Protein 9L1W (pdb70)

Organism: Escherichia coli (strain K12) (NCBI:txid83333)

Radius of gyration: 36.39 Å; Cα contacts (8 Å, |Δi|>4): 3860; chains: 6; bounding box: 102×101×80 Å

Structure (mmCIF, N/CA/C/O backbone):
data_9L1W
#
_entry.id   9L1W
#
_cell.length_a   1.00
_cell.length_b   1.00
_cell.length_c   1.00
_cell.angle_alpha   90.00
_cell.angle_beta   90.00
_cell.angle_gamma   90.00
#
_symmetry.space_group_name_H-M   'P 1'
#
loop_
_entity.id
_entity.type
_entity.pdbx_description
1 polymer '3-phenylpropionate/cinnamic acid dioxygenase subunit alpha'
2 polymer '3-phenylpropionate/cinnamic acid dioxygenase subunit beta'
3 non-polymer 'FE (II) ION'
4 non-polymer 'FE2/S2 (INORGANIC) CLUSTER'
5 non-polymer 'HYDROCINNAMIC ACID'
#
loop_
_atom_site.group_PDB
_atom_site.id
_atom_site.type_symbol
_atom_site.label_atom_id
_atom_site.label_alt_id
_atom_site.label_comp_id
_atom_site.label_asym_id
_atom_site.label_entity_id
_atom_site.label_seq_id
_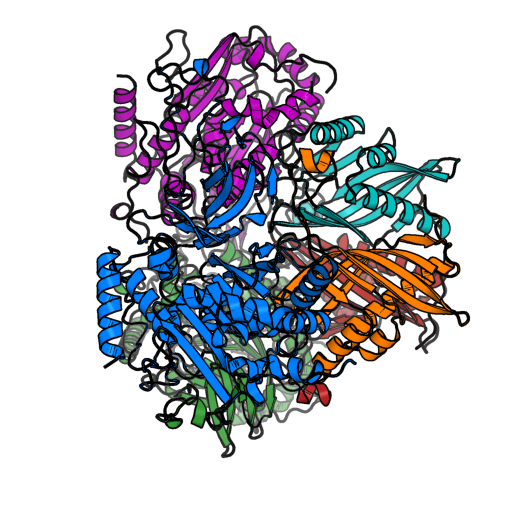atom_site.pdbx_PDB_ins_code
_atom_site.Cartn_x
_atom_site.Cartn_y
_atom_site.Cartn_z
_atom_site.occupancy
_atom_site.B_iso_or_equiv
_atom_site.auth_seq_id
_atom_site.auth_comp_id
_atom_site.auth_asym_id
_atom_site.auth_atom_id
_atom_site.pdbx_PDB_model_num
ATOM 1 N N . MET A 1 1 ? 109.309 111.450 91.624 1.00 130.91 1 MET A N 1
ATOM 2 C CA . MET A 1 1 ? 110.708 111.553 92.021 1.00 139.67 1 MET A CA 1
ATOM 3 C C . MET A 1 1 ? 111.385 110.187 91.941 1.00 138.43 1 MET A C 1
ATOM 4 O O . MET A 1 1 ? 112.612 110.088 91.903 1.00 134.31 1 MET A O 1
ATOM 9 N N . THR A 1 2 ? 110.573 109.134 91.910 1.00 139.23 2 THR A N 1
ATOM 10 C CA . THR A 1 2 ? 111.052 107.763 91.807 1.00 133.01 2 THR A CA 1
ATOM 11 C C . THR A 1 2 ? 110.644 107.197 90.455 1.00 139.48 2 THR A C 1
ATOM 12 O O . THR A 1 2 ? 109.465 107.245 90.088 1.00 138.88 2 THR A O 1
ATOM 16 N N . THR A 1 3 ? 111.616 106.667 89.716 1.00 140.18 3 THR A N 1
ATOM 17 C CA . THR A 1 3 ? 111.377 106.127 88.383 1.00 143.21 3 THR A CA 1
ATOM 18 C C . THR A 1 3 ? 111.963 104.726 88.280 1.00 140.94 3 THR A C 1
ATOM 19 O O . THR A 1 3 ? 113.161 104.541 88.557 1.00 137.91 3 THR A O 1
ATOM 23 N N . PRO A 1 4 ? 111.173 103.715 87.907 1.00 141.40 4 PRO A N 1
ATOM 24 C CA . PRO A 1 4 ? 111.754 102.377 87.689 1.00 136.14 4 PRO A CA 1
ATOM 25 C C . PRO A 1 4 ? 112.782 102.335 86.572 1.00 137.38 4 PRO A C 1
ATOM 26 O O . PRO A 1 4 ? 113.719 101.530 86.627 1.00 130.54 4 PRO A O 1
ATOM 30 N N . SER A 1 5 ? 112.625 103.179 85.549 1.00 142.18 5 SER A N 1
ATOM 31 C CA . SER A 1 5 ? 113.497 103.107 84.380 1.00 144.95 5 SER A CA 1
ATOM 32 C C . SER A 1 5 ? 114.919 103.550 84.705 1.00 141.23 5 SER A C 1
ATOM 33 O O . SER A 1 5 ? 115.888 102.905 84.287 1.00 137.39 5 SER A O 1
ATOM 36 N N . ASP A 1 6 ? 115.065 104.654 85.441 1.00 141.18 6 ASP A N 1
ATOM 37 C CA . ASP A 1 6 ? 116.399 105.162 85.748 1.00 143.81 6 ASP A CA 1
ATOM 38 C C . ASP A 1 6 ? 117.160 104.203 86.653 1.00 138.43 6 ASP A C 1
ATOM 39 O O . ASP A 1 6 ? 118.397 104.184 86.652 1.00 135.40 6 ASP A O 1
ATOM 44 N N . LEU A 1 7 ? 116.441 103.408 87.440 1.00 133.51 7 LEU A N 1
ATOM 45 C CA . LEU A 1 7 ? 117.087 102.439 88.313 1.00 121.73 7 LEU A CA 1
ATOM 46 C C . LEU A 1 7 ? 117.708 101.311 87.499 1.00 118.27 7 LEU A C 1
ATOM 47 O O . LEU A 1 7 ? 117.146 100.861 86.498 1.00 122.44 7 LEU A O 1
ATOM 52 N N . ASN A 1 8 ? 118.883 100.859 87.933 1.00 115.44 8 ASN A N 1
ATOM 53 C CA . ASN A 1 8 ? 119.596 99.739 87.318 1.00 115.33 8 ASN A CA 1
ATOM 54 C C . ASN A 1 8 ? 119.781 98.668 88.387 1.00 105.51 8 ASN A C 1
ATOM 55 O O . ASN A 1 8 ? 120.781 98.653 89.105 1.00 102.65 8 ASN A O 1
ATOM 60 N N . ILE A 1 9 ? 118.799 97.769 88.492 1.00 102.48 9 ILE A N 1
ATOM 61 C CA . ILE A 1 9 ? 118.839 96.742 89.530 1.00 93.67 9 ILE A CA 1
ATOM 62 C C . ILE A 1 9 ? 119.920 95.713 89.233 1.00 96.52 9 ILE A C 1
ATOM 63 O O . ILE A 1 9 ? 120.702 95.343 90.116 1.00 96.64 9 ILE A O 1
ATOM 68 N N . TYR A 1 10 ? 119.988 95.239 87.986 1.00 96.04 10 TYR A N 1
ATOM 69 C CA . TYR A 1 10 ? 120.943 94.187 87.650 1.00 93.26 10 TYR A CA 1
ATOM 70 C C . TYR A 1 10 ? 122.379 94.681 87.759 1.00 94.57 10 TYR A C 1
ATOM 71 O O . TYR A 1 10 ? 123.310 93.880 87.897 1.00 94.84 10 TYR A O 1
ATOM 80 N N . GLN A 1 11 ? 122.579 95.996 87.690 1.00 96.24 11 GLN A N 1
ATOM 81 C CA . GLN A 1 11 ? 123.927 96.542 87.789 1.00 98.14 11 GLN A CA 1
ATOM 82 C C . GLN A 1 11 ? 124.462 96.452 89.214 1.00 93.15 11 GLN A C 1
ATOM 83 O O . GLN A 1 11 ? 125.674 96.324 89.424 1.00 90.82 11 GLN A O 1
ATOM 89 N N . LEU A 1 12 ? 123.573 96.525 90.207 1.00 87.76 12 LEU A N 1
ATOM 90 C CA . LEU A 1 12 ? 124.021 96.652 91.590 1.00 79.84 12 LEU A CA 1
ATOM 91 C C . LEU A 1 12 ? 124.519 95.326 92.153 1.00 79.44 12 LEU A C 1
ATOM 92 O O . LEU A 1 12 ? 125.452 95.304 92.963 1.00 78.93 12 LEU A O 1
ATOM 97 N N . ILE A 1 13 ? 123.913 94.213 91.748 1.00 85.51 13 ILE A N 1
ATOM 98 C CA . ILE A 1 13 ? 124.250 92.894 92.272 1.00 85.59 13 ILE A CA 1
ATOM 99 C C . ILE A 1 13 ? 124.808 92.039 91.143 1.00 88.07 13 ILE A C 1
ATOM 100 O O . ILE A 1 13 ? 124.269 92.037 90.029 1.00 92.26 13 ILE A O 1
ATOM 105 N N . ASP A 1 14 ? 125.896 91.326 91.425 1.00 85.15 14 ASP A N 1
ATOM 106 C CA . ASP A 1 14 ? 126.521 90.409 90.473 1.00 90.90 14 ASP A CA 1
ATOM 107 C C . ASP A 1 14 ? 126.584 89.032 91.127 1.00 93.65 14 ASP A C 1
ATOM 108 O O . ASP A 1 14 ? 127.503 88.746 91.900 1.00 97.16 14 ASP A O 1
ATOM 113 N N . THR A 1 15 ? 125.611 88.178 90.807 1.00 92.95 15 THR A N 1
ATOM 114 C CA . THR A 1 15 ? 125.507 86.886 91.477 1.00 92.12 15 THR A CA 1
ATOM 115 C C . THR A 1 15 ? 126.618 85.934 91.050 1.00 99.19 15 THR A C 1
ATOM 116 O O . THR A 1 15 ? 127.173 85.210 91.883 1.00 105.75 15 THR A O 1
ATOM 120 N N . GLN A 1 16 ? 126.958 85.922 89.758 1.00 105.67 16 GLN A N 1
ATOM 121 C CA . GLN A 1 16 ? 127.884 84.916 89.241 1.00 108.82 16 GLN A CA 1
ATOM 122 C C . GLN A 1 16 ? 129.267 85.041 89.870 1.00 106.72 16 GLN A C 1
ATOM 123 O O . GLN A 1 16 ? 129.895 84.032 90.210 1.00 106.97 16 GLN A O 1
ATOM 129 N N . ASN A 1 17 ? 129.761 86.266 90.032 1.00 104.01 17 ASN A N 1
ATOM 130 C CA . ASN A 1 17 ? 131.057 86.499 90.652 1.00 101.96 17 ASN A CA 1
ATOM 131 C C . ASN A 1 17 ? 130.963 86.675 92.162 1.00 101.94 17 ASN A C 1
ATOM 132 O O . ASN A 1 17 ? 131.985 86.593 92.850 1.00 102.15 17 ASN A O 1
ATOM 137 N N . GLY A 1 18 ? 129.764 86.901 92.694 1.00 102.93 18 GLY A N 1
ATOM 138 C CA . GLY A 1 18 ? 129.586 87.091 94.120 1.00 92.53 18 GLY A CA 1
ATOM 139 C C . GLY A 1 18 ? 130.030 88.447 94.630 1.00 85.74 18 GLY A C 1
ATOM 140 O O . GLY A 1 18 ? 130.909 88.530 95.491 1.00 85.38 18 GLY A O 1
ATOM 141 N N . ARG A 1 19 ? 129.440 89.517 94.104 1.00 83.51 19 ARG A N 1
ATOM 142 C CA . ARG A 1 19 ? 129.707 90.875 94.560 1.00 79.89 19 ARG A CA 1
ATOM 143 C C . ARG A 1 19 ? 128.386 91.578 94.835 1.00 78.76 19 ARG A C 1
ATOM 144 O O . ARG A 1 19 ? 127.401 91.349 94.128 1.00 83.23 19 ARG A O 1
ATOM 152 N N . VAL A 1 20 ? 128.364 92.424 95.863 1.00 71.99 20 VAL A N 1
ATOM 153 C CA . VAL A 1 20 ? 127.177 93.197 96.221 1.00 66.45 20 VAL A CA 1
ATOM 154 C C . VAL A 1 20 ? 127.584 94.642 96.486 1.00 63.30 20 VAL A C 1
ATOM 155 O O . VAL A 1 20 ? 128.596 94.894 97.146 1.00 67.09 20 VAL A O 1
ATOM 159 N N . THR A 1 21 ? 126.802 95.587 95.961 1.00 63.98 21 THR A N 1
ATOM 160 C CA . THR A 1 21 ? 126.982 97.018 96.192 1.00 60.41 21 THR A CA 1
ATOM 161 C C . THR A 1 21 ? 126.056 97.497 97.308 1.00 57.62 21 THR A C 1
ATOM 162 O O . THR A 1 21 ? 124.842 97.299 97.231 1.00 59.22 21 THR A O 1
ATOM 166 N N . PRO A 1 22 ? 126.597 98.132 98.353 1.00 53.90 22 PRO A N 1
ATOM 167 C CA . PRO A 1 22 ? 125.777 98.458 99.531 1.00 48.53 22 PRO A CA 1
ATOM 168 C C . PRO A 1 22 ? 124.677 99.474 99.271 1.00 45.73 22 PRO A C 1
ATOM 169 O O . PRO A 1 22 ? 123.827 99.667 100.149 1.00 44.33 22 PRO A O 1
ATOM 173 N N . ARG A 1 23 ? 124.649 100.112 98.101 1.00 51.01 23 ARG A N 1
ATOM 174 C CA . ARG A 1 23 ? 123.633 101.121 97.822 1.00 51.77 23 ARG A CA 1
ATOM 175 C C . ARG A 1 23 ? 122.222 100.552 97.864 1.00 50.18 23 ARG A C 1
ATOM 176 O O . ARG A 1 23 ? 121.263 101.318 97.988 1.00 52.13 23 ARG A O 1
ATOM 184 N N . ILE A 1 24 ? 122.072 99.229 97.767 1.00 48.35 24 ILE A N 1
ATOM 185 C CA . ILE A 1 24 ? 120.743 98.626 97.791 1.00 48.99 24 ILE A CA 1
ATOM 186 C C . ILE A 1 24 ? 120.146 98.697 99.190 1.00 42.84 24 ILE A C 1
ATOM 187 O O . ILE A 1 24 ? 118.937 98.517 99.371 1.00 41.99 24 ILE A O 1
ATOM 192 N N . TYR A 1 25 ? 120.977 98.959 100.202 1.00 43.04 25 TYR A N 1
ATOM 193 C CA . TYR A 1 25 ? 120.484 98.937 101.577 1.00 41.84 25 TYR A CA 1
ATOM 194 C C . TYR A 1 25 ? 119.966 100.300 102.025 1.00 46.92 25 TYR A C 1
ATOM 195 O O . TYR A 1 25 ? 119.382 100.414 103.108 1.00 45.43 25 TYR A O 1
ATOM 204 N N . THR A 1 26 ? 120.176 101.348 101.228 1.00 50.00 26 THR A N 1
ATOM 205 C CA . THR A 1 26 ? 119.880 102.710 101.658 1.00 46.52 26 THR A CA 1
ATOM 206 C C . THR A 1 26 ? 119.154 103.551 100.613 1.00 55.65 26 THR A C 1
ATOM 207 O O . THR A 1 26 ? 119.066 104.772 100.780 1.00 68.79 26 THR A O 1
ATOM 211 N N . ASP A 1 27 ? 118.635 102.954 99.556 1.00 53.61 27 ASP A N 1
ATOM 212 C CA . ASP A 1 27 ? 118.099 103.837 98.521 1.00 61.67 27 ASP A CA 1
ATOM 213 C C . ASP A 1 27 ? 116.589 103.988 98.676 1.00 63.53 27 ASP A C 1
ATOM 214 O O . ASP A 1 27 ? 115.875 102.980 98.712 1.00 68.14 27 ASP A O 1
ATOM 219 N N . PRO A 1 28 ? 116.070 105.216 98.775 1.00 60.88 28 PRO A N 1
ATOM 220 C CA . PRO A 1 28 ? 114.616 105.384 98.963 1.00 64.62 28 PRO A CA 1
ATOM 221 C C . PRO A 1 28 ? 113.779 104.959 97.767 1.00 65.50 28 PRO A C 1
ATOM 222 O O . PRO A 1 28 ? 112.691 104.395 97.949 1.00 65.11 28 PRO A O 1
ATOM 226 N N . ASP A 1 29 ? 114.241 105.231 96.544 1.00 70.11 29 ASP A N 1
ATOM 227 C CA . ASP A 1 29 ? 113.502 104.802 95.360 1.00 68.76 29 ASP A CA 1
ATOM 228 C C . ASP A 1 29 ? 113.408 103.286 95.301 1.00 65.89 29 ASP A C 1
ATOM 229 O O . ASP A 1 29 ? 112.362 102.730 94.939 1.00 67.75 29 ASP A O 1
ATOM 234 N N . ILE A 1 30 ? 114.497 102.601 95.652 1.00 62.81 30 ILE A N 1
ATOM 235 C CA . ILE A 1 30 ? 114.459 101.149 95.770 1.00 59.55 30 ILE A CA 1
ATOM 236 C C . ILE A 1 30 ? 113.418 100.733 96.796 1.00 55.38 30 ILE A C 1
ATOM 237 O O . ILE A 1 30 ? 112.692 99.755 96.598 1.00 61.75 30 ILE A O 1
ATOM 242 N N . TYR A 1 31 ? 113.322 101.465 97.906 1.00 49.63 31 TYR A N 1
ATOM 243 C CA . TYR A 1 31 ? 112.358 101.100 98.938 1.00 44.26 31 TYR A CA 1
ATOM 244 C C . TYR A 1 31 ? 110.926 101.232 98.436 1.00 46.71 31 TYR A C 1
ATOM 245 O O . TYR A 1 31 ? 110.086 100.366 98.702 1.00 53.96 31 TYR A O 1
ATOM 254 N N . GLN A 1 32 ? 110.624 102.312 97.715 1.00 50.35 32 GLN A N 1
ATOM 255 C CA . GLN A 1 32 ? 109.271 102.476 97.191 1.00 51.14 32 GLN A CA 1
ATOM 256 C C . GLN A 1 32 ? 108.953 101.419 96.141 1.00 52.36 32 GLN A C 1
ATOM 257 O O . GLN A 1 32 ? 107.833 100.892 96.099 1.00 56.60 32 GLN A O 1
ATOM 263 N N . LEU A 1 33 ? 109.925 101.085 95.289 1.00 48.28 33 LEU A N 1
ATOM 264 C CA . LEU A 1 33 ? 109.705 100.020 94.317 1.00 47.32 33 LEU A CA 1
ATOM 265 C C . LEU A 1 33 ? 109.471 98.685 95.013 1.00 50.74 33 LEU A C 1
ATOM 266 O O . LEU A 1 33 ? 108.634 97.884 94.577 1.00 57.04 33 LEU A O 1
ATOM 271 N N . GLU A 1 34 ? 110.200 98.429 96.103 1.00 50.54 34 GLU A N 1
ATOM 272 C CA . GLU A 1 34 ? 109.973 97.222 96.891 1.00 47.33 34 GLU A CA 1
ATOM 273 C C . GLU A 1 34 ? 108.561 97.189 97.454 1.00 47.81 34 GLU A C 1
ATOM 274 O O . GLU A 1 34 ? 107.863 96.181 97.320 1.00 46.85 34 GLU A O 1
ATOM 280 N N . LEU A 1 35 ? 108.118 98.291 98.062 1.00 46.78 35 LEU A N 1
ATOM 281 C CA . LEU A 1 35 ? 106.765 98.345 98.608 1.00 44.12 35 LEU A CA 1
ATOM 282 C C . LEU A 1 35 ? 105.724 98.101 97.527 1.00 46.55 35 LEU A C 1
ATOM 283 O O . LEU A 1 35 ? 104.694 97.466 97.778 1.00 47.33 35 LEU A O 1
ATOM 288 N N . GLU A 1 36 ? 105.967 98.610 96.321 1.00 52.28 36 GLU A N 1
ATOM 289 C CA . GLU A 1 36 ? 105.004 98.413 95.244 1.00 54.15 36 GLU A CA 1
ATOM 290 C C . GLU A 1 36 ? 104.967 96.962 94.777 1.00 50.19 36 GLU A C 1
ATOM 291 O O . GLU A 1 36 ? 103.885 96.414 94.537 1.00 45.05 36 GLU A O 1
ATOM 297 N N . ARG A 1 37 ? 106.128 96.320 94.638 1.00 52.55 37 ARG A N 1
ATOM 298 C CA . ARG A 1 37 ? 106.186 95.033 93.952 1.00 52.71 37 ARG A CA 1
ATOM 299 C C . ARG A 1 37 ? 106.397 93.835 94.875 1.00 50.66 37 ARG A C 1
ATOM 300 O O . ARG A 1 37 ? 105.600 92.892 94.847 1.00 54.95 37 ARG A O 1
ATOM 308 N N . ILE A 1 38 ? 107.444 93.846 95.700 1.00 45.95 38 ILE A N 1
ATOM 309 C CA . ILE A 1 38 ? 107.792 92.651 96.463 1.00 43.20 38 ILE A CA 1
ATOM 310 C C . ILE A 1 38 ? 106.732 92.354 97.516 1.00 43.76 38 ILE A C 1
ATOM 311 O O . ILE A 1 38 ? 106.257 91.221 97.637 1.00 43.45 38 ILE A O 1
ATOM 316 N N . PHE A 1 39 ? 106.341 93.364 98.293 1.00 42.05 39 PHE A N 1
ATOM 317 C CA . PHE A 1 39 ? 105.320 93.141 99.310 1.00 37.61 39 PHE A CA 1
ATOM 318 C C . PHE A 1 39 ? 103.927 93.151 98.701 1.00 44.09 39 PHE A C 1
ATOM 319 O O . PHE A 1 39 ? 102.960 92.722 99.338 1.00 50.49 39 PHE A O 1
ATOM 327 N N . GLY A 1 40 ? 103.805 93.640 97.469 1.00 44.46 40 GLY A N 1
ATOM 328 C CA . GLY A 1 40 ? 102.515 93.627 96.806 1.00 40.42 40 GLY A CA 1
ATOM 329 C C . GLY A 1 40 ? 102.180 92.284 96.188 1.00 48.49 40 GLY A C 1
ATOM 330 O O . GLY A 1 40 ? 101.007 91.950 96.010 1.00 57.99 40 GLY A O 1
ATOM 331 N N . ARG A 1 41 ? 103.197 91.498 95.840 1.00 49.80 41 ARG A N 1
ATOM 332 C CA . ARG A 1 41 ? 102.972 90.271 95.088 1.00 50.10 41 ARG A CA 1
ATOM 333 C C . ARG A 1 41 ? 103.393 88.996 95.813 1.00 54.88 41 ARG A C 1
ATOM 334 O O . ARG A 1 41 ? 103.287 87.915 95.228 1.00 65.38 41 ARG A O 1
ATOM 342 N N . CYS A 1 42 ? 103.848 89.076 97.062 1.00 49.01 42 CYS A N 1
ATOM 343 C CA . CYS A 1 42 ? 104.385 87.919 97.768 1.00 46.51 42 CYS A CA 1
ATOM 344 C C . CYS A 1 42 ? 103.518 87.560 98.967 1.00 48.95 42 CYS A C 1
ATOM 345 O O . CYS A 1 42 ? 102.948 88.439 99.617 1.00 57.45 42 CYS A O 1
ATOM 348 N N . TRP A 1 43 ? 103.427 86.263 99.256 1.00 44.19 43 TRP A N 1
ATOM 349 C CA . TRP A 1 43 ? 102.652 85.796 100.398 1.00 39.47 43 TRP A CA 1
ATOM 350 C C . TRP A 1 43 ? 103.304 86.228 101.704 1.00 39.09 43 TRP A C 1
ATOM 351 O O . TRP A 1 43 ? 104.512 86.074 101.889 1.00 45.26 43 TRP A O 1
ATOM 362 N N . LEU A 1 44 ? 102.493 86.749 102.622 1.00 38.68 44 LEU A N 1
ATOM 363 C CA . LEU A 1 44 ? 102.975 87.303 103.877 1.00 35.16 44 LEU A CA 1
ATOM 364 C C . LEU A 1 44 ? 102.248 86.652 105.043 1.00 36.51 44 LEU A C 1
ATOM 365 O O . LEU A 1 44 ? 101.058 86.347 104.948 1.00 37.63 44 LEU A O 1
ATOM 370 N N . PHE A 1 45 ? 102.974 86.436 106.138 1.00 39.72 45 PHE A N 1
ATOM 371 C CA . PHE A 1 45 ? 102.406 85.785 107.312 1.00 36.86 45 PHE A CA 1
ATOM 372 C C . PHE A 1 45 ? 101.425 86.709 108.025 1.00 47.11 45 PHE A C 1
ATOM 373 O O . PHE A 1 45 ? 101.671 87.909 108.171 1.00 48.36 45 PHE A O 1
ATOM 381 N N . LEU A 1 46 ? 100.304 86.141 108.472 1.00 46.44 46 LEU A N 1
ATOM 382 C CA . LEU A 1 46 ? 99.274 86.916 109.157 1.00 42.08 46 LEU A CA 1
ATOM 383 C C . LEU A 1 46 ? 99.107 86.504 110.613 1.00 40.75 46 LEU A C 1
ATOM 384 O O . LEU A 1 46 ? 99.295 87.341 111.501 1.00 45.00 46 LEU A O 1
ATOM 389 N N . ALA A 1 47 ? 98.783 85.245 110.894 1.00 36.56 47 ALA A N 1
ATOM 390 C CA . ALA A 1 47 ? 98.530 84.819 112.265 1.00 35.31 47 ALA A CA 1
ATOM 391 C C . ALA A 1 47 ? 98.518 83.297 112.330 1.00 43.61 47 ALA A C 1
ATOM 392 O O . ALA A 1 47 ? 98.869 82.604 111.372 1.00 48.09 47 ALA A O 1
ATOM 394 N N . HIS A 1 48 ? 98.110 82.786 113.486 1.00 46.45 48 HIS A N 1
ATOM 395 C CA . HIS A 1 48 ? 97.972 81.364 113.747 1.00 50.33 48 HIS A CA 1
ATOM 396 C C . HIS A 1 48 ? 96.522 81.067 114.106 1.00 54.80 48 HIS A C 1
ATOM 397 O O . HIS A 1 48 ? 95.871 81.848 114.803 1.00 54.82 48 HIS A O 1
ATOM 404 N N . GLU A 1 49 ? 96.017 79.926 113.631 1.00 57.77 49 GLU A N 1
ATOM 405 C CA . GLU A 1 49 ? 94.604 79.611 113.825 1.00 60.57 49 GLU A CA 1
ATOM 406 C C . GLU A 1 49 ? 94.258 79.410 115.294 1.00 66.00 49 GLU A C 1
ATOM 407 O O . GLU A 1 49 ? 93.076 79.369 115.650 1.00 67.96 49 GLU A O 1
ATOM 413 N N . SER A 1 50 ? 95.265 79.262 116.155 1.00 67.02 50 SER A N 1
ATOM 414 C CA . SER A 1 50 ? 95.001 79.142 117.585 1.00 62.56 50 SER A CA 1
ATOM 415 C C . SER A 1 50 ? 94.638 80.485 118.200 1.00 62.29 50 SER A C 1
ATOM 416 O O . SER A 1 50 ? 94.058 80.539 119.290 1.00 65.39 50 SER A O 1
ATOM 419 N N . GLN A 1 51 ? 94.987 81.584 117.528 1.00 58.66 51 GLN A N 1
ATOM 420 C CA . GLN A 1 51 ? 94.737 82.904 118.096 1.00 56.60 51 GLN A CA 1
ATOM 421 C C . GLN A 1 51 ? 93.322 83.396 117.811 1.00 58.46 51 GLN A C 1
ATOM 422 O O . GLN A 1 51 ? 92.869 84.363 118.432 1.00 62.32 51 GLN A O 1
ATOM 428 N N . ILE A 1 52 ? 92.614 82.760 116.884 1.00 60.23 52 ILE A N 1
ATOM 429 C CA . ILE A 1 52 ? 91.246 83.155 116.557 1.00 57.51 52 ILE A CA 1
ATOM 430 C C . ILE A 1 52 ? 90.355 81.916 116.547 1.00 61.01 52 ILE A C 1
ATOM 431 O O . ILE A 1 52 ? 89.872 81.503 115.484 1.00 61.99 52 ILE A O 1
ATOM 436 N N . PRO A 1 53 ? 90.095 81.300 117.704 1.00 59.73 53 PRO A N 1
ATOM 437 C CA . PRO A 1 53 ? 89.408 79.998 117.689 1.00 63.86 53 PRO A CA 1
ATOM 438 C C . PRO A 1 53 ? 87.921 80.078 117.389 1.00 72.21 53 PRO A C 1
ATOM 439 O O . PRO A 1 53 ? 87.408 79.243 116.634 1.00 74.37 53 PRO A O 1
ATOM 443 N N . LYS A 1 54 ? 87.209 81.042 117.960 1.00 77.23 54 LYS A N 1
ATOM 444 C CA . LYS A 1 54 ? 85.758 81.098 117.895 1.00 73.76 54 LYS A CA 1
ATOM 445 C C . LYS A 1 54 ? 85.295 82.203 116.954 1.00 73.06 54 LYS A C 1
ATOM 446 O O . LYS A 1 54 ? 86.016 83.181 116.727 1.00 69.95 54 LYS A O 1
ATOM 452 N N . PRO A 1 55 ? 84.096 82.074 116.382 1.00 75.44 55 PRO A N 1
ATOM 453 C CA . PRO A 1 55 ? 83.615 83.089 115.436 1.00 73.90 55 PRO A CA 1
ATOM 454 C C . PRO A 1 55 ? 83.552 84.471 116.067 1.00 67.80 55 PRO A C 1
ATOM 455 O O . PRO A 1 55 ? 83.186 84.628 117.233 1.00 70.70 55 PRO A O 1
ATOM 459 N N . GLY A 1 56 ? 83.914 85.477 115.275 1.00 60.54 56 GLY A N 1
ATOM 460 C CA . GLY A 1 56 ? 83.969 86.844 115.735 1.00 60.27 56 GLY A CA 1
ATOM 461 C C . GLY A 1 56 ? 85.295 87.268 116.324 1.00 63.32 56 GLY A C 1
ATOM 462 O O . GLY A 1 56 ? 85.486 88.463 116.577 1.00 64.85 56 GLY A O 1
ATOM 463 N N . ASP A 1 57 ? 86.218 86.335 116.548 1.00 62.72 57 ASP A N 1
ATOM 464 C CA . ASP A 1 57 ? 87.524 86.687 117.085 1.00 58.00 57 ASP A CA 1
ATOM 465 C C . ASP A 1 57 ? 88.386 87.336 116.014 1.00 53.67 57 ASP A C 1
ATOM 466 O O . ASP A 1 57 ? 88.378 86.922 114.848 1.00 63.12 57 ASP A O 1
ATOM 471 N N . PHE A 1 58 ? 89.142 88.357 116.415 1.00 46.03 58 PHE A N 1
ATOM 472 C CA . PHE A 1 58 ? 89.954 89.102 115.465 1.00 47.36 58 PHE A CA 1
ATOM 473 C C . PHE A 1 58 ? 91.353 89.327 116.020 1.00 48.48 58 PHE A C 1
ATOM 474 O O . PHE A 1 58 ? 91.611 89.170 117.215 1.00 54.21 58 PHE A O 1
ATOM 482 N N . PHE A 1 59 ? 92.259 89.681 115.112 1.00 42.76 59 PHE A N 1
ATOM 483 C CA . PHE A 1 59 ? 93.659 89.931 115.418 1.00 36.10 59 PHE A CA 1
ATOM 484 C C . PHE A 1 59 ? 94.172 91.018 114.484 1.00 39.90 59 PHE A C 1
ATOM 485 O O . PHE A 1 59 ? 93.893 91.002 113.284 1.00 46.93 59 PHE A O 1
ATOM 493 N N . ASN A 1 60 ? 94.925 91.964 115.036 1.00 34.43 60 ASN A N 1
ATOM 494 C CA . ASN A 1 60 ? 95.453 93.094 114.281 1.00 31.56 60 ASN A CA 1
ATOM 495 C C . ASN A 1 60 ? 96.912 92.842 113.928 1.00 34.15 60 ASN A C 1
ATOM 496 O O . ASN A 1 60 ? 97.724 92.561 114.812 1.00 45.38 60 ASN A O 1
ATOM 501 N N . THR A 1 61 ? 97.246 92.963 112.642 1.00 31.87 61 THR A N 1
ATOM 502 C CA . THR A 1 61 ? 98.590 92.692 112.151 1.00 30.81 61 THR A CA 1
ATOM 503 C C . THR A 1 61 ? 98.908 93.663 111.020 1.00 32.42 61 THR A C 1
ATOM 504 O O . THR A 1 61 ? 98.182 94.634 110.788 1.00 37.01 61 THR A O 1
ATOM 508 N N . TYR A 1 62 ? 99.995 93.396 110.299 1.00 31.06 62 TYR A N 1
ATOM 509 C CA . TYR A 1 62 ? 100.451 94.261 109.219 1.00 28.94 62 TYR A CA 1
ATOM 510 C C . TYR A 1 62 ? 100.768 93.454 107.969 1.00 33.26 62 TYR A C 1
ATOM 511 O O . TYR A 1 62 ? 101.107 92.271 108.049 1.00 40.53 62 TYR A O 1
ATOM 520 N N . MET A 1 63 ? 100.636 94.103 106.816 1.00 34.93 63 MET A N 1
ATOM 521 C CA . MET A 1 63 ? 101.174 93.617 105.551 1.00 36.12 63 MET A CA 1
ATOM 522 C C . MET A 1 63 ? 101.932 94.766 104.904 1.00 41.48 63 MET A C 1
ATOM 523 O O . MET A 1 63 ? 101.325 95.759 104.493 1.00 45.25 63 MET A O 1
ATOM 528 N N . GLY A 1 64 ? 103.253 94.641 104.834 1.00 37.24 64 GLY A N 1
ATOM 529 C CA . GLY A 1 64 ? 104.052 95.763 104.372 1.00 32.34 64 GLY A CA 1
ATOM 530 C C . GLY A 1 64 ? 104.019 96.875 105.398 1.00 36.90 64 GLY A C 1
ATOM 531 O O . GLY A 1 64 ? 104.549 96.746 106.505 1.00 42.35 64 GLY A O 1
ATOM 532 N N . GLU A 1 65 ? 103.400 97.991 105.030 1.00 38.06 65 GLU A N 1
ATOM 533 C CA . GLU A 1 65 ? 103.115 99.068 105.966 1.00 42.43 65 GLU A CA 1
ATOM 534 C C . GLU A 1 65 ? 101.622 99.309 106.143 1.00 46.41 65 GLU A C 1
ATOM 535 O O . GLU A 1 65 ? 101.234 100.352 106.676 1.00 52.96 65 GLU A O 1
ATOM 541 N N . ASP A 1 66 ? 100.778 98.377 105.711 1.00 41.69 66 ASP A N 1
ATOM 542 C CA . ASP A 1 66 ? 99.332 98.537 105.774 1.00 34.84 66 ASP A CA 1
ATOM 543 C C . ASP A 1 66 ? 98.771 97.715 106.924 1.00 39.95 66 ASP A C 1
ATOM 544 O O . ASP A 1 66 ? 99.028 96.511 107.013 1.00 42.34 66 ASP A O 1
ATOM 549 N N . ALA A 1 67 ? 98.003 98.362 107.795 1.00 35.54 67 ALA A N 1
ATOM 550 C CA . ALA A 1 67 ? 97.347 97.650 108.880 1.00 31.26 67 ALA A CA 1
ATOM 551 C C . ALA A 1 67 ? 96.266 96.733 108.328 1.00 35.96 67 ALA A C 1
ATOM 552 O O . ALA A 1 67 ? 95.544 97.092 107.397 1.00 44.14 67 ALA A O 1
ATOM 554 N N . VAL A 1 68 ? 96.154 95.539 108.906 1.00 32.48 68 VAL A N 1
ATOM 555 C CA . VAL A 1 68 ? 95.218 94.521 108.448 1.00 29.74 68 VAL A CA 1
ATOM 556 C C . VAL A 1 68 ? 94.579 93.875 109.669 1.00 35.99 68 VAL A C 1
ATOM 557 O O . VAL A 1 68 ? 95.211 93.730 110.718 1.00 39.41 68 VAL A O 1
ATOM 561 N N . VAL A 1 69 ? 93.305 93.515 109.544 1.00 41.43 69 VAL A N 1
ATOM 562 C CA . VAL A 1 69 ? 92.576 92.838 110.609 1.00 42.49 69 VAL A CA 1
ATOM 563 C C . VAL A 1 69 ? 92.121 91.480 110.093 1.00 46.10 69 VAL A C 1
ATOM 564 O O . VAL A 1 69 ? 91.569 91.380 108.992 1.00 52.98 69 VAL A O 1
ATOM 568 N N . VAL A 1 70 ? 92.375 90.437 110.878 1.00 44.14 70 VAL A N 1
ATOM 569 C CA . VAL A 1 70 ? 92.027 89.063 110.532 1.00 44.63 70 VAL A CA 1
ATOM 570 C C . VAL A 1 70 ? 90.887 88.638 111.442 1.00 47.34 70 VAL A C 1
ATOM 571 O O . VAL A 1 70 ? 90.990 88.758 112.667 1.00 54.53 70 VAL A O 1
ATOM 575 N N . VAL A 1 71 ? 89.803 88.141 110.855 1.00 48.84 71 VAL A N 1
ATOM 576 C CA . VAL A 1 71 ? 88.594 87.820 111.602 1.00 52.29 71 VAL A CA 1
ATOM 577 C C . VAL A 1 71 ? 88.110 86.427 111.221 1.00 54.60 71 VAL A C 1
ATOM 578 O O . VAL A 1 71 ? 88.142 86.040 110.044 1.00 55.72 71 VAL A O 1
ATOM 582 N N . ARG A 1 72 ? 87.677 85.669 112.229 1.00 52.81 72 ARG A N 1
ATOM 583 C CA . ARG A 1 72 ? 87.097 84.348 112.010 1.00 53.70 72 ARG A CA 1
ATOM 584 C C . ARG A 1 72 ? 85.601 84.483 111.751 1.00 63.35 72 ARG A C 1
ATOM 585 O O . ARG A 1 72 ? 84.894 85.153 112.510 1.00 67.00 72 ARG A O 1
ATOM 593 N N . GLN A 1 73 ? 85.116 83.838 110.693 1.00 66.63 73 GLN A N 1
ATOM 594 C CA . GLN A 1 73 ? 83.734 84.000 110.268 1.00 66.12 73 GLN A CA 1
ATOM 595 C C . GLN A 1 73 ? 82.818 82.983 110.950 1.00 75.95 73 GLN A C 1
ATOM 596 O O . GLN A 1 73 ? 83.256 82.091 111.679 1.00 78.57 73 GLN A O 1
ATOM 602 N N . LYS A 1 74 ? 81.517 83.133 110.692 1.00 81.22 74 LYS A N 1
ATOM 603 C CA . LYS A 1 74 ? 80.515 82.303 111.354 1.00 82.91 74 LYS A CA 1
ATOM 604 C C . LYS A 1 74 ? 80.612 80.845 110.920 1.00 81.97 74 LYS A C 1
ATOM 605 O O . LYS A 1 74 ? 80.433 79.935 111.737 1.00 85.75 74 LYS A O 1
ATOM 611 N N . ASP A 1 75 ? 80.881 80.601 109.639 1.00 83.68 75 ASP A N 1
ATOM 612 C CA . ASP A 1 75 ? 80.902 79.243 109.110 1.00 85.33 75 ASP A CA 1
ATOM 613 C C . ASP A 1 75 ? 82.262 78.569 109.230 1.00 87.31 75 ASP A C 1
ATOM 614 O O . ASP A 1 75 ? 82.428 77.459 108.716 1.00 87.52 75 ASP A O 1
ATOM 619 N N . GLY A 1 76 ? 83.234 79.203 109.880 1.00 84.17 76 GLY A N 1
ATOM 620 C CA . GLY A 1 76 ? 84.540 78.611 110.073 1.00 76.26 76 GLY A CA 1
ATOM 621 C C . GLY A 1 76 ? 85.630 79.129 109.163 1.00 76.07 76 GLY A C 1
ATOM 622 O O . GLY A 1 76 ? 86.801 78.803 109.386 1.00 79.41 76 GLY A O 1
ATOM 623 N N . SER A 1 77 ? 85.291 79.921 108.152 1.00 73.60 77 SER A N 1
ATOM 624 C CA . SER A 1 77 ? 86.297 80.492 107.275 1.00 68.21 77 SER A CA 1
ATOM 625 C C . SER A 1 77 ? 87.026 81.634 107.973 1.00 64.61 77 SER A C 1
ATOM 626 O O . SER A 1 77 ? 86.695 82.027 109.093 1.00 67.98 77 SER A O 1
ATOM 629 N N . ILE A 1 78 ? 88.039 82.162 107.294 1.00 59.78 78 ILE A N 1
ATOM 630 C CA . ILE A 1 78 ? 88.880 83.234 107.812 1.00 57.19 78 ILE A CA 1
ATOM 631 C C . ILE A 1 78 ? 88.957 84.320 106.751 1.00 56.29 78 ILE A C 1
ATOM 632 O O . ILE A 1 78 ? 89.096 84.015 105.562 1.00 55.45 78 ILE A O 1
ATOM 637 N N . LYS A 1 79 ? 88.858 85.581 107.169 1.00 54.93 79 LYS A N 1
ATOM 638 C CA . LYS A 1 79 ? 88.966 86.685 106.226 1.00 49.83 79 LYS A CA 1
ATOM 639 C C . LYS A 1 79 ? 89.893 87.754 106.779 1.00 49.65 79 LYS A C 1
ATOM 640 O O . LYS A 1 79 ? 90.101 87.852 107.989 1.00 56.94 79 LYS A O 1
ATOM 646 N N . ALA A 1 80 ? 90.468 88.542 105.877 1.00 41.30 80 ALA A N 1
ATOM 647 C CA . ALA A 1 80 ? 91.352 89.634 106.250 1.00 44.13 80 ALA A CA 1
ATOM 648 C C . ALA A 1 80 ? 90.944 90.895 105.509 1.00 50.42 80 ALA A C 1
ATOM 649 O O . ALA A 1 80 ? 90.672 90.856 104.307 1.00 54.40 80 ALA A O 1
ATOM 651 N N . PHE A 1 81 ? 90.915 92.013 106.229 1.00 47.85 81 PHE A N 1
ATOM 652 C CA . PHE A 1 81 ? 90.471 93.286 105.682 1.00 44.60 81 PHE A CA 1
ATOM 653 C C . PHE A 1 81 ? 91.499 94.366 105.977 1.00 44.61 81 PHE A C 1
ATOM 654 O O . PHE A 1 81 ? 92.289 94.255 106.916 1.00 50.84 81 PHE A O 1
ATOM 662 N N . LEU A 1 82 ? 91.479 95.412 105.157 1.00 38.13 82 LEU A N 1
ATOM 663 C CA . LEU A 1 82 ? 92.303 96.584 105.406 1.00 37.16 82 LEU A CA 1
ATOM 664 C C . LEU A 1 82 ? 91.622 97.497 106.420 1.00 47.00 82 LEU A C 1
ATOM 665 O O . LEU A 1 82 ? 90.405 97.686 106.386 1.00 52.18 82 LEU A O 1
ATOM 670 N N . ASN A 1 83 ? 92.412 98.064 107.331 1.00 49.72 83 ASN A N 1
ATOM 671 C CA . ASN A 1 83 ? 91.889 98.979 108.351 1.00 51.14 83 ASN A CA 1
ATOM 672 C C . ASN A 1 83 ? 91.753 100.385 107.766 1.00 50.09 83 ASN A C 1
ATOM 673 O O . ASN A 1 83 ? 92.640 101.232 107.872 1.00 55.92 83 ASN A O 1
ATOM 678 N N . GLN A 1 84 ? 90.606 100.623 107.137 1.00 41.06 84 GLN A N 1
ATOM 679 C CA . GLN A 1 84 ? 90.314 101.927 106.563 1.00 41.54 84 GLN A CA 1
ATOM 680 C C . GLN A 1 84 ? 88.818 102.060 106.335 1.00 52.17 84 GLN A C 1
ATOM 681 O O . GLN A 1 84 ? 88.209 101.205 105.688 1.00 61.33 84 GLN A O 1
ATOM 687 N N . CYS A 1 85 ? 88.236 103.130 106.868 1.00 45.21 85 CYS A N 1
ATOM 688 C CA . CYS A 1 85 ? 86.842 103.453 106.612 1.00 44.33 85 CYS A CA 1
ATOM 689 C C . CYS A 1 85 ? 86.694 104.035 105.213 1.00 55.73 85 CYS A C 1
ATOM 690 O O . CYS A 1 85 ? 87.470 104.900 104.803 1.00 59.53 85 CYS A O 1
ATOM 693 N N . ARG A 1 86 ? 85.692 103.552 104.476 1.00 56.39 86 ARG A N 1
ATOM 694 C CA . ARG A 1 86 ? 85.543 103.955 103.079 1.00 52.00 86 ARG A CA 1
ATOM 695 C C . ARG A 1 86 ? 85.192 105.431 102.952 1.00 53.46 86 ARG A C 1
ATOM 696 O O . ARG A 1 86 ? 85.309 106.015 101.870 1.00 57.59 86 ARG A O 1
ATOM 704 N N . HIS A 1 87 ? 84.744 106.043 104.037 1.00 54.90 87 HIS A N 1
ATOM 705 C CA . HIS A 1 87 ? 84.422 107.460 104.081 1.00 55.81 87 HIS A CA 1
ATOM 706 C C . HIS A 1 87 ? 85.440 108.149 104.980 1.00 70.31 87 HIS A C 1
ATOM 707 O O . HIS A 1 87 ? 85.410 107.963 106.198 1.00 76.32 87 HIS A O 1
ATOM 714 N N . ARG A 1 88 ? 86.363 108.902 104.376 1.00 63.77 88 ARG A N 1
ATOM 715 C CA . ARG A 1 88 ? 87.420 109.708 105.021 1.00 59.07 88 ARG A CA 1
ATOM 716 C C . ARG A 1 88 ? 88.613 108.921 105.552 1.00 57.05 88 ARG A C 1
ATOM 717 O O . ARG A 1 88 ? 89.525 109.542 106.109 1.00 62.10 88 ARG A O 1
ATOM 725 N N . ALA A 1 89 ? 88.644 107.597 105.412 1.00 47.91 89 ALA A N 1
ATOM 726 C CA . ALA A 1 89 ? 89.847 106.805 105.689 1.00 49.36 89 ALA A CA 1
ATOM 727 C C . ALA A 1 89 ? 90.304 106.911 107.144 1.00 53.29 89 ALA A C 1
ATOM 728 O O . ALA A 1 89 ? 91.400 107.392 107.433 1.00 56.83 89 ALA A O 1
ATOM 730 N N . MET A 1 90 ? 89.468 106.447 108.065 1.00 51.15 90 MET A N 1
ATOM 731 C CA . MET A 1 90 ? 89.799 106.367 109.479 1.00 41.70 90 MET A CA 1
ATOM 732 C C . MET A 1 90 ? 89.719 104.913 109.932 1.00 44.57 90 MET A C 1
ATOM 733 O O . MET A 1 90 ? 88.890 104.145 109.443 1.00 52.19 90 MET A O 1
ATOM 738 N N . ARG A 1 91 ? 90.597 104.528 110.856 1.00 40.36 91 ARG A N 1
ATOM 739 C CA . ARG A 1 91 ? 90.661 103.131 111.269 1.00 44.09 91 ARG A CA 1
ATOM 740 C C . ARG A 1 91 ? 89.445 102.750 112.102 1.00 46.17 91 ARG A C 1
ATOM 741 O O . ARG A 1 91 ? 88.845 103.589 112.777 1.00 53.98 91 ARG A O 1
ATOM 749 N N . VAL A 1 92 ? 89.081 101.466 112.050 1.00 43.18 92 VAL A N 1
ATOM 750 C CA . VAL A 1 92 ? 87.886 100.991 112.742 1.00 46.13 92 VAL A CA 1
ATOM 751 C C . VAL A 1 92 ? 88.190 100.064 113.912 1.00 53.20 92 VAL A C 1
ATOM 752 O O . VAL A 1 92 ? 87.257 99.654 114.618 1.00 61.53 92 VAL A O 1
ATOM 756 N N . SER A 1 93 ? 89.456 99.720 114.148 1.00 49.39 93 SER A N 1
ATOM 757 C CA . SER A 1 93 ? 89.823 98.856 115.260 1.00 51.62 93 SER A CA 1
ATOM 758 C C . SER A 1 93 ? 91.196 99.245 115.788 1.00 54.47 93 SER A C 1
ATOM 759 O O . SER A 1 93 ? 92.059 99.679 115.022 1.00 56.45 93 SER A O 1
ATOM 762 N N . TYR A 1 94 ? 91.392 99.093 117.099 1.00 53.72 94 TYR A N 1
ATOM 763 C CA . TYR A 1 94 ? 92.662 99.427 117.732 1.00 50.05 94 TYR A CA 1
ATOM 764 C C . TYR A 1 94 ? 93.166 98.387 118.722 1.00 52.36 94 TYR A C 1
ATOM 765 O O . TYR A 1 94 ? 94.362 98.374 119.014 1.00 57.41 94 TYR A O 1
ATOM 774 N N . ALA A 1 95 ? 92.302 97.525 119.246 1.00 53.65 95 ALA A N 1
ATOM 775 C CA . ALA A 1 95 ? 92.728 96.552 120.240 1.00 50.76 95 ALA A CA 1
ATOM 776 C C . ALA A 1 95 ? 93.656 95.512 119.627 1.00 58.15 95 ALA A C 1
ATOM 777 O O . ALA A 1 95 ? 93.666 95.288 118.414 1.00 61.12 95 ALA A O 1
ATOM 779 N N . ASP A 1 96 ? 94.455 94.875 120.486 1.00 58.00 96 ASP A N 1
ATOM 780 C CA . ASP A 1 96 ? 95.368 93.839 120.015 1.00 54.43 96 ASP A CA 1
ATOM 781 C C . ASP A 1 96 ? 94.614 92.589 119.582 1.00 56.15 96 ASP A C 1
ATOM 782 O O . ASP A 1 96 ? 94.886 92.030 118.515 1.00 54.34 96 ASP A O 1
ATOM 787 N N . CYS A 1 97 ? 93.667 92.132 120.397 1.00 59.78 97 CYS A N 1
ATOM 788 C CA . CYS A 1 97 ? 92.852 90.976 120.057 1.00 55.69 97 CYS A CA 1
ATOM 789 C C . CYS A 1 97 ? 91.566 91.038 120.863 1.00 57.88 97 CYS A C 1
ATOM 790 O O . CYS A 1 97 ? 91.482 91.741 121.872 1.00 66.42 97 CYS A O 1
ATOM 793 N N . GLY A 1 98 ? 90.563 90.299 120.405 1.00 62.22 98 GLY A N 1
ATOM 794 C CA . GLY A 1 98 ? 89.298 90.266 121.108 1.00 66.58 98 GLY A CA 1
ATOM 795 C C . GLY A 1 98 ? 88.193 89.691 120.246 1.00 65.59 98 GLY A C 1
ATOM 796 O O . GLY A 1 98 ? 88.438 89.064 119.209 1.00 67.69 98 GLY A O 1
ATOM 797 N N . ASN A 1 99 ? 86.965 89.919 120.711 1.00 66.33 99 ASN A N 1
ATOM 798 C CA . ASN A 1 99 ? 85.750 89.405 120.094 1.00 69.36 99 ASN A CA 1
ATOM 799 C C . ASN A 1 99 ? 84.774 90.555 119.905 1.00 71.68 99 ASN A C 1
ATOM 800 O O . ASN A 1 99 ? 84.592 91.371 120.813 1.00 77.98 99 ASN A O 1
ATOM 805 N N . THR A 1 100 ? 84.142 90.617 118.734 1.00 71.30 100 THR A N 1
ATOM 806 C CA . THR A 1 100 ? 83.250 91.721 118.411 1.00 74.13 100 THR A CA 1
ATOM 807 C C . THR A 1 100 ? 82.195 91.250 117.421 1.00 74.65 100 THR A C 1
ATOM 808 O O . THR A 1 100 ? 82.316 90.185 116.812 1.00 74.79 100 THR A O 1
ATOM 812 N N . ARG A 1 101 ? 81.149 92.063 117.271 1.00 76.14 101 ARG A N 1
ATOM 813 C CA . ARG A 1 101 ? 80.088 91.781 116.314 1.00 70.28 101 ARG A CA 1
ATOM 814 C C . ARG A 1 101 ? 80.018 92.792 115.177 1.00 66.28 101 ARG A C 1
ATOM 815 O O . ARG A 1 101 ? 79.413 92.491 114.144 1.00 66.78 101 ARG A O 1
ATOM 823 N N . ALA A 1 102 ? 80.615 93.970 115.338 1.00 64.05 102 ALA A N 1
ATOM 824 C CA . ALA A 1 102 ? 80.672 94.959 114.271 1.00 57.13 102 ALA A CA 1
ATOM 825 C C . ALA A 1 102 ? 81.787 95.947 114.575 1.00 61.19 102 ALA A C 1
ATOM 826 O O . ALA A 1 102 ? 82.174 96.134 115.730 1.00 68.51 102 ALA A O 1
ATOM 828 N N . PHE A 1 103 ? 82.293 96.583 113.521 1.00 57.19 103 PHE A N 1
ATOM 829 C CA . PHE A 1 103 ? 83.325 97.605 113.633 1.00 52.41 103 PHE A CA 1
ATOM 830 C C . PHE A 1 103 ? 82.699 98.963 113.352 1.00 53.60 103 PHE A C 1
ATOM 831 O O . PHE A 1 103 ? 82.058 99.148 112.315 1.00 56.99 103 PHE A O 1
ATOM 839 N N . THR A 1 104 ? 82.893 99.912 114.264 1.00 52.66 104 THR A N 1
ATOM 840 C CA . THR A 1 104 ? 82.274 101.228 114.169 1.00 49.45 104 THR A CA 1
ATOM 841 C C . THR A 1 104 ? 83.344 102.302 114.033 1.00 52.89 104 THR A C 1
ATOM 842 O O . THR A 1 104 ? 84.265 102.371 114.851 1.00 61.84 104 THR A O 1
ATOM 846 N N . CYS A 1 105 ? 83.215 103.133 113.006 1.00 47.43 105 CYS A N 1
ATOM 847 C CA . CYS A 1 105 ? 84.124 104.258 112.830 1.00 44.48 105 CYS A CA 1
ATOM 848 C C . CYS A 1 105 ? 83.774 105.357 113.828 1.00 54.14 105 CYS A C 1
ATOM 849 O O . CYS A 1 105 ? 82.611 105.764 113.906 1.00 60.82 105 CYS A O 1
ATOM 852 N N . PRO A 1 106 ? 84.734 105.848 114.616 1.00 50.49 106 PRO A N 1
ATOM 853 C CA . PRO A 1 106 ? 84.382 106.860 115.625 1.00 46.28 106 PRO A CA 1
ATOM 854 C C . PRO A 1 106 ? 84.201 108.260 115.062 1.00 50.61 106 PRO A C 1
ATOM 855 O O . PRO A 1 106 ? 83.598 109.109 115.727 1.00 55.64 106 PRO A O 1
ATOM 859 N N . TYR A 1 107 ? 84.715 108.535 113.863 1.00 48.02 107 TYR A N 1
ATOM 860 C CA . TYR A 1 107 ? 84.689 109.897 113.336 1.00 39.33 107 TYR A CA 1
ATOM 861 C C . TYR A 1 107 ? 83.274 110.317 112.954 1.00 45.47 107 TYR A C 1
ATOM 862 O O . TYR A 1 107 ? 82.809 111.392 113.345 1.00 53.42 107 TYR A O 1
ATOM 871 N N . HIS A 1 108 ? 82.566 109.477 112.197 1.00 52.54 108 HIS A N 1
ATOM 872 C CA . HIS A 1 108 ? 81.212 109.799 111.765 1.00 48.93 108 HIS A CA 1
ATOM 873 C C . HIS A 1 108 ? 80.169 108.774 112.178 1.00 54.04 108 HIS A C 1
ATOM 874 O O . HIS A 1 108 ? 79.017 109.160 112.401 1.00 62.18 108 HIS A O 1
ATOM 881 N N . GLY A 1 109 ? 80.518 107.496 112.282 1.00 51.87 109 GLY A N 1
ATOM 882 C CA . GLY A 1 109 ? 79.593 106.503 112.781 1.00 50.43 109 GLY A CA 1
ATOM 883 C C . GLY A 1 109 ? 79.188 105.410 111.819 1.00 58.84 109 GLY A C 1
ATOM 884 O O . GLY A 1 109 ? 78.226 104.690 112.107 1.00 65.28 109 GLY A O 1
ATOM 885 N N . TRP A 1 110 ? 79.879 105.255 110.690 1.00 57.62 110 TRP A N 1
ATOM 886 C CA . TRP A 1 110 ? 79.584 104.143 109.795 1.00 53.65 110 TRP A CA 1
ATOM 887 C C . TRP A 1 110 ? 79.955 102.822 110.457 1.00 55.11 110 TRP A C 1
ATOM 888 O O . TRP A 1 110 ? 81.000 102.706 111.100 1.00 55.26 110 TRP A O 1
ATOM 899 N N . SER A 1 111 ? 79.097 101.818 110.289 1.00 57.62 111 SER A N 1
ATOM 900 C CA . SER A 1 111 ? 79.253 100.527 110.949 1.00 57.99 111 SER A CA 1
ATOM 901 C C . SER A 1 111 ? 79.350 99.417 109.912 1.00 60.50 111 SER A C 1
ATOM 902 O O . SER A 1 111 ? 78.571 99.389 108.954 1.00 63.43 111 SER A O 1
ATOM 905 N N . TYR A 1 112 ? 80.298 98.501 110.112 1.00 59.74 112 TYR A N 1
ATOM 906 C CA . TYR A 1 112 ? 80.560 97.398 109.198 1.00 52.39 112 TYR A CA 1
ATOM 907 C C . TYR A 1 112 ? 80.422 96.071 109.931 1.00 62.06 112 TYR A C 1
ATOM 908 O O . TYR A 1 112 ? 80.835 95.946 111.088 1.00 68.92 112 TYR A O 1
ATOM 917 N N . GLY A 1 113 ? 79.846 95.076 109.253 1.00 65.98 113 GLY A N 1
ATOM 918 C CA . GLY A 1 113 ? 79.755 93.745 109.815 1.00 64.68 113 GLY A CA 1
ATOM 919 C C . GLY A 1 113 ? 81.070 92.996 109.727 1.00 68.85 113 GLY A C 1
ATOM 920 O O . GLY A 1 113 ? 82.050 93.470 109.156 1.00 73.45 113 GLY A O 1
ATOM 921 N N . ILE A 1 114 ? 81.090 91.795 110.313 1.00 71.89 114 ILE A N 1
ATOM 922 C CA . ILE A 1 114 ? 82.314 90.997 110.296 1.00 69.55 114 ILE A CA 1
ATOM 923 C C . ILE A 1 114 ? 82.611 90.499 108.887 1.00 71.60 114 ILE A C 1
ATOM 924 O O . ILE A 1 114 ? 83.772 90.270 108.530 1.00 74.72 114 ILE A O 1
ATOM 929 N N . ASN A 1 115 ? 81.576 90.316 108.065 1.00 74.78 115 ASN A N 1
ATOM 930 C CA . ASN A 1 115 ? 81.810 89.931 106.678 1.00 72.59 115 ASN A CA 1
ATOM 931 C C . ASN A 1 115 ? 82.269 91.106 105.824 1.00 70.38 115 ASN A C 1
ATOM 932 O O . ASN A 1 115 ? 82.636 90.904 104.663 1.00 71.49 115 ASN A O 1
ATOM 937 N N . GLY A 1 116 ? 82.253 92.322 106.368 1.00 68.13 116 GLY A N 1
ATOM 938 C CA . GLY A 1 116 ? 82.787 93.485 105.695 1.00 65.50 116 GLY A CA 1
ATOM 939 C C . GLY A 1 116 ? 81.758 94.409 105.081 1.00 72.13 116 GLY A C 1
ATOM 940 O O . GLY A 1 116 ? 82.114 95.526 104.692 1.00 74.48 116 GLY A O 1
ATOM 941 N N . GLU A 1 117 ? 80.502 93.986 104.985 1.00 71.99 117 GLU A N 1
ATOM 942 C CA . GLU A 1 117 ? 79.482 94.816 104.363 1.00 74.10 117 GLU A CA 1
ATOM 943 C C . GLU A 1 117 ? 79.136 96.011 105.244 1.00 73.98 117 GLU A C 1
ATOM 944 O O . GLU A 1 117 ? 79.334 95.994 106.460 1.00 70.81 117 GLU A O 1
ATOM 950 N N . LEU A 1 118 ? 78.608 97.056 104.610 1.00 71.08 118 LEU A N 1
ATOM 951 C CA . LEU A 1 118 ? 78.238 98.295 105.295 1.00 64.73 118 LEU A CA 1
ATOM 952 C C . LEU A 1 118 ? 76.782 98.179 105.725 1.00 68.88 118 LEU A C 1
ATOM 953 O O . LEU A 1 118 ? 75.862 98.266 104.913 1.00 76.55 118 LEU A O 1
ATOM 958 N N . ILE A 1 119 ? 76.567 97.979 107.027 1.00 68.93 119 ILE A N 1
ATOM 959 C CA . ILE A 1 119 ? 75.221 97.691 107.514 1.00 73.53 119 ILE A CA 1
ATOM 960 C C . ILE A 1 119 ? 74.487 98.968 107.910 1.00 77.13 119 ILE A C 1
ATOM 961 O O . ILE A 1 119 ? 73.278 99.092 107.686 1.00 81.44 119 ILE A O 1
ATOM 966 N N . ASP A 1 120 ? 75.187 99.931 108.506 1.00 75.30 120 ASP A N 1
ATOM 967 C CA . ASP A 1 120 ? 74.541 101.109 109.070 1.00 74.44 120 ASP A CA 1
ATOM 968 C C . ASP A 1 120 ? 75.200 102.378 108.552 1.00 80.51 120 ASP A C 1
ATOM 969 O O . ASP A 1 120 ? 76.426 102.436 108.416 1.00 81.37 120 ASP A O 1
ATOM 974 N N . VAL A 1 121 ? 74.383 103.385 108.263 1.00 81.32 121 VAL A N 1
ATOM 975 C CA . VAL A 1 121 ? 74.828 104.712 107.859 1.00 75.89 121 VAL A CA 1
ATOM 976 C C . VAL A 1 121 ? 73.923 105.725 108.552 1.00 80.55 121 VAL A C 1
ATOM 977 O O . VAL A 1 121 ? 72.719 105.757 108.287 1.00 83.70 121 VAL A O 1
ATOM 981 N N . PRO A 1 122 ? 74.445 106.562 109.448 1.00 79.76 122 PRO A N 1
ATOM 982 C CA . PRO A 1 122 ? 73.571 107.451 110.223 1.00 76.68 122 PRO A CA 1
ATOM 983 C C . PRO A 1 122 ? 72.927 108.526 109.360 1.00 82.53 122 PRO A C 1
ATOM 984 O O . PRO A 1 122 ? 73.585 109.164 108.537 1.00 86.23 122 PRO A O 1
ATOM 988 N N . LEU A 1 123 ? 71.627 108.734 109.579 1.00 82.69 123 LEU A N 1
ATOM 989 C CA . LEU A 1 123 ? 70.848 109.755 108.874 1.00 83.59 123 LEU A CA 1
ATOM 990 C C . LEU A 1 123 ? 71.012 109.645 107.360 1.00 89.08 123 LEU A C 1
ATOM 991 O O . LEU A 1 123 ? 71.259 110.633 106.667 1.00 88.97 123 LEU A O 1
ATOM 996 N N . GLU A 1 124 ? 70.884 108.425 106.843 1.00 92.28 124 GLU A N 1
ATOM 997 C CA . GLU A 1 124 ? 71.020 108.223 105.404 1.00 92.50 124 GLU A CA 1
ATOM 998 C C . GLU A 1 124 ? 69.946 108.926 104.579 1.00 100.34 124 GLU A C 1
ATOM 999 O O . GLU A 1 124 ? 70.309 109.569 103.579 1.00 101.89 124 GLU A O 1
ATOM 1005 N N . PRO A 1 125 ? 68.647 108.842 104.901 1.00 103.28 125 PRO A N 1
ATOM 1006 C CA . PRO A 1 125 ? 67.658 109.527 104.047 1.00 104.11 125 PRO A CA 1
ATOM 1007 C C . PRO A 1 125 ? 67.882 111.025 103.930 1.00 105.15 125 PRO A C 1
ATOM 1008 O O . PRO A 1 125 ? 67.663 111.596 102.854 1.00 106.29 125 PRO A O 1
ATOM 1012 N N . ARG A 1 126 ? 68.310 111.684 105.007 1.00 102.57 126 ARG A N 1
ATOM 1013 C CA . ARG A 1 126 ? 68.539 113.124 104.936 1.00 104.58 126 ARG A CA 1
ATOM 1014 C C . ARG A 1 126 ? 69.848 113.446 104.226 1.00 105.31 126 ARG A C 1
ATOM 1015 O O . ARG A 1 126 ? 69.928 114.421 103.470 1.00 101.11 126 ARG A O 1
ATOM 1023 N N . ALA A 1 127 ? 70.888 112.643 104.462 1.00 105.99 127 ALA A N 1
ATOM 1024 C CA . ALA A 1 127 ? 72.197 112.941 103.892 1.00 101.01 127 ALA A CA 1
ATOM 1025 C C . ALA A 1 127 ? 72.272 112.563 102.418 1.00 102.61 127 ALA A C 1
ATOM 1026 O O . ALA A 1 127 ? 72.930 113.252 101.631 1.00 104.12 127 ALA A O 1
ATOM 1028 N N . TYR A 1 128 ? 71.603 111.481 102.020 1.00 100.62 128 TYR A N 1
ATOM 1029 C CA . TYR A 1 128 ? 71.709 110.937 100.665 1.00 100.14 128 TYR A CA 1
ATOM 1030 C C . TYR A 1 128 ? 70.321 110.818 100.051 1.00 103.57 128 TYR A C 1
ATOM 1031 O O . TYR A 1 128 ? 69.759 109.717 99.968 1.00 103.98 128 TYR A O 1
ATOM 1040 N N . PRO A 1 129 ? 69.735 111.935 99.610 1.00 107.36 129 PRO A N 1
ATOM 1041 C CA . PRO A 1 129 ? 68.410 111.855 98.973 1.00 108.17 129 PRO A CA 1
ATOM 1042 C C . PRO A 1 129 ? 68.395 111.043 97.689 1.00 110.82 129 PRO A C 1
ATOM 1043 O O . PRO A 1 129 ? 67.394 110.377 97.396 1.00 105.83 129 PRO A O 1
ATOM 1047 N N . GLN A 1 130 ? 69.477 111.078 96.906 1.00 113.59 130 GLN A N 1
ATOM 1048 C CA . GLN A 1 130 ? 69.491 110.348 95.642 1.00 108.63 130 GLN A CA 1
ATOM 1049 C C . GLN A 1 130 ? 69.657 108.850 95.869 1.00 105.91 130 GLN A C 1
ATOM 1050 O O . GLN A 1 130 ? 69.246 108.039 95.031 1.00 105.45 130 GLN A O 1
ATOM 1056 N N . GLY A 1 131 ? 70.254 108.467 96.982 1.00 103.31 131 GLY A N 1
ATOM 1057 C CA . GLY A 1 131 ? 70.441 107.067 97.298 1.00 99.68 131 GLY A CA 1
ATOM 1058 C C . GLY A 1 131 ? 71.907 106.675 97.270 1.00 98.83 131 GLY A C 1
ATOM 1059 O O . GLY A 1 131 ? 72.701 107.174 96.462 1.00 101.00 131 GLY A O 1
ATOM 1060 N N . LEU A 1 132 ? 72.273 105.763 98.166 1.00 100.79 132 LEU A N 1
ATOM 1061 C CA . LEU A 1 132 ? 73.641 105.282 98.292 1.00 102.18 132 LEU A CA 1
ATOM 1062 C C . LEU A 1 132 ? 73.674 103.773 98.100 1.00 102.39 132 LEU A C 1
ATOM 1063 O O . LEU A 1 132 ? 72.840 103.050 98.653 1.00 104.33 132 LEU A O 1
ATOM 1068 N N . CYS A 1 133 ? 74.641 103.305 97.316 1.00 99.13 133 CYS A N 1
ATOM 1069 C CA . CYS A 1 133 ? 74.799 101.882 97.035 1.00 102.14 133 CYS A CA 1
ATOM 1070 C C . CYS A 1 133 ? 75.743 101.287 98.073 1.00 100.40 133 CYS A C 1
ATOM 1071 O O . CYS A 1 133 ? 76.962 101.466 97.989 1.00 97.42 133 CYS A O 1
ATOM 1074 N N . LYS A 1 134 ? 75.180 100.577 99.052 1.00 99.53 134 LYS A N 1
ATOM 1075 C CA . LYS A 1 134 ? 75.993 100.035 100.136 1.00 96.68 134 LYS A CA 1
ATOM 1076 C C . LYS A 1 134 ? 76.855 98.871 99.663 1.00 95.41 134 LYS A C 1
ATOM 1077 O O . LYS A 1 134 ? 77.802 98.472 100.350 1.00 90.64 134 LYS A O 1
ATOM 1083 N N . SER A 1 135 ? 76.534 98.302 98.502 1.00 95.37 135 SER A N 1
ATOM 1084 C CA . SER A 1 135 ? 77.330 97.195 97.983 1.00 92.41 135 SER A CA 1
ATOM 1085 C C . SER A 1 135 ? 78.719 97.657 97.563 1.00 92.13 135 SER A C 1
ATOM 1086 O O . SER A 1 135 ? 79.705 96.939 97.762 1.00 95.56 135 SER A O 1
ATOM 1089 N N . HIS A 1 136 ? 78.818 98.851 96.977 1.00 93.71 136 HIS A N 1
ATOM 1090 C CA . HIS A 1 136 ? 80.097 99.307 96.441 1.00 93.81 136 HIS A CA 1
ATOM 1091 C C . HIS A 1 136 ? 81.062 99.736 97.539 1.00 89.32 136 HIS A C 1
ATOM 1092 O O . HIS A 1 136 ? 82.281 99.654 97.354 1.00 86.91 136 HIS A O 1
ATOM 1099 N N . TRP A 1 137 ? 80.548 100.198 98.678 1.00 87.64 137 TRP A N 1
ATOM 1100 C CA . TRP A 1 137 ? 81.374 100.817 99.707 1.00 80.94 137 TRP A CA 1
ATOM 1101 C C . TRP A 1 137 ? 81.689 99.879 100.868 1.00 80.61 137 TRP A C 1
ATOM 1102 O O . TRP A 1 137 ? 81.758 100.330 102.015 1.00 79.76 137 TRP A O 1
ATOM 1113 N N . GLY A 1 138 ? 81.883 98.595 100.602 1.00 79.46 138 GLY A N 1
ATOM 1114 C CA . GLY A 1 138 ? 82.295 97.683 101.646 1.00 71.72 138 GLY A CA 1
ATOM 1115 C C . GLY A 1 138 ? 83.768 97.830 101.975 1.00 66.22 138 GLY A C 1
ATOM 1116 O O . GLY A 1 138 ? 84.512 98.581 101.345 1.00 68.40 138 GLY A O 1
ATOM 1117 N N . LEU A 1 139 ? 84.196 97.093 102.996 1.00 59.28 139 LEU A N 1
ATOM 1118 C CA . LEU A 1 139 ? 85.595 97.126 103.400 1.00 57.85 139 LEU A CA 1
ATOM 1119 C C . LEU A 1 139 ? 86.481 96.510 102.325 1.00 58.21 139 LEU A C 1
ATOM 1120 O O . LEU A 1 139 ? 86.113 95.524 101.685 1.00 63.03 139 LEU A O 1
ATOM 1125 N N . ASN A 1 140 ? 87.655 97.107 102.123 1.00 55.78 140 ASN A N 1
ATOM 1126 C CA . ASN A 1 140 ? 88.644 96.509 101.238 1.00 51.97 140 ASN A CA 1
ATOM 1127 C C . ASN A 1 140 ? 89.066 95.152 101.782 1.00 53.95 140 ASN A C 1
ATOM 1128 O O . ASN A 1 140 ? 89.372 95.010 102.968 1.00 57.83 140 ASN A O 1
ATOM 1133 N N . GLU A 1 141 ? 89.091 94.152 100.911 1.00 48.30 141 GLU A N 1
ATOM 1134 C CA . GLU A 1 141 ? 89.320 92.778 101.324 1.00 51.16 141 GLU A CA 1
ATOM 1135 C C . GLU A 1 141 ? 90.563 92.225 100.647 1.00 53.07 141 GLU A C 1
ATOM 1136 O O . GLU A 1 141 ? 90.819 92.507 99.473 1.00 60.48 141 GLU A O 1
ATOM 1142 N N . VAL A 1 142 ? 91.338 91.449 101.393 1.00 50.64 142 VAL A N 1
ATOM 1143 C CA . VAL A 1 142 ? 92.461 90.725 100.790 1.00 48.55 142 VAL A CA 1
ATOM 1144 C C . VAL A 1 142 ? 91.908 89.573 99.958 1.00 52.38 142 VAL A C 1
ATOM 1145 O O . VAL A 1 142 ? 91.227 88.690 100.506 1.00 52.64 142 VAL A O 1
ATOM 1149 N N . PRO A 1 143 ? 92.150 89.545 98.646 1.00 52.25 143 PRO A N 1
ATOM 1150 C CA . PRO A 1 143 ? 91.520 88.507 97.815 1.00 52.55 143 PRO A CA 1
ATOM 1151 C C . PRO A 1 143 ? 91.976 87.092 98.129 1.00 60.47 143 PRO A C 1
ATOM 1152 O O . PRO A 1 143 ? 91.170 86.158 98.033 1.00 65.24 143 PRO A O 1
ATOM 1156 N N . CYS A 1 144 ? 93.238 86.897 98.503 1.00 58.30 144 CYS A N 1
ATOM 1157 C CA . CYS A 1 144 ? 93.794 85.565 98.707 1.00 54.56 144 CYS A CA 1
ATOM 1158 C C . CYS A 1 144 ? 94.260 85.414 100.148 1.00 54.87 144 CYS A C 1
ATOM 1159 O O . CYS A 1 144 ? 95.171 86.125 100.586 1.00 52.21 144 CYS A O 1
ATOM 1162 N N . VAL A 1 145 ? 93.639 84.488 100.875 1.00 53.65 145 VAL A N 1
ATOM 1163 C CA . VAL A 1 145 ? 94.023 84.128 102.235 1.00 53.88 145 VAL A CA 1
ATOM 1164 C C . VAL A 1 145 ? 93.977 82.612 102.344 1.00 57.76 145 VAL A C 1
ATOM 1165 O O . VAL A 1 145 ? 92.984 81.993 101.946 1.00 60.98 145 VAL A O 1
ATOM 1169 N N . GLU A 1 146 ? 95.042 82.010 102.875 1.00 58.32 146 GLU A N 1
ATOM 1170 C CA . GLU A 1 146 ? 95.098 80.556 102.945 1.00 56.53 146 GLU A CA 1
ATOM 1171 C C . GLU A 1 146 ? 95.999 80.124 104.092 1.00 50.99 146 GLU A C 1
ATOM 1172 O O . GLU A 1 146 ? 96.988 80.786 104.404 1.00 49.93 146 GLU A O 1
ATOM 1178 N N . SER A 1 147 ? 95.659 78.993 104.705 1.00 55.25 147 SER A N 1
ATOM 1179 C CA . SER A 1 147 ? 96.356 78.505 105.888 1.00 59.10 147 SER A CA 1
ATOM 1180 C C . SER A 1 147 ? 97.032 77.175 105.590 1.00 65.04 147 SER A C 1
ATOM 1181 O O . SER A 1 147 ? 96.411 76.269 105.026 1.00 70.60 147 SER A O 1
ATOM 1184 N N . TYR A 1 148 ? 98.300 77.067 105.976 1.00 59.15 148 TYR A N 1
ATOM 1185 C CA . TYR A 1 148 ? 99.086 75.844 105.853 1.00 58.74 148 TYR A CA 1
ATOM 1186 C C . TYR A 1 148 ? 99.291 75.269 107.249 1.00 60.66 148 TYR A C 1
ATOM 1187 O O . TYR A 1 148 ? 100.043 75.832 108.053 1.00 63.89 148 TYR A O 1
ATOM 1196 N N . LYS A 1 149 ? 98.591 74.171 107.538 1.00 61.88 149 LYS A N 1
ATOM 1197 C CA . LYS A 1 149 ? 98.729 73.423 108.792 1.00 63.49 149 LYS A CA 1
ATOM 1198 C C . LYS A 1 149 ? 98.611 74.323 110.019 1.00 62.80 149 LYS A C 1
ATOM 1199 O O . LYS A 1 149 ? 99.184 74.049 111.075 1.00 67.10 149 LYS A O 1
ATOM 1205 N N . GLY A 1 150 ? 97.847 75.402 109.888 1.00 59.88 150 GLY A N 1
ATOM 1206 C CA . GLY A 1 150 ? 97.603 76.291 111.000 1.00 56.16 150 GLY A CA 1
ATOM 1207 C C . GLY A 1 150 ? 98.320 77.622 110.961 1.00 55.53 150 GLY A C 1
ATOM 1208 O O . GLY A 1 150 ? 98.177 78.402 111.908 1.00 58.98 150 GLY A O 1
ATOM 1209 N N . LEU A 1 151 ? 99.080 77.918 109.910 1.00 50.70 151 LEU A N 1
ATOM 1210 C CA . LEU A 1 151 ? 99.702 79.226 109.744 1.00 46.43 151 LEU A CA 1
ATOM 1211 C C . LEU A 1 151 ? 99.023 79.951 108.592 1.00 49.37 151 LEU A C 1
ATOM 1212 O O . LEU A 1 151 ? 98.944 79.411 107.487 1.00 50.62 151 LEU A O 1
ATOM 1217 N N . ILE A 1 152 ? 98.546 81.170 108.837 1.00 47.14 152 ILE A N 1
ATOM 1218 C CA . ILE A 1 152 ? 97.726 81.894 107.873 1.00 47.01 152 ILE A CA 1
ATOM 1219 C C . ILE A 1 152 ? 98.601 82.866 107.093 1.00 44.53 152 ILE A C 1
ATOM 1220 O O . ILE A 1 152 ? 99.276 83.718 107.683 1.00 45.17 152 ILE A O 1
ATOM 1225 N N . PHE A 1 153 ? 98.583 82.744 105.766 1.00 40.15 153 PHE A N 1
ATOM 1226 C CA . PHE A 1 153 ? 99.276 83.645 104.863 1.00 38.31 153 PHE A CA 1
ATOM 1227 C C . PHE A 1 153 ? 98.247 84.372 104.006 1.00 44.27 153 PHE A C 1
ATOM 1228 O O . PHE A 1 153 ? 97.135 83.883 103.785 1.00 48.59 153 PHE A O 1
ATOM 1236 N N . GLY A 1 154 ? 98.634 85.543 103.520 1.00 39.49 154 GLY A N 1
ATOM 1237 C CA . GLY A 1 154 ? 97.762 86.341 102.680 1.00 37.95 154 GLY A CA 1
ATOM 1238 C C . GLY A 1 154 ? 98.539 87.001 101.563 1.00 44.35 154 GLY A C 1
ATOM 1239 O O . GLY A 1 154 ? 99.735 87.267 101.683 1.00 40.91 154 GLY A O 1
ATOM 1240 N N . ASN A 1 155 ? 97.837 87.270 100.464 1.00 56.24 155 ASN A N 1
ATOM 1241 C CA . ASN A 1 155 ? 98.439 87.830 99.260 1.00 55.09 155 ASN A CA 1
ATOM 1242 C C . ASN A 1 155 ? 97.516 88.885 98.671 1.00 58.41 155 ASN A C 1
ATOM 1243 O O . ASN A 1 155 ? 96.298 88.692 98.627 1.00 57.01 155 ASN A O 1
ATOM 1248 N N . TRP A 1 156 ? 98.100 89.995 98.208 1.00 56.49 156 TRP A N 1
ATOM 1249 C CA . TRP A 1 156 ? 97.315 91.064 97.598 1.00 54.77 156 TRP A CA 1
ATOM 1250 C C . TRP A 1 156 ? 96.952 90.782 96.147 1.00 58.93 156 TRP A C 1
ATOM 1251 O O . TRP A 1 156 ? 95.951 91.316 95.661 1.00 62.24 156 TRP A O 1
ATOM 1262 N N . ASP A 1 157 ? 97.736 89.971 95.444 1.00 60.95 157 ASP A N 1
ATOM 1263 C CA . ASP A 1 157 ? 97.643 89.837 93.995 1.00 63.84 157 ASP A CA 1
ATOM 1264 C C . ASP A 1 157 ? 97.039 88.489 93.629 1.00 65.46 157 ASP A C 1
ATOM 1265 O O . ASP A 1 157 ? 97.453 87.453 94.157 1.00 66.82 157 ASP A O 1
ATOM 1270 N N . THR A 1 158 ? 96.064 88.510 92.718 1.00 70.14 158 THR A N 1
ATOM 1271 C CA . THR A 1 158 ? 95.405 87.275 92.301 1.00 76.33 158 THR A CA 1
ATOM 1272 C C . THR A 1 158 ? 96.275 86.476 91.336 1.00 81.65 158 THR A C 1
ATOM 1273 O O . THR A 1 158 ? 96.198 85.243 91.293 1.00 84.54 158 THR A O 1
ATOM 1277 N N . SER A 1 159 ? 97.114 87.161 90.557 1.00 80.69 159 SER A N 1
ATOM 1278 C CA . SER A 1 159 ? 97.892 86.481 89.526 1.00 80.85 159 SER A CA 1
ATOM 1279 C C . SER A 1 159 ? 99.006 85.621 90.112 1.00 88.08 159 SER A C 1
ATOM 1280 O O . SER A 1 159 ? 99.538 84.745 89.421 1.00 89.54 159 SER A O 1
ATOM 1283 N N . ALA A 1 160 ? 99.380 85.855 91.368 1.00 87.45 160 ALA A N 1
ATOM 1284 C CA . ALA A 1 160 ? 100.477 85.117 91.971 1.00 81.72 160 ALA A CA 1
ATOM 1285 C C . ALA A 1 160 ? 100.089 83.653 92.184 1.00 84.17 160 ALA A C 1
ATOM 1286 O O . ALA A 1 160 ? 98.907 83.332 92.340 1.00 83.37 160 ALA A O 1
ATOM 1288 N N . PRO A 1 161 ? 101.062 82.744 92.191 1.00 79.67 161 PRO A N 1
ATOM 1289 C CA . PRO A 1 161 ? 100.747 81.322 92.362 1.00 74.89 161 PRO A CA 1
ATOM 1290 C C . PRO A 1 161 ? 100.219 81.015 93.756 1.00 77.60 161 PRO A C 1
ATOM 1291 O O . PRO A 1 161 ? 100.311 81.820 94.684 1.00 76.91 161 PRO A O 1
ATOM 1295 N N . GLY A 1 162 ? 99.661 79.812 93.889 1.00 78.34 162 GLY A N 1
ATOM 1296 C CA . GLY A 1 162 ? 99.078 79.402 95.148 1.00 72.75 162 GLY A CA 1
ATOM 1297 C C . GLY A 1 162 ? 100.118 79.209 96.234 1.00 74.01 162 GLY A C 1
ATOM 1298 O O . GLY A 1 162 ? 101.323 79.208 95.992 1.00 77.96 162 GLY A O 1
ATOM 1299 N N . LEU A 1 163 ? 99.628 79.046 97.466 1.00 73.51 163 LEU A N 1
ATOM 1300 C CA . LEU A 1 163 ? 100.528 78.946 98.612 1.00 71.68 163 LEU A CA 1
ATOM 1301 C C . LEU A 1 163 ? 101.423 77.718 98.514 1.00 70.25 163 LEU A C 1
ATOM 1302 O O . LEU A 1 163 ? 102.626 77.796 98.787 1.00 68.79 163 LEU A O 1
ATOM 1307 N N . ARG A 1 164 ? 100.855 76.573 98.128 1.00 72.75 164 ARG A N 1
ATOM 1308 C CA . ARG A 1 164 ? 101.651 75.355 98.028 1.00 77.50 164 ARG A CA 1
ATOM 1309 C C . ARG A 1 164 ? 102.746 75.496 96.978 1.00 80.16 164 ARG A C 1
ATOM 1310 O O . ARG A 1 164 ? 103.888 75.077 97.202 1.00 81.44 164 ARG A O 1
ATOM 1318 N N . ASP A 1 165 ? 102.417 76.082 95.825 1.00 76.35 165 ASP A N 1
ATOM 1319 C CA . ASP A 1 165 ? 103.410 76.249 94.769 1.00 73.13 165 ASP A CA 1
ATOM 1320 C C . ASP A 1 165 ? 104.427 77.324 95.128 1.00 69.42 165 ASP A C 1
ATOM 1321 O O . ASP A 1 165 ? 105.603 77.219 94.762 1.00 69.62 165 ASP A O 1
ATOM 1326 N N . TYR A 1 166 ? 103.992 78.372 95.829 1.00 66.61 166 TYR A N 1
ATOM 1327 C CA . TYR A 1 166 ? 104.926 79.395 96.284 1.00 63.17 166 TYR A CA 1
ATOM 1328 C C . TYR A 1 166 ? 105.931 78.820 97.273 1.00 68.78 166 TYR A C 1
ATOM 1329 O O . TYR A 1 166 ? 107.119 79.159 97.231 1.00 67.35 166 TYR A O 1
ATOM 1338 N N . LEU A 1 167 ? 105.473 77.947 98.174 1.00 71.08 167 LEU A N 1
ATOM 1339 C CA . LEU A 1 167 ? 106.387 77.319 99.12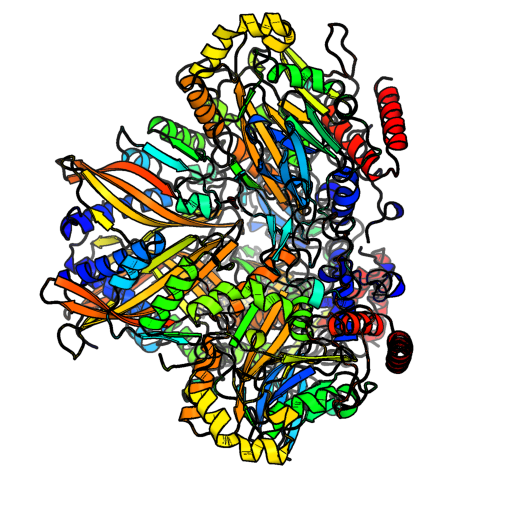3 1.00 69.60 167 LEU A CA 1
ATOM 1340 C C . LEU A 1 167 ? 107.296 76.312 98.428 1.00 76.18 167 LEU A C 1
ATOM 1341 O O . LEU A 1 167 ? 108.521 76.476 98.412 1.00 78.74 167 LEU A O 1
ATOM 1346 N N . GLY A 1 168 ? 106.719 75.269 97.840 1.00 72.71 168 GLY A N 1
ATOM 1347 C CA . GLY A 1 168 ? 107.534 74.310 97.113 1.00 73.59 168 GLY A CA 1
ATOM 1348 C C . GLY A 1 168 ? 108.284 73.374 98.042 1.00 78.98 168 GLY A C 1
ATOM 1349 O O . GLY A 1 168 ? 107.688 72.611 98.809 1.00 77.67 168 GLY A O 1
ATOM 1350 N N . ASP A 1 169 ? 109.617 73.421 97.965 1.00 83.22 169 ASP A N 1
ATOM 1351 C CA . ASP A 1 169 ? 110.443 72.488 98.726 1.00 83.80 169 ASP A CA 1
ATOM 1352 C C . ASP A 1 169 ? 110.526 72.863 100.199 1.00 78.99 169 ASP A C 1
ATOM 1353 O O . ASP A 1 169 ? 110.643 71.980 101.055 1.00 79.20 169 ASP A O 1
ATOM 1358 N N . ILE A 1 170 ? 110.470 74.160 100.517 1.00 71.93 170 ILE A N 1
ATOM 1359 C CA . ILE A 1 170 ? 110.581 74.602 101.903 1.00 69.60 170 ILE A CA 1
ATOM 1360 C C . ILE A 1 170 ? 109.425 74.082 102.746 1.00 76.39 170 ILE A C 1
ATOM 1361 O O . ILE A 1 170 ? 109.505 74.079 103.981 1.00 81.05 170 ILE A O 1
ATOM 1366 N N . ALA A 1 171 ? 108.345 73.631 102.106 1.00 73.41 171 ALA A N 1
ATOM 1367 C CA . ALA A 1 171 ? 107.276 72.969 102.844 1.00 72.46 171 ALA A CA 1
ATOM 1368 C C . ALA A 1 171 ? 107.778 71.689 103.498 1.00 75.59 171 ALA A C 1
ATOM 1369 O O . ALA A 1 171 ? 107.350 71.340 104.603 1.00 74.08 171 ALA A O 1
ATOM 1371 N N . TRP A 1 172 ? 108.695 70.983 102.833 1.00 77.93 172 TRP A N 1
ATOM 1372 C CA . TRP A 1 172 ? 109.240 69.747 103.387 1.00 80.08 172 TRP A CA 1
ATOM 1373 C C . TRP A 1 172 ? 110.022 70.008 104.669 1.00 82.91 172 TRP A C 1
ATOM 1374 O O . TRP A 1 172 ? 110.093 69.142 105.549 1.00 83.63 172 TRP A O 1
ATOM 1385 N N . TYR A 1 173 ? 110.630 71.191 104.788 1.00 81.94 173 TYR A N 1
ATOM 1386 C CA . TYR A 1 173 ? 111.363 71.524 106.005 1.00 82.87 173 TYR A CA 1
ATOM 1387 C C . TYR A 1 173 ? 110.440 72.099 107.074 1.00 88.45 173 TYR A C 1
ATOM 1388 O O . TYR A 1 173 ? 110.631 71.843 108.269 1.00 90.13 173 TYR A O 1
ATOM 1397 N N . LEU A 1 174 ? 109.441 72.888 106.669 1.00 84.65 174 LEU A N 1
ATOM 1398 C CA . LEU A 1 174 ? 108.480 73.417 107.634 1.00 77.15 174 LEU A CA 1
ATOM 1399 C C . LEU A 1 174 ? 107.656 72.298 108.260 1.00 77.60 174 LEU A C 1
ATOM 1400 O O . LEU A 1 174 ? 107.270 72.375 109.436 1.00 80.90 174 LEU A O 1
ATOM 1405 N N . ASP A 1 175 ? 107.382 71.245 107.488 1.00 78.11 175 ASP A N 1
ATOM 1406 C CA . ASP A 1 175 ? 106.637 70.105 108.004 1.00 80.40 175 ASP A CA 1
ATOM 1407 C C . ASP A 1 175 ? 107.392 69.405 109.123 1.00 84.24 175 ASP A C 1
ATOM 1408 O O . ASP A 1 175 ? 106.784 68.703 109.937 1.00 85.10 175 ASP A O 1
ATOM 1413 N N . GLY A 1 176 ? 108.713 69.576 109.172 1.00 81.84 176 GLY A N 1
ATOM 1414 C CA . GLY A 1 176 ? 109.486 68.989 110.254 1.00 77.93 176 GLY A CA 1
ATOM 1415 C C . GLY A 1 176 ? 109.096 69.545 111.608 1.00 85.15 176 GLY A C 1
ATOM 1416 O O . GLY A 1 176 ? 109.045 68.818 112.601 1.00 88.95 176 GLY A O 1
ATOM 1417 N N . MET A 1 177 ? 108.826 70.850 111.669 1.00 91.07 177 MET A N 1
ATOM 1418 C CA . MET A 1 177 ? 108.388 71.458 112.921 1.00 84.33 177 MET A CA 1
ATOM 1419 C C . MET A 1 177 ? 106.882 71.317 113.113 1.00 85.61 177 MET A C 1
ATOM 1420 O O . MET A 1 177 ? 106.417 70.977 114.207 1.00 88.30 177 MET A O 1
ATOM 1425 N N . LEU A 1 178 ? 106.101 71.568 112.059 1.00 84.07 178 LEU A N 1
ATOM 1426 C CA . LEU A 1 178 ? 104.659 71.716 112.247 1.00 79.96 178 LEU A CA 1
ATOM 1427 C C . LEU A 1 178 ? 103.965 70.383 112.517 1.00 87.09 178 LEU A C 1
ATOM 1428 O O . LEU A 1 178 ? 102.880 70.358 113.107 1.00 89.94 178 LEU A O 1
ATOM 1433 N N . ASP A 1 179 ? 104.557 69.267 112.094 1.00 88.00 179 ASP A N 1
ATOM 1434 C CA . ASP A 1 179 ? 103.878 67.978 112.146 1.00 91.55 179 ASP A CA 1
ATOM 1435 C C . ASP A 1 179 ? 104.616 66.944 112.994 1.00 92.84 179 ASP A C 1
ATOM 1436 O O . ASP A 1 179 ? 104.649 65.765 112.631 1.00 94.21 179 ASP A O 1
ATOM 1441 N N . ARG A 1 180 ? 105.214 67.358 114.113 1.00 89.61 180 ARG A N 1
ATOM 1442 C CA . ARG A 1 180 ? 105.904 66.396 114.967 1.00 94.34 180 ARG A CA 1
ATOM 1443 C C . ARG A 1 180 ? 104.923 65.455 115.655 1.00 105.47 180 ARG A C 1
ATOM 1444 O O . ARG A 1 180 ? 105.167 64.246 115.740 1.00 107.24 180 ARG A O 1
ATOM 1452 N N . ARG A 1 181 ? 103.813 65.987 116.159 1.00 107.15 181 ARG A N 1
ATOM 1453 C CA . ARG A 1 181 ? 102.843 65.197 116.900 1.00 105.51 181 ARG A CA 1
ATOM 1454 C C . ARG A 1 181 ? 101.447 65.421 116.339 1.00 107.90 181 ARG A C 1
ATOM 1455 O O . ARG A 1 181 ? 101.160 66.443 115.712 1.00 105.00 181 ARG A O 1
ATOM 1463 N N . GLU A 1 182 ? 100.579 64.441 116.573 1.00 109.65 182 GLU A N 1
ATOM 1464 C CA . GLU A 1 182 ? 99.187 64.558 116.170 1.00 111.25 182 GLU A CA 1
ATOM 1465 C C . GLU A 1 182 ? 98.482 65.633 116.989 1.00 112.85 182 GLU A C 1
ATOM 1466 O O . GLU A 1 182 ? 98.664 65.740 118.204 1.00 116.35 182 GLU A O 1
ATOM 1472 N N . GLY A 1 183 ? 97.663 66.431 116.309 1.00 108.93 183 GLY A N 1
ATOM 1473 C CA . GLY A 1 183 ? 96.959 67.522 116.945 1.00 105.89 183 GLY A CA 1
ATOM 1474 C C . GLY A 1 183 ? 97.447 68.907 116.584 1.00 103.16 183 GLY A C 1
ATOM 1475 O O . GLY A 1 183 ? 96.810 69.890 116.980 1.00 106.67 183 GLY A O 1
ATOM 1476 N N . GLY A 1 184 ? 98.544 69.023 115.847 1.00 96.39 184 GLY A N 1
ATOM 1477 C CA . GLY A 1 184 ? 99.025 70.325 115.439 1.00 90.69 184 GLY A CA 1
ATOM 1478 C C . GLY A 1 184 ? 99.772 71.047 116.547 1.00 91.26 184 GLY A C 1
ATOM 1479 O O . GLY A 1 184 ? 100.291 70.447 117.492 1.00 92.80 184 GLY A O 1
ATOM 1480 N N . THR A 1 185 ? 99.822 72.371 116.416 1.00 85.78 185 THR A N 1
ATOM 1481 C CA . THR A 1 185 ? 100.534 73.228 117.349 1.00 79.68 185 THR A CA 1
ATOM 1482 C C . THR A 1 185 ? 99.634 74.374 117.788 1.00 81.94 185 THR A C 1
ATOM 1483 O O . THR A 1 185 ? 98.519 74.543 117.291 1.00 79.04 185 THR A O 1
ATOM 1487 N N . GLU A 1 186 ? 100.133 75.156 118.745 1.00 81.10 186 GLU A N 1
ATOM 1488 C CA . GLU A 1 186 ? 99.441 76.344 119.219 1.00 71.31 186 GLU A CA 1
ATOM 1489 C C . GLU A 1 186 ? 100.447 77.325 119.804 1.00 67.07 186 GLU A C 1
ATOM 1490 O O . GLU A 1 186 ? 101.561 76.950 120.182 1.00 72.10 186 GLU A O 1
ATOM 1496 N N . ILE A 1 187 ? 100.032 78.591 119.875 1.00 60.09 187 ILE A N 1
ATOM 1497 C CA . ILE A 1 187 ? 100.882 79.645 120.413 1.00 58.08 187 ILE A CA 1
ATOM 1498 C C . ILE A 1 187 ? 100.713 79.709 121.923 1.00 58.88 187 ILE A C 1
ATOM 1499 O O . ILE A 1 187 ? 99.643 79.398 122.462 1.00 63.03 187 ILE A O 1
ATOM 1504 N N . VAL A 1 188 ? 101.774 80.108 122.620 1.00 61.58 188 VAL A N 1
ATOM 1505 C CA . VAL A 1 188 ? 101.775 80.198 124.073 1.00 61.21 188 VAL A CA 1
ATOM 1506 C C . VAL A 1 188 ? 102.192 81.602 124.489 1.00 61.32 188 VAL A C 1
ATOM 1507 O O . VAL A 1 188 ? 103.327 82.021 124.235 1.00 60.55 188 VAL A O 1
ATOM 1511 N N . GLY A 1 189 ? 101.271 82.326 125.119 1.00 59.33 189 GLY A N 1
ATOM 1512 C CA . GLY A 1 189 ? 101.609 83.520 125.867 1.00 59.72 189 GLY A CA 1
ATOM 1513 C C . GLY A 1 189 ? 102.131 84.734 125.124 1.00 52.18 189 GLY A C 1
ATOM 1514 O O . GLY A 1 189 ? 103.324 85.037 125.199 1.00 57.68 189 GLY A O 1
ATOM 1515 N N . GLY A 1 190 ? 101.271 85.422 124.385 1.00 43.96 190 GLY A N 1
ATOM 1516 C CA . GLY A 1 190 ? 101.542 86.785 123.984 1.00 45.97 190 GLY A CA 1
ATOM 1517 C C . GLY A 1 190 ? 102.602 86.922 122.908 1.00 43.14 190 GLY A C 1
ATOM 1518 O O . GLY A 1 190 ? 103.220 85.957 122.455 1.00 51.81 190 GLY A O 1
ATOM 1519 N N . VAL A 1 191 ? 102.818 88.173 122.508 1.00 33.99 191 VAL A N 1
ATOM 1520 C CA . VAL A 1 191 ? 103.703 88.540 121.410 1.00 31.23 191 VAL A CA 1
ATOM 1521 C C . VAL A 1 191 ? 104.663 89.611 121.905 1.00 39.82 191 VAL A C 1
ATOM 1522 O O . VAL A 1 191 ? 104.260 90.513 122.645 1.00 49.68 191 VAL A O 1
ATOM 1526 N N . GLN A 1 192 ? 105.928 89.521 121.498 1.00 40.65 192 GLN A N 1
ATOM 1527 C CA . GLN A 1 192 ? 106.921 90.531 121.853 1.00 35.21 192 GLN A CA 1
ATOM 1528 C C . GLN A 1 192 ? 107.199 91.429 120.656 1.00 37.56 192 GLN A C 1
ATOM 1529 O O . GLN A 1 192 ? 107.427 90.936 119.551 1.00 45.72 192 GLN A O 1
ATOM 1535 N N . LYS A 1 193 ? 107.186 92.741 120.872 1.00 32.47 193 LYS A N 1
ATOM 1536 C CA . LYS A 1 193 ? 107.346 93.712 119.797 1.00 35.22 193 LYS A CA 1
ATOM 1537 C C . LYS A 1 193 ? 108.465 94.685 120.135 1.00 33.90 193 LYS A C 1
ATOM 1538 O O . LYS A 1 193 ? 108.497 95.230 121.241 1.00 38.42 193 LYS A O 1
ATOM 1544 N N . TRP A 1 194 ? 109.374 94.914 119.186 1.00 30.06 194 TRP A N 1
ATOM 1545 C CA . TRP A 1 194 ? 110.359 95.976 119.386 1.00 26.82 194 TRP A CA 1
ATOM 1546 C C . TRP A 1 194 ? 110.881 96.467 118.042 1.00 36.79 194 TRP A C 1
ATOM 1547 O O . TRP A 1 194 ? 110.489 95.969 116.988 1.00 47.11 194 TRP A O 1
ATOM 1558 N N . VAL A 1 195 ? 111.746 97.481 118.087 1.00 33.14 195 VAL A N 1
ATOM 1559 C CA . VAL A 1 195 ? 112.154 98.242 116.906 1.00 29.34 195 VAL A CA 1
ATOM 1560 C C . VAL A 1 195 ? 113.673 98.214 116.785 1.00 35.45 195 VAL A C 1
ATOM 1561 O O . VAL A 1 195 ? 114.382 98.397 117.780 1.00 41.92 195 VAL A O 1
ATOM 1565 N N . ILE A 1 196 ? 114.172 97.997 115.566 1.00 33.51 196 ILE A N 1
ATOM 1566 C CA . ILE A 1 196 ? 115.602 98.002 115.273 1.00 33.45 196 ILE A CA 1
ATOM 1567 C C . ILE A 1 196 ? 115.854 98.942 114.102 1.00 35.26 196 ILE A C 1
ATOM 1568 O O . ILE A 1 196 ? 115.041 99.023 113.176 1.00 40.74 196 ILE A O 1
ATOM 1573 N N . ASN A 1 197 ? 116.980 99.656 114.142 1.00 32.91 197 ASN A N 1
ATOM 1574 C CA . ASN A 1 197 ? 117.312 100.643 113.111 1.00 32.24 197 ASN A CA 1
ATOM 1575 C C . ASN A 1 197 ? 118.244 100.032 112.062 1.00 33.92 197 ASN A C 1
ATOM 1576 O O . ASN A 1 197 ? 119.437 100.320 111.995 1.00 41.03 197 ASN A O 1
ATOM 1581 N N . CYS A 1 198 ? 117.664 99.185 111.215 1.00 33.41 198 CYS A N 1
ATOM 1582 C CA . CYS A 1 198 ? 118.410 98.571 110.126 1.00 31.77 198 CYS A CA 1
ATOM 1583 C C . CYS A 1 198 ? 117.447 98.175 109.017 1.00 39.17 198 CYS A C 1
ATOM 1584 O O . CYS A 1 198 ? 116.244 98.025 109.236 1.00 43.55 198 CYS A O 1
ATOM 1587 N N . ASN A 1 199 ? 117.994 98.002 107.819 1.00 38.51 199 ASN A N 1
ATOM 1588 C CA . ASN A 1 199 ? 117.197 97.597 106.670 1.00 34.45 199 ASN A CA 1
ATOM 1589 C C . ASN A 1 199 ? 116.637 96.195 106.884 1.00 39.39 199 ASN A C 1
ATOM 1590 O O . ASN A 1 199 ? 117.187 95.394 107.640 1.00 48.35 199 ASN A O 1
ATOM 1595 N N . TRP A 1 200 ? 115.520 95.900 106.217 1.00 32.03 200 TRP A N 1
ATOM 1596 C CA . TRP A 1 200 ? 114.866 94.615 106.446 1.00 31.41 200 TRP A CA 1
ATOM 1597 C C . TRP A 1 200 ? 115.631 93.463 105.811 1.00 34.64 200 TRP A C 1
ATOM 1598 O O . TRP A 1 200 ? 115.340 92.299 106.099 1.00 43.09 200 TRP A O 1
ATOM 1609 N N . LYS A 1 201 ? 116.604 93.756 104.946 1.00 31.25 201 LYS A N 1
ATOM 1610 C CA . LYS A 1 201 ? 117.314 92.685 104.255 1.00 28.05 201 LYS A CA 1
ATOM 1611 C C . LYS A 1 201 ? 118.357 92.025 105.149 1.00 36.86 201 LYS A C 1
ATOM 1612 O O . LYS A 1 201 ? 118.685 90.849 104.958 1.00 42.34 201 LYS A O 1
ATOM 1618 N N . PHE A 1 202 ? 118.887 92.755 106.131 1.00 35.95 202 PHE A N 1
ATOM 1619 C CA . PHE A 1 202 ? 119.905 92.176 107.008 1.00 32.42 202 PHE A CA 1
ATOM 1620 C C . PHE A 1 202 ? 119.398 90.962 107.780 1.00 40.24 202 PHE A C 1
ATOM 1621 O O . PHE A 1 202 ? 119.981 89.871 107.621 1.00 45.61 202 PHE A O 1
ATOM 1629 N N . PRO A 1 203 ? 118.366 91.061 108.631 1.00 37.77 203 PRO A N 1
ATOM 1630 C CA . PRO A 1 203 ? 117.933 89.859 109.357 1.00 33.36 203 PRO A CA 1
ATOM 1631 C C . PRO A 1 203 ? 117.418 88.767 108.445 1.00 37.33 203 PRO A C 1
ATOM 1632 O O . PRO A 1 203 ? 117.612 87.583 108.739 1.00 42.82 203 PRO A O 1
ATOM 1636 N N . ALA A 1 204 ? 116.769 89.131 107.338 1.00 34.80 204 ALA A N 1
ATOM 1637 C CA . ALA A 1 204 ? 116.271 88.122 106.413 1.00 38.32 204 ALA A CA 1
ATOM 1638 C C . ALA A 1 204 ? 117.411 87.302 105.830 1.00 47.37 204 ALA A C 1
ATOM 1639 O O . ALA A 1 204 ? 117.361 86.067 105.831 1.00 60.12 204 ALA A O 1
ATOM 1641 N N . GLU A 1 205 ? 118.465 87.966 105.355 1.00 50.59 205 GLU A N 1
ATOM 1642 C CA . GLU A 1 205 ? 119.602 87.237 104.805 1.00 53.70 205 GLU A CA 1
ATOM 1643 C C . GLU A 1 205 ? 120.292 86.400 105.873 1.00 53.11 205 GLU A C 1
ATOM 1644 O O . GLU A 1 205 ? 120.703 85.262 105.609 1.00 56.19 205 GLU A O 1
ATOM 1650 N N . GLN A 1 206 ? 120.440 86.945 107.085 1.00 54.36 206 GLN A N 1
ATOM 1651 C CA . GLN A 1 206 ? 121.102 86.177 108.134 1.00 53.42 206 GLN A CA 1
ATOM 1652 C C . GLN A 1 206 ? 120.319 84.918 108.480 1.00 53.70 206 GLN A C 1
ATOM 1653 O O . GLN A 1 206 ? 120.900 83.838 108.629 1.00 62.27 206 GLN A O 1
ATOM 1659 N N . PHE A 1 207 ? 118.999 85.029 108.608 1.00 45.78 207 PHE A N 1
ATOM 1660 C CA . PHE A 1 207 ? 118.212 83.851 108.952 1.00 48.07 207 PHE A CA 1
ATOM 1661 C C . PHE A 1 207 ? 118.007 82.955 107.740 1.00 55.34 207 PHE A C 1
ATOM 1662 O O . PHE A 1 207 ? 117.493 81.838 107.868 1.00 62.93 207 PHE A O 1
ATOM 1670 N N . ALA A 1 208 ? 118.392 83.426 106.553 1.00 57.00 208 ALA A N 1
ATOM 1671 C CA . ALA A 1 208 ? 118.362 82.551 105.387 1.00 57.87 208 ALA A CA 1
ATOM 1672 C C . ALA A 1 208 ? 119.624 81.703 105.286 1.00 61.51 208 ALA A C 1
ATOM 1673 O O . ALA A 1 208 ? 119.539 80.478 105.149 1.00 66.73 208 ALA A O 1
ATOM 1675 N N . SER A 1 209 ? 120.806 82.327 105.346 1.00 60.35 209 SER A N 1
ATOM 1676 C CA . SER A 1 209 ? 122.034 81.612 105.012 1.00 63.06 209 SER A CA 1
ATOM 1677 C C . SER A 1 209 ? 123.232 81.923 105.903 1.00 67.24 209 SER A C 1
ATOM 1678 O O . SER A 1 209 ? 124.359 81.937 105.397 1.00 74.85 209 SER A O 1
ATOM 1681 N N . ASP A 1 210 ? 123.046 82.177 107.196 1.00 67.25 210 ASP A N 1
ATOM 1682 C CA . ASP A 1 210 ? 124.161 82.572 108.051 1.00 70.01 210 ASP A CA 1
ATOM 1683 C C . ASP A 1 210 ? 124.249 81.674 109.276 1.00 69.95 210 ASP A C 1
ATOM 1684 O O . ASP A 1 210 ? 123.467 81.824 110.221 1.00 72.38 210 ASP A O 1
ATOM 1689 N N . GLN A 1 211 ? 125.206 80.747 109.256 1.00 68.26 211 GLN A N 1
ATOM 1690 C CA . GLN A 1 211 ? 125.666 80.039 110.440 1.00 68.89 211 GLN A CA 1
ATOM 1691 C C . GLN A 1 211 ? 127.108 80.389 110.774 1.00 72.47 211 GLN A C 1
ATOM 1692 O O . GLN A 1 211 ? 127.605 79.989 111.832 1.00 72.32 211 GLN A O 1
ATOM 1698 N N . TYR A 1 212 ? 127.776 81.149 109.906 1.00 71.51 212 TYR A N 1
ATOM 1699 C CA . TYR A 1 212 ? 129.190 81.462 110.074 1.00 68.58 212 TYR A CA 1
ATOM 1700 C C . TYR A 1 212 ? 129.430 82.348 111.291 1.00 65.70 212 TYR A C 1
ATOM 1701 O O . TYR A 1 212 ? 130.459 82.228 111.963 1.00 67.02 212 TYR A O 1
ATOM 1710 N N . HIS A 1 213 ? 128.489 83.244 111.591 1.00 64.44 213 HIS A N 1
ATOM 1711 C CA . HIS A 1 213 ? 128.728 84.249 112.621 1.00 63.39 213 HIS A CA 1
ATOM 1712 C C . HIS A 1 213 ? 128.649 83.667 114.025 1.00 65.61 213 HIS A C 1
ATOM 1713 O O . HIS A 1 213 ? 129.249 84.218 114.954 1.00 67.31 213 HIS A O 1
ATOM 1720 N N . ALA A 1 214 ? 127.917 82.565 114.207 1.00 64.40 214 ALA A N 1
ATOM 1721 C CA . ALA A 1 214 ? 127.693 82.038 115.551 1.00 62.06 214 ALA A CA 1
ATOM 1722 C C . ALA A 1 214 ? 128.997 81.608 116.209 1.00 70.45 214 ALA A C 1
ATOM 1723 O O . ALA A 1 214 ? 129.060 81.450 117.433 1.00 73.97 214 ALA A O 1
ATOM 1725 N N . LEU A 1 215 ? 130.046 81.401 115.413 1.00 75.42 215 LEU A N 1
ATOM 1726 C CA . LEU A 1 215 ? 131.336 81.018 115.974 1.00 72.35 215 LEU A CA 1
ATOM 1727 C C . LEU A 1 215 ? 131.977 82.172 116.733 1.00 66.37 215 LEU A C 1
ATOM 1728 O O . LEU A 1 215 ? 132.605 81.963 117.776 1.00 71.39 215 LEU A O 1
ATOM 1733 N N . PHE A 1 216 ? 131.838 83.396 116.224 1.00 63.49 216 PHE A N 1
ATOM 1734 C CA . PHE A 1 216 ? 132.524 84.549 116.796 1.00 65.07 216 PHE A CA 1
ATOM 1735 C C . PHE A 1 216 ? 131.588 85.497 117.536 1.00 71.50 216 PHE A C 1
ATOM 1736 O O . PHE A 1 216 ? 131.934 85.983 118.617 1.00 77.10 216 PHE A O 1
ATOM 1744 N N . SER A 1 217 ? 130.413 85.785 116.973 1.00 64.21 217 SER A N 1
ATOM 1745 C CA . SER A 1 217 ? 129.509 86.741 117.606 1.00 63.09 217 SER A CA 1
ATOM 1746 C C . SER A 1 217 ? 129.014 86.236 118.954 1.00 68.32 217 SER A C 1
ATOM 1747 O O . SER A 1 217 ? 128.976 86.991 119.931 1.00 71.89 217 SER A O 1
ATOM 1750 N N . HIS A 1 218 ? 128.637 84.960 119.032 1.00 66.71 218 HIS A N 1
ATOM 1751 C CA . HIS A 1 218 ? 128.083 84.379 120.246 1.00 57.58 218 HIS A CA 1
ATOM 1752 C C . HIS A 1 218 ? 129.107 83.565 121.023 1.00 64.03 218 HIS A C 1
ATOM 1753 O O . HIS A 1 218 ? 128.754 82.541 121.615 1.00 69.46 218 HIS A O 1
ATOM 1760 N N . ALA A 1 219 ? 130.372 83.990 121.026 1.00 69.73 219 ALA A N 1
ATOM 1761 C CA . ALA A 1 219 ? 131.392 83.265 121.777 1.00 73.35 219 ALA A CA 1
ATOM 1762 C C . ALA A 1 219 ? 131.189 83.414 123.280 1.00 78.65 219 ALA A C 1
ATOM 1763 O O . ALA A 1 219 ? 131.343 82.445 124.033 1.00 80.96 219 ALA A O 1
ATOM 1765 N N . SER A 1 220 ? 130.849 84.623 123.735 1.00 78.95 220 SER A N 1
ATOM 1766 C CA . SER A 1 220 ? 130.684 84.859 125.167 1.00 77.86 220 SER A CA 1
ATOM 1767 C C . SER A 1 220 ? 129.512 84.069 125.734 1.00 76.52 220 SER A C 1
ATOM 1768 O O . SER A 1 220 ? 129.606 83.507 126.831 1.00 79.41 220 SER A O 1
ATOM 1771 N N . ALA A 1 221 ? 128.394 84.023 125.005 1.00 75.18 221 ALA A N 1
ATOM 1772 C CA . ALA A 1 221 ? 127.234 83.278 125.481 1.00 76.19 221 ALA A CA 1
ATOM 1773 C C . ALA A 1 221 ? 127.541 81.791 125.586 1.00 81.73 221 ALA A C 1
ATOM 1774 O O . ALA A 1 221 ? 127.139 81.132 126.552 1.00 83.51 221 ALA A O 1
ATOM 1776 N N . VAL A 1 222 ? 128.253 81.245 124.598 1.00 82.40 222 VAL A N 1
ATOM 1777 C CA . VAL A 1 222 ? 128.646 79.840 124.648 1.00 86.52 222 VAL A CA 1
ATOM 1778 C C . VAL A 1 222 ? 129.581 79.589 125.822 1.00 88.63 222 VAL A C 1
ATOM 1779 O O . VAL A 1 222 ? 129.435 78.602 126.552 1.00 89.18 222 VAL A O 1
ATOM 1783 N N . GLN A 1 223 ? 130.552 80.480 126.025 1.00 89.31 223 GLN A N 1
ATOM 1784 C CA . GLN A 1 223 ? 131.520 80.298 127.101 1.00 87.49 223 GLN A CA 1
ATOM 1785 C C . GLN A 1 223 ? 130.843 80.336 128.466 1.00 88.43 223 GLN A C 1
ATOM 1786 O O . GLN A 1 223 ? 131.190 79.563 129.366 1.00 90.26 223 GLN A O 1
ATOM 1792 N N . VAL A 1 224 ? 129.872 81.233 128.639 1.00 90.19 224 VAL A N 1
ATOM 1793 C CA . VAL A 1 224 ? 129.228 81.384 129.941 1.00 89.77 224 VAL A CA 1
ATOM 1794 C C . VAL A 1 224 ? 128.231 80.257 130.189 1.00 93.84 224 VAL A C 1
ATOM 1795 O O . VAL A 1 224 ? 128.254 79.610 131.242 1.00 93.85 224 VAL A O 1
ATOM 1799 N N . LEU A 1 225 ? 127.338 80.007 129.229 1.00 96.66 225 LEU A N 1
ATOM 1800 C CA . LEU A 1 225 ? 126.293 79.011 129.445 1.00 99.10 225 LEU A CA 1
ATOM 1801 C C . LEU A 1 225 ? 126.849 77.595 129.377 1.00 97.71 225 LEU A C 1
ATOM 1802 O O . LEU A 1 225 ? 126.304 76.679 130.004 1.00 94.64 225 LEU A O 1
ATOM 1807 N N . GLY A 1 226 ? 127.923 77.394 128.622 1.00 99.66 226 GLY A N 1
ATOM 1808 C CA . GLY A 1 226 ? 128.532 76.083 128.498 1.00 100.86 226 GLY A CA 1
ATOM 1809 C C . GLY A 1 226 ? 129.258 75.638 129.752 1.00 96.16 226 GLY A C 1
ATOM 1810 O O . GLY A 1 226 ? 129.643 76.461 130.582 1.00 94.48 226 GLY A O 1
ATOM 1811 N N . GLY A 1 237 ? 122.967 72.454 136.545 1.00 170.15 237 GLY A N 1
ATOM 1812 C CA . GLY A 1 237 ? 123.772 71.449 137.213 1.00 170.27 237 GLY A CA 1
ATOM 1813 C C . GLY A 1 237 ? 123.594 70.056 136.642 1.00 175.93 237 GLY A C 1
ATOM 1814 O O . GLY A 1 237 ? 124.445 69.186 136.828 1.00 175.61 237 GLY A O 1
ATOM 1815 N N . ASP A 1 238 ? 122.478 69.846 135.947 1.00 179.13 238 ASP A N 1
ATOM 1816 C CA . ASP A 1 238 ? 122.210 68.550 135.338 1.00 177.60 238 ASP A CA 1
ATOM 1817 C C . ASP A 1 238 ? 123.205 68.270 134.219 1.00 174.18 238 ASP A C 1
ATOM 1818 O O . ASP A 1 238 ? 123.608 69.174 133.482 1.00 171.73 238 ASP A O 1
ATOM 1823 N N . GLY A 1 239 ? 123.602 67.005 134.098 1.00 171.78 239 GLY A N 1
ATOM 1824 C CA . GLY A 1 239 ? 124.549 66.607 133.076 1.00 173.86 239 GLY A CA 1
ATOM 1825 C C . GLY A 1 239 ? 124.071 66.897 131.669 1.00 175.95 239 GLY A C 1
ATOM 1826 O O . GLY A 1 239 ? 122.980 66.474 131.275 1.00 175.31 239 GLY A O 1
ATOM 1827 N N . GLN A 1 240 ? 124.885 67.616 130.901 1.00 176.15 240 GLN A N 1
ATOM 1828 C CA . GLN A 1 240 ? 124.543 67.975 129.532 1.00 172.69 240 GLN A CA 1
ATOM 1829 C C . GLN A 1 240 ? 125.829 68.242 128.766 1.00 169.84 240 GLN A C 1
ATOM 1830 O O . GLN A 1 240 ? 126.902 68.414 129.350 1.00 162.72 240 GLN A O 1
ATOM 1836 N N . THR A 1 241 ? 125.705 68.275 127.442 1.00 170.42 241 THR A N 1
ATOM 1837 C CA . THR A 1 241 ? 126.836 68.563 126.567 1.00 164.21 241 THR A CA 1
ATOM 1838 C C . THR A 1 241 ? 127.091 70.065 126.578 1.00 158.43 241 THR A C 1
ATOM 1839 O O . THR A 1 241 ? 126.304 70.840 126.026 1.00 157.26 241 THR A O 1
ATOM 1843 N N . ALA A 1 242 ? 128.187 70.478 127.218 1.00 155.71 242 ALA A N 1
ATOM 1844 C CA . ALA A 1 242 ? 128.536 71.894 127.245 1.00 149.84 242 ALA A CA 1
ATOM 1845 C C . ALA A 1 242 ? 128.898 72.402 125.855 1.00 150.44 242 ALA A C 1
ATOM 1846 O O . ALA A 1 242 ? 128.517 73.515 125.476 1.00 145.27 242 ALA A O 1
ATOM 1848 N N . ARG A 1 243 ? 129.631 71.605 125.087 1.00 153.38 243 ARG A N 1
ATOM 1849 C CA . ARG A 1 243 ? 130.049 72.026 123.760 1.00 148.58 243 ARG A CA 1
ATOM 1850 C C . ARG A 1 243 ? 128.837 72.153 122.839 1.00 147.49 243 ARG A C 1
ATOM 1851 O O . ARG A 1 243 ? 127.900 71.355 122.929 1.00 146.41 243 ARG A O 1
ATOM 1859 N N . PRO A 1 244 ? 128.822 73.143 121.951 1.00 145.69 244 PRO A N 1
ATOM 1860 C CA . PRO A 1 244 ? 127.700 73.281 121.018 1.00 143.30 244 PRO A CA 1
ATOM 1861 C C . PRO A 1 244 ? 127.666 72.136 120.018 1.00 151.01 244 PRO A C 1
ATOM 1862 O O . PRO A 1 244 ? 128.635 71.395 119.839 1.00 152.89 244 PRO A O 1
ATOM 1866 N N . VAL A 1 245 ? 126.513 72.001 119.358 1.00 150.21 245 VAL A N 1
ATOM 1867 C CA . VAL A 1 245 ? 126.296 70.879 118.448 1.00 148.77 245 VAL A CA 1
ATOM 1868 C C . VAL A 1 245 ? 127.231 70.944 117.249 1.00 146.78 245 VAL A C 1
ATOM 1869 O O . VAL A 1 245 ? 127.566 69.908 116.662 1.00 145.27 245 VAL A O 1
ATOM 1873 N N . TRP A 1 246 ? 127.665 72.144 116.857 1.00 142.60 246 TRP A N 1
ATOM 1874 C CA . TRP A 1 246 ? 128.428 72.267 115.619 1.00 140.49 246 TRP A CA 1
ATOM 1875 C C . TRP A 1 246 ? 129.828 71.683 115.759 1.00 145.92 246 TRP A C 1
ATOM 1876 O O . TRP A 1 246 ? 130.474 71.358 114.755 1.00 145.17 246 TRP A O 1
ATOM 1887 N N . GLU A 1 247 ? 130.319 71.542 116.992 1.00 144.29 247 GLU A N 1
ATOM 1888 C CA . GLU A 1 247 ? 131.674 71.034 117.190 1.00 146.48 247 GLU A CA 1
ATOM 1889 C C . GLU A 1 247 ? 131.793 69.572 116.780 1.00 151.09 247 GLU A C 1
ATOM 1890 O O . GLU A 1 247 ? 132.770 69.180 116.132 1.00 150.44 247 GLU A O 1
ATOM 1896 N N . THR A 1 248 ? 130.812 68.750 117.147 1.00 152.22 248 THR A N 1
ATOM 1897 C CA . THR A 1 248 ? 130.879 67.310 116.934 1.00 150.81 248 THR A CA 1
ATOM 1898 C C . THR A 1 248 ? 130.006 66.824 115.785 1.00 145.74 248 THR A C 1
ATOM 1899 O O . THR A 1 248 ? 129.845 65.611 115.622 1.00 143.03 248 THR A O 1
ATOM 1903 N N . ALA A 1 249 ? 129.436 67.729 114.994 1.00 144.43 249 ALA A N 1
ATOM 1904 C CA . ALA A 1 249 ? 128.551 67.324 113.910 1.00 141.06 249 ALA A CA 1
ATOM 1905 C C . ALA A 1 249 ? 129.342 66.660 112.789 1.00 137.56 249 ALA A C 1
ATOM 1906 O O . ALA A 1 249 ? 130.451 67.089 112.458 1.00 135.79 249 ALA A O 1
ATOM 1908 N N . LYS A 1 250 ? 128.766 65.607 112.204 1.00 133.88 250 LYS A N 1
ATOM 1909 C CA . LYS A 1 250 ? 129.453 64.905 111.125 1.00 133.29 250 LYS A CA 1
ATOM 1910 C C . LYS A 1 250 ? 129.153 65.534 109.768 1.00 130.07 250 LYS A C 1
ATOM 1911 O O . LYS A 1 250 ? 130.075 65.829 108.999 1.00 129.06 250 LYS A O 1
ATOM 1917 N N . ASP A 1 251 ? 127.877 65.754 109.458 1.00 125.26 251 ASP A N 1
ATOM 1918 C CA . ASP A 1 251 ? 127.475 66.290 108.167 1.00 119.12 251 ASP A CA 1
ATOM 1919 C C . ASP A 1 251 ? 126.590 67.506 108.387 1.00 112.58 251 ASP A C 1
ATOM 1920 O O . ASP A 1 251 ? 125.897 67.623 109.400 1.00 114.42 251 ASP A O 1
ATOM 1925 N N . ALA A 1 252 ? 126.618 68.414 107.416 1.00 109.47 252 ALA A N 1
ATOM 1926 C CA . ALA A 1 252 ? 125.850 69.646 107.485 1.00 102.68 252 ALA A CA 1
ATOM 1927 C C . ALA A 1 252 ? 125.201 69.910 106.136 1.00 98.60 252 ALA A C 1
ATOM 1928 O O . ALA A 1 252 ? 125.769 69.597 105.088 1.00 102.06 252 ALA A O 1
ATOM 1930 N N . LEU A 1 253 ? 124.004 70.494 106.168 1.00 96.87 253 LEU A N 1
ATOM 1931 C CA . LEU A 1 253 ? 123.224 70.720 104.960 1.00 92.71 253 LEU A CA 1
ATOM 1932 C C . LEU A 1 253 ? 122.678 72.139 104.943 1.00 92.53 253 LEU A C 1
ATOM 1933 O O . LEU A 1 253 ? 122.246 72.656 105.981 1.00 100.54 253 LEU A O 1
ATOM 1938 N N . GLN A 1 254 ? 122.703 72.762 103.764 1.00 85.36 254 GLN A N 1
ATOM 1939 C CA . GLN A 1 254 ? 122.079 74.055 103.525 1.00 80.74 254 GLN A CA 1
ATOM 1940 C C . GLN A 1 254 ? 121.278 74.004 102.232 1.00 84.12 254 GLN A C 1
ATOM 1941 O O . GLN A 1 254 ? 121.790 73.571 101.195 1.00 90.97 254 GLN A O 1
ATOM 1947 N N . PHE A 1 255 ? 120.034 74.465 102.297 1.00 81.72 255 PHE A N 1
ATOM 1948 C CA . PHE A 1 255 ? 119.120 74.508 101.165 1.00 78.86 255 PHE A CA 1
ATOM 1949 C C . PHE A 1 255 ? 118.850 75.965 100.812 1.00 83.02 255 PHE A C 1
ATOM 1950 O O . PHE A 1 255 ? 118.435 76.746 101.673 1.00 88.62 255 PHE A O 1
ATOM 1958 N N . GLY A 1 256 ? 119.106 76.330 99.556 1.00 80.29 256 GLY A N 1
ATOM 1959 C CA . GLY A 1 256 ? 119.132 77.724 99.147 1.00 83.16 256 GLY A CA 1
ATOM 1960 C C . GLY A 1 256 ? 118.289 78.136 97.953 1.00 87.50 256 GLY A C 1
ATOM 1961 O O . GLY A 1 256 ? 118.785 78.872 97.095 1.00 82.35 256 GLY A O 1
ATOM 1962 N N . GLN A 1 257 ? 117.038 77.689 97.858 1.00 86.14 257 GLN A N 1
ATOM 1963 C CA . GLN A 1 257 ? 116.331 77.732 96.579 1.00 83.36 257 GLN A CA 1
ATOM 1964 C C . GLN A 1 257 ? 115.160 78.704 96.618 1.00 83.40 257 GLN A C 1
ATOM 1965 O O . GLN A 1 257 ? 114.410 78.738 97.598 1.00 84.27 257 GLN A O 1
ATOM 1971 N N . ASP A 1 258 ? 115.007 79.483 95.539 1.00 83.14 258 ASP A N 1
ATOM 1972 C CA . ASP A 1 258 ? 113.885 80.410 95.346 1.00 80.71 258 ASP A CA 1
ATOM 1973 C C . ASP A 1 258 ? 113.854 81.508 96.404 1.00 73.23 258 ASP A C 1
ATOM 1974 O O . ASP A 1 258 ? 112.806 82.101 96.665 1.00 70.51 258 ASP A O 1
ATOM 1979 N N . GLY A 1 259 ? 114.997 81.797 97.014 1.00 74.23 259 GLY A N 1
ATOM 1980 C CA . GLY A 1 259 ? 115.040 82.724 98.120 1.00 68.87 259 GLY A CA 1
ATOM 1981 C C . GLY A 1 259 ? 114.672 82.120 99.453 1.00 68.99 259 GLY A C 1
ATOM 1982 O O . GLY A 1 259 ? 114.918 82.750 100.489 1.00 65.88 259 GLY A O 1
ATOM 1983 N N . HIS A 1 260 ? 114.102 80.919 99.462 1.00 68.32 260 HIS A N 1
ATOM 1984 C CA . HIS A 1 260 ? 113.822 80.181 100.684 1.00 62.86 260 HIS A CA 1
ATOM 1985 C C . HIS A 1 260 ? 115.098 79.485 101.131 1.00 67.33 260 HIS A C 1
ATOM 1986 O O . HIS A 1 260 ? 115.748 78.792 100.334 1.00 72.21 260 HIS A O 1
ATOM 1993 N N . GLY A 1 261 ? 115.450 79.665 102.398 1.00 65.26 261 GLY A N 1
ATOM 1994 C CA . GLY A 1 261 ? 116.701 79.151 102.914 1.00 62.40 261 GLY A CA 1
ATOM 1995 C C . GLY A 1 261 ? 116.493 78.309 104.153 1.00 65.76 261 GLY A C 1
ATOM 1996 O O . GLY A 1 261 ? 115.574 78.533 104.938 1.00 70.59 261 GLY A O 1
ATOM 1997 N N . SER A 1 262 ? 117.374 77.326 104.318 1.00 69.16 262 SER A N 1
ATOM 1998 C CA . SER A 1 262 ? 117.327 76.445 105.474 1.00 71.68 262 SER A CA 1
ATOM 1999 C C . SER A 1 262 ? 118.718 75.882 105.723 1.00 72.65 262 SER A C 1
ATOM 2000 O O . SER A 1 262 ? 119.532 75.788 104.805 1.00 74.21 262 SER A O 1
ATOM 2003 N N . GLY A 1 263 ? 118.980 75.501 106.971 1.00 71.49 263 GLY A N 1
ATOM 2004 C CA . GLY A 1 263 ? 120.274 74.931 107.302 1.00 69.29 263 GLY A CA 1
ATOM 2005 C C . GLY A 1 263 ? 120.327 74.191 108.622 1.00 77.00 263 GLY A C 1
ATOM 2006 O O . GLY A 1 263 ? 119.770 74.662 109.620 1.00 81.86 263 GLY A O 1
ATOM 2007 N N . PHE A 1 264 ? 121.008 73.042 108.646 1.00 84.92 264 PHE A N 1
ATOM 2008 C CA . PHE A 1 264 ? 121.107 72.262 109.876 1.00 88.41 264 PHE A CA 1
ATOM 2009 C C . PHE A 1 264 ? 122.303 71.319 109.827 1.00 93.67 264 PHE A C 1
ATOM 2010 O O . PHE A 1 264 ? 123.000 71.214 108.814 1.00 99.41 264 PHE A O 1
ATOM 2018 N N . PHE A 1 265 ? 122.540 70.650 110.956 1.00 98.94 265 PHE A N 1
ATOM 2019 C CA . PHE A 1 265 ? 123.635 69.701 111.130 1.00 102.77 265 PHE A CA 1
ATOM 2020 C C . PHE A 1 265 ? 123.075 68.296 111.301 1.00 106.76 265 PHE A C 1
ATOM 2021 O O . PHE A 1 265 ? 121.937 68.129 111.751 1.00 107.67 265 PHE A O 1
ATOM 2029 N N . PHE A 1 266 ? 123.875 67.291 110.950 1.00 110.89 266 PHE A N 1
ATOM 2030 C CA . PHE A 1 266 ? 123.490 65.904 111.189 1.00 111.54 266 PHE A CA 1
ATOM 2031 C C . PHE A 1 266 ? 124.034 65.430 112.532 1.00 118.06 266 PHE A C 1
ATOM 2032 O O . PHE A 1 266 ? 125.217 65.612 112.834 1.00 121.94 266 PHE A O 1
ATOM 2040 N N . THR A 1 267 ? 123.172 64.811 113.337 1.00 118.50 267 THR A N 1
ATOM 2041 C CA . THR A 1 267 ? 123.552 64.367 114.670 1.00 124.38 267 THR A CA 1
ATOM 2042 C C . THR A 1 267 ? 123.044 62.951 114.901 1.00 127.99 267 THR A C 1
ATOM 2043 O O . THR A 1 267 ? 121.974 62.572 114.418 1.00 127.10 267 THR A O 1
ATOM 2047 N N . GLU A 1 268 ? 123.832 62.168 115.643 1.00 130.68 268 GLU A N 1
ATOM 2048 C CA . GLU A 1 268 ? 123.461 60.783 115.921 1.00 131.68 268 GLU A CA 1
ATOM 2049 C C . GLU A 1 268 ? 122.207 60.700 116.782 1.00 133.78 268 GLU A C 1
ATOM 2050 O O . GLU A 1 268 ? 121.325 59.870 116.531 1.00 131.23 268 GLU A O 1
ATOM 2056 N N . LYS A 1 269 ? 122.111 61.546 117.799 1.00 137.41 269 LYS A N 1
ATOM 2057 C CA . LYS A 1 269 ? 121.052 61.505 118.793 1.00 134.87 269 LYS A CA 1
ATOM 2058 C C . LYS A 1 269 ? 120.194 62.759 118.707 1.00 132.53 269 LYS A C 1
ATOM 2059 O O . LYS A 1 269 ? 120.656 63.808 118.242 1.00 127.05 269 LYS A O 1
ATOM 2065 N N . PRO A 1 270 ? 118.935 62.691 119.147 1.00 135.11 270 PRO A N 1
ATOM 2066 C CA . PRO A 1 270 ? 118.113 63.906 119.187 1.00 132.28 270 PRO A CA 1
ATOM 2067 C C . PRO A 1 270 ? 118.522 64.815 120.333 1.00 132.93 270 PRO A C 1
ATOM 2068 O O . PRO A 1 270 ? 118.195 64.550 121.494 1.00 132.30 270 PRO A O 1
ATOM 2072 N N . ASP A 1 271 ? 119.233 65.894 120.016 1.00 127.65 271 ASP A N 1
ATOM 2073 C CA . ASP A 1 271 ? 119.758 66.810 121.019 1.00 125.27 271 ASP A CA 1
ATOM 2074 C C . ASP A 1 271 ? 119.472 68.240 120.598 1.00 121.75 271 ASP A C 1
ATOM 2075 O O . ASP A 1 271 ? 119.773 68.629 119.465 1.00 115.50 271 ASP A O 1
ATOM 2080 N N . ALA A 1 272 ? 118.898 69.019 121.508 1.00 122.05 272 ALA A N 1
ATOM 2081 C CA . ALA A 1 272 ? 118.734 70.442 121.278 1.00 115.40 272 ALA A CA 1
ATOM 2082 C C . ALA A 1 272 ? 120.030 71.174 121.614 1.00 114.83 272 ALA A C 1
ATOM 2083 O O . ALA A 1 272 ? 120.994 70.589 122.114 1.00 117.69 272 ALA A O 1
ATOM 2085 N N . ASN A 1 273 ? 120.052 72.472 121.332 1.00 107.17 273 ASN A N 1
ATOM 2086 C CA . ASN A 1 273 ? 121.261 73.243 121.560 1.00 106.07 273 ASN A CA 1
ATOM 2087 C C . ASN A 1 273 ? 121.449 73.520 123.052 1.00 109.37 273 ASN A C 1
ATOM 2088 O O . ASN A 1 273 ? 120.586 73.230 123.884 1.00 110.38 273 ASN A O 1
ATOM 2093 N N . VAL A 1 274 ? 122.612 74.084 123.387 1.00 109.18 274 VAL A N 1
ATOM 2094 C CA . VAL A 1 274 ? 122.979 74.276 124.789 1.00 108.70 274 VAL A CA 1
ATOM 2095 C C . VAL A 1 274 ? 122.161 75.385 125.436 1.00 108.00 274 VAL A C 1
ATOM 2096 O O . VAL A 1 274 ? 122.173 75.539 126.663 1.00 104.08 274 VAL A O 1
ATOM 2100 N N . TRP A 1 275 ? 121.454 76.182 124.635 1.00 107.22 275 TRP A N 1
ATOM 2101 C CA . TRP A 1 275 ? 120.742 77.334 125.176 1.00 99.44 275 TRP A CA 1
ATOM 2102 C C . TRP A 1 275 ? 119.380 76.956 125.746 1.00 101.93 275 TRP A C 1
ATOM 2103 O O . TRP A 1 275 ? 118.772 77.755 126.466 1.00 104.34 275 TRP A O 1
ATOM 2114 N N . VAL A 1 276 ? 118.883 75.757 125.440 1.00 100.63 276 VAL A N 1
ATOM 2115 C CA . VAL A 1 276 ? 117.572 75.351 125.930 1.00 98.41 276 VAL A CA 1
ATOM 2116 C C . VAL A 1 276 ? 117.681 74.829 127.359 1.00 102.82 276 VAL A C 1
ATOM 2117 O O . VAL A 1 276 ? 118.773 74.545 127.866 1.00 109.12 276 VAL A O 1
ATOM 2121 N N . ASP A 1 277 ? 116.531 74.708 128.017 1.00 100.64 277 ASP A N 1
ATOM 2122 C CA . ASP A 1 277 ? 116.471 74.161 129.362 1.00 100.25 277 ASP A CA 1
ATOM 2123 C C . ASP A 1 277 ? 116.467 72.634 129.318 1.00 103.08 277 ASP A C 1
ATOM 2124 O O . ASP A 1 277 ? 116.173 72.014 128.293 1.00 104.77 277 ASP A O 1
ATOM 2129 N N . GLY A 1 278 ? 116.806 72.026 130.456 1.00 102.41 278 GLY A N 1
ATOM 2130 C CA . GLY A 1 278 ? 116.882 70.575 130.518 1.00 100.07 278 GLY A CA 1
ATOM 2131 C C . GLY A 1 278 ? 115.539 69.897 130.316 1.00 100.06 278 GLY A C 1
ATOM 2132 O O . GLY A 1 278 ? 115.457 68.834 129.695 1.00 106.11 278 GLY A O 1
ATOM 2133 N N . ALA A 1 279 ? 114.470 70.497 130.844 1.00 95.53 279 ALA A N 1
ATOM 2134 C CA . ALA A 1 279 ? 113.146 69.893 130.715 1.00 95.17 279 ALA A CA 1
ATOM 2135 C C . ALA A 1 279 ? 112.698 69.842 129.259 1.00 97.10 279 ALA A C 1
ATOM 2136 O O . ALA A 1 279 ? 112.066 68.869 128.830 1.00 97.16 279 ALA A O 1
ATOM 2138 N N . VAL A 1 280 ? 113.014 70.882 128.485 1.00 95.37 280 VAL A N 1
ATOM 2139 C CA . VAL A 1 280 ? 112.650 70.901 127.070 1.00 91.80 280 VAL A CA 1
ATOM 2140 C C . VAL A 1 280 ? 113.360 69.781 126.317 1.00 98.56 280 VAL A C 1
ATOM 2141 O O . VAL A 1 280 ? 112.748 69.068 125.509 1.00 101.23 280 VAL A O 1
ATOM 2145 N N . SER A 1 281 ? 114.660 69.607 126.568 1.00 99.68 281 SER A N 1
ATOM 2146 C CA . SER A 1 281 ? 115.401 68.536 125.909 1.00 98.22 281 SER A CA 1
ATOM 2147 C C . SER A 1 281 ? 114.882 67.169 126.333 1.00 101.18 281 SER A C 1
ATOM 2148 O O . SER A 1 281 ? 114.805 66.244 125.516 1.00 106.64 281 SER A O 1
ATOM 2151 N N . SER A 1 282 ? 114.530 67.018 127.611 1.00 96.02 282 SER A N 1
ATOM 2152 C CA . SER A 1 282 ? 113.965 65.754 128.070 1.00 97.14 282 SER A CA 1
ATOM 2153 C C . SER A 1 282 ? 112.644 65.456 127.371 1.00 104.49 282 SER A C 1
ATOM 2154 O O . SER A 1 282 ? 112.394 64.318 126.959 1.00 109.99 282 SER A O 1
ATOM 2157 N N . TYR A 1 283 ? 111.788 66.470 127.223 1.00 101.03 283 TYR A N 1
ATOM 2158 C CA . TYR A 1 283 ? 110.535 66.282 126.499 1.00 98.76 283 TYR A CA 1
ATOM 2159 C C . TYR A 1 283 ? 110.793 65.883 125.053 1.00 102.68 283 TYR A C 1
ATOM 2160 O O . TYR A 1 283 ? 110.111 65.005 124.512 1.00 103.24 283 TYR A O 1
ATOM 2169 N N . TYR A 1 284 ? 111.776 66.517 124.410 1.00 102.34 284 TYR A N 1
ATOM 2170 C CA . TYR A 1 284 ? 112.119 66.151 123.039 1.00 98.18 284 TYR A CA 1
ATOM 2171 C C . TYR A 1 284 ? 112.583 64.702 122.949 1.00 107.11 284 TYR A C 1
ATOM 2172 O O . TYR A 1 284 ? 112.210 63.979 122.018 1.00 111.80 284 TYR A O 1
ATOM 2181 N N . ARG A 1 285 ? 113.405 64.263 123.904 1.00 108.91 285 ARG A N 1
ATOM 2182 C CA . ARG A 1 285 ? 113.922 62.897 123.866 1.00 109.02 285 ARG A CA 1
ATOM 2183 C C . ARG A 1 285 ? 112.826 61.871 124.129 1.00 109.82 285 ARG A C 1
ATOM 2184 O O . ARG A 1 285 ? 112.828 60.787 123.537 1.00 113.00 285 ARG A O 1
ATOM 2192 N N . GLU A 1 286 ? 111.888 62.188 125.024 1.00 106.20 286 GLU A N 1
ATOM 2193 C CA . GLU A 1 286 ? 110.887 61.200 125.416 1.00 111.54 286 GLU A CA 1
ATOM 2194 C C . GLU A 1 286 ? 109.910 60.900 124.284 1.00 115.10 286 GLU A C 1
ATOM 2195 O O . GLU A 1 286 ? 109.433 59.766 124.153 1.00 116.89 286 GLU A O 1
ATOM 2201 N N . THR A 1 287 ? 109.594 61.897 123.461 1.00 112.86 287 THR A N 1
ATOM 2202 C CA . THR A 1 287 ? 108.614 61.740 122.393 1.00 114.81 287 THR A CA 1
ATOM 2203 C C . THR A 1 287 ? 109.252 61.499 121.030 1.00 117.03 287 THR A C 1
ATOM 2204 O O . THR A 1 287 ? 108.725 61.978 120.021 1.00 118.57 287 THR A O 1
ATOM 2208 N N . TYR A 1 288 ? 110.366 60.768 120.976 1.00 115.59 288 TYR A N 1
ATOM 2209 C CA . TYR A 1 288 ? 111.083 60.604 119.716 1.00 116.66 288 TYR A CA 1
ATOM 2210 C C . TYR A 1 288 ? 110.386 59.616 118.790 1.00 118.00 288 TYR A C 1
ATOM 2211 O O . TYR A 1 288 ? 110.424 59.776 117.565 1.00 118.05 288 TYR A O 1
ATOM 2220 N N . ALA A 1 289 ? 109.759 58.578 119.352 1.00 115.04 289 ALA A N 1
ATOM 2221 C CA . ALA A 1 289 ? 109.185 57.524 118.519 1.00 113.96 289 ALA A CA 1
ATOM 2222 C C . ALA A 1 289 ? 108.060 58.051 117.637 1.00 117.05 289 ALA A C 1
ATOM 2223 O O . ALA A 1 289 ? 108.005 57.744 116.440 1.00 116.00 289 ALA A O 1
ATOM 2225 N N . GLU A 1 290 ? 107.154 58.845 118.210 1.00 119.08 290 GLU A N 1
ATOM 2226 C CA . GLU A 1 290 ? 106.039 59.379 117.434 1.00 117.49 290 GLU A CA 1
ATOM 2227 C C . GLU A 1 290 ? 106.530 60.300 116.323 1.00 115.51 290 GLU A C 1
ATOM 2228 O O . GLU A 1 290 ? 106.067 60.210 115.179 1.00 115.55 290 GLU A O 1
ATOM 2234 N N . ALA A 1 291 ? 107.474 61.187 116.642 1.00 116.92 291 ALA A N 1
ATOM 2235 C CA . ALA A 1 291 ? 108.002 62.100 115.635 1.00 115.47 291 ALA A CA 1
ATOM 2236 C C . ALA A 1 291 ? 108.713 61.343 114.522 1.00 114.88 291 ALA A C 1
ATOM 2237 O O . ALA A 1 291 ? 108.578 61.689 113.343 1.00 113.60 291 ALA A O 1
ATOM 2239 N N . GLU A 1 292 ? 109.481 60.312 114.878 1.00 115.31 292 GLU A N 1
ATOM 2240 C CA . GLU A 1 292 ? 110.162 59.516 113.863 1.00 113.23 292 GLU A CA 1
ATOM 2241 C C . GLU A 1 292 ? 109.163 58.787 112.975 1.00 112.62 292 GLU A C 1
ATOM 2242 O O . GLU A 1 292 ? 109.344 58.715 111.754 1.00 112.18 292 GLU A O 1
ATOM 2248 N N . GLN A 1 293 ? 108.103 58.237 113.570 1.00 111.32 293 GLN A N 1
ATOM 2249 C CA . GLN A 1 293 ? 107.103 57.523 112.784 1.00 110.48 293 GLN A CA 1
ATOM 2250 C C . GLN A 1 293 ? 106.377 58.456 111.825 1.00 111.25 293 GLN A C 1
ATOM 2251 O O . GLN A 1 293 ? 106.133 58.100 110.667 1.00 112.57 293 GLN A O 1
ATOM 2257 N N . ARG A 1 294 ? 106.016 59.654 112.290 1.00 111.13 294 ARG A N 1
ATOM 2258 C CA . ARG A 1 294 ? 105.197 60.538 111.467 1.00 103.63 294 ARG A CA 1
ATOM 2259 C C . ARG A 1 294 ? 105.982 61.109 110.291 1.00 103.22 294 ARG A C 1
ATOM 2260 O O . ARG A 1 294 ? 105.455 61.202 109.178 1.00 102.34 294 ARG A O 1
ATOM 2268 N N . LEU A 1 295 ? 107.236 61.499 110.513 1.00 108.14 295 LEU A N 1
ATOM 2269 C CA . LEU A 1 295 ? 108.022 62.175 109.486 1.00 107.25 295 LEU A CA 1
ATOM 2270 C C . LEU A 1 295 ? 109.106 61.293 108.878 1.00 106.37 295 LEU A C 1
ATOM 2271 O O . LEU A 1 295 ? 109.134 61.096 107.660 1.00 102.63 295 LEU A O 1
ATOM 2276 N N . GLY A 1 296 ? 109.993 60.761 109.698 1.00 109.45 296 GLY A N 1
ATOM 2277 C CA . GLY A 1 296 ? 111.158 60.033 109.232 1.00 107.40 296 GLY A CA 1
ATOM 2278 C C . GLY A 1 296 ? 112.355 60.369 110.099 1.00 111.93 296 GLY A C 1
ATOM 2279 O O . GLY A 1 296 ? 112.373 61.359 110.830 1.00 113.83 296 GLY A O 1
ATOM 2280 N N . GLU A 1 297 ? 113.384 59.525 110.009 1.00 112.70 297 GLU A N 1
ATOM 2281 C CA . GLU A 1 297 ? 114.528 59.660 110.907 1.00 112.21 297 GLU A CA 1
ATOM 2282 C C . GLU A 1 297 ? 115.287 60.958 110.664 1.00 108.25 297 GLU A C 1
ATOM 2283 O O . GLU A 1 297 ? 115.786 61.577 111.611 1.00 108.88 297 GLU A O 1
ATOM 2289 N N . VAL A 1 298 ? 115.392 61.385 109.404 1.00 104.00 298 VAL A N 1
ATOM 2290 C CA . VAL A 1 298 ? 116.218 62.546 109.078 1.00 104.17 298 VAL A CA 1
ATOM 2291 C C . VAL A 1 298 ? 115.680 63.799 109.757 1.00 105.47 298 VAL A C 1
ATOM 2292 O O . VAL A 1 298 ? 116.422 64.536 110.417 1.00 106.05 298 VAL A O 1
ATOM 2296 N N . ARG A 1 299 ? 114.380 64.058 109.607 1.00 106.07 299 ARG A N 1
ATOM 2297 C CA . ARG A 1 299 ? 113.803 65.278 110.162 1.00 103.81 299 ARG A CA 1
ATOM 2298 C C . ARG A 1 299 ? 113.585 65.163 111.665 1.00 105.64 299 ARG A C 1
ATOM 2299 O O . ARG A 1 299 ? 113.659 66.165 112.385 1.00 101.88 299 ARG A O 1
ATOM 2307 N N . ALA A 1 300 ? 113.311 63.952 112.157 1.00 107.90 300 ALA A N 1
ATOM 2308 C CA . ALA A 1 300 ? 113.050 63.770 113.582 1.00 104.24 300 ALA A CA 1
ATOM 2309 C C . ALA A 1 300 ? 114.280 64.092 114.421 1.00 107.26 300 ALA A C 1
ATOM 2310 O O . ALA A 1 300 ? 114.165 64.662 115.512 1.00 106.08 300 ALA A O 1
ATOM 2312 N N . LEU A 1 301 ? 115.467 63.729 113.934 1.00 106.71 301 LEU A N 1
ATOM 2313 C CA . LEU A 1 301 ? 116.698 63.990 114.669 1.00 105.52 301 LEU A CA 1
ATOM 2314 C C . LEU A 1 301 ? 117.147 65.443 114.587 1.00 103.35 301 LEU A C 1
ATOM 2315 O O . LEU A 1 301 ? 118.117 65.807 115.259 1.00 103.29 301 LEU A O 1
ATOM 2320 N N . ARG A 1 302 ? 116.487 66.272 113.782 1.00 102.15 302 ARG A N 1
ATOM 2321 C CA . ARG A 1 302 ? 116.866 67.676 113.633 1.00 96.32 302 ARG A CA 1
ATOM 2322 C C . ARG A 1 302 ? 116.151 68.497 114.697 1.00 97.17 302 ARG A C 1
ATOM 2323 O O . ARG A 1 302 ? 114.955 68.774 114.586 1.00 98.68 302 ARG A O 1
ATOM 2331 N N . LEU A 1 303 ? 116.886 68.895 115.732 1.00 94.56 303 LEU A N 1
ATOM 2332 C CA . LEU A 1 303 ? 116.374 69.799 116.751 1.00 88.17 303 LEU A CA 1
ATOM 2333 C C . LEU A 1 303 ? 117.172 71.093 116.825 1.00 88.15 303 LEU A C 1
ATOM 2334 O O . LEU A 1 303 ? 117.163 71.755 117.865 1.00 91.74 303 LEU A O 1
ATOM 2339 N N . ALA A 1 304 ? 117.872 71.458 115.755 1.00 83.74 304 ALA A N 1
ATOM 2340 C CA . ALA A 1 304 ? 118.628 72.700 115.697 1.00 75.26 304 ALA A CA 1
ATOM 2341 C C . ALA A 1 304 ? 118.837 73.082 114.242 1.00 79.23 304 ALA A C 1
ATOM 2342 O O . ALA A 1 304 ? 119.100 72.214 113.406 1.00 82.07 304 ALA A O 1
ATOM 2344 N N . GLY A 1 305 ? 118.708 74.370 113.941 1.00 79.31 305 GLY A N 1
ATOM 2345 C CA . GLY A 1 305 ? 118.884 74.847 112.583 1.00 77.66 305 GLY A CA 1
ATOM 2346 C C . GLY A 1 305 ? 118.345 76.249 112.440 1.00 65.49 305 GLY A C 1
ATOM 2347 O O . GLY A 1 305 ? 117.934 76.878 113.419 1.00 68.52 305 GLY A O 1
ATOM 2348 N N . HIS A 1 306 ? 118.359 76.742 111.206 1.00 62.59 306 HIS A N 1
ATOM 2349 C CA . HIS A 1 306 ? 117.759 78.029 110.878 1.00 62.40 306 HIS A CA 1
ATOM 2350 C C . HIS A 1 306 ? 116.919 77.882 109.620 1.00 60.75 306 HIS A C 1
ATOM 2351 O O . HIS A 1 306 ? 117.260 77.088 108.737 1.00 72.03 306 HIS A O 1
ATOM 2358 N N . ASN A 1 307 ? 115.817 78.631 109.539 1.00 54.54 307 ASN A N 1
ATOM 2359 C CA . ASN A 1 307 ? 114.969 78.584 108.359 1.00 58.04 307 ASN A CA 1
ATOM 2360 C C . ASN A 1 307 ? 114.359 79.953 108.105 1.00 56.71 307 ASN A C 1
ATOM 2361 O O . ASN A 1 307 ? 113.980 80.664 109.041 1.00 62.29 307 ASN A O 1
ATOM 2366 N N . ASN A 1 308 ? 114.244 80.300 106.822 1.00 52.14 308 ASN A N 1
ATOM 2367 C CA . ASN A 1 308 ? 113.660 81.566 106.411 1.00 45.30 308 ASN A CA 1
ATOM 2368 C C . ASN A 1 308 ? 112.849 81.371 105.139 1.00 44.26 308 ASN A C 1
ATOM 2369 O O . ASN A 1 308 ? 113.300 80.728 104.183 1.00 55.79 308 ASN A O 1
ATOM 2374 N N . ILE A 1 309 ? 111.653 81.957 105.142 1.00 44.01 309 ILE A N 1
ATOM 2375 C CA . ILE A 1 309 ? 110.736 81.963 104.009 1.00 45.57 309 ILE A CA 1
ATOM 2376 C C . ILE A 1 309 ? 110.616 83.392 103.497 1.00 49.65 309 ILE A C 1
ATOM 2377 O O . ILE A 1 309 ? 110.327 84.317 104.272 1.00 53.46 309 ILE A O 1
ATOM 2382 N N . PHE A 1 310 ? 110.834 83.556 102.194 1.00 48.97 310 PHE A N 1
ATOM 2383 C CA . PHE A 1 310 ? 110.851 84.864 101.561 1.00 45.89 310 PHE A CA 1
ATOM 2384 C C . PHE A 1 310 ? 109.469 85.509 101.644 1.00 52.29 310 PHE A C 1
ATOM 2385 O O . PHE A 1 310 ? 108.456 84.837 101.424 1.00 63.16 310 PHE A O 1
ATOM 2393 N N . PRO A 1 311 ? 109.388 86.807 101.944 1.00 49.10 311 PRO A N 1
ATOM 2394 C CA . PRO A 1 311 ? 110.497 87.713 102.255 1.00 45.83 311 PRO A CA 1
ATOM 2395 C C . PRO A 1 311 ? 110.879 87.744 103.728 1.00 50.86 311 PRO A C 1
ATOM 2396 O O . PRO A 1 311 ? 112.051 87.912 104.041 1.00 52.45 311 PRO A O 1
ATOM 2400 N N . THR A 1 312 ? 109.932 87.593 104.661 1.00 51.52 312 THR A N 1
ATOM 2401 C CA . THR A 1 312 ? 110.178 87.944 106.057 1.00 44.59 312 THR A CA 1
ATOM 2402 C C . THR A 1 312 ? 109.553 86.983 107.063 1.00 37.66 312 THR A C 1
ATOM 2403 O O . THR A 1 312 ? 108.913 87.442 108.009 1.00 42.68 312 THR A O 1
ATOM 2407 N N . LEU A 1 313 ? 109.704 85.673 106.906 1.00 36.08 313 LEU A N 1
ATOM 2408 C CA . LEU A 1 313 ? 109.319 84.753 107.974 1.00 32.89 313 LEU A CA 1
ATOM 2409 C C . LEU A 1 313 ? 110.547 83.972 108.421 1.00 42.54 313 LEU A C 1
ATOM 2410 O O . LEU A 1 313 ? 111.225 83.366 107.590 1.00 49.93 313 LEU A O 1
ATOM 2415 N N . SER A 1 314 ? 110.841 83.973 109.725 1.00 39.91 314 SER A N 1
ATOM 2416 C CA . SER A 1 314 ? 112.036 83.290 110.205 1.00 36.77 314 SER A CA 1
ATOM 2417 C C . SER A 1 314 ? 111.703 82.397 111.388 1.00 38.98 314 SER A C 1
ATOM 2418 O O . SER A 1 314 ? 110.850 82.742 112.210 1.00 42.64 314 SER A O 1
ATOM 2421 N N . TRP A 1 315 ? 112.378 81.248 111.480 1.00 44.29 315 TRP A N 1
ATOM 2422 C CA . TRP A 1 315 ? 112.207 80.401 112.654 1.00 45.38 315 TRP A CA 1
ATOM 2423 C C . TRP A 1 315 ? 113.396 79.469 112.854 1.00 53.85 315 TRP A C 1
ATOM 2424 O O . TRP A 1 315 ? 114.112 79.115 111.912 1.00 65.45 315 TRP A O 1
ATOM 2435 N N . LEU A 1 316 ? 113.581 79.065 114.110 1.00 52.32 316 LEU A N 1
ATOM 2436 C CA . LEU A 1 316 ? 114.648 78.166 114.530 1.00 49.78 316 LEU A CA 1
ATOM 2437 C C . LEU A 1 316 ? 114.027 76.931 115.166 1.00 56.41 316 LEU A C 1
ATOM 2438 O O . LEU A 1 316 ? 113.027 77.035 115.883 1.00 60.66 316 LEU A O 1
ATOM 2443 N N . ASN A 1 317 ? 114.621 75.765 114.907 1.00 58.19 317 ASN A N 1
ATOM 2444 C CA . ASN A 1 317 ? 113.981 74.508 115.286 1.00 68.27 317 ASN A CA 1
ATOM 2445 C C . ASN A 1 317 ? 114.101 74.232 116.781 1.00 73.69 317 ASN A C 1
ATOM 2446 O O . ASN A 1 317 ? 113.189 73.662 117.391 1.00 72.89 317 ASN A O 1
ATOM 2451 N N . GLY A 1 318 ? 115.225 74.611 117.387 1.00 72.81 318 GLY A N 1
ATOM 2452 C CA . GLY A 1 318 ? 115.469 74.220 118.767 1.00 74.01 318 GLY A CA 1
ATOM 2453 C C . GLY A 1 318 ? 114.585 74.937 119.770 1.00 74.30 318 GLY A C 1
ATOM 2454 O O . GLY A 1 318 ? 113.858 74.298 120.536 1.00 72.98 318 GLY A O 1
ATOM 2455 N N . THR A 1 319 ? 114.628 76.266 119.777 1.00 73.08 319 THR A N 1
ATOM 2456 C CA . THR A 1 319 ? 113.963 77.066 120.795 1.00 67.95 319 THR A CA 1
ATOM 2457 C C . THR A 1 319 ? 112.496 77.336 120.491 1.00 68.99 319 THR A C 1
ATOM 2458 O O . THR A 1 319 ? 111.802 77.903 121.341 1.00 71.32 319 THR A O 1
ATOM 2462 N N . ALA A 1 320 ? 112.010 76.944 119.313 1.00 69.50 320 ALA A N 1
ATOM 2463 C CA . ALA A 1 320 ? 110.605 77.111 118.942 1.00 64.83 320 ALA A CA 1
ATOM 2464 C C . ALA A 1 320 ? 110.182 78.579 119.003 1.00 62.66 320 ALA A C 1
ATOM 2465 O O . ALA A 1 320 ? 109.393 78.987 119.855 1.00 67.91 320 ALA A O 1
ATOM 2467 N N . THR A 1 321 ? 110.740 79.382 118.100 1.00 56.35 321 THR A N 1
ATOM 2468 C CA . THR A 1 321 ? 110.422 80.799 117.992 1.00 54.95 321 THR A CA 1
ATOM 2469 C C . THR A 1 321 ? 110.011 81.121 116.563 1.00 48.93 321 THR A C 1
ATOM 2470 O O . THR A 1 321 ? 110.599 80.596 115.614 1.00 55.05 321 THR A O 1
ATOM 2474 N N . LEU A 1 322 ? 109.007 81.980 116.412 1.00 39.30 322 LEU A N 1
ATOM 2475 C CA . LEU A 1 322 ? 108.611 82.526 115.120 1.00 35.62 322 LEU A CA 1
ATOM 2476 C C . LEU A 1 322 ? 108.878 84.022 115.130 1.00 33.10 322 LEU A C 1
ATOM 2477 O O . LEU A 1 322 ? 108.550 84.700 116.106 1.00 37.67 322 LEU A O 1
ATOM 2482 N N . ARG A 1 323 ? 109.470 84.539 114.058 1.00 33.60 323 ARG A N 1
ATOM 2483 C CA . ARG A 1 323 ? 109.815 85.950 113.990 1.00 32.60 323 ARG A CA 1
ATOM 2484 C C . ARG A 1 323 ? 109.331 86.538 112.675 1.00 33.33 323 ARG A C 1
ATOM 2485 O O . ARG A 1 323 ? 109.538 85.951 111.604 1.00 42.56 323 ARG A O 1
ATOM 2493 N N . VAL A 1 324 ? 108.683 87.699 112.768 1.00 29.83 324 VAL A N 1
ATOM 2494 C CA . VAL A 1 324 ? 108.174 88.423 111.609 1.00 31.58 324 VAL A CA 1
ATOM 2495 C C . VAL A 1 324 ? 108.737 89.836 111.636 1.00 34.31 324 VAL A C 1
ATOM 2496 O O . VAL A 1 324 ? 108.704 90.506 112.676 1.00 38.57 324 VAL A O 1
ATOM 2500 N N . TRP A 1 325 ? 109.245 90.285 110.492 1.00 33.46 325 TRP A N 1
ATOM 2501 C CA . TRP A 1 325 ? 109.847 91.601 110.342 1.00 32.83 325 TRP A CA 1
ATOM 2502 C C . TRP A 1 325 ? 108.944 92.473 109.481 1.00 39.41 325 TRP A C 1
ATOM 2503 O O . TRP A 1 325 ? 108.596 92.093 108.359 1.00 39.15 325 TRP A O 1
ATOM 2514 N N . HIS A 1 326 ? 108.568 93.639 110.006 1.00 41.64 326 HIS A N 1
ATOM 2515 C CA . HIS A 1 326 ? 107.757 94.610 109.287 1.00 29.39 326 HIS A CA 1
ATOM 2516 C C . HIS A 1 326 ? 108.623 95.802 108.923 1.00 35.76 326 HIS A C 1
ATOM 2517 O O . HIS A 1 326 ? 109.182 96.441 109.826 1.00 41.59 326 HIS A O 1
ATOM 2524 N N . PRO A 1 327 ? 108.786 96.130 107.642 1.00 33.21 327 PRO A N 1
ATOM 2525 C CA . PRO A 1 327 ? 109.651 97.257 107.275 1.00 31.92 327 PRO A CA 1
ATOM 2526 C C . PRO A 1 327 ? 109.002 98.588 107.620 1.00 35.29 327 PRO A C 1
ATOM 2527 O O . PRO A 1 327 ? 107.817 98.801 107.362 1.00 39.82 327 PRO A O 1
ATOM 2531 N N . ARG A 1 328 ? 109.791 99.490 108.206 1.00 35.03 328 ARG A N 1
ATOM 2532 C CA . ARG A 1 328 ? 109.350 100.844 108.529 1.00 34.96 328 ARG A CA 1
ATOM 2533 C C . ARG A 1 328 ? 110.377 101.826 107.968 1.00 34.73 328 ARG A C 1
ATOM 2534 O O . ARG A 1 328 ? 111.231 102.331 108.690 1.00 44.72 328 ARG A O 1
ATOM 2542 N N . GLY A 1 329 ? 110.272 102.131 106.683 1.00 33.05 329 GLY A N 1
ATOM 2543 C CA . GLY A 1 329 ? 111.223 103.009 106.045 1.00 35.28 329 GLY A CA 1
ATOM 2544 C C . GLY A 1 329 ? 112.457 102.270 105.573 1.00 41.11 329 GLY A C 1
ATOM 2545 O O . GLY A 1 329 ? 112.669 101.099 105.899 1.00 41.69 329 GLY A O 1
ATOM 2546 N N . PRO A 1 330 ? 113.300 102.943 104.787 1.00 43.88 330 PRO A N 1
ATOM 2547 C CA . PRO A 1 330 ? 114.483 102.259 104.241 1.00 41.72 330 PRO A CA 1
ATOM 2548 C C . PRO A 1 330 ? 115.487 101.834 105.294 1.00 43.82 330 PRO A C 1
ATOM 2549 O O . PRO A 1 330 ? 116.310 100.951 105.028 1.00 44.00 330 PRO A O 1
ATOM 2553 N N . ASP A 1 331 ? 115.452 102.433 106.484 1.00 47.85 331 ASP A N 1
ATOM 2554 C CA . ASP A 1 331 ? 116.437 102.150 107.520 1.00 41.63 331 ASP A CA 1
ATOM 2555 C C . ASP A 1 331 ? 115.811 101.900 108.888 1.00 39.90 331 ASP A C 1
ATOM 2556 O O . ASP A 1 331 ? 116.316 102.404 109.892 1.00 48.01 331 ASP A O 1
ATOM 2561 N N . GLN A 1 332 ? 114.719 101.141 108.947 1.00 35.62 332 GLN A N 1
ATOM 2562 C CA . GLN A 1 332 ? 114.169 100.661 110.206 1.00 31.79 332 GLN A CA 1
ATOM 2563 C C . GLN A 1 332 ? 113.373 99.391 109.954 1.00 33.62 332 GLN A C 1
ATOM 2564 O O . GLN A 1 332 ? 113.010 99.075 108.820 1.00 39.99 332 GLN A O 1
ATOM 2570 N N . VAL A 1 333 ? 113.108 98.661 111.035 1.00 28.92 333 VAL A N 1
ATOM 2571 C CA . VAL A 1 333 ? 112.318 97.439 110.984 1.00 29.32 333 VAL A CA 1
ATOM 2572 C C . VAL A 1 333 ? 111.724 97.209 112.366 1.00 33.07 333 VAL A C 1
ATOM 2573 O O . VAL A 1 333 ? 112.254 97.666 113.381 1.00 36.83 333 VAL A O 1
ATOM 2577 N N . GLU A 1 334 ? 110.585 96.523 112.397 1.00 31.55 334 GLU A N 1
ATOM 2578 C CA . GLU A 1 334 ? 109.917 96.181 113.644 1.00 30.74 334 GLU A CA 1
ATOM 2579 C C . GLU A 1 334 ? 109.741 94.674 113.723 1.00 34.12 334 GLU A C 1
ATOM 2580 O O . GLU A 1 334 ? 109.252 94.053 112.777 1.00 37.26 334 GLU A O 1
ATOM 2586 N N . VAL A 1 335 ? 110.128 94.093 114.852 1.00 29.46 335 VAL A N 1
ATOM 2587 C CA . VAL A 1 335 ? 110.149 92.650 115.037 1.00 29.59 335 VAL A CA 1
ATOM 2588 C C . VAL A 1 335 ? 109.004 92.256 115.953 1.00 31.09 335 VAL A C 1
ATOM 2589 O O . VAL A 1 335 ? 108.832 92.844 117.032 1.00 30.08 335 VAL A O 1
ATOM 2593 N N . TRP A 1 336 ? 108.221 91.268 115.512 1.00 31.95 336 TRP A N 1
ATOM 2594 C CA . TRP A 1 336 ? 107.230 90.590 116.337 1.00 29.60 336 TRP A CA 1
ATOM 2595 C C . TRP A 1 336 ? 107.667 89.146 116.531 1.00 30.01 336 TRP A C 1
ATOM 2596 O O . TRP A 1 336 ? 107.945 88.440 115.554 1.00 45.04 336 TRP A O 1
ATOM 2607 N N . ALA A 1 337 ? 107.716 88.709 117.785 1.00 22.00 337 ALA A N 1
ATOM 2608 C CA . ALA A 1 337 ? 108.211 87.392 118.152 1.00 23.62 337 ALA A CA 1
ATOM 2609 C C . ALA A 1 337 ? 107.119 86.605 118.858 1.00 29.24 337 ALA A C 1
ATOM 2610 O O . ALA A 1 337 ? 106.520 87.095 119.825 1.00 33.86 337 ALA A O 1
ATOM 2612 N N . PHE A 1 338 ? 106.878 85.386 118.371 1.00 30.09 338 PHE A N 1
ATOM 2613 C CA . PHE A 1 338 ? 105.902 84.451 118.906 1.00 36.28 338 PHE A CA 1
ATOM 2614 C C . PHE A 1 338 ? 106.616 83.197 119.393 1.00 41.90 338 PHE A C 1
ATOM 2615 O O . PHE A 1 338 ? 107.674 82.829 118.875 1.00 47.43 338 PHE A O 1
ATOM 2623 N N . CYS A 1 339 ? 106.016 82.525 120.371 1.00 47.97 339 CYS A N 1
ATOM 2624 C CA . CYS A 1 339 ? 106.477 81.224 120.837 1.00 50.91 339 CYS A CA 1
ATOM 2625 C C . CYS A 1 339 ? 105.401 80.190 120.540 1.00 56.55 339 CYS A C 1
ATOM 2626 O O . CYS A 1 339 ? 104.233 80.394 120.880 1.00 66.55 339 CYS A O 1
ATOM 2629 N N . ILE A 1 340 ? 105.793 79.083 119.914 1.00 54.16 340 ILE A N 1
ATOM 2630 C CA . ILE A 1 340 ? 104.860 78.095 119.387 1.00 61.15 340 ILE A CA 1
ATOM 2631 C C . ILE A 1 340 ? 105.290 76.716 119.868 1.00 65.15 340 ILE A C 1
ATOM 2632 O O . ILE A 1 340 ? 106.488 76.417 119.908 1.00 70.78 340 ILE A O 1
ATOM 2637 N N . THR A 1 341 ? 104.320 75.878 120.241 1.00 67.98 341 THR A N 1
ATOM 2638 C CA . THR A 1 341 ? 104.639 74.545 120.737 1.00 72.58 341 THR A CA 1
ATOM 2639 C C . THR A 1 341 ? 103.495 73.582 120.460 1.00 75.09 341 THR A C 1
ATOM 2640 O O . THR A 1 341 ? 102.380 73.984 120.124 1.00 76.35 341 THR A O 1
ATOM 2644 N N . ASP A 1 342 ? 103.788 72.293 120.632 1.00 76.83 342 ASP A N 1
ATOM 2645 C CA . ASP A 1 342 ? 102.805 71.250 120.371 1.00 83.01 342 ASP A CA 1
ATOM 2646 C C . ASP A 1 342 ? 101.614 71.369 121.312 1.00 87.44 342 ASP A C 1
ATOM 2647 O O . ASP A 1 342 ? 101.762 71.679 122.496 1.00 88.03 342 ASP A O 1
ATOM 2652 N N . LYS A 1 343 ? 100.422 71.107 120.773 1.00 88.77 343 LYS A N 1
ATOM 2653 C CA . LYS A 1 343 ? 99.197 71.273 121.548 1.00 88.51 343 LYS A CA 1
ATOM 2654 C C . LYS A 1 343 ? 99.078 70.220 122.642 1.00 94.41 343 LYS A C 1
ATOM 2655 O O . LYS A 1 343 ? 98.543 70.495 123.722 1.00 96.42 343 LYS A O 1
ATOM 2661 N N . ALA A 1 344 ? 99.567 69.006 122.382 1.00 94.35 344 ALA A N 1
ATOM 2662 C CA . ALA A 1 344 ? 99.376 67.914 123.332 1.00 90.26 344 ALA A CA 1
ATOM 2663 C C . ALA A 1 344 ? 100.263 68.059 124.563 1.00 97.89 344 ALA A C 1
ATOM 2664 O O . ALA A 1 344 ? 100.074 67.335 125.547 1.00 100.55 344 ALA A O 1
ATOM 2666 N N . ALA A 1 345 ? 101.232 68.971 124.532 1.00 98.31 345 ALA A N 1
ATOM 2667 C CA . ALA A 1 345 ? 102.117 69.157 125.674 1.00 95.29 345 ALA A CA 1
ATOM 2668 C C . ALA A 1 345 ? 101.345 69.687 126.878 1.00 97.46 345 ALA A C 1
ATOM 2669 O O . ALA A 1 345 ? 100.397 70.463 126.738 1.00 99.16 345 ALA A O 1
ATOM 2671 N N . SER A 1 346 ? 101.755 69.257 128.069 1.00 100.66 346 SER A N 1
ATOM 2672 C CA . SER A 1 346 ? 101.101 69.693 129.291 1.00 103.16 346 SER A CA 1
ATOM 2673 C C . SER A 1 346 ? 101.502 71.129 129.629 1.00 105.68 346 SER A C 1
ATOM 2674 O O . SER A 1 346 ? 102.370 71.730 128.991 1.00 103.92 346 SER A O 1
ATOM 2677 N N . ASP A 1 347 ? 100.851 71.679 130.657 1.00 103.68 347 ASP A N 1
ATOM 2678 C CA . ASP A 1 347 ? 101.062 73.081 131.009 1.00 101.07 347 ASP A CA 1
ATOM 2679 C C . ASP A 1 347 ? 102.488 73.339 131.482 1.00 98.83 347 ASP A C 1
ATOM 2680 O O . ASP A 1 347 ? 103.071 74.385 131.173 1.00 97.23 347 ASP A O 1
ATOM 2685 N N . GLU A 1 348 ? 103.060 72.408 132.250 1.00 100.31 348 GLU A N 1
ATOM 2686 C CA . GLU A 1 348 ? 104.413 72.600 132.761 1.00 101.13 348 GLU A CA 1
ATOM 2687 C C . GLU A 1 348 ? 105.427 72.679 131.627 1.00 97.48 348 GLU A C 1
ATOM 2688 O O . GLU A 1 348 ? 106.330 73.527 131.644 1.00 97.37 348 GLU A O 1
ATOM 2694 N N . VAL A 1 349 ? 105.291 71.807 130.628 1.00 96.16 349 VAL A N 1
ATOM 2695 C CA . VAL A 1 349 ? 106.218 71.820 129.502 1.00 94.16 349 VAL A CA 1
ATOM 2696 C C . VAL A 1 349 ? 106.080 73.118 128.719 1.00 87.15 349 VAL A C 1
ATOM 2697 O O . VAL A 1 349 ? 107.073 73.686 128.249 1.00 80.98 349 VAL A O 1
ATOM 2701 N N . LYS A 1 350 ? 104.851 73.616 128.576 1.00 87.69 350 LYS A N 1
ATOM 2702 C CA . LYS A 1 350 ? 104.641 74.872 127.863 1.00 84.62 350 LYS A CA 1
ATOM 2703 C C . LYS A 1 350 ? 105.242 76.051 128.621 1.00 81.57 350 LYS A C 1
ATOM 2704 O O . LYS A 1 350 ? 105.810 76.967 128.013 1.00 79.41 350 LYS A O 1
ATOM 2710 N N . ALA A 1 351 ? 105.130 76.045 129.951 1.00 79.97 351 ALA A N 1
ATOM 2711 C CA . ALA A 1 351 ? 105.782 77.080 130.746 1.00 74.05 351 ALA A CA 1
ATOM 2712 C C . ALA A 1 351 ? 107.295 77.021 130.583 1.00 76.72 351 ALA A C 1
ATOM 2713 O O . ALA A 1 351 ? 107.960 78.062 130.478 1.00 77.56 351 ALA A O 1
ATOM 2715 N N . ALA A 1 352 ? 107.856 75.810 130.562 1.00 78.01 352 ALA A N 1
ATOM 2716 C CA . ALA A 1 352 ? 109.291 75.664 130.334 1.00 76.39 352 ALA A CA 1
ATOM 2717 C C . ALA A 1 352 ? 109.690 76.213 128.970 1.00 77.62 352 ALA A C 1
ATOM 2718 O O . ALA A 1 352 ? 110.715 76.895 128.840 1.00 76.52 352 ALA A O 1
ATOM 2720 N N . PHE A 1 353 ? 108.890 75.921 127.940 1.00 76.18 353 PHE A N 1
ATOM 2721 C CA . PHE A 1 353 ? 109.154 76.456 126.607 1.00 70.40 353 PHE A CA 1
ATOM 2722 C C . PHE A 1 353 ? 109.144 77.978 126.611 1.00 69.60 353 PHE A C 1
ATOM 2723 O O . PHE A 1 353 ? 110.024 78.616 126.017 1.00 67.72 353 PHE A O 1
ATOM 2731 N N . GLU A 1 354 ? 108.145 78.577 127.263 1.00 68.59 354 GLU A N 1
ATOM 2732 C CA . GLU A 1 354 ? 108.052 80.033 127.286 1.00 63.84 354 GLU A CA 1
ATOM 2733 C C . GLU A 1 354 ? 109.255 80.650 127.988 1.00 60.93 354 GLU A C 1
ATOM 2734 O O . GLU A 1 354 ? 109.850 81.614 127.487 1.00 56.48 354 GLU A O 1
ATOM 2740 N N . ASN A 1 355 ? 109.641 80.093 129.140 1.00 64.21 355 ASN A N 1
ATOM 2741 C CA . ASN A 1 355 ? 110.799 80.619 129.855 1.00 60.45 355 ASN A CA 1
ATOM 2742 C C . ASN A 1 355 ? 112.067 80.497 129.021 1.00 60.20 355 ASN A C 1
ATOM 2743 O O . ASN A 1 355 ? 112.853 81.447 128.934 1.00 59.74 355 ASN A O 1
ATOM 2748 N N . SER A 1 356 ? 112.275 79.342 128.383 1.00 64.25 356 SER A N 1
ATOM 2749 C CA . SER A 1 356 ? 113.483 79.138 127.590 1.00 63.16 356 SER A CA 1
ATOM 2750 C C . SER A 1 356 ? 113.551 80.107 126.416 1.00 62.38 356 SER A C 1
ATOM 2751 O O . SER A 1 356 ? 114.587 80.743 126.176 1.00 57.42 356 SER A O 1
ATOM 2754 N N . ALA A 1 357 ? 112.451 80.231 125.668 1.00 62.71 357 ALA A N 1
ATOM 2755 C CA . ALA A 1 357 ? 112.452 81.105 124.501 1.00 56.48 357 ALA A CA 1
ATOM 2756 C C . ALA A 1 357 ? 112.640 82.562 124.898 1.00 60.61 357 ALA A C 1
ATOM 2757 O O . ALA A 1 357 ? 113.400 83.289 124.251 1.00 56.20 357 ALA A O 1
ATOM 2759 N N . THR A 1 358 ? 111.967 83.008 125.965 1.00 66.80 358 THR A N 1
ATOM 2760 C CA . THR A 1 358 ? 112.084 84.406 126.368 1.00 58.18 358 THR A CA 1
ATOM 2761 C C . THR A 1 358 ? 113.456 84.707 126.958 1.00 57.50 358 THR A C 1
ATOM 2762 O O . THR A 1 358 ? 113.938 85.841 126.869 1.00 56.77 358 THR A O 1
ATOM 2766 N N . ARG A 1 359 ? 114.098 83.715 127.579 1.00 58.39 359 ARG A N 1
ATOM 2767 C CA . ARG A 1 359 ? 115.446 83.934 128.089 1.00 58.77 359 ARG A CA 1
ATOM 2768 C C . ARG A 1 359 ? 116.451 84.033 126.952 1.00 59.05 359 ARG A C 1
ATOM 2769 O O . ARG A 1 359 ? 117.300 84.931 126.936 1.00 53.14 359 ARG A O 1
ATOM 2777 N N . ALA A 1 360 ? 116.379 83.107 125.991 1.00 63.51 360 ALA A N 1
ATOM 2778 C CA . ALA A 1 360 ? 117.395 83.068 124.943 1.00 57.43 360 ALA A CA 1
ATOM 2779 C C . ALA A 1 360 ? 117.203 84.186 123.924 1.00 58.19 360 ALA A C 1
ATOM 2780 O O . ALA A 1 360 ? 118.173 84.842 123.531 1.00 52.63 360 ALA A O 1
ATOM 2782 N N . PHE A 1 361 ? 115.966 84.424 123.487 1.00 59.19 361 PHE A N 1
ATOM 2783 C CA . PHE A 1 361 ? 115.684 85.367 122.412 1.00 54.53 361 PHE A CA 1
ATOM 2784 C C . PHE A 1 361 ? 114.680 86.405 122.883 1.00 51.56 361 PHE A C 1
ATOM 2785 O O . PHE A 1 361 ? 113.690 86.067 123.537 1.00 56.15 361 PHE A O 1
ATOM 2793 N N . GLY A 1 362 ? 114.936 87.662 122.540 1.00 45.81 362 GLY A N 1
ATOM 2794 C CA . GLY A 1 362 ? 114.092 88.761 122.937 1.00 41.71 362 GLY A CA 1
ATOM 2795 C C . GLY A 1 362 ? 114.894 90.042 122.997 1.00 41.09 362 GLY A C 1
ATOM 2796 O O . GLY A 1 362 ? 116.074 90.071 122.640 1.00 47.79 362 GLY A O 1
ATOM 2797 N N . PRO A 1 363 ? 114.269 91.135 123.437 1.00 43.42 363 PRO A N 1
ATOM 2798 C CA . PRO A 1 363 ? 115.042 92.373 123.624 1.00 35.58 363 PRO A CA 1
ATOM 2799 C C . PRO A 1 363 ? 116.169 92.216 124.631 1.00 40.41 363 PRO A C 1
ATOM 2800 O O . PRO A 1 363 ? 117.220 92.851 124.490 1.00 38.18 363 PRO A O 1
ATOM 2804 N N . ALA A 1 364 ? 115.975 91.374 125.644 1.00 43.51 364 ALA A N 1
ATOM 2805 C CA . ALA A 1 364 ? 116.950 91.159 126.700 1.00 35.56 364 ALA A CA 1
ATOM 2806 C C . ALA A 1 364 ? 117.595 89.782 126.639 1.00 47.29 364 ALA A C 1
ATOM 2807 O O . ALA A 1 364 ? 118.182 89.343 127.632 1.00 54.73 364 ALA A O 1
ATOM 2809 N N . GLY A 1 365 ? 117.495 89.088 125.508 1.00 44.44 365 GLY A N 1
ATOM 2810 C CA . GLY A 1 365 ? 118.074 87.764 125.408 1.00 47.93 365 GLY A CA 1
ATOM 2811 C C . GLY A 1 365 ? 119.588 87.804 125.340 1.00 52.53 365 GLY A C 1
ATOM 2812 O O . GLY A 1 365 ? 120.199 88.839 125.085 1.00 55.43 365 GLY A O 1
ATOM 2813 N N . PHE A 1 366 ? 120.203 86.645 125.581 1.00 60.49 366 PHE A N 1
ATOM 2814 C CA . PHE A 1 366 ? 121.659 86.547 125.524 1.00 61.93 366 PHE A CA 1
ATOM 2815 C C . PHE A 1 366 ? 122.171 86.699 124.097 1.00 68.73 366 PHE A C 1
ATOM 2816 O O . PHE A 1 366 ? 123.293 87.164 123.873 1.00 69.44 366 PHE A O 1
ATOM 2824 N N . LEU A 1 367 ? 121.359 86.305 123.115 1.00 65.92 367 LEU A N 1
ATOM 2825 C CA . LEU A 1 367 ? 121.869 86.161 121.756 1.00 58.77 367 LEU A CA 1
ATOM 2826 C C . LEU A 1 367 ? 121.482 87.342 120.871 1.00 62.95 367 LEU A C 1
ATOM 2827 O O . LEU A 1 367 ? 122.270 87.761 120.017 1.00 67.65 367 LEU A O 1
ATOM 2832 N N . GLU A 1 368 ? 120.281 87.893 121.058 1.00 57.93 368 GLU A N 1
ATOM 2833 C CA . GLU A 1 368 ? 119.769 88.899 120.128 1.00 56.98 368 GLU A CA 1
ATOM 2834 C C . GLU A 1 368 ? 120.542 90.213 120.207 1.00 56.98 368 GLU A C 1
ATOM 2835 O O . GLU A 1 368 ? 120.614 90.956 119.214 1.00 60.07 368 GLU A O 1
ATOM 2841 N N . GLN A 1 369 ? 121.126 90.513 121.369 1.00 51.14 369 GLN A N 1
ATOM 2842 C CA . GLN A 1 369 ? 121.746 91.815 121.585 1.00 52.38 369 GLN A CA 1
ATOM 2843 C C . GLN A 1 369 ? 122.862 92.083 120.583 1.00 56.93 369 GLN A C 1
ATOM 2844 O O . GLN A 1 369 ? 122.906 93.152 119.956 1.00 56.49 369 GLN A O 1
ATOM 2850 N N . ASP A 1 370 ? 123.768 91.119 120.410 1.00 55.91 370 ASP A N 1
ATOM 2851 C CA . ASP A 1 370 ? 124.912 91.324 119.530 1.00 54.95 370 ASP A CA 1
ATOM 2852 C C . ASP A 1 370 ? 124.481 91.454 118.076 1.00 51.48 370 ASP A C 1
ATOM 2853 O O . ASP A 1 370 ? 125.027 92.277 117.331 1.00 57.06 370 ASP A O 1
ATOM 2858 N N . ASP A 1 371 ? 123.500 90.653 117.655 1.00 49.20 371 ASP A N 1
ATOM 2859 C CA . ASP A 1 371 ? 123.012 90.735 116.283 1.00 47.76 371 ASP A CA 1
ATOM 2860 C C . ASP A 1 371 ? 122.426 92.107 115.984 1.00 47.10 371 ASP A C 1
ATOM 2861 O O . ASP A 1 371 ? 122.767 92.734 114.966 1.00 49.96 371 ASP A O 1
ATOM 2866 N N . SER A 1 372 ? 121.546 92.595 116.862 1.00 46.31 372 SER A N 1
ATOM 2867 C CA . SER A 1 372 ? 120.959 93.912 116.643 1.00 40.55 372 SER A CA 1
ATOM 2868 C C . SER A 1 372 ? 122.028 94.997 116.645 1.00 42.24 372 SER A C 1
ATOM 2869 O O . SER A 1 372 ? 121.969 95.941 115.842 1.00 42.79 372 SER A O 1
ATOM 2872 N N . GLU A 1 373 ? 123.022 94.875 117.530 1.00 45.02 373 GLU A N 1
ATOM 2873 C CA . GLU A 1 373 ? 124.104 95.854 117.562 1.00 46.65 373 GLU A CA 1
ATOM 2874 C C . GLU A 1 373 ? 124.862 95.892 116.242 1.00 45.33 373 GLU A C 1
ATOM 2875 O O . GLU A 1 373 ? 125.146 96.974 115.711 1.00 47.60 373 GLU A O 1
ATOM 2881 N N . ASN A 1 374 ? 125.197 94.722 115.696 1.00 42.94 374 ASN A N 1
ATOM 2882 C CA . ASN A 1 374 ? 125.937 94.685 114.438 1.00 40.72 374 ASN A CA 1
ATOM 2883 C C . ASN A 1 374 ? 125.136 95.314 113.306 1.00 41.24 374 ASN A C 1
ATOM 2884 O O . ASN A 1 374 ? 125.673 96.107 112.518 1.00 42.09 374 ASN A O 1
ATOM 2889 N N . TRP A 1 375 ? 123.845 94.978 113.211 1.00 38.32 375 TRP A N 1
ATOM 2890 C CA . TRP A 1 375 ? 123.032 95.539 112.134 1.00 30.01 375 TRP A CA 1
ATOM 2891 C C . TRP A 1 375 ? 122.944 97.058 112.241 1.00 34.31 375 TRP A C 1
ATOM 2892 O O . TRP A 1 375 ? 123.073 97.771 111.234 1.00 39.09 375 TRP A O 1
ATOM 2903 N N . CYS A 1 376 ? 122.738 97.575 113.456 1.00 33.56 376 CYS A N 1
ATOM 2904 C CA . CYS A 1 376 ? 122.636 99.021 113.624 1.00 31.92 376 CYS A CA 1
ATOM 2905 C C . CYS A 1 376 ? 123.949 99.720 113.288 1.00 36.13 376 CYS A C 1
ATOM 2906 O O . CYS A 1 376 ? 123.945 100.804 112.692 1.00 35.33 376 CYS A O 1
ATOM 2909 N N . GLU A 1 377 ? 125.084 99.122 113.662 1.00 39.93 377 GLU A N 1
ATOM 2910 C CA . GLU A 1 377 ? 126.372 99.727 113.327 1.00 40.46 377 GLU A CA 1
ATOM 2911 C C . GLU A 1 377 ? 126.590 99.788 111.819 1.00 39.15 377 GLU A C 1
ATOM 2912 O O . GLU A 1 377 ? 127.071 100.802 111.293 1.00 38.59 377 GLU A O 1
ATOM 2918 N N . ILE A 1 378 ? 126.253 98.710 111.106 1.00 38.07 378 ILE A N 1
ATOM 2919 C CA . ILE A 1 378 ? 126.396 98.721 109.651 1.00 33.37 378 ILE A CA 1
ATOM 2920 C C . ILE A 1 378 ? 125.524 99.810 109.037 1.00 37.60 378 ILE A C 1
ATOM 2921 O O . ILE A 1 378 ? 125.959 100.551 108.140 1.00 40.16 378 ILE A O 1
ATOM 2926 N N . GLN A 1 379 ? 124.277 99.926 109.504 1.00 34.62 379 GLN A N 1
ATOM 2927 C CA . GLN A 1 379 ? 123.394 100.943 108.943 1.00 29.77 379 GLN A CA 1
ATOM 2928 C C . GLN A 1 379 ? 123.912 102.348 109.227 1.00 38.23 379 GLN A C 1
ATOM 2929 O O . GLN A 1 379 ? 123.802 103.238 108.378 1.00 42.14 379 GLN A O 1
ATOM 2935 N N . LYS A 1 380 ? 124.476 102.571 110.418 1.00 41.83 380 LYS A N 1
ATOM 2936 C CA . LYS A 1 380 ? 125.063 103.876 110.715 1.00 39.63 380 LYS A CA 1
ATOM 2937 C C . LYS A 1 380 ? 126.223 104.182 109.781 1.00 41.99 380 LYS A C 1
ATOM 2938 O O . LYS A 1 380 ? 126.370 105.317 109.315 1.00 45.56 380 LYS A O 1
ATOM 2944 N N . LEU A 1 381 ? 127.069 103.185 109.510 1.00 39.44 381 LEU A N 1
ATOM 2945 C CA . LEU A 1 381 ? 128.201 103.409 108.614 1.00 37.73 381 LEU A CA 1
ATOM 2946 C C . LEU A 1 381 ? 127.738 103.769 107.211 1.00 40.17 381 LEU A C 1
ATOM 2947 O O . LEU A 1 381 ? 128.348 104.614 106.547 1.00 40.87 381 LEU A O 1
ATOM 2952 N N . LEU A 1 382 ? 126.659 103.144 106.740 1.00 45.86 382 LEU A N 1
ATOM 2953 C CA . LEU A 1 382 ? 126.232 103.376 105.361 1.00 42.31 382 LEU A CA 1
ATOM 2954 C C . LEU A 1 382 ? 125.596 104.749 105.175 1.00 43.23 382 LEU A C 1
ATOM 2955 O O . LEU A 1 382 ? 124.422 104.844 104.805 1.00 49.46 382 LEU A O 1
ATOM 2960 N N . LYS A 1 383 ? 126.360 105.817 105.407 1.00 43.22 383 LYS A N 1
ATOM 2961 C CA . LYS A 1 383 ? 125.871 107.181 105.225 1.00 45.94 383 LYS A CA 1
ATOM 2962 C C . LYS A 1 383 ? 126.797 108.033 104.369 1.00 49.18 383 LYS A C 1
ATOM 2963 O O . LYS A 1 383 ? 126.449 109.173 104.050 1.00 52.99 383 LYS A O 1
ATOM 2969 N N . GLY A 1 384 ? 127.960 107.518 103.988 1.00 46.09 384 GLY A N 1
ATOM 2970 C CA . GLY A 1 384 ? 128.923 108.279 103.219 1.00 44.36 384 GLY A CA 1
ATOM 2971 C C . GLY A 1 384 ? 128.884 107.884 101.757 1.00 49.16 384 GLY A C 1
ATOM 2972 O O . GLY A 1 384 ? 128.475 106.778 101.410 1.00 56.19 384 GLY A O 1
ATOM 2973 N N . HIS A 1 385 ? 129.309 108.810 100.897 1.00 48.97 385 HIS A N 1
ATOM 2974 C CA . HIS A 1 385 ? 129.321 108.535 99.464 1.00 51.58 385 HIS A CA 1
ATOM 2975 C C . HIS A 1 385 ? 130.279 107.401 99.123 1.00 56.36 385 HIS A C 1
ATOM 2976 O O . HIS A 1 385 ? 129.948 106.517 98.326 1.00 60.52 385 HIS A O 1
ATOM 2983 N N . ARG A 1 386 ? 131.473 107.412 99.711 1.00 54.37 386 ARG A N 1
ATOM 2984 C CA . ARG A 1 386 ? 132.457 106.382 99.399 1.00 49.62 386 ARG A CA 1
ATOM 2985 C C . ARG A 1 386 ? 132.085 105.051 100.037 1.00 58.35 386 ARG A C 1
ATOM 2986 O O . ARG A 1 386 ? 132.417 103.987 99.503 1.00 62.76 386 ARG A O 1
ATOM 2994 N N . ALA A 1 387 ? 131.404 105.091 101.184 1.00 55.77 387 ALA A N 1
ATOM 2995 C CA . ALA A 1 387 ? 131.078 103.862 101.899 1.00 45.71 387 ALA A CA 1
ATOM 2996 C C . ALA A 1 387 ? 130.130 102.981 101.099 1.00 53.48 387 ALA A C 1
ATOM 2997 O O . ALA A 1 387 ? 130.292 101.757 101.070 1.00 65.55 387 ALA A O 1
ATOM 2999 N N . ARG A 1 388 ? 129.135 103.575 100.448 1.00 49.63 388 ARG A N 1
ATOM 3000 C CA . ARG A 1 388 ? 128.149 102.798 99.709 1.00 49.19 388 ARG A CA 1
ATOM 3001 C C . ARG A 1 388 ? 128.454 102.688 98.220 1.00 55.41 388 ARG A C 1
ATOM 3002 O O . ARG A 1 388 ? 127.520 102.577 97.421 1.00 58.35 388 ARG A O 1
ATOM 3010 N N . ASN A 1 389 ? 129.727 102.713 97.829 1.00 59.87 389 ASN A N 1
ATOM 3011 C CA . ASN A 1 389 ? 130.138 102.453 96.454 1.00 61.70 389 ASN A CA 1
ATOM 3012 C C . ASN A 1 389 ? 131.285 101.454 96.372 1.00 64.77 389 ASN A C 1
ATOM 3013 O O . ASN A 1 389 ? 132.004 101.427 95.369 1.00 68.00 389 ASN A O 1
ATOM 3018 N N . SER A 1 390 ? 131.479 100.638 97.404 1.00 65.41 390 SER A N 1
ATOM 3019 C CA . SER A 1 390 ? 132.564 99.667 97.453 1.00 68.32 390 SER A CA 1
ATOM 3020 C C . SER A 1 390 ? 131.986 98.260 97.469 1.00 73.63 390 SER A C 1
ATOM 3021 O O . SER A 1 390 ? 131.067 97.973 98.240 1.00 79.24 390 SER A O 1
ATOM 3024 N N . LYS A 1 391 ? 132.535 97.387 96.629 1.00 71.02 391 LYS A N 1
ATOM 3025 C CA . LYS A 1 391 ? 131.998 96.042 96.474 1.00 71.07 391 LYS A CA 1
ATOM 3026 C C . LYS A 1 391 ? 132.208 95.211 97.735 1.00 69.58 391 LYS A C 1
ATOM 3027 O O . LYS A 1 391 ? 133.186 95.381 98.466 1.00 64.86 391 LYS A O 1
ATOM 3033 N N . LEU A 1 392 ? 131.274 94.292 97.978 1.00 68.17 392 LEU A N 1
ATOM 3034 C CA . LEU A 1 392 ? 131.329 93.357 99.088 1.00 64.19 392 LEU A CA 1
ATOM 3035 C C . LEU A 1 392 ? 131.325 91.933 98.550 1.00 69.94 392 LEU A C 1
ATOM 3036 O O . LEU A 1 392 ? 130.672 91.632 97.546 1.00 75.95 392 LEU A O 1
ATOM 3041 N N . CYS A 1 393 ? 132.032 91.056 99.264 1.00 75.19 393 CYS A N 1
ATOM 3042 C CA . CYS A 1 393 ? 132.317 89.697 98.815 1.00 80.33 393 CYS A CA 1
ATOM 3043 C C . CYS A 1 393 ? 131.210 88.739 99.239 1.00 79.88 393 CYS A C 1
ATOM 3044 O O . CYS A 1 393 ? 130.779 88.753 100.395 1.00 81.19 393 CYS A O 1
ATOM 3047 N N . LEU A 1 394 ? 130.765 87.902 98.303 1.00 80.13 394 LEU A N 1
ATOM 3048 C CA . LEU A 1 394 ? 129.780 86.848 98.536 1.00 81.18 394 LEU A CA 1
ATOM 3049 C C . LEU A 1 394 ? 130.214 85.549 97.869 1.00 88.07 394 LEU A C 1
ATOM 3050 O O . LEU A 1 394 ? 129.427 84.890 97.186 1.00 92.17 394 LEU A O 1
ATOM 3055 N N . GLU A 1 395 ? 131.471 85.154 98.058 1.00 89.94 395 GLU A N 1
ATOM 3056 C CA . GLU A 1 395 ? 132.064 84.067 97.290 1.00 94.11 395 GLU A CA 1
ATOM 3057 C C . GLU A 1 395 ? 132.187 82.756 98.061 1.00 94.43 395 GLU A C 1
ATOM 3058 O O . GLU A 1 395 ? 132.925 81.871 97.622 1.00 100.87 395 GLU A O 1
ATOM 3064 N N . MET A 1 396 ? 131.496 82.603 99.187 1.00 87.96 396 MET A N 1
ATOM 3065 C CA . MET A 1 396 ? 131.597 81.359 99.938 1.00 85.68 396 MET A CA 1
ATOM 3066 C C . MET A 1 396 ? 130.935 80.214 99.181 1.00 84.76 396 MET A C 1
ATOM 3067 O O . MET A 1 396 ? 129.810 80.338 98.692 1.00 83.19 396 MET A O 1
ATOM 3072 N N . GLY A 1 397 ? 131.645 79.093 99.091 1.00 89.58 397 GLY A N 1
ATOM 3073 C CA . GLY A 1 397 ? 131.102 77.892 98.473 1.00 90.10 397 GLY A CA 1
ATOM 3074 C C . GLY A 1 397 ? 130.657 78.073 97.039 1.00 95.19 397 GLY A C 1
ATOM 3075 O O . GLY A 1 397 ? 129.577 77.603 96.663 1.00 95.95 397 GLY A O 1
ATOM 3076 N N . LEU A 1 398 ? 131.470 78.739 96.224 1.00 97.68 398 LEU A N 1
ATOM 3077 C CA . LEU A 1 398 ? 131.078 79.071 94.861 1.00 99.30 398 LEU A CA 1
ATOM 3078 C C . LEU A 1 398 ? 131.462 77.936 93.921 1.00 102.93 398 LEU A C 1
ATOM 3079 O O . LEU A 1 398 ? 132.644 77.602 93.792 1.00 104.01 398 LEU A O 1
ATOM 3084 N N . GLY A 1 399 ? 130.465 77.351 93.258 1.00 103.62 399 GLY A N 1
ATOM 3085 C CA . GLY A 1 399 ? 130.693 76.300 92.290 1.00 105.84 399 GLY A CA 1
ATOM 3086 C C . GLY A 1 399 ? 130.541 74.884 92.803 1.00 105.14 399 GLY A C 1
ATOM 3087 O O . GLY A 1 399 ? 130.662 73.943 92.009 1.00 102.51 399 GLY A O 1
ATOM 3088 N N . GLN A 1 400 ? 130.277 74.697 94.094 1.00 104.98 400 GLN A N 1
ATOM 3089 C CA . GLN A 1 400 ? 130.117 73.372 94.676 1.00 104.72 400 GLN A CA 1
ATOM 3090 C C . GLN A 1 400 ? 128.661 72.948 94.812 1.00 106.72 400 GLN A C 1
ATOM 3091 O O . GLN A 1 400 ? 128.386 71.938 95.465 1.00 107.80 400 GLN A O 1
ATOM 3097 N N . GLU A 1 401 ? 127.726 73.693 94.227 1.00 108.88 401 GLU A N 1
ATOM 3098 C CA . GLU A 1 401 ? 126.320 73.330 94.322 1.00 107.31 401 GLU A CA 1
ATOM 3099 C C . GLU A 1 401 ? 126.059 72.009 93.610 1.00 108.89 401 GLU A C 1
ATOM 3100 O O . GLU A 1 401 ? 126.590 71.752 92.526 1.00 111.17 401 GLU A O 1
ATOM 3106 N N . LYS A 1 402 ? 125.237 71.166 94.230 1.00 109.57 402 LYS A N 1
ATOM 3107 C CA . LYS A 1 402 ? 124.861 69.891 93.638 1.00 113.16 402 LYS A CA 1
ATOM 3108 C C . LYS A 1 402 ? 123.547 69.430 94.250 1.00 116.78 402 LYS A C 1
ATOM 3109 O O . LYS A 1 402 ? 123.126 69.916 95.302 1.00 118.11 402 LYS A O 1
ATOM 3115 N N . ARG A 1 403 ? 122.904 68.480 93.578 1.00 115.03 403 ARG A N 1
ATOM 3116 C CA . ARG A 1 403 ? 121.647 67.904 94.039 1.00 113.41 403 ARG A CA 1
ATOM 3117 C C . ARG A 1 403 ? 121.927 66.572 94.723 1.00 116.22 403 ARG A C 1
ATOM 3118 O O . ARG A 1 403 ? 122.508 65.668 94.114 1.00 119.44 403 ARG A O 1
ATOM 3126 N N . ARG A 1 404 ? 121.513 66.455 95.982 1.00 119.05 404 ARG A N 1
ATOM 3127 C CA . ARG A 1 404 ? 121.717 65.222 96.727 1.00 125.45 404 ARG A CA 1
ATOM 3128 C C . ARG A 1 404 ? 120.854 64.098 96.166 1.00 128.82 404 ARG A C 1
ATOM 3129 O O . ARG A 1 404 ? 119.798 64.329 95.572 1.00 127.87 404 ARG A O 1
ATOM 3137 N N . ASP A 1 405 ? 121.323 62.867 96.359 1.00 132.81 405 ASP A N 1
ATOM 3138 C CA . ASP A 1 405 ? 120.605 61.674 95.936 1.00 138.62 405 ASP A CA 1
ATOM 3139 C C . ASP A 1 405 ? 120.129 60.827 97.109 1.00 139.51 405 ASP A C 1
ATOM 3140 O O . ASP A 1 405 ? 119.673 59.699 96.898 1.00 139.03 405 ASP A O 1
ATOM 3145 N N . ASP A 1 406 ? 120.229 61.335 98.335 1.00 137.63 406 ASP A N 1
ATOM 3146 C CA . ASP A 1 406 ? 119.848 60.578 99.519 1.00 137.35 406 ASP A CA 1
ATOM 3147 C C . ASP A 1 406 ? 118.406 60.827 99.944 1.00 130.67 406 ASP A C 1
ATOM 3148 O O . ASP A 1 406 ? 117.993 60.339 101.001 1.00 129.69 406 ASP A O 1
ATOM 3153 N N . GLY A 1 407 ? 117.635 61.567 99.152 1.00 127.67 407 GLY A N 1
ATOM 3154 C CA . GLY A 1 407 ? 116.234 61.788 99.446 1.00 125.25 407 GLY A CA 1
ATOM 3155 C C . GLY A 1 407 ? 115.885 63.142 100.019 1.00 120.85 407 GLY A C 1
ATOM 3156 O O . GLY A 1 407 ? 114.740 63.335 100.444 1.00 117.59 407 GLY A O 1
ATOM 3157 N N . ILE A 1 408 ? 116.819 64.080 100.048 1.00 118.53 408 ILE A N 1
ATOM 3158 C CA . ILE A 1 408 ? 116.578 65.427 100.559 1.00 114.50 408 ILE A CA 1
ATOM 3159 C C . ILE A 1 408 ? 116.348 66.356 99.373 1.00 116.42 408 ILE A C 1
ATOM 3160 O O . ILE A 1 408 ? 117.275 66.560 98.577 1.00 116.10 408 ILE A O 1
ATOM 3165 N N . PRO A 1 409 ? 115.154 66.922 99.214 1.00 112.82 409 PRO A N 1
ATOM 3166 C CA . PRO A 1 409 ? 114.855 67.697 98.005 1.00 108.13 409 PRO A CA 1
ATOM 3167 C C . PRO A 1 409 ? 115.573 69.036 97.970 1.00 105.93 409 PRO A C 1
ATOM 3168 O O . PRO A 1 409 ? 115.923 69.612 99.003 1.00 103.41 409 PRO A O 1
ATOM 3172 N N . GLY A 1 410 ? 115.776 69.534 96.750 1.00 104.79 410 GLY A N 1
ATOM 3173 C CA . GLY A 1 410 ? 116.276 70.878 96.540 1.00 99.40 410 GLY A CA 1
ATOM 3174 C C . GLY A 1 410 ? 117.761 70.951 96.256 1.00 101.89 410 GLY A C 1
ATOM 3175 O O . GLY A 1 410 ? 118.507 69.970 96.316 1.00 100.21 410 GLY A O 1
ATOM 3176 N N . ILE A 1 411 ? 118.191 72.170 95.921 1.00 104.59 411 ILE A N 1
ATOM 3177 C CA . ILE A 1 411 ? 119.608 72.458 95.749 1.00 105.37 411 ILE A CA 1
ATOM 3178 C C . ILE A 1 411 ? 120.291 72.456 97.109 1.00 104.23 411 ILE A C 1
ATOM 3179 O O . ILE A 1 411 ? 119.827 73.101 98.058 1.00 100.04 411 ILE A O 1
ATOM 3184 N N . THR A 1 412 ? 121.402 71.732 97.211 1.00 102.99 412 THR A N 1
ATOM 3185 C CA . THR A 1 412 ? 122.075 71.517 98.482 1.00 99.05 412 THR A CA 1
ATOM 3186 C C . THR A 1 412 ? 123.549 71.879 98.362 1.00 98.92 412 THR A C 1
ATOM 3187 O O . THR A 1 412 ? 124.191 71.610 97.345 1.00 105.64 412 THR A O 1
ATOM 3191 N N . ASN A 1 413 ? 124.075 72.503 99.414 1.00 94.61 413 ASN A N 1
ATOM 3192 C CA . ASN A 1 413 ? 125.490 72.827 99.504 1.00 91.61 413 ASN A CA 1
ATOM 3193 C C . ASN A 1 413 ? 125.906 72.714 100.964 1.00 91.05 413 ASN A C 1
ATOM 3194 O O . ASN A 1 413 ? 125.087 72.440 101.843 1.00 95.86 413 ASN A O 1
ATOM 3199 N N . TYR A 1 414 ? 127.194 72.918 101.217 1.00 87.53 414 TYR A N 1
ATOM 3200 C CA . TYR A 1 414 ? 127.702 72.866 102.578 1.00 85.70 414 TYR A CA 1
ATOM 3201 C C . TYR A 1 414 ? 127.142 74.027 103.399 1.00 87.22 414 TYR A C 1
ATOM 3202 O O . TYR A 1 414 ? 126.795 75.087 102.871 1.00 88.73 414 TYR A O 1
ATOM 3211 N N . ILE A 1 415 ? 127.053 73.812 104.714 1.00 86.80 415 ILE A N 1
ATOM 3212 C CA . ILE A 1 415 ? 126.388 74.779 105.584 1.00 86.40 415 ILE A CA 1
ATOM 3213 C C . ILE A 1 415 ? 127.182 76.078 105.662 1.00 84.86 415 ILE A C 1
ATOM 3214 O O . ILE A 1 415 ? 126.636 77.134 106.005 1.00 85.44 415 ILE A O 1
ATOM 3219 N N . PHE A 1 416 ? 128.479 76.025 105.363 1.00 82.55 416 PHE A N 1
ATOM 3220 C CA . PHE A 1 416 ? 129.310 77.228 105.338 1.00 83.41 416 PHE A CA 1
ATOM 3221 C C . PHE A 1 416 ? 129.438 77.718 103.896 1.00 82.33 416 PHE A C 1
ATOM 3222 O O . PHE A 1 416 ? 130.505 77.706 103.281 1.00 89.76 416 PHE A O 1
ATOM 3230 N N . SER A 1 417 ? 128.306 78.161 103.357 1.00 78.59 417 SER A N 1
ATOM 3231 C CA . SER A 1 417 ? 128.242 78.677 102.000 1.00 81.96 417 SER A CA 1
ATOM 3232 C C . SER A 1 417 ? 127.144 79.726 101.917 1.00 88.86 417 SER A C 1
ATOM 3233 O O . SER A 1 417 ? 126.294 79.838 102.803 1.00 89.78 417 SER A O 1
ATOM 3236 N N . GLU A 1 418 ? 127.174 80.500 100.835 1.00 86.26 418 GLU A N 1
ATOM 3237 C CA . GLU A 1 418 ? 126.215 81.573 100.612 1.00 80.91 418 GLU A CA 1
ATOM 3238 C C . GLU A 1 418 ? 125.336 81.313 99.394 1.00 82.33 418 GLU A C 1
ATOM 3239 O O . GLU A 1 418 ? 125.065 82.226 98.612 1.00 84.09 418 GLU A O 1
ATOM 3245 N N . THR A 1 419 ? 124.897 80.067 99.213 1.00 80.57 419 THR A N 1
ATOM 3246 C CA . THR A 1 419 ? 123.981 79.763 98.120 1.00 78.65 419 THR A CA 1
ATOM 3247 C C . THR A 1 419 ? 122.640 80.460 98.315 1.00 81.61 419 THR A C 1
ATOM 3248 O O . THR A 1 419 ? 122.100 81.062 97.379 1.00 79.54 419 THR A O 1
ATOM 3252 N N . ALA A 1 420 ? 122.096 80.398 99.534 1.00 82.87 420 ALA A N 1
ATOM 3253 C CA . ALA A 1 420 ? 120.769 80.946 99.786 1.00 72.76 420 ALA A CA 1
ATOM 3254 C C . ALA A 1 420 ? 120.767 82.464 99.700 1.00 70.22 420 ALA A C 1
ATOM 3255 O O . ALA A 1 420 ? 119.793 83.061 99.232 1.00 74.11 420 ALA A O 1
ATOM 3257 N N . ALA A 1 421 ? 121.842 83.111 100.154 1.00 67.14 421 ALA A N 1
ATOM 3258 C CA . ALA A 1 421 ? 121.919 84.564 100.049 1.00 64.16 421 ALA A CA 1
ATOM 3259 C C . ALA A 1 421 ? 121.920 85.015 98.593 1.00 69.00 421 ALA A C 1
ATOM 3260 O O . ALA A 1 421 ? 121.206 85.957 98.223 1.00 74.48 421 ALA A O 1
ATOM 3262 N N . ARG A 1 422 ? 122.710 84.347 97.750 1.00 67.86 422 ARG A N 1
ATOM 3263 C CA . ARG A 1 422 ? 122.741 84.695 96.334 1.00 69.32 422 ARG A CA 1
ATOM 3264 C C . ARG A 1 422 ? 121.400 84.415 95.669 1.00 70.89 422 ARG A C 1
ATOM 3265 O O . ARG A 1 422 ? 120.942 85.197 94.827 1.00 70.28 422 ARG A O 1
ATOM 3273 N N . GLY A 1 423 ? 120.752 83.307 96.035 1.00 75.25 423 GLY A N 1
ATOM 3274 C CA . GLY A 1 423 ? 119.426 83.035 95.502 1.00 75.55 423 GLY A CA 1
ATOM 3275 C C . GLY A 1 423 ? 118.407 84.085 95.900 1.00 70.24 423 GLY A C 1
ATOM 3276 O O . GLY A 1 423 ? 117.580 84.504 95.086 1.00 70.18 423 GLY A O 1
ATOM 3277 N N . MET A 1 424 ? 118.455 84.530 97.159 1.00 64.79 424 MET A N 1
ATOM 3278 C CA . MET A 1 424 ? 117.552 85.579 97.618 1.00 56.29 424 MET A CA 1
ATOM 3279 C C . MET A 1 424 ? 117.786 86.880 96.866 1.00 64.57 424 MET A C 1
ATOM 3280 O O . MET A 1 424 ? 116.831 87.557 96.473 1.00 72.42 424 MET A O 1
ATOM 3285 N N . TYR A 1 425 ? 119.050 87.253 96.658 1.00 62.76 425 TYR A N 1
ATOM 3286 C CA . TYR A 1 425 ? 119.328 88.491 95.936 1.00 56.88 425 TYR A CA 1
ATOM 3287 C C . TYR A 1 425 ? 118.907 88.389 94.475 1.00 63.82 425 TYR A C 1
ATOM 3288 O O . TYR A 1 425 ? 118.424 89.366 93.890 1.00 67.24 425 TYR A O 1
ATOM 3297 N N . GLN A 1 426 ? 119.067 87.211 93.867 1.00 66.53 426 GLN A N 1
ATOM 3298 C CA . GLN A 1 426 ? 118.595 87.027 92.498 1.00 66.62 426 GLN A CA 1
ATOM 3299 C C . GLN A 1 426 ? 117.077 87.137 92.416 1.00 65.71 426 GLN A C 1
ATOM 3300 O O . GLN A 1 426 ? 116.542 87.751 91.487 1.00 68.24 426 GLN A O 1
ATOM 3306 N N . ARG A 1 427 ? 116.367 86.542 93.378 1.00 65.86 427 ARG A N 1
ATOM 3307 C CA . ARG A 1 427 ? 114.910 86.654 93.407 1.00 65.30 427 ARG A CA 1
ATOM 3308 C C . ARG A 1 427 ? 114.473 88.100 93.605 1.00 61.75 427 ARG A C 1
ATOM 3309 O O . ARG A 1 427 ? 113.504 88.555 92.989 1.00 64.45 427 ARG A O 1
ATOM 3317 N N . TRP A 1 428 ? 115.172 88.829 94.474 1.00 57.30 428 TRP A N 1
ATOM 3318 C CA . TRP A 1 428 ? 114.901 90.247 94.678 1.00 51.01 428 TRP A CA 1
ATOM 3319 C C . TRP A 1 428 ? 115.066 91.032 93.380 1.00 57.36 428 TRP A C 1
ATOM 3320 O O . TRP A 1 428 ? 114.184 91.812 92.997 1.00 60.00 428 TRP A O 1
ATOM 3331 N N . ALA A 1 429 ? 116.178 90.812 92.674 1.00 62.24 429 ALA A N 1
ATOM 3332 C CA . ALA A 1 429 ? 116.427 91.535 91.431 1.00 63.35 429 ALA A CA 1
ATOM 3333 C C . ALA A 1 429 ? 115.419 91.162 90.350 1.00 71.90 429 ALA A C 1
ATOM 3334 O O . ALA A 1 429 ? 115.060 91.998 89.513 1.00 75.95 429 ALA A O 1
ATOM 3336 N N . ASP A 1 430 ? 114.968 89.906 90.335 1.00 72.33 430 ASP A N 1
ATOM 3337 C CA . ASP A 1 430 ? 113.983 89.490 89.340 1.00 72.94 430 ASP A CA 1
ATOM 3338 C C . ASP A 1 430 ? 112.608 90.082 89.625 1.00 70.50 430 ASP A C 1
ATOM 3339 O O . ASP A 1 430 ? 111.944 90.583 88.711 1.00 72.53 430 ASP A O 1
ATOM 3344 N N . LEU A 1 431 ? 112.157 90.026 90.880 1.00 67.11 431 LEU A N 1
ATOM 3345 C CA . LEU A 1 431 ? 110.846 90.574 91.217 1.00 64.76 431 LEU A CA 1
ATOM 3346 C C . LEU A 1 431 ? 110.813 92.081 91.025 1.00 64.07 431 LEU A C 1
ATOM 3347 O O . LEU A 1 431 ? 109.794 92.636 90.600 1.00 68.75 431 LEU A O 1
ATOM 3352 N N . LEU A 1 432 ? 111.913 92.765 91.343 1.00 67.45 432 LEU A N 1
ATOM 3353 C CA . LEU A 1 432 ? 111.916 94.220 91.250 1.00 67.25 432 LEU A CA 1
ATOM 3354 C C . LEU A 1 432 ? 111.911 94.695 89.802 1.00 68.20 432 LEU A C 1
ATOM 3355 O O . LEU A 1 432 ? 111.498 95.824 89.518 1.00 70.51 432 LEU A O 1
ATOM 3360 N N . SER A 1 433 ? 112.371 93.862 88.873 1.00 69.22 433 SER A N 1
ATOM 3361 C CA . SER A 1 433 ? 112.574 94.290 87.495 1.00 70.72 433 SER A CA 1
ATOM 3362 C C . SER A 1 433 ? 111.704 93.552 86.482 1.00 78.77 433 SER A C 1
ATOM 3363 O O . SER A 1 433 ? 112.098 93.446 85.317 1.00 81.94 433 SER A O 1
ATOM 3366 N N . SER A 1 434 ? 110.549 93.032 86.884 1.00 82.95 434 SER A N 1
ATOM 3367 C CA . SER A 1 434 ? 109.664 92.303 85.984 1.00 89.26 434 SER A CA 1
ATOM 3368 C C . SER A 1 434 ? 108.232 92.777 86.173 1.00 89.13 434 SER A C 1
ATOM 3369 O O . SER A 1 434 ? 107.849 93.179 87.276 1.00 86.30 434 SER A O 1
ATOM 3372 N N . GLU A 1 435 ? 107.444 92.728 85.097 1.00 93.39 435 GLU A N 1
ATOM 3373 C CA . GLU A 1 435 ? 106.065 93.199 85.170 1.00 97.39 435 GLU A CA 1
ATOM 3374 C C . GLU A 1 435 ? 105.106 92.080 85.558 1.00 97.39 435 GLU A C 1
ATOM 3375 O O . GLU A 1 435 ? 104.131 92.315 86.280 1.00 95.40 435 GLU A O 1
ATOM 3381 N N . SER A 1 436 ? 105.357 90.862 85.089 1.00 100.40 436 SER A N 1
ATOM 3382 C CA . SER A 1 436 ? 104.439 89.750 85.278 1.00 100.08 436 SER A CA 1
ATOM 3383 C C . SER A 1 436 ? 105.123 88.615 86.026 1.00 97.92 436 SER A C 1
ATOM 3384 O O . SER A 1 436 ? 106.348 88.480 85.999 1.00 100.05 436 SER A O 1
ATOM 3387 N N . TRP A 1 437 ? 104.310 87.796 86.699 1.00 94.53 437 TRP A N 1
ATOM 3388 C CA . TRP A 1 437 ? 104.850 86.663 87.443 1.00 95.42 437 TRP A CA 1
ATOM 3389 C C . TRP A 1 437 ? 105.461 85.625 86.512 1.00 100.38 437 TRP A C 1
ATOM 3390 O O . TRP A 1 437 ? 106.412 84.927 86.886 1.00 104.73 437 TRP A O 1
ATOM 3401 N N . GLN A 1 438 ? 104.920 85.494 85.299 1.00 101.12 438 GLN A N 1
ATOM 3402 C CA . GLN A 1 438 ? 105.435 84.494 84.370 1.00 103.61 438 GLN A CA 1
ATOM 3403 C C . GLN A 1 438 ? 106.871 84.803 83.969 1.00 102.79 438 GLN A C 1
ATOM 3404 O O . GLN A 1 438 ? 107.701 83.892 83.851 1.00 105.99 438 GLN A O 1
ATOM 3410 N N . GLU A 1 439 ? 107.186 86.082 83.758 1.00 96.77 439 GLU A N 1
ATOM 3411 C CA . GLU A 1 439 ? 108.560 86.463 83.451 1.00 98.74 439 GLU A CA 1
ATOM 3412 C C . GLU A 1 439 ? 109.490 86.142 84.614 1.00 102.02 439 GLU A C 1
ATOM 3413 O O . GLU A 1 439 ? 110.621 85.682 84.409 1.00 104.53 439 GLU A O 1
ATOM 3419 N N . VAL A 1 440 ? 109.027 86.372 85.845 1.00 101.59 440 VAL A N 1
ATOM 3420 C CA . VAL A 1 440 ? 109.824 86.037 87.022 1.00 96.21 440 VAL A CA 1
ATOM 3421 C C . VAL A 1 440 ? 110.100 84.541 87.070 1.00 97.80 440 VAL A C 1
ATOM 3422 O O . VAL A 1 440 ? 111.229 84.110 87.335 1.00 101.99 440 VAL A O 1
ATOM 3426 N N . LEU A 1 441 ? 109.073 83.725 86.821 1.00 97.52 441 LEU A N 1
ATOM 3427 C CA . LEU A 1 441 ? 109.259 82.279 86.859 1.00 98.30 441 LEU A CA 1
ATOM 3428 C C . LEU A 1 441 ? 110.217 81.814 85.768 1.00 99.23 441 LEU A C 1
ATOM 3429 O O . LEU A 1 441 ? 111.065 80.942 86.005 1.00 103.59 441 LEU A O 1
ATOM 3434 N N . ASP A 1 442 ? 110.103 82.387 84.567 1.00 98.18 442 ASP A N 1
ATOM 3435 C CA . ASP A 1 442 ? 111.018 82.026 83.487 1.00 97.85 442 ASP A CA 1
ATOM 3436 C C . ASP A 1 442 ? 112.457 82.390 83.833 1.00 99.07 442 ASP A C 1
ATOM 3437 O O . ASP A 1 442 ? 113.379 81.596 83.603 1.00 102.53 442 ASP A O 1
ATOM 3442 N N . LYS A 1 443 ? 112.670 83.585 84.392 1.00 99.10 443 LYS A N 1
ATOM 3443 C CA . LYS A 1 443 ? 114.022 83.989 84.768 1.00 99.57 443 LYS A CA 1
ATOM 3444 C C . LYS A 1 443 ? 114.581 83.096 85.868 1.00 100.49 443 LYS A C 1
ATOM 3445 O O . LYS A 1 443 ? 115.766 82.740 85.845 1.00 98.15 443 LYS A O 1
ATOM 3451 N N . THR A 1 444 ? 113.749 82.732 86.845 1.00 101.75 444 THR A N 1
ATOM 3452 C CA . THR A 1 444 ? 114.209 81.844 87.909 1.00 97.55 444 THR A CA 1
ATOM 3453 C C . THR A 1 444 ? 114.598 80.477 87.359 1.00 101.53 444 THR A C 1
ATOM 3454 O O . THR A 1 444 ? 115.627 79.911 87.751 1.00 104.92 444 THR A O 1
ATOM 3458 N N . ALA A 1 445 ? 113.791 79.934 86.443 1.00 103.78 445 ALA A N 1
ATOM 3459 C CA . ALA A 1 445 ? 114.127 78.650 85.835 1.00 100.43 445 ALA A CA 1
ATOM 3460 C C . ALA A 1 445 ? 115.433 78.734 85.054 1.00 105.20 445 ALA A C 1
ATOM 3461 O O . ALA A 1 445 ? 116.270 77.823 85.126 1.00 108.64 445 ALA A O 1
ATOM 3463 N N . ALA A 1 446 ? 115.626 79.823 84.304 1.00 104.26 446 ALA A N 1
ATOM 3464 C CA . ALA A 1 446 ? 116.872 79.996 83.564 1.00 105.62 446 ALA A CA 1
ATOM 3465 C C . ALA A 1 446 ? 118.069 80.070 84.505 1.00 107.79 446 ALA A C 1
ATOM 3466 O O . ALA A 1 446 ? 119.110 79.451 84.249 1.00 107.63 446 ALA A O 1
ATOM 3468 N N . TYR A 1 447 ? 117.936 80.817 85.604 1.00 107.89 447 TYR A N 1
ATOM 3469 C CA . TYR A 1 447 ? 119.033 80.928 86.561 1.00 104.03 447 TYR A CA 1
ATOM 3470 C C . TYR A 1 447 ? 119.363 79.579 87.186 1.00 104.99 447 TYR A C 1
ATOM 3471 O O . TYR A 1 447 ? 120.539 79.242 87.364 1.00 107.41 447 TYR A O 1
ATOM 3480 N N . GLN A 1 448 ? 118.338 78.805 87.551 1.00 104.77 448 GLN A N 1
ATOM 3481 C CA . GLN A 1 448 ? 118.590 77.493 88.138 1.00 104.09 448 GLN A CA 1
ATOM 3482 C C . GLN A 1 448 ? 119.281 76.567 87.146 1.00 112.15 448 GLN A C 1
ATOM 3483 O O . GLN A 1 448 ? 120.233 75.859 87.504 1.00 114.05 448 GLN A O 1
ATOM 3489 N N . GLN A 1 449 ? 118.825 76.565 85.889 1.00 115.89 449 GLN A N 1
ATOM 3490 C CA . GLN A 1 449 ? 119.465 75.729 84.877 1.00 116.19 449 GLN A CA 1
ATOM 3491 C C . GLN A 1 449 ? 120.913 76.144 84.655 1.00 115.36 449 GLN A C 1
ATOM 3492 O O . GLN A 1 449 ? 121.779 75.296 84.411 1.00 118.01 449 GLN A O 1
ATOM 3498 N N . GLU A 1 450 ? 121.194 77.447 84.723 1.00 115.92 450 GLU A N 1
ATOM 3499 C CA . GLU A 1 450 ? 122.571 77.914 84.583 1.00 118.36 450 GLU A CA 1
ATOM 3500 C C . GLU A 1 450 ? 123.435 77.458 85.753 1.00 115.64 450 GLU A C 1
ATOM 3501 O O . GLU A 1 450 ? 124.520 76.899 85.559 1.00 113.24 450 GLU A O 1
ATOM 3507 N N . VAL A 1 451 ? 122.968 77.690 86.981 1.00 117.17 451 VAL A N 1
ATOM 3508 C CA . VAL A 1 451 ? 123.808 77.436 88.149 1.00 116.31 451 VAL A CA 1
ATOM 3509 C C . VAL A 1 451 ? 124.038 75.941 88.337 1.00 117.11 451 VAL A C 1
ATOM 3510 O O . VAL A 1 451 ? 125.124 75.518 88.753 1.00 115.34 451 VAL A O 1
ATOM 3514 N N . MET A 1 452 ? 123.033 75.114 88.033 1.00 120.26 452 MET A N 1
ATOM 3515 C CA . MET A 1 452 ? 123.185 73.680 88.263 1.00 123.23 452 MET A CA 1
ATOM 3516 C C . MET A 1 452 ? 124.194 73.064 87.302 1.00 123.44 452 MET A C 1
ATOM 3517 O O . MET A 1 452 ? 124.840 72.063 87.631 1.00 121.10 452 MET A O 1
ATOM 3522 N N . LYS A 1 453 ? 124.350 73.646 86.118 1.00 125.52 453 LYS A N 1
ATOM 3523 C CA . LYS A 1 453 ? 125.326 73.153 85.152 1.00 122.45 453 LYS A CA 1
ATOM 3524 C C . LYS A 1 453 ? 126.522 74.093 85.045 1.00 120.72 453 LYS A C 1
ATOM 3525 O O . LYS A 1 453 ? 127.601 73.811 85.566 1.00 117.49 453 LYS A O 1
ATOM 3532 N N . MET B 2 1 ? 95.059 102.273 154.707 1.00 147.71 1 MET B N 1
ATOM 3533 C CA . MET B 2 1 ? 95.493 101.129 153.914 1.00 150.84 1 MET B CA 1
ATOM 3534 C C . MET B 2 1 ? 96.687 100.432 154.560 1.00 146.10 1 MET B C 1
ATOM 3535 O O . MET B 2 1 ? 96.526 99.628 155.478 1.00 148.15 1 MET B O 1
ATOM 3540 N N . SER B 2 2 ? 97.885 100.752 154.080 1.00 142.07 2 SER B N 1
ATOM 3541 C CA . SER B 2 2 ? 99.120 100.146 154.559 1.00 134.12 2 SER B CA 1
ATOM 3542 C C . SER B 2 2 ? 99.830 101.110 155.499 1.00 135.84 2 SER B C 1
ATOM 3543 O O . SER B 2 2 ? 100.021 102.284 155.162 1.00 133.63 2 SER B O 1
ATOM 3546 N N . ALA B 2 3 ? 100.216 100.612 156.672 1.00 131.47 3 ALA B N 1
ATOM 3547 C CA . ALA B 2 3 ? 100.844 101.458 157.678 1.00 118.19 3 ALA B CA 1
ATOM 3548 C C . ALA B 2 3 ? 102.196 101.964 157.193 1.00 105.50 3 ALA B C 1
ATOM 3549 O O . ALA B 2 3 ? 103.009 101.206 156.658 1.00 104.43 3 ALA B O 1
ATOM 3551 N N . GLN B 2 4 ? 102.438 103.254 157.394 1.00 101.20 4 GLN B N 1
ATOM 3552 C CA . GLN B 2 4 ? 103.664 103.901 156.956 1.00 98.32 4 GLN B CA 1
ATOM 3553 C C . GLN B 2 4 ? 104.713 103.838 158.057 1.00 96.62 4 GLN B C 1
ATOM 3554 O O . GLN B 2 4 ? 104.403 104.028 159.237 1.00 96.62 4 GLN B O 1
ATOM 3560 N N . VAL B 2 5 ? 105.961 103.575 157.663 1.00 87.92 5 VAL B N 1
ATOM 3561 C CA . VAL B 2 5 ? 107.046 103.527 158.634 1.00 80.99 5 VAL B CA 1
ATOM 3562 C C . VAL B 2 5 ? 107.348 104.930 159.154 1.00 78.36 5 VAL B C 1
ATOM 3563 O O . VAL B 2 5 ? 106.891 105.944 158.614 1.00 74.41 5 VAL B O 1
ATOM 3567 N N . SER B 2 6 ? 108.132 104.983 160.226 1.00 74.56 6 SER B N 1
ATOM 3568 C CA . SER B 2 6 ? 108.501 106.255 160.825 1.00 69.23 6 SER B CA 1
ATOM 3569 C C . SER B 2 6 ? 109.588 106.941 159.998 1.00 73.51 6 SER B C 1
ATOM 3570 O O . SER B 2 6 ? 109.898 106.547 158.870 1.00 76.04 6 SER B O 1
ATOM 3573 N N . LEU B 2 7 ? 110.161 108.000 160.573 1.00 67.62 7 LEU B N 1
ATOM 3574 C CA . LEU B 2 7 ? 111.150 108.794 159.850 1.00 63.12 7 LEU B CA 1
ATOM 3575 C C . LEU B 2 7 ? 112.475 108.056 159.702 1.00 68.24 7 LEU B C 1
ATOM 3576 O O . LEU B 2 7 ? 113.090 108.079 158.628 1.00 71.17 7 LEU B O 1
ATOM 3581 N N . GLU B 2 8 ? 112.937 107.405 160.771 1.00 67.74 8 GLU B N 1
ATOM 3582 C CA . GLU B 2 8 ? 114.258 106.783 160.748 1.00 72.50 8 GLU B CA 1
ATOM 3583 C C . GLU B 2 8 ? 114.325 105.658 159.722 1.00 71.80 8 GLU B C 1
ATOM 3584 O O . GLU B 2 8 ? 115.290 105.555 158.953 1.00 72.85 8 GLU B O 1
ATOM 3590 N N . LEU B 2 9 ? 113.305 104.799 159.701 1.00 63.34 9 LEU B N 1
ATOM 3591 C CA . LEU B 2 9 ? 113.293 103.690 158.755 1.00 60.81 9 LEU B CA 1
ATOM 3592 C C . LEU B 2 9 ? 113.207 104.191 157.322 1.00 55.89 9 LEU B C 1
ATOM 3593 O O . LEU B 2 9 ? 113.880 103.660 156.429 1.00 56.06 9 LEU B O 1
ATOM 3598 N N . HIS B 2 10 ? 112.379 105.209 157.084 1.00 52.02 10 HIS B N 1
ATOM 3599 C CA . HIS B 2 10 ? 112.286 105.794 155.753 1.00 55.57 10 HIS B CA 1
ATOM 3600 C C . HIS B 2 10 ? 113.640 106.316 155.298 1.00 54.08 10 HIS B C 1
ATOM 3601 O O . HIS B 2 10 ? 114.078 106.043 154.172 1.00 57.79 10 HIS B O 1
ATOM 3608 N N . HIS B 2 11 ? 114.335 107.034 156.182 1.00 50.48 11 HIS B N 1
ATOM 3609 C CA . HIS B 2 11 ? 115.650 107.571 155.851 1.00 52.84 11 HIS B CA 1
ATOM 3610 C C . HIS B 2 11 ? 116.633 106.458 155.506 1.00 53.26 11 HIS B C 1
ATOM 3611 O O . HIS B 2 11 ? 117.320 106.514 154.476 1.00 53.25 11 HIS B O 1
ATOM 3618 N N . ARG B 2 12 ? 116.704 105.427 156.350 1.00 52.65 12 ARG B N 1
ATOM 3619 C CA . ARG B 2 12 ? 117.688 104.369 156.134 1.00 53.94 12 ARG B CA 1
ATOM 3620 C C . ARG B 2 12 ? 117.412 103.589 154.853 1.00 53.68 12 ARG B C 1
ATOM 3621 O O . ARG B 2 12 ? 118.340 103.293 154.087 1.00 56.23 12 ARG B O 1
ATOM 3629 N N . ILE B 2 13 ? 116.148 103.249 154.593 1.00 47.89 13 ILE B N 1
ATOM 3630 C CA . ILE B 2 13 ? 115.834 102.478 153.395 1.00 42.77 13 ILE B CA 1
ATOM 3631 C C . ILE B 2 13 ? 116.081 103.308 152.140 1.00 45.42 13 ILE B C 1
ATOM 3632 O O . ILE B 2 13 ? 116.587 102.798 151.128 1.00 52.24 13 ILE B O 1
ATOM 3637 N N . SER B 2 14 ? 115.742 104.599 152.181 1.00 42.00 14 SER B N 1
ATOM 3638 C CA . SER B 2 14 ? 116.021 105.456 151.037 1.00 36.52 14 SER B CA 1
ATOM 3639 C C . SER B 2 14 ? 117.517 105.531 150.759 1.00 39.58 14 SER B C 1
ATOM 3640 O O . SER B 2 14 ? 117.947 105.461 149.599 1.00 42.83 14 SER B O 1
ATOM 3643 N N . GLN B 2 15 ? 118.329 105.664 151.811 1.00 41.58 15 GLN B N 1
ATOM 3644 C CA . GLN B 2 15 ? 119.775 105.710 151.616 1.00 41.85 15 GLN B CA 1
ATOM 3645 C C . GLN B 2 15 ? 120.296 104.401 151.033 1.00 42.72 15 GLN B C 1
ATOM 3646 O O . GLN B 2 15 ? 121.200 104.405 150.189 1.00 41.86 15 GLN B O 1
ATOM 3652 N N . PHE B 2 16 ? 119.741 103.270 151.475 1.00 45.81 16 PHE B N 1
ATOM 3653 C CA . PHE B 2 16 ? 120.149 101.981 150.919 1.00 41.73 16 PHE B CA 1
ATOM 3654 C C . PHE B 2 16 ? 119.865 101.904 149.422 1.00 38.06 16 PHE B C 1
ATOM 3655 O O . PHE B 2 16 ? 120.719 101.461 148.638 1.00 39.94 16 PHE B O 1
ATOM 3663 N N . LEU B 2 17 ? 118.673 102.337 149.004 1.00 33.13 17 LEU B N 1
ATOM 3664 C CA . LEU B 2 17 ? 118.346 102.308 147.579 1.00 33.01 17 LEU B CA 1
ATOM 3665 C C . LEU B 2 17 ? 119.264 103.227 146.778 1.00 37.39 17 LEU B C 1
ATOM 3666 O O . LEU B 2 17 ? 119.711 102.872 145.676 1.00 40.50 17 LEU B O 1
ATOM 3671 N N . PHE B 2 18 ? 119.555 104.416 147.313 1.00 39.14 18 PHE B N 1
ATOM 3672 C CA . PHE B 2 18 ? 120.464 105.324 146.619 1.00 33.75 18 PHE B CA 1
ATOM 3673 C C . PHE B 2 18 ? 121.847 104.706 146.465 1.00 37.64 18 PHE B C 1
ATOM 3674 O O . PHE B 2 18 ? 122.483 104.840 145.413 1.00 41.61 18 PHE B O 1
ATOM 3682 N N . HIS B 2 19 ? 122.333 104.033 147.511 1.00 42.02 19 HIS B N 1
ATOM 3683 C CA . HIS B 2 19 ? 123.646 103.398 147.445 1.00 38.36 19 HIS B CA 1
ATOM 3684 C C . HIS B 2 19 ? 123.682 102.310 146.381 1.00 36.68 19 HIS B C 1
ATOM 3685 O O . HIS B 2 19 ? 124.658 102.199 145.629 1.00 39.48 19 HIS B O 1
ATOM 3692 N N . GLU B 2 20 ? 122.628 101.494 146.303 1.00 38.44 20 GLU B N 1
ATOM 3693 C CA . GLU B 2 20 ? 122.578 100.463 145.268 1.00 35.09 20 GLU B CA 1
ATOM 3694 C C . GLU B 2 20 ? 122.606 101.076 143.869 1.00 34.64 20 GLU B C 1
ATOM 3695 O O . GLU B 2 20 ? 123.327 100.595 142.979 1.00 40.63 20 GLU B O 1
ATOM 3701 N N . ALA B 2 21 ? 121.836 102.145 143.654 1.00 33.57 21 ALA B N 1
ATOM 3702 C CA . ALA B 2 21 ? 121.849 102.790 142.344 1.00 32.16 21 ALA B CA 1
ATOM 3703 C C . ALA B 2 21 ? 123.230 103.345 142.012 1.00 35.15 21 ALA B C 1
ATOM 3704 O O . ALA B 2 21 ? 123.699 103.231 140.872 1.00 34.93 21 ALA B O 1
ATOM 3706 N N . SER B 2 22 ? 123.898 103.951 142.996 1.00 40.14 22 SER B N 1
ATOM 3707 C CA . SER B 2 22 ? 125.229 104.497 142.752 1.00 33.18 22 SER B CA 1
ATOM 3708 C C . SER B 2 22 ? 126.221 103.396 142.410 1.00 35.19 22 SER B C 1
ATOM 3709 O O . SER B 2 22 ? 127.109 103.591 141.574 1.00 41.27 22 SER B O 1
ATOM 3712 N N . LEU B 2 23 ? 126.097 102.236 143.057 1.00 40.67 23 LEU B N 1
ATOM 3713 C CA . LEU B 2 23 ? 126.944 101.102 142.692 1.00 35.70 23 LEU B CA 1
ATOM 3714 C C . LEU B 2 23 ? 126.712 100.689 141.248 1.00 35.81 23 LEU B C 1
ATOM 3715 O O . LEU B 2 23 ? 127.662 100.374 140.525 1.00 35.91 23 LEU B O 1
ATOM 3720 N N . LEU B 2 24 ? 125.452 100.675 140.809 1.00 36.94 24 LEU B N 1
ATOM 3721 C CA . LEU B 2 24 ? 125.180 100.322 139.416 1.00 35.77 24 LEU B CA 1
ATOM 3722 C C . LEU B 2 24 ? 125.771 101.344 138.449 1.00 40.65 24 LEU B C 1
ATOM 3723 O O . LEU B 2 24 ? 126.247 100.979 137.368 1.00 38.79 24 LEU B O 1
ATOM 3728 N N . ASP B 2 25 ? 125.742 102.631 138.812 1.00 46.59 25 ASP B N 1
ATOM 3729 C CA . ASP B 2 25 ? 126.177 103.674 137.881 1.00 38.92 25 ASP B CA 1
ATOM 3730 C C . ASP B 2 25 ? 127.691 103.694 137.699 1.00 36.01 25 ASP B C 1
ATOM 3731 O O . ASP B 2 25 ? 128.186 104.162 136.669 1.00 34.09 25 ASP B O 1
ATOM 3736 N N . ASP B 2 26 ? 128.441 103.216 138.686 1.00 39.05 26 ASP B N 1
ATOM 3737 C CA . ASP B 2 26 ? 129.896 103.301 138.668 1.00 38.64 26 ASP B CA 1
ATOM 3738 C C . ASP B 2 26 ? 130.568 102.042 138.136 1.00 45.06 26 ASP B C 1
ATOM 3739 O O . ASP B 2 26 ? 131.788 101.911 138.267 1.00 46.24 26 ASP B O 1
ATOM 3744 N N . TRP B 2 27 ? 129.805 101.117 137.553 1.00 44.56 27 TRP B N 1
ATOM 3745 C CA . TRP B 2 27 ? 130.341 99.882 136.977 1.00 42.21 27 TRP B CA 1
ATOM 3746 C C . TRP B 2 27 ? 131.030 99.024 138.037 1.00 42.67 27 TRP B C 1
ATOM 3747 O O . TRP B 2 27 ? 132.153 98.554 137.855 1.00 42.89 27 TRP B O 1
ATOM 3758 N N . LYS B 2 28 ? 130.339 98.812 139.155 1.00 42.91 28 LYS B N 1
ATOM 3759 C CA . LYS B 2 28 ? 130.791 97.923 140.227 1.00 49.15 28 LYS B CA 1
ATOM 3760 C C . LYS B 2 28 ? 129.737 96.836 140.388 1.00 49.04 28 LYS B C 1
ATOM 3761 O O . LYS B 2 28 ? 128.839 96.942 141.222 1.00 50.02 28 LYS B O 1
ATOM 3767 N N . PHE B 2 29 ? 129.859 95.773 139.593 1.00 46.22 29 PHE B N 1
ATOM 3768 C CA . PHE B 2 29 ? 128.789 94.785 139.539 1.00 45.87 29 PHE B CA 1
ATOM 3769 C C . PHE B 2 29 ? 128.951 93.715 140.611 1.00 52.99 29 PHE B C 1
ATOM 3770 O O . PHE B 2 29 ? 127.969 93.078 141.007 1.00 58.88 29 PHE B O 1
ATOM 3778 N N . ARG B 2 30 ? 130.170 93.505 141.106 1.00 51.68 30 ARG B N 1
ATOM 3779 C CA . ARG B 2 30 ? 130.361 92.509 142.156 1.00 53.76 30 ARG B CA 1
ATOM 3780 C C . ARG B 2 30 ? 129.776 92.978 143.484 1.00 61.03 30 ARG B C 1
ATOM 3781 O O . ARG B 2 30 ? 129.137 92.197 144.198 1.00 65.74 30 ARG B O 1
ATOM 3789 N N . ASP B 2 31 ? 129.968 94.252 143.830 1.00 61.80 31 ASP B N 1
ATOM 3790 C CA . ASP B 2 31 ? 129.347 94.779 145.043 1.00 55.61 31 ASP B CA 1
ATOM 3791 C C . ASP B 2 31 ? 127.828 94.793 144.923 1.00 55.70 31 ASP B C 1
ATOM 3792 O O . ASP B 2 31 ? 127.115 94.442 145.873 1.00 60.24 31 ASP B O 1
ATOM 3797 N N . TRP B 2 32 ? 127.313 95.185 143.756 1.00 47.72 32 TRP B N 1
ATOM 3798 C CA . TRP B 2 32 ? 125.872 95.158 143.543 1.00 45.75 32 TRP B CA 1
ATOM 3799 C C . TRP B 2 32 ? 125.328 93.745 143.687 1.00 49.19 32 TRP B C 1
ATOM 3800 O O . TRP B 2 32 ? 124.256 93.540 144.265 1.00 52.44 32 TRP B O 1
ATOM 3811 N N . LEU B 2 33 ? 126.058 92.756 143.173 1.00 50.70 33 LEU B N 1
ATOM 3812 C CA . LEU B 2 33 ? 125.652 91.368 143.351 1.00 53.32 33 LEU B CA 1
ATOM 3813 C C . LEU B 2 33 ? 125.708 90.965 144.819 1.00 53.42 33 LEU B C 1
ATOM 3814 O O . LEU B 2 33 ? 124.907 90.144 145.278 1.00 55.31 33 LEU B O 1
ATOM 3819 N N . ALA B 2 34 ? 126.664 91.520 145.566 1.00 53.37 34 ALA B N 1
ATOM 3820 C CA . ALA B 2 34 ? 126.731 91.251 146.998 1.00 51.31 34 ALA B CA 1
ATOM 3821 C C . ALA B 2 34 ? 125.537 91.850 147.730 1.00 58.55 34 ALA B C 1
ATOM 3822 O O . ALA B 2 34 ? 125.166 91.382 148.813 1.00 63.78 34 ALA B O 1
ATOM 3824 N N . GLN B 2 35 ? 124.934 92.897 147.164 1.00 61.39 35 GLN B N 1
ATOM 3825 C CA . GLN B 2 35 ? 123.792 93.536 147.816 1.00 58.40 35 GLN B CA 1
ATOM 3826 C C . GLN B 2 35 ? 122.562 92.631 147.833 1.00 58.49 35 GLN B C 1
ATOM 3827 O O . GLN B 2 35 ? 121.793 92.639 148.799 1.00 60.61 35 GLN B O 1
ATOM 3833 N N . LEU B 2 36 ? 122.351 91.856 146.771 1.00 55.42 36 LEU B N 1
ATOM 3834 C CA . LEU B 2 36 ? 121.103 91.118 146.621 1.00 50.46 36 LEU B CA 1
ATOM 3835 C C . LEU B 2 36 ? 121.018 89.959 147.607 1.00 57.41 36 LEU B C 1
ATOM 3836 O O . LEU B 2 36 ? 122.033 89.460 148.097 1.00 61.15 36 LEU B O 1
ATOM 3841 N N . ASP B 2 37 ? 119.791 89.537 147.899 1.00 54.30 37 ASP B N 1
ATOM 3842 C CA . ASP B 2 37 ? 119.552 88.384 148.751 1.00 54.21 37 ASP B CA 1
ATOM 3843 C C . ASP B 2 37 ? 119.448 87.117 147.907 1.00 63.30 37 ASP B C 1
ATOM 3844 O O . ASP B 2 37 ? 119.241 87.164 146.693 1.00 71.89 37 ASP B O 1
ATOM 3849 N N . GLU B 2 38 ? 119.580 85.968 148.576 1.00 66.80 38 GLU B N 1
ATOM 3850 C CA . GLU B 2 38 ? 119.639 84.693 147.866 1.00 65.95 38 GLU B CA 1
ATOM 3851 C C . GLU B 2 38 ? 118.351 84.392 147.110 1.00 66.54 38 GLU B C 1
ATOM 3852 O O . GLU B 2 38 ? 118.392 83.764 146.046 1.00 71.33 38 GLU B O 1
ATOM 3858 N N . GLU B 2 39 ? 117.204 84.820 147.634 1.00 64.75 39 GLU B N 1
ATOM 3859 C CA . GLU B 2 39 ? 115.917 84.548 147.010 1.00 62.73 39 GLU B CA 1
ATOM 3860 C C . GLU B 2 39 ? 115.429 85.705 146.150 1.00 58.76 39 GLU B C 1
ATOM 3861 O O . GLU B 2 39 ? 114.219 85.930 146.056 1.00 63.94 39 GLU B O 1
ATOM 3867 N N . ILE B 2 40 ? 116.346 86.444 145.522 1.00 49.44 40 ILE B N 1
ATOM 3868 C CA . ILE B 2 40 ? 115.951 87.572 144.691 1.00 44.80 40 ILE B CA 1
ATOM 3869 C C . ILE B 2 40 ? 115.109 87.086 143.519 1.00 52.29 40 ILE B C 1
ATOM 3870 O O . ILE B 2 40 ? 115.370 86.028 142.933 1.00 59.40 40 ILE B O 1
ATOM 3875 N N . ARG B 2 41 ? 114.065 87.845 143.195 1.00 48.83 41 ARG B N 1
ATOM 3876 C CA . ARG B 2 41 ? 113.234 87.610 142.023 1.00 42.94 41 ARG B CA 1
ATOM 3877 C C . ARG B 2 41 ? 113.144 88.897 141.221 1.00 38.90 41 ARG B C 1
ATOM 3878 O O . ARG B 2 41 ? 112.624 89.900 141.713 1.00 45.82 41 ARG B O 1
ATOM 3886 N N . TYR B 2 42 ? 113.613 88.853 139.981 1.00 34.45 42 TYR B N 1
ATOM 3887 C CA . TYR B 2 42 ? 113.770 90.026 139.134 1.00 34.54 42 TYR B CA 1
ATOM 3888 C C . TYR B 2 42 ? 112.850 89.884 137.928 1.00 37.62 42 TYR B C 1
ATOM 3889 O O . TYR B 2 42 ? 113.067 89.007 137.088 1.00 45.14 42 TYR B O 1
ATOM 3898 N N . THR B 2 43 ? 111.827 90.738 137.835 1.00 32.44 43 THR B N 1
ATOM 3899 C CA . THR B 2 43 ? 110.728 90.474 136.912 1.00 29.55 43 THR B CA 1
ATOM 3900 C C . THR B 2 43 ? 110.345 91.708 136.103 1.00 32.61 43 THR B C 1
ATOM 3901 O O . THR B 2 43 ? 110.379 92.829 136.615 1.00 38.85 43 THR B O 1
ATOM 3905 N N . MET B 2 44 ? 109.983 91.488 134.834 1.00 28.60 44 MET B N 1
ATOM 3906 C CA . MET B 2 44 ? 109.355 92.491 133.982 1.00 26.83 44 MET B CA 1
ATOM 3907 C C . MET B 2 44 ? 108.473 91.797 132.950 1.00 30.47 44 MET B C 1
ATOM 3908 O O . MET B 2 44 ? 108.814 90.726 132.447 1.00 37.80 44 MET B O 1
ATOM 3913 N N . ARG B 2 45 ? 107.343 92.425 132.619 1.00 34.53 45 ARG B N 1
ATOM 3914 C CA . ARG B 2 45 ? 106.377 91.870 131.678 1.00 35.14 45 ARG B CA 1
ATOM 3915 C C . ARG B 2 45 ? 106.088 92.871 130.566 1.00 43.82 45 ARG B C 1
ATOM 3916 O O . ARG B 2 45 ? 106.628 93.979 130.543 1.00 46.19 45 ARG B O 1
ATOM 3924 N N . THR B 2 46 ? 105.222 92.463 129.637 1.00 47.94 46 THR B N 1
ATOM 3925 C CA . THR B 2 46 ? 104.868 93.298 128.496 1.00 50.12 46 THR B CA 1
ATOM 3926 C C . THR B 2 46 ? 103.577 94.078 128.756 1.00 51.61 46 THR B C 1
ATOM 3927 O O . THR B 2 46 ? 102.851 93.832 129.722 1.00 56.00 46 THR B O 1
ATOM 3931 N N . THR B 2 47 ? 103.295 95.027 127.865 1.00 49.66 47 THR B N 1
ATOM 3932 C CA . THR B 2 47 ? 102.153 95.927 127.979 1.00 54.91 47 THR B CA 1
ATOM 3933 C C . THR B 2 47 ? 101.266 95.791 126.747 1.00 58.61 47 THR B C 1
ATOM 3934 O O . THR B 2 47 ? 101.771 95.669 125.628 1.00 64.09 47 THR B O 1
ATOM 3938 N N . VAL B 2 48 ? 99.946 95.817 126.954 1.00 53.42 48 VAL B N 1
ATOM 3939 C CA . VAL B 2 48 ? 98.974 95.579 125.894 1.00 51.26 48 VAL B CA 1
ATOM 3940 C C . VAL B 2 48 ? 97.861 96.618 125.965 1.00 58.14 48 VAL B C 1
ATOM 3941 O O . VAL B 2 48 ? 97.677 97.299 126.975 1.00 66.35 48 VAL B O 1
ATOM 3945 N N . ASN B 2 49 ? 97.115 96.729 124.866 1.00 61.25 49 ASN B N 1
ATOM 3946 C CA . ASN B 2 49 ? 95.926 97.569 124.775 1.00 59.02 49 ASN B CA 1
ATOM 3947 C C . ASN B 2 49 ? 94.693 96.690 124.610 1.00 61.45 49 ASN B C 1
ATOM 3948 O O . ASN B 2 49 ? 94.706 95.733 123.832 1.00 68.80 49 ASN B O 1
ATOM 3953 N N . ALA B 2 50 ? 93.624 97.022 125.331 1.00 62.85 50 ALA B N 1
ATOM 3954 C CA . ALA B 2 50 ? 92.423 96.201 125.364 1.00 70.05 50 ALA B CA 1
ATOM 3955 C C . ALA B 2 50 ? 91.194 97.012 124.971 1.00 80.83 50 ALA B C 1
ATOM 3956 O O . ALA B 2 50 ? 91.223 98.244 124.921 1.00 82.32 50 ALA B O 1
ATOM 3958 N N . GLN B 2 51 ? 90.108 96.297 124.687 1.00 84.80 51 GLN B N 1
ATOM 3959 C CA . GLN B 2 51 ? 88.842 96.933 124.347 1.00 84.40 51 GLN B CA 1
ATOM 3960 C C . GLN B 2 51 ? 88.197 97.558 125.579 1.00 91.02 51 GLN B C 1
ATOM 3961 O O . GLN B 2 51 ? 88.572 97.272 126.719 1.00 97.72 51 GLN B O 1
ATOM 3967 N N . THR B 2 52 ? 87.207 98.421 125.338 1.00 81.97 52 THR B N 1
ATOM 3968 C CA . THR B 2 52 ? 86.491 99.049 126.443 1.00 82.57 52 THR B CA 1
ATOM 3969 C C . THR B 2 52 ? 85.742 98.015 127.273 1.00 91.97 52 THR B C 1
ATOM 3970 O O . THR B 2 52 ? 85.751 98.070 128.509 1.00 96.06 52 THR B O 1
ATOM 3974 N N . ARG B 2 53 ? 85.084 97.064 126.608 1.00 96.36 53 ARG B N 1
ATOM 3975 C CA . ARG B 2 53 ? 84.356 96.021 127.321 1.00 97.21 53 ARG B CA 1
ATOM 3976 C C . ARG B 2 53 ? 85.298 95.151 128.142 1.00 97.27 53 ARG B C 1
ATOM 3977 O O . ARG B 2 53 ? 84.980 94.776 129.277 1.00 100.73 53 ARG B O 1
ATOM 3985 N N . ASP B 2 54 ? 86.462 94.814 127.581 1.00 93.88 54 ASP B N 1
ATOM 3986 C CA . ASP B 2 54 ? 87.442 94.031 128.326 1.00 92.32 54 ASP B CA 1
ATOM 3987 C C . ASP B 2 54 ? 87.928 94.783 129.558 1.00 92.43 54 ASP B C 1
ATOM 3988 O O . ASP B 2 54 ? 88.057 94.197 130.638 1.00 99.64 54 ASP B O 1
ATOM 3993 N N . ARG B 2 55 ? 88.203 96.082 129.417 1.00 89.12 55 ARG B N 1
ATOM 3994 C CA . ARG B 2 55 ? 88.637 96.867 130.569 1.00 94.44 55 ARG B CA 1
ATOM 3995 C C . ARG B 2 55 ? 87.549 96.937 131.630 1.00 99.96 55 ARG B C 1
ATOM 3996 O O . ARG B 2 55 ? 87.840 96.890 132.831 1.00 100.61 55 ARG B O 1
ATOM 4004 N N . ARG B 2 56 ? 86.289 97.059 131.209 1.00 100.94 56 ARG B N 1
ATOM 4005 C CA . ARG B 2 56 ? 85.194 97.031 132.172 1.00 102.55 56 ARG B CA 1
ATOM 4006 C C . ARG B 2 56 ? 85.133 95.692 132.898 1.00 103.68 56 ARG B C 1
ATOM 4007 O O . ARG B 2 56 ? 84.917 95.646 134.114 1.00 100.39 56 ARG B O 1
ATOM 4015 N N . LYS B 2 57 ? 85.319 94.589 132.168 1.00 106.04 57 LYS B N 1
ATOM 4016 C CA . LYS B 2 57 ? 85.320 93.277 132.807 1.00 104.00 57 LYS B CA 1
ATOM 4017 C C . LYS B 2 57 ? 86.594 93.048 133.611 1.00 105.21 57 LYS B C 1
ATOM 4018 O O . LYS B 2 57 ? 86.555 92.447 134.690 1.00 106.08 57 LYS B O 1
ATOM 4024 N N . GLY B 2 58 ? 87.731 93.519 133.103 1.00 104.66 58 GLY B N 1
ATOM 4025 C CA . GLY B 2 58 ? 89.024 93.238 133.695 1.00 99.10 58 GLY B CA 1
ATOM 4026 C C . GLY B 2 58 ? 89.897 92.303 132.886 1.00 101.80 58 GLY B C 1
ATOM 4027 O O . GLY B 2 58 ? 90.996 91.966 133.339 1.00 103.11 58 GLY B O 1
ATOM 4028 N N . VAL B 2 59 ? 89.445 91.871 131.708 1.00 104.30 59 VAL B N 1
ATOM 4029 C CA . VAL B 2 59 ? 90.225 90.955 130.887 1.00 101.51 59 VAL B CA 1
ATOM 4030 C C . VAL B 2 59 ? 91.225 91.739 130.044 1.00 94.32 59 VAL B C 1
ATOM 4031 O O . VAL B 2 59 ? 91.021 92.918 129.728 1.00 93.69 59 VAL B O 1
ATOM 4035 N N . GLN B 2 60 ? 92.321 91.085 129.686 1.00 89.08 60 GLN B N 1
ATOM 4036 C CA . GLN B 2 60 ? 93.379 91.687 128.893 1.00 85.54 60 GLN B CA 1
ATOM 4037 C C . GLN B 2 60 ? 93.910 90.667 127.901 1.00 85.08 60 GLN B C 1
ATOM 4038 O O . GLN B 2 60 ? 93.807 89.457 128.130 1.00 83.75 60 GLN B O 1
ATOM 4044 N N . PRO B 2 61 ? 94.474 91.123 126.785 1.00 77.76 61 PRO B N 1
ATOM 4045 C CA . PRO B 2 61 ? 95.204 90.210 125.917 1.00 73.25 61 PRO B CA 1
ATOM 4046 C C . PRO B 2 61 ? 96.379 89.608 126.654 1.00 72.34 61 PRO B C 1
ATOM 4047 O O . PRO B 2 61 ? 96.964 90.242 127.553 1.00 73.62 61 PRO B O 1
ATOM 4051 N N . PRO B 2 62 ? 96.762 88.375 126.319 1.00 64.57 62 PRO B N 1
ATOM 4052 C CA . PRO B 2 62 ? 97.828 87.702 127.070 1.00 61.81 62 PRO B CA 1
ATOM 4053 C C . PRO B 2 62 ? 99.170 88.409 126.930 1.00 61.22 62 PRO B C 1
ATOM 4054 O O . PRO B 2 62 ? 99.472 89.013 125.899 1.00 59.12 62 PRO B O 1
ATOM 4058 N N . THR B 2 63 ? 99.977 88.320 127.987 1.00 58.37 63 THR B N 1
ATOM 4059 C CA . THR B 2 63 ? 101.283 88.956 128.067 1.00 54.08 63 THR B CA 1
ATOM 4060 C C . THR B 2 63 ? 102.371 87.904 128.248 1.00 56.99 63 THR B C 1
ATOM 4061 O O . THR B 2 63 ? 102.092 86.715 128.410 1.00 60.82 63 THR B O 1
ATOM 4065 N N . THR B 2 64 ? 103.626 88.355 128.222 1.00 55.24 64 THR B N 1
ATOM 4066 C CA . THR B 2 64 ? 104.769 87.455 128.300 1.00 52.25 64 THR B CA 1
ATOM 4067 C C . THR B 2 64 ? 105.920 88.138 129.027 1.00 50.26 64 THR B C 1
ATOM 4068 O O . THR B 2 64 ? 105.932 89.357 129.207 1.00 49.55 64 THR B O 1
ATOM 4072 N N . TRP B 2 65 ? 106.896 87.330 129.440 1.00 44.96 65 TRP B N 1
ATOM 4073 C CA . TRP B 2 65 ? 108.031 87.833 130.203 1.00 34.19 65 TRP B CA 1
ATOM 4074 C C . TRP B 2 65 ? 108.959 88.673 129.338 1.00 33.34 65 TRP B C 1
ATOM 4075 O O . TRP B 2 65 ? 108.933 88.594 128.109 1.00 42.25 65 TRP B O 1
ATOM 4086 N N . ILE B 2 66 ? 109.778 89.489 129.994 1.00 32.51 66 ILE B N 1
ATOM 4087 C CA . ILE B 2 66 ? 110.975 90.056 129.388 1.00 32.06 66 ILE B CA 1
ATOM 4088 C C . ILE B 2 66 ? 112.211 89.748 130.223 1.00 37.07 66 ILE B C 1
ATOM 4089 O O . ILE B 2 66 ? 113.240 89.336 129.689 1.00 49.42 66 ILE B O 1
ATOM 4094 N N . PHE B 2 67 ? 112.118 89.935 131.537 1.00 33.45 67 PHE B N 1
ATOM 4095 C CA . PHE B 2 67 ? 113.116 89.473 132.491 1.00 33.43 67 PHE B CA 1
ATOM 4096 C C . PHE B 2 67 ? 112.453 88.472 133.421 1.00 36.52 67 PHE B C 1
ATOM 4097 O O . PHE B 2 67 ? 111.302 88.665 133.818 1.00 45.53 67 PHE B O 1
ATOM 4105 N N . ASN B 2 68 ? 113.167 87.406 133.760 1.00 35.90 68 ASN B N 1
ATOM 4106 C CA . ASN B 2 68 ? 112.745 86.487 134.809 1.00 40.79 68 ASN B CA 1
ATOM 4107 C C . ASN B 2 68 ? 113.982 85.778 135.330 1.00 50.90 68 ASN B C 1
ATOM 4108 O O . ASN B 2 68 ? 114.436 84.800 134.729 1.00 62.53 68 ASN B O 1
ATOM 4113 N N . ASP B 2 69 ? 114.515 86.253 136.452 1.00 42.52 69 ASP B N 1
ATOM 4114 C CA . ASP B 2 69 ? 115.841 85.850 136.886 1.00 41.39 69 ASP B CA 1
ATOM 4115 C C . ASP B 2 69 ? 115.834 85.477 138.358 1.00 44.39 69 ASP B C 1
ATOM 4116 O O . ASP B 2 69 ? 114.952 85.871 139.122 1.00 46.09 69 ASP B O 1
ATOM 4121 N N . THR B 2 70 ? 116.837 84.695 138.736 1.00 52.97 70 THR B N 1
ATOM 4122 C CA . THR B 2 70 ? 117.245 84.503 140.116 1.00 54.73 70 THR B CA 1
ATOM 4123 C C . THR B 2 70 ? 118.659 85.047 140.249 1.00 58.99 70 THR B C 1
ATOM 4124 O O . THR B 2 70 ? 119.169 85.719 139.351 1.00 61.08 70 THR B O 1
ATOM 4128 N N . LYS B 2 71 ? 119.301 84.770 141.382 1.00 60.17 71 LYS B N 1
ATOM 4129 C CA . LYS B 2 71 ? 120.638 85.314 141.594 1.00 60.09 71 LYS B CA 1
ATOM 4130 C C . LYS B 2 71 ? 121.654 84.684 140.647 1.00 67.54 71 LYS B C 1
ATOM 4131 O O . LYS B 2 71 ? 122.588 85.355 140.194 1.00 73.58 71 LYS B O 1
ATOM 4137 N N . ASP B 2 72 ? 121.486 83.397 140.330 1.00 64.18 72 ASP B N 1
ATOM 4138 C CA . ASP B 2 72 ? 122.458 82.706 139.486 1.00 59.43 72 ASP B CA 1
ATOM 4139 C C . ASP B 2 72 ? 122.448 83.240 138.057 1.00 62.14 72 ASP B C 1
ATOM 4140 O O . ASP B 2 72 ? 123.507 83.391 137.434 1.00 66.14 72 ASP B O 1
ATOM 4145 N N . GLN B 2 73 ? 121.264 83.524 137.514 1.00 62.60 73 GLN B N 1
ATOM 4146 C CA . GLN B 2 73 ? 121.196 84.075 136.165 1.00 61.57 73 GLN B CA 1
ATOM 4147 C C . GLN B 2 73 ? 121.792 85.475 136.115 1.00 57.99 73 GLN B C 1
ATOM 4148 O O . GLN B 2 73 ? 122.416 85.861 135.119 1.00 62.01 73 GLN B O 1
ATOM 4154 N N . LEU B 2 74 ? 121.619 86.250 137.184 1.00 53.01 74 LEU B N 1
ATOM 4155 C CA . LEU B 2 74 ? 122.282 87.545 137.262 1.00 52.37 74 LEU B CA 1
ATOM 4156 C C . LEU B 2 74 ? 123.797 87.381 137.327 1.00 59.33 74 LEU B C 1
ATOM 4157 O O . LEU B 2 74 ? 124.540 88.167 136.726 1.00 65.66 74 LEU B O 1
ATOM 4162 N N . GLU B 2 75 ? 124.275 86.352 138.035 1.00 57.22 75 GLU B N 1
ATOM 4163 C CA . GLU B 2 75 ? 125.708 86.062 138.030 1.00 55.85 75 GLU B CA 1
ATOM 4164 C C . GLU B 2 75 ? 126.201 85.759 136.623 1.00 60.44 75 GLU B C 1
ATOM 4165 O O . GLU B 2 75 ? 127.281 86.209 136.223 1.00 66.93 75 GLU B O 1
ATOM 4171 N N . ARG B 2 76 ? 125.431 84.976 135.866 1.00 58.65 76 ARG B N 1
ATOM 4172 C CA . ARG B 2 76 ? 125.812 84.676 134.488 1.00 55.22 76 ARG B CA 1
ATOM 4173 C C . ARG B 2 76 ? 125.845 85.939 133.635 1.00 57.44 76 ARG B C 1
ATOM 4174 O O . ARG B 2 76 ? 126.754 86.122 132.816 1.00 63.93 76 ARG B O 1
ATOM 4182 N N . ARG B 2 77 ? 124.855 86.819 133.809 1.00 52.89 77 ARG B N 1
ATOM 4183 C CA . ARG B 2 77 ? 124.833 88.065 133.048 1.00 47.16 77 ARG B CA 1
ATOM 4184 C C . ARG B 2 77 ? 126.036 88.939 133.381 1.00 53.34 77 ARG B C 1
ATOM 4185 O O . ARG B 2 77 ? 126.553 89.652 132.514 1.00 60.19 77 ARG B O 1
ATOM 4193 N N . ILE B 2 78 ? 126.485 88.913 134.638 1.00 52.95 78 ILE B N 1
ATOM 4194 C CA . ILE B 2 78 ? 127.678 89.672 135.012 1.00 54.16 78 ILE B CA 1
ATOM 4195 C C . ILE B 2 78 ? 128.930 89.055 134.394 1.00 63.02 78 ILE B C 1
ATOM 4196 O O . ILE B 2 78 ? 129.795 89.763 133.857 1.00 68.73 78 ILE B O 1
ATOM 4201 N N . ALA B 2 79 ? 129.051 87.728 134.467 1.00 62.51 79 ALA B N 1
ATOM 4202 C CA . ALA B 2 79 ? 130.243 87.065 133.947 1.00 63.49 79 ALA B CA 1
ATOM 4203 C C . ALA B 2 79 ? 130.369 87.257 132.442 1.00 66.41 79 ALA B C 1
ATOM 4204 O O . ALA B 2 79 ? 131.482 87.377 131.914 1.00 69.32 79 ALA B O 1
ATOM 4206 N N . ARG B 2 80 ? 129.236 87.287 131.735 1.00 62.34 80 ARG B N 1
ATOM 4207 C CA . ARG B 2 80 ? 129.270 87.508 130.293 1.00 58.79 80 ARG B CA 1
ATOM 4208 C C . ARG B 2 80 ? 129.932 88.838 129.955 1.00 68.08 80 ARG B C 1
ATOM 4209 O O . ARG B 2 80 ? 130.751 88.915 129.032 1.00 73.89 80 ARG B O 1
ATOM 4217 N N . LEU B 2 81 ? 129.594 89.896 130.694 1.00 71.47 81 LEU B N 1
ATOM 4218 C CA . LEU B 2 81 ? 130.273 91.174 130.506 1.00 68.99 81 LEU B CA 1
ATOM 4219 C C . LEU B 2 81 ? 131.740 91.078 130.896 1.00 71.85 81 LEU B C 1
ATOM 4220 O O . LEU B 2 81 ? 132.609 91.636 130.217 1.00 80.85 81 LEU B O 1
ATOM 4225 N N . GLU B 2 82 ? 132.036 90.380 131.993 1.00 71.86 82 GLU B N 1
ATOM 4226 C CA . GLU B 2 82 ? 133.415 90.313 132.471 1.00 77.42 82 GLU B CA 1
ATOM 4227 C C . GLU B 2 82 ? 134.340 89.546 131.532 1.00 80.92 82 GLU B C 1
ATOM 4228 O O . GLU B 2 82 ? 135.559 89.721 131.618 1.00 83.34 82 GLU B O 1
ATOM 4234 N N . THR B 2 83 ? 133.803 88.694 130.651 1.00 80.27 83 THR B N 1
ATOM 4235 C CA . THR B 2 83 ? 134.673 87.949 129.741 1.00 75.47 83 THR B CA 1
ATOM 4236 C C . THR B 2 83 ? 135.433 88.879 128.804 1.00 80.29 83 THR B C 1
ATOM 4237 O O . THR B 2 83 ? 136.618 88.663 128.530 1.00 83.83 83 THR B O 1
ATOM 4241 N N . GLY B 2 84 ? 134.772 89.916 128.301 1.00 83.28 84 GLY B N 1
ATOM 4242 C CA . GLY B 2 84 ? 135.372 90.807 127.333 1.00 80.46 84 GLY B CA 1
ATOM 4243 C C . GLY B 2 84 ? 134.947 90.573 125.901 1.00 79.19 84 GLY B C 1
ATOM 4244 O O . GLY B 2 84 ? 135.514 91.196 124.996 1.00 82.58 84 GLY B O 1
ATOM 4245 N N . MET B 2 85 ? 133.969 89.699 125.665 1.00 78.83 85 MET B N 1
ATOM 4246 C CA . MET B 2 85 ? 133.518 89.358 124.323 1.00 78.79 85 MET B CA 1
ATOM 4247 C C . MET B 2 85 ? 132.045 89.685 124.104 1.00 79.17 85 MET B C 1
ATOM 4248 O O . MET B 2 85 ? 131.407 89.090 123.231 1.00 76.59 85 MET B O 1
ATOM 4253 N N . ALA B 2 86 ? 131.486 90.605 124.886 1.00 78.74 86 ALA B N 1
ATOM 4254 C CA . ALA B 2 86 ? 130.097 91.029 124.720 1.00 70.04 86 ALA B CA 1
ATOM 4255 C C . ALA B 2 86 ? 130.091 92.304 123.889 1.00 70.68 86 ALA B C 1
ATOM 4256 O O . ALA B 2 86 ? 130.411 93.383 124.386 1.00 77.46 86 ALA B O 1
ATOM 4258 N N . TRP B 2 87 ? 129.721 92.183 122.613 1.00 74.58 87 TRP B N 1
ATOM 4259 C CA . TRP B 2 87 ? 129.821 93.326 121.711 1.00 74.84 87 TRP B CA 1
ATOM 4260 C C . TRP B 2 87 ? 128.682 94.316 121.917 1.00 73.49 87 TRP B C 1
ATOM 4261 O O . TRP B 2 87 ? 128.742 95.440 121.408 1.00 72.57 87 TRP B O 1
ATOM 4272 N N . ALA B 2 88 ? 127.633 93.919 122.639 1.00 75.21 88 ALA B N 1
ATOM 4273 C CA . ALA B 2 88 ? 126.594 94.875 123.006 1.00 71.55 88 ALA B CA 1
ATOM 4274 C C . ALA B 2 88 ? 127.119 95.896 124.005 1.00 68.56 88 ALA B C 1
ATOM 4275 O O . ALA B 2 88 ? 126.778 97.081 123.933 1.00 69.24 88 ALA B O 1
ATOM 4277 N N . GLU B 2 89 ? 127.950 95.452 124.946 1.00 66.71 89 GLU B N 1
ATOM 4278 C CA . GLU B 2 89 ? 128.528 96.306 125.972 1.00 61.89 89 GLU B CA 1
ATOM 4279 C C . GLU B 2 89 ? 130.005 96.583 125.744 1.00 63.59 89 GLU B C 1
ATOM 4280 O O . GLU B 2 89 ? 130.763 96.668 126.714 1.00 65.29 89 GLU B O 1
ATOM 4286 N N . GLU B 2 90 ? 130.435 96.693 124.491 1.00 66.12 90 GLU B N 1
ATOM 4287 C CA . GLU B 2 90 ? 131.786 97.119 124.149 1.00 68.86 90 GLU B CA 1
ATOM 4288 C C . GLU B 2 90 ? 131.698 98.197 123.079 1.00 76.04 90 GLU B C 1
ATOM 4289 O O . GLU B 2 90 ? 131.422 97.876 121.910 1.00 77.68 90 GLU B O 1
ATOM 4295 N N . PRO B 2 91 ? 131.916 99.479 123.409 1.00 74.02 91 PRO B N 1
ATOM 4296 C CA . PRO B 2 91 ? 132.281 100.032 124.721 1.00 62.76 91 PRO B CA 1
ATOM 4297 C C . PRO B 2 91 ? 131.087 100.062 125.670 1.00 66.27 91 PRO B C 1
ATOM 4298 O O . PRO B 2 91 ? 129.949 99.994 125.221 1.00 71.44 91 PRO B O 1
ATOM 4302 N N . PRO B 2 92 ? 131.310 100.158 126.979 1.00 62.47 92 PRO B N 1
ATOM 4303 C CA . PRO B 2 92 ? 130.195 100.068 127.925 1.00 57.37 92 PRO B CA 1
ATOM 4304 C C . PRO B 2 92 ? 129.249 101.252 127.816 1.00 60.09 92 PRO B C 1
ATOM 4305 O O . PRO B 2 92 ? 129.610 102.332 127.342 1.00 64.70 92 PRO B O 1
ATOM 4309 N N . SER B 2 93 ? 128.015 101.026 128.256 1.00 55.22 93 SER B N 1
ATOM 4310 C CA . SER B 2 93 ? 127.006 102.073 128.266 1.00 53.50 93 SER B CA 1
ATOM 4311 C C . SER B 2 93 ? 127.158 102.961 129.496 1.00 49.66 93 SER B C 1
ATOM 4312 O O . SER B 2 93 ? 127.679 102.544 130.533 1.00 52.10 93 SER B O 1
ATOM 4315 N N . ARG B 2 94 ? 126.697 104.203 129.372 1.00 39.48 94 ARG B N 1
ATOM 4316 C CA . ARG B 2 94 ? 126.715 105.167 130.466 1.00 39.18 94 ARG B CA 1
ATOM 4317 C C . ARG B 2 94 ? 125.283 105.438 130.910 1.00 35.46 94 ARG B C 1
ATOM 4318 O O . ARG B 2 94 ? 124.474 105.940 130.127 1.00 35.38 94 ARG B O 1
ATOM 4326 N N . THR B 2 95 ? 124.978 105.131 132.168 1.00 33.08 95 THR B N 1
ATOM 4327 C CA . THR B 2 95 ? 123.610 105.167 132.658 1.00 32.90 95 THR B CA 1
ATOM 4328 C C . THR B 2 95 ? 123.502 106.026 133.907 1.00 36.83 95 THR B C 1
ATOM 4329 O O . THR B 2 95 ? 124.467 106.194 134.653 1.00 40.09 95 THR B O 1
ATOM 4333 N N . ARG B 2 96 ? 122.306 106.573 134.117 1.00 36.68 96 ARG B N 1
ATOM 4334 C CA . ARG B 2 96 ? 121.945 107.259 135.351 1.00 28.85 96 ARG B CA 1
ATOM 4335 C C . ARG B 2 96 ? 120.567 106.791 135.791 1.00 29.08 96 ARG B C 1
ATOM 4336 O O . ARG B 2 96 ? 119.653 106.688 134.967 1.00 36.46 96 ARG B O 1
ATOM 4344 N N . HIS B 2 97 ? 120.424 106.509 137.083 1.00 23.20 97 HIS B N 1
ATOM 4345 C CA . HIS B 2 97 ? 119.153 106.133 137.686 1.00 25.15 97 HIS B CA 1
ATOM 4346 C C . HIS B 2 97 ? 118.641 107.287 138.535 1.00 29.39 97 HIS B C 1
ATOM 4347 O O . HIS B 2 97 ? 119.353 107.766 139.421 1.00 40.90 97 HIS B O 1
ATOM 4354 N N . LEU B 2 98 ? 117.406 107.718 138.285 1.00 23.61 98 LEU B N 1
ATOM 4355 C CA . LEU B 2 98 ? 116.756 108.741 139.091 1.00 24.16 98 LEU B CA 1
ATOM 4356 C C . LEU B 2 98 ? 115.520 108.140 139.741 1.00 32.48 98 LEU B C 1
ATOM 4357 O O . LEU B 2 98 ? 114.644 107.616 139.046 1.00 42.58 98 LEU B O 1
ATOM 4362 N N . ILE B 2 99 ? 115.444 108.236 141.066 1.00 29.57 99 ILE B N 1
ATOM 4363 C CA . ILE B 2 99 ? 114.410 107.589 141.865 1.00 28.87 99 ILE B CA 1
ATOM 4364 C C . ILE B 2 99 ? 113.618 108.661 142.600 1.00 31.42 99 ILE B C 1
ATOM 4365 O O . ILE B 2 99 ? 114.192 109.635 143.096 1.00 30.98 99 ILE B O 1
ATOM 4370 N N . SER B 2 100 ? 112.298 108.486 142.669 1.00 33.78 100 SER B N 1
ATOM 4371 C CA . SER B 2 100 ? 111.426 109.498 143.245 1.00 34.41 100 SER B CA 1
ATOM 4372 C C . SER B 2 100 ? 110.168 108.856 143.817 1.00 32.42 100 SER B C 1
ATOM 4373 O O . SER B 2 100 ? 109.885 107.677 143.591 1.00 39.88 100 SER B O 1
ATOM 4376 N N . ASN B 2 101 ? 109.413 109.659 144.570 1.00 26.81 101 ASN B N 1
ATOM 4377 C CA . ASN B 2 101 ? 108.094 109.278 145.085 1.00 30.28 101 ASN B CA 1
ATOM 4378 C C . ASN B 2 101 ? 108.154 108.016 145.939 1.00 32.38 101 ASN B C 1
ATOM 4379 O O . ASN B 2 101 ? 107.344 107.103 145.780 1.00 38.14 101 ASN B O 1
ATOM 4384 N N . CYS B 2 102 ? 109.101 107.968 146.869 1.00 29.23 102 CYS B N 1
ATOM 4385 C CA . CYS B 2 102 ? 109.333 106.754 147.643 1.00 31.18 102 CYS B CA 1
ATOM 4386 C C . CYS B 2 102 ? 108.255 106.581 148.707 1.00 33.22 102 CYS B C 1
ATOM 4387 O O . CYS B 2 102 ? 108.103 107.431 149.589 1.00 37.85 102 CYS B O 1
ATOM 4390 N N . GLN B 2 103 ? 107.514 105.477 148.632 1.00 30.28 103 GLN B N 1
ATOM 4391 C CA . GLN B 2 103 ? 106.524 105.112 149.639 1.00 29.79 103 GLN B CA 1
ATOM 4392 C C . GLN B 2 103 ? 106.942 103.792 150.267 1.00 33.74 103 GLN B C 1
ATOM 4393 O O . GLN B 2 103 ? 107.187 102.815 149.554 1.00 42.43 103 GLN B O 1
ATOM 4399 N N . ILE B 2 104 ? 107.004 103.755 151.594 1.00 33.35 104 ILE B N 1
ATOM 4400 C CA . ILE B 2 104 ? 107.456 102.583 152.333 1.00 40.89 104 ILE B CA 1
ATOM 4401 C C . ILE B 2 104 ? 106.352 102.157 153.287 1.00 53.34 104 ILE B C 1
ATOM 4402 O O . ILE B 2 104 ? 105.724 103.002 153.932 1.00 69.04 104 ILE B O 1
ATOM 4407 N N . SER B 2 105 ? 106.112 100.850 153.367 1.00 53.29 105 SER B N 1
ATOM 4408 C CA . SER B 2 105 ? 105.064 100.296 154.210 1.00 63.85 105 SER B CA 1
ATOM 4409 C C . SER B 2 105 ? 105.554 99.016 154.870 1.00 70.89 105 SER B C 1
ATOM 4410 O O . SER B 2 105 ? 106.505 98.379 154.411 1.00 72.34 105 SER B O 1
ATOM 4413 N N . GLU B 2 106 ? 104.887 98.644 155.958 1.00 79.25 106 GLU B N 1
ATOM 4414 C CA . GLU B 2 106 ? 105.216 97.409 156.653 1.00 84.83 106 GLU B CA 1
ATOM 4415 C C . GLU B 2 106 ? 104.573 96.211 155.960 1.00 88.81 106 GLU B C 1
ATOM 4416 O O . GLU B 2 106 ? 103.684 96.347 155.116 1.00 92.56 106 GLU B O 1
ATOM 4422 N N . THR B 2 107 ? 105.037 95.021 156.333 1.00 89.56 107 THR B N 1
ATOM 4423 C CA . THR B 2 107 ? 104.575 93.775 155.744 1.00 92.55 107 THR B CA 1
ATOM 4424 C C . THR B 2 107 ? 104.238 92.787 156.853 1.00 100.25 107 THR B C 1
ATOM 4425 O O . THR B 2 107 ? 104.644 92.952 158.006 1.00 102.09 107 THR B O 1
ATOM 4429 N N . ASP B 2 108 ? 103.472 91.757 156.490 1.00 101.39 108 ASP B N 1
ATOM 4430 C CA . ASP B 2 108 ? 103.063 90.752 157.466 1.00 102.62 108 ASP B CA 1
ATOM 4431 C C . ASP B 2 108 ? 104.260 89.985 158.015 1.00 99.98 108 ASP B C 1
ATOM 4432 O O . ASP B 2 108 ? 104.328 89.706 159.217 1.00 98.00 108 ASP B O 1
ATOM 4437 N N . ILE B 2 109 ? 105.205 89.628 157.153 1.00 103.72 109 ILE B N 1
ATOM 4438 C CA . ILE B 2 109 ? 106.412 88.927 157.609 1.00 100.37 109 ILE B CA 1
ATOM 4439 C C . ILE B 2 109 ? 107.266 89.885 158.430 1.00 101.87 109 ILE B C 1
ATOM 4440 O O . ILE B 2 109 ? 107.515 91.020 157.984 1.00 98.33 109 ILE B O 1
ATOM 4445 N N . PRO B 2 110 ? 107.723 89.495 159.618 1.00 100.93 110 PRO B N 1
ATOM 4446 C CA . PRO B 2 110 ? 108.563 90.399 160.413 1.00 98.83 110 PRO B CA 1
ATOM 4447 C C . PRO B 2 110 ? 109.873 90.717 159.708 1.00 97.22 110 PRO B C 1
ATOM 4448 O O . PRO B 2 110 ? 110.445 89.876 159.010 1.00 96.38 110 PRO B O 1
ATOM 4452 N N . ASN B 2 111 ? 110.339 91.952 159.897 1.00 92.56 111 ASN B N 1
ATOM 4453 C CA . ASN B 2 111 ? 111.601 92.453 159.359 1.00 87.26 111 ASN B CA 1
ATOM 4454 C C . ASN B 2 111 ? 111.627 92.498 157.836 1.00 80.84 111 ASN B C 1
ATOM 4455 O O . ASN B 2 111 ? 112.699 92.393 157.235 1.00 77.72 111 ASN B O 1
ATOM 4460 N N . VAL B 2 112 ? 110.474 92.649 157.189 1.00 78.37 112 VAL B N 1
ATOM 4461 C CA . VAL B 2 112 ? 110.387 92.818 155.743 1.00 76.04 112 VAL B CA 1
ATOM 4462 C C . VAL B 2 112 ? 109.509 94.029 155.463 1.00 71.49 112 VAL B C 1
ATOM 4463 O O . VAL B 2 112 ? 108.438 94.173 156.062 1.00 75.61 112 VAL B O 1
ATOM 4467 N N . PHE B 2 113 ? 109.961 94.896 154.558 1.00 63.25 113 PHE B N 1
ATOM 4468 C CA . PHE B 2 113 ? 109.271 96.144 154.260 1.00 59.10 113 PHE B CA 1
ATOM 4469 C C . PHE B 2 113 ? 109.054 96.282 152.761 1.00 56.18 113 PHE B C 1
ATOM 4470 O O . PHE B 2 113 ? 109.933 95.940 151.965 1.00 59.19 113 PHE B O 1
ATOM 4478 N N . ALA B 2 114 ? 107.885 96.798 152.384 1.00 49.46 114 ALA B N 1
ATOM 4479 C CA . ALA B 2 114 ? 107.506 96.966 150.987 1.00 40.38 114 ALA B CA 1
ATOM 4480 C C . ALA B 2 114 ? 107.753 98.405 150.560 1.00 41.03 114 ALA B C 1
ATOM 4481 O O . ALA B 2 114 ? 107.477 99.336 151.320 1.00 54.37 114 ALA B O 1
ATOM 4483 N N . VAL B 2 115 ? 108.276 98.587 149.349 1.00 31.34 115 VAL B N 1
ATOM 4484 C CA . VAL B 2 115 ? 108.666 99.896 148.840 1.00 28.19 115 VAL B CA 1
ATOM 4485 C C . VAL B 2 115 ? 108.084 100.066 147.444 1.00 32.62 115 VAL B C 1
ATOM 4486 O O . VAL B 2 115 ? 108.050 99.111 146.663 1.00 43.57 115 VAL B O 1
ATOM 4490 N N . ARG B 2 116 ? 107.618 101.274 147.136 1.00 25.62 116 ARG B N 1
ATOM 4491 C CA . ARG B 2 116 ? 107.178 101.633 145.794 1.00 24.43 116 ARG B CA 1
ATOM 4492 C C . ARG B 2 116 ? 107.803 102.962 145.403 1.00 26.69 116 ARG B C 1
ATOM 4493 O O . ARG B 2 116 ? 107.729 103.930 146.165 1.00 30.61 116 ARG B O 1
ATOM 4501 N N . VAL B 2 117 ? 108.421 103.010 144.219 1.00 30.02 117 VAL B N 1
ATOM 4502 C CA . VAL B 2 117 ? 109.063 104.224 143.728 1.00 25.77 117 VAL B CA 1
ATOM 4503 C C . VAL B 2 117 ? 108.762 104.400 142.247 1.00 28.59 117 VAL B C 1
ATOM 4504 O O . VAL B 2 117 ? 108.254 103.498 141.580 1.00 33.98 117 VAL B O 1
ATOM 4508 N N . ASN B 2 118 ? 109.073 105.591 141.741 1.00 26.79 118 ASN B N 1
ATOM 4509 C CA . ASN B 2 118 ? 109.059 105.883 140.315 1.00 25.96 118 ASN B CA 1
ATOM 4510 C C . ASN B 2 118 ? 110.487 106.128 139.853 1.00 29.00 118 ASN B C 1
ATOM 4511 O O . ASN B 2 118 ? 111.289 106.717 140.582 1.00 35.60 118 ASN B O 1
ATOM 4516 N N . TYR B 2 119 ? 110.807 105.675 138.644 1.00 25.82 119 TYR B N 1
ATOM 4517 C CA . TYR B 2 119 ? 112.178 105.726 138.165 1.00 24.84 119 TYR B CA 1
ATOM 4518 C C . TYR B 2 119 ? 112.233 106.301 136.759 1.00 26.54 119 TYR B C 1
ATOM 4519 O O . TYR B 2 119 ? 111.317 106.125 135.946 1.00 33.59 119 TYR B O 1
ATOM 4528 N N . LEU B 2 120 ? 113.340 106.996 136.496 1.00 22.91 120 LEU B N 1
ATOM 4529 C CA . LEU B 2 120 ? 113.773 107.359 135.154 1.00 21.06 120 LEU B CA 1
ATOM 4530 C C . LEU B 2 120 ? 115.203 106.873 134.964 1.00 26.31 120 LEU B C 1
ATOM 4531 O O . LEU B 2 120 ? 116.100 107.261 135.717 1.00 31.33 120 LEU B O 1
ATOM 4536 N N . LEU B 2 121 ? 115.410 106.021 133.967 1.00 24.77 121 LEU B N 1
ATOM 4537 C CA . LEU B 2 121 ? 116.722 105.490 133.632 1.00 25.69 121 LEU B CA 1
ATOM 4538 C C . LEU B 2 121 ? 117.167 106.125 132.327 1.00 31.27 121 LEU B C 1
ATOM 4539 O O . LEU B 2 121 ? 116.495 105.977 131.303 1.00 36.05 121 LEU B O 1
ATOM 4544 N N . TYR B 2 122 ? 118.291 106.829 132.365 1.00 24.68 122 TYR B N 1
ATOM 4545 C CA . TYR B 2 122 ? 118.845 107.485 131.191 1.00 21.62 122 TYR B CA 1
ATOM 4546 C C . TYR B 2 122 ? 120.071 106.713 130.735 1.00 27.70 122 TYR B C 1
ATOM 4547 O O . TYR B 2 122 ? 120.969 106.448 131.538 1.00 31.78 122 TYR B O 1
ATOM 4556 N N . ARG B 2 123 ? 120.102 106.350 129.456 1.00 28.58 123 ARG B N 1
ATOM 4557 C CA . ARG B 2 123 ? 121.174 105.544 128.889 1.00 28.02 123 ARG B CA 1
ATOM 4558 C C . ARG B 2 123 ? 121.744 106.235 127.661 1.00 29.68 123 ARG B C 1
ATOM 4559 O O . ARG B 2 123 ? 121.008 106.530 126.716 1.00 34.35 123 ARG B O 1
ATOM 4567 N N . ALA B 2 124 ? 123.051 106.484 127.675 1.00 30.25 124 ALA B N 1
ATOM 4568 C CA . ALA B 2 124 ? 123.768 107.056 126.545 1.00 32.48 124 ALA B CA 1
ATOM 4569 C C . ALA B 2 124 ? 124.967 106.177 126.235 1.00 42.68 124 ALA B C 1
ATOM 4570 O O . ALA B 2 124 ? 125.687 105.764 127.147 1.00 45.87 124 ALA B O 1
ATOM 4572 N N . GLN B 2 125 ? 125.181 105.894 124.953 1.00 46.55 125 GLN B N 1
ATOM 4573 C CA . GLN B 2 125 ? 126.205 104.951 124.533 1.00 43.77 125 GLN B CA 1
ATOM 4574 C C . GLN B 2 125 ? 126.836 105.427 123.235 1.00 48.49 125 GLN B C 1
ATOM 4575 O O . GLN B 2 125 ? 126.188 106.090 122.424 1.00 51.50 125 GLN B O 1
ATOM 4581 N N . LYS B 2 126 ? 128.105 105.073 123.045 1.00 50.03 126 LYS B N 1
ATOM 4582 C CA . LYS B 2 126 ? 128.866 105.403 121.831 1.00 52.52 126 LYS B CA 1
ATOM 4583 C C . LYS B 2 126 ? 128.813 106.919 121.655 1.00 52.50 126 LYS B C 1
ATOM 4584 O O . LYS B 2 126 ? 129.056 107.650 122.628 1.00 58.01 126 LYS B O 1
ATOM 4590 N N . GLU B 2 127 ? 128.508 107.433 120.469 1.00 53.59 127 GLU B N 1
ATOM 4591 C CA . GLU B 2 127 ? 128.364 108.862 120.240 1.00 50.65 127 GLU B CA 1
ATOM 4592 C C . GLU B 2 127 ? 126.979 109.139 119.675 1.00 60.06 127 GLU B C 1
ATOM 4593 O O . GLU B 2 127 ? 126.567 108.506 118.698 1.00 68.14 127 GLU B O 1
ATOM 4599 N N . ARG B 2 128 ? 126.259 110.066 120.310 1.00 55.56 128 ARG B N 1
ATOM 4600 C CA . ARG B 2 128 ? 124.942 110.519 119.860 1.00 52.68 128 ARG B CA 1
ATOM 4601 C C . ARG B 2 128 ? 123.868 109.442 119.998 1.00 53.92 128 ARG B C 1
ATOM 4602 O O . ARG B 2 128 ? 123.042 109.264 119.101 1.00 67.22 128 ARG B O 1
ATOM 4610 N N . ASP B 2 129 ? 123.853 108.720 121.115 1.00 48.69 129 ASP B N 1
ATOM 4611 C CA . ASP B 2 129 ? 122.775 107.793 121.440 1.00 51.92 129 ASP B CA 1
ATOM 4612 C C . ASP B 2 129 ? 122.211 108.144 122.807 1.00 50.54 129 ASP B C 1
ATOM 4613 O O . ASP B 2 129 ? 122.966 108.289 123.771 1.00 54.02 129 ASP B O 1
ATOM 4618 N N . GLU B 2 130 ? 120.889 108.286 122.889 1.00 42.69 130 GLU B N 1
ATOM 4619 C CA . GLU B 2 130 ? 120.219 108.656 124.130 1.00 35.33 130 GLU B CA 1
ATOM 4620 C C . GLU B 2 130 ? 118.895 107.917 124.225 1.00 38.70 130 GLU B C 1
ATOM 4621 O O . GLU B 2 130 ? 118.187 107.787 123.223 1.00 45.29 130 GLU B O 1
ATOM 4627 N N . THR B 2 131 ? 118.565 107.427 125.419 1.00 34.16 131 THR B N 1
ATOM 4628 C CA . THR B 2 131 ? 117.312 106.715 125.632 1.00 31.20 131 THR B CA 1
ATOM 4629 C C . THR B 2 131 ? 116.827 106.925 127.059 1.00 29.27 131 THR B C 1
ATOM 4630 O O . THR B 2 131 ? 117.609 106.830 128.008 1.00 35.80 131 THR B O 1
ATOM 4634 N N . PHE B 2 132 ? 115.533 107.205 127.202 1.00 21.22 132 PHE B N 1
ATOM 4635 C CA . PHE B 2 132 ? 114.884 107.370 128.496 1.00 21.42 132 PHE B CA 1
ATOM 4636 C C . PHE B 2 132 ? 113.911 106.222 128.716 1.00 30.27 132 PHE B C 1
ATOM 4637 O O . PHE B 2 132 ? 113.110 105.910 127.831 1.00 41.34 132 PHE B O 1
ATOM 4645 N N . TYR B 2 133 ? 113.970 105.604 129.893 1.00 23.90 133 TYR B N 1
ATOM 4646 C CA . TYR B 2 133 ? 112.985 104.613 130.312 1.00 21.59 133 TYR B CA 1
ATOM 4647 C C . TYR B 2 133 ? 112.330 105.109 131.591 1.00 27.61 133 TYR B C 1
ATOM 4648 O O . TYR B 2 133 ? 112.999 105.232 132.619 1.00 35.24 133 TYR B O 1
ATOM 4657 N N . VAL B 2 134 ? 111.028 105.370 131.540 1.00 21.97 134 VAL B N 1
ATOM 4658 C CA . VAL B 2 134 ? 110.303 105.900 132.688 1.00 19.58 134 VAL B CA 1
ATOM 4659 C C . VAL B 2 134 ? 109.263 104.882 133.129 1.00 24.94 134 VAL B C 1
ATOM 4660 O O . VAL B 2 134 ? 108.614 104.239 132.300 1.00 32.11 134 VAL B O 1
ATOM 4664 N N . GLY B 2 135 ? 109.115 104.719 134.440 1.00 21.97 135 GLY B N 1
ATOM 4665 C CA . GLY B 2 135 ? 108.145 103.761 134.933 1.00 18.40 135 GLY B CA 1
ATOM 4666 C C . GLY B 2 135 ? 108.076 103.749 136.447 1.00 23.81 135 GLY B C 1
ATOM 4667 O O . GLY B 2 135 ? 108.567 104.656 137.117 1.00 27.03 135 GLY B O 1
ATOM 4668 N N . THR B 2 136 ? 107.450 102.695 136.968 1.00 24.49 136 THR B N 1
ATOM 4669 C CA . THR B 2 136 ? 107.295 102.483 138.399 1.00 26.30 136 THR B CA 1
ATOM 4670 C C . THR B 2 136 ? 107.978 101.185 138.804 1.00 31.92 136 THR B C 1
ATOM 4671 O O . THR B 2 136 ? 108.361 100.375 137.959 1.00 35.81 136 THR B O 1
ATOM 4675 N N . ARG B 2 137 ? 108.135 100.989 140.112 1.00 34.33 137 ARG B N 1
ATOM 4676 C CA . ARG B 2 137 ? 108.912 99.865 140.612 1.00 31.79 137 ARG B CA 1
ATOM 4677 C C . ARG B 2 137 ? 108.474 99.491 142.021 1.00 32.58 137 ARG B C 1
ATOM 4678 O O . ARG B 2 137 ? 108.275 100.365 142.872 1.00 36.18 137 ARG B O 1
ATOM 4686 N N . PHE B 2 138 ? 108.344 98.185 142.258 1.00 29.62 138 PHE B N 1
ATOM 4687 C CA . PHE B 2 138 ? 107.970 97.620 143.550 1.00 31.34 138 PHE B CA 1
ATOM 4688 C C . PHE B 2 138 ? 109.125 96.784 144.081 1.00 37.29 138 PHE B C 1
ATOM 4689 O O . PHE B 2 138 ? 109.707 95.989 143.338 1.00 43.73 138 PHE B O 1
ATOM 4697 N N . ASP B 2 139 ? 109.442 96.943 145.366 1.00 36.41 139 ASP B N 1
ATOM 4698 C CA . ASP B 2 139 ? 110.557 96.249 145.997 1.00 33.95 139 ASP B CA 1
ATOM 4699 C C . ASP B 2 139 ? 110.143 95.704 147.356 1.00 37.09 139 ASP B C 1
ATOM 4700 O O . ASP B 2 139 ? 109.196 96.193 147.976 1.00 47.90 139 ASP B O 1
ATOM 4705 N N . LYS B 2 140 ? 110.872 94.694 147.820 1.00 34.82 140 LYS B N 1
ATOM 4706 C CA . LYS B 2 140 ? 110.787 94.220 149.195 1.00 35.91 140 LYS B CA 1
ATOM 4707 C C . LYS B 2 140 ? 112.193 94.157 149.769 1.00 50.38 140 LYS B C 1
ATOM 4708 O O . LYS B 2 140 ? 113.122 93.715 149.088 1.00 54.62 140 LYS B O 1
ATOM 4714 N N . VAL B 2 141 ? 112.353 94.605 151.010 1.00 51.17 141 VAL B N 1
ATOM 4715 C CA . VAL B 2 141 ? 113.664 94.741 151.632 1.00 47.60 141 VAL B CA 1
ATOM 4716 C C . VAL B 2 141 ? 113.641 94.066 152.996 1.00 50.86 141 VAL B C 1
ATOM 4717 O O . VAL B 2 141 ? 112.672 94.201 153.750 1.00 57.39 141 VAL B O 1
ATOM 4721 N N . ARG B 2 142 ? 114.709 93.334 153.308 1.00 54.94 142 ARG B N 1
ATOM 4722 C CA . ARG B 2 142 ? 114.849 92.622 154.573 1.00 63.40 142 ARG B CA 1
ATOM 4723 C C . ARG B 2 142 ? 115.994 93.218 155.378 1.00 69.43 142 ARG B C 1
ATOM 4724 O O . ARG B 2 142 ? 117.070 93.475 154.833 1.00 74.44 142 ARG B O 1
ATOM 4732 N N . ARG B 2 143 ? 115.767 93.419 156.672 1.00 74.11 143 ARG B N 1
ATOM 4733 C CA . ARG B 2 143 ? 116.774 93.962 157.574 1.00 78.10 143 ARG B CA 1
ATOM 4734 C C . ARG B 2 143 ? 117.348 92.851 158.442 1.00 87.21 143 ARG B C 1
ATOM 4735 O O . ARG B 2 143 ? 116.599 92.042 158.998 1.00 90.77 143 ARG B O 1
ATOM 4743 N N . LEU B 2 144 ? 118.673 92.813 158.551 1.00 90.55 144 LEU B N 1
ATOM 4744 C CA . LEU B 2 144 ? 119.346 91.850 159.404 1.00 101.69 144 LEU B CA 1
ATOM 4745 C C . LEU B 2 144 ? 119.553 92.433 160.798 1.00 107.96 144 LEU B C 1
ATOM 4746 O O . LEU B 2 144 ? 119.353 93.625 161.041 1.00 105.05 144 LEU B O 1
ATOM 4751 N N . GLU B 2 145 ? 119.966 91.566 161.724 1.00 117.48 145 GLU B N 1
ATOM 4752 C CA . GLU B 2 145 ? 120.187 92.000 163.097 1.00 124.83 145 GLU B CA 1
ATOM 4753 C C . GLU B 2 145 ? 121.366 92.957 163.221 1.00 124.56 145 GLU B C 1
ATOM 4754 O O . GLU B 2 145 ? 121.432 93.717 164.194 1.00 127.36 145 GLU B O 1
ATOM 4760 N N . ASP B 2 146 ? 122.293 92.941 162.267 1.00 122.31 146 ASP B N 1
ATOM 4761 C CA . ASP B 2 146 ? 123.433 93.846 162.275 1.00 122.26 146 ASP B CA 1
ATOM 4762 C C . ASP B 2 146 ? 123.158 95.148 161.533 1.00 120.71 146 ASP B C 1
ATOM 4763 O O . ASP B 2 146 ? 124.107 95.840 161.151 1.00 118.83 146 ASP B O 1
ATOM 4768 N N . ASP B 2 147 ? 121.884 95.489 161.325 1.00 120.24 147 ASP B N 1
ATOM 4769 C CA . ASP B 2 147 ? 121.479 96.739 160.678 1.00 116.49 147 ASP B CA 1
ATOM 4770 C C . ASP B 2 147 ? 122.028 96.844 159.256 1.00 108.34 147 ASP B C 1
ATOM 4771 O O . ASP B 2 147 ? 122.555 97.880 158.848 1.00 101.81 147 ASP B O 1
ATOM 4776 N N . ASN B 2 148 ? 121.904 95.760 158.497 1.00 106.97 148 ASN B N 1
ATOM 4777 C CA . ASN B 2 148 ? 122.229 95.737 157.080 1.00 100.32 148 ASN B CA 1
ATOM 4778 C C . ASN B 2 148 ? 121.000 95.296 156.301 1.00 94.63 148 ASN B C 1
ATOM 4779 O O . ASN B 2 148 ? 120.220 94.467 156.776 1.00 95.70 148 ASN B O 1
ATOM 4784 N N . TRP B 2 149 ? 120.826 95.840 155.105 1.00 83.50 149 TRP B N 1
ATOM 4785 C CA . TRP B 2 149 ? 119.621 95.602 154.330 1.00 73.02 149 TRP B CA 1
ATOM 4786 C C . TRP B 2 149 ? 119.931 94.800 153.073 1.00 72.86 149 TRP B C 1
ATOM 4787 O O . TRP B 2 149 ? 120.977 94.974 152.443 1.00 77.21 149 TRP B O 1
ATOM 4798 N N . ARG B 2 150 ? 119.004 93.912 152.720 1.00 68.91 150 ARG B N 1
ATOM 4799 C CA . ARG B 2 150 ? 119.094 93.091 151.524 1.00 56.39 150 ARG B CA 1
ATOM 4800 C C . ARG B 2 150 ? 117.822 93.256 150.708 1.00 48.47 150 ARG B C 1
ATOM 4801 O O . ARG B 2 150 ? 116.755 93.546 151.252 1.00 54.26 150 ARG B O 1
ATOM 4809 N N . LEU B 2 151 ? 117.943 93.057 149.400 1.00 46.93 151 LEU B N 1
ATOM 4810 C CA . LEU B 2 151 ? 116.829 93.186 148.468 1.00 48.32 151 LEU B CA 1
ATOM 4811 C C . LEU B 2 151 ? 116.277 91.794 148.176 1.00 50.52 151 LEU B C 1
ATOM 4812 O O . LEU B 2 151 ? 117.024 90.899 147.772 1.00 56.60 151 LEU B O 1
ATOM 4817 N N . LEU B 2 152 ? 114.970 91.608 148.378 1.00 43.78 152 LEU B N 1
ATOM 4818 C CA . LEU B 2 152 ? 114.381 90.281 148.233 1.00 45.29 152 LEU B CA 1
ATOM 4819 C C . LEU B 2 152 ? 113.664 90.118 146.899 1.00 47.87 152 LEU B C 1
ATOM 4820 O O . LEU B 2 152 ? 113.605 89.011 146.357 1.00 52.40 152 LEU B O 1
ATOM 4825 N N . GLU B 2 153 ? 113.094 91.194 146.363 1.00 44.41 153 GLU B N 1
ATOM 4826 C CA . GLU B 2 153 ? 112.279 91.084 145.164 1.00 41.12 153 GLU B CA 1
ATOM 4827 C C . GLU B 2 153 ? 112.294 92.406 144.413 1.00 39.29 153 GLU B C 1
ATOM 4828 O O . GLU B 2 153 ? 112.566 93.458 144.994 1.00 41.64 153 GLU B O 1
ATOM 4834 N N . ARG B 2 154 ? 112.009 92.344 143.115 1.00 38.28 154 ARG B N 1
ATOM 4835 C CA . ARG B 2 154 ? 111.901 93.534 142.286 1.00 34.07 154 ARG B CA 1
ATOM 4836 C C . ARG B 2 154 ? 111.039 93.230 141.071 1.00 39.24 154 ARG B C 1
ATOM 4837 O O . ARG B 2 154 ? 111.346 92.316 140.297 1.00 47.49 154 ARG B O 1
ATOM 4845 N N . ASP B 2 155 ? 109.967 94.003 140.913 1.00 36.72 155 ASP B N 1
ATOM 4846 C CA . ASP B 2 155 ? 109.037 93.884 139.799 1.00 31.78 155 ASP B CA 1
ATOM 4847 C C . ASP B 2 155 ? 108.964 95.231 139.101 1.00 34.27 155 ASP B C 1
ATOM 4848 O O . ASP B 2 155 ? 108.601 96.230 139.726 1.00 45.70 155 ASP B O 1
ATOM 4853 N N . ILE B 2 156 ? 109.293 95.265 137.814 1.00 27.49 156 ILE B N 1
ATOM 4854 C CA . ILE B 2 156 ? 109.463 96.514 137.084 1.00 27.87 156 ILE B CA 1
ATOM 4855 C C . ILE B 2 156 ? 108.347 96.653 136.060 1.00 35.69 156 ILE B C 1
ATOM 4856 O O . ILE B 2 156 ? 107.896 95.660 135.480 1.00 38.89 156 ILE B O 1
ATOM 4861 N N . VAL B 2 157 ? 107.894 97.888 135.850 1.00 35.34 157 VAL B N 1
ATOM 4862 C CA . VAL B 2 157 ? 106.846 98.208 134.890 1.00 32.72 157 VAL B CA 1
ATOM 4863 C C . VAL B 2 157 ? 107.402 99.208 133.886 1.00 35.30 157 VAL B C 1
ATOM 4864 O O . VAL B 2 157 ? 107.928 100.255 134.274 1.00 43.32 157 VAL B O 1
ATOM 4868 N N . LEU B 2 158 ? 107.285 98.887 132.603 1.00 33.30 158 LEU B N 1
ATOM 4869 C CA . LEU B 2 158 ? 107.688 99.778 131.525 1.00 33.56 158 LEU B CA 1
ATOM 4870 C C . LEU B 2 158 ? 106.459 100.166 130.714 1.00 44.17 158 LEU B C 1
ATOM 4871 O O . LEU B 2 158 ? 105.660 99.305 130.334 1.00 53.84 158 LEU B O 1
ATOM 4876 N N . ASP B 2 159 ? 106.311 101.460 130.445 1.00 41.53 159 ASP B N 1
ATOM 4877 C CA . ASP B 2 159 ? 105.087 102.003 129.869 1.00 40.64 159 ASP B CA 1
ATOM 4878 C C . ASP B 2 159 ? 105.070 101.989 128.347 1.00 45.40 159 ASP B C 1
ATOM 4879 O O . ASP B 2 159 ? 104.192 102.619 127.750 1.00 48.68 159 ASP B O 1
ATOM 4884 N N . GLN B 2 160 ? 106.005 101.298 127.706 1.00 42.99 160 GLN B N 1
ATOM 4885 C CA . GLN B 2 160 ? 106.082 101.252 126.252 1.00 38.49 160 GLN B CA 1
ATOM 4886 C C . GLN B 2 160 ? 105.460 99.954 125.754 1.00 40.73 160 GLN B C 1
ATOM 4887 O O . GLN B 2 160 ? 105.924 98.866 126.106 1.00 43.52 160 GLN B O 1
ATOM 4893 N N . ALA B 2 161 ? 104.409 100.073 124.939 1.00 43.17 161 ALA B N 1
ATOM 4894 C CA . ALA B 2 161 ? 103.811 98.893 124.323 1.00 40.14 161 ALA B CA 1
ATOM 4895 C C . ALA B 2 161 ? 104.710 98.323 123.235 1.00 40.75 161 ALA B C 1
ATOM 4896 O O . ALA B 2 161 ? 104.834 97.100 123.102 1.00 43.20 161 ALA B O 1
ATOM 4898 N N . VAL B 2 162 ? 105.333 99.188 122.443 1.00 39.40 162 VAL B N 1
ATOM 4899 C CA . VAL B 2 162 ? 106.334 98.801 121.457 1.00 37.07 162 VAL B CA 1
ATOM 4900 C C . VAL B 2 162 ? 107.648 99.437 121.887 1.00 38.25 162 VAL B C 1
ATOM 4901 O O . VAL B 2 162 ? 107.826 100.654 121.759 1.00 46.61 162 VAL B O 1
ATOM 4905 N N . ILE B 2 163 ? 108.569 98.622 122.402 1.00 28.65 163 ILE B N 1
ATOM 4906 C CA . ILE B 2 163 ? 109.836 99.139 122.905 1.00 30.05 163 ILE B CA 1
ATOM 4907 C C . ILE B 2 163 ? 110.641 99.729 121.756 1.00 41.46 163 ILE B C 1
ATOM 4908 O O . ILE B 2 163 ? 110.803 99.105 120.701 1.00 50.55 163 ILE B O 1
ATOM 4913 N N . THR B 2 164 ? 111.161 100.936 121.959 1.00 40.05 164 THR B N 1
ATOM 4914 C CA . THR B 2 164 ? 111.788 101.703 120.892 1.00 38.96 164 THR B CA 1
ATOM 4915 C C . THR B 2 164 ? 113.309 101.647 120.921 1.00 46.79 164 THR B C 1
ATOM 4916 O O . THR B 2 164 ? 113.957 102.507 120.319 1.00 56.31 164 THR B O 1
ATOM 4920 N N . SER B 2 165 ? 113.895 100.669 121.603 1.00 42.27 165 SER B N 1
ATOM 4921 C CA . SER B 2 165 ? 115.336 100.470 121.600 1.00 43.07 165 SER B CA 1
ATOM 4922 C C . SER B 2 165 ? 115.664 99.080 121.070 1.00 51.91 165 SER B C 1
ATOM 4923 O O . SER B 2 165 ? 114.892 98.134 121.244 1.00 51.57 165 SER B O 1
ATOM 4926 N N . HIS B 2 166 ? 116.826 98.963 120.421 1.00 54.30 166 HIS B N 1
ATOM 4927 C CA . HIS B 2 166 ? 117.161 97.720 119.731 1.00 45.03 166 HIS B CA 1
ATOM 4928 C C . HIS B 2 166 ? 117.491 96.598 120.711 1.00 42.39 166 HIS B C 1
ATOM 4929 O O . HIS B 2 166 ? 117.302 95.419 120.395 1.00 44.67 166 HIS B O 1
ATOM 4936 N N . ASN B 2 167 ? 117.983 96.936 121.901 1.00 39.21 167 ASN B N 1
ATOM 4937 C CA . ASN B 2 167 ? 118.231 95.936 122.930 1.00 42.47 167 ASN B CA 1
ATOM 4938 C C . ASN B 2 167 ? 118.263 96.602 124.297 1.00 48.04 167 ASN B C 1
ATOM 4939 O O . ASN B 2 167 ? 118.347 97.826 124.413 1.00 51.34 167 ASN B O 1
ATOM 4944 N N . LEU B 2 168 ? 118.189 95.769 125.342 1.00 45.40 168 LEU B N 1
ATOM 4945 C CA . LEU B 2 168 ? 118.229 96.214 126.738 1.00 38.15 168 LEU B CA 1
ATOM 4946 C C . LEU B 2 168 ? 119.402 95.508 127.412 1.00 42.09 168 LEU B C 1
ATOM 4947 O O . LEU B 2 168 ? 119.232 94.473 128.057 1.00 48.32 168 LEU B O 1
ATOM 4952 N N . SER B 2 169 ? 120.592 96.082 127.278 1.00 45.51 169 SER B N 1
ATOM 4953 C CA . SER B 2 169 ? 121.796 95.510 127.865 1.00 49.81 169 SER B CA 1
ATOM 4954 C C . SER B 2 169 ? 122.118 96.096 129.231 1.00 53.03 169 SER B C 1
ATOM 4955 O O . SER B 2 169 ? 123.221 95.875 129.740 1.00 50.04 169 SER B O 1
ATOM 4958 N N . VAL B 2 170 ? 121.192 96.840 129.825 1.00 58.99 170 VAL B N 1
ATOM 4959 C CA . VAL B 2 170 ? 121.396 97.499 131.108 1.00 55.94 170 VAL B CA 1
ATOM 4960 C C . VAL B 2 170 ? 120.511 96.828 132.147 1.00 55.06 170 VAL B C 1
ATOM 4961 O O . VAL B 2 170 ? 119.391 96.406 131.840 1.00 58.54 170 VAL B O 1
ATOM 4965 N N . LEU B 2 171 ? 121.020 96.708 133.369 1.00 54.15 171 LEU B N 1
ATOM 4966 C CA . LEU B 2 171 ? 120.218 96.175 134.460 1.00 59.34 171 LEU B CA 1
ATOM 4967 C C . LEU B 2 171 ? 119.374 97.285 135.076 1.00 61.66 171 LEU B C 1
ATOM 4968 O O . LEU B 2 171 ? 119.905 98.285 135.565 1.00 58.63 171 LEU B O 1
ATOM 4973 N N . PHE B 2 172 ? 118.057 97.108 135.052 1.00 62.44 172 PHE B N 1
ATOM 4974 C CA . PHE B 2 172 ? 117.139 98.108 135.591 1.00 65.34 172 PHE B CA 1
ATOM 4975 C C . PHE B 2 172 ? 117.204 98.165 137.114 1.00 69.54 172 PHE B C 1
ATOM 4976 O O . PHE B 2 172 ? 116.481 98.932 137.751 1.00 64.54 172 PHE B O 1
ATOM 4985 N N . MET C 1 1 ? 121.390 109.319 86.844 1.00 169.96 1 MET C N 1
ATOM 4986 C CA . MET C 1 1 ? 120.924 109.537 88.208 1.00 173.22 1 MET C CA 1
ATOM 4987 C C . MET C 1 1 ? 121.052 111.012 88.581 1.00 172.83 1 MET C C 1
ATOM 4988 O O . MET C 1 1 ? 120.176 111.816 88.264 1.00 168.99 1 MET C O 1
ATOM 4993 N N . THR C 1 2 ? 122.147 111.364 89.250 1.00 174.62 2 THR C N 1
ATOM 4994 C CA . THR C 1 2 ? 122.430 112.751 89.599 1.00 170.52 2 THR C CA 1
ATOM 4995 C C . THR C 1 2 ? 123.251 113.385 88.482 1.00 164.71 2 THR C C 1
ATOM 4996 O O . THR C 1 2 ? 124.443 113.091 88.338 1.00 161.67 2 THR C O 1
ATOM 5000 N N . THR C 1 3 ? 122.617 114.255 87.700 1.00 161.22 3 THR C N 1
ATOM 5001 C CA . THR C 1 3 ? 123.267 114.914 86.583 1.00 159.33 3 THR C CA 1
ATOM 5002 C C . THR C 1 3 ? 123.333 116.413 86.837 1.00 154.32 3 THR C C 1
ATOM 5003 O O . THR C 1 3 ? 122.318 117.020 87.210 1.00 149.39 3 THR C O 1
ATOM 5007 N N . PRO C 1 4 ? 124.495 117.044 86.656 1.00 155.41 4 PRO C N 1
ATOM 5008 C CA . PRO C 1 4 ? 124.578 118.495 86.891 1.00 152.33 4 PRO C CA 1
ATOM 5009 C C . PRO C 1 4 ? 123.742 119.309 85.921 1.00 152.26 4 PRO C C 1
ATOM 5010 O O . PRO C 1 4 ? 123.434 120.473 86.204 1.00 148.59 4 PRO C O 1
ATOM 5014 N N . SER C 1 5 ? 123.368 118.727 84.778 1.00 155.86 5 SER C N 1
ATOM 5015 C CA . SER C 1 5 ? 122.676 119.487 83.740 1.00 156.88 5 SER C CA 1
ATOM 5016 C C . SER C 1 5 ? 121.329 120.005 84.228 1.00 151.99 5 SER C C 1
ATOM 5017 O O . SER C 1 5 ? 120.944 121.140 83.922 1.00 144.81 5 SER C O 1
ATOM 5020 N N . ASP C 1 6 ? 120.591 119.183 84.976 1.00 150.63 6 ASP C N 1
ATOM 5021 C CA . ASP C 1 6 ? 119.301 119.622 85.499 1.00 147.59 6 ASP C CA 1
ATOM 5022 C C . ASP C 1 6 ? 119.468 120.792 86.461 1.00 144.40 6 ASP C C 1
ATOM 5023 O O . ASP C 1 6 ? 118.587 121.654 86.562 1.00 139.72 6 ASP C O 1
ATOM 5028 N N . LEU C 1 7 ? 120.584 120.833 87.181 1.00 142.51 7 LEU C N 1
ATOM 5029 C CA . LEU C 1 7 ? 120.860 121.939 88.082 1.00 130.93 7 LEU C CA 1
ATOM 5030 C C . LEU C 1 7 ? 121.463 123.116 87.319 1.00 125.20 7 LEU C C 1
ATOM 5031 O O . LEU C 1 7 ? 122.045 122.964 86.242 1.00 131.42 7 LEU C O 1
ATOM 5036 N N . ASN C 1 8 ? 121.311 124.313 87.896 1.00 117.68 8 ASN C N 1
ATOM 5037 C CA . ASN C 1 8 ? 121.873 125.551 87.345 1.00 116.78 8 ASN C CA 1
ATOM 5038 C C . ASN C 1 8 ? 122.722 126.198 88.436 1.00 105.18 8 ASN C C 1
ATOM 5039 O O . ASN C 1 8 ? 122.232 127.013 89.218 1.00 102.07 8 ASN C O 1
ATOM 5044 N N . ILE C 1 9 ? 124.003 125.824 88.486 1.00 102.82 9 ILE C N 1
ATOM 5045 C CA . ILE C 1 9 ? 124.890 126.353 89.518 1.00 94.30 9 ILE C CA 1
ATOM 5046 C C . ILE C 1 9 ? 125.252 127.803 89.229 1.00 96.83 9 ILE C C 1
ATOM 5047 O O . ILE C 1 9 ? 125.186 128.662 90.115 1.00 97.78 9 ILE C O 1
ATOM 5052 N N . TYR C 1 10 ? 125.636 128.102 87.985 1.00 96.33 10 TYR C N 1
ATOM 5053 C CA . TYR C 1 10 ? 126.086 129.451 87.656 1.00 93.24 10 TYR C CA 1
ATOM 5054 C C . TYR C 1 10 ? 124.952 130.461 87.769 1.00 95.05 10 TYR C C 1
ATOM 5055 O O . TYR C 1 10 ? 125.195 131.665 87.912 1.00 93.47 10 TYR C O 1
ATOM 5064 N N . GLN C 1 11 ? 123.707 129.993 87.696 1.00 95.64 11 GLN C N 1
ATOM 5065 C CA . GLN C 1 11 ? 122.572 130.903 87.794 1.00 93.60 11 GLN C CA 1
ATOM 5066 C C . GLN C 1 11 ? 122.392 131.417 89.217 1.00 90.51 11 GLN C C 1
ATOM 5067 O O . GLN C 1 11 ? 121.904 132.534 89.425 1.00 89.94 11 GLN C O 1
ATOM 5073 N N . LEU C 1 12 ? 122.774 130.613 90.211 1.00 86.13 12 LEU C N 1
ATOM 5074 C CA . LEU C 1 12 ? 122.444 130.941 91.594 1.00 80.29 12 LEU C CA 1
ATOM 5075 C C . LEU C 1 12 ? 123.348 132.034 92.154 1.00 78.40 12 LEU C C 1
ATOM 5076 O O . LEU C 1 12 ? 122.903 132.856 92.962 1.00 74.71 12 LEU C O 1
ATOM 5081 N N . ILE C 1 13 ? 124.613 132.062 91.746 1.00 83.84 13 ILE C N 1
ATOM 5082 C CA . ILE C 1 13 ? 125.590 133.013 92.268 1.00 84.23 13 ILE C CA 1
ATOM 5083 C C . ILE C 1 13 ? 126.048 133.925 91.137 1.00 88.59 13 ILE C C 1
ATOM 5084 O O . ILE C 1 13 ? 126.316 133.460 90.023 1.00 93.63 13 ILE C O 1
ATOM 5089 N N . ASP C 1 14 ? 126.122 135.223 91.420 1.00 83.23 14 ASP C N 1
ATOM 5090 C CA . ASP C 1 14 ? 126.602 136.224 90.470 1.00 88.34 14 ASP C CA 1
ATOM 5091 C C . ASP C 1 14 ? 127.760 136.969 91.127 1.00 90.99 14 ASP C C 1
ATOM 5092 O O . ASP C 1 14 ? 127.549 137.904 91.903 1.00 92.94 14 ASP C O 1
ATOM 5097 N N . THR C 1 15 ? 128.986 136.556 90.803 1.00 92.22 15 THR C N 1
ATOM 5098 C CA . THR C 1 15 ? 130.158 137.105 91.477 1.00 92.72 15 THR C CA 1
ATOM 5099 C C . THR C 1 15 ? 130.424 138.549 91.064 1.00 101.10 15 THR C C 1
ATOM 5100 O O . THR C 1 15 ? 130.765 139.385 91.908 1.00 108.08 15 THR C O 1
ATOM 5104 N N . GLN C 1 16 ? 130.269 138.862 89.775 1.00 104.09 16 GLN C N 1
ATOM 5105 C CA . GLN C 1 16 ? 130.674 140.175 89.274 1.00 104.17 16 GLN C CA 1
ATOM 5106 C C . GLN C 1 16 ? 129.865 141.299 89.911 1.00 103.07 16 GLN C C 1
ATOM 5107 O O . GLN C 1 16 ? 130.420 142.342 90.276 1.00 103.32 16 GLN C O 1
ATOM 5113 N N . ASN C 1 17 ? 128.555 141.112 90.051 1.00 103.06 17 ASN C N 1
ATOM 5114 C CA . ASN C 1 17 ? 127.695 142.110 90.670 1.00 101.99 17 ASN C CA 1
ATOM 5115 C C . ASN C 1 17 ? 127.584 141.936 92.179 1.00 102.07 17 ASN C C 1
ATOM 5116 O O . ASN C 1 17 ? 127.132 142.856 92.866 1.00 101.25 17 ASN C O 1
ATOM 5121 N N . GLY C 1 18 ? 127.998 140.788 92.710 1.00 103.63 18 GLY C N 1
ATOM 5122 C CA . GLY C 1 18 ? 127.920 140.536 94.135 1.00 91.95 18 GLY C CA 1
ATOM 5123 C C . GLY C 1 18 ? 126.525 140.235 94.641 1.00 84.35 18 GLY C C 1
ATOM 5124 O O . GLY C 1 18 ? 126.009 140.951 95.503 1.00 84.02 18 GLY C O 1
ATOM 5125 N N . ARG C 1 19 ? 125.898 139.188 94.111 1.00 82.11 19 ARG C N 1
ATOM 5126 C CA . ARG C 1 19 ? 124.589 138.734 94.562 1.00 79.18 19 ARG C CA 1
ATOM 5127 C C . ARG C 1 19 ? 124.645 137.239 94.835 1.00 76.88 19 ARG C C 1
ATOM 5128 O O . ARG C 1 19 ? 125.342 136.504 94.129 1.00 84.15 19 ARG C O 1
ATOM 5136 N N . VAL C 1 20 ? 123.922 136.793 95.859 1.00 65.82 20 VAL C N 1
ATOM 5137 C CA . VAL C 1 20 ? 123.853 135.378 96.218 1.00 60.87 20 VAL C CA 1
ATOM 5138 C C . VAL C 1 20 ? 122.399 134.995 96.467 1.00 59.73 20 VAL C C 1
ATOM 5139 O O . VAL C 1 20 ? 121.661 135.739 97.121 1.00 64.11 20 VAL C O 1
ATOM 5143 N N . THR C 1 21 ? 121.985 133.839 95.934 1.00 59.31 21 THR C N 1
ATOM 5144 C CA . THR C 1 21 ? 120.649 133.307 96.184 1.00 56.11 21 THR C CA 1
ATOM 5145 C C . THR C 1 21 ? 120.698 132.265 97.303 1.00 54.30 21 THR C C 1
ATOM 5146 O O . THR C 1 21 ? 121.473 131.311 97.227 1.00 58.20 21 THR C O 1
ATOM 5150 N N . PRO C 1 22 ? 119.877 132.420 98.347 1.00 51.19 22 PRO C N 1
ATOM 5151 C CA . PRO C 1 22 ? 119.999 131.544 99.524 1.00 46.80 22 PRO C CA 1
ATOM 5152 C C . PRO C 1 22 ? 119.658 130.086 99.264 1.00 44.20 22 PRO C C 1
ATOM 5153 O O . PRO C 1 22 ? 119.902 129.252 100.144 1.00 44.19 22 PRO C O 1
ATOM 5157 N N . ARG C 1 23 ? 119.123 129.747 98.091 1.00 48.47 23 ARG C N 1
ATOM 5158 C CA . ARG C 1 23 ? 118.743 128.364 97.819 1.00 49.28 23 ARG C CA 1
ATOM 5159 C C . ARG C 1 23 ? 119.941 127.425 97.869 1.00 48.27 23 ARG C C 1
ATOM 5160 O O . ARG C 1 23 ? 119.767 126.209 97.998 1.00 50.37 23 ARG C O 1
ATOM 5168 N N . ILE C 1 24 ? 121.158 127.962 97.772 1.00 46.45 24 ILE C N 1
ATOM 5169 C CA . ILE C 1 24 ? 122.349 127.118 97.794 1.00 49.01 24 ILE C CA 1
ATOM 5170 C C . ILE C 1 24 ? 122.592 126.564 99.192 1.00 43.04 24 ILE C C 1
ATOM 5171 O O . ILE C 1 24 ? 123.354 125.608 99.370 1.00 41.59 24 ILE C O 1
ATOM 5176 N N . TYR C 1 25 ? 121.952 127.151 100.207 1.00 43.03 25 TYR C N 1
ATOM 5177 C CA . TYR C 1 25 ? 122.220 126.730 101.579 1.00 40.23 25 TYR C CA 1
ATOM 5178 C C . TYR C 1 25 ? 121.294 125.604 102.028 1.00 46.97 25 TYR C C 1
ATOM 5179 O O . TYR C 1 25 ? 121.482 125.043 103.113 1.00 47.82 25 TYR C O 1
ATOM 5188 N N . THR C 1 26 ? 120.284 125.262 101.227 1.00 48.98 26 THR C N 1
ATOM 5189 C CA . THR C 1 26 ? 119.248 124.327 101.656 1.00 46.82 26 THR C CA 1
ATOM 5190 C C . THR C 1 26 ? 118.859 123.301 100.597 1.00 55.87 26 THR C C 1
ATOM 5191 O O . THR C 1 26 ? 117.795 122.687 100.718 1.00 67.93 26 THR C O 1
ATOM 5195 N N . ASP C 1 27 ? 119.672 123.090 99.577 1.00 51.49 27 ASP C N 1
ATOM 5196 C CA . ASP C 1 27 ? 119.165 122.194 98.539 1.00 59.54 27 ASP C CA 1
ATOM 5197 C C . ASP C 1 27 ? 119.795 120.811 98.674 1.00 61.17 27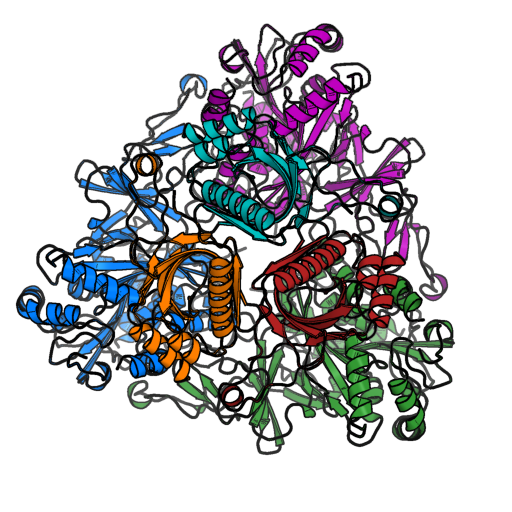 ASP C C 1
ATOM 5198 O O . ASP C 1 27 ? 121.025 120.700 98.690 1.00 67.59 27 ASP C O 1
ATOM 5203 N N . PRO C 1 28 ? 118.994 119.745 98.777 1.00 58.96 28 PRO C N 1
ATOM 5204 C CA . PRO C 1 28 ? 119.582 118.404 98.960 1.00 62.52 28 PRO C CA 1
ATOM 5205 C C . PRO C 1 28 ? 120.364 117.895 97.758 1.00 61.28 28 PRO C C 1
ATOM 5206 O O . PRO C 1 28 ? 121.392 117.228 97.934 1.00 61.70 28 PRO C O 1
ATOM 5210 N N . ASP C 1 29 ? 119.896 118.172 96.538 1.00 63.73 29 ASP C N 1
ATOM 5211 C CA . ASP C 1 29 ? 120.636 117.756 95.350 1.00 62.41 29 ASP C CA 1
ATOM 5212 C C . ASP C 1 29 ? 121.999 118.429 95.298 1.00 63.80 29 ASP C C 1
ATOM 5213 O O . ASP C 1 29 ? 123.003 117.799 94.938 1.00 66.27 29 ASP C O 1
ATOM 5218 N N . ILE C 1 30 ? 122.049 119.713 95.653 1.00 59.72 30 ILE C N 1
ATOM 5219 C CA . ILE C 1 30 ? 123.327 120.404 95.771 1.00 58.15 30 ILE C CA 1
ATOM 5220 C C . ILE C 1 30 ? 124.206 119.710 96.798 1.00 54.96 30 ILE C C 1
ATOM 5221 O O . ILE C 1 30 ? 125.416 119.573 96.603 1.00 61.81 30 ILE C O 1
ATOM 5226 N N . TYR C 1 31 ? 123.616 119.255 97.904 1.00 49.09 31 TYR C N 1
ATOM 5227 C CA . TYR C 1 31 ? 124.414 118.604 98.937 1.00 45.68 31 TYR C CA 1
ATOM 5228 C C . TYR C 1 31 ? 125.016 117.298 98.436 1.00 47.11 31 TYR C C 1
ATOM 5229 O O . TYR C 1 31 ? 126.188 117.005 98.702 1.00 54.15 31 TYR C O 1
ATOM 5238 N N . GLN C 1 32 ? 124.233 116.495 97.716 1.00 49.13 32 GLN C N 1
ATOM 5239 C CA . GLN C 1 32 ? 124.768 115.242 97.191 1.00 50.72 32 GLN C CA 1
ATOM 5240 C C . GLN C 1 32 ? 125.843 115.497 96.141 1.00 54.24 32 GLN C C 1
ATOM 5241 O O . GLN C 1 32 ? 126.859 114.791 96.099 1.00 57.36 32 GLN C O 1
ATOM 5247 N N . LEU C 1 33 ? 125.645 116.505 95.290 1.00 48.57 33 LEU C N 1
ATOM 5248 C CA . LEU C 1 33 ? 126.678 116.847 94.318 1.00 46.30 33 LEU C CA 1
ATOM 5249 C C . LEU C 1 33 ? 127.951 117.315 95.014 1.00 50.37 33 LEU C C 1
ATOM 5250 O O . LEU C 1 33 ? 129.063 116.991 94.577 1.00 55.61 33 LEU C O 1
ATOM 5255 N N . GLU C 1 34 ? 127.807 118.075 96.103 1.00 51.04 34 GLU C N 1
ATOM 5256 C CA . GLU C 1 34 ? 128.966 118.484 96.890 1.00 47.59 34 GLU C CA 1
ATOM 5257 C C . GLU C 1 34 ? 129.701 117.279 97.455 1.00 49.47 34 GLU C C 1
ATOM 5258 O O . GLU C 1 34 ? 130.924 117.181 97.323 1.00 48.71 34 GLU C O 1
ATOM 5264 N N . LEU C 1 35 ? 128.968 116.343 98.062 1.00 49.65 35 LEU C N 1
ATOM 5265 C CA . LEU C 1 35 ? 129.598 115.144 98.606 1.00 46.57 35 LEU C CA 1
ATOM 5266 C C . LEU C 1 35 ? 130.336 114.370 97.525 1.00 50.60 35 LEU C C 1
ATOM 5267 O O . LEU C 1 35 ? 131.409 113.809 97.773 1.00 53.09 35 LEU C O 1
ATOM 5272 N N . GLU C 1 36 ? 129.769 114.314 96.322 1.00 56.42 36 GLU C N 1
ATOM 5273 C CA . GLU C 1 36 ? 130.425 113.581 95.245 1.00 58.73 36 GLU C CA 1
ATOM 5274 C C . GLU C 1 36 ? 131.697 114.278 94.778 1.00 55.56 36 GLU C C 1
ATOM 5275 O O . GLU C 1 36 ? 132.715 113.618 94.539 1.00 49.79 36 GLU C O 1
ATOM 5281 N N . ARG C 1 37 ? 131.669 115.604 94.638 1.00 56.38 37 ARG C N 1
ATOM 5282 C CA . ARG C 1 37 ? 132.752 116.300 93.950 1.00 55.54 37 ARG C CA 1
ATOM 5283 C C . ARG C 1 37 ? 133.685 117.081 94.872 1.00 53.55 37 ARG C C 1
ATOM 5284 O O . ARG C 1 37 ? 134.901 116.862 94.842 1.00 58.53 37 ARG C O 1
ATOM 5292 N N . ILE C 1 38 ? 133.153 117.982 95.697 1.00 48.70 38 ILE C N 1
ATOM 5293 C CA . ILE C 1 38 ? 134.014 118.881 96.461 1.00 44.08 38 ILE C CA 1
ATOM 5294 C C . ILE C 1 38 ? 134.800 118.112 97.514 1.00 45.79 38 ILE C C 1
ATOM 5295 O O . ILE C 1 38 ? 136.019 118.267 97.637 1.00 45.34 38 ILE C O 1
ATOM 5300 N N . PHE C 1 39 ? 134.120 117.269 98.290 1.00 42.66 39 PHE C N 1
ATOM 5301 C CA . PHE C 1 39 ? 134.821 116.496 99.309 1.00 39.70 39 PHE C CA 1
ATOM 5302 C C . PHE C 1 39 ? 135.509 115.283 98.702 1.00 45.03 39 PHE C C 1
ATOM 5303 O O . PHE C 1 39 ? 136.363 114.660 99.341 1.00 50.75 39 PHE C O 1
ATOM 5311 N N . GLY C 1 40 ? 135.149 114.933 97.469 1.00 44.07 40 GLY C N 1
ATOM 5312 C CA . GLY C 1 40 ? 135.805 113.822 96.808 1.00 42.19 40 GLY C CA 1
ATOM 5313 C C . GLY C 1 40 ? 137.135 114.202 96.188 1.00 50.51 40 GLY C C 1
ATOM 5314 O O . GLY C 1 40 ? 138.010 113.353 96.010 1.00 61.08 40 GLY C O 1
ATOM 5315 N N . ARG C 1 41 ? 137.307 115.476 95.838 1.00 49.81 41 ARG C N 1
ATOM 5316 C CA . ARG C 1 41 ? 138.481 115.893 95.085 1.00 51.63 41 ARG C CA 1
ATOM 5317 C C . ARG C 1 41 ? 139.377 116.894 95.809 1.00 56.79 41 ARG C C 1
ATOM 5318 O O . ARG C 1 41 ? 140.365 117.343 95.221 1.00 66.61 41 ARG C O 1
ATOM 5326 N N . CYS C 1 42 ? 139.084 117.247 97.058 1.00 49.39 42 CYS C N 1
ATOM 5327 C CA . CYS C 1 42 ? 139.822 118.287 97.765 1.00 45.15 42 CYS C CA 1
ATOM 5328 C C . CYS C 1 42 ? 140.566 117.715 98.964 1.00 49.20 42 CYS C C 1
ATOM 5329 O O . CYS C 1 42 ? 140.101 116.767 99.600 1.00 59.50 42 CYS C O 1
ATOM 5332 N N . TRP C 1 43 ? 141.723 118.301 99.268 1.00 44.28 43 TRP C N 1
ATOM 5333 C CA . TRP C 1 43 ? 142.517 117.857 100.406 1.00 39.79 43 TRP C CA 1
ATOM 5334 C C . TRP C 1 43 ? 141.821 118.204 101.715 1.00 38.47 43 TRP C C 1
ATOM 5335 O O . TRP C 1 43 ? 141.359 119.330 101.907 1.00 44.85 43 TRP C O 1
ATOM 5346 N N . LEU C 1 44 ? 141.770 117.237 102.627 1.00 37.58 44 LEU C N 1
ATOM 5347 C CA . LEU C 1 44 ? 141.049 117.375 103.884 1.00 34.79 44 LEU C CA 1
ATOM 5348 C C . LEU C 1 44 ? 141.978 117.071 105.049 1.00 35.57 44 LEU C C 1
ATOM 5349 O O . LEU C 1 44 ? 142.834 116.190 104.955 1.00 35.74 44 LEU C O 1
ATOM 5354 N N . PHE C 1 45 ? 141.805 117.809 106.143 1.00 38.49 45 PHE C N 1
ATOM 5355 C CA . PHE C 1 45 ? 142.654 117.644 107.315 1.00 35.48 45 PHE C CA 1
ATOM 5356 C C . PHE C 1 45 ? 142.343 116.335 108.032 1.00 44.34 45 PHE C C 1
ATOM 5357 O O . PHE C 1 45 ? 141.180 115.952 108.185 1.00 47.69 45 PHE C O 1
ATOM 5365 N N . LEU C 1 46 ? 143.395 115.645 108.476 1.00 42.19 46 LEU C N 1
ATOM 5366 C CA . LEU C 1 46 ? 143.238 114.370 109.167 1.00 41.65 46 LEU C CA 1
ATOM 5367 C C . LEU C 1 46 ? 143.689 114.435 110.620 1.00 41.33 46 LEU C C 1
ATOM 5368 O O . LEU C 1 46 ? 142.878 114.181 111.515 1.00 44.90 46 LEU C O 1
ATOM 5373 N N . ALA C 1 47 ? 144.944 114.786 110.891 1.00 37.17 47 ALA C N 1
ATOM 5374 C CA . ALA C 1 47 ? 145.443 114.785 112.259 1.00 35.39 47 ALA C CA 1
ATOM 5375 C C . ALA C 1 47 ? 146.766 115.535 112.327 1.00 43.98 47 ALA C C 1
ATOM 5376 O O . ALA C 1 47 ? 147.193 116.186 111.370 1.00 48.90 47 ALA C O 1
ATOM 5378 N N . HIS C 1 48 ? 147.405 115.432 113.485 1.00 46.70 48 HIS C N 1
ATOM 5379 C CA . HIS C 1 48 ? 148.707 116.018 113.752 1.00 50.56 48 HIS C CA 1
ATOM 5380 C C . HIS C 1 48 ? 149.686 114.907 114.110 1.00 54.81 48 HIS C C 1
ATOM 5381 O O . HIS C 1 48 ? 149.331 113.951 114.802 1.00 59.09 48 HIS C O 1
ATOM 5388 N N . GLU C 1 49 ? 150.927 115.038 113.636 1.00 56.68 49 GLU C N 1
ATOM 5389 C CA . GLU C 1 49 ? 151.904 113.970 113.830 1.00 60.84 49 GLU C CA 1
ATOM 5390 C C . GLU C 1 49 ? 152.250 113.769 115.299 1.00 65.45 49 GLU C C 1
ATOM 5391 O O . GLU C 1 49 ? 152.875 112.765 115.655 1.00 66.46 49 GLU C O 1
ATOM 5397 N N . SER C 1 50 ? 151.877 114.715 116.161 1.00 66.97 50 SER C N 1
ATOM 5398 C CA . SER C 1 50 ? 152.111 114.545 117.591 1.00 63.39 50 SER C CA 1
ATOM 5399 C C . SER C 1 50 ? 151.128 113.558 118.203 1.00 62.78 50 SER C C 1
ATOM 5400 O O . SER C 1 50 ? 151.376 113.016 119.286 1.00 65.66 50 SER C O 1
ATOM 5403 N N . GLN C 1 51 ? 149.996 113.324 117.537 1.00 58.22 51 GLN C N 1
ATOM 5404 C CA . GLN C 1 51 ? 148.977 112.446 118.102 1.00 54.11 51 GLN C CA 1
ATOM 5405 C C . GLN C 1 51 ? 149.261 110.975 117.817 1.00 56.04 51 GLN C C 1
ATOM 5406 O O . GLN C 1 51 ? 148.652 110.098 118.438 1.00 60.43 51 GLN C O 1
ATOM 5412 N N . ILE C 1 52 ? 150.166 110.681 116.889 1.00 56.58 52 ILE C N 1
ATOM 5413 C CA . ILE C 1 52 ? 150.506 109.299 116.561 1.00 53.85 52 ILE C CA 1
ATOM 5414 C C . ILE C 1 52 ? 152.025 109.145 116.549 1.00 59.73 52 ILE C C 1
ATOM 5415 O O . ILE C 1 52 ? 152.621 108.922 115.486 1.00 61.92 52 ILE C O 1
ATOM 5420 N N . PRO C 1 53 ? 152.690 109.236 117.703 1.00 58.68 53 PRO C N 1
ATOM 5421 C CA . PRO C 1 53 ? 154.161 109.295 117.685 1.00 60.83 53 PRO C CA 1
ATOM 5422 C C . PRO C 1 53 ? 154.838 107.970 117.385 1.00 69.97 53 PRO C C 1
ATOM 5423 O O . PRO C 1 53 ? 155.823 107.947 116.638 1.00 72.95 53 PRO C O 1
ATOM 5427 N N . LYS C 1 54 ? 154.356 106.868 117.946 1.00 75.63 54 LYS C N 1
ATOM 5428 C CA . LYS C 1 54 ? 155.036 105.585 117.882 1.00 75.06 54 LYS C CA 1
ATOM 5429 C C . LYS C 1 54 ? 154.310 104.624 116.951 1.00 74.04 54 LYS C C 1
ATOM 5430 O O . LYS C 1 54 ? 153.100 104.755 116.730 1.00 70.81 54 LYS C O 1
ATOM 5436 N N . PRO C 1 55 ? 155.021 103.650 116.380 1.00 75.05 55 PRO C N 1
ATOM 5437 C CA . PRO C 1 55 ? 154.383 102.723 115.437 1.00 75.16 55 PRO C CA 1
ATOM 5438 C C . PRO C 1 55 ? 153.220 101.976 116.069 1.00 70.06 55 PRO C C 1
ATOM 5439 O O . PRO C 1 55 ? 153.267 101.583 117.236 1.00 71.10 55 PRO C O 1
ATOM 5443 N N . GLY C 1 56 ? 152.167 101.782 115.277 1.00 63.65 56 GLY C N 1
ATOM 5444 C CA . GLY C 1 56 ? 150.957 101.145 115.738 1.00 61.98 56 GLY C CA 1
ATOM 5445 C C . GLY C 1 56 ? 149.926 102.081 116.326 1.00 64.36 56 GLY C C 1
ATOM 5446 O O . GLY C 1 56 ? 148.797 101.647 116.580 1.00 63.83 56 GLY C O 1
ATOM 5447 N N . ASP C 1 57 ? 150.271 103.347 116.548 1.00 63.43 57 ASP C N 1
ATOM 5448 C CA . ASP C 1 57 ? 149.313 104.303 117.083 1.00 58.16 57 ASP C CA 1
ATOM 5449 C C . ASP C 1 57 ? 148.318 104.721 116.011 1.00 53.53 57 ASP C C 1
ATOM 5450 O O . ASP C 1 57 ? 148.678 104.912 114.842 1.00 63.82 57 ASP C O 1
ATOM 5455 N N . PHE C 1 58 ? 147.057 104.870 116.415 1.00 45.38 58 PHE C N 1
ATOM 5456 C CA . PHE C 1 58 ? 146.003 105.198 115.467 1.00 47.61 58 PHE C CA 1
ATOM 5457 C C . PHE C 1 58 ? 145.107 106.295 116.025 1.00 47.65 58 PHE C C 1
ATOM 5458 O O . PHE C 1 58 ? 145.104 106.585 117.223 1.00 53.08 58 PHE C O 1
ATOM 5466 N N . PHE C 1 59 ? 144.358 106.914 115.116 1.00 43.19 59 PHE C N 1
ATOM 5467 C CA . PHE C 1 59 ? 143.441 108.001 115.423 1.00 35.25 59 PHE C CA 1
ATOM 5468 C C . PHE C 1 59 ? 142.244 107.903 114.488 1.00 39.48 59 PHE C C 1
ATOM 5469 O O . PHE C 1 59 ? 142.398 107.666 113.289 1.00 46.13 59 PHE C O 1
ATOM 5477 N N . ASN C 1 60 ? 141.048 108.084 115.040 1.00 34.46 60 ASN C N 1
ATOM 5478 C CA . ASN C 1 60 ? 139.806 107.975 114.283 1.00 31.60 60 ASN C CA 1
ATOM 5479 C C . ASN C 1 60 ? 139.295 109.364 113.928 1.00 34.44 60 ASN C C 1
ATOM 5480 O O . ASN C 1 60 ? 139.128 110.208 114.812 1.00 44.28 60 ASN C O 1
ATOM 5485 N N . THR C 1 61 ? 139.025 109.592 112.642 1.00 32.28 61 THR C N 1
ATOM 5486 C CA . THR C 1 61 ? 138.587 110.891 112.150 1.00 30.77 61 THR C CA 1
ATOM 5487 C C . THR C 1 61 ? 137.589 110.678 111.018 1.00 31.40 61 THR C C 1
ATOM 5488 O O . THR C 1 61 ? 137.109 109.565 110.789 1.00 36.00 61 THR C O 1
ATOM 5492 N N . TYR C 1 62 ? 137.282 111.752 110.291 1.00 29.61 62 TYR C N 1
ATOM 5493 C CA . TYR C 1 62 ? 136.302 111.708 109.213 1.00 27.43 62 TYR C CA 1
ATOM 5494 C C . TYR C 1 62 ? 136.839 112.383 107.962 1.00 33.24 62 TYR C C 1
ATOM 5495 O O . TYR C 1 62 ? 137.710 113.253 108.036 1.00 42.37 62 TYR C O 1
ATOM 5504 N N . MET C 1 63 ? 136.320 111.960 106.812 1.00 35.39 63 MET C N 1
ATOM 5505 C CA . MET C 1 63 ? 136.471 112.670 105.548 1.00 36.98 63 MET C CA 1
ATOM 5506 C C . MET C 1 63 ? 135.096 112.752 104.904 1.00 42.97 63 MET C C 1
ATOM 5507 O O . MET C 1 63 ? 134.540 111.729 104.492 1.00 49.19 63 MET C O 1
ATOM 5512 N N . GLY C 1 64 ? 134.542 113.957 104.835 1.00 37.60 64 GLY C N 1
ATOM 5513 C CA . GLY C 1 64 ? 133.171 114.085 104.375 1.00 32.88 64 GLY C CA 1
ATOM 5514 C C . GLY C 1 64 ? 132.227 113.496 105.400 1.00 37.09 64 GLY C C 1
ATOM 5515 O O . GLY C 1 64 ? 132.074 114.015 106.509 1.00 41.08 64 GLY C O 1
ATOM 5516 N N . GLU C 1 65 ? 131.574 112.399 105.032 1.00 39.16 65 GLU C N 1
ATOM 5517 C CA . GLU C 1 65 ? 130.785 111.613 105.967 1.00 42.85 65 GLU C CA 1
ATOM 5518 C C . GLU C 1 65 ? 131.325 110.200 106.144 1.00 47.47 65 GLU C C 1
ATOM 5519 O O . GLU C 1 65 ? 130.615 109.340 106.673 1.00 56.54 65 GLU C O 1
ATOM 5525 N N . ASP C 1 66 ? 132.559 109.939 105.721 1.00 40.77 66 ASP C N 1
ATOM 5526 C CA . ASP C 1 66 ? 133.144 108.607 105.782 1.00 35.16 66 ASP C CA 1
ATOM 5527 C C . ASP C 1 66 ? 134.140 108.532 106.928 1.00 40.03 66 ASP C C 1
ATOM 5528 O O . ASP C 1 66 ? 135.055 109.356 107.014 1.00 44.26 66 ASP C O 1
ATOM 5533 N N . ALA C 1 67 ? 133.967 107.542 107.798 1.00 32.90 67 ALA C N 1
ATOM 5534 C CA . ALA C 1 67 ? 134.914 107.331 108.882 1.00 29.47 67 ALA C CA 1
ATOM 5535 C C . ALA C 1 67 ? 136.249 106.856 108.328 1.00 35.01 67 ALA C C 1
ATOM 5536 O O . ALA C 1 67 ? 136.299 106.053 107.395 1.00 43.71 67 ALA C O 1
ATOM 5538 N N . VAL C 1 68 ? 137.339 107.356 108.906 1.00 32.12 68 VAL C N 1
ATOM 5539 C CA . VAL C 1 68 ? 138.688 107.057 108.447 1.00 29.82 68 VAL C CA 1
ATOM 5540 C C . VAL C 1 68 ? 139.568 106.826 109.667 1.00 35.36 68 VAL C C 1
ATOM 5541 O O . VAL C 1 68 ? 139.377 107.446 110.717 1.00 39.30 68 VAL C O 1
ATOM 5545 N N . VAL C 1 69 ? 140.516 105.903 109.542 1.00 40.62 69 VAL C N 1
ATOM 5546 C CA . VAL C 1 69 ? 141.467 105.610 110.608 1.00 41.42 69 VAL C CA 1
ATOM 5547 C C . VAL C 1 69 ? 142.871 105.897 110.093 1.00 45.42 69 VAL C C 1
ATOM 5548 O O . VAL C 1 69 ? 143.238 105.461 108.997 1.00 52.21 69 VAL C O 1
ATOM 5552 N N . VAL C 1 70 ? 143.642 106.648 110.874 1.00 44.93 70 VAL C N 1
ATOM 5553 C CA . VAL C 1 70 ? 145.006 107.034 110.532 1.00 44.94 70 VAL C CA 1
ATOM 5554 C C . VAL C 1 70 ? 145.942 106.256 111.444 1.00 48.83 70 VAL C C 1
ATOM 5555 O O . VAL C 1 70 ? 145.778 106.280 112.668 1.00 55.54 70 VAL C O 1
ATOM 5559 N N . VAL C 1 71 ? 146.920 105.570 110.861 1.00 52.77 71 VAL C N 1
ATOM 5560 C CA . VAL C 1 71 ? 147.793 104.678 111.610 1.00 53.22 71 VAL C CA 1
ATOM 5561 C C . VAL C 1 71 ? 149.242 104.938 111.221 1.00 53.54 71 VAL C C 1
ATOM 5562 O O . VAL C 1 71 ? 149.557 105.152 110.042 1.00 56.72 71 VAL C O 1
ATOM 5566 N N . ARG C 1 72 ? 150.120 104.939 112.225 1.00 49.82 72 ARG C N 1
ATOM 5567 C CA . ARG C 1 72 ? 151.551 105.112 112.000 1.00 54.10 72 ARG C CA 1
ATOM 5568 C C . ARG C 1 72 ? 152.201 103.758 111.738 1.00 65.15 72 ARG C C 1
ATOM 5569 O O . ARG C 1 72 ? 152.050 102.828 112.536 1.00 69.21 72 ARG C O 1
ATOM 5577 N N . GLN C 1 73 ? 152.933 103.651 110.633 1.00 65.30 73 GLN C N 1
ATOM 5578 C CA . GLN C 1 73 ? 153.554 102.394 110.243 1.00 65.59 73 GLN C CA 1
ATOM 5579 C C . GLN C 1 73 ? 154.909 102.214 110.923 1.00 75.94 73 GLN C C 1
ATOM 5580 O O . GLN C 1 73 ? 155.459 103.131 111.535 1.00 80.27 73 GLN C O 1
ATOM 5586 N N . LYS C 1 74 ? 155.451 101.000 110.796 1.00 81.06 74 LYS C N 1
ATOM 5587 C CA . LYS C 1 74 ? 156.684 100.658 111.499 1.00 82.82 74 LYS C CA 1
ATOM 5588 C C . LYS C 1 74 ? 157.891 101.369 110.900 1.00 84.24 74 LYS C C 1
ATOM 5589 O O . LYS C 1 74 ? 158.817 101.748 111.625 1.00 87.97 74 LYS C O 1
ATOM 5595 N N . ASP C 1 75 ? 157.910 101.547 109.578 1.00 85.13 75 ASP C N 1
ATOM 5596 C CA . ASP C 1 75 ? 159.036 102.215 108.937 1.00 84.79 75 ASP C CA 1
ATOM 5597 C C . ASP C 1 75 ? 159.012 103.727 109.119 1.00 86.93 75 ASP C C 1
ATOM 5598 O O . ASP C 1 75 ? 159.970 104.394 108.717 1.00 91.54 75 ASP C O 1
ATOM 5603 N N . GLY C 1 76 ? 157.952 104.281 109.702 1.00 83.33 76 GLY C N 1
ATOM 5604 C CA . GLY C 1 76 ? 157.850 105.707 109.921 1.00 75.70 76 GLY C CA 1
ATOM 5605 C C . GLY C 1 76 ? 156.833 106.423 109.061 1.00 76.27 76 GLY C C 1
ATOM 5606 O O . GLY C 1 76 ? 156.567 107.605 109.307 1.00 80.93 76 GLY C O 1
ATOM 5607 N N . SER C 1 77 ? 156.258 105.753 108.068 1.00 73.57 77 SER C N 1
ATOM 5608 C CA . SER C 1 77 ? 155.250 106.370 107.223 1.00 69.44 77 SER C CA 1
ATOM 5609 C C . SER C 1 77 ? 153.909 106.426 107.945 1.00 65.75 77 SER C C 1
ATOM 5610 O O . SER C 1 77 ? 153.764 105.977 109.084 1.00 67.60 77 SER C O 1
ATOM 5613 N N . ILE C 1 78 ? 152.920 107.000 107.264 1.00 61.35 78 ILE C N 1
ATOM 5614 C CA . ILE C 1 78 ? 151.575 107.178 107.796 1.00 58.85 78 ILE C CA 1
ATOM 5615 C C . ILE C 1 78 ? 150.590 106.703 106.740 1.00 54.22 78 ILE C C 1
ATOM 5616 O O . ILE C 1 78 ? 150.771 106.991 105.552 1.00 55.69 78 ILE C O 1
ATOM 5621 N N . LYS C 1 79 ? 149.558 105.969 107.158 1.00 52.52 79 LYS C N 1
ATOM 5622 C CA . LYS C 1 79 ? 148.557 105.501 106.210 1.00 51.17 79 LYS C CA 1
ATOM 5623 C C . LYS C 1 79 ? 147.157 105.708 106.765 1.00 51.78 79 LYS C C 1
ATOM 5624 O O . LYS C 1 79 ? 146.923 105.591 107.968 1.00 57.54 79 LYS C O 1
ATOM 5630 N N . ALA C 1 80 ? 146.218 105.996 105.870 1.00 45.68 80 ALA C N 1
ATOM 5631 C CA . ALA C 1 80 ? 144.827 106.197 106.243 1.00 46.54 80 ALA C CA 1
ATOM 5632 C C . ALA C 1 80 ? 143.951 105.201 105.503 1.00 52.67 80 ALA C C 1
ATOM 5633 O O . ALA C 1 80 ? 144.106 105.004 104.296 1.00 55.27 80 ALA C O 1
ATOM 5635 N N . PHE C 1 81 ? 143.022 104.586 106.231 1.00 50.12 81 PHE C N 1
ATOM 5636 C CA . PHE C 1 81 ? 142.145 103.562 105.684 1.00 45.33 81 PHE C CA 1
ATOM 5637 C C . PHE C 1 81 ? 140.694 103.908 105.977 1.00 46.05 81 PHE C C 1
ATOM 5638 O O . PHE C 1 81 ? 140.393 104.650 106.915 1.00 52.74 81 PHE C O 1
ATOM 5646 N N . LEU C 1 82 ? 139.800 103.364 105.159 1.00 38.99 82 LEU C N 1
ATOM 5647 C CA . LEU C 1 82 ? 138.371 103.493 105.405 1.00 37.00 82 LEU C CA 1
ATOM 5648 C C . LEU C 1 82 ? 137.916 102.443 106.413 1.00 47.04 82 LEU C C 1
ATOM 5649 O O . LEU C 1 82 ? 138.357 101.293 106.374 1.00 52.42 82 LEU C O 1
ATOM 5654 N N . ASN C 1 83 ? 137.029 102.843 107.325 1.00 49.87 83 ASN C N 1
ATOM 5655 C CA . ASN C 1 83 ? 136.496 101.931 108.342 1.00 51.66 83 ASN C CA 1
ATOM 5656 C C . ASN C 1 83 ? 135.343 101.117 107.757 1.00 50.44 83 ASN C C 1
ATOM 5657 O O . ASN C 1 83 ? 134.169 101.473 107.853 1.00 54.99 83 ASN C O 1
ATOM 5662 N N . GLN C 1 84 ? 135.703 99.995 107.141 1.00 40.40 84 GLN C N 1
ATOM 5663 C CA . GLN C 1 84 ? 134.716 99.095 106.566 1.00 39.50 84 GLN C CA 1
ATOM 5664 C C . GLN C 1 84 ? 135.342 97.732 106.332 1.00 49.96 84 GLN C C 1
ATOM 5665 O O . GLN C 1 84 ? 136.363 97.625 105.647 1.00 58.33 84 GLN C O 1
ATOM 5671 N N . CYS C 1 85 ? 134.729 96.698 106.901 1.00 44.19 85 CYS C N 1
ATOM 5672 C CA . CYS C 1 85 ? 135.142 95.330 106.630 1.00 43.45 85 CYS C CA 1
ATOM 5673 C C . CYS C 1 85 ? 134.719 94.929 105.223 1.00 56.40 85 CYS C C 1
ATOM 5674 O O . CYS C 1 85 ? 133.596 95.200 104.796 1.00 60.79 85 CYS C O 1
ATOM 5677 N N . ARG C 1 86 ? 135.630 94.279 104.494 1.00 54.87 86 ARG C N 1
ATOM 5678 C CA . ARG C 1 86 ? 135.362 93.961 103.094 1.00 52.53 86 ARG C CA 1
ATOM 5679 C C . ARG C 1 86 ? 134.266 92.913 102.954 1.00 54.29 86 ARG C C 1
ATOM 5680 O O . ARG C 1 86 ? 133.732 92.704 101.860 1.00 59.22 86 ARG C O 1
ATOM 5688 N N . HIS C 1 87 ? 133.934 92.235 104.041 1.00 55.90 87 HIS C N 1
ATOM 5689 C CA . HIS C 1 87 ? 132.875 91.239 104.068 1.00 56.36 87 HIS C CA 1
ATOM 5690 C C . HIS C 1 87 ? 131.759 91.760 104.965 1.00 69.51 87 HIS C C 1
ATOM 5691 O O . HIS C 1 87 ? 131.924 91.813 106.185 1.00 74.61 87 HIS C O 1
ATOM 5698 N N . ARG C 1 88 ? 130.648 92.183 104.356 1.00 64.02 88 ARG C N 1
ATOM 5699 C CA . ARG C 1 88 ? 129.419 92.693 104.998 1.00 59.69 88 ARG C CA 1
ATOM 5700 C C . ARG C 1 88 ? 129.512 94.110 105.553 1.00 58.43 88 ARG C C 1
ATOM 5701 O O . ARG C 1 88 ? 128.523 94.582 106.125 1.00 64.22 88 ARG C O 1
ATOM 5709 N N . ALA C 1 89 ? 130.645 94.798 105.418 1.00 48.80 89 ALA C N 1
ATOM 5710 C CA . ALA C 1 89 ? 130.728 96.235 105.696 1.00 49.99 89 ALA C CA 1
ATOM 5711 C C . ALA C 1 89 ? 130.404 96.578 107.150 1.00 53.74 89 ALA C C 1
ATOM 5712 O O . ALA C 1 89 ? 129.437 97.281 107.442 1.00 54.28 89 ALA C O 1
ATOM 5714 N N . MET C 1 90 ? 131.229 96.090 108.068 1.00 52.50 90 MET C N 1
ATOM 5715 C CA . MET C 1 90 ? 131.137 96.418 109.483 1.00 42.93 90 MET C CA 1
ATOM 5716 C C . MET C 1 90 ? 132.433 97.084 109.930 1.00 45.40 90 MET C C 1
ATOM 5717 O O . MET C 1 90 ? 133.513 96.759 109.435 1.00 53.07 90 MET C O 1
ATOM 5722 N N . ARG C 1 91 ? 132.326 98.034 110.857 1.00 41.29 91 ARG C N 1
ATOM 5723 C CA . ARG C 1 91 ? 133.502 98.791 111.269 1.00 43.22 91 ARG C CA 1
ATOM 5724 C C . ARG C 1 91 ? 134.442 97.932 112.103 1.00 44.68 91 ARG C C 1
ATOM 5725 O O . ARG C 1 91 ? 134.018 96.992 112.777 1.00 52.21 91 ARG C O 1
ATOM 5733 N N . VAL C 1 92 ? 135.735 98.262 112.050 1.00 43.37 92 VAL C N 1
ATOM 5734 C CA . VAL C 1 92 ? 136.747 97.466 112.739 1.00 47.70 92 VAL C CA 1
ATOM 5735 C C . VAL C 1 92 ? 137.399 98.193 113.908 1.00 56.61 92 VAL C C 1
ATOM 5736 O O . VAL C 1 92 ? 138.226 97.591 114.610 1.00 64.01 92 VAL C O 1
ATOM 5740 N N . SER C 1 93 ? 137.063 99.460 114.146 1.00 52.83 93 SER C N 1
ATOM 5741 C CA . SER C 1 93 ? 137.629 100.209 115.259 1.00 53.59 93 SER C CA 1
ATOM 5742 C C . SER C 1 93 ? 136.607 101.204 115.787 1.00 52.57 93 SER C C 1
ATOM 5743 O O . SER C 1 93 ? 135.800 101.735 115.021 1.00 53.69 93 SER C O 1
ATOM 5746 N N . TYR C 1 94 ? 136.641 101.451 117.097 1.00 53.12 94 TYR C N 1
ATOM 5747 C CA . TYR C 1 94 ? 135.719 102.386 117.730 1.00 49.83 94 TYR C CA 1
ATOM 5748 C C . TYR C 1 94 ? 136.368 103.340 118.722 1.00 50.52 94 TYR C C 1
ATOM 5749 O O . TYR C 1 94 ? 135.785 104.385 119.011 1.00 54.34 94 TYR C O 1
ATOM 5758 N N . ALA C 1 95 ? 137.543 103.018 119.251 1.00 52.05 95 ALA C N 1
ATOM 5759 C CA . ALA C 1 95 ? 138.175 103.872 120.244 1.00 49.55 95 ALA C CA 1
ATOM 5760 C C . ALA C 1 95 ? 138.603 105.201 119.632 1.00 58.22 95 ALA C C 1
ATOM 5761 O O . ALA C 1 95 ? 138.791 105.322 118.420 1.00 62.58 95 ALA C O 1
ATOM 5763 N N . ASP C 1 96 ? 138.749 106.211 120.492 1.00 59.30 96 ASP C N 1
ATOM 5764 C CA . ASP C 1 96 ? 139.182 107.522 120.022 1.00 55.35 96 ASP C CA 1
ATOM 5765 C C . ASP C 1 96 ? 140.642 107.502 119.588 1.00 56.40 96 ASP C C 1
ATOM 5766 O O . ASP C 1 96 ? 140.986 108.020 118.521 1.00 54.05 96 ASP C O 1
ATOM 5771 N N . CYS C 1 97 ? 141.514 106.914 120.402 1.00 60.64 97 CYS C N 1
ATOM 5772 C CA . CYS C 1 97 ? 142.924 106.791 120.060 1.00 55.63 97 CYS C CA 1
ATOM 5773 C C . CYS C 1 97 ? 143.517 105.649 120.868 1.00 55.79 97 CYS C C 1
ATOM 5774 O O . CYS C 1 97 ? 142.952 105.225 121.878 1.00 64.27 97 CYS C O 1
ATOM 5777 N N . GLY C 1 98 ? 144.660 105.153 120.410 1.00 61.82 98 GLY C N 1
ATOM 5778 C CA . GLY C 1 98 ? 145.325 104.080 121.117 1.00 68.62 98 GLY C CA 1
ATOM 5779 C C . GLY C 1 98 ? 146.373 103.407 120.254 1.00 65.67 98 GLY C C 1
ATOM 5780 O O . GLY C 1 98 ? 146.790 103.928 119.214 1.00 67.40 98 GLY C O 1
ATOM 5781 N N . ASN C 1 99 ? 146.791 102.232 120.723 1.00 63.64 99 ASN C N 1
ATOM 5782 C CA . ASN C 1 99 ? 147.835 101.429 120.103 1.00 67.13 99 ASN C CA 1
ATOM 5783 C C . ASN C 1 99 ? 147.315 100.012 119.921 1.00 69.78 99 ASN C C 1
ATOM 5784 O O . ASN C 1 99 ? 146.677 99.465 120.825 1.00 77.18 99 ASN C O 1
ATOM 5789 N N . THR C 1 100 ? 147.592 99.417 118.762 1.00 66.94 100 THR C N 1
ATOM 5790 C CA . THR C 1 100 ? 147.077 98.096 118.434 1.00 68.80 100 THR C CA 1
ATOM 5791 C C . THR C 1 100 ? 148.011 97.409 117.450 1.00 69.32 100 THR C C 1
ATOM 5792 O O . THR C 1 100 ? 148.881 98.036 116.843 1.00 68.64 100 THR C O 1
ATOM 5796 N N . ARG C 1 101 ? 147.820 96.099 117.303 1.00 73.69 101 ARG C N 1
ATOM 5797 C CA . ARG C 1 101 ? 148.595 95.306 116.358 1.00 68.98 101 ARG C CA 1
ATOM 5798 C C . ARG C 1 101 ? 147.768 94.777 115.196 1.00 68.15 101 ARG C C 1
ATOM 5799 O O . ARG C 1 101 ? 148.329 94.484 114.137 1.00 68.30 101 ARG C O 1
ATOM 5807 N N . ALA C 1 102 ? 146.453 94.648 115.363 1.00 67.01 102 ALA C N 1
ATOM 5808 C CA . ALA C 1 102 ? 145.578 94.232 114.277 1.00 59.11 102 ALA C CA 1
ATOM 5809 C C . ALA C 1 102 ? 144.159 94.687 114.579 1.00 60.43 102 ALA C C 1
ATOM 5810 O O . ALA C 1 102 ? 143.787 94.891 115.737 1.00 67.39 102 ALA C O 1
ATOM 5812 N N . PHE C 1 103 ? 143.365 94.836 113.523 1.00 53.74 103 PHE C N 1
ATOM 5813 C CA . PHE C 1 103 ? 141.962 95.213 113.633 1.00 49.08 103 PHE C CA 1
ATOM 5814 C C . PHE C 1 103 ? 141.100 93.991 113.354 1.00 52.52 103 PHE C C 1
ATOM 5815 O O . PHE C 1 103 ? 141.258 93.343 112.316 1.00 58.11 103 PHE C O 1
ATOM 5823 N N . THR C 1 104 ? 140.182 93.684 114.267 1.00 50.22 104 THR C N 1
ATOM 5824 C CA . THR C 1 104 ? 139.350 92.492 114.172 1.00 44.71 104 THR C CA 1
ATOM 5825 C C . THR C 1 104 ? 137.887 92.884 114.035 1.00 49.53 104 THR C C 1
ATOM 5826 O O . THR C 1 104 ? 137.365 93.644 114.856 1.00 58.18 104 THR C O 1
ATOM 5830 N N . CYS C 1 105 ? 137.232 92.362 113.006 1.00 45.25 105 CYS C N 1
ATOM 5831 C CA . CYS C 1 105 ? 135.803 92.585 112.831 1.00 42.06 105 CYS C CA 1
ATOM 5832 C C . CYS C 1 105 ? 135.029 91.728 113.826 1.00 49.07 105 CYS C C 1
ATOM 5833 O O . CYS C 1 105 ? 135.266 90.519 113.907 1.00 55.22 105 CYS C O 1
ATOM 5836 N N . PRO C 1 106 ? 134.114 92.308 114.608 1.00 48.34 106 PRO C N 1
ATOM 5837 C CA . PRO C 1 106 ? 133.418 91.493 115.618 1.00 44.91 106 PRO C CA 1
ATOM 5838 C C . PRO C 1 106 ? 132.294 90.639 115.057 1.00 49.13 106 PRO C C 1
ATOM 5839 O O . PRO C 1 106 ? 131.862 89.690 115.720 1.00 54.39 106 PRO C O 1
ATOM 5843 N N . TYR C 1 107 ? 131.793 90.953 113.861 1.00 47.35 107 TYR C N 1
ATOM 5844 C CA . TYR C 1 107 ? 130.629 90.247 113.333 1.00 38.72 107 TYR C CA 1
ATOM 5845 C C . TYR C 1 107 ? 130.976 88.812 112.951 1.00 42.83 107 TYR C C 1
ATOM 5846 O O . TYR C 1 107 ? 130.278 87.870 113.343 1.00 49.81 107 TYR C O 1
ATOM 5855 N N . HIS C 1 108 ? 132.056 88.621 112.193 1.00 48.08 108 HIS C N 1
ATOM 5856 C CA . HIS C 1 108 ? 132.456 87.288 111.760 1.00 43.44 108 HIS C CA 1
ATOM 5857 C C . HIS C 1 108 ? 133.867 86.898 112.170 1.00 48.59 108 HIS C C 1
ATOM 5858 O O . HIS C 1 108 ? 134.116 85.704 112.366 1.00 55.84 108 HIS C O 1
ATOM 5865 N N . GLY C 1 109 ? 134.791 87.843 112.301 1.00 48.06 109 GLY C N 1
ATOM 5866 C CA . GLY C 1 109 ? 136.114 87.538 112.799 1.00 48.03 109 GLY C CA 1
ATOM 5867 C C . GLY C 1 109 ? 137.262 87.726 111.835 1.00 55.97 109 GLY C C 1
ATOM 5868 O O . GLY C 1 109 ? 138.366 87.252 112.125 1.00 60.41 109 GLY C O 1
ATOM 5869 N N . TRP C 1 110 ? 137.052 88.397 110.704 1.00 54.95 110 TRP C N 1
ATOM 5870 C CA . TRP C 1 110 ? 138.162 88.693 109.806 1.00 52.32 110 TRP C CA 1
ATOM 5871 C C . TRP C 1 110 ? 139.122 89.677 110.463 1.00 54.76 110 TRP C C 1
ATOM 5872 O O . TRP C 1 110 ? 138.700 90.645 111.100 1.00 55.77 110 TRP C O 1
ATOM 5883 N N . SER C 1 111 ? 140.420 89.435 110.297 1.00 56.67 111 SER C N 1
ATOM 5884 C CA . SER C 1 111 ? 141.460 90.218 110.955 1.00 57.41 111 SER C CA 1
ATOM 5885 C C . SER C 1 111 ? 142.374 90.853 109.917 1.00 60.74 111 SER C C 1
ATOM 5886 O O . SER C 1 111 ? 142.796 90.187 108.967 1.00 64.78 111 SER C O 1
ATOM 5889 N N . TYR C 1 112 ? 142.684 92.136 110.108 1.00 58.01 112 TYR C N 1
ATOM 5890 C CA . TYR C 1 112 ? 143.515 92.911 109.196 1.00 52.75 112 TYR C CA 1
ATOM 5891 C C . TYR C 1 112 ? 144.731 93.450 109.935 1.00 61.58 112 TYR C C 1
ATOM 5892 O O . TYR C 1 112 ? 144.635 93.840 111.102 1.00 67.81 112 TYR C O 1
ATOM 5901 N N . GLY C 1 113 ? 145.876 93.481 109.249 1.00 63.68 113 GLY C N 1
ATOM 5902 C CA . GLY C 1 113 ? 147.072 94.061 109.822 1.00 62.40 113 GLY C CA 1
ATOM 5903 C C . GLY C 1 113 ? 147.066 95.575 109.748 1.00 69.34 113 GLY C C 1
ATOM 5904 O O . GLY C 1 113 ? 146.155 96.195 109.204 1.00 74.96 113 GLY C O 1
ATOM 5905 N N . ILE C 1 114 ? 148.110 96.185 110.318 1.00 72.20 114 ILE C N 1
ATOM 5906 C CA . ILE C 1 114 ? 148.197 97.644 110.307 1.00 71.51 114 ILE C CA 1
ATOM 5907 C C . ILE C 1 114 ? 148.461 98.155 108.897 1.00 72.98 114 ILE C C 1
ATOM 5908 O O . ILE C 1 114 ? 148.058 99.269 108.543 1.00 74.96 114 ILE C O 1
ATOM 5913 N N . ASN C 1 115 ? 149.142 97.361 108.069 1.00 75.99 115 ASN C N 1
ATOM 5914 C CA . ASN C 1 115 ? 149.341 97.760 106.681 1.00 73.53 115 ASN C CA 1
ATOM 5915 C C . ASN C 1 115 ? 148.097 97.556 105.827 1.00 70.89 115 ASN C C 1
ATOM 5916 O O . ASN C 1 115 ? 148.095 97.965 104.662 1.00 71.18 115 ASN C O 1
ATOM 5921 N N . GLY C 1 116 ? 147.050 96.936 106.369 1.00 70.04 116 GLY C N 1
ATOM 5922 C CA . GLY C 1 116 ? 145.779 96.812 105.691 1.00 68.54 116 GLY C CA 1
ATOM 5923 C C . GLY C 1 116 ? 145.499 95.457 105.079 1.00 76.64 116 GLY C C 1
ATOM 5924 O O . GLY C 1 116 ? 144.355 95.203 104.688 1.00 78.49 116 GLY C O 1
ATOM 5925 N N . GLU C 1 117 ? 146.495 94.584 104.988 1.00 77.16 117 GLU C N 1
ATOM 5926 C CA . GLU C 1 117 ? 146.291 93.284 104.368 1.00 80.22 117 GLU C CA 1
ATOM 5927 C C . GLU C 1 117 ? 145.429 92.387 105.249 1.00 79.15 117 GLU C C 1
ATOM 5928 O O . GLU C 1 117 ? 145.344 92.567 106.465 1.00 73.25 117 GLU C O 1
ATOM 5934 N N . LEU C 1 118 ? 144.787 91.408 104.614 1.00 73.92 118 LEU C N 1
ATOM 5935 C CA . LEU C 1 118 ? 143.899 90.468 105.299 1.00 66.17 118 LEU C CA 1
ATOM 5936 C C . LEU C 1 118 ? 144.727 89.262 105.722 1.00 70.77 118 LEU C C 1
ATOM 5937 O O . LEU C 1 118 ? 145.102 88.421 104.906 1.00 77.78 118 LEU C O 1
ATOM 5942 N N . ILE C 1 119 ? 145.018 89.174 107.022 1.00 69.91 119 ILE C N 1
ATOM 5943 C CA . ILE C 1 119 ? 145.941 88.149 107.500 1.00 74.23 119 ILE C CA 1
ATOM 5944 C C . ILE C 1 119 ? 145.200 86.876 107.898 1.00 77.93 119 ILE C C 1
ATOM 5945 O O . ILE C 1 119 ? 145.693 85.765 107.670 1.00 82.25 119 ILE C O 1
ATOM 5950 N N . ASP C 1 120 ? 144.020 87.003 108.500 1.00 75.63 120 ASP C N 1
ATOM 5951 C CA . ASP C 1 120 ? 143.320 85.856 109.064 1.00 73.81 120 ASP C CA 1
ATOM 5952 C C . ASP C 1 120 ? 141.890 85.800 108.549 1.00 77.85 120 ASP C C 1
ATOM 5953 O O . ASP C 1 120 ? 141.225 86.833 108.434 1.00 76.93 120 ASP C O 1
ATOM 5958 N N . VAL C 1 121 ? 141.427 84.593 108.240 1.00 81.07 121 VAL C N 1
ATOM 5959 C CA . VAL C 1 121 ? 140.054 84.321 107.839 1.00 75.26 121 VAL C CA 1
ATOM 5960 C C . VAL C 1 121 ? 139.622 83.037 108.538 1.00 77.53 121 VAL C C 1
ATOM 5961 O O . VAL C 1 121 ? 140.173 81.969 108.258 1.00 81.06 121 VAL C O 1
ATOM 5965 N N . PRO C 1 122 ? 138.659 83.085 109.457 1.00 75.46 122 PRO C N 1
ATOM 5966 C CA . PRO C 1 122 ? 138.324 81.887 110.238 1.00 73.99 122 PRO C CA 1
ATOM 5967 C C . PRO C 1 122 ? 137.701 80.794 109.386 1.00 80.91 122 PRO C C 1
ATOM 5968 O O . PRO C 1 122 ? 136.812 81.048 108.570 1.00 85.27 122 PRO C O 1
ATOM 5972 N N . LEU C 1 123 ? 138.168 79.563 109.604 1.00 78.74 123 LEU C N 1
ATOM 5973 C CA . LEU C 1 123 ? 137.648 78.377 108.918 1.00 76.73 123 LEU C CA 1
ATOM 5974 C C . LEU C 1 123 ? 137.660 78.553 107.402 1.00 82.76 123 LEU C C 1
ATOM 5975 O O . LEU C 1 123 ? 136.689 78.242 106.711 1.00 85.44 123 LEU C O 1
ATOM 5980 N N . GLU C 1 124 ? 138.771 79.068 106.880 1.00 86.17 124 GLU C N 1
ATOM 5981 C CA . GLU C 1 124 ? 138.877 79.278 105.440 1.00 89.13 124 GLU C CA 1
ATOM 5982 C C . GLU C 1 124 ? 138.815 77.992 104.621 1.00 96.20 124 GLU C C 1
ATOM 5983 O O . GLU C 1 124 ? 138.074 77.972 103.624 1.00 97.04 124 GLU C O 1
ATOM 5989 N N . PRO C 1 125 ? 139.549 76.917 104.946 1.00 97.68 125 PRO C N 1
ATOM 5990 C CA . PRO C 1 125 ? 139.470 75.718 104.091 1.00 99.43 125 PRO C CA 1
ATOM 5991 C C . PRO C 1 125 ? 138.068 75.146 103.963 1.00 101.18 125 PRO C C 1
ATOM 5992 O O . PRO C 1 125 ? 137.696 74.670 102.884 1.00 102.50 125 PRO C O 1
ATOM 5996 N N . ARG C 1 126 ? 137.275 75.177 105.034 1.00 97.49 126 ARG C N 1
ATOM 5997 C CA . ARG C 1 126 ? 135.919 74.646 104.951 1.00 99.78 126 ARG C CA 1
ATOM 5998 C C . ARG C 1 126 ? 134.983 75.616 104.241 1.00 99.78 126 ARG C C 1
ATOM 5999 O O . ARG C 1 126 ? 134.102 75.195 103.482 1.00 94.80 126 ARG C O 1
ATOM 6007 N N . ALA C 1 127 ? 135.152 76.918 104.480 1.00 99.78 127 ALA C N 1
ATOM 6008 C CA . ALA C 1 127 ? 134.237 77.900 103.909 1.00 94.15 127 ALA C CA 1
ATOM 6009 C C . ALA C 1 127 ? 134.529 78.157 102.436 1.00 96.61 127 ALA C C 1
ATOM 6010 O O . ALA C 1 127 ? 133.604 78.382 101.648 1.00 98.51 127 ALA C O 1
ATOM 6012 N N . TYR C 1 128 ? 135.801 78.121 102.040 1.00 95.57 128 TYR C N 1
ATOM 6013 C CA . TYR C 1 128 ? 136.221 78.483 100.685 1.00 96.37 128 TYR C CA 1
ATOM 6014 C C . TYR C 1 128 ? 137.022 77.341 100.075 1.00 100.11 128 TYR C C 1
ATOM 6015 O O . TYR C 1 128 ? 138.255 77.410 99.987 1.00 101.72 128 TYR C O 1
ATOM 6024 N N . PRO C 1 129 ? 136.351 76.268 99.643 1.00 104.45 129 PRO C N 1
ATOM 6025 C CA . PRO C 1 129 ? 137.086 75.159 99.011 1.00 105.08 129 PRO C CA 1
ATOM 6026 C C . PRO C 1 129 ? 137.785 75.546 97.718 1.00 108.31 129 PRO C C 1
ATOM 6027 O O . PRO C 1 129 ? 138.856 75.008 97.415 1.00 103.67 129 PRO C O 1
ATOM 6031 N N . GLN C 1 130 ? 137.207 76.465 96.940 1.00 111.24 130 GLN C N 1
ATOM 6032 C CA . GLN C 1 130 ? 137.821 76.840 95.669 1.00 110.09 130 GLN C CA 1
ATOM 6033 C C . GLN C 1 130 ? 139.038 77.732 95.884 1.00 111.25 130 GLN C C 1
ATOM 6034 O O . GLN C 1 130 ? 139.939 77.780 95.039 1.00 114.26 130 GLN C O 1
ATOM 6040 N N . GLY C 1 131 ? 139.081 78.444 96.996 1.00 108.09 131 GLY C N 1
ATOM 6041 C CA . GLY C 1 131 ? 140.203 79.303 97.307 1.00 104.08 131 GLY C CA 1
ATOM 6042 C C . GLY C 1 131 ? 139.812 80.770 97.279 1.00 103.30 131 GLY C C 1
ATOM 6043 O O . GLY C 1 131 ? 138.969 81.205 96.483 1.00 105.27 131 GLY C O 1
ATOM 6044 N N . LEU C 1 132 ? 140.437 81.546 98.159 1.00 103.40 132 LEU C N 1
ATOM 6045 C CA . LEU C 1 132 ? 140.172 82.972 98.286 1.00 103.47 132 LEU C CA 1
ATOM 6046 C C . LEU C 1 132 ? 141.460 83.755 98.083 1.00 101.33 132 LEU C C 1
ATOM 6047 O O . LEU C 1 132 ? 142.508 83.393 98.625 1.00 102.91 132 LEU C O 1
ATOM 6052 N N . CYS C 1 133 ? 141.376 84.828 97.303 1.00 96.67 133 CYS C N 1
ATOM 6053 C CA . CYS C 1 133 ? 142.524 85.682 97.022 1.00 98.05 133 CYS C CA 1
ATOM 6054 C C . CYS C 1 133 ? 142.559 86.799 98.059 1.00 95.88 133 CYS C C 1
ATOM 6055 O O . CYS C 1 133 ? 141.787 87.759 97.975 1.00 93.64 133 CYS C O 1
ATOM 6058 N N . LYS C 1 134 ? 143.457 86.674 99.039 1.00 93.94 134 LYS C N 1
ATOM 6059 C CA . LYS C 1 134 ? 143.511 87.650 100.123 1.00 93.31 134 LYS C CA 1
ATOM 6060 C C . LYS C 1 134 ? 144.080 88.982 99.651 1.00 95.45 134 LYS C C 1
ATOM 6061 O O . LYS C 1 134 ? 143.935 90.003 100.333 1.00 94.68 134 LYS C O 1
ATOM 6067 N N . SER C 1 135 ? 144.747 88.990 98.497 1.00 94.83 135 SER C N 1
ATOM 6068 C CA . SER C 1 135 ? 145.306 90.235 97.982 1.00 90.14 135 SER C CA 1
ATOM 6069 C C . SER C 1 135 ? 144.210 91.206 97.562 1.00 88.92 135 SER C C 1
ATOM 6070 O O . SER C 1 135 ? 144.339 92.419 97.760 1.00 90.86 135 SER C O 1
ATOM 6073 N N . HIS C 1 136 ? 143.127 90.694 96.977 1.00 91.16 136 HIS C N 1
ATOM 6074 C CA . HIS C 1 136 ? 142.092 91.574 96.442 1.00 91.41 136 HIS C CA 1
ATOM 6075 C C . HIS C 1 136 ? 141.239 92.196 97.540 1.00 88.29 136 HIS C C 1
ATOM 6076 O O . HIS C 1 136 ? 140.700 93.292 97.355 1.00 89.75 136 HIS C O 1
ATOM 6083 N N . TRP C 1 137 ? 141.098 91.522 98.681 1.00 84.57 137 TRP C N 1
ATOM 6084 C CA . TRP C 1 137 ? 140.149 91.926 99.710 1.00 78.10 137 TRP C CA 1
ATOM 6085 C C . TRP C 1 137 ? 140.803 92.667 100.873 1.00 78.64 137 TRP C C 1
ATOM 6086 O O . TRP C 1 137 ? 140.381 92.495 102.020 1.00 79.98 137 TRP C O 1
ATOM 6097 N N . GLY C 1 138 ? 141.814 93.482 100.608 1.00 78.77 138 GLY C N 1
ATOM 6098 C CA . GLY C 1 138 ? 142.393 94.298 101.653 1.00 71.72 138 GLY C CA 1
ATOM 6099 C C . GLY C 1 138 ? 141.528 95.500 101.976 1.00 65.94 138 GLY C C 1
ATOM 6100 O O . GLY C 1 138 ? 140.508 95.768 101.341 1.00 69.09 138 GLY C O 1
ATOM 6101 N N . LEU C 1 139 ? 141.947 96.241 102.999 1.00 60.29 139 LEU C N 1
ATOM 6102 C CA . LEU C 1 139 ? 141.217 97.436 103.398 1.00 58.65 139 LEU C CA 1
ATOM 6103 C C . LEU C 1 139 ? 141.311 98.509 102.322 1.00 60.27 139 LEU C C 1
ATOM 6104 O O . LEU C 1 139 ? 142.350 98.679 101.681 1.00 64.26 139 LEU C O 1
ATOM 6109 N N . ASN C 1 140 ? 140.209 99.230 102.117 1.00 58.65 140 ASN C N 1
ATOM 6110 C CA . ASN C 1 140 ? 140.237 100.382 101.227 1.00 56.10 140 ASN C CA 1
ATOM 6111 C C . ASN C 1 140 ? 141.201 101.426 101.770 1.00 56.87 140 ASN C C 1
ATOM 6112 O O . ASN C 1 140 ? 141.150 101.786 102.948 1.00 59.74 140 ASN C O 1
ATOM 6117 N N . GLU C 1 141 ? 142.078 101.920 100.906 1.00 51.10 141 GLU C N 1
ATOM 6118 C CA . GLU C 1 141 ? 143.149 102.810 101.321 1.00 52.16 141 GLU C CA 1
ATOM 6119 C C . GLU C 1 141 ? 143.001 104.163 100.645 1.00 56.18 141 GLU C C 1
ATOM 6120 O O . GLU C 1 141 ? 142.622 104.243 99.473 1.00 66.29 141 GLU C O 1
ATOM 6126 N N . VAL C 1 142 ? 143.288 105.221 101.390 1.00 52.50 142 VAL C N 1
ATOM 6127 C CA . VAL C 1 142 ? 143.351 106.556 100.787 1.00 48.98 142 VAL C CA 1
ATOM 6128 C C . VAL C 1 142 ? 144.622 106.655 99.952 1.00 53.55 142 VAL C C 1
ATOM 6129 O O . VAL C 1 142 ? 145.729 106.509 100.499 1.00 54.56 142 VAL C O 1
ATOM 6133 N N . PRO C 1 143 ? 144.524 106.880 98.641 1.00 53.94 143 PRO C N 1
ATOM 6134 C CA . PRO C 1 143 ? 145.736 106.855 97.806 1.00 53.89 143 PRO C CA 1
ATOM 6135 C C . PRO C 1 143 ? 146.735 107.955 98.123 1.00 59.40 143 PRO C C 1
ATOM 6136 O O . PRO C 1 143 ? 147.946 107.721 98.028 1.00 62.84 143 PRO C O 1
ATOM 6140 N N . CYS C 1 144 ? 146.275 109.146 98.498 1.00 56.20 144 CYS C N 1
ATOM 6141 C CA . CYS C 1 144 ? 147.153 110.292 98.705 1.00 52.20 144 CYS C CA 1
ATOM 6142 C C . CYS C 1 144 ? 147.050 110.768 100.147 1.00 52.19 144 CYS C C 1
ATOM 6143 O O . CYS C 1 144 ? 145.979 111.199 100.585 1.00 49.63 144 CYS C O 1
ATOM 6146 N N . VAL C 1 145 ? 148.162 110.691 100.874 1.00 51.71 145 VAL C N 1
ATOM 6147 C CA . VAL C 1 145 ? 148.280 111.203 102.235 1.00 52.55 145 VAL C CA 1
ATOM 6148 C C . VAL C 1 145 ? 149.616 111.921 102.345 1.00 55.41 145 VAL C C 1
ATOM 6149 O O . VAL C 1 145 ? 150.649 111.372 101.948 1.00 58.40 145 VAL C O 1
ATOM 6153 N N . GLU C 1 146 ? 149.603 113.145 102.876 1.00 57.79 146 GLU C N 1
ATOM 6154 C CA . GLU C 1 146 ? 150.835 113.920 102.946 1.00 57.85 146 GLU C CA 1
ATOM 6155 C C . GLU C 1 146 ? 150.759 114.918 104.091 1.00 53.16 146 GLU C C 1
ATOM 6156 O O . GLU C 1 146 ? 149.691 115.444 104.403 1.00 52.44 146 GLU C O 1
ATOM 6162 N N . SER C 1 147 ? 151.908 115.190 104.704 1.00 56.77 147 SER C N 1
ATOM 6163 C CA . SER C 1 147 ? 151.983 116.040 105.885 1.00 59.14 147 SER C CA 1
ATOM 6164 C C . SER C 1 147 ? 152.794 117.291 105.581 1.00 65.77 147 SER C C 1
ATOM 6165 O O . SER C 1 147 ? 153.890 117.207 105.018 1.00 70.39 147 SER C O 1
ATOM 6168 N N . TYR C 1 148 ? 152.250 118.443 105.963 1.00 60.80 148 TYR C N 1
ATOM 6169 C CA . TYR C 1 148 ? 152.907 119.739 105.828 1.00 57.99 148 TYR C CA 1
ATOM 6170 C C . TYR C 1 148 ? 153.304 120.214 107.220 1.00 61.75 148 TYR C C 1
ATOM 6171 O O . TYR C 1 148 ? 152.442 120.586 108.023 1.00 62.87 148 TYR C O 1
ATOM 6180 N N . LYS C 1 149 ? 154.606 120.163 107.507 1.00 66.23 149 LYS C N 1
ATOM 6181 C CA . LYS C 1 149 ? 155.181 120.657 108.761 1.00 62.49 149 LYS C CA 1
ATOM 6182 C C . LYS C 1 149 ? 154.460 120.100 109.986 1.00 61.02 149 LYS C C 1
ATOM 6183 O O . LYS C 1 149 ? 154.387 120.742 111.036 1.00 64.57 149 LYS C O 1
ATOM 6189 N N . GLY C 1 150 ? 153.935 118.886 109.860 1.00 62.02 150 GLY C N 1
ATOM 6190 C CA . GLY C 1 150 ? 153.288 118.226 110.970 1.00 56.92 150 GLY C CA 1
ATOM 6191 C C . GLY C 1 150 ? 151.776 118.185 110.937 1.00 55.48 150 GLY C C 1
ATOM 6192 O O . GLY C 1 150 ? 151.175 117.665 111.882 1.00 61.78 150 GLY C O 1
ATOM 6193 N N . LEU C 1 151 ? 151.137 118.706 109.894 1.00 52.09 151 LEU C N 1
ATOM 6194 C CA . LEU C 1 151 ? 149.692 118.589 109.731 1.00 50.12 151 LEU C CA 1
ATOM 6195 C C . LEU C 1 151 ? 149.401 117.636 108.582 1.00 51.51 151 LEU C C 1
ATOM 6196 O O . LEU C 1 151 ? 149.904 117.836 107.475 1.00 54.12 151 LEU C O 1
ATOM 6201 N N . ILE C 1 152 ? 148.585 116.613 108.832 1.00 47.06 152 ILE C N 1
ATOM 6202 C CA . ILE C 1 152 ? 148.365 115.540 107.869 1.00 46.02 152 ILE C CA 1
ATOM 6203 C C . ILE C 1 152 ? 147.085 115.812 107.092 1.00 43.59 152 ILE C C 1
ATOM 6204 O O . ILE C 1 152 ? 146.012 115.977 107.684 1.00 43.59 152 ILE C O 1
ATOM 6209 N N . PHE C 1 153 ? 147.196 115.850 105.764 1.00 39.59 153 PHE C N 1
ATOM 6210 C CA . PHE C 1 153 ? 146.067 115.995 104.863 1.00 38.57 153 PHE C CA 1
ATOM 6211 C C . PHE C 1 153 ? 145.955 114.740 104.007 1.00 43.22 153 PHE C C 1
ATOM 6212 O O . PHE C 1 153 ? 146.937 114.023 103.787 1.00 46.43 153 PHE C O 1
ATOM 6220 N N . GLY C 1 154 ? 144.749 114.486 103.519 1.00 37.31 154 GLY C N 1
ATOM 6221 C CA . GLY C 1 154 ? 144.500 113.334 102.673 1.00 36.38 154 GLY C CA 1
ATOM 6222 C C . GLY C 1 154 ? 143.537 113.677 101.558 1.00 44.32 154 GLY C C 1
ATOM 6223 O O . GLY C 1 154 ? 142.701 114.572 101.684 1.00 40.56 154 GLY C O 1
ATOM 6224 N N . ASN C 1 155 ? 143.661 112.943 100.453 1.00 56.30 155 ASN C N 1
ATOM 6225 C CA . ASN C 1 155 ? 142.869 113.184 99.254 1.00 53.01 155 ASN C CA 1
ATOM 6226 C C . ASN C 1 155 ? 142.415 111.856 98.666 1.00 55.40 155 ASN C C 1
ATOM 6227 O O . ASN C 1 155 ? 143.197 110.903 98.605 1.00 54.18 155 ASN C O 1
ATOM 6232 N N . TRP C 1 156 ? 141.155 111.801 98.226 1.00 54.98 156 TRP C N 1
ATOM 6233 C CA . TRP C 1 156 ? 140.623 110.591 97.606 1.00 53.96 156 TRP C CA 1
ATOM 6234 C C . TRP C 1 156 ? 141.057 110.424 96.156 1.00 59.93 156 TRP C C 1
ATOM 6235 O O . TRP C 1 156 ? 141.126 109.291 95.675 1.00 65.71 156 TRP C O 1
ATOM 6246 N N . ASP C 1 157 ? 141.339 111.515 95.450 1.00 62.15 157 ASP C N 1
ATOM 6247 C CA . ASP C 1 157 ? 141.505 111.502 94.002 1.00 63.87 157 ASP C CA 1
ATOM 6248 C C . ASP C 1 157 ? 142.975 111.648 93.637 1.00 65.79 157 ASP C C 1
ATOM 6249 O O . ASP C 1 157 ? 143.665 112.529 94.157 1.00 69.94 157 ASP C O 1
ATOM 6254 N N . THR C 1 158 ? 143.446 110.783 92.736 1.00 69.25 158 THR C N 1
ATOM 6255 C CA . THR C 1 158 ? 144.846 110.822 92.325 1.00 76.61 158 THR C CA 1
ATOM 6256 C C . THR C 1 158 ? 145.111 111.967 91.353 1.00 82.65 158 THR C C 1
ATOM 6257 O O . THR C 1 158 ? 146.220 112.512 91.310 1.00 84.24 158 THR C O 1
ATOM 6261 N N . SER C 1 159 ? 144.103 112.349 90.566 1.00 81.00 159 SER C N 1
ATOM 6262 C CA . SER C 1 159 ? 144.311 113.357 89.531 1.00 82.65 159 SER C CA 1
ATOM 6263 C C . SER C 1 159 ? 144.495 114.755 90.110 1.00 88.25 159 SER C C 1
ATOM 6264 O O . SER C 1 159 ? 144.985 115.651 89.414 1.00 90.47 159 SER C O 1
ATOM 6267 N N . ALA C 1 160 ? 144.107 114.967 91.365 1.00 86.32 160 ALA C N 1
ATOM 6268 C CA . ALA C 1 160 ? 144.190 116.291 91.960 1.00 80.15 160 ALA C CA 1
ATOM 6269 C C . ALA C 1 160 ? 145.649 116.691 92.181 1.00 83.82 160 ALA C C 1
ATOM 6270 O O . ALA C 1 160 ? 146.519 115.832 92.347 1.00 86.06 160 ALA C O 1
ATOM 6272 N N . PRO C 1 161 ? 145.945 117.989 92.185 1.00 81.43 161 PRO C N 1
ATOM 6273 C CA . PRO C 1 161 ? 147.333 118.433 92.358 1.00 78.82 161 PRO C CA 1
ATOM 6274 C C . PRO C 1 161 ? 147.863 118.133 93.752 1.00 81.88 161 PRO C C 1
ATOM 6275 O O . PRO C 1 161 ? 147.120 117.809 94.680 1.00 82.17 161 PRO C O 1
ATOM 6279 N N . GLY C 1 162 ? 149.183 118.255 93.886 1.00 79.09 162 GLY C N 1
ATOM 6280 C CA . GLY C 1 162 ? 149.830 117.951 95.144 1.00 72.29 162 GLY C CA 1
ATOM 6281 C C . GLY C 1 162 ? 149.488 118.952 96.229 1.00 75.27 162 GLY C C 1
ATOM 6282 O O . GLY C 1 162 ? 148.894 120.001 95.987 1.00 80.08 162 GLY C O 1
ATOM 6283 N N . LEU C 1 163 ? 149.873 118.607 97.461 1.00 73.38 163 LEU C N 1
ATOM 6284 C CA . LEU C 1 163 ? 149.510 119.435 98.608 1.00 71.10 163 LEU C CA 1
ATOM 6285 C C . LEU C 1 163 ? 150.126 120.824 98.513 1.00 69.88 163 LEU C C 1
ATOM 6286 O O . LEU C 1 163 ? 149.456 121.827 98.787 1.00 70.15 163 LEU C O 1
ATOM 6291 N N . ARG C 1 164 ? 151.401 120.905 98.128 1.00 70.39 164 ARG C N 1
ATOM 6292 C CA . ARG C 1 164 ? 152.057 122.205 98.031 1.00 74.57 164 ARG C CA 1
ATOM 6293 C C . ARG C 1 164 ? 151.389 123.083 96.980 1.00 78.10 164 ARG C C 1
ATOM 6294 O O . ARG C 1 164 ? 151.181 124.281 97.203 1.00 80.17 164 ARG C O 1
ATOM 6302 N N . ASP C 1 165 ? 151.047 122.505 95.826 1.00 74.45 165 ASP C N 1
ATOM 6303 C CA . ASP C 1 165 ? 150.405 123.282 94.770 1.00 72.77 165 ASP C CA 1
ATOM 6304 C C . ASP C 1 165 ? 148.965 123.624 95.129 1.00 68.89 165 ASP C C 1
ATOM 6305 O O . ASP C 1 165 ? 148.468 124.694 94.763 1.00 69.09 165 ASP C O 1
ATOM 6310 N N . TYR C 1 166 ? 148.275 122.722 95.829 1.00 67.09 166 TYR C N 1
ATOM 6311 C CA . TYR C 1 166 ? 146.922 123.020 96.284 1.00 66.27 166 TYR C CA 1
ATOM 6312 C C . TYR C 1 166 ? 146.918 124.177 97.274 1.00 68.80 166 TYR C C 1
ATOM 6313 O O . TYR C 1 166 ? 146.031 125.037 97.232 1.00 63.60 166 TYR C O 1
ATOM 6322 N N . LEU C 1 167 ? 147.903 124.217 98.175 1.00 71.23 167 LEU C N 1
ATOM 6323 C CA . LEU C 1 167 ? 147.990 125.320 99.126 1.00 68.44 167 LEU C CA 1
ATOM 6324 C C . LEU C 1 167 ? 148.407 126.612 98.434 1.00 73.14 167 LEU C C 1
ATOM 6325 O O . LEU C 1 167 ? 147.651 127.590 98.419 1.00 73.94 167 LEU C O 1
ATOM 6330 N N . GLY C 1 168 ? 149.599 126.636 97.846 1.00 69.78 168 GLY C N 1
ATOM 6331 C CA . GLY C 1 168 ? 150.021 127.825 97.125 1.00 70.48 168 GLY C CA 1
ATOM 6332 C C . GLY C 1 168 ? 150.457 128.937 98.059 1.00 76.93 168 GLY C C 1
ATOM 6333 O O . GLY C 1 168 ? 151.402 128.791 98.841 1.00 76.71 168 GLY C O 1
ATOM 6334 N N . ASP C 1 169 ? 149.764 130.076 97.973 1.00 80.91 169 ASP C N 1
ATOM 6335 C CA . ASP C 1 169 ? 150.165 131.255 98.736 1.00 81.34 169 ASP C CA 1
ATOM 6336 C C . ASP C 1 169 ? 149.796 131.140 100.209 1.00 78.23 169 ASP C C 1
ATOM 6337 O O . ASP C 1 169 ? 150.500 131.686 101.065 1.00 76.35 169 ASP C O 1
ATOM 6342 N N . ILE C 1 170 ? 148.702 130.442 100.526 1.00 74.14 170 ILE C N 1
ATOM 6343 C CA . ILE C 1 170 ? 148.261 130.320 101.911 1.00 69.03 170 ILE C CA 1
ATOM 6344 C C . ILE C 1 170 ? 149.289 129.583 102.759 1.00 74.99 170 ILE C C 1
ATOM 6345 O O . ILE C 1 170 ? 149.255 129.665 103.994 1.00 78.56 170 ILE C O 1
ATOM 6350 N N . ALA C 1 171 ? 150.219 128.868 102.124 1.00 75.30 171 ALA C N 1
ATOM 6351 C CA . ALA C 1 171 ? 151.325 128.275 102.864 1.00 74.93 171 ALA C CA 1
ATOM 6352 C C . ALA C 1 171 ? 152.186 129.350 103.511 1.00 78.10 171 ALA C C 1
ATOM 6353 O O . ALA C 1 171 ? 152.711 129.156 104.612 1.00 75.64 171 ALA C O 1
ATOM 6355 N N . TRP C 1 172 ? 152.336 130.496 102.842 1.00 78.91 172 TRP C N 1
ATOM 6356 C CA . TRP C 1 172 ? 153.136 131.587 103.391 1.00 77.20 172 TRP C CA 1
ATOM 6357 C C . TRP C 1 172 ? 152.525 132.135 104.675 1.00 80.92 172 TRP C C 1
ATOM 6358 O O . TRP C 1 172 ? 153.244 132.628 105.552 1.00 82.89 172 TRP C O 1
ATOM 6369 N N . TYR C 1 173 ? 151.198 132.072 104.800 1.00 80.47 173 TYR C N 1
ATOM 6370 C CA . TYR C 1 173 ? 150.548 132.539 106.021 1.00 79.40 173 TYR C CA 1
ATOM 6371 C C . TYR C 1 173 ? 150.518 131.450 107.089 1.00 81.82 173 TYR C C 1
ATOM 6372 O O . TYR C 1 173 ? 150.651 131.743 108.283 1.00 79.02 173 TYR C O 1
ATOM 6381 N N . LEU C 1 174 ? 150.335 130.191 106.682 1.00 80.92 174 LEU C N 1
ATOM 6382 C CA . LEU C 1 174 ? 150.351 129.092 107.645 1.00 76.41 174 LEU C CA 1
ATOM 6383 C C . LEU C 1 174 ? 151.729 128.933 108.280 1.00 75.21 174 LEU C C 1
ATOM 6384 O O . LEU C 1 174 ? 151.843 128.604 109.471 1.00 76.85 174 LEU C O 1
ATOM 6389 N N . ASP C 1 175 ? 152.787 129.161 107.500 1.00 77.02 175 ASP C N 1
ATOM 6390 C CA . ASP C 1 175 ? 154.142 129.053 108.023 1.00 79.85 175 ASP C CA 1
ATOM 6391 C C . ASP C 1 175 ? 154.407 130.089 109.105 1.00 82.81 175 ASP C C 1
ATOM 6392 O O . ASP C 1 175 ? 155.326 129.920 109.913 1.00 83.93 175 ASP C O 1
ATOM 6397 N N . GLY C 1 176 ? 153.620 131.165 109.133 1.00 80.16 176 GLY C N 1
ATOM 6398 C CA . GLY C 1 176 ? 153.758 132.141 110.202 1.00 75.21 176 GLY C CA 1
ATOM 6399 C C . GLY C 1 176 ? 153.471 131.544 111.565 1.00 81.82 176 GLY C C 1
ATOM 6400 O O . GLY C 1 176 ? 154.156 131.841 112.544 1.00 86.39 176 GLY C O 1
ATOM 6401 N N . MET C 1 177 ? 152.442 130.699 111.647 1.00 88.74 177 MET C N 1
ATOM 6402 C CA . MET C 1 177 ? 152.138 130.019 112.902 1.00 81.16 177 MET C CA 1
ATOM 6403 C C . MET C 1 177 ? 153.026 128.797 113.103 1.00 82.77 177 MET C C 1
ATOM 6404 O O . MET C 1 177 ? 153.529 128.558 114.207 1.00 85.40 177 MET C O 1
ATOM 6409 N N . LEU C 1 178 ? 153.237 128.009 112.045 1.00 83.18 178 LEU C N 1
ATOM 6410 C CA . LEU C 1 178 ? 153.851 126.696 112.235 1.00 81.83 178 LEU C CA 1
ATOM 6411 C C . LEU C 1 178 ? 155.354 126.783 112.495 1.00 87.58 178 LEU C C 1
ATOM 6412 O O . LEU C 1 178 ? 155.921 125.901 113.149 1.00 89.15 178 LEU C O 1
ATOM 6417 N N . ASP C 1 179 ? 156.024 127.821 111.994 1.00 88.76 179 ASP C N 1
ATOM 6418 C CA . ASP C 1 179 ? 157.480 127.891 112.047 1.00 92.84 179 ASP C CA 1
ATOM 6419 C C . ASP C 1 179 ? 158.003 128.989 112.967 1.00 93.43 179 ASP C C 1
ATOM 6420 O O . ASP C 1 179 ? 159.033 129.598 112.662 1.00 94.66 179 ASP C O 1
ATOM 6425 N N . ARG C 1 180 ? 157.326 129.256 114.085 1.00 93.79 180 ARG C N 1
ATOM 6426 C CA . ARG C 1 180 ? 157.795 130.307 114.982 1.00 98.33 180 ARG C CA 1
ATOM 6427 C C . ARG C 1 180 ? 159.087 129.910 115.686 1.00 106.73 180 ARG C C 1
ATOM 6428 O O . ARG C 1 180 ? 159.992 130.736 115.848 1.00 105.96 180 ARG C O 1
ATOM 6436 N N . ARG C 1 181 ? 159.193 128.655 116.118 1.00 110.59 181 ARG C N 1
ATOM 6437 C CA . ARG C 1 181 ? 160.351 128.186 116.862 1.00 108.22 181 ARG C CA 1
ATOM 6438 C C . ARG C 1 181 ? 160.799 126.830 116.336 1.00 109.45 181 ARG C C 1
ATOM 6439 O O . ARG C 1 181 ? 160.077 126.155 115.599 1.00 106.85 181 ARG C O 1
ATOM 6447 N N . GLU C 1 182 ? 162.010 126.442 116.727 1.00 113.81 182 GLU C N 1
ATOM 6448 C CA . GLU C 1 182 ? 162.525 125.124 116.388 1.00 118.78 182 GLU C CA 1
ATOM 6449 C C . GLU C 1 182 ? 161.728 124.036 117.099 1.00 118.75 182 GLU C C 1
ATOM 6450 O O . GLU C 1 182 ? 161.178 124.242 118.183 1.00 119.38 182 GLU C O 1
ATOM 6456 N N . GLY C 1 183 ? 161.675 122.864 116.474 1.00 111.54 183 GLY C N 1
ATOM 6457 C CA . GLY C 1 183 ? 160.939 121.744 117.015 1.00 108.22 183 GLY C CA 1
ATOM 6458 C C . GLY C 1 183 ? 159.501 121.637 116.559 1.00 106.92 183 GLY C C 1
ATOM 6459 O O . GLY C 1 183 ? 158.836 120.650 116.894 1.00 111.05 183 GLY C O 1
ATOM 6460 N N . GLY C 1 184 ? 159.001 122.607 115.803 1.00 100.31 184 GLY C N 1
ATOM 6461 C CA . GLY C 1 184 ? 157.632 122.514 115.324 1.00 94.85 184 GLY C CA 1
ATOM 6462 C C . GLY C 1 184 ? 156.642 122.783 116.437 1.00 93.82 184 GLY C C 1
ATOM 6463 O O . GLY C 1 184 ? 156.888 123.591 117.339 1.00 95.75 184 GLY C O 1
ATOM 6464 N N . THR C 1 185 ? 155.502 122.098 116.380 1.00 86.41 185 THR C N 1
ATOM 6465 C CA . THR C 1 185 ? 154.427 122.293 117.339 1.00 79.90 185 THR C CA 1
ATOM 6466 C C . THR C 1 185 ? 153.897 120.941 117.791 1.00 81.90 185 THR C C 1
ATOM 6467 O O . THR C 1 185 ? 154.322 119.890 117.306 1.00 82.47 185 THR C O 1
ATOM 6471 N N . GLU C 1 186 ? 152.966 120.983 118.742 1.00 80.65 186 GLU C N 1
ATOM 6472 C CA . GLU C 1 186 ? 152.289 119.790 119.226 1.00 73.27 186 GLU C CA 1
ATOM 6473 C C . GLU C 1 186 ? 150.942 120.172 119.820 1.00 68.02 186 GLU C C 1
ATOM 6474 O O . GLU C 1 186 ? 150.717 121.322 120.210 1.00 73.35 186 GLU C O 1
ATOM 6480 N N . ILE C 1 187 ? 150.047 119.184 119.881 1.00 61.23 187 ILE C N 1
ATOM 6481 C CA . ILE C 1 187 ? 148.712 119.396 120.424 1.00 60.57 187 ILE C CA 1
ATOM 6482 C C . ILE C 1 187 ? 148.748 119.221 121.935 1.00 64.03 187 ILE C C 1
ATOM 6483 O O . ILE C 1 187 ? 149.559 118.456 122.473 1.00 68.61 187 ILE C O 1
ATOM 6488 N N . VAL C 1 188 ? 147.872 119.939 122.632 1.00 64.08 188 VAL C N 1
ATOM 6489 C CA . VAL C 1 188 ? 147.798 119.895 124.086 1.00 62.09 188 VAL C CA 1
ATOM 6490 C C . VAL C 1 188 ? 146.374 119.548 124.498 1.00 62.19 188 VAL C C 1
ATOM 6491 O O . VAL C 1 188 ? 145.441 120.321 124.246 1.00 62.58 188 VAL C O 1
ATOM 6495 N N . GLY C 1 189 ? 146.209 118.385 125.124 1.00 60.32 189 GLY C N 1
ATOM 6496 C CA . GLY C 1 189 ? 145.005 118.075 125.867 1.00 60.76 189 GLY C CA 1
ATOM 6497 C C . GLY C 1 189 ? 143.694 117.922 125.122 1.00 52.28 189 GLY C C 1
ATOM 6498 O O . GLY C 1 189 ? 142.833 118.801 125.201 1.00 57.78 189 GLY C O 1
ATOM 6499 N N . GLY C 1 190 ? 143.531 116.838 124.376 1.00 43.70 190 GLY C N 1
ATOM 6500 C CA . GLY C 1 190 ? 142.216 116.389 123.972 1.00 45.60 190 GLY C CA 1
ATOM 6501 C C . GLY C 1 190 ? 141.561 117.246 122.905 1.00 41.09 190 GLY C C 1
ATOM 6502 O O . GLY C 1 190 ? 142.080 118.273 122.466 1.00 48.21 190 GLY C O 1
ATOM 6503 N N . VAL C 1 191 ? 140.375 116.800 122.497 1.00 33.14 191 VAL C N 1
ATOM 6504 C CA . VAL C 1 191 ? 139.611 117.390 121.405 1.00 31.02 191 VAL C CA 1
ATOM 6505 C C . VAL C 1 191 ? 138.207 117.691 121.908 1.00 41.45 191 VAL C C 1
ATOM 6506 O O . VAL C 1 191 ? 137.630 116.893 122.652 1.00 52.15 191 VAL C O 1
ATOM 6510 N N . GLN C 1 192 ? 137.654 118.833 121.503 1.00 40.19 192 GLN C N 1
ATOM 6511 C CA . GLN C 1 192 ? 136.283 119.189 121.859 1.00 33.79 192 GLN C CA 1
ATOM 6512 C C . GLN C 1 192 ? 135.366 118.979 120.661 1.00 37.05 192 GLN C C 1
ATOM 6513 O O . GLN C 1 192 ? 135.678 119.426 119.557 1.00 46.66 192 GLN C O 1
ATOM 6519 N N . LYS C 1 193 ? 134.239 118.307 120.877 1.00 31.53 193 LYS C N 1
ATOM 6520 C CA . LYS C 1 193 ? 133.320 117.958 119.800 1.00 33.66 193 LYS C CA 1
ATOM 6521 C C . LYS C 1 193 ? 131.916 118.438 120.136 1.00 33.00 193 LYS C C 1
ATOM 6522 O O . LYS C 1 193 ? 131.427 118.191 121.242 1.00 38.50 193 LYS C O 1
ATOM 6528 N N . TRP C 1 194 ? 131.264 119.111 119.188 1.00 30.49 194 TRP C N 1
ATOM 6529 C CA . TRP C 1 194 ? 129.852 119.433 119.387 1.00 25.98 194 TRP C CA 1
ATOM 6530 C C . TRP C 1 194 ? 129.167 119.641 118.042 1.00 33.34 194 TRP C C 1
ATOM 6531 O O . TRP C 1 194 ? 129.795 119.551 116.989 1.00 43.60 194 TRP C O 1
ATOM 6542 N N . VAL C 1 195 ? 127.856 119.884 118.086 1.00 31.13 195 VAL C N 1
ATOM 6543 C CA . VAL C 1 195 ? 126.994 119.859 116.904 1.00 29.29 195 VAL C CA 1
ATOM 6544 C C . VAL C 1 195 ? 126.262 121.189 116.783 1.00 34.62 195 VAL C C 1
ATOM 6545 O O . VAL C 1 195 ? 125.752 121.714 117.779 1.00 40.29 195 VAL C O 1
ATOM 6549 N N . ILE C 1 196 ? 126.199 121.730 115.564 1.00 31.57 196 ILE C N 1
ATOM 6550 C CA . ILE C 1 196 ? 125.481 122.967 115.273 1.00 31.76 196 ILE C CA 1
ATOM 6551 C C . ILE C 1 196 ? 124.538 122.716 114.103 1.00 34.04 196 ILE C C 1
ATOM 6552 O O . ILE C 1 196 ? 124.873 121.972 113.176 1.00 39.34 196 ILE C O 1
ATOM 6557 N N . ASN C 1 197 ? 123.357 123.334 114.147 1.00 31.68 197 ASN C N 1
ATOM 6558 C CA . ASN C 1 197 ? 122.333 123.128 113.120 1.00 31.60 197 ASN C CA 1
ATOM 6559 C C . ASN C 1 197 ? 122.394 124.238 112.068 1.00 34.29 197 ASN C C 1
ATOM 6560 O O . ASN C 1 197 ? 121.554 125.134 112.008 1.00 41.91 197 ASN C O 1
ATOM 6565 N N . CYS C 1 198 ? 123.407 124.150 111.210 1.00 34.17 198 CYS C N 1
ATOM 6566 C CA . CYS C 1 198 ? 123.563 125.102 110.120 1.00 32.43 198 CYS C CA 1
ATOM 6567 C C . CYS C 1 198 ? 124.393 124.467 109.014 1.00 37.64 198 CYS C C 1
ATOM 6568 O O . CYS C 1 198 ? 125.113 123.492 109.232 1.00 40.34 198 CYS C O 1
ATOM 6571 N N . ASN C 1 199 ? 124.286 125.038 107.819 1.00 37.13 199 ASN C N 1
ATOM 6572 C CA . ASN C 1 199 ? 125.033 124.544 106.672 1.00 33.64 199 ASN C CA 1
ATOM 6573 C C . ASN C 1 199 ? 126.528 124.755 106.887 1.00 37.79 199 ASN C C 1
ATOM 6574 O O . ASN C 1 199 ? 126.949 125.629 107.646 1.00 48.00 199 ASN C O 1
ATOM 6579 N N . TRP C 1 200 ? 127.340 123.934 106.218 1.00 30.42 200 TRP C N 1
ATOM 6580 C CA . TRP C 1 200 ? 128.779 124.011 106.444 1.00 29.31 200 TRP C CA 1
ATOM 6581 C C . TRP C 1 200 ? 129.393 125.249 105.807 1.00 33.49 200 TRP C C 1
ATOM 6582 O O . TRP C 1 200 ? 130.549 125.577 106.089 1.00 41.65 200 TRP C O 1
ATOM 6593 N N . LYS C 1 201 ? 128.649 125.947 104.948 1.00 31.17 201 LYS C N 1
ATOM 6594 C CA . LYS C 1 201 ? 129.219 127.099 104.256 1.00 28.01 201 LYS C CA 1
ATOM 6595 C C . LYS C 1 201 ? 129.268 128.333 105.149 1.00 37.62 201 LYS C C 1
ATOM 6596 O O . LYS C 1 201 ? 130.120 129.206 104.957 1.00 45.17 201 LYS C O 1
ATOM 6602 N N . PHE C 1 202 ? 128.372 128.424 106.134 1.00 36.72 202 PHE C N 1
ATOM 6603 C CA . PHE C 1 202 ? 128.362 129.597 107.007 1.00 34.02 202 PHE C CA 1
ATOM 6604 C C . PHE C 1 202 ? 129.667 129.772 107.778 1.00 40.39 202 PHE C C 1
ATOM 6605 O O . PHE C 1 202 ? 130.317 130.823 107.614 1.00 47.25 202 PHE C O 1
ATOM 6613 N N . PRO C 1 203 ? 130.101 128.833 108.633 1.00 37.29 203 PRO C N 1
ATOM 6614 C CA . PRO C 1 203 ? 131.359 129.064 109.358 1.00 33.04 203 PRO C CA 1
ATOM 6615 C C . PRO C 1 203 ? 132.564 129.164 108.447 1.00 38.17 203 PRO C C 1
ATOM 6616 O O . PRO C 1 203 ? 133.492 129.925 108.738 1.00 43.15 203 PRO C O 1
ATOM 6620 N N . ALA C 1 204 ? 132.573 128.416 107.342 1.00 35.54 204 ALA C N 1
ATOM 6621 C CA . ALA C 1 204 ? 133.693 128.490 106.414 1.00 39.52 204 ALA C CA 1
ATOM 6622 C C . ALA C 1 204 ? 133.828 129.886 105.827 1.00 47.64 204 ALA C C 1
ATOM 6623 O O . ALA C 1 204 ? 134.920 130.462 105.823 1.00 60.22 204 ALA C O 1
ATOM 6625 N N . GLU C 1 205 ? 132.722 130.463 105.354 1.00 50.21 205 GLU C N 1
ATOM 6626 C CA . GLU C 1 205 ? 132.781 131.812 104.803 1.00 51.31 205 GLU C CA 1
ATOM 6627 C C . GLU C 1 205 ? 133.158 132.831 105.868 1.00 52.91 205 GLU C C 1
ATOM 6628 O O . GLU C 1 205 ? 133.932 133.760 105.601 1.00 57.93 205 GLU C O 1
ATOM 6634 N N . GLN C 1 206 ? 132.617 132.685 107.082 1.00 54.88 206 GLN C N 1
ATOM 6635 C CA . GLN C 1 206 ? 132.950 133.645 108.130 1.00 52.83 206 GLN C CA 1
ATOM 6636 C C . GLN C 1 206 ? 134.433 133.605 108.470 1.00 54.02 206 GLN C C 1
ATOM 6637 O O . GLN C 1 206 ? 135.073 134.652 108.609 1.00 61.98 206 GLN C O 1
ATOM 6643 N N . PHE C 1 207 ? 135.002 132.409 108.606 1.00 46.88 207 PHE C N 1
ATOM 6644 C CA . PHE C 1 207 ? 136.418 132.323 108.937 1.00 50.00 207 PHE C CA 1
ATOM 6645 C C . PHE C 1 207 ? 137.286 132.600 107.719 1.00 54.79 207 PHE C C 1
ATOM 6646 O O . PHE C 1 207 ? 138.509 132.727 107.838 1.00 62.85 207 PHE C O 1
ATOM 6654 N N . ALA C 1 208 ? 136.676 132.687 106.536 1.00 56.22 208 ALA C N 1
ATOM 6655 C CA . ALA C 1 208 ? 137.434 133.111 105.364 1.00 59.80 208 ALA C CA 1
ATOM 6656 C C . ALA C 1 208 ? 137.537 134.629 105.280 1.00 63.05 208 ALA C C 1
ATOM 6657 O O . ALA C 1 208 ? 138.637 135.167 105.114 1.00 66.22 208 ALA C O 1
ATOM 6659 N N . SER C 1 209 ? 136.410 135.342 105.384 1.00 62.33 209 SER C N 1
ATOM 6660 C CA . SER C 1 209 ? 136.411 136.770 105.090 1.00 64.40 209 SER C CA 1
ATOM 6661 C C . SER C 1 209 ? 135.540 137.645 105.982 1.00 70.53 209 SER C C 1
ATOM 6662 O O . SER C 1 209 ? 135.026 138.655 105.492 1.00 77.89 209 SER C O 1
ATOM 6665 N N . ASP C 1 210 ? 135.341 137.306 107.252 1.00 70.09 210 ASP C N 1
ATOM 6666 C CA . ASP C 1 210 ? 134.469 138.092 108.121 1.00 71.74 210 ASP C CA 1
ATOM 6667 C C . ASP C 1 210 ? 135.236 138.621 109.325 1.00 72.26 210 ASP C C 1
ATOM 6668 O O . ASP C 1 210 ? 135.482 137.882 110.283 1.00 74.82 210 ASP C O 1
ATOM 6673 N N . GLN C 1 211 ? 135.601 139.900 109.272 1.00 70.68 211 GLN C N 1
ATOM 6674 C CA . GLN C 1 211 ? 136.002 140.667 110.441 1.00 71.41 211 GLN C CA 1
ATOM 6675 C C . GLN C 1 211 ? 134.989 141.754 110.765 1.00 74.01 211 GLN C C 1
ATOM 6676 O O . GLN C 1 211 ? 135.089 142.388 111.821 1.00 74.38 211 GLN C O 1
ATOM 6682 N N . TYR C 1 212 ? 134.003 141.960 109.892 1.00 74.52 212 TYR C N 1
ATOM 6683 C CA . TYR C 1 212 ? 133.025 143.027 110.063 1.00 73.25 212 TYR C CA 1
ATOM 6684 C C . TYR C 1 212 ? 132.122 142.775 111.265 1.00 69.29 212 TYR C C 1
ATOM 6685 O O . TYR C 1 212 ? 131.681 143.718 111.930 1.00 69.28 212 TYR C O 1
ATOM 6694 N N . HIS C 1 213 ? 131.835 141.506 111.559 1.00 66.47 213 HIS C N 1
ATOM 6695 C CA . HIS C 1 213 ? 130.840 141.192 112.577 1.00 64.28 213 HIS C CA 1
ATOM 6696 C C . HIS C 1 213 ? 131.370 141.403 113.988 1.00 67.49 213 HIS C C 1
ATOM 6697 O O . HIS C 1 213 ? 130.584 141.633 114.913 1.00 68.17 213 HIS C O 1
ATOM 6704 N N . ALA C 1 214 ? 132.689 141.326 114.178 1.00 67.38 214 ALA C N 1
ATOM 6705 C CA . ALA C 1 214 ? 133.250 141.386 115.526 1.00 64.26 214 ALA C CA 1
ATOM 6706 C C . ALA C 1 214 ? 132.968 142.726 116.192 1.00 73.58 214 ALA C C 1
ATOM 6707 O O . ALA C 1 214 ? 133.069 142.852 117.417 1.00 75.84 214 ALA C O 1
ATOM 6709 N N . LEU C 1 215 ? 132.626 143.743 115.402 1.00 78.61 215 LEU C N 1
ATOM 6710 C CA . LEU C 1 215 ? 132.321 145.051 115.969 1.00 71.77 215 LEU C CA 1
ATOM 6711 C C . LEU C 1 215 ? 131.002 145.034 116.730 1.00 67.23 215 LEU C C 1
ATOM 6712 O O . LEU C 1 215 ? 130.873 145.681 117.775 1.00 71.35 215 LEU C O 1
ATOM 6717 N N . PHE C 1 216 ? 130.007 144.308 116.221 1.00 63.91 216 PHE C N 1
ATOM 6718 C CA . PHE C 1 216 ? 128.667 144.329 116.794 1.00 65.29 216 PHE C CA 1
ATOM 6719 C C . PHE C 1 216 ? 128.311 143.047 117.537 1.00 71.93 216 PHE C C 1
ATOM 6720 O O . PHE C 1 216 ? 127.716 143.108 118.616 1.00 77.98 216 PHE C O 1
ATOM 6728 N N . SER C 1 217 ? 128.649 141.884 116.976 1.00 64.34 217 SER C N 1
ATOM 6729 C CA . SER C 1 217 ? 128.274 140.625 117.614 1.00 62.10 217 SER C CA 1
ATOM 6730 C C . SER C 1 217 ? 128.959 140.456 118.964 1.00 66.95 217 SER C C 1
ATOM 6731 O O . SER C 1 217 ? 128.325 140.046 119.941 1.00 71.56 217 SER C O 1
ATOM 6734 N N . HIS C 1 218 ? 130.250 140.774 119.041 1.00 64.89 218 HIS C N 1
ATOM 6735 C CA . HIS C 1 218 ? 131.030 140.592 120.256 1.00 54.54 218 HIS C CA 1
ATOM 6736 C C . HIS C 1 218 ? 131.215 141.889 121.031 1.00 62.04 218 HIS C C 1
ATOM 6737 O O . HIS C 1 218 ? 132.277 142.103 121.622 1.00 65.58 218 HIS C O 1
ATOM 6744 N N . ALA C 1 219 ? 130.209 142.765 121.033 1.00 69.59 219 ALA C N 1
ATOM 6745 C CA . ALA C 1 219 ? 130.319 144.013 121.782 1.00 72.26 219 ALA C CA 1
ATOM 6746 C C . ALA C 1 219 ? 130.305 143.762 123.285 1.00 78.34 219 ALA C C 1
ATOM 6747 O O . ALA C 1 219 ? 131.075 144.379 124.031 1.00 81.68 219 ALA C O 1
ATOM 6749 N N . SER C 1 220 ? 129.430 142.866 123.749 1.00 78.25 220 SER C N 1
ATOM 6750 C CA . SER C 1 220 ? 129.323 142.602 125.181 1.00 75.06 220 SER C CA 1
ATOM 6751 C C . SER C 1 220 ? 130.598 141.976 125.732 1.00 73.90 220 SER C C 1
ATOM 6752 O O . SER C 1 220 ? 131.050 142.333 126.827 1.00 76.08 220 SER C O 1
ATOM 6755 N N . ALA C 1 221 ? 131.185 141.032 124.994 1.00 72.33 221 ALA C N 1
ATOM 6756 C CA . ALA C 1 221 ? 132.415 140.396 125.453 1.00 76.15 221 ALA C CA 1
ATOM 6757 C C . ALA C 1 221 ? 133.552 141.403 125.548 1.00 80.89 221 ALA C C 1
ATOM 6758 O O . ALA C 1 221 ? 134.335 141.379 126.505 1.00 83.41 221 ALA C O 1
ATOM 6760 N N . VAL C 1 222 ? 133.659 142.297 124.563 1.00 80.57 222 VAL C N 1
ATOM 6761 C CA . VAL C 1 222 ? 134.681 143.339 124.607 1.00 84.96 222 VAL C CA 1
ATOM 6762 C C . VAL C 1 222 ? 134.444 144.269 125.787 1.00 87.76 222 VAL C C 1
ATOM 6763 O O . VAL C 1 222 ? 135.380 144.633 126.508 1.00 88.50 222 VAL C O 1
ATOM 6767 N N . GLN C 1 223 ? 133.189 144.663 126.005 1.00 88.01 223 GLN C N 1
ATOM 6768 C CA . GLN C 1 223 ? 132.875 145.590 127.088 1.00 86.59 223 GLN C CA 1
ATOM 6769 C C . GLN C 1 223 ? 133.198 144.983 128.447 1.00 87.62 223 GLN C C 1
ATOM 6770 O O . GLN C 1 223 ? 133.709 145.668 129.341 1.00 86.04 223 GLN C O 1
ATOM 6776 N N . VAL C 1 224 ? 132.905 143.694 128.624 1.00 89.45 224 VAL C N 1
ATOM 6777 C CA . VAL C 1 224 ? 133.123 143.056 129.919 1.00 88.86 224 VAL C CA 1
ATOM 6778 C C . VAL C 1 224 ? 134.603 142.765 130.139 1.00 92.54 224 VAL C C 1
ATOM 6779 O O . VAL C 1 224 ? 135.166 143.091 131.190 1.00 91.06 224 VAL C O 1
ATOM 6783 N N . LEU C 1 225 ? 135.258 142.144 129.155 1.00 97.52 225 LEU C N 1
ATOM 6784 C CA . LEU C 1 225 ? 136.647 141.738 129.342 1.00 100.47 225 LEU C CA 1
ATOM 6785 C C . LEU C 1 225 ? 137.591 142.931 129.280 1.00 98.97 225 LEU C C 1
ATOM 6786 O O . LEU C 1 225 ? 138.664 142.912 129.893 1.00 97.35 225 LEU C O 1
ATOM 6791 N N . GLY C 1 226 ? 137.215 143.972 128.544 1.00 101.27 226 GLY C N 1
ATOM 6792 C CA . GLY C 1 226 ? 138.050 145.151 128.405 1.00 107.87 226 GLY C CA 1
ATOM 6793 C C . GLY C 1 226 ? 138.217 145.933 129.693 1.00 107.62 226 GLY C C 1
ATOM 6794 O O . GLY C 1 226 ? 139.331 146.088 130.194 1.00 113.99 226 GLY C O 1
ATOM 6795 N N . GLY C 1 237 ? 142.143 142.208 137.235 1.00 173.26 237 GLY C N 1
ATOM 6796 C CA . GLY C 1 237 ? 143.263 141.478 136.671 1.00 176.78 237 GLY C CA 1
ATOM 6797 C C . GLY C 1 237 ? 144.462 142.355 136.371 1.00 181.16 237 GLY C C 1
ATOM 6798 O O . GLY C 1 237 ? 144.518 143.512 136.787 1.00 180.56 237 GLY C O 1
ATOM 6799 N N . ASP C 1 238 ? 145.429 141.797 135.647 1.00 181.93 238 ASP C N 1
ATOM 6800 C CA . ASP C 1 238 ? 146.622 142.546 135.283 1.00 179.05 238 ASP C CA 1
ATOM 6801 C C . ASP C 1 238 ? 146.289 143.650 134.287 1.00 175.62 238 ASP C C 1
ATOM 6802 O O . ASP C 1 238 ? 145.371 143.529 133.470 1.00 173.94 238 ASP C O 1
ATOM 6807 N N . GLY C 1 239 ? 147.046 144.742 134.372 1.00 175.34 239 GLY C N 1
ATOM 6808 C CA . GLY C 1 239 ? 146.845 145.841 133.445 1.00 169.16 239 GLY C CA 1
ATOM 6809 C C . GLY C 1 239 ? 147.095 145.409 132.011 1.00 166.18 239 GLY C C 1
ATOM 6810 O O . GLY C 1 239 ? 148.079 144.731 131.705 1.00 164.46 239 GLY C O 1
ATOM 6811 N N . GLN C 1 240 ? 146.185 145.806 131.125 1.00 166.56 240 GLN C N 1
ATOM 6812 C CA . GLN C 1 240 ? 146.292 145.471 129.714 1.00 164.33 240 GLN C CA 1
ATOM 6813 C C . GLN C 1 240 ? 145.534 146.511 128.904 1.00 158.45 240 GLN C C 1
ATOM 6814 O O . GLN C 1 240 ? 144.749 147.296 129.442 1.00 156.38 240 GLN C O 1
ATOM 6820 N N . THR C 1 241 ? 145.787 146.511 127.598 1.00 156.35 241 THR C N 1
ATOM 6821 C CA . THR C 1 241 ? 145.076 147.406 126.695 1.00 152.85 241 THR C CA 1
ATOM 6822 C C . THR C 1 241 ? 143.603 147.021 126.655 1.00 148.98 241 THR C C 1
ATOM 6823 O O . THR C 1 241 ? 143.246 145.964 126.123 1.00 147.14 241 THR C O 1
ATOM 6827 N N . ALA C 1 242 ? 142.750 147.870 127.230 1.00 148.95 242 ALA C N 1
ATOM 6828 C CA . ALA C 1 242 ? 141.319 147.586 127.241 1.00 145.77 242 ALA C CA 1
ATOM 6829 C C . ALA C 1 242 ? 140.746 147.574 125.830 1.00 147.28 242 ALA C C 1
ATOM 6830 O O . ALA C 1 242 ? 139.938 146.702 125.488 1.00 144.02 242 ALA C O 1
ATOM 6832 N N . ARG C 1 243 ? 141.150 148.528 125.001 1.00 147.96 243 ARG C N 1
ATOM 6833 C CA . ARG C 1 243 ? 140.643 148.593 123.641 1.00 143.95 243 ARG C CA 1
ATOM 6834 C C . ARG C 1 243 ? 141.191 147.428 122.819 1.00 141.75 243 ARG C C 1
ATOM 6835 O O . ARG C 1 243 ? 142.355 147.048 122.978 1.00 139.80 243 ARG C O 1
ATOM 6843 N N . PRO C 1 244 ? 140.383 146.841 121.941 1.00 140.23 244 PRO C N 1
ATOM 6844 C CA . PRO C 1 244 ? 140.881 145.759 121.085 1.00 137.53 244 PRO C CA 1
ATOM 6845 C C . PRO C 1 244 ? 141.889 146.279 120.072 1.00 144.56 244 PRO C C 1
ATOM 6846 O O . PRO C 1 244 ? 142.127 147.481 119.939 1.00 148.49 244 PRO C O 1
ATOM 6850 N N . VAL C 1 245 ? 142.490 145.335 119.343 1.00 144.27 245 VAL C N 1
ATOM 6851 C CA . VAL C 1 245 ? 143.546 145.684 118.397 1.00 144.00 245 VAL C CA 1
ATOM 6852 C C . VAL C 1 245 ? 143.006 146.518 117.245 1.00 143.75 245 VAL C C 1
ATOM 6853 O O . VAL C 1 245 ? 143.715 147.377 116.709 1.00 143.32 245 VAL C O 1
ATOM 6857 N N . TRP C 1 246 ? 141.755 146.284 116.838 1.00 139.55 246 TRP C N 1
ATOM 6858 C CA . TRP C 1 246 ? 141.250 146.943 115.637 1.00 136.65 246 TRP C CA 1
ATOM 6859 C C . TRP C 1 246 ? 141.040 148.436 115.860 1.00 142.35 246 TRP C C 1
ATOM 6860 O O . TRP C 1 246 ? 141.090 149.223 114.908 1.00 142.81 246 TRP C O 1
ATOM 6871 N N . GLU C 1 247 ? 140.803 148.848 117.108 1.00 142.69 247 GLU C N 1
ATOM 6872 C CA . GLU C 1 247 ? 140.561 150.262 117.381 1.00 145.46 247 GLU C CA 1
ATOM 6873 C C . GLU C 1 247 ? 141.795 151.108 117.098 1.00 150.59 247 GLU C C 1
ATOM 6874 O O . GLU C 1 247 ? 141.692 152.187 116.503 1.00 152.30 247 GLU C O 1
ATOM 6880 N N . THR C 1 248 ? 142.968 150.639 117.513 1.00 150.50 248 THR C N 1
ATOM 6881 C CA . THR C 1 248 ? 144.209 151.386 117.355 1.00 152.34 248 THR C CA 1
ATOM 6882 C C . THR C 1 248 ? 144.987 151.004 116.102 1.00 150.76 248 THR C C 1
ATOM 6883 O O . THR C 1 248 ? 146.051 151.580 115.854 1.00 149.35 248 THR C O 1
ATOM 6887 N N . ALA C 1 249 ? 144.489 150.057 115.312 1.00 147.60 249 ALA C N 1
ATOM 6888 C CA . ALA C 1 249 ? 145.226 149.583 114.149 1.00 141.91 249 ALA C CA 1
ATOM 6889 C C . ALA C 1 249 ? 145.284 150.651 113.064 1.00 138.02 249 ALA C C 1
ATOM 6890 O O . ALA C 1 249 ? 144.389 151.492 112.947 1.00 137.76 249 ALA C O 1
ATOM 6892 N N . LYS C 1 250 ? 146.352 150.614 112.268 1.00 135.17 250 LYS C N 1
ATOM 6893 C CA . LYS C 1 250 ? 146.541 151.555 111.171 1.00 136.07 250 LYS C CA 1
ATOM 6894 C C . LYS C 1 250 ? 146.311 150.920 109.803 1.00 131.76 250 LYS C C 1
ATOM 6895 O O . LYS C 1 250 ? 145.491 151.414 109.024 1.00 127.96 250 LYS C O 1
ATOM 6901 N N . ASP C 1 251 ? 147.011 149.830 109.496 1.00 127.44 251 ASP C N 1
ATOM 6902 C CA . ASP C 1 251 ? 146.910 149.170 108.204 1.00 118.60 251 ASP C CA 1
ATOM 6903 C C . ASP C 1 251 ? 146.365 147.764 108.395 1.00 111.91 251 ASP C C 1
ATOM 6904 O O . ASP C 1 251 ? 146.663 147.095 109.387 1.00 114.51 251 ASP C O 1
ATOM 6909 N N . ALA C 1 252 ? 145.566 147.321 107.431 1.00 105.89 252 ALA C N 1
ATOM 6910 C CA . ALA C 1 252 ? 144.918 146.022 107.490 1.00 100.09 252 ALA C CA 1
ATOM 6911 C C . ALA C 1 252 ? 145.022 145.332 106.140 1.00 98.89 252 ALA C C 1
ATOM 6912 O O . ALA C 1 252 ? 145.020 145.983 105.093 1.00 103.49 252 ALA C O 1
ATOM 6914 N N . LEU C 1 253 ? 145.110 144.004 106.170 1.00 98.26 253 LEU C N 1
ATOM 6915 C CA . LEU C 1 253 ? 145.303 143.215 104.961 1.00 93.67 253 LEU C CA 1
ATOM 6916 C C . LEU C 1 253 ? 144.342 142.036 104.945 1.00 90.54 253 LEU C C 1
ATOM 6917 O O . LEU C 1 253 ? 144.109 141.403 105.983 1.00 97.47 253 LEU C O 1
ATOM 6922 N N . GLN C 1 254 ? 143.787 141.751 103.767 1.00 83.64 254 GLN C N 1
ATOM 6923 C CA . GLN C 1 254 ? 142.975 140.566 103.524 1.00 79.31 254 GLN C CA 1
ATOM 6924 C C . GLN C 1 254 ? 143.418 139.901 102.229 1.00 83.73 254 GLN C C 1
ATOM 6925 O O . GLN C 1 254 ? 143.541 140.565 101.195 1.00 91.63 254 GLN C O 1
ATOM 6931 N N . PHE C 1 255 ? 143.636 138.592 102.291 1.00 80.76 255 PHE C N 1
ATOM 6932 C CA . PHE C 1 255 ? 144.057 137.782 101.157 1.00 78.55 255 PHE C CA 1
ATOM 6933 C C . PHE C 1 255 ? 142.924 136.834 100.788 1.00 82.20 255 PHE C C 1
ATOM 6934 O O . PHE C 1 255 ? 142.443 136.082 101.641 1.00 87.83 255 PHE C O 1
ATOM 6942 N N . GLY C 1 256 ? 142.488 136.889 99.530 1.00 80.02 256 GLY C N 1
ATOM 6943 C CA . GLY C 1 256 ? 141.268 136.224 99.104 1.00 82.36 256 GLY C CA 1
ATOM 6944 C C . GLY C 1 256 ? 141.342 135.301 97.900 1.00 86.45 256 GLY C C 1
ATOM 6945 O O . GLY C 1 256 ? 140.460 135.366 97.038 1.00 84.09 256 GLY C O 1
ATOM 6946 N N . GLN C 1 257 ? 142.359 134.447 97.802 1.00 85.32 257 GLN C N 1
ATOM 6947 C CA . GLN C 1 257 ? 142.674 133.803 96.529 1.00 83.87 257 GLN C CA 1
ATOM 6948 C C . GLN C 1 257 ? 142.426 132.302 96.585 1.00 83.41 257 GLN C C 1
ATOM 6949 O O . GLN C 1 257 ? 142.767 131.650 97.576 1.00 85.13 257 GLN C O 1
ATOM 6955 N N . ASP C 1 258 ? 141.841 131.762 95.507 1.00 81.62 258 ASP C N 1
ATOM 6956 C CA . ASP C 1 258 ? 141.617 130.321 95.326 1.00 79.81 258 ASP C CA 1
ATOM 6957 C C . ASP C 1 258 ? 140.665 129.745 96.368 1.00 75.08 258 ASP C C 1
ATOM 6958 O O . ASP C 1 258 ? 140.687 128.544 96.644 1.00 72.96 258 ASP C O 1
ATOM 6963 N N . GLY C 1 259 ? 139.816 130.583 96.950 1.00 77.31 259 GLY C N 1
ATOM 6964 C CA . GLY C 1 259 ? 138.980 130.156 98.047 1.00 69.97 259 GLY C CA 1
ATOM 6965 C C . GLY C 1 259 ? 139.669 130.156 99.389 1.00 68.21 259 GLY C C 1
ATOM 6966 O O . GLY C 1 259 ? 138.993 130.006 100.414 1.00 62.98 259 GLY C O 1
ATOM 6967 N N . HIS C 1 260 ? 140.987 130.326 99.416 1.00 70.37 260 HIS C N 1
ATOM 6968 C CA . HIS C 1 260 ? 141.745 130.470 100.648 1.00 64.42 260 HIS C CA 1
ATOM 6969 C C . HIS C 1 260 ? 141.711 131.930 101.074 1.00 68.76 260 HIS C C 1
ATOM 6970 O O . HIS C 1 260 ? 142.040 132.824 100.283 1.00 76.57 260 HIS C O 1
ATOM 6977 N N . GLY C 1 261 ? 141.318 132.163 102.319 1.00 62.08 261 GLY C N 1
ATOM 6978 C CA . GLY C 1 261 ? 141.191 133.507 102.836 1.00 61.95 261 GLY C CA 1
ATOM 6979 C C . GLY C 1 261 ? 141.983 133.689 104.113 1.00 63.95 261 GLY C C 1
ATOM 6980 O O . GLY C 1 261 ? 142.167 132.758 104.898 1.00 70.48 261 GLY C O 1
ATOM 6981 N N . SER C 1 262 ? 142.459 134.914 104.303 1.00 67.40 262 SER C N 1
ATOM 6982 C CA . SER C 1 262 ? 143.233 135.274 105.481 1.00 71.62 262 SER C CA 1
ATOM 6983 C C . SER C 1 262 ? 143.064 136.762 105.739 1.00 73.51 262 SER C C 1
ATOM 6984 O O . SER C 1 262 ? 142.768 137.529 104.822 1.00 76.89 262 SER C O 1
ATOM 6987 N N . GLY C 1 263 ? 143.261 137.168 106.991 1.00 73.31 263 GLY C N 1
ATOM 6988 C CA . GLY C 1 263 ? 143.121 138.575 107.322 1.00 72.31 263 GLY C CA 1
ATOM 6989 C C . GLY C 1 263 ? 143.736 138.994 108.640 1.00 79.16 263 GLY C C 1
ATOM 6990 O O . GLY C 1 263 ? 143.607 138.278 109.641 1.00 82.98 263 GLY C O 1
ATOM 6991 N N . PHE C 1 264 ? 144.390 140.158 108.661 1.00 86.09 264 PHE C N 1
ATOM 6992 C CA . PHE C 1 264 ? 145.016 140.634 109.891 1.00 89.55 264 PHE C CA 1
ATOM 6993 C C . PHE C 1 264 ? 145.240 142.142 109.840 1.00 94.42 264 PHE C C 1
ATOM 6994 O O . PHE C 1 264 ? 144.985 142.797 108.826 1.00 98.83 264 PHE C O 1
ATOM 7002 N N . PHE C 1 265 ? 145.702 142.681 110.969 1.00 99.18 265 PHE C N 1
ATOM 7003 C CA . PHE C 1 265 ? 145.983 144.102 111.141 1.00 103.50 265 PHE C CA 1
ATOM 7004 C C . PHE C 1 265 ? 147.482 144.311 111.318 1.00 106.67 265 PHE C C 1
ATOM 7005 O O . PHE C 1 265 ? 148.183 143.416 111.799 1.00 108.39 265 PHE C O 1
ATOM 7013 N N . PHE C 1 266 ? 147.967 145.490 110.935 1.00 108.07 266 PHE C N 1
ATOM 7014 C CA . PHE C 1 266 ? 149.359 145.846 111.180 1.00 109.01 266 PHE C CA 1
ATOM 7015 C C . PHE C 1 266 ? 149.495 146.551 112.525 1.00 115.96 266 PHE C C 1
ATOM 7016 O O . PHE C 1 266 ? 148.741 147.480 112.829 1.00 121.07 266 PHE C O 1
ATOM 7024 N N . THR C 1 267 ? 150.465 146.119 113.328 1.00 120.13 267 THR C N 1
ATOM 7025 C CA . THR C 1 267 ? 150.660 146.672 114.660 1.00 126.68 267 THR C CA 1
ATOM 7026 C C . THR C 1 267 ? 152.143 146.919 114.898 1.00 132.43 267 THR C C 1
ATOM 7027 O O . THR C 1 267 ? 152.990 146.155 114.427 1.00 131.90 267 THR C O 1
ATOM 7031 N N . GLU C 1 268 ? 152.448 147.996 115.628 1.00 137.51 268 GLU C N 1
ATOM 7032 C CA . GLU C 1 268 ? 153.840 148.342 115.904 1.00 141.94 268 GLU C CA 1
ATOM 7033 C C . GLU C 1 268 ? 154.513 147.299 116.788 1.00 139.01 268 GLU C C 1
ATOM 7034 O O . GLU C 1 268 ? 155.674 146.938 116.561 1.00 135.76 268 GLU C O 1
ATOM 7040 N N . LYS C 1 269 ? 153.807 146.809 117.798 1.00 139.59 269 LYS C N 1
ATOM 7041 C CA . LYS C 1 269 ? 154.349 145.911 118.803 1.00 135.92 269 LYS C CA 1
ATOM 7042 C C . LYS C 1 269 ? 153.684 144.545 118.712 1.00 136.54 269 LYS C C 1
ATOM 7043 O O . LYS C 1 269 ? 152.548 144.428 118.238 1.00 132.78 269 LYS C O 1
ATOM 7049 N N . PRO C 1 270 ? 154.364 143.485 119.156 1.00 139.74 270 PRO C N 1
ATOM 7050 C CA . PRO C 1 270 ? 153.716 142.169 119.194 1.00 135.74 270 PRO C CA 1
ATOM 7051 C C . PRO C 1 270 ? 152.724 142.069 120.340 1.00 132.61 270 PRO C C 1
ATOM 7052 O O . PRO C 1 270 ? 153.117 141.919 121.501 1.00 128.43 270 PRO C O 1
ATOM 7056 N N . ASP C 1 271 ? 151.434 142.144 120.024 1.00 127.41 271 ASP C N 1
ATOM 7057 C CA . ASP C 1 271 ? 150.379 142.141 121.027 1.00 123.50 271 ASP C CA 1
ATOM 7058 C C . ASP C 1 271 ? 149.277 141.187 120.601 1.00 122.12 271 ASP C C 1
ATOM 7059 O O . ASP C 1 271 ? 148.790 141.264 119.468 1.00 116.67 271 ASP C O 1
ATOM 7064 N N . ALA C 1 272 ? 148.885 140.298 121.506 1.00 121.04 272 ALA C N 1
ATOM 7065 C CA . ALA C 1 272 ? 147.732 139.449 121.270 1.00 112.22 272 ALA C CA 1
ATOM 7066 C C . ALA C 1 272 ? 146.452 140.210 121.602 1.00 114.50 272 ALA C C 1
ATOM 7067 O O . ALA C 1 272 ? 146.479 141.348 122.077 1.00 121.95 272 ALA C O 1
ATOM 7069 N N . ASN C 1 273 ? 145.315 139.571 121.347 1.00 106.90 273 ASN C N 1
ATOM 7070 C CA . ASN C 1 273 ? 144.046 140.237 121.577 1.00 106.63 273 ASN C CA 1
ATOM 7071 C C . ASN C 1 273 ? 143.727 140.283 123.072 1.00 110.38 273 ASN C C 1
ATOM 7072 O O . ASN C 1 273 ? 144.413 139.684 123.905 1.00 111.24 273 ASN C O 1
ATOM 7077 N N . VAL C 1 274 ? 142.667 141.022 123.409 1.00 111.19 274 VAL C N 1
ATOM 7078 C CA . VAL C 1 274 ? 142.351 141.284 124.812 1.00 111.41 274 VAL C CA 1
ATOM 7079 C C . VAL C 1 274 ? 141.774 140.053 125.499 1.00 111.61 274 VAL C C 1
ATOM 7080 O O . VAL C 1 274 ? 141.659 140.018 126.730 1.00 110.74 274 VAL C O 1
ATOM 7084 N N . TRP C 1 275 ? 141.391 139.033 124.729 1.00 110.03 275 TRP C N 1
ATOM 7085 C CA . TRP C 1 275 ? 140.739 137.867 125.317 1.00 99.29 275 TRP C CA 1
ATOM 7086 C C . TRP C 1 275 ? 141.749 136.907 125.934 1.00 99.50 275 TRP C C 1
ATOM 7087 O O . TRP C 1 275 ? 141.396 136.095 126.796 1.00 99.04 275 TRP C O 1
ATOM 7098 N N . VAL C 1 276 ? 143.010 136.976 125.500 1.00 102.22 276 VAL C N 1
ATOM 7099 C CA . VAL C 1 276 ? 144.005 136.027 125.977 1.00 101.62 276 VAL C CA 1
ATOM 7100 C C . VAL C 1 276 ? 144.455 136.388 127.391 1.00 100.84 276 VAL C C 1
ATOM 7101 O O . VAL C 1 276 ? 144.218 137.496 127.886 1.00 105.64 276 VAL C O 1
ATOM 7105 N N . ASP C 1 277 ? 145.107 135.433 128.047 1.00 96.13 277 ASP C N 1
ATOM 7106 C CA . ASP C 1 277 ? 145.642 135.643 129.383 1.00 97.17 277 ASP C CA 1
ATOM 7107 C C . ASP C 1 277 ? 146.966 136.402 129.315 1.00 97.47 277 ASP C C 1
ATOM 7108 O O . ASP C 1 277 ? 147.638 136.447 128.282 1.00 98.23 277 ASP C O 1
ATOM 7113 N N . GLY C 1 278 ? 147.335 137.012 130.444 1.00 93.81 278 GLY C N 1
ATOM 7114 C CA . GLY C 1 278 ? 148.555 137.803 130.485 1.00 88.26 278 GLY C CA 1
ATOM 7115 C C . GLY C 1 278 ? 149.811 136.977 130.285 1.00 93.95 278 GLY C C 1
ATOM 7116 O O . GLY C 1 278 ? 150.772 137.434 129.659 1.00 101.26 278 GLY C O 1
ATOM 7117 N N . ALA C 1 279 ? 149.828 135.754 130.819 1.00 94.30 279 ALA C N 1
ATOM 7118 C CA . ALA C 1 279 ? 151.014 134.911 130.696 1.00 94.86 279 ALA C CA 1
ATOM 7119 C C . ALA C 1 279 ? 151.287 134.543 129.242 1.00 92.84 279 ALA C C 1
ATOM 7120 O O . ALA C 1 279 ? 152.447 134.480 128.817 1.00 92.38 279 ALA C O 1
ATOM 7122 N N . VAL C 1 280 ? 150.231 134.295 128.465 1.00 91.12 280 VAL C N 1
ATOM 7123 C CA . VAL C 1 280 ? 150.400 133.967 127.052 1.00 87.27 280 VAL C CA 1
ATOM 7124 C C . VAL C 1 280 ? 151.019 135.138 126.298 1.00 93.19 280 VAL C C 1
ATOM 7125 O O . VAL C 1 280 ? 151.946 134.962 125.494 1.00 95.51 280 VAL C O 1
ATOM 7129 N N . SER C 1 281 ? 150.520 136.353 126.543 1.00 93.59 281 SER C N 1
ATOM 7130 C CA . SER C 1 281 ? 151.081 137.527 125.883 1.00 91.60 281 SER C CA 1
ATOM 7131 C C . SER C 1 281 ? 152.522 137.762 126.312 1.00 95.00 281 SER C C 1
ATOM 7132 O O . SER C 1 281 ? 153.365 138.155 125.496 1.00 100.18 281 SER C O 1
ATOM 7135 N N . SER C 1 282 ? 152.824 137.536 127.592 1.00 90.47 282 SER C N 1
ATOM 7136 C CA . SER C 1 282 ? 154.199 137.679 128.056 1.00 90.62 282 SER C CA 1
ATOM 7137 C C . SER C 1 282 ? 155.119 136.682 127.361 1.00 98.37 282 SER C C 1
ATOM 7138 O O . SER C 1 282 ? 156.231 137.034 126.950 1.00 106.54 282 SER C O 1
ATOM 7141 N N . TYR C 1 283 ? 154.670 135.434 127.215 1.00 95.25 283 TYR C N 1
ATOM 7142 C CA . TYR C 1 283 ? 155.463 134.441 126.496 1.00 93.69 283 TYR C CA 1
ATOM 7143 C C . TYR C 1 283 ? 155.684 134.859 125.049 1.00 97.38 283 TYR C C 1
ATOM 7144 O O . TYR C 1 283 ? 156.787 134.708 124.513 1.00 97.11 283 TYR C O 1
ATOM 7153 N N . TYR C 1 284 ? 154.644 135.391 124.402 1.00 98.47 284 TYR C N 1
ATOM 7154 C CA . TYR C 1 284 ? 154.794 135.865 123.028 1.00 93.94 284 TYR C CA 1
ATOM 7155 C C . TYR C 1 284 ? 155.818 136.990 122.937 1.00 100.28 284 TYR C C 1
ATOM 7156 O O . TYR C 1 284 ? 156.637 137.021 122.011 1.00 103.52 284 TYR C O 1
ATOM 7165 N N . ARG C 1 285 ? 155.783 137.928 123.885 1.00 104.56 285 ARG C N 1
ATOM 7166 C CA . ARG C 1 285 ? 156.702 139.062 123.840 1.00 105.79 285 ARG C CA 1
ATOM 7167 C C . ARG C 1 285 ? 158.139 138.637 124.119 1.00 106.73 285 ARG C C 1
ATOM 7168 O O . ARG C 1 285 ? 159.079 139.182 123.532 1.00 112.08 285 ARG C O 1
ATOM 7176 N N . GLU C 1 286 ? 158.332 137.673 125.022 1.00 106.14 286 GLU C N 1
ATOM 7177 C CA . GLU C 1 286 ? 159.687 137.308 125.426 1.00 108.96 286 GLU C CA 1
ATOM 7178 C C . GLU C 1 286 ? 160.444 136.607 124.303 1.00 111.54 286 GLU C C 1
ATOM 7179 O O . GLU C 1 286 ? 161.664 136.766 124.176 1.00 112.49 286 GLU C O 1
ATOM 7185 N N . THR C 1 287 ? 159.747 135.823 123.483 1.00 110.47 287 THR C N 1
ATOM 7186 C CA . THR C 1 287 ? 160.382 135.056 122.418 1.00 114.10 287 THR C CA 1
ATOM 7187 C C . THR C 1 287 ? 160.262 135.721 121.053 1.00 118.78 287 THR C C 1
ATOM 7188 O O . THR C 1 287 ? 160.117 135.021 120.047 1.00 121.42 287 THR C O 1
ATOM 7192 N N . TYR C 1 288 ? 160.323 137.053 120.994 1.00 116.64 288 TYR C N 1
ATOM 7193 C CA . TYR C 1 288 ? 160.101 137.749 119.730 1.00 118.99 288 TYR C CA 1
ATOM 7194 C C . TYR C 1 288 ? 161.309 137.650 118.807 1.00 124.00 288 TYR C C 1
ATOM 7195 O O . TYR C 1 288 ? 161.156 137.600 117.581 1.00 125.22 288 TYR C O 1
ATOM 7204 N N . ALA C 1 289 ? 162.520 137.639 119.373 1.00 119.94 289 ALA C N 1
ATOM 7205 C CA . ALA C 1 289 ? 163.722 137.678 118.544 1.00 119.96 289 ALA C CA 1
ATOM 7206 C C . ALA C 1 289 ? 163.837 136.442 117.662 1.00 124.02 289 ALA C C 1
ATOM 7207 O O . ALA C 1 289 ? 164.129 136.550 116.465 1.00 124.64 289 ALA C O 1
ATOM 7209 N N . GLU C 1 290 ? 163.612 135.257 118.235 1.00 122.64 290 GLU C N 1
ATOM 7210 C CA . GLU C 1 290 ? 163.715 134.026 117.458 1.00 121.43 290 GLU C CA 1
ATOM 7211 C C . GLU C 1 290 ? 162.674 133.982 116.347 1.00 121.48 290 GLU C C 1
ATOM 7212 O O . GLU C 1 290 ? 162.986 133.627 115.203 1.00 123.48 290 GLU C O 1
ATOM 7218 N N . ALA C 1 291 ? 161.430 134.348 116.665 1.00 120.72 291 ALA C N 1
ATOM 7219 C CA . ALA C 1 291 ? 160.374 134.334 115.659 1.00 120.15 291 ALA C CA 1
ATOM 7220 C C . ALA C 1 291 ? 160.664 135.325 114.541 1.00 121.04 291 ALA C C 1
ATOM 7221 O O . ALA C 1 291 ? 160.441 135.025 113.363 1.00 120.41 291 ALA C O 1
ATOM 7223 N N . GLU C 1 292 ? 161.154 136.516 114.891 1.00 121.47 292 GLU C N 1
ATOM 7224 C CA . GLU C 1 292 ? 161.491 137.502 113.871 1.00 119.83 292 GLU C CA 1
ATOM 7225 C C . GLU C 1 292 ? 162.635 137.014 112.993 1.00 120.59 292 GLU C C 1
ATOM 7226 O O . GLU C 1 292 ? 162.611 137.196 111.770 1.00 118.55 292 GLU C O 1
ATOM 7232 N N . GLN C 1 293 ? 163.649 136.394 113.600 1.00 120.44 293 GLN C N 1
ATOM 7233 C CA . GLN C 1 293 ? 164.790 135.912 112.831 1.00 120.49 293 GLN C CA 1
ATOM 7234 C C . GLN C 1 293 ? 164.387 134.794 111.878 1.00 120.59 293 GLN C C 1
ATOM 7235 O O . GLN C 1 293 ? 164.861 134.741 110.737 1.00 121.42 293 GLN C O 1
ATOM 7241 N N . ARG C 1 294 ? 163.516 133.888 112.326 1.00 120.02 294 ARG C N 1
ATOM 7242 C CA . ARG C 1 294 ? 163.177 132.733 111.501 1.00 114.14 294 ARG C CA 1
ATOM 7243 C C . ARG C 1 294 ? 162.285 133.115 110.325 1.00 110.80 294 ARG C C 1
ATOM 7244 O O . ARG C 1 294 ? 162.472 132.610 109.213 1.00 110.53 294 ARG C O 1
ATOM 7252 N N . LEU C 1 295 ? 161.310 133.996 110.544 1.00 111.19 295 LEU C N 1
ATOM 7253 C CA . LEU C 1 295 ? 160.322 134.317 109.519 1.00 109.92 295 LEU C CA 1
ATOM 7254 C C . LEU C 1 295 ? 160.524 135.691 108.892 1.00 109.23 295 LEU C C 1
ATOM 7255 O O . LEU C 1 295 ? 160.674 135.800 107.672 1.00 105.56 295 LEU C O 1
ATOM 7260 N N . GLY C 1 296 ? 160.533 136.736 109.698 1.00 111.34 296 GLY C N 1
ATOM 7261 C CA . GLY C 1 296 ? 160.557 138.104 109.213 1.00 108.68 296 GLY C CA 1
ATOM 7262 C C . GLY C 1 296 ? 159.669 138.972 110.082 1.00 112.32 296 GLY C C 1
ATOM 7263 O O . GLY C 1 296 ? 158.796 138.495 110.805 1.00 114.92 296 GLY C O 1
ATOM 7264 N N . GLU C 1 297 ? 159.898 140.285 110.003 1.00 112.18 297 GLU C N 1
ATOM 7265 C CA . GLU C 1 297 ? 159.227 141.206 110.916 1.00 113.03 297 GLU C CA 1
ATOM 7266 C C . GLU C 1 297 ? 157.718 141.221 110.700 1.00 109.94 297 GLU C C 1
ATOM 7267 O O . GLU C 1 297 ? 156.950 141.273 111.666 1.00 112.57 297 GLU C O 1
ATOM 7273 N N . VAL C 1 298 ? 157.274 141.184 109.442 1.00 106.91 298 VAL C N 1
ATOM 7274 C CA . VAL C 1 298 ? 155.851 141.348 109.151 1.00 105.61 298 VAL C CA 1
ATOM 7275 C C . VAL C 1 298 ? 155.039 140.215 109.769 1.00 105.53 298 VAL C C 1
ATOM 7276 O O . VAL C 1 298 ? 154.010 140.446 110.415 1.00 103.02 298 VAL C O 1
ATOM 7280 N N . ARG C 1 299 ? 155.493 138.973 109.590 1.00 107.87 299 ARG C N 1
ATOM 7281 C CA . ARG C 1 299 ? 154.744 137.834 110.112 1.00 103.61 299 ARG C CA 1
ATOM 7282 C C . ARG C 1 299 ? 154.939 137.675 111.614 1.00 107.79 299 ARG C C 1
ATOM 7283 O O . ARG C 1 299 ? 154.030 137.218 112.316 1.00 105.19 299 ARG C O 1
ATOM 7291 N N . ALA C 1 300 ? 156.117 138.042 112.125 1.00 111.18 300 ALA C N 1
ATOM 7292 C CA . ALA C 1 300 ? 156.391 137.878 113.550 1.00 107.26 300 ALA C CA 1
ATOM 7293 C C . ALA C 1 300 ? 155.498 138.775 114.398 1.00 110.09 300 ALA C C 1
ATOM 7294 O O . ALA C 1 300 ? 155.086 138.390 115.498 1.00 110.92 300 ALA C O 1
ATOM 7296 N N . LEU C 1 301 ? 155.193 139.976 113.908 1.00 110.88 301 LEU C N 1
ATOM 7297 C CA . LEU C 1 301 ? 154.356 140.907 114.655 1.00 111.52 301 LEU C CA 1
ATOM 7298 C C . LEU C 1 301 ? 152.873 140.572 114.577 1.00 108.91 301 LEU C C 1
ATOM 7299 O O . LEU C 1 301 ? 152.075 141.231 115.250 1.00 111.39 301 LEU C O 1
ATOM 7304 N N . ARG C 1 302 ? 152.483 139.584 113.775 1.00 104.04 302 ARG C N 1
ATOM 7305 C CA . ARG C 1 302 ? 151.076 139.220 113.636 1.00 97.43 302 ARG C CA 1
ATOM 7306 C C . ARG C 1 302 ? 150.709 138.197 114.703 1.00 98.34 302 ARG C C 1
ATOM 7307 O O . ARG C 1 302 ? 151.099 137.029 114.614 1.00 99.30 302 ARG C O 1
ATOM 7315 N N . LEU C 1 303 ? 149.952 138.631 115.711 1.00 96.44 303 LEU C N 1
ATOM 7316 C CA . LEU C 1 303 ? 149.417 137.735 116.728 1.00 90.25 303 LEU C CA 1
ATOM 7317 C C . LEU C 1 303 ? 147.895 137.796 116.784 1.00 86.27 303 LEU C C 1
ATOM 7318 O O . LEU C 1 303 ? 147.304 137.534 117.833 1.00 90.32 303 LEU C O 1
ATOM 7323 N N . ALA C 1 304 ? 147.254 138.154 115.675 1.00 81.88 304 ALA C N 1
ATOM 7324 C CA . ALA C 1 304 ? 145.803 138.200 115.594 1.00 74.71 304 ALA C CA 1
ATOM 7325 C C . ALA C 1 304 ? 145.396 138.067 114.136 1.00 80.41 304 ALA C C 1
ATOM 7326 O O . ALA C 1 304 ? 146.219 138.229 113.232 1.00 87.35 304 ALA C O 1
ATOM 7328 N N . GLY C 1 305 ? 144.131 137.760 113.916 1.00 79.24 305 GLY C N 1
ATOM 7329 C CA . GLY C 1 305 ? 143.614 137.619 112.569 1.00 78.95 305 GLY C CA 1
ATOM 7330 C C . GLY C 1 305 ? 142.807 136.344 112.439 1.00 67.51 305 GLY C C 1
ATOM 7331 O O . GLY C 1 305 ? 142.502 135.670 113.417 1.00 68.66 305 GLY C O 1
ATOM 7332 N N . HIS C 1 306 ? 142.463 136.029 111.194 1.00 62.71 306 HIS C N 1
ATOM 7333 C CA . HIS C 1 306 ? 141.710 134.822 110.882 1.00 61.66 306 HIS C CA 1
ATOM 7334 C C . HIS C 1 306 ? 142.281 134.174 109.632 1.00 61.98 306 HIS C C 1
ATOM 7335 O O . HIS C 1 306 ? 142.816 134.866 108.760 1.00 74.25 306 HIS C O 1
ATOM 7342 N N . ASN C 1 307 ? 142.174 132.846 109.541 1.00 54.95 307 ASN C N 1
ATOM 7343 C CA . ASN C 1 307 ? 142.642 132.135 108.362 1.00 57.76 307 ASN C CA 1
ATOM 7344 C C . ASN C 1 307 ? 141.765 130.920 108.109 1.00 55.46 307 ASN C C 1
ATOM 7345 O O . ASN C 1 307 ? 141.329 130.243 109.047 1.00 61.51 307 ASN C O 1
ATOM 7350 N N . ASN C 1 308 ? 141.531 130.635 106.827 1.00 50.87 308 ASN C N 1
ATOM 7351 C CA . ASN C 1 308 ? 140.741 129.481 106.427 1.00 44.49 308 ASN C CA 1
ATOM 7352 C C . ASN C 1 308 ? 141.378 128.832 105.207 1.00 44.58 308 ASN C C 1
ATOM 7353 O O . ASN C 1 308 ? 141.926 129.513 104.338 1.00 54.57 308 ASN C O 1
ATOM 7358 N N . ILE C 1 309 ? 141.298 127.506 105.157 1.00 47.28 309 ILE C N 1
ATOM 7359 C CA . ILE C 1 309 ? 141.773 126.706 104.035 1.00 45.34 309 ILE C CA 1
ATOM 7360 C C . ILE C 1 309 ? 140.605 125.888 103.505 1.00 50.20 309 ILE C C 1
ATOM 7361 O O . ILE C 1 309 ? 139.938 125.174 104.270 1.00 56.48 309 ILE C O 1
ATOM 7366 N N . PHE C 1 310 ? 140.372 125.997 102.200 1.00 48.50 310 PHE C N 1
ATOM 7367 C CA . PHE C 1 310 ? 139.231 125.369 101.555 1.00 45.84 310 PHE C CA 1
ATOM 7368 C C . PHE C 1 310 ? 139.350 123.849 101.637 1.00 51.93 310 PHE C C 1
ATOM 7369 O O . PHE C 1 310 ? 140.427 123.296 101.391 1.00 62.17 310 PHE C O 1
ATOM 7377 N N . PRO C 1 311 ? 138.266 123.141 101.961 1.00 49.42 311 PRO C N 1
ATOM 7378 C CA . PRO C 1 311 ? 136.938 123.667 102.288 1.00 45.36 311 PRO C CA 1
ATOM 7379 C C . PRO C 1 311 ? 136.736 123.994 103.762 1.00 49.63 311 PRO C C 1
ATOM 7380 O O . PRO C 1 311 ? 136.029 124.945 104.072 1.00 51.01 311 PRO C O 1
ATOM 7384 N N . THR C 1 312 ? 137.327 123.246 104.699 1.00 51.00 312 THR C N 1
ATOM 7385 C CA . THR C 1 312 ? 136.874 123.270 106.086 1.00 44.10 312 THR C CA 1
ATOM 7386 C C . THR C 1 312 ? 137.999 123.253 107.118 1.00 37.36 312 THR C C 1
ATOM 7387 O O . THR C 1 312 ? 137.873 122.556 108.125 1.00 42.67 312 THR C O 1
ATOM 7391 N N . LEU C 1 313 ? 139.093 123.980 106.921 1.00 36.07 313 LEU C N 1
ATOM 7392 C CA . LEU C 1 313 ? 140.084 124.122 107.986 1.00 33.83 313 LEU C CA 1
ATOM 7393 C C . LEU C 1 313 ? 140.131 125.578 108.429 1.00 40.98 313 LEU C C 1
ATOM 7394 O O . LEU C 1 313 ? 140.291 126.467 107.593 1.00 48.41 313 LEU C O 1
ATOM 7399 N N . SER C 1 314 ? 139.989 125.836 109.732 1.00 39.37 314 SER C N 1
ATOM 7400 C CA . SER C 1 314 ? 139.987 127.216 110.207 1.00 35.84 314 SER C CA 1
ATOM 7401 C C . SER C 1 314 ? 140.933 127.378 111.385 1.00 37.94 314 SER C C 1
ATOM 7402 O O . SER C 1 314 ? 141.063 126.469 112.210 1.00 43.11 314 SER C O 1
ATOM 7405 N N . TRP C 1 315 ? 141.592 128.537 111.472 1.00 42.34 315 TRP C N 1
ATOM 7406 C CA . TRP C 1 315 ? 142.413 128.814 112.644 1.00 45.23 315 TRP C CA 1
ATOM 7407 C C . TRP C 1 315 ? 142.630 130.309 112.841 1.00 53.12 315 TRP C C 1
ATOM 7408 O O . TRP C 1 315 ? 142.619 131.098 111.891 1.00 63.92 315 TRP C O 1
ATOM 7419 N N . LEU C 1 316 ? 142.846 130.679 114.103 1.00 52.29 316 LEU C N 1
ATOM 7420 C CA . LEU C 1 316 ? 143.098 132.051 114.522 1.00 52.10 316 LEU C CA 1
ATOM 7421 C C . LEU C 1 316 ? 144.486 132.127 115.143 1.00 58.71 316 LEU C C 1
ATOM 7422 O O . LEU C 1 316 ? 144.903 131.206 115.851 1.00 62.24 316 LEU C O 1
ATOM 7427 N N . ASN C 1 317 ? 145.196 133.225 114.883 1.00 60.75 317 ASN C N 1
ATOM 7428 C CA . ASN C 1 317 ? 146.609 133.297 115.242 1.00 70.07 317 ASN C CA 1
ATOM 7429 C C . ASN C 1 317 ? 146.809 133.522 116.738 1.00 75.09 317 ASN C C 1
ATOM 7430 O O . ASN C 1 317 ? 147.745 132.980 117.337 1.00 73.67 317 ASN C O 1
ATOM 7435 N N . GLY C 1 318 ? 145.953 134.335 117.356 1.00 74.13 318 GLY C N 1
ATOM 7436 C CA . GLY C 1 318 ? 146.202 134.736 118.733 1.00 73.55 318 GLY C CA 1
ATOM 7437 C C . GLY C 1 318 ? 146.005 133.618 119.739 1.00 74.14 318 GLY C C 1
ATOM 7438 O O . GLY C 1 318 ? 146.912 133.303 120.514 1.00 73.79 318 GLY C O 1
ATOM 7439 N N . THR C 1 319 ? 144.826 133.002 119.740 1.00 71.90 319 THR C N 1
ATOM 7440 C CA . THR C 1 319 ? 144.449 132.031 120.758 1.00 65.72 319 THR C CA 1
ATOM 7441 C C . THR C 1 319 ? 144.944 130.622 120.465 1.00 67.05 319 THR C C 1
ATOM 7442 O O . THR C 1 319 ? 144.801 129.746 121.324 1.00 67.36 319 THR C O 1
ATOM 7446 N N . ALA C 1 320 ? 145.520 130.384 119.286 1.00 68.36 320 ALA C N 1
ATOM 7447 C CA . ALA C 1 320 ? 146.071 129.078 118.925 1.00 62.58 320 ALA C CA 1
ATOM 7448 C C . ALA C 1 320 ? 145.006 127.983 118.996 1.00 58.82 320 ALA C C 1
ATOM 7449 O O . ALA C 1 320 ? 145.040 127.107 119.860 1.00 63.33 320 ALA C O 1
ATOM 7451 N N . THR C 1 321 ? 144.035 128.057 118.088 1.00 53.58 321 THR C N 1
ATOM 7452 C CA . THR C 1 321 ? 142.963 127.077 117.989 1.00 52.76 321 THR C CA 1
ATOM 7453 C C . THR C 1 321 ? 142.877 126.561 116.560 1.00 47.89 321 THR C C 1
ATOM 7454 O O . THR C 1 321 ? 143.025 127.334 115.610 1.00 54.15 321 THR C O 1
ATOM 7458 N N . LEU C 1 322 ? 142.637 125.261 116.410 1.00 39.35 322 LEU C N 1
ATOM 7459 C CA . LEU C 1 322 ? 142.362 124.644 115.118 1.00 33.85 322 LEU C CA 1
ATOM 7460 C C . LEU C 1 322 ? 140.935 124.122 115.129 1.00 31.67 322 LEU C C 1
ATOM 7461 O O . LEU C 1 322 ? 140.517 123.488 116.101 1.00 37.14 322 LEU C O 1
ATOM 7466 N N . ARG C 1 323 ? 140.187 124.383 114.062 1.00 32.28 323 ARG C N 1
ATOM 7467 C CA . ARG C 1 323 ? 138.794 123.969 113.994 1.00 31.74 323 ARG C CA 1
ATOM 7468 C C . ARG C 1 323 ? 138.529 123.254 112.680 1.00 32.73 323 ARG C C 1
ATOM 7469 O O . ARG C 1 323 ? 138.932 123.728 111.609 1.00 41.13 323 ARG C O 1
ATOM 7477 N N . VAL C 1 324 ? 137.853 122.109 112.773 1.00 28.92 324 VAL C N 1
ATOM 7478 C CA . VAL C 1 324 ? 137.484 121.307 111.612 1.00 31.04 324 VAL C CA 1
ATOM 7479 C C . VAL C 1 324 ? 135.979 121.086 111.636 1.00 34.50 324 VAL C C 1
ATOM 7480 O O . VAL C 1 324 ? 135.416 120.702 112.670 1.00 39.60 324 VAL C O 1
ATOM 7484 N N . TRP C 1 325 ? 135.335 121.324 110.497 1.00 33.54 325 TRP C N 1
ATOM 7485 C CA . TRP C 1 325 ? 133.894 121.188 110.345 1.00 33.16 325 TRP C CA 1
ATOM 7486 C C . TRP C 1 325 ? 133.592 119.970 109.483 1.00 39.91 325 TRP C C 1
ATOM 7487 O O . TRP C 1 325 ? 134.096 119.861 108.362 1.00 39.72 325 TRP C O 1
ATOM 7498 N N . HIS C 1 326 ? 132.771 119.060 110.007 1.00 41.86 326 HIS C N 1
ATOM 7499 C CA . HIS C 1 326 ? 132.339 117.871 109.287 1.00 29.80 326 HIS C CA 1
ATOM 7500 C C . HIS C 1 326 ? 130.872 118.022 108.923 1.00 35.95 326 HIS C C 1
ATOM 7501 O O . HIS C 1 326 ? 130.039 118.183 109.826 1.00 40.94 326 HIS C O 1
ATOM 7508 N N . PRO C 1 327 ? 130.507 118.000 107.642 1.00 32.38 327 PRO C N 1
ATOM 7509 C CA . PRO C 1 327 ? 129.098 118.187 107.276 1.00 32.55 327 PRO C CA 1
ATOM 7510 C C . PRO C 1 327 ? 128.270 116.958 107.618 1.00 37.24 327 PRO C C 1
ATOM 7511 O O . PRO C 1 327 ? 128.677 115.826 107.357 1.00 41.65 327 PRO C O 1
ATOM 7515 N N . ARG C 1 328 ? 127.095 117.191 108.205 1.00 35.97 328 ARG C N 1
ATOM 7516 C CA . ARG C 1 328 ? 126.142 116.132 108.527 1.00 33.60 328 ARG C CA 1
ATOM 7517 C C . ARG C 1 328 ? 124.778 116.533 107.966 1.00 35.02 328 ARG C C 1
ATOM 7518 O O . ARG C 1 328 ? 123.915 117.019 108.689 1.00 47.04 328 ARG C O 1
ATOM 7526 N N . GLY C 1 329 ? 124.567 116.292 106.680 1.00 33.01 329 GLY C N 1
ATOM 7527 C CA . GLY C 1 329 ? 123.333 116.681 106.042 1.00 36.10 329 GLY C CA 1
ATOM 7528 C C . GLY C 1 329 ? 123.357 118.120 105.573 1.00 41.48 329 GLY C C 1
ATOM 7529 O O . GLY C 1 329 ? 124.265 118.888 105.902 1.00 40.43 329 GLY C O 1
ATOM 7530 N N . PRO C 1 330 ? 122.355 118.516 104.785 1.00 45.52 330 PRO C N 1
ATOM 7531 C CA . PRO C 1 330 ? 122.357 119.884 104.243 1.00 42.75 330 PRO C CA 1
ATOM 7532 C C . PRO C 1 330 ? 122.217 120.963 105.300 1.00 44.12 330 PRO C C 1
ATOM 7533 O O . PRO C 1 330 ? 122.562 122.120 105.036 1.00 43.71 330 PRO C O 1
ATOM 7537 N N . ASP C 1 331 ? 121.717 120.627 106.488 1.00 47.80 331 ASP C N 1
ATOM 7538 C CA . ASP C 1 331 ? 121.463 121.617 107.527 1.00 41.99 331 ASP C CA 1
ATOM 7539 C C . ASP C 1 331 ? 121.995 121.200 108.893 1.00 40.49 331 ASP C C 1
ATOM 7540 O O . ASP C 1 331 ? 121.306 121.383 109.898 1.00 46.84 331 ASP C O 1
ATOM 7545 N N . GLN C 1 332 ? 123.198 120.634 108.951 1.00 37.70 332 GLN C N 1
ATOM 7546 C CA . GLN C 1 332 ? 123.891 120.397 110.209 1.00 31.75 332 GLN C CA 1
ATOM 7547 C C . GLN C 1 332 ? 125.388 120.342 109.956 1.00 32.39 332 GLN C C 1
ATOM 7548 O O . GLN C 1 332 ? 125.842 120.180 108.822 1.00 38.29 332 GLN C O 1
ATOM 7554 N N . VAL C 1 333 ? 126.154 120.481 111.037 1.00 28.03 333 VAL C N 1
ATOM 7555 C CA . VAL C 1 333 ? 127.608 120.409 110.979 1.00 28.32 333 VAL C CA 1
ATOM 7556 C C . VAL C 1 333 ? 128.105 120.007 112.360 1.00 32.44 333 VAL C C 1
ATOM 7557 O O . VAL C 1 333 ? 127.443 120.237 113.373 1.00 36.28 333 VAL C O 1
ATOM 7561 N N . GLU C 1 334 ? 129.268 119.363 112.395 1.00 29.44 334 GLU C N 1
ATOM 7562 C CA . GLU C 1 334 ? 129.895 118.957 113.644 1.00 28.01 334 GLU C CA 1
ATOM 7563 C C . GLU C 1 334 ? 131.289 119.556 113.724 1.00 32.53 334 GLU C C 1
ATOM 7564 O O . GLU C 1 334 ? 132.072 119.441 112.779 1.00 38.32 334 GLU C O 1
ATOM 7570 N N . VAL C 1 335 ? 131.599 120.181 114.853 1.00 27.78 335 VAL C N 1
ATOM 7571 C CA . VAL C 1 335 ? 132.839 120.919 115.039 1.00 28.60 335 VAL C CA 1
ATOM 7572 C C . VAL C 1 335 ? 133.752 120.123 115.955 1.00 30.35 335 VAL C C 1
ATOM 7573 O O . VAL C 1 335 ? 133.327 119.682 117.035 1.00 30.66 335 VAL C O 1
ATOM 7577 N N . TRP C 1 336 ? 134.999 119.937 115.515 1.00 32.34 336 TRP C N 1
ATOM 7578 C CA . TRP C 1 336 ? 136.080 119.416 116.342 1.00 30.49 336 TRP C CA 1
ATOM 7579 C C . TRP C 1 336 ? 137.114 120.515 116.536 1.00 29.84 336 TRP C C 1
ATOM 7580 O O . TRP C 1 336 ? 137.589 121.106 115.558 1.00 42.88 336 TRP C O 1
ATOM 7591 N N . ALA C 1 337 ? 137.469 120.775 117.790 1.00 22.09 337 ALA C N 1
ATOM 7592 C CA . ALA C 1 337 ? 138.363 121.862 118.156 1.00 24.29 337 ALA C CA 1
ATOM 7593 C C . ALA C 1 337 ? 139.591 121.310 118.862 1.00 30.31 337 ALA C C 1
ATOM 7594 O O . ALA C 1 337 ? 139.466 120.548 119.831 1.00 36.13 337 ALA C O 1
ATOM 7596 N N . PHE C 1 338 ? 140.767 121.712 118.375 1.00 29.35 338 PHE C N 1
ATOM 7597 C CA . PHE C 1 338 ? 142.066 121.336 118.911 1.00 33.73 338 PHE C CA 1
ATOM 7598 C C . PHE C 1 338 ? 142.793 122.583 119.395 1.00 38.67 338 PHE C C 1
ATOM 7599 O O . PHE C 1 338 ? 142.583 123.682 118.873 1.00 42.94 338 PHE C O 1
ATOM 7607 N N . CYS C 1 339 ? 143.676 122.403 120.373 1.00 47.89 339 CYS C N 1
ATOM 7608 C CA . CYS C 1 339 ? 144.572 123.454 120.837 1.00 49.21 339 CYS C CA 1
ATOM 7609 C C . CYS C 1 339 ? 146.006 123.039 120.544 1.00 53.98 339 CYS C C 1
ATOM 7610 O O . CYS C 1 339 ? 146.413 121.927 120.890 1.00 61.63 339 CYS C O 1
ATOM 7613 N N . ILE C 1 340 ? 146.769 123.929 119.916 1.00 51.88 340 ILE C N 1
ATOM 7614 C CA . ILE C 1 340 ? 148.092 123.612 119.391 1.00 60.30 340 ILE C CA 1
ATOM 7615 C C . ILE C 1 340 ? 149.073 124.674 119.871 1.00 62.64 340 ILE C C 1
ATOM 7616 O O . ILE C 1 340 ? 148.734 125.861 119.907 1.00 67.25 340 ILE C O 1
ATOM 7621 N N . THR C 1 341 ? 150.281 124.252 120.248 1.00 65.70 341 THR C N 1
ATOM 7622 C CA . THR C 1 341 ? 151.278 125.193 120.741 1.00 72.29 341 THR C CA 1
ATOM 7623 C C . THR C 1 341 ? 152.683 124.680 120.466 1.00 78.18 341 THR C C 1
ATOM 7624 O O . THR C 1 341 ? 152.889 123.513 120.129 1.00 82.94 341 THR C O 1
ATOM 7628 N N . ASP C 1 342 ? 153.656 125.574 120.638 1.00 79.76 342 ASP C N 1
ATOM 7629 C CA . ASP C 1 342 ? 155.050 125.241 120.373 1.00 87.66 342 ASP C CA 1
ATOM 7630 C C . ASP C 1 342 ? 155.541 124.149 121.314 1.00 92.14 342 ASP C C 1
ATOM 7631 O O . ASP C 1 342 ? 155.188 124.115 122.494 1.00 92.30 342 ASP C O 1
ATOM 7636 N N . LYS C 1 343 ? 156.375 123.255 120.778 1.00 93.96 343 LYS C N 1
ATOM 7637 C CA . LYS C 1 343 ? 156.846 122.113 121.554 1.00 93.01 343 LYS C CA 1
ATOM 7638 C C . LYS C 1 343 ? 157.820 122.540 122.645 1.00 98.10 343 LYS C C 1
ATOM 7639 O O . LYS C 1 343 ? 157.865 121.931 123.719 1.00 98.81 343 LYS C O 1
ATOM 7645 N N . ALA C 1 344 ? 158.611 123.585 122.389 1.00 99.81 344 ALA C N 1
ATOM 7646 C CA . ALA C 1 344 ? 159.650 123.973 123.337 1.00 96.92 344 ALA C CA 1
ATOM 7647 C C . ALA C 1 344 ? 159.078 124.665 124.568 1.00 98.68 344 ALA C C 1
ATOM 7648 O O . ALA C 1 344 ? 159.797 124.862 125.554 1.00 101.06 344 ALA C O 1
ATOM 7650 N N . ALA C 1 345 ? 157.803 125.047 124.535 1.00 98.03 345 ALA C N 1
ATOM 7651 C CA . ALA C 1 345 ? 157.198 125.718 125.678 1.00 97.34 345 ALA C CA 1
ATOM 7652 C C . ALA C 1 345 ? 157.121 124.782 126.879 1.00 100.61 345 ALA C C 1
ATOM 7653 O O . ALA C 1 345 ? 156.917 123.574 126.736 1.00 103.51 345 ALA C O 1
ATOM 7655 N N . SER C 1 346 ? 157.291 125.347 128.072 1.00 97.27 346 SER C N 1
ATOM 7656 C CA . SER C 1 346 ? 157.241 124.559 129.292 1.00 99.97 346 SER C CA 1
ATOM 7657 C C . SER C 1 346 ? 155.798 124.186 129.628 1.00 108.27 346 SER C C 1
ATOM 7658 O O . SER C 1 346 ? 154.843 124.636 128.990 1.00 108.34 346 SER C O 1
ATOM 7661 N N . ASP C 1 347 ? 155.648 123.345 130.655 1.00 108.60 347 ASP C N 1
ATOM 7662 C CA . ASP C 1 347 ? 154.329 122.825 131.006 1.00 104.70 347 ASP C CA 1
ATOM 7663 C C . ASP C 1 347 ? 153.391 123.929 131.480 1.00 102.25 347 ASP C C 1
ATOM 7664 O O . ASP C 1 347 ? 152.194 123.910 131.169 1.00 101.05 347 ASP C O 1
ATOM 7669 N N . GLU C 1 348 ? 153.909 124.888 132.249 1.00 102.49 348 GLU C N 1
ATOM 7670 C CA . GLU C 1 348 ? 153.065 125.963 132.762 1.00 102.55 348 GLU C CA 1
ATOM 7671 C C . GLU C 1 348 ? 152.490 126.803 131.629 1.00 97.91 348 GLU C C 1
ATOM 7672 O O . GLU C 1 348 ? 151.304 127.161 131.646 1.00 97.68 348 GLU C O 1
ATOM 7678 N N . VAL C 1 349 ? 153.315 127.124 130.632 1.00 95.94 349 VAL C N 1
ATOM 7679 C CA . VAL C 1 349 ? 152.839 127.922 129.507 1.00 93.86 349 VAL C CA 1
ATOM 7680 C C . VAL C 1 349 ? 151.786 127.155 128.721 1.00 89.45 349 VAL C C 1
ATOM 7681 O O . VAL C 1 349 ? 150.798 127.730 128.251 1.00 84.50 349 VAL C O 1
ATOM 7685 N N . LYS C 1 350 ? 151.970 125.842 128.576 1.00 89.22 350 LYS C N 1
ATOM 7686 C CA . LYS C 1 350 ? 150.989 125.032 127.861 1.00 86.37 350 LYS C CA 1
ATOM 7687 C C . LYS C 1 350 ? 149.667 124.962 128.618 1.00 84.74 350 LYS C C 1
ATOM 7688 O O . LYS C 1 350 ? 148.590 124.996 128.009 1.00 83.57 350 LYS C O 1
ATOM 7694 N N . ALA C 1 351 ? 149.727 124.865 129.948 1.00 83.36 351 ALA C N 1
ATOM 7695 C CA . ALA C 1 351 ? 148.504 124.911 130.743 1.00 77.95 351 ALA C CA 1
ATOM 7696 C C . ALA C 1 351 ? 147.798 126.250 130.581 1.00 78.49 351 ALA C C 1
ATOM 7697 O O . ALA C 1 351 ? 146.565 126.305 130.475 1.00 79.70 351 ALA C O 1
ATOM 7699 N N . ALA C 1 352 ? 148.566 127.342 130.562 1.00 77.19 352 ALA C N 1
ATOM 7700 C CA . ALA C 1 352 ? 147.974 128.657 130.335 1.00 78.91 352 ALA C CA 1
ATOM 7701 C C . ALA C 1 352 ? 147.300 128.731 128.971 1.00 80.70 352 ALA C C 1
ATOM 7702 O O . ALA C 1 352 ? 146.197 129.277 128.841 1.00 79.61 352 ALA C O 1
ATOM 7704 N N . PHE C 1 353 ? 147.953 128.185 127.941 1.00 79.15 353 PHE C N 1
ATOM 7705 C CA . PHE C 1 353 ? 147.358 128.146 126.608 1.00 74.00 353 PHE C CA 1
ATOM 7706 C C . PHE C 1 353 ? 146.045 127.377 126.611 1.00 72.42 353 PHE C C 1
ATOM 7707 O O . PHE C 1 353 ? 145.054 127.820 126.017 1.00 69.79 353 PHE C O 1
ATOM 7715 N N . GLU C 1 354 ? 146.026 126.212 127.263 1.00 69.67 354 GLU C N 1
ATOM 7716 C CA . GLU C 1 354 ? 144.811 125.403 127.285 1.00 65.81 354 GLU C CA 1
ATOM 7717 C C . GLU C 1 354 ? 143.675 126.137 127.986 1.00 64.64 354 GLU C C 1
ATOM 7718 O O . GLU C 1 354 ? 142.543 126.170 127.484 1.00 61.24 354 GLU C O 1
ATOM 7724 N N . ASN C 1 355 ? 143.963 126.749 129.139 1.00 67.62 355 ASN C N 1
ATOM 7725 C CA . ASN C 1 355 ? 142.928 127.488 129.853 1.00 65.05 355 ASN C CA 1
ATOM 7726 C C . ASN C 1 355 ? 142.400 128.648 129.020 1.00 64.02 355 ASN C C 1
ATOM 7727 O O . ASN C 1 355 ? 141.185 128.854 128.933 1.00 63.52 355 ASN C O 1
ATOM 7732 N N . SER C 1 356 ? 143.297 129.406 128.384 1.00 67.96 356 SER C N 1
ATOM 7733 C CA . SER C 1 356 ? 142.870 130.556 127.590 1.00 67.59 356 SER C CA 1
ATOM 7734 C C . SER C 1 356 ? 141.998 130.130 126.416 1.00 67.18 356 SER C C 1
ATOM 7735 O O . SER C 1 356 ? 140.930 130.710 126.175 1.00 63.38 356 SER C O 1
ATOM 7738 N N . ALA C 1 357 ? 142.441 129.116 125.668 1.00 65.98 357 ALA C N 1
ATOM 7739 C CA . ALA C 1 357 ? 141.684 128.680 124.501 1.00 57.01 357 ALA C CA 1
ATOM 7740 C C . ALA C 1 357 ? 140.328 128.115 124.898 1.00 62.72 357 ALA C C 1
ATOM 7741 O O . ALA C 1 357 ? 139.318 128.412 124.251 1.00 58.62 357 ALA C O 1
ATOM 7743 N N . THR C 1 358 ? 140.277 127.309 125.964 1.00 69.55 358 THR C N 1
ATOM 7744 C CA . THR C 1 358 ? 139.008 126.711 126.366 1.00 62.24 358 THR C CA 1
ATOM 7745 C C . THR C 1 358 ? 138.061 127.748 126.956 1.00 59.13 358 THR C C 1
ATOM 7746 O O . THR C 1 358 ? 136.838 127.599 126.867 1.00 56.10 358 THR C O 1
ATOM 7750 N N . ARG C 1 359 ? 138.599 128.800 127.578 1.00 61.01 359 ARG C N 1
ATOM 7751 C CA . ARG C 1 359 ? 137.736 129.858 128.089 1.00 61.22 359 ARG C CA 1
ATOM 7752 C C . ARG C 1 359 ? 137.148 130.680 126.952 1.00 61.48 359 ARG C C 1
ATOM 7753 O O . ARG C 1 359 ? 135.945 130.966 126.935 1.00 55.49 359 ARG C O 1
ATOM 7761 N N . ALA C 1 360 ? 137.987 131.084 125.994 1.00 64.68 360 ALA C N 1
ATOM 7762 C CA . ALA C 1 360 ? 137.513 131.985 124.947 1.00 58.95 360 ALA C CA 1
ATOM 7763 C C . ALA C 1 360 ? 136.643 131.261 123.925 1.00 58.54 360 ALA C C 1
ATOM 7764 O O . ALA C 1 360 ? 135.589 131.773 123.533 1.00 52.49 360 ALA C O 1
ATOM 7766 N N . PHE C 1 361 ? 137.058 130.073 123.485 1.00 60.03 361 PHE C N 1
ATOM 7767 C CA . PHE C 1 361 ? 136.383 129.359 122.409 1.00 54.24 361 PHE C CA 1
ATOM 7768 C C . PHE C 1 361 ? 135.988 127.969 122.878 1.00 51.34 361 PHE C C 1
ATOM 7769 O O . PHE C 1 361 ? 136.777 127.282 123.533 1.00 54.23 361 PHE C O 1
ATOM 7777 N N . GLY C 1 362 ? 134.772 127.561 122.536 1.00 48.07 362 GLY C N 1
ATOM 7778 C CA . GLY C 1 362 ? 134.245 126.280 122.934 1.00 45.09 362 GLY C CA 1
ATOM 7779 C C . GLY C 1 362 ? 132.734 126.330 122.994 1.00 42.66 362 GLY C C 1
ATOM 7780 O O . GLY C 1 362 ? 132.118 127.338 122.640 1.00 48.93 362 GLY C O 1
ATOM 7781 N N . PRO C 1 363 ? 132.102 125.240 123.432 1.00 44.00 363 PRO C N 1
ATOM 7782 C CA . PRO C 1 363 ? 130.644 125.287 123.621 1.00 35.21 363 PRO C CA 1
ATOM 7783 C C . PRO C 1 363 ? 130.213 126.342 124.624 1.00 40.53 363 PRO C C 1
ATOM 7784 O O . PRO C 1 363 ? 129.136 126.931 124.481 1.00 39.94 363 PRO C O 1
ATOM 7788 N N . ALA C 1 364 ? 131.037 126.600 125.638 1.00 44.16 364 ALA C N 1
ATOM 7789 C CA . ALA C 1 364 ? 130.732 127.556 126.689 1.00 35.71 364 ALA C CA 1
ATOM 7790 C C . ALA C 1 364 ? 131.611 128.796 126.635 1.00 47.77 364 ALA C C 1
ATOM 7791 O O . ALA C 1 364 ? 131.716 129.510 127.637 1.00 55.14 364 ALA C O 1
ATOM 7793 N N . GLY C 1 365 ? 132.251 129.066 125.501 1.00 45.76 365 GLY C N 1
ATOM 7794 C CA . GLY C 1 365 ? 133.110 130.228 125.403 1.00 50.62 365 GLY C CA 1
ATOM 7795 C C . GLY C 1 365 ? 132.320 131.520 125.334 1.00 53.30 365 GLY C C 1
ATOM 7796 O O . GLY C 1 365 ? 131.121 131.533 125.069 1.00 56.09 365 GLY C O 1
ATOM 7797 N N . PHE C 1 366 ? 133.013 132.630 125.588 1.00 58.56 366 PHE C N 1
ATOM 7798 C CA . PHE C 1 366 ? 132.370 133.940 125.533 1.00 62.33 366 PHE C CA 1
ATOM 7799 C C . PHE C 1 366 ? 131.979 134.307 124.107 1.00 69.43 366 PHE C C 1
ATOM 7800 O O . PHE C 1 366 ? 131.008 135.038 123.884 1.00 69.56 366 PHE C O 1
ATOM 7808 N N . LEU C 1 367 ? 132.731 133.812 123.123 1.00 67.25 367 LEU C N 1
ATOM 7809 C CA . LEU C 1 367 ? 132.595 134.329 121.766 1.00 58.13 367 LEU C CA 1
ATOM 7810 C C . LEU C 1 367 ? 131.770 133.402 120.880 1.00 62.47 367 LEU C C 1
ATOM 7811 O O . LEU C 1 367 ? 131.009 133.874 120.029 1.00 67.93 367 LEU C O 1
ATOM 7816 N N . GLU C 1 368 ? 131.899 132.086 121.064 1.00 57.36 368 GLU C N 1
ATOM 7817 C CA . GLU C 1 368 ? 131.290 131.139 120.131 1.00 56.13 368 GLU C CA 1
ATOM 7818 C C . GLU C 1 368 ? 129.765 131.143 120.206 1.00 56.39 368 GLU C C 1
ATOM 7819 O O . GLU C 1 368 ? 129.088 130.836 119.210 1.00 58.76 368 GLU C O 1
ATOM 7825 N N . GLN C 1 369 ? 129.210 131.490 121.370 1.00 50.48 369 GLN C N 1
ATOM 7826 C CA . GLN C 1 369 ? 127.772 131.368 121.583 1.00 51.01 369 GLN C CA 1
ATOM 7827 C C . GLN C 1 369 ? 126.980 132.202 120.584 1.00 56.25 369 GLN C C 1
ATOM 7828 O O . GLN C 1 369 ? 126.032 131.707 119.957 1.00 57.33 369 GLN C O 1
ATOM 7834 N N . ASP C 1 370 ? 127.362 133.469 120.413 1.00 54.29 370 ASP C N 1
ATOM 7835 C CA . ASP C 1 370 ? 126.609 134.360 119.539 1.00 52.85 370 ASP C CA 1
ATOM 7836 C C . ASP C 1 370 ? 126.710 133.927 118.082 1.00 51.42 370 ASP C C 1
ATOM 7837 O O . ASP C 1 370 ? 125.721 133.988 117.340 1.00 57.55 370 ASP C O 1
ATOM 7842 N N . ASP C 1 371 ? 127.894 133.482 117.657 1.00 49.15 371 ASP C N 1
ATOM 7843 C CA . ASP C 1 371 ? 128.063 133.023 116.283 1.00 46.17 371 ASP C CA 1
ATOM 7844 C C . ASP C 1 371 ? 127.171 131.826 115.985 1.00 45.92 371 ASP C C 1
ATOM 7845 O O . ASP C 1 371 ? 126.458 131.806 114.967 1.00 49.71 371 ASP C O 1
ATOM 7850 N N . SER C 1 372 ? 127.192 130.821 116.863 1.00 43.12 372 SER C N 1
ATOM 7851 C CA . SER C 1 372 ? 126.347 129.652 116.645 1.00 38.93 372 SER C CA 1
ATOM 7852 C C . SER C 1 372 ? 124.871 130.033 116.646 1.00 42.14 372 SER C C 1
ATOM 7853 O O . SER C 1 372 ? 124.085 129.511 115.842 1.00 45.75 372 SER C O 1
ATOM 7856 N N . GLU C 1 373 ? 124.478 130.954 117.533 1.00 44.69 373 GLU C N 1
ATOM 7857 C CA . GLU C 1 373 ? 123.089 131.399 117.565 1.00 46.88 373 GLU C CA 1
ATOM 7858 C C . GLU C 1 373 ? 122.676 132.036 116.245 1.00 44.76 373 GLU C C 1
ATOM 7859 O O . GLU C 1 373 ? 121.597 131.741 115.713 1.00 46.20 373 GLU C O 1
ATOM 7865 N N . ASN C 1 374 ? 123.522 132.913 115.699 1.00 42.53 374 ASN C N 1
ATOM 7866 C CA . ASN C 1 374 ? 123.182 133.572 114.441 1.00 40.48 374 ASN C CA 1
ATOM 7867 C C . ASN C 1 374 ? 123.038 132.565 113.308 1.00 39.31 374 ASN C C 1
ATOM 7868 O O . ASN C 1 374 ? 122.082 132.634 112.520 1.00 42.15 374 ASN C O 1
ATOM 7873 N N . TRP C 1 375 ? 123.976 131.617 113.211 1.00 35.33 375 TRP C N 1
ATOM 7874 C CA . TRP C 1 375 ? 123.896 130.632 112.135 1.00 28.95 375 TRP C CA 1
ATOM 7875 C C . TRP C 1 375 ? 122.626 129.796 112.242 1.00 33.67 375 TRP C C 1
ATOM 7876 O O . TRP C 1 375 ? 121.942 129.553 111.235 1.00 38.71 375 TRP C O 1
ATOM 7887 N N . CYS C 1 376 ? 122.282 129.359 113.457 1.00 33.23 376 CYS C N 1
ATOM 7888 C CA . CYS C 1 376 ? 121.080 128.548 113.626 1.00 30.61 376 CYS C CA 1
ATOM 7889 C C . CYS C 1 376 ? 119.818 129.335 113.289 1.00 36.05 376 CYS C C 1
ATOM 7890 O O . CYS C 1 376 ? 118.882 128.790 112.693 1.00 35.97 376 CYS C O 1
ATOM 7893 N N . GLU C 1 377 ? 119.768 130.617 113.664 1.00 38.67 377 GLU C N 1
ATOM 7894 C CA . GLU C 1 377 ? 118.599 131.429 113.330 1.00 39.80 377 GLU C CA 1
ATOM 7895 C C . GLU C 1 377 ? 118.435 131.586 111.822 1.00 37.54 377 GLU C C 1
ATOM 7896 O O . GLU C 1 377 ? 117.316 131.494 111.297 1.00 36.70 377 GLU C O 1
ATOM 7902 N N . ILE C 1 378 ? 119.537 131.836 111.108 1.00 36.39 378 ILE C N 1
ATOM 7903 C CA . ILE C 1 378 ? 119.454 131.955 109.653 1.00 31.89 378 ILE C CA 1
ATOM 7904 C C . ILE C 1 378 ? 118.948 130.656 109.038 1.00 36.19 378 ILE C C 1
ATOM 7905 O O . ILE C 1 378 ? 118.088 130.662 108.142 1.00 39.30 378 ILE C O 1
ATOM 7910 N N . GLN C 1 379 ? 119.474 129.519 109.504 1.00 34.03 379 GLN C N 1
ATOM 7911 C CA . GLN C 1 379 ? 119.036 128.245 108.942 1.00 29.05 379 GLN C CA 1
ATOM 7912 C C . GLN C 1 379 ? 117.560 127.990 109.227 1.00 37.74 379 GLN C C 1
ATOM 7913 O O . GLN C 1 379 ? 116.844 127.449 108.378 1.00 41.13 379 GLN C O 1
ATOM 7919 N N . LYS C 1 380 ? 117.086 128.364 110.419 1.00 42.27 380 LYS C N 1
ATOM 7920 C CA . LYS C 1 380 ? 115.663 128.220 110.718 1.00 39.55 380 LYS C CA 1
ATOM 7921 C C . LYS C 1 380 ? 114.816 129.068 109.783 1.00 40.75 380 LYS C C 1
ATOM 7922 O O . LYS C 1 380 ? 113.762 128.623 109.315 1.00 41.21 380 LYS C O 1
ATOM 7928 N N . LEU C 1 381 ? 115.251 130.302 109.514 1.00 38.79 381 LEU C N 1
ATOM 7929 C CA . LEU C 1 381 ? 114.488 131.168 108.619 1.00 35.08 381 LEU C CA 1
ATOM 7930 C C . LEU C 1 381 ? 114.409 130.588 107.215 1.00 38.76 381 LEU C C 1
ATOM 7931 O O . LEU C 1 381 ? 113.372 130.693 106.552 1.00 42.90 381 LEU C O 1
ATOM 7936 N N . LEU C 1 382 ? 115.491 129.968 106.744 1.00 44.50 382 LEU C N 1
ATOM 7937 C CA . LEU C 1 382 ? 115.506 129.486 105.363 1.00 42.83 382 LEU C CA 1
ATOM 7938 C C . LEU C 1 382 ? 114.631 128.253 105.166 1.00 43.68 382 LEU C C 1
ATOM 7939 O O . LEU C 1 382 ? 115.129 127.198 104.762 1.00 50.11 382 LEU C O 1
ATOM 7944 N N . LYS C 1 383 ? 113.329 128.371 105.428 1.00 43.08 383 LYS C N 1
ATOM 7945 C CA . LYS C 1 383 ? 112.391 127.268 105.239 1.00 46.53 383 LYS C CA 1
ATOM 7946 C C . LYS C 1 383 ? 111.192 127.648 104.381 1.00 50.50 383 LYS C C 1
ATOM 7947 O O . LYS C 1 383 ? 110.359 126.786 104.089 1.00 54.88 383 LYS C O 1
ATOM 7953 N N . GLY C 1 384 ? 111.079 128.905 103.969 1.00 48.78 384 GLY C N 1
ATOM 7954 C CA . GLY C 1 384 ? 109.940 129.364 103.203 1.00 46.19 384 GLY C CA 1
ATOM 7955 C C . GLY C 1 384 ? 110.297 129.527 101.740 1.00 49.46 384 GLY C C 1
ATOM 7956 O O . GLY C 1 384 ? 111.460 129.720 101.390 1.00 57.34 384 GLY C O 1
ATOM 7957 N N . HIS C 1 385 ? 109.280 129.435 100.883 1.00 47.49 385 HIS C N 1
ATOM 7958 C CA . HIS C 1 385 ? 109.506 129.584 99.449 1.00 51.79 385 HIS C CA 1
ATOM 7959 C C . HIS C 1 385 ? 110.001 130.984 99.111 1.00 54.47 385 HIS C C 1
ATOM 7960 O O . HIS C 1 385 ? 110.933 131.152 98.318 1.00 58.07 385 HIS C O 1
ATOM 7967 N N . ARG C 1 386 ? 109.383 132.006 99.701 1.00 51.54 386 ARG C N 1
ATOM 7968 C CA . ARG C 1 386 ? 109.773 133.377 99.397 1.00 49.41 386 ARG C CA 1
ATOM 7969 C C . ARG C 1 386 ? 111.107 133.728 100.041 1.00 58.18 386 ARG C C 1
ATOM 7970 O O . ARG C 1 386 ? 111.874 134.530 99.497 1.00 62.73 386 ARG C O 1
ATOM 7978 N N . ALA C 1 387 ? 111.396 133.144 101.205 1.00 56.79 387 ALA C N 1
ATOM 7979 C CA . ALA C 1 387 ? 112.620 133.481 101.924 1.00 46.43 387 ALA C CA 1
ATOM 7980 C C . ALA C 1 387 ? 113.859 133.068 101.144 1.00 54.21 387 ALA C C 1
ATOM 7981 O O . ALA C 1 387 ? 114.852 133.802 101.116 1.00 65.36 387 ALA C O 1
ATOM 7983 N N . ARG C 1 388 ? 113.829 131.900 100.509 1.00 52.60 388 ARG C N 1
ATOM 7984 C CA . ARG C 1 388 ? 114.998 131.399 99.801 1.00 49.91 388 ARG C CA 1
ATOM 7985 C C . ARG C 1 388 ? 114.978 131.703 98.308 1.00 54.93 388 ARG C C 1
ATOM 7986 O O . ARG C 1 388 ? 115.563 130.945 97.530 1.00 57.23 388 ARG C O 1
ATOM 7994 N N . ASN C 1 389 ? 114.330 132.791 97.890 1.00 58.96 389 ASN C N 1
ATOM 7995 C CA . ASN C 1 389 ? 114.378 133.263 96.511 1.00 61.05 389 ASN C CA 1
ATOM 7996 C C . ASN C 1 389 ? 114.644 134.761 96.417 1.00 65.71 389 ASN C C 1
ATOM 7997 O O . ASN C 1 389 ? 114.260 135.390 95.428 1.00 70.94 389 ASN C O 1
ATOM 8002 N N . SER C 1 390 ? 115.282 135.348 97.426 1.00 66.15 390 SER C N 1
ATOM 8003 C CA . SER C 1 390 ? 115.567 136.777 97.456 1.00 68.43 390 SER C CA 1
ATOM 8004 C C . SER C 1 390 ? 117.072 136.995 97.477 1.00 70.02 390 SER C C 1
ATOM 8005 O O . SER C 1 390 ? 117.782 136.363 98.263 1.00 76.12 390 SER C O 1
ATOM 8008 N N . LYS C 1 391 ? 117.550 137.900 96.627 1.00 66.24 391 LYS C N 1
ATOM 8009 C CA . LYS C 1 391 ? 118.982 138.111 96.470 1.00 66.19 391 LYS C CA 1
ATOM 8010 C C . LYS C 1 391 ? 119.596 138.717 97.728 1.00 64.63 391 LYS C C 1
ATOM 8011 O O . LYS C 1 391 ? 118.962 139.494 98.446 1.00 62.32 391 LYS C O 1
ATOM 8017 N N . LEU C 1 392 ? 120.853 138.358 97.983 1.00 64.24 392 LEU C N 1
ATOM 8018 C CA . LEU C 1 392 ? 121.635 138.881 99.090 1.00 61.79 392 LEU C CA 1
ATOM 8019 C C . LEU C 1 392 ? 122.865 139.596 98.549 1.00 68.43 392 LEU C C 1
ATOM 8020 O O . LEU C 1 392 ? 123.452 139.184 97.543 1.00 75.29 392 LEU C O 1
ATOM 8025 N N . CYS C 1 393 ? 123.267 140.649 99.261 1.00 72.90 393 CYS C N 1
ATOM 8026 C CA . CYS C 1 393 ? 124.298 141.578 98.811 1.00 75.50 393 CYS C CA 1
ATOM 8027 C C . CYS C 1 393 ? 125.683 141.105 99.237 1.00 77.82 393 CYS C C 1
ATOM 8028 O O . CYS C 1 393 ? 125.887 140.729 100.395 1.00 79.09 393 CYS C O 1
ATOM 8031 N N . LEU C 1 394 ? 126.632 141.140 98.303 1.00 78.39 394 LEU C N 1
ATOM 8032 C CA . LEU C 1 394 ? 128.038 140.818 98.537 1.00 79.56 394 LEU C CA 1
ATOM 8033 C C . LEU C 1 394 ? 128.944 141.845 97.870 1.00 88.31 394 LEU C C 1
ATOM 8034 O O . LEU C 1 394 ? 129.911 141.494 97.188 1.00 92.27 394 LEU C O 1
ATOM 8039 N N . GLU C 1 395 ? 128.654 143.131 98.056 1.00 88.95 395 GLU C N 1
ATOM 8040 C CA . GLU C 1 395 ? 129.299 144.188 97.288 1.00 91.57 395 GLU C CA 1
ATOM 8041 C C . GLU C 1 395 ? 130.373 144.949 98.058 1.00 92.96 395 GLU C C 1
ATOM 8042 O O . GLU C 1 395 ? 130.772 146.031 97.619 1.00 99.93 395 GLU C O 1
ATOM 8048 N N . MET C 1 396 ? 130.851 144.427 99.184 1.00 87.95 396 MET C N 1
ATOM 8049 C CA . MET C 1 396 ? 131.878 145.136 99.936 1.00 88.47 396 MET C CA 1
ATOM 8050 C C . MET C 1 396 ? 133.201 145.136 99.181 1.00 85.58 396 MET C C 1
ATOM 8051 O O . MET C 1 396 ? 133.656 144.100 98.689 1.00 84.82 396 MET C O 1
ATOM 8056 N N . GLY C 1 397 ? 133.819 146.310 99.096 1.00 89.25 397 GLY C N 1
ATOM 8057 C CA . GLY C 1 397 ? 135.133 146.441 98.483 1.00 89.84 397 GLY C CA 1
ATOM 8058 C C . GLY C 1 397 ? 135.203 145.972 97.047 1.00 94.27 397 GLY C C 1
ATOM 8059 O O . GLY C 1 397 ? 136.165 145.295 96.664 1.00 94.82 397 GLY C O 1
ATOM 8060 N N . LEU C 1 398 ? 134.208 146.323 96.238 1.00 97.36 398 LEU C N 1
ATOM 8061 C CA . LEU C 1 398 ? 134.124 145.825 94.871 1.00 99.20 398 LEU C CA 1
ATOM 8062 C C . LEU C 1 398 ? 134.919 146.731 93.940 1.00 103.26 398 LEU C C 1
ATOM 8063 O O . LEU C 1 398 ? 134.625 147.925 93.826 1.00 106.37 398 LEU C O 1
ATOM 8068 N N . GLY C 1 399 ? 135.918 146.161 93.268 1.00 102.32 399 GLY C N 1
ATOM 8069 C CA . GLY C 1 399 ? 136.713 146.889 92.302 1.00 106.15 399 GLY C CA 1
ATOM 8070 C C . GLY C 1 399 ? 138.016 147.462 92.815 1.00 103.78 399 GLY C C 1
ATOM 8071 O O . GLY C 1 399 ? 138.772 148.035 92.021 1.00 100.60 399 GLY C O 1
ATOM 8072 N N . GLN C 1 400 ? 138.310 147.326 94.106 1.00 103.93 400 GLN C N 1
ATOM 8073 C CA . GLN C 1 400 ? 139.541 147.846 94.686 1.00 103.63 400 GLN C CA 1
ATOM 8074 C C . GLN C 1 400 ? 140.631 146.792 94.822 1.00 104.04 400 GLN C C 1
ATOM 8075 O O . GLN C 1 400 ? 141.639 147.050 95.486 1.00 105.07 400 GLN C O 1
ATOM 8081 N N . GLU C 1 401 ? 140.454 145.616 94.226 1.00 104.26 401 GLU C N 1
ATOM 8082 C CA . GLU C 1 401 ? 141.470 144.577 94.316 1.00 103.38 401 GLU C CA 1
ATOM 8083 C C . GLU C 1 401 ? 142.745 145.015 93.607 1.00 106.46 401 GLU C C 1
ATOM 8084 O O . GLU C 1 401 ? 142.704 145.606 92.526 1.00 107.56 401 GLU C O 1
ATOM 8090 N N . LYS C 1 402 ? 143.886 144.721 94.226 1.00 108.47 402 LYS C N 1
ATOM 8091 C CA . LYS C 1 402 ? 145.178 145.030 93.635 1.00 113.56 402 LYS C CA 1
ATOM 8092 C C . LYS C 1 402 ? 146.233 144.122 94.248 1.00 117.89 402 LYS C C 1
ATOM 8093 O O . LYS C 1 402 ? 146.023 143.517 95.301 1.00 118.68 402 LYS C O 1
ATOM 8099 N N . ARG C 1 403 ? 147.376 144.036 93.576 1.00 118.08 403 ARG C N 1
ATOM 8100 C CA . ARG C 1 403 ? 148.503 143.237 94.038 1.00 118.49 403 ARG C CA 1
ATOM 8101 C C . ARG C 1 403 ? 149.515 144.146 94.724 1.00 122.95 403 ARG C C 1
ATOM 8102 O O . ARG C 1 403 ? 150.010 145.100 94.115 1.00 126.87 403 ARG C O 1
ATOM 8110 N N . ARG C 1 404 ? 149.818 143.849 95.984 1.00 124.96 404 ARG C N 1
ATOM 8111 C CA . ARG C 1 404 ? 150.777 144.647 96.733 1.00 128.21 404 ARG C CA 1
ATOM 8112 C C . ARG C 1 404 ? 152.184 144.473 96.177 1.00 131.41 404 ARG C C 1
ATOM 8113 O O . ARG C 1 404 ? 152.523 143.446 95.584 1.00 132.57 404 ARG C O 1
ATOM 8121 N N . ASP C 1 405 ? 153.007 145.501 96.373 1.00 137.07 405 ASP C N 1
ATOM 8122 C CA . ASP C 1 405 ? 154.401 145.485 95.958 1.00 144.71 405 ASP C CA 1
ATOM 8123 C C . ASP C 1 405 ? 155.366 145.511 97.137 1.00 143.73 405 ASP C C 1
ATOM 8124 O O . ASP C 1 405 ? 156.567 145.717 96.935 1.00 144.00 405 ASP C O 1
ATOM 8129 N N . ASP C 1 406 ? 154.874 145.316 98.358 1.00 139.07 406 ASP C N 1
ATOM 8130 C CA . ASP C 1 406 ? 155.715 145.363 99.546 1.00 138.84 406 ASP C CA 1
ATOM 8131 C C . ASP C 1 406 ? 156.226 143.990 99.966 1.00 133.98 406 ASP C C 1
ATOM 8132 O O . ASP C 1 406 ? 156.834 143.871 101.035 1.00 132.74 406 ASP C O 1
ATOM 8137 N N . GLY C 1 407 ? 155.996 142.958 99.158 1.00 128.91 407 GLY C N 1
ATOM 8138 C CA . GLY C 1 407 ? 156.510 141.636 99.448 1.00 122.62 407 GLY C CA 1
ATOM 8139 C C . GLY C 1 407 ? 155.517 140.652 100.024 1.00 120.00 407 GLY C C 1
ATOM 8140 O O . GLY C 1 407 ? 155.927 139.566 100.448 1.00 118.51 407 GLY C O 1
ATOM 8141 N N . ILE C 1 408 ? 154.237 140.989 100.057 1.00 121.51 408 ILE C N 1
ATOM 8142 C CA . ILE C 1 408 ? 153.194 140.102 100.568 1.00 114.86 408 ILE C CA 1
ATOM 8143 C C . ILE C 1 408 ? 152.504 139.441 99.380 1.00 115.48 408 ILE C C 1
ATOM 8144 O O . ILE C 1 408 ? 151.860 140.142 98.588 1.00 117.31 408 ILE C O 1
ATOM 8149 N N . PRO C 1 409 ? 152.615 138.124 99.217 1.00 109.60 409 PRO C N 1
ATOM 8150 C CA . PRO C 1 409 ? 152.094 137.480 98.005 1.00 106.64 409 PRO C CA 1
ATOM 8151 C C . PRO C 1 409 ? 150.576 137.431 97.969 1.00 105.15 409 PRO C C 1
ATOM 8152 O O . PRO C 1 409 ? 149.901 137.443 99.001 1.00 101.30 409 PRO C O 1
ATOM 8156 N N . GLY C 1 410 ? 150.044 137.361 96.749 1.00 104.83 410 GLY C N 1
ATOM 8157 C CA . GLY C 1 410 ? 148.632 137.119 96.536 1.00 98.83 410 GLY C CA 1
ATOM 8158 C C . GLY C 1 410 ? 147.822 138.367 96.254 1.00 100.55 410 GLY C C 1
ATOM 8159 O O . GLY C 1 410 ? 148.296 139.505 96.316 1.00 100.78 410 GLY C O 1
ATOM 8160 N N . ILE C 1 411 ? 146.553 138.127 95.918 1.00 104.61 411 ILE C N 1
ATOM 8161 C CA . ILE C 1 411 ? 145.591 139.208 95.748 1.00 105.92 411 ILE C CA 1
ATOM 8162 C C . ILE C 1 411 ? 145.252 139.798 97.109 1.00 105.35 411 ILE C C 1
ATOM 8163 O O . ILE C 1 411 ? 144.928 139.072 98.058 1.00 102.24 411 ILE C O 1
ATOM 8168 N N . THR C 1 412 ? 145.319 141.122 97.212 1.00 102.97 412 THR C N 1
ATOM 8169 C CA . THR C 1 412 ? 145.168 141.812 98.483 1.00 97.85 412 THR C CA 1
ATOM 8170 C C . THR C 1 412 ? 144.116 142.905 98.363 1.00 97.41 412 THR C C 1
ATOM 8171 O O . THR C 1 412 ? 144.010 143.578 97.336 1.00 105.04 412 THR C O 1
ATOM 8175 N N . ASN C 1 413 ? 143.330 143.066 99.426 1.00 91.70 413 ASN C N 1
ATOM 8176 C CA . ASN C 1 413 ? 142.339 144.127 99.514 1.00 89.14 413 ASN C CA 1
ATOM 8177 C C . ASN C 1 413 ? 142.222 144.540 100.974 1.00 89.43 413 ASN C C 1
ATOM 8178 O O . ASN C 1 413 ? 142.863 143.965 101.854 1.00 94.10 413 ASN C O 1
ATOM 8183 N N . TYR C 1 414 ? 141.401 145.555 101.225 1.00 86.92 414 TYR C N 1
ATOM 8184 C CA . TYR C 1 414 ? 141.194 146.020 102.589 1.00 85.26 414 TYR C CA 1
ATOM 8185 C C . TYR C 1 414 ? 140.469 144.956 103.407 1.00 85.73 414 TYR C C 1
ATOM 8186 O O . TYR C 1 414 ? 139.729 144.127 102.873 1.00 86.62 414 TYR C O 1
ATOM 8195 N N . ILE C 1 415 ? 140.694 144.983 104.723 1.00 85.67 415 ILE C N 1
ATOM 8196 C CA . ILE C 1 415 ? 140.189 143.919 105.588 1.00 84.72 415 ILE C CA 1
ATOM 8197 C C . ILE C 1 415 ? 138.667 143.956 105.664 1.00 82.60 415 ILE C C 1
ATOM 8198 O O . ILE C 1 415 ? 138.025 142.954 106.002 1.00 85.07 415 ILE C O 1
ATOM 8203 N N . PHE C 1 416 ? 138.063 145.107 105.369 1.00 80.46 416 PHE C N 1
ATOM 8204 C CA . PHE C 1 416 ? 136.606 145.225 105.345 1.00 83.96 416 PHE C CA 1
ATOM 8205 C C . PHE C 1 416 ? 136.119 145.092 103.902 1.00 83.52 416 PHE C C 1
ATOM 8206 O O . PHE C 1 416 ? 135.588 146.021 103.290 1.00 90.90 416 PHE C O 1
ATOM 8214 N N . SER C 1 417 ? 136.308 143.893 103.359 1.00 78.80 417 SER C N 1
ATOM 8215 C CA . SER C 1 417 ? 135.899 143.583 102.000 1.00 81.39 417 SER C CA 1
ATOM 8216 C C . SER C 1 417 ? 135.542 142.108 101.911 1.00 87.36 417 SER C C 1
ATOM 8217 O O . SER C 1 417 ? 135.884 141.311 102.787 1.00 89.24 417 SER C O 1
ATOM 8220 N N . GLU C 1 418 ? 134.844 141.752 100.835 1.00 83.63 418 GLU C N 1
ATOM 8221 C CA . GLU C 1 418 ? 134.402 140.383 100.610 1.00 77.78 418 GLU C CA 1
ATOM 8222 C C . GLU C 1 418 ? 135.068 139.750 99.396 1.00 81.14 418 GLU C C 1
ATOM 8223 O O . GLU C 1 418 ? 134.405 139.053 98.623 1.00 83.91 418 GLU C O 1
ATOM 8229 N N . THR C 1 419 ? 136.365 139.990 99.204 1.00 80.59 419 THR C N 1
ATOM 8230 C CA . THR C 1 419 ? 137.081 139.339 98.113 1.00 78.58 419 THR C CA 1
ATOM 8231 C C . THR C 1 419 ? 137.146 137.832 98.320 1.00 81.82 419 THR C C 1
ATOM 8232 O O . THR C 1 419 ? 136.895 137.055 97.389 1.00 81.08 419 THR C O 1
ATOM 8236 N N . ALA C 1 420 ? 137.473 137.401 99.541 1.00 82.47 420 ALA C N 1
ATOM 8237 C CA . ALA C 1 420 ? 137.657 135.979 99.807 1.00 72.33 420 ALA C CA 1
ATOM 8238 C C . ALA C 1 420 ? 136.344 135.217 99.708 1.00 69.36 420 ALA C C 1
ATOM 8239 O O . ALA C 1 420 ? 136.319 134.078 99.234 1.00 71.89 420 ALA C O 1
ATOM 8241 N N . ALA C 1 421 ? 135.243 135.822 100.156 1.00 67.15 421 ALA C N 1
ATOM 8242 C CA . ALA C 1 421 ? 133.948 135.159 100.047 1.00 65.52 421 ALA C CA 1
ATOM 8243 C C . ALA C 1 421 ? 133.563 134.934 98.590 1.00 68.99 421 ALA C C 1
ATOM 8244 O O . ALA C 1 421 ? 133.104 133.845 98.219 1.00 74.76 421 ALA C O 1
ATOM 8246 N N . ARG C 1 422 ? 133.748 135.952 97.748 1.00 68.14 422 ARG C N 1
ATOM 8247 C CA . ARG C 1 422 ? 133.435 135.805 96.331 1.00 69.67 422 ARG C CA 1
ATOM 8248 C C . ARG C 1 422 ? 134.346 134.781 95.669 1.00 71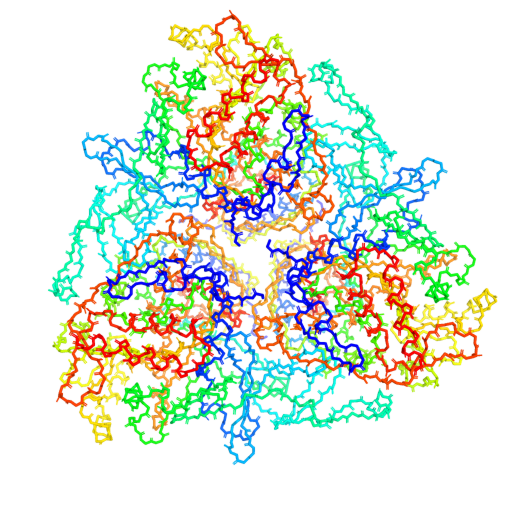.39 422 ARG C C 1
ATOM 8249 O O . ARG C 1 422 ? 133.898 133.993 94.828 1.00 71.79 422 ARG C O 1
ATOM 8257 N N . GLY C 1 423 ? 135.629 134.771 96.037 1.00 74.41 423 GLY C N 1
ATOM 8258 C CA . GLY C 1 423 ? 136.528 133.757 95.506 1.00 74.00 423 GLY C CA 1
ATOM 8259 C C . GLY C 1 423 ? 136.126 132.351 95.908 1.00 69.73 423 GLY C C 1
ATOM 8260 O O . GLY C 1 423 ? 136.178 131.424 95.096 1.00 71.84 423 GLY C O 1
ATOM 8261 N N . MET C 1 424 ? 135.714 132.174 97.166 1.00 62.67 424 MET C N 1
ATOM 8262 C CA . MET C 1 424 ? 135.257 130.868 97.627 1.00 55.02 424 MET C CA 1
ATOM 8263 C C . MET C 1 424 ? 134.015 130.418 96.872 1.00 63.19 424 MET C C 1
ATOM 8264 O O . MET C 1 424 ? 133.910 129.251 96.480 1.00 70.65 424 MET C O 1
ATOM 8269 N N . TYR C 1 425 ? 133.062 131.325 96.657 1.00 62.39 425 TYR C N 1
ATOM 8270 C CA . TYR C 1 425 ? 131.852 130.942 95.936 1.00 55.58 425 TYR C CA 1
ATOM 8271 C C . TYR C 1 425 ? 132.150 130.634 94.473 1.00 61.86 425 TYR C C 1
ATOM 8272 O O . TYR C 1 425 ? 131.544 129.731 93.886 1.00 66.32 425 TYR C O 1
ATOM 8281 N N . GLN C 1 426 ? 133.093 131.361 93.869 1.00 63.46 426 GLN C N 1
ATOM 8282 C CA . GLN C 1 426 ? 133.491 131.045 92.500 1.00 64.66 426 GLN C CA 1
ATOM 8283 C C . GLN C 1 426 ? 134.154 129.676 92.419 1.00 65.01 426 GLN C C 1
ATOM 8284 O O . GLN C 1 426 ? 133.890 128.906 91.489 1.00 66.93 426 GLN C O 1
ATOM 8290 N N . ARG C 1 427 ? 135.022 129.357 93.382 1.00 67.02 427 ARG C N 1
ATOM 8291 C CA . ARG C 1 427 ? 135.652 128.040 93.411 1.00 65.57 427 ARG C CA 1
ATOM 8292 C C . ARG C 1 427 ? 134.617 126.939 93.608 1.00 58.88 427 ARG C C 1
ATOM 8293 O O . ARG C 1 427 ? 134.706 125.872 92.992 1.00 61.32 427 ARG C O 1
ATOM 8301 N N . TRP C 1 428 ? 133.636 127.181 94.476 1.00 52.51 428 TRP C N 1
ATOM 8302 C CA . TRP C 1 428 ? 132.545 126.236 94.682 1.00 48.75 428 TRP C CA 1
ATOM 8303 C C . TRP C 1 428 ? 131.779 125.987 93.387 1.00 56.33 428 TRP C C 1
ATOM 8304 O O . TRP C 1 428 ? 131.535 124.833 93.009 1.00 59.09 428 TRP C O 1
ATOM 8315 N N . ALA C 1 429 ? 131.422 127.059 92.676 1.00 60.87 429 ALA C N 1
ATOM 8316 C CA . ALA C 1 429 ? 130.667 126.913 91.435 1.00 59.42 429 ALA C CA 1
ATOM 8317 C C . ALA C 1 429 ? 131.494 126.231 90.351 1.00 70.25 429 ALA C C 1
ATOM 8318 O O . ALA C 1 429 ? 130.950 125.508 89.510 1.00 74.64 429 ALA C O 1
ATOM 8320 N N . ASP C 1 430 ? 132.808 126.467 90.337 1.00 72.01 430 ASP C N 1
ATOM 8321 C CA . ASP C 1 430 ? 133.660 125.824 89.340 1.00 73.05 430 ASP C CA 1
ATOM 8322 C C . ASP C 1 430 ? 133.836 124.337 89.623 1.00 70.90 430 ASP C C 1
ATOM 8323 O O . ASP C 1 430 ? 133.736 123.512 88.709 1.00 74.33 430 ASP C O 1
ATOM 8328 N N . LEU C 1 431 ? 134.111 123.973 90.879 1.00 66.58 431 LEU C N 1
ATOM 8329 C CA . LEU C 1 431 ? 134.289 122.564 91.214 1.00 62.64 431 LEU C CA 1
ATOM 8330 C C . LEU C 1 431 ? 132.998 121.784 91.026 1.00 61.45 431 LEU C C 1
ATOM 8331 O O . LEU C 1 431 ? 133.024 120.624 90.601 1.00 66.41 431 LEU C O 1
ATOM 8336 N N . LEU C 1 432 ? 131.858 122.398 91.348 1.00 64.19 432 LEU C N 1
ATOM 8337 C CA . LEU C 1 432 ? 130.595 121.673 91.268 1.00 65.00 432 LEU C CA 1
ATOM 8338 C C . LEU C 1 432 ? 130.173 121.430 89.824 1.00 68.64 432 LEU C C 1
ATOM 8339 O O . LEU C 1 432 ? 129.373 120.530 89.550 1.00 73.51 432 LEU C O 1
ATOM 8344 N N . SER C 1 433 ? 130.688 122.222 88.887 1.00 69.58 433 SER C N 1
ATOM 8345 C CA . SER C 1 433 ? 130.211 122.184 87.511 1.00 71.20 433 SER C CA 1
ATOM 8346 C C . SER C 1 433 ? 131.282 121.807 86.493 1.00 77.52 433 SER C C 1
ATOM 8347 O O . SER C 1 433 ? 131.170 122.203 85.330 1.00 81.91 433 SER C O 1
ATOM 8350 N N . SER C 1 434 ? 132.316 121.071 86.889 1.00 80.45 434 SER C N 1
ATOM 8351 C CA . SER C 1 434 ? 133.386 120.673 85.984 1.00 86.84 434 SER C CA 1
ATOM 8352 C C . SER C 1 434 ? 133.697 119.197 86.172 1.00 89.75 434 SER C C 1
ATOM 8353 O O . SER C 1 434 ? 133.563 118.667 87.279 1.00 85.02 434 SER C O 1
ATOM 8356 N N . GLU C 1 435 ? 134.114 118.536 85.089 1.00 96.24 435 GLU C N 1
ATOM 8357 C CA . GLU C 1 435 ? 134.397 117.106 85.161 1.00 97.95 435 GLU C CA 1
ATOM 8358 C C . GLU C 1 435 ? 135.844 116.837 85.554 1.00 98.79 435 GLU C C 1
ATOM 8359 O O . GLU C 1 435 ? 136.126 115.877 86.280 1.00 98.35 435 GLU C O 1
ATOM 8365 N N . SER C 1 436 ? 136.775 117.663 85.086 1.00 99.88 436 SER C N 1
ATOM 8366 C CA . SER C 1 436 ? 138.196 117.423 85.277 1.00 100.53 436 SER C CA 1
ATOM 8367 C C . SER C 1 436 ? 138.837 118.584 86.025 1.00 98.61 436 SER C C 1
ATOM 8368 O O . SER C 1 436 ? 138.340 119.712 85.997 1.00 100.78 436 SER C O 1
ATOM 8371 N N . TRP C 1 437 ? 139.953 118.291 86.697 1.00 94.74 437 TRP C N 1
ATOM 8372 C CA . TRP C 1 437 ? 140.663 119.326 87.441 1.00 95.43 437 TRP C CA 1
ATOM 8373 C C . TRP C 1 437 ? 141.256 120.375 86.509 1.00 101.26 437 TRP C C 1
ATOM 8374 O O . TRP C 1 437 ? 141.381 121.548 86.883 1.00 105.33 437 TRP C O 1
ATOM 8385 N N . GLN C 1 438 ? 141.641 119.972 85.297 1.00 102.00 438 GLN C N 1
ATOM 8386 C CA . GLN C 1 438 ? 142.250 120.918 84.370 1.00 105.70 438 GLN C CA 1
ATOM 8387 C C . GLN C 1 438 ? 141.265 122.008 83.967 1.00 104.11 438 GLN C C 1
ATOM 8388 O O . GLN C 1 438 ? 141.638 123.181 83.847 1.00 105.52 438 GLN C O 1
ATOM 8394 N N . GLU C 1 439 ? 139.999 121.639 83.755 1.00 98.01 439 GLU C N 1
ATOM 8395 C CA . GLU C 1 439 ? 138.982 122.638 83.448 1.00 97.89 439 GLU C CA 1
ATOM 8396 C C . GLU C 1 439 ? 138.794 123.604 84.612 1.00 101.55 439 GLU C C 1
ATOM 8397 O O . GLU C 1 439 ? 138.625 124.813 84.407 1.00 103.98 439 GLU C O 1
ATOM 8403 N N . VAL C 1 440 ? 138.830 123.088 85.843 1.00 101.00 440 VAL C N 1
ATOM 8404 C CA . VAL C 1 440 ? 138.722 123.945 87.020 1.00 97.15 440 VAL C CA 1
ATOM 8405 C C . VAL C 1 440 ? 139.878 124.933 87.066 1.00 99.97 440 VAL C C 1
ATOM 8406 O O . VAL C 1 440 ? 139.686 126.126 87.332 1.00 103.39 440 VAL C O 1
ATOM 8410 N N . LEU C 1 441 ? 141.098 124.453 86.816 1.00 97.51 441 LEU C N 1
ATOM 8411 C CA . LEU C 1 441 ? 142.257 125.338 86.853 1.00 97.63 441 LEU C CA 1
ATOM 8412 C C . LEU C 1 441 ? 142.179 126.400 85.762 1.00 100.30 441 LEU C C 1
ATOM 8413 O O . LEU C 1 441 ? 142.509 127.570 85.998 1.00 103.96 441 LEU C O 1
ATOM 8418 N N . ASP C 1 442 ? 141.737 126.015 84.562 1.00 101.03 442 ASP C N 1
ATOM 8419 C CA . ASP C 1 442 ? 141.589 126.987 83.482 1.00 100.57 442 ASP C CA 1
ATOM 8420 C C . ASP C 1 442 ? 140.556 128.052 83.831 1.00 101.44 442 ASP C C 1
ATOM 8421 O O . ASP C 1 442 ? 140.786 129.249 83.607 1.00 103.23 442 ASP C O 1
ATOM 8426 N N . LYS C 1 443 ? 139.412 127.639 84.382 1.00 100.23 443 LYS C N 1
ATOM 8427 C CA . LYS C 1 443 ? 138.387 128.606 84.762 1.00 100.04 443 LYS C CA 1
ATOM 8428 C C . LYS C 1 443 ? 138.883 129.536 85.862 1.00 101.76 443 LYS C C 1
ATOM 8429 O O . LYS C 1 443 ? 138.601 130.740 85.841 1.00 101.43 443 LYS C O 1
ATOM 8435 N N . THR C 1 444 ? 139.616 128.996 86.838 1.00 100.50 444 THR C N 1
ATOM 8436 C CA . THR C 1 444 ? 140.154 129.836 87.903 1.00 99.17 444 THR C CA 1
ATOM 8437 C C . THR C 1 444 ? 141.143 130.858 87.356 1.00 104.55 444 THR C C 1
ATOM 8438 O O . THR C 1 444 ? 141.118 132.031 87.751 1.00 107.26 444 THR C O 1
ATOM 8442 N N . ALA C 1 445 ? 142.017 130.434 86.439 1.00 107.00 445 ALA C N 1
ATOM 8443 C CA . ALA C 1 445 ? 142.961 131.370 85.834 1.00 101.17 445 ALA C CA 1
ATOM 8444 C C . ALA C 1 445 ? 142.234 132.459 85.056 1.00 106.52 445 ALA C C 1
ATOM 8445 O O . ALA C 1 445 ? 142.604 133.639 85.129 1.00 109.77 445 ALA C O 1
ATOM 8447 N N . ALA C 1 446 ? 141.196 132.083 84.304 1.00 104.44 446 ALA C N 1
ATOM 8448 C CA . ALA C 1 446 ? 140.419 133.077 83.570 1.00 104.16 446 ALA C CA 1
ATOM 8449 C C . ALA C 1 446 ? 139.761 134.074 84.515 1.00 106.66 446 ALA C C 1
ATOM 8450 O O . ALA C 1 446 ? 139.778 135.286 84.263 1.00 106.83 446 ALA C O 1
ATOM 8452 N N . TYR C 1 447 ? 139.182 133.584 85.614 1.00 106.68 447 TYR C N 1
ATOM 8453 C CA . TYR C 1 447 ? 138.540 134.477 86.574 1.00 103.82 447 TYR C CA 1
ATOM 8454 C C . TYR C 1 447 ? 139.545 135.434 87.200 1.00 105.37 447 TYR C C 1
ATOM 8455 O O . TYR C 1 447 ? 139.250 136.620 87.386 1.00 107.04 447 TYR C O 1
ATOM 8464 N N . GLN C 1 448 ? 140.729 134.932 87.559 1.00 105.12 448 GLN C N 1
ATOM 8465 C CA . GLN C 1 448 ? 141.742 135.803 88.147 1.00 104.73 448 GLN C CA 1
ATOM 8466 C C . GLN C 1 448 ? 142.195 136.869 87.158 1.00 112.94 448 GLN C C 1
ATOM 8467 O O . GLN C 1 448 ? 142.332 138.046 87.520 1.00 114.90 448 GLN C O 1
ATOM 8473 N N . GLN C 1 449 ? 142.420 136.480 85.898 1.00 115.39 449 GLN C N 1
ATOM 8474 C CA . GLN C 1 449 ? 142.819 137.457 84.888 1.00 113.35 449 GLN C CA 1
ATOM 8475 C C . GLN C 1 449 ? 141.733 138.504 84.677 1.00 115.13 449 GLN C C 1
ATOM 8476 O O . GLN C 1 449 ? 142.033 139.678 84.436 1.00 119.38 449 GLN C O 1
ATOM 8482 N N . GLU C 1 450 ? 140.465 138.095 84.750 1.00 114.63 450 GLU C N 1
ATOM 8483 C CA . GLU C 1 450 ? 139.372 139.055 84.619 1.00 117.31 450 GLU C CA 1
ATOM 8484 C C . GLU C 1 450 ? 139.341 140.025 85.794 1.00 117.51 450 GLU C C 1
ATOM 8485 O O . GLU C 1 450 ? 139.282 141.245 85.605 1.00 115.89 450 GLU C O 1
ATOM 8491 N N . VAL C 1 451 ? 139.378 139.500 87.019 1.00 119.20 451 VAL C N 1
ATOM 8492 C CA . VAL C 1 451 ? 139.179 140.349 88.191 1.00 117.61 451 VAL C CA 1
ATOM 8493 C C . VAL C 1 451 ? 140.358 141.295 88.383 1.00 117.59 451 VAL C C 1
ATOM 8494 O O . VAL C 1 451 ? 140.182 142.444 88.805 1.00 115.38 451 VAL C O 1
ATOM 8498 N N . MET C 1 452 ? 141.577 140.840 88.076 1.00 120.37 452 MET C N 1
ATOM 8499 C CA . MET C 1 452 ? 142.744 141.683 88.319 1.00 123.25 452 MET C CA 1
ATOM 8500 C C . MET C 1 452 ? 142.773 142.882 87.378 1.00 125.69 452 MET C C 1
ATOM 8501 O O . MET C 1 452 ? 143.286 143.947 87.739 1.00 124.66 452 MET C O 1
ATOM 8506 N N . LYS C 1 453 ? 142.226 142.733 86.177 1.00 129.18 453 LYS C N 1
ATOM 8507 C CA . LYS C 1 453 ? 142.176 143.837 85.225 1.00 128.42 453 LYS C CA 1
ATOM 8508 C C . LYS C 1 453 ? 140.768 144.416 85.116 1.00 124.38 453 LYS C C 1
ATOM 8509 O O . LYS C 1 453 ? 140.501 145.528 85.570 1.00 120.77 453 LYS C O 1
ATOM 8516 N N . MET D 2 1 ? 132.430 104.674 153.467 1.00 149.76 1 MET D N 1
ATOM 8517 C CA . MET D 2 1 ? 133.411 105.707 153.776 1.00 150.03 1 MET D CA 1
ATOM 8518 C C . MET D 2 1 ? 133.035 106.469 155.044 1.00 150.42 1 MET D C 1
ATOM 8519 O O . MET D 2 1 ? 132.804 105.866 156.093 1.00 151.80 1 MET D O 1
ATOM 8524 N N . SER D 2 2 ? 132.983 107.795 154.943 1.00 145.02 2 SER D N 1
ATOM 8525 C CA . SER D 2 2 ? 132.652 108.620 156.095 1.00 139.58 2 SER D CA 1
ATOM 8526 C C . SER D 2 2 ? 131.196 108.420 156.501 1.00 137.20 2 SER D C 1
ATOM 8527 O O . SER D 2 2 ? 130.334 108.102 155.677 1.00 135.69 2 SER D O 1
ATOM 8530 N N . ALA D 2 3 ? 130.932 108.604 157.793 1.00 131.46 3 ALA D N 1
ATOM 8531 C CA . ALA D 2 3 ? 129.598 108.370 158.326 1.00 122.10 3 ALA D CA 1
ATOM 8532 C C . ALA D 2 3 ? 128.598 109.361 157.748 1.00 114.70 3 ALA D C 1
ATOM 8533 O O . ALA D 2 3 ? 128.894 110.548 157.584 1.00 113.90 3 ALA D O 1
ATOM 8535 N N . GLN D 2 4 ? 127.407 108.863 157.433 1.00 106.58 4 GLN D N 1
ATOM 8536 C CA . GLN D 2 4 ? 126.340 109.714 156.934 1.00 101.79 4 GLN D CA 1
ATOM 8537 C C . GLN D 2 4 ? 125.848 110.652 158.029 1.00 96.43 4 GLN D C 1
ATOM 8538 O O . GLN D 2 4 ? 125.817 110.302 159.212 1.00 94.01 4 GLN D O 1
ATOM 8544 N N . VAL D 2 5 ? 125.455 111.861 157.623 1.00 87.98 5 VAL D N 1
ATOM 8545 C CA . VAL D 2 5 ? 124.951 112.829 158.587 1.00 81.52 5 VAL D CA 1
ATOM 8546 C C . VAL D 2 5 ? 123.588 112.385 159.114 1.00 75.06 5 VAL D C 1
ATOM 8547 O O . VAL D 2 5 ? 122.935 111.485 158.575 1.00 71.80 5 VAL D O 1
ATOM 8551 N N . SER D 2 6 ? 123.158 113.031 160.194 1.00 69.14 6 SER D N 1
ATOM 8552 C CA . SER D 2 6 ? 121.877 112.712 160.800 1.00 68.80 6 SER D CA 1
ATOM 8553 C C . SER D 2 6 ? 120.733 113.309 159.980 1.00 73.60 6 SER D C 1
ATOM 8554 O O . SER D 2 6 ? 120.915 113.792 158.859 1.00 76.55 6 SER D O 1
ATOM 8557 N N . LEU D 2 7 ? 119.530 113.254 160.554 1.00 66.32 7 LEU D N 1
ATOM 8558 C CA . LEU D 2 7 ? 118.344 113.716 159.840 1.00 61.89 7 LEU D CA 1
ATOM 8559 C C . LEU D 2 7 ? 118.320 115.234 159.699 1.00 68.45 7 LEU D C 1
ATOM 8560 O O . LEU D 2 7 ? 117.983 115.760 158.630 1.00 72.14 7 LEU D O 1
ATOM 8565 N N . GLU D 2 8 ? 118.662 115.955 160.768 1.00 67.36 8 GLU D N 1
ATOM 8566 C CA . GLU D 2 8 ? 118.548 117.410 160.750 1.00 70.50 8 GLU D CA 1
ATOM 8567 C C . GLU D 2 8 ? 119.487 118.028 159.721 1.00 69.00 8 GLU D C 1
ATOM 8568 O O . GLU D 2 8 ? 119.092 118.913 158.949 1.00 70.11 8 GLU D O 1
ATOM 8574 N N . LEU D 2 9 ? 120.741 117.577 159.701 1.00 60.68 9 LEU D N 1
ATOM 8575 C CA . LEU D 2 9 ? 121.707 118.120 158.754 1.00 57.66 9 LEU D CA 1
ATOM 8576 C C . LEU D 2 9 ? 121.314 117.795 157.321 1.00 53.23 9 LEU D C 1
ATOM 8577 O O . LEU D 2 9 ? 121.436 118.644 156.429 1.00 53.44 9 LEU D O 1
ATOM 8582 N N . HIS D 2 10 ? 120.846 116.570 157.083 1.00 50.76 10 HIS D N 1
ATOM 8583 C CA . HIS D 2 10 ? 120.387 116.196 155.752 1.00 55.42 10 HIS D CA 1
ATOM 8584 C C . HIS D 2 10 ? 119.257 117.107 155.297 1.00 53.65 10 HIS D C 1
ATOM 8585 O O . HIS D 2 10 ? 119.274 117.622 154.171 1.00 55.62 10 HIS D O 1
ATOM 8592 N N . HIS D 2 11 ? 118.287 117.348 156.180 1.00 50.51 11 HIS D N 1
ATOM 8593 C CA . HIS D 2 11 ? 117.164 118.218 155.849 1.00 52.64 11 HIS D CA 1
ATOM 8594 C C . HIS D 2 11 ? 117.636 119.627 155.505 1.00 53.01 11 HIS D C 1
ATOM 8595 O O . HIS D 2 11 ? 117.243 120.195 154.477 1.00 52.62 11 HIS D O 1
ATOM 8602 N N . ARG D 2 12 ? 118.495 120.202 156.349 1.00 52.74 12 ARG D N 1
ATOM 8603 C CA . ARG D 2 12 ? 118.920 121.583 156.135 1.00 53.37 12 ARG D CA 1
ATOM 8604 C C . ARG D 2 12 ? 119.730 121.736 154.851 1.00 51.92 12 ARG D C 1
ATOM 8605 O O . ARG D 2 12 ? 119.523 122.690 154.089 1.00 55.77 12 ARG D O 1
ATOM 8613 N N . ILE D 2 13 ? 120.653 120.808 154.586 1.00 45.13 13 ILE D N 1
ATOM 8614 C CA . ILE D 2 13 ? 121.477 120.926 153.388 1.00 42.69 13 ILE D CA 1
ATOM 8615 C C . ILE D 2 13 ? 120.636 120.720 152.134 1.00 46.76 13 ILE D C 1
ATOM 8616 O O . ILE D 2 13 ? 120.825 121.411 151.119 1.00 53.62 13 ILE D O 1
ATOM 8621 N N . SER D 2 14 ? 119.687 119.782 152.177 1.00 42.16 14 SER D N 1
ATOM 8622 C CA . SER D 2 14 ? 118.803 119.594 151.035 1.00 35.76 14 SER D CA 1
ATOM 8623 C C . SER D 2 14 ? 117.991 120.854 150.757 1.00 39.23 14 SER D C 1
ATOM 8624 O O . SER D 2 14 ? 117.839 121.262 149.598 1.00 43.42 14 SER D O 1
ATOM 8627 N N . GLN D 2 15 ? 117.472 121.491 151.810 1.00 40.91 15 GLN D N 1
ATOM 8628 C CA . GLN D 2 15 ? 116.711 122.722 151.617 1.00 42.35 15 GLN D CA 1
ATOM 8629 C C . GLN D 2 15 ? 117.584 123.827 151.033 1.00 43.22 15 GLN D C 1
ATOM 8630 O O . GLN D 2 15 ? 117.129 124.607 150.188 1.00 40.81 15 GLN D O 1
ATOM 8636 N N . PHE D 2 16 ? 118.841 123.912 151.475 1.00 47.32 16 PHE D N 1
ATOM 8637 C CA . PHE D 2 16 ? 119.753 124.910 150.920 1.00 42.39 16 PHE D CA 1
ATOM 8638 C C . PHE D 2 16 ? 119.961 124.703 149.422 1.00 38.41 16 PHE D C 1
ATOM 8639 O O . PHE D 2 16 ? 119.917 125.665 148.639 1.00 39.05 16 PHE D O 1
ATOM 8647 N N . LEU D 2 17 ? 120.184 123.455 149.003 1.00 33.10 17 LEU D N 1
ATOM 8648 C CA . LEU D 2 17 ? 120.374 123.189 147.578 1.00 34.40 17 LEU D CA 1
ATOM 8649 C C . LEU D 2 17 ? 119.119 123.523 146.777 1.00 38.57 17 LEU D C 1
ATOM 8650 O O . LEU D 2 17 ? 119.202 124.090 145.676 1.00 42.64 17 LEU D O 1
ATOM 8655 N N . PHE D 2 18 ? 117.944 123.179 147.310 1.00 38.46 18 PHE D N 1
ATOM 8656 C CA . PHE D 2 18 ? 116.702 123.512 146.617 1.00 33.96 18 PHE D CA 1
ATOM 8657 C C . PHE D 2 18 ? 116.546 125.018 146.464 1.00 38.14 18 PHE D C 1
ATOM 8658 O O . PHE D 2 18 ? 116.114 125.503 145.411 1.00 41.13 18 PHE D O 1
ATOM 8666 N N . HIS D 2 19 ? 116.883 125.775 147.511 1.00 42.47 19 HIS D N 1
ATOM 8667 C CA . HIS D 2 19 ? 116.775 127.229 147.447 1.00 37.47 19 HIS D CA 1
ATOM 8668 C C . HIS D 2 19 ? 117.698 127.808 146.384 1.00 37.68 19 HIS D C 1
ATOM 8669 O O . HIS D 2 19 ? 117.305 128.708 145.632 1.00 39.81 19 HIS D O 1
ATOM 8676 N N . GLU D 2 20 ? 118.932 127.305 146.306 1.00 38.66 20 GLU D N 1
ATOM 8677 C CA . GLU D 2 20 ? 119.850 127.781 145.273 1.00 33.35 20 GLU D CA 1
ATOM 8678 C C . GLU D 2 20 ? 119.309 127.499 143.873 1.00 34.00 20 GLU D C 1
ATOM 8679 O O . GLU D 2 20 ? 119.366 128.364 142.983 1.00 41.56 20 GLU D O 1
ATOM 8685 N N . ALA D 2 21 ? 118.770 126.297 143.656 1.00 32.58 21 ALA D N 1
ATOM 8686 C CA . ALA D 2 21 ? 118.208 125.986 142.344 1.00 34.03 21 ALA D CA 1
ATOM 8687 C C . ALA D 2 21 ? 117.035 126.902 142.012 1.00 36.16 21 ALA D C 1
ATOM 8688 O O . ALA D 2 21 ? 116.899 127.366 140.873 1.00 32.63 21 ALA D O 1
ATOM 8690 N N . SER D 2 22 ? 116.174 127.174 142.996 1.00 42.65 22 SER D N 1
ATOM 8691 C CA . SER D 2 22 ? 115.035 128.052 142.752 1.00 33.90 22 SER D CA 1
ATOM 8692 C C . SER D 2 22 ? 115.491 129.463 142.412 1.00 36.06 22 SER D C 1
ATOM 8693 O O . SER D 2 22 ? 114.877 130.136 141.578 1.00 40.77 22 SER D O 1
ATOM 8696 N N . LEU D 2 23 ? 116.558 129.935 143.059 1.00 43.34 23 LEU D N 1
ATOM 8697 C CA . LEU D 2 23 ? 117.117 131.235 142.695 1.00 37.94 23 LEU D CA 1
ATOM 8698 C C . LEU D 2 23 ? 117.588 131.241 141.250 1.00 38.00 23 LEU D C 1
ATOM 8699 O O . LEU D 2 23 ? 117.378 132.219 140.526 1.00 35.87 23 LEU D O 1
ATOM 8704 N N . LEU D 2 24 ? 118.235 130.160 140.810 1.00 42.75 24 LEU D N 1
ATOM 8705 C CA . LEU D 2 24 ? 118.679 130.106 139.418 1.00 38.27 24 LEU D CA 1
ATOM 8706 C C . LEU D 2 24 ? 117.501 130.100 138.449 1.00 40.69 24 LEU D C 1
ATOM 8707 O O . LEU D 2 24 ? 117.585 130.680 137.360 1.00 36.27 24 LEU D O 1
ATOM 8712 N N . ASP D 2 25 ? 116.396 129.444 138.819 1.00 48.62 25 ASP D N 1
ATOM 8713 C CA . ASP D 2 25 ? 115.275 129.298 137.887 1.00 41.45 25 ASP D CA 1
ATOM 8714 C C . ASP D 2 25 ? 114.502 130.599 137.702 1.00 37.19 25 ASP D C 1
ATOM 8715 O O . ASP D 2 25 ? 113.856 130.796 136.668 1.00 35.73 25 ASP D O 1
ATOM 8720 N N . ASP D 2 26 ? 114.535 131.486 138.691 1.00 40.20 26 ASP D N 1
ATOM 8721 C CA . ASP D 2 26 ? 113.733 132.703 138.673 1.00 39.02 26 ASP D CA 1
ATOM 8722 C C . ASP D 2 26 ? 114.485 133.914 138.134 1.00 46.05 26 ASP D C 1
ATOM 8723 O O . ASP D 2 26 ? 113.988 135.036 138.263 1.00 44.68 26 ASP D O 1
ATOM 8728 N N . TRP D 2 27 ? 115.667 133.715 137.550 1.00 47.55 27 TRP D N 1
ATOM 8729 C CA . TRP D 2 27 ? 116.467 134.795 136.970 1.00 43.59 27 TRP D CA 1
ATOM 8730 C C . TRP D 2 27 ? 116.870 135.823 138.027 1.00 43.71 27 TRP D C 1
ATOM 8731 O O . TRP D 2 27 ? 116.719 137.031 137.841 1.00 44.04 27 TRP D O 1
ATOM 8742 N N . LYS D 2 28 ? 117.396 135.333 139.144 1.00 43.66 28 LYS D N 1
ATOM 8743 C CA . LYS D 2 28 ? 117.949 136.174 140.205 1.00 48.41 28 LYS D CA 1
ATOM 8744 C C . LYS D 2 28 ? 119.418 135.809 140.382 1.00 49.78 28 LYS D C 1
ATOM 8745 O O . LYS D 2 28 ? 119.766 134.986 141.230 1.00 55.10 28 LYS D O 1
ATOM 8751 N N . PHE D 2 29 ? 120.286 136.437 139.589 1.00 44.64 29 PHE D N 1
ATOM 8752 C CA . PHE D 2 29 ? 121.674 135.996 139.546 1.00 45.58 29 PHE D CA 1
ATOM 8753 C C . PHE D 2 29 ? 122.519 136.673 140.618 1.00 52.08 29 PHE D C 1
ATOM 8754 O O . PHE D 2 29 ? 123.565 136.145 141.011 1.00 57.66 29 PHE D O 1
ATOM 8762 N N . ARG D 2 30 ? 122.084 137.829 141.119 1.00 53.06 30 ARG D N 1
ATOM 8763 C CA . ARG D 2 30 ? 122.848 138.492 142.171 1.00 56.24 30 ARG D CA 1
ATOM 8764 C C . ARG D 2 30 ? 122.735 137.748 143.497 1.00 63.76 30 ARG D C 1
ATOM 8765 O O . ARG D 2 30 ? 123.730 137.585 144.211 1.00 67.71 30 ARG D O 1
ATOM 8773 N N . ASP D 2 31 ? 121.535 137.275 143.840 1.00 64.14 31 ASP D N 1
ATOM 8774 C CA . ASP D 2 31 ? 121.389 136.463 145.045 1.00 57.95 31 ASP D CA 1
ATOM 8775 C C . ASP D 2 31 ? 122.140 135.143 144.918 1.00 58.86 31 ASP D C 1
ATOM 8776 O O . ASP D 2 31 ? 122.799 134.697 145.867 1.00 63.51 31 ASP D O 1
ATOM 8781 N N . TRP D 2 32 ? 122.065 134.510 143.746 1.00 51.64 32 TRP D N 1
ATOM 8782 C CA . TRP D 2 32 ? 122.813 133.277 143.530 1.00 49.92 32 TRP D CA 1
ATOM 8783 C C . TRP D 2 32 ? 124.306 133.515 143.681 1.00 52.39 32 TRP D C 1
ATOM 8784 O O . TRP D 2 32 ? 125.019 132.688 144.259 1.00 55.04 32 TRP D O 1
ATOM 8795 N N . LEU D 2 33 ? 124.798 134.645 143.173 1.00 53.63 33 LEU D N 1
ATOM 8796 C CA . LEU D 2 33 ? 126.203 134.988 143.357 1.00 57.28 33 LEU D CA 1
ATOM 8797 C C . LEU D 2 33 ? 126.519 135.232 144.826 1.00 56.73 33 LEU D C 1
ATOM 8798 O O . LEU D 2 33 ? 127.628 134.945 145.288 1.00 59.08 33 LEU D O 1
ATOM 8803 N N . ALA D 2 34 ? 125.559 135.780 145.572 1.00 54.78 34 ALA D N 1
ATOM 8804 C CA . ALA D 2 34 ? 125.755 135.969 147.005 1.00 55.45 34 ALA D CA 1
ATOM 8805 C C . ALA D 2 34 ? 125.832 134.634 147.735 1.00 63.34 34 ALA D C 1
ATOM 8806 O O . ALA D 2 34 ? 126.419 134.544 148.820 1.00 65.96 34 ALA D O 1
ATOM 8808 N N . GLN D 2 35 ? 125.229 133.589 147.164 1.00 64.32 35 GLN D N 1
ATOM 8809 C CA . GLN D 2 35 ? 125.246 132.280 147.815 1.00 59.75 35 GLN D CA 1
ATOM 8810 C C . GLN D 2 35 ? 126.645 131.667 147.832 1.00 59.58 35 GLN D C 1
ATOM 8811 O O . GLN D 2 35 ? 127.021 130.995 148.798 1.00 63.56 35 GLN D O 1
ATOM 8817 N N . LEU D 2 36 ? 127.422 131.874 146.773 1.00 55.72 36 LEU D N 1
ATOM 8818 C CA . LEU D 2 36 ? 128.687 131.167 146.620 1.00 50.21 36 LEU D CA 1
ATOM 8819 C C . LEU D 2 36 ? 129.733 131.673 147.606 1.00 57.01 36 LEU D C 1
ATOM 8820 O O . LEU D 2 36 ? 129.656 132.801 148.098 1.00 62.27 36 LEU D O 1
ATOM 8825 N N . ASP D 2 37 ? 130.715 130.824 147.895 1.00 54.23 37 ASP D N 1
ATOM 8826 C CA . ASP D 2 37 ? 131.833 131.194 148.746 1.00 52.82 37 ASP D CA 1
ATOM 8827 C C . ASP D 2 37 ? 132.983 131.736 147.903 1.00 63.60 37 ASP D C 1
ATOM 8828 O O . ASP D 2 37 ? 133.046 131.531 146.689 1.00 73.51 37 ASP D O 1
ATOM 8833 N N . GLU D 2 38 ? 133.911 132.426 148.571 1.00 69.16 38 GLU D N 1
ATOM 8834 C CA . GLU D 2 38 ? 134.986 133.114 147.861 1.00 69.45 38 GLU D CA 1
ATOM 8835 C C . GLU D 2 38 ? 135.890 132.149 147.104 1.00 67.82 38 GLU D C 1
ATOM 8836 O O . GLU D 2 38 ? 136.416 132.499 146.042 1.00 72.24 38 GLU D O 1
ATOM 8842 N N . GLU D 2 39 ? 136.090 130.940 147.625 1.00 63.57 39 GLU D N 1
ATOM 8843 C CA . GLU D 2 39 ? 136.968 129.961 147.001 1.00 60.69 39 GLU D CA 1
ATOM 8844 C C . GLU D 2 39 ? 136.209 128.960 146.142 1.00 57.39 39 GLU D C 1
ATOM 8845 O O . GLU D 2 39 ? 136.620 127.799 146.049 1.00 60.71 39 GLU D O 1
ATOM 8851 N N . ILE D 2 40 ? 135.111 129.383 145.514 1.00 48.37 40 ILE D N 1
ATOM 8852 C CA . ILE D 2 40 ? 134.331 128.477 144.684 1.00 43.60 40 ILE D CA 1
ATOM 8853 C C . ILE D 2 40 ? 135.174 127.988 143.513 1.00 50.79 40 ILE D C 1
ATOM 8854 O O . ILE D 2 40 ? 135.961 128.742 142.927 1.00 56.38 40 ILE D O 1
ATOM 8859 N N . ARG D 2 41 ? 135.038 126.704 143.191 1.00 47.95 41 ARG D N 1
ATOM 8860 C CA . ARG D 2 41 ? 135.659 126.101 142.021 1.00 42.20 41 ARG D CA 1
ATOM 8861 C C . ARG D 2 41 ? 134.591 125.377 141.218 1.00 38.65 41 ARG D C 1
ATOM 8862 O O . ARG D 2 41 ? 133.981 124.426 141.711 1.00 44.28 41 ARG D O 1
ATOM 8870 N N . TYR D 2 42 ? 134.397 125.803 139.978 1.00 34.41 42 TYR D N 1
ATOM 8871 C CA . TYR D 2 42 ? 133.297 125.358 139.134 1.00 33.90 42 TYR D CA 1
ATOM 8872 C C . TYR D 2 42 ? 133.870 124.635 137.922 1.00 39.07 42 TYR D C 1
ATOM 8873 O O . TYR D 2 42 ? 134.495 125.267 137.067 1.00 47.46 42 TYR D O 1
ATOM 8882 N N . THR D 2 43 ? 133.662 123.318 137.841 1.00 35.39 43 THR D N 1
ATOM 8883 C CA . THR D 2 43 ? 134.438 122.502 136.913 1.00 30.55 43 THR D CA 1
ATOM 8884 C C . THR D 2 43 ? 133.559 121.554 136.104 1.00 35.33 43 THR D C 1
ATOM 8885 O O . THR D 2 43 ? 132.570 121.025 136.616 1.00 40.51 43 THR D O 1
ATOM 8889 N N . MET D 2 44 ? 133.929 121.350 134.834 1.00 32.78 44 MET D N 1
ATOM 8890 C CA . MET D 2 44 ? 133.375 120.301 133.986 1.00 30.53 44 MET D CA 1
ATOM 8891 C C . MET D 2 44 ? 134.416 119.884 132.953 1.00 34.29 44 MET D C 1
ATOM 8892 O O . MET D 2 44 ? 135.172 120.716 132.447 1.00 41.96 44 MET D O 1
ATOM 8897 N N . ARG D 2 45 ? 134.435 118.592 132.622 1.00 37.63 45 ARG D N 1
ATOM 8898 C CA . ARG D 2 45 ? 135.401 118.040 131.679 1.00 37.32 45 ARG D CA 1
ATOM 8899 C C . ARG D 2 45 ? 134.674 117.291 130.569 1.00 44.69 45 ARG D C 1
ATOM 8900 O O . ARG D 2 45 ? 133.444 117.214 130.547 1.00 46.22 45 ARG D O 1
ATOM 8908 N N . THR D 2 46 ? 135.456 116.740 129.640 1.00 49.46 46 THR D N 1
ATOM 8909 C CA . THR D 2 46 ? 134.907 116.016 128.500 1.00 51.95 46 THR D CA 1
ATOM 8910 C C . THR D 2 46 ? 134.874 114.509 128.761 1.00 52.44 46 THR D C 1
ATOM 8911 O O . THR D 2 46 ? 135.442 114.002 129.731 1.00 55.07 46 THR D O 1
ATOM 8915 N N . THR D 2 47 ? 134.202 113.790 127.862 1.00 49.05 47 THR D N 1
ATOM 8916 C CA . THR D 2 47 ? 133.988 112.352 127.977 1.00 54.94 47 THR D CA 1
ATOM 8917 C C . THR D 2 47 ? 134.536 111.649 126.741 1.00 57.47 47 THR D C 1
ATOM 8918 O O . THR D 2 47 ? 134.371 112.142 125.621 1.00 61.69 47 THR D O 1
ATOM 8922 N N . VAL D 2 48 ? 135.185 110.498 126.943 1.00 53.65 48 VAL D N 1
ATOM 8923 C CA . VAL D 2 48 ? 135.867 109.777 125.877 1.00 51.77 48 VAL D CA 1
ATOM 8924 C C . VAL D 2 48 ? 135.537 108.291 125.959 1.00 54.85 48 VAL D C 1
ATOM 8925 O O . VAL D 2 48 ? 135.039 107.794 126.970 1.00 59.55 48 VAL D O 1
ATOM 8929 N N . ASN D 2 49 ? 135.823 107.583 124.866 1.00 57.36 49 ASN D N 1
ATOM 8930 C CA . ASN D 2 49 ? 135.697 106.133 124.783 1.00 54.63 49 ASN D CA 1
ATOM 8931 C C . ASN D 2 49 ? 137.077 105.509 124.623 1.00 57.67 49 ASN D C 1
ATOM 8932 O O . ASN D 2 49 ? 137.910 106.018 123.867 1.00 67.64 49 ASN D O 1
ATOM 8937 N N . ALA D 2 50 ? 137.317 104.401 125.322 1.00 58.84 50 ALA D N 1
ATOM 8938 C CA . ALA D 2 50 ? 138.632 103.777 125.358 1.00 68.19 50 ALA D CA 1
ATOM 8939 C C . ALA D 2 50 ? 138.541 102.307 124.969 1.00 80.21 50 ALA D C 1
ATOM 8940 O O . ALA D 2 50 ? 137.461 101.714 124.936 1.00 81.73 50 ALA D O 1
ATOM 8942 N N . GLN D 2 51 ? 139.701 101.726 124.669 1.00 85.18 51 GLN D N 1
ATOM 8943 C CA . GLN D 2 51 ? 139.784 100.311 124.335 1.00 83.25 51 GLN D CA 1
ATOM 8944 C C . GLN D 2 51 ? 139.565 99.445 125.570 1.00 89.29 51 GLN D C 1
ATOM 8945 O O . GLN D 2 51 ? 139.624 99.917 126.708 1.00 95.06 51 GLN D O 1
ATOM 8951 N N . THR D 2 52 ? 139.313 98.156 125.333 1.00 82.21 52 THR D N 1
ATOM 8952 C CA . THR D 2 52 ? 139.134 97.224 126.442 1.00 82.20 52 THR D CA 1
ATOM 8953 C C . THR D 2 52 ? 140.410 97.096 127.265 1.00 87.49 52 THR D C 1
ATOM 8954 O O . THR D 2 52 ? 140.365 97.076 128.501 1.00 92.05 52 THR D O 1
ATOM 8958 N N . ARG D 2 53 ? 141.559 97.005 126.592 1.00 90.98 53 ARG D N 1
ATOM 8959 C CA . ARG D 2 53 ? 142.831 96.902 127.297 1.00 93.44 53 ARG D CA 1
ATOM 8960 C C . ARG D 2 53 ? 143.110 98.152 128.120 1.00 95.56 53 ARG D C 1
ATOM 8961 O O . ARG D 2 53 ? 143.594 98.063 129.255 1.00 98.89 53 ARG D O 1
ATOM 8969 N N . ASP D 2 54 ? 142.814 99.329 127.563 1.00 92.11 54 ASP D N 1
ATOM 8970 C CA . ASP D 2 54 ? 143.003 100.568 128.310 1.00 89.33 54 ASP D CA 1
ATOM 8971 C C . ASP D 2 54 ? 142.110 100.610 129.542 1.00 89.54 54 ASP D C 1
ATOM 8972 O O . ASP D 2 54 ? 142.553 101.015 130.623 1.00 95.39 54 ASP D O 1
ATOM 8977 N N . ARG D 2 55 ? 140.848 100.196 129.402 1.00 88.66 55 ARG D N 1
ATOM 8978 C CA . ARG D 2 55 ? 139.950 100.183 130.553 1.00 93.34 55 ARG D CA 1
ATOM 8979 C C . ARG D 2 55 ? 140.434 99.213 131.620 1.00 96.41 55 ARG D C 1
ATOM 8980 O O . ARG D 2 55 ? 140.339 99.500 132.818 1.00 95.93 55 ARG D O 1
ATOM 8988 N N . ARG D 2 56 ? 140.948 98.053 131.207 1.00 97.43 56 ARG D N 1
ATOM 8989 C CA . ARG D 2 56 ? 141.508 97.121 132.179 1.00 98.75 56 ARG D CA 1
ATOM 8990 C C . ARG D 2 56 ? 142.714 97.724 132.890 1.00 100.93 56 ARG D C 1
ATOM 8991 O O . ARG D 2 56 ? 142.871 97.563 134.106 1.00 101.98 56 ARG D O 1
ATOM 8999 N N . LYS D 2 57 ? 143.579 98.421 132.149 1.00 102.27 57 LYS D N 1
ATOM 9000 C CA . LYS D 2 57 ? 144.722 99.078 132.778 1.00 102.79 57 LYS D CA 1
ATOM 9001 C C . LYS D 2 57 ? 144.290 100.291 133.591 1.00 104.01 57 LYS D C 1
ATOM 9002 O O . LYS D 2 57 ? 144.849 100.560 134.661 1.00 103.72 57 LYS D O 1
ATOM 9008 N N . GLY D 2 58 ? 143.299 101.035 133.103 1.00 103.02 58 GLY D N 1
ATOM 9009 C CA . GLY D 2 58 ? 142.906 102.298 133.695 1.00 98.28 58 GLY D CA 1
ATOM 9010 C C . GLY D 2 58 ? 143.296 103.518 132.889 1.00 100.91 58 GLY D C 1
ATOM 9011 O O . GLY D 2 58 ? 143.040 104.641 133.336 1.00 103.99 58 GLY D O 1
ATOM 9012 N N . VAL D 2 59 ? 143.911 103.336 131.719 1.00 102.50 59 VAL D N 1
ATOM 9013 C CA . VAL D 2 59 ? 144.317 104.465 130.893 1.00 100.53 59 VAL D CA 1
ATOM 9014 C C . VAL D 2 59 ? 143.131 104.954 130.068 1.00 92.98 59 VAL D C 1
ATOM 9015 O O . VAL D 2 59 ? 142.199 104.199 129.762 1.00 89.12 59 VAL D O 1
ATOM 9019 N N . GLN D 2 60 ? 143.157 106.231 129.714 1.00 88.08 60 GLN D N 1
ATOM 9020 C CA . GLN D 2 60 ? 142.091 106.864 128.957 1.00 82.96 60 GLN D CA 1
ATOM 9021 C C . GLN D 2 60 ? 142.694 107.833 127.955 1.00 82.43 60 GLN D C 1
ATOM 9022 O O . GLN D 2 60 ? 143.793 108.355 128.171 1.00 80.32 60 GLN D O 1
ATOM 9028 N N . PRO D 2 61 ? 142.004 108.088 126.846 1.00 76.22 61 PRO D N 1
ATOM 9029 C CA . PRO D 2 61 ? 142.425 109.166 125.963 1.00 70.81 61 PRO D CA 1
ATOM 9030 C C . PRO D 2 61 ? 142.360 110.498 126.687 1.00 70.49 61 PRO D C 1
ATOM 9031 O O . PRO D 2 61 ? 141.526 110.691 127.590 1.00 73.50 61 PRO D O 1
ATOM 9035 N N . PRO D 2 62 ? 143.230 111.441 126.331 1.00 62.99 62 PRO D N 1
ATOM 9036 C CA . PRO D 2 62 ? 143.282 112.711 127.067 1.00 60.96 62 PRO D CA 1
ATOM 9037 C C . PRO D 2 62 ? 141.997 113.516 126.928 1.00 61.56 62 PRO D C 1
ATOM 9038 O O . PRO D 2 62 ? 141.311 113.458 125.906 1.00 58.34 62 PRO D O 1
ATOM 9042 N N . THR D 2 63 ? 141.682 114.278 127.976 1.00 59.26 63 THR D N 1
ATOM 9043 C CA . THR D 2 63 ? 140.478 115.089 128.058 1.00 55.79 63 THR D CA 1
ATOM 9044 C C . THR D 2 63 ? 140.843 116.558 128.246 1.00 59.48 63 THR D C 1
ATOM 9045 O O . THR D 2 63 ? 142.013 116.910 128.414 1.00 65.24 63 THR D O 1
ATOM 9049 N N . THR D 2 64 ? 139.826 117.419 128.219 1.00 58.48 64 THR D N 1
ATOM 9050 C CA . THR D 2 64 ? 140.033 118.859 128.300 1.00 55.21 64 THR D CA 1
ATOM 9051 C C . THR D 2 64 ? 138.865 119.512 129.030 1.00 54.02 64 THR D C 1
ATOM 9052 O O . THR D 2 64 ? 137.804 118.911 129.208 1.00 53.92 64 THR D O 1
ATOM 9056 N N . TRP D 2 65 ? 139.075 120.760 129.446 1.00 48.83 65 TRP D N 1
ATOM 9057 C CA . TRP D 2 65 ? 138.071 121.489 130.210 1.00 36.32 65 TRP D CA 1
ATOM 9058 C C . TRP D 2 65 ? 136.880 121.873 129.344 1.00 36.86 65 TRP D C 1
ATOM 9059 O O . TRP D 2 65 ? 136.962 121.888 128.115 1.00 46.63 65 TRP D O 1
ATOM 9070 N N . ILE D 2 66 ? 135.764 122.176 129.999 1.00 36.09 66 ILE D N 1
ATOM 9071 C CA . ILE D 2 66 ? 134.677 122.931 129.392 1.00 35.48 66 ILE D CA 1
ATOM 9072 C C . ILE D 2 66 ? 134.326 124.156 130.226 1.00 37.91 66 ILE D C 1
ATOM 9073 O O . ILE D 2 66 ? 134.174 125.254 129.692 1.00 48.67 66 ILE D O 1
ATOM 9078 N N . PHE D 2 67 ? 134.208 123.982 131.540 1.00 33.83 67 PHE D N 1
ATOM 9079 C CA . PHE D 2 67 ? 134.110 125.077 132.493 1.00 34.79 67 PHE D CA 1
ATOM 9080 C C . PHE D 2 67 ? 135.308 125.003 133.424 1.00 37.15 67 PHE D C 1
ATOM 9081 O O . PHE D 2 67 ? 135.714 123.911 133.826 1.00 46.23 67 PHE D O 1
ATOM 9089 N N . ASN D 2 68 ? 135.878 126.154 133.757 1.00 35.54 68 ASN D N 1
ATOM 9090 C CA . ASN D 2 68 ? 136.883 126.251 134.807 1.00 39.94 68 ASN D CA 1
ATOM 9091 C C . ASN D 2 68 ? 136.872 127.677 135.328 1.00 49.68 68 ASN D C 1
ATOM 9092 O O . ASN D 2 68 ? 137.481 128.563 134.722 1.00 61.98 68 ASN D O 1
ATOM 9097 N N . ASP D 2 69 ? 136.200 127.896 136.454 1.00 41.77 69 ASP D N 1
ATOM 9098 C CA . ASP D 2 69 ? 135.879 129.244 136.890 1.00 40.37 69 ASP D CA 1
ATOM 9099 C C . ASP D 2 69 ? 136.204 129.424 138.363 1.00 44.25 69 ASP D C 1
ATOM 9100 O O . ASP D 2 69 ? 136.291 128.464 139.129 1.00 46.45 69 ASP D O 1
ATOM 9105 N N . THR D 2 70 ? 136.391 130.682 138.738 1.00 51.41 70 THR D N 1
ATOM 9106 C CA . THR D 2 70 ? 136.352 131.132 140.118 1.00 53.59 70 THR D CA 1
ATOM 9107 C C . THR D 2 70 ? 135.174 132.085 140.249 1.00 57.16 70 THR D C 1
ATOM 9108 O O . THR D 2 70 ? 134.336 132.187 139.352 1.00 60.40 70 THR D O 1
ATOM 9112 N N . LYS D 2 71 ? 135.095 132.784 141.380 1.00 59.39 71 LYS D N 1
ATOM 9113 C CA . LYS D 2 71 ? 133.953 133.667 141.592 1.00 61.05 71 LYS D CA 1
ATOM 9114 C C . LYS D 2 71 ? 133.988 134.863 140.645 1.00 67.31 71 LYS D C 1
ATOM 9115 O O . LYS D 2 71 ? 132.939 135.333 140.191 1.00 72.95 71 LYS D O 1
ATOM 9121 N N . ASP D 2 72 ? 135.185 135.364 140.329 1.00 64.02 72 ASP D N 1
ATOM 9122 C CA . ASP D 2 72 ? 135.293 136.554 139.487 1.00 60.91 72 ASP D CA 1
ATOM 9123 C C . ASP D 2 72 ? 134.840 136.279 138.057 1.00 62.78 72 ASP D C 1
ATOM 9124 O O . ASP D 2 72 ? 134.184 137.121 137.431 1.00 66.15 72 ASP D O 1
ATOM 9129 N N . GLN D 2 73 ? 135.184 135.109 137.517 1.00 61.00 73 GLN D N 1
ATOM 9130 C CA . GLN D 2 73 ? 134.741 134.774 136.167 1.00 59.89 73 GLN D CA 1
ATOM 9131 C C . GLN D 2 73 ? 133.231 134.589 136.116 1.00 57.82 73 GLN D C 1
ATOM 9132 O O . GLN D 2 73 ? 132.585 134.939 135.121 1.00 61.92 73 GLN D O 1
ATOM 9138 N N . LEU D 2 74 ? 132.646 134.051 137.185 1.00 53.68 74 LEU D N 1
ATOM 9139 C CA . LEU D 2 74 ? 131.192 133.978 137.261 1.00 53.56 74 LEU D CA 1
ATOM 9140 C C . LEU D 2 74 ? 130.578 135.372 137.328 1.00 59.74 74 LEU D C 1
ATOM 9141 O O . LEU D 2 74 ? 129.524 135.622 136.728 1.00 63.28 74 LEU D O 1
ATOM 9146 N N . GLU D 2 75 ? 131.230 136.300 138.035 1.00 58.50 75 GLU D N 1
ATOM 9147 C CA . GLU D 2 75 ? 130.765 137.685 138.032 1.00 57.10 75 GLU D CA 1
ATOM 9148 C C . GLU D 2 75 ? 130.781 138.266 136.625 1.00 61.02 75 GLU D C 1
ATOM 9149 O O . GLU D 2 75 ? 129.850 138.975 136.225 1.00 68.05 75 GLU D O 1
ATOM 9155 N N . ARG D 2 76 ? 131.846 137.994 135.869 1.00 58.78 76 ARG D N 1
ATOM 9156 C CA . ARG D 2 76 ? 131.915 138.475 134.491 1.00 55.07 76 ARG D CA 1
ATOM 9157 C C . ARG D 2 76 ? 130.806 137.871 133.638 1.00 56.65 76 ARG D C 1
ATOM 9158 O O . ARG D 2 76 ? 130.194 138.566 132.817 1.00 62.44 76 ARG D O 1
ATOM 9166 N N . ARG D 2 77 ? 130.537 136.574 133.813 1.00 54.16 77 ARG D N 1
ATOM 9167 C CA . ARG D 2 77 ? 129.470 135.932 133.051 1.00 49.10 77 ARG D CA 1
ATOM 9168 C C . ARG D 2 77 ? 128.111 136.535 133.383 1.00 52.95 77 ARG D C 1
ATOM 9169 O O . ARG D 2 77 ? 127.236 136.625 132.515 1.00 58.49 77 ARG D O 1
ATOM 9177 N N . ILE D 2 78 ? 127.907 136.936 134.639 1.00 54.89 78 ILE D N 1
ATOM 9178 C CA . ILE D 2 78 ? 126.652 137.589 135.012 1.00 54.96 78 ILE D CA 1
ATOM 9179 C C . ILE D 2 78 ? 126.562 138.981 134.393 1.00 59.10 78 ILE D C 1
ATOM 9180 O O . ILE D 2 78 ? 125.517 139.377 133.855 1.00 62.75 78 ILE D O 1
ATOM 9185 N N . ALA D 2 79 ? 127.651 139.749 134.467 1.00 60.62 79 ALA D N 1
ATOM 9186 C CA . ALA D 2 79 ? 127.631 141.113 133.945 1.00 62.79 79 ALA D CA 1
ATOM 9187 C C . ALA D 2 79 ? 127.403 141.126 132.441 1.00 62.87 79 ALA D C 1
ATOM 9188 O O . ALA D 2 79 ? 126.741 142.028 131.912 1.00 65.26 79 ALA D O 1
ATOM 9190 N N . ARG D 2 80 ? 127.946 140.131 131.735 1.00 59.61 80 ARG D N 1
ATOM 9191 C CA . ARG D 2 80 ? 127.742 140.050 130.292 1.00 55.37 80 ARG D CA 1
ATOM 9192 C C . ARG D 2 80 ? 126.260 139.957 129.951 1.00 62.87 80 ARG D C 1
ATOM 9193 O O . ARG D 2 80 ? 125.785 140.626 129.027 1.00 65.81 80 ARG D O 1
ATOM 9201 N N . LEU D 2 81 ? 125.512 139.133 130.687 1.00 68.78 81 LEU D N 1
ATOM 9202 C CA . LEU D 2 81 ? 124.066 139.081 130.495 1.00 65.24 81 LEU D CA 1
ATOM 9203 C C . LEU D 2 81 ? 123.412 140.398 130.886 1.00 66.08 81 LEU D C 1
ATOM 9204 O O . LEU D 2 81 ? 122.496 140.870 130.205 1.00 72.72 81 LEU D O 1
ATOM 9209 N N . GLU D 2 82 ? 123.866 141.003 131.985 1.00 68.52 82 GLU D N 1
ATOM 9210 C CA . GLU D 2 82 ? 123.231 142.228 132.463 1.00 72.60 82 GLU D CA 1
ATOM 9211 C C . GLU D 2 82 ? 123.430 143.414 131.524 1.00 74.72 82 GLU D C 1
ATOM 9212 O O . GLU D 2 82 ? 122.665 144.379 131.608 1.00 79.63 82 GLU D O 1
ATOM 9218 N N . THR D 2 83 ? 124.439 143.380 130.647 1.00 75.99 83 THR D N 1
ATOM 9219 C CA . THR D 2 83 ? 124.647 144.507 129.738 1.00 71.58 83 THR D CA 1
ATOM 9220 C C . THR D 2 83 ? 123.463 144.695 128.798 1.00 74.44 83 THR D C 1
ATOM 9221 O O . THR D 2 83 ? 123.055 145.829 128.522 1.00 77.68 83 THR D O 1
ATOM 9225 N N . GLY D 2 84 ? 122.901 143.602 128.293 1.00 77.52 84 GLY D N 1
ATOM 9226 C CA . GLY D 2 84 ? 121.831 143.666 127.322 1.00 75.77 84 GLY D CA 1
ATOM 9227 C C . GLY D 2 84 ? 122.253 143.414 125.893 1.00 74.27 84 GLY D C 1
ATOM 9228 O O . GLY D 2 84 ? 121.431 143.581 124.986 1.00 77.39 84 GLY D O 1
ATOM 9229 N N . MET D 2 85 ? 123.503 143.016 125.663 1.00 75.30 85 MET D N 1
ATOM 9230 C CA . MET D 2 85 ? 124.026 142.786 124.324 1.00 76.85 85 MET D CA 1
ATOM 9231 C C . MET D 2 85 ? 124.463 141.344 124.103 1.00 76.60 85 MET D C 1
ATOM 9232 O O . MET D 2 85 ? 125.294 141.088 123.227 1.00 72.97 85 MET D O 1
ATOM 9237 N N . ALA D 2 86 ? 123.941 140.399 124.881 1.00 74.76 86 ALA D N 1
ATOM 9238 C CA . ALA D 2 86 ? 124.242 138.983 124.698 1.00 67.83 86 ALA D CA 1
ATOM 9239 C C . ALA D 2 86 ? 123.134 138.364 123.855 1.00 70.38 86 ALA D C 1
ATOM 9240 O O . ALA D 2 86 ? 122.018 138.162 124.339 1.00 75.83 86 ALA D O 1
ATOM 9242 N N . TRP D 2 87 ? 123.440 138.060 122.594 1.00 73.61 87 TRP D N 1
ATOM 9243 C CA . TRP D 2 87 ? 122.398 137.614 121.675 1.00 73.02 87 TRP D CA 1
ATOM 9244 C C . TRP D 2 87 ? 122.062 136.143 121.882 1.00 73.55 87 TRP D C 1
ATOM 9245 O O . TRP D 2 87 ? 121.040 135.659 121.381 1.00 75.62 87 TRP D O 1
ATOM 9256 N N . ALA D 2 88 ? 122.912 135.409 122.601 1.00 72.58 88 ALA D N 1
ATOM 9257 C CA . ALA D 2 88 ? 122.548 134.056 123.003 1.00 71.83 88 ALA D CA 1
ATOM 9258 C C . ALA D 2 88 ? 121.467 134.079 124.076 1.00 68.14 88 ALA D C 1
ATOM 9259 O O . ALA D 2 88 ? 120.614 133.187 124.132 1.00 69.32 88 ALA D O 1
ATOM 9261 N N . GLU D 2 89 ? 121.492 135.093 124.937 1.00 64.81 89 GLU D N 1
ATOM 9262 C CA . GLU D 2 89 ? 120.549 135.245 126.035 1.00 60.90 89 GLU D CA 1
ATOM 9263 C C . GLU D 2 89 ? 119.366 136.137 125.682 1.00 65.63 89 GLU D C 1
ATOM 9264 O O . GLU D 2 89 ? 118.515 136.382 126.538 1.00 70.29 89 GLU D O 1
ATOM 9270 N N . GLU D 2 90 ? 119.283 136.632 124.452 1.00 66.03 90 GLU D N 1
ATOM 9271 C CA . GLU D 2 90 ? 118.153 137.453 124.043 1.00 67.76 90 GLU D CA 1
ATOM 9272 C C . GLU D 2 90 ? 117.338 136.715 122.994 1.00 77.84 90 GLU D C 1
ATOM 9273 O O . GLU D 2 90 ? 117.805 136.566 121.855 1.00 80.98 90 GLU D O 1
ATOM 9279 N N . PRO D 2 91 ? 116.125 136.237 123.315 1.00 76.36 91 PRO D N 1
ATOM 9280 C CA . PRO D 2 91 ? 115.427 136.320 124.606 1.00 64.76 91 PRO D CA 1
ATOM 9281 C C . PRO D 2 91 ? 115.955 135.285 125.596 1.00 67.03 91 PRO D C 1
ATOM 9282 O O . PRO D 2 91 ? 116.585 134.318 125.184 1.00 71.63 91 PRO D O 1
ATOM 9286 N N . PRO D 2 92 ? 115.723 135.459 126.896 1.00 63.91 92 PRO D N 1
ATOM 9287 C CA . PRO D 2 92 ? 116.329 134.558 127.880 1.00 56.63 92 PRO D CA 1
ATOM 9288 C C . PRO D 2 92 ? 115.793 133.140 127.780 1.00 58.21 92 PRO D C 1
ATOM 9289 O O . PRO D 2 92 ? 114.689 132.895 127.287 1.00 61.55 92 PRO D O 1
ATOM 9293 N N . SER D 2 93 ? 116.607 132.200 128.248 1.00 51.86 93 SER D N 1
ATOM 9294 C CA . SER D 2 93 ? 116.223 130.799 128.268 1.00 50.67 93 SER D CA 1
ATOM 9295 C C . SER D 2 93 ? 115.396 130.480 129.509 1.00 45.97 93 SER D C 1
ATOM 9296 O O . SER D 2 93 ? 115.527 131.122 130.554 1.00 48.57 93 SER D O 1
ATOM 9299 N N . ARG D 2 94 ? 114.531 129.478 129.384 1.00 37.87 94 ARG D N 1
ATOM 9300 C CA . ARG D 2 94 ? 113.689 129.008 130.478 1.00 38.23 94 ARG D CA 1
ATOM 9301 C C . ARG D 2 94 ? 114.175 127.633 130.914 1.00 35.17 94 ARG D C 1
ATOM 9302 O O . ARG D 2 94 ? 114.150 126.685 130.125 1.00 35.28 94 ARG D O 1
ATOM 9310 N N . THR D 2 95 ? 114.594 127.518 132.171 1.00 31.14 95 THR D N 1
ATOM 9311 C CA . THR D 2 95 ? 115.249 126.314 132.656 1.00 32.05 95 THR D CA 1
ATOM 9312 C C . THR D 2 95 ? 114.563 125.788 133.906 1.00 38.70 95 THR D C 1
ATOM 9313 O O . THR D 2 95 ? 113.934 126.538 134.654 1.00 41.70 95 THR D O 1
ATOM 9317 N N . ARG D 2 96 ? 114.691 124.480 134.116 1.00 38.44 96 ARG D N 1
ATOM 9318 C CA . ARG D 2 96 ? 114.282 123.823 135.351 1.00 29.59 96 ARG D CA 1
ATOM 9319 C C . ARG D 2 96 ? 115.381 122.870 135.791 1.00 30.20 96 ARG D C 1
ATOM 9320 O O . ARG D 2 96 ? 115.933 122.135 134.967 1.00 37.99 96 ARG D O 1
ATOM 9328 N N . HIS D 2 97 ? 115.692 122.883 137.084 1.00 24.52 97 HIS D N 1
ATOM 9329 C CA . HIS D 2 97 ? 116.658 121.974 137.686 1.00 26.82 97 HIS D CA 1
ATOM 9330 C C . HIS D 2 97 ? 115.919 120.954 138.539 1.00 31.13 97 HIS D C 1
ATOM 9331 O O . HIS D 2 97 ? 115.146 121.330 139.425 1.00 41.23 97 HIS D O 1
ATOM 9338 N N . LEU D 2 98 ? 116.168 119.669 138.292 1.00 26.47 98 LEU D N 1
ATOM 9339 C CA . LEU D 2 98 ? 115.609 118.595 139.099 1.00 24.52 98 LEU D CA 1
ATOM 9340 C C . LEU D 2 98 ? 116.748 117.824 139.748 1.00 32.32 98 LEU D C 1
ATOM 9341 O O . LEU D 2 98 ? 117.638 117.328 139.052 1.00 42.59 98 LEU D O 1
ATOM 9346 N N . ILE D 2 99 ? 116.704 117.711 141.073 1.00 30.18 99 ILE D N 1
ATOM 9347 C CA . ILE D 2 99 ? 117.779 117.136 141.871 1.00 28.57 99 ILE D CA 1
ATOM 9348 C C . ILE D 2 99 ? 117.244 115.915 142.606 1.00 30.74 99 ILE D C 1
ATOM 9349 O O . ILE D 2 99 ? 116.114 115.930 143.104 1.00 30.71 99 ILE D O 1
ATOM 9354 N N . SER D 2 100 ? 118.051 114.857 142.674 1.00 33.69 100 SER D N 1
ATOM 9355 C CA . SER D 2 100 ? 117.607 113.597 143.249 1.00 36.31 100 SER D CA 1
ATOM 9356 C C . SER D 2 100 ? 118.791 112.825 143.818 1.00 34.49 100 SER D C 1
ATOM 9357 O O . SER D 2 100 ? 119.954 113.168 143.593 1.00 41.15 100 SER D O 1
ATOM 9360 N N . ASN D 2 101 ? 118.473 111.767 144.568 1.00 27.62 101 ASN D N 1
ATOM 9361 C CA . ASN D 2 101 ? 119.461 110.814 145.082 1.00 31.91 101 ASN D CA 1
ATOM 9362 C C . ASN D 2 101 ? 120.524 111.496 145.937 1.00 34.06 101 ASN D C 1
ATOM 9363 O O . ASN D 2 101 ? 121.720 111.250 145.780 1.00 39.55 101 ASN D O 1
ATOM 9368 N N . CYS D 2 102 ? 120.092 112.341 146.867 1.00 30.61 102 CYS D N 1
ATOM 9369 C CA . CYS D 2 102 ? 121.031 113.143 147.640 1.00 31.12 102 CYS D CA 1
ATOM 9370 C C . CYS D 2 102 ? 121.718 112.300 148.707 1.00 33.35 102 CYS D C 1
ATOM 9371 O O . CYS D 2 102 ? 121.063 111.746 149.593 1.00 38.20 102 CYS D O 1
ATOM 9374 N N . GLN D 2 103 ? 123.045 112.211 148.627 1.00 31.09 103 GLN D N 1
ATOM 9375 C CA . GLN D 2 103 ? 123.860 111.538 149.633 1.00 31.03 103 GLN D CA 1
ATOM 9376 C C . GLN D 2 103 ? 124.795 112.561 150.258 1.00 34.25 103 GLN D C 1
ATOM 9377 O O . GLN D 2 103 ? 125.528 113.249 149.544 1.00 43.82 103 GLN D O 1
ATOM 9383 N N . ILE D 2 104 ? 124.784 112.648 151.584 1.00 32.33 104 ILE D N 1
ATOM 9384 C CA . ILE D 2 104 ? 125.577 113.623 152.321 1.00 41.84 104 ILE D CA 1
ATOM 9385 C C . ILE D 2 104 ? 126.457 112.876 153.310 1.00 54.27 104 ILE D C 1
ATOM 9386 O O . ILE D 2 104 ? 126.000 111.927 153.956 1.00 68.84 104 ILE D O 1
ATOM 9391 N N . SER D 2 105 ? 127.717 113.293 153.422 1.00 53.42 105 SER D N 1
ATOM 9392 C CA . SER D 2 105 ? 128.645 112.671 154.353 1.00 64.53 105 SER D CA 1
ATOM 9393 C C . SER D 2 105 ? 129.596 113.720 154.913 1.00 71.39 105 SER D C 1
ATOM 9394 O O . SER D 2 105 ? 129.698 114.837 154.399 1.00 71.96 105 SER D O 1
ATOM 9397 N N . GLU D 2 106 ? 130.286 113.347 155.987 1.00 82.47 106 GLU D N 1
ATOM 9398 C CA . GLU D 2 106 ? 131.200 114.263 156.651 1.00 87.31 106 GLU D CA 1
ATOM 9399 C C . GLU D 2 106 ? 132.543 114.315 155.930 1.00 88.88 106 GLU D C 1
ATOM 9400 O O . GLU D 2 106 ? 132.851 113.493 155.063 1.00 93.38 106 GLU D O 1
ATOM 9406 N N . THR D 2 107 ? 133.350 115.304 156.307 1.00 88.72 107 THR D N 1
ATOM 9407 C CA . THR D 2 107 ? 134.657 115.532 155.713 1.00 92.99 107 THR D CA 1
ATOM 9408 C C . THR D 2 107 ? 135.681 115.740 156.820 1.00 98.99 107 THR D C 1
ATOM 9409 O O . THR D 2 107 ? 135.335 116.019 157.971 1.00 99.57 107 THR D O 1
ATOM 9413 N N . ASP D 2 108 ? 136.957 115.585 156.460 1.00 98.52 108 ASP D N 1
ATOM 9414 C CA . ASP D 2 108 ? 138.029 115.730 157.439 1.00 99.75 108 ASP D CA 1
ATOM 9415 C C . ASP D 2 108 ? 138.094 117.149 157.993 1.00 99.65 108 ASP D C 1
ATOM 9416 O O . ASP D 2 108 ? 138.300 117.343 159.196 1.00 97.95 108 ASP D O 1
ATOM 9421 N N . ILE D 2 109 ? 137.931 118.149 157.135 1.00 103.32 109 ILE D N 1
ATOM 9422 C CA . ILE D 2 109 ? 137.935 119.543 157.596 1.00 101.07 109 ILE D CA 1
ATOM 9423 C C . ILE D 2 109 ? 136.677 119.803 158.415 1.00 102.29 109 ILE D C 1
ATOM 9424 O O . ILE D 2 109 ? 135.570 119.453 157.967 1.00 97.99 109 ILE D O 1
ATOM 9429 N N . PRO D 2 110 ? 136.785 120.390 159.605 1.00 100.43 110 PRO D N 1
ATOM 9430 C CA . PRO D 2 110 ? 135.582 120.662 160.401 1.00 96.26 110 PRO D CA 1
ATOM 9431 C C . PRO D 2 110 ? 134.651 121.641 159.701 1.00 96.00 110 PRO D C 1
ATOM 9432 O O . PRO D 2 110 ? 135.092 122.555 159.000 1.00 96.46 110 PRO D O 1
ATOM 9436 N N . ASN D 2 111 ? 133.349 121.432 159.900 1.00 91.49 111 ASN D N 1
ATOM 9437 C CA . ASN D 2 111 ? 132.283 122.274 159.362 1.00 86.40 111 ASN D CA 1
ATOM 9438 C C . ASN D 2 111 ? 132.231 122.275 157.839 1.00 79.95 111 ASN D C 1
ATOM 9439 O O . ASN D 2 111 ? 131.786 123.256 157.239 1.00 76.57 111 ASN D O 1
ATOM 9444 N N . VAL D 2 112 ? 132.677 121.200 157.193 1.00 77.65 112 VAL D N 1
ATOM 9445 C CA . VAL D 2 112 ? 132.574 121.039 155.747 1.00 74.75 112 VAL D CA 1
ATOM 9446 C C . VAL D 2 112 ? 131.967 119.672 155.468 1.00 71.20 112 VAL D C 1
ATOM 9447 O O . VAL D 2 112 ? 132.387 118.672 156.062 1.00 73.65 112 VAL D O 1
ATOM 9451 N N . PHE D 2 113 ? 130.983 119.628 154.571 1.00 63.78 113 PHE D N 1
ATOM 9452 C CA . PHE D 2 113 ? 130.253 118.403 154.274 1.00 58.49 113 PHE D CA 1
ATOM 9453 C C . PHE D 2 113 ? 130.246 118.142 152.776 1.00 53.92 113 PHE D C 1
ATOM 9454 O O . PHE D 2 113 ? 130.136 119.076 151.977 1.00 54.42 113 PHE D O 1
ATOM 9462 N N . ALA D 2 114 ? 130.349 116.867 152.402 1.00 49.73 114 ALA D N 1
ATOM 9463 C CA . ALA D 2 114 ? 130.420 116.454 151.007 1.00 40.24 114 ALA D CA 1
ATOM 9464 C C . ALA D 2 114 ? 129.070 115.913 150.559 1.00 40.44 114 ALA D C 1
ATOM 9465 O O . ALA D 2 114 ? 128.446 115.125 151.274 1.00 51.50 114 ALA D O 1
ATOM 9467 N N . VAL D 2 115 ? 128.626 116.332 149.375 1.00 31.53 115 VAL D N 1
ATOM 9468 C CA . VAL D 2 115 ? 127.304 116.007 148.857 1.00 27.52 115 VAL D CA 1
ATOM 9469 C C . VAL D 2 115 ? 127.449 115.430 147.456 1.00 31.31 115 VAL D C 1
ATOM 9470 O O . VAL D 2 115 ? 128.290 115.884 146.675 1.00 40.53 115 VAL D O 1
ATOM 9474 N N . ARG D 2 116 ? 126.637 114.423 147.142 1.00 25.27 116 ARG D N 1
ATOM 9475 C CA . ARG D 2 116 ? 126.544 113.870 145.798 1.00 26.36 116 ARG D CA 1
ATOM 9476 C C . ARG D 2 116 ? 125.080 113.747 145.409 1.00 28.32 116 ARG D C 1
ATOM 9477 O O . ARG D 2 116 ? 124.278 113.207 146.176 1.00 31.21 116 ARG D O 1
ATOM 9485 N N . VAL D 2 117 ? 124.730 114.249 144.221 1.00 30.34 117 VAL D N 1
ATOM 9486 C CA . VAL D 2 117 ? 123.357 114.196 143.731 1.00 23.97 117 VAL D CA 1
ATOM 9487 C C . VAL D 2 117 ? 123.355 113.843 142.251 1.00 27.40 117 VAL D C 1
ATOM 9488 O O . VAL D 2 117 ? 124.390 113.853 141.584 1.00 34.62 117 VAL D O 1
ATOM 9492 N N . ASN D 2 118 ? 122.169 113.515 141.745 1.00 26.60 118 ASN D N 1
ATOM 9493 C CA . ASN D 2 118 ? 121.924 113.357 140.320 1.00 26.58 118 ASN D CA 1
ATOM 9494 C C . ASN D 2 118 ? 120.996 114.468 139.856 1.00 28.92 118 ASN D C 1
ATOM 9495 O O . ASN D 2 118 ? 120.077 114.859 140.580 1.00 36.57 118 ASN D O 1
ATOM 9500 N N . TYR D 2 119 ? 121.236 114.981 138.653 1.00 24.92 119 TYR D N 1
ATOM 9501 C CA . TYR D 2 119 ? 120.505 116.137 138.166 1.00 24.15 119 TYR D CA 1
ATOM 9502 C C . TYR D 2 119 ? 119.977 115.894 136.760 1.00 26.49 119 TYR D C 1
ATOM 9503 O O . TYR D 2 119 ? 120.585 115.186 135.947 1.00 33.77 119 TYR D O 1
ATOM 9512 N N . LEU D 2 120 ? 118.822 116.505 136.499 1.00 23.07 120 LEU D N 1
ATOM 9513 C CA . LEU D 2 120 ? 118.289 116.699 135.157 1.00 21.38 120 LEU D CA 1
ATOM 9514 C C . LEU D 2 120 ? 117.995 118.179 134.968 1.00 26.14 120 LEU D C 1
ATOM 9515 O O . LEU D 2 120 ? 117.212 118.763 135.723 1.00 29.78 120 LEU D O 1
ATOM 9520 N N . LEU D 2 121 ? 118.628 118.784 133.970 1.00 24.59 121 LEU D N 1
ATOM 9521 C CA . LEU D 2 121 ? 118.432 120.185 133.634 1.00 26.13 121 LEU D CA 1
ATOM 9522 C C . LEU D 2 121 ? 117.657 120.252 132.330 1.00 31.36 121 LEU D C 1
ATOM 9523 O O . LEU D 2 121 ? 118.118 119.740 131.306 1.00 36.78 121 LEU D O 1
ATOM 9528 N N . TYR D 2 122 ? 116.486 120.875 132.369 1.00 24.97 122 TYR D N 1
ATOM 9529 C CA . TYR D 2 122 ? 115.641 121.030 131.195 1.00 21.72 122 TYR D CA 1
ATOM 9530 C C . TYR D 2 122 ? 115.703 122.476 130.739 1.00 28.43 122 TYR D C 1
ATOM 9531 O O . TYR D 2 122 ? 115.489 123.388 131.542 1.00 33.58 122 TYR D O 1
ATOM 9540 N N . ARG D 2 123 ? 116.004 122.684 129.460 1.00 29.30 123 ARG D N 1
ATOM 9541 C CA . ARG D 2 123 ? 116.166 124.014 128.892 1.00 29.65 123 ARG D CA 1
ATOM 9542 C C . ARG D 2 123 ? 115.282 124.162 127.665 1.00 30.31 123 ARG D C 1
ATOM 9543 O O . ARG D 2 123 ? 115.400 123.381 126.716 1.00 34.88 123 ARG D O 1
ATOM 9551 N N . ALA D 2 124 ? 114.405 125.164 127.682 1.00 30.50 124 ALA D N 1
ATOM 9552 C CA . ALA D 2 124 ? 113.557 125.497 126.548 1.00 32.46 124 ALA D CA 1
ATOM 9553 C C . ALA D 2 124 ? 113.733 126.973 126.236 1.00 42.96 124 ALA D C 1
ATOM 9554 O O . ALA D 2 124 ? 113.771 127.800 127.150 1.00 47.67 124 ALA D O 1
ATOM 9556 N N . GLN D 2 125 ? 113.838 127.302 124.952 1.00 47.70 125 GLN D N 1
ATOM 9557 C CA . GLN D 2 125 ? 114.146 128.658 124.531 1.00 45.35 125 GLN D CA 1
ATOM 9558 C C . GLN D 2 125 ? 113.422 128.969 123.232 1.00 48.99 125 GLN D C 1
ATOM 9559 O O . GLN D 2 125 ? 113.172 128.077 122.420 1.00 51.99 125 GLN D O 1
ATOM 9565 N N . LYS D 2 126 ? 113.095 130.245 123.042 1.00 49.94 126 LYS D N 1
ATOM 9566 C CA . LYS D 2 126 ? 112.428 130.740 121.830 1.00 52.29 126 LYS D CA 1
ATOM 9567 C C . LYS D 2 126 ? 111.143 129.934 121.653 1.00 52.28 126 LYS D C 1
ATOM 9568 O O . LYS D 2 126 ? 110.396 129.764 122.629 1.00 56.09 126 LYS D O 1
ATOM 9574 N N . GLU D 2 127 ? 110.846 129.426 120.463 1.00 53.58 127 GLU D N 1
ATOM 9575 C CA . GLU D 2 127 ? 109.683 128.583 120.232 1.00 48.53 127 GLU D CA 1
ATOM 9576 C C . GLU D 2 127 ? 110.140 127.244 119.672 1.00 58.30 127 GLU D C 1
ATOM 9577 O O . GLU D 2 127 ? 110.897 127.204 118.696 1.00 66.39 127 GLU D O 1
ATOM 9583 N N . ARG D 2 128 ? 109.697 126.158 120.307 1.00 53.17 128 ARG D N 1
ATOM 9584 C CA . ARG D 2 128 ? 109.964 124.791 119.858 1.00 50.24 128 ARG D CA 1
ATOM 9585 C C . ARG D 2 128 ? 111.434 124.398 119.999 1.00 51.91 128 ARG D C 1
ATOM 9586 O O . ARG D 2 128 ? 112.002 123.772 119.103 1.00 66.87 128 ARG D O 1
ATOM 9594 N N . ASP D 2 129 ? 112.064 124.745 121.118 1.00 48.30 129 ASP D N 1
ATOM 9595 C CA . ASP D 2 129 ? 113.404 124.272 121.446 1.00 53.40 129 ASP D CA 1
ATOM 9596 C C . ASP D 2 129 ? 113.377 123.609 122.814 1.00 51.16 129 ASP D C 1
ATOM 9597 O O . ASP D 2 129 ? 112.866 124.190 123.775 1.00 54.26 129 ASP D O 1
ATOM 9602 N N . GLU D 2 130 ? 113.918 122.395 122.901 1.00 43.56 130 GLU D N 1
ATOM 9603 C CA . GLU D 2 130 ? 113.932 121.624 124.138 1.00 36.36 130 GLU D CA 1
ATOM 9604 C C . GLU D 2 130 ? 115.234 120.846 124.230 1.00 38.52 130 GLU D C 1
ATOM 9605 O O . GLU D 2 130 ? 115.696 120.290 123.229 1.00 43.42 130 GLU D O 1
ATOM 9611 N N . THR D 2 131 ? 115.830 120.813 125.422 1.00 34.31 131 THR D N 1
ATOM 9612 C CA . THR D 2 131 ? 117.073 120.083 125.633 1.00 31.41 131 THR D CA 1
ATOM 9613 C C . THR D 2 131 ? 117.133 119.557 127.060 1.00 29.53 131 THR D C 1
ATOM 9614 O O . THR D 2 131 ? 116.818 120.280 128.009 1.00 36.17 131 THR D O 1
ATOM 9618 N N . PHE D 2 132 ? 117.547 118.299 127.203 1.00 20.36 132 PHE D N 1
ATOM 9619 C CA . PHE D 2 132 ? 117.725 117.653 128.496 1.00 20.29 132 PHE D CA 1
ATOM 9620 C C . PHE D 2 132 ? 119.205 117.379 128.719 1.00 28.13 132 PHE D C 1
ATOM 9621 O O . PHE D 2 132 ? 119.870 116.820 127.842 1.00 40.42 132 PHE D O 1
ATOM 9629 N N . TYR D 2 133 ? 119.717 117.760 129.886 1.00 22.47 133 TYR D N 1
ATOM 9630 C CA . TYR D 2 133 ? 121.066 117.402 130.307 1.00 21.86 133 TYR D CA 1
ATOM 9631 C C . TYR D 2 133 ? 120.963 116.587 131.586 1.00 27.26 133 TYR D C 1
ATOM 9632 O O . TYR D 2 133 ? 120.524 117.106 132.614 1.00 33.99 133 TYR D O 1
ATOM 9641 N N . VAL D 2 134 ? 121.385 115.328 131.535 1.00 21.57 134 VAL D N 1
ATOM 9642 C CA . VAL D 2 134 ? 121.284 114.433 132.681 1.00 19.26 134 VAL D CA 1
ATOM 9643 C C . VAL D 2 134 ? 122.683 114.033 133.122 1.00 24.41 134 VAL D C 1
ATOM 9644 O O . VAL D 2 134 ? 123.566 113.796 132.293 1.00 32.91 134 VAL D O 1
ATOM 9648 N N . GLY D 2 135 ? 122.896 113.978 134.435 1.00 21.82 135 GLY D N 1
ATOM 9649 C CA . GLY D 2 135 ? 124.210 113.601 134.928 1.00 19.12 135 GLY D CA 1
ATOM 9650 C C . GLY D 2 135 ? 124.262 113.558 136.443 1.00 23.80 135 GLY D C 1
ATOM 9651 O O . GLY D 2 135 ? 123.231 113.548 137.112 1.00 26.95 135 GLY D O 1
ATOM 9652 N N . THR D 2 136 ? 125.487 113.527 136.967 1.00 24.33 136 THR D N 1
ATOM 9653 C CA . THR D 2 136 ? 125.745 113.509 138.399 1.00 25.71 136 THR D CA 1
ATOM 9654 C C . THR D 2 136 ? 126.521 114.754 138.798 1.00 32.52 136 THR D C 1
ATOM 9655 O O . THR D 2 136 ? 127.025 115.485 137.944 1.00 36.17 136 THR D O 1
ATOM 9659 N N . ARG D 2 137 ? 126.616 114.998 140.104 1.00 34.43 137 ARG D N 1
ATOM 9660 C CA . ARG D 2 137 ? 127.202 116.235 140.596 1.00 31.73 137 ARG D CA 1
ATOM 9661 C C . ARG D 2 137 ? 127.738 116.052 142.008 1.00 31.72 137 ARG D C 1
ATOM 9662 O O . ARG D 2 137 ? 127.084 115.434 142.855 1.00 33.52 137 ARG D O 1
ATOM 9670 N N . PHE D 2 138 ? 128.924 116.611 142.254 1.00 29.72 138 PHE D N 1
ATOM 9671 C CA . PHE D 2 138 ? 129.592 116.573 143.550 1.00 30.64 138 PHE D CA 1
ATOM 9672 C C . PHE D 2 138 ? 129.726 117.992 144.083 1.00 35.95 138 PHE D C 1
ATOM 9673 O O . PHE D 2 138 ? 130.065 118.907 143.328 1.00 43.32 138 PHE D O 1
ATOM 9681 N N . ASP D 2 139 ? 129.484 118.171 145.381 1.00 32.96 139 ASP D N 1
ATOM 9682 C CA . ASP D 2 139 ? 129.524 119.481 146.018 1.00 31.89 139 ASP D CA 1
ATOM 9683 C C . ASP D 2 139 ? 130.204 119.389 147.376 1.00 33.96 139 ASP D C 1
ATOM 9684 O O . ASP D 2 139 ? 130.245 118.325 147.997 1.00 42.35 139 ASP D O 1
ATOM 9689 N N . LYS D 2 140 ? 130.725 120.523 147.837 1.00 34.10 140 LYS D N 1
ATOM 9690 C CA . LYS D 2 140 ? 131.174 120.685 149.213 1.00 36.15 140 LYS D CA 1
ATOM 9691 C C . LYS D 2 140 ? 130.521 121.932 149.786 1.00 48.58 140 LYS D C 1
ATOM 9692 O O . LYS D 2 140 ? 130.439 122.959 149.106 1.00 52.97 140 LYS D O 1
ATOM 9698 N N . VAL D 2 141 ? 130.047 121.844 151.025 1.00 50.18 141 VAL D N 1
ATOM 9699 C CA . VAL D 2 141 ? 129.273 122.914 151.642 1.00 47.58 141 VAL D CA 1
ATOM 9700 C C . VAL D 2 141 ? 129.866 123.233 153.008 1.00 51.22 141 VAL D C 1
ATOM 9701 O O . VAL D 2 141 ? 130.221 122.326 153.768 1.00 56.38 141 VAL D O 1
ATOM 9705 N N . ARG D 2 142 ? 129.978 124.524 153.315 1.00 55.14 142 ARG D N 1
ATOM 9706 C CA . ARG D 2 142 ? 130.517 125.001 154.583 1.00 63.06 142 ARG D CA 1
ATOM 9707 C C . ARG D 2 142 ? 129.422 125.687 155.384 1.00 69.01 142 ARG D C 1
ATOM 9708 O O . ARG D 2 142 ? 128.644 126.469 154.832 1.00 74.07 142 ARG D O 1
ATOM 9716 N N . ARG D 2 143 ? 129.372 125.405 156.683 1.00 72.89 143 ARG D N 1
ATOM 9717 C CA . ARG D 2 143 ? 128.397 126.006 157.582 1.00 77.20 143 ARG D CA 1
ATOM 9718 C C . ARG D 2 143 ? 129.070 127.059 158.452 1.00 83.97 143 ARG D C 1
ATOM 9719 O O . ARG D 2 143 ? 130.142 126.813 159.014 1.00 86.65 143 ARG D O 1
ATOM 9727 N N . LEU D 2 144 ? 128.443 128.226 158.555 1.00 86.03 144 LEU D N 1
ATOM 9728 C CA . LEU D 2 144 ? 128.935 129.289 159.414 1.00 98.31 144 LEU D CA 1
ATOM 9729 C C . LEU D 2 144 ? 128.317 129.174 160.803 1.00 106.35 144 LEU D C 1
ATOM 9730 O O . LEU D 2 144 ? 127.382 128.404 161.037 1.00 102.69 144 LEU D O 1
ATOM 9735 N N . GLU D 2 145 ? 128.855 129.961 161.735 1.00 118.28 145 GLU D N 1
ATOM 9736 C CA . GLU D 2 145 ? 128.359 129.929 163.105 1.00 124.27 145 GLU D CA 1
ATOM 9737 C C . GLU D 2 145 ? 126.940 130.469 163.223 1.00 123.61 145 GLU D C 1
ATOM 9738 O O . GLU D 2 145 ? 126.246 130.145 164.193 1.00 126.24 145 GLU D O 1
ATOM 9744 N N . ASP D 2 146 ? 126.494 131.280 162.268 1.00 122.60 146 ASP D N 1
ATOM 9745 C CA . ASP D 2 146 ? 125.144 131.827 162.279 1.00 122.84 146 ASP D CA 1
ATOM 9746 C C . ASP D 2 146 ? 124.146 130.955 161.526 1.00 120.25 146 ASP D C 1
ATOM 9747 O O . ASP D 2 146 ? 123.089 131.454 161.125 1.00 119.21 146 ASP D O 1
ATOM 9752 N N . ASP D 2 147 ? 124.460 129.673 161.329 1.00 119.11 147 ASP D N 1
ATOM 9753 C CA . ASP D 2 147 ? 123.569 128.718 160.666 1.00 117.93 147 ASP D CA 1
ATOM 9754 C C . ASP D 2 147 ? 123.235 129.152 159.239 1.00 112.08 147 ASP D C 1
ATOM 9755 O O . ASP D 2 147 ? 122.077 129.135 158.818 1.00 109.65 147 ASP D O 1
ATOM 9760 N N . ASN D 2 148 ? 124.259 129.548 158.491 1.00 107.57 148 ASN D N 1
ATOM 9761 C CA . ASN D 2 148 ? 124.138 129.846 157.073 1.00 98.56 148 ASN D CA 1
ATOM 9762 C C . ASN D 2 148 ? 125.135 128.996 156.300 1.00 92.71 148 ASN D C 1
ATOM 9763 O O . ASN D 2 148 ? 126.237 128.717 156.777 1.00 97.20 148 ASN D O 1
ATOM 9768 N N . TRP D 2 149 ? 124.749 128.584 155.100 1.00 80.80 149 TRP D N 1
ATOM 9769 C CA . TRP D 2 149 ? 125.550 127.652 154.325 1.00 70.65 149 TRP D CA 1
ATOM 9770 C C . TRP D 2 149 ? 126.097 128.323 153.072 1.00 72.42 149 TRP D C 1
ATOM 9771 O O . TRP D 2 149 ? 125.428 129.148 152.444 1.00 78.90 149 TRP D O 1
ATOM 9782 N N . ARG D 2 150 ? 127.328 127.959 152.722 1.00 68.68 150 ARG D N 1
ATOM 9783 C CA . ARG D 2 150 ? 127.998 128.445 151.527 1.00 57.75 150 ARG D CA 1
ATOM 9784 C C . ARG D 2 150 ? 128.491 127.260 150.713 1.00 51.75 150 ARG D C 1
ATOM 9785 O O . ARG D 2 150 ? 128.770 126.190 151.257 1.00 59.32 150 ARG D O 1
ATOM 9793 N N . LEU D 2 151 ? 128.606 127.465 149.405 1.00 47.83 151 LEU D N 1
ATOM 9794 C CA . LEU D 2 151 ? 129.046 126.433 148.472 1.00 48.62 151 LEU D CA 1
ATOM 9795 C C . LEU D 2 151 ? 130.528 126.647 148.175 1.00 49.80 151 LEU D C 1
ATOM 9796 O O . LEU D 2 151 ? 130.927 127.733 147.748 1.00 56.56 151 LEU D O 1
ATOM 9801 N N . LEU D 2 152 ? 131.344 125.613 148.398 1.00 42.56 152 LEU D N 1
ATOM 9802 C CA . LEU D 2 152 ? 132.787 125.764 148.243 1.00 45.10 152 LEU D CA 1
ATOM 9803 C C . LEU D 2 152 ? 133.275 125.230 146.903 1.00 47.74 152 LEU D C 1
ATOM 9804 O O . LEU D 2 152 ? 134.261 125.733 146.356 1.00 52.35 152 LEU D O 1
ATOM 9809 N N . GLU D 2 153 ? 132.623 124.202 146.367 1.00 43.67 153 GLU D N 1
ATOM 9810 C CA . GLU D 2 153 ? 133.123 123.551 145.166 1.00 41.69 153 GLU D CA 1
ATOM 9811 C C . GLU D 2 153 ? 131.967 122.911 144.413 1.00 39.49 153 GLU D C 1
ATOM 9812 O O . GLU D 2 153 ? 130.911 122.643 144.986 1.00 41.26 153 GLU D O 1
ATOM 9818 N N . ARG D 2 154 ? 132.173 122.675 143.119 1.00 38.11 154 ARG D N 1
ATOM 9819 C CA . ARG D 2 154 ? 131.195 121.992 142.288 1.00 32.77 154 ARG D CA 1
ATOM 9820 C C . ARG D 2 154 ? 131.888 121.398 141.072 1.00 37.21 154 ARG D C 1
ATOM 9821 O O . ARG D 2 154 ? 132.538 122.119 140.306 1.00 43.54 154 ARG D O 1
ATOM 9829 N N . ASP D 2 155 ? 131.742 120.086 140.904 1.00 35.37 155 ASP D N 1
ATOM 9830 C CA . ASP D 2 155 ? 132.319 119.340 139.795 1.00 30.79 155 ASP D CA 1
ATOM 9831 C C . ASP D 2 155 ? 131.197 118.593 139.094 1.00 32.84 155 ASP D C 1
ATOM 9832 O O . ASP D 2 155 ? 130.537 117.753 139.710 1.00 43.60 155 ASP D O 1
ATOM 9837 N N . ILE D 2 156 ? 130.987 118.880 137.814 1.00 27.63 156 ILE D N 1
ATOM 9838 C CA . ILE D 2 156 ? 129.823 118.394 137.084 1.00 28.50 156 ILE D CA 1
ATOM 9839 C C . ILE D 2 156 ? 130.267 117.353 136.068 1.00 35.80 156 ILE D C 1
ATOM 9840 O O . ILE D 2 156 ? 131.361 117.450 135.503 1.00 39.33 156 ILE D O 1
ATOM 9845 N N . VAL D 2 157 ? 129.421 116.349 135.848 1.00 34.85 157 VAL D N 1
ATOM 9846 C CA . VAL D 2 157 ? 129.671 115.279 134.891 1.00 31.90 157 VAL D CA 1
ATOM 9847 C C . VAL D 2 157 ? 128.533 115.259 133.881 1.00 35.77 157 VAL D C 1
ATOM 9848 O O . VAL D 2 157 ? 127.362 115.175 134.263 1.00 43.47 157 VAL D O 1
ATOM 9852 N N . LEU D 2 158 ? 128.874 115.334 132.601 1.00 34.77 158 LEU D N 1
ATOM 9853 C CA . LEU D 2 158 ? 127.905 115.243 131.519 1.00 34.63 158 LEU D CA 1
ATOM 9854 C C . LEU D 2 158 ? 128.164 113.973 130.720 1.00 44.06 158 LEU D C 1
ATOM 9855 O O . LEU D 2 158 ? 129.308 113.675 130.364 1.00 54.78 158 LEU D O 1
ATOM 9860 N N . ASP D 2 159 ? 127.100 113.228 130.434 1.00 41.05 159 ASP D N 1
ATOM 9861 C CA . ASP D 2 159 ? 127.211 111.890 129.867 1.00 41.08 159 ASP D CA 1
ATOM 9862 C C . ASP D 2 159 ? 127.294 111.871 128.348 1.00 46.27 159 ASP D C 1
ATOM 9863 O O . ASP D 2 159 ? 127.267 110.785 127.761 1.00 48.48 159 ASP D O 1
ATOM 9868 N N . GLN D 2 160 ? 127.386 113.024 127.696 1.00 44.29 160 GLN D N 1
ATOM 9869 C CA . GLN D 2 160 ? 127.403 113.100 126.242 1.00 37.85 160 GLN D CA 1
ATOM 9870 C C . GLN D 2 160 ? 128.842 113.206 125.754 1.00 41.26 160 GLN D C 1
ATOM 9871 O O . GLN D 2 160 ? 129.552 114.150 126.110 1.00 45.00 160 GLN D O 1
ATOM 9877 N N . ALA D 2 161 ? 129.268 112.233 124.944 1.00 43.55 161 ALA D N 1
ATOM 9878 C CA . ALA D 2 161 ? 130.592 112.300 124.335 1.00 39.32 161 ALA D CA 1
ATOM 9879 C C . ALA D 2 161 ? 130.642 113.355 123.238 1.00 38.94 161 ALA D C 1
ATOM 9880 O O . ALA D 2 161 ? 131.653 114.049 123.082 1.00 41.74 161 ALA D O 1
ATOM 9882 N N . VAL D 2 162 ? 129.571 113.478 122.462 1.00 39.84 162 VAL D N 1
ATOM 9883 C CA . VAL D 2 162 ? 129.412 114.535 121.470 1.00 35.78 162 VAL D CA 1
ATOM 9884 C C . VAL D 2 162 ? 128.207 115.361 121.894 1.00 37.12 162 VAL D C 1
ATOM 9885 O O . VAL D 2 162 ? 127.062 114.909 121.772 1.00 46.33 162 VAL D O 1
ATOM 9889 N N . ILE D 2 163 ? 128.456 116.571 122.398 1.00 28.99 163 ILE D N 1
ATOM 9890 C CA . ILE D 2 163 ? 127.380 117.412 122.906 1.00 28.24 163 ILE D CA 1
ATOM 9891 C C . ILE D 2 163 ? 126.466 117.823 121.760 1.00 39.17 163 ILE D C 1
ATOM 9892 O O . ILE D 2 163 ? 126.924 118.294 120.713 1.00 47.87 163 ILE D O 1
ATOM 9897 N N . THR D 2 164 ? 125.162 117.657 121.957 1.00 39.70 164 THR D N 1
ATOM 9898 C CA . THR D 2 164 ? 124.185 117.819 120.890 1.00 37.25 164 THR D CA 1
ATOM 9899 C C . THR D 2 164 ? 123.470 119.163 120.923 1.00 43.43 164 THR D C 1
ATOM 9900 O O . THR D 2 164 ? 122.399 119.292 120.325 1.00 51.51 164 THR D O 1
ATOM 9904 N N . SER D 2 165 ? 124.024 120.160 121.606 1.00 41.92 165 SER D N 1
ATOM 9905 C CA . SER D 2 165 ? 123.473 121.505 121.603 1.00 43.73 165 SER D CA 1
ATOM 9906 C C . SER D 2 165 ? 124.514 122.483 121.075 1.00 51.01 165 SER D C 1
ATOM 9907 O O . SER D 2 165 ? 125.718 122.285 121.253 1.00 51.36 165 SER D O 1
ATOM 9910 N N . HIS D 2 166 ? 124.037 123.547 120.423 1.00 53.11 166 HIS D N 1
ATOM 9911 C CA . HIS D 2 166 ? 124.949 124.456 119.734 1.00 41.86 166 HIS D CA 1
ATOM 9912 C C . HIS D 2 166 ? 125.754 125.303 120.715 1.00 39.71 166 HIS D C 1
ATOM 9913 O O . HIS D 2 166 ? 126.869 125.730 120.399 1.00 41.17 166 HIS D O 1
ATOM 9920 N N . ASN D 2 167 ? 125.214 125.560 121.904 1.00 39.34 167 ASN D N 1
ATOM 9921 C CA . ASN D 2 167 ? 125.955 126.275 122.933 1.00 42.65 167 ASN D CA 1
ATOM 9922 C C . ASN D 2 167 ? 125.359 125.973 124.299 1.00 49.64 167 ASN D C 1
ATOM 9923 O O . ASN D 2 167 ? 124.259 125.430 124.415 1.00 52.81 167 ASN D O 1
ATOM 9928 N N . LEU D 2 168 ? 126.113 126.333 125.345 1.00 49.13 168 LEU D N 1
ATOM 9929 C CA . LEU D 2 168 ? 125.705 126.147 126.740 1.00 42.53 168 LEU D CA 1
ATOM 9930 C C . LEU D 2 168 ? 125.727 127.517 127.414 1.00 43.48 168 LEU D C 1
ATOM 9931 O O . LEU D 2 168 ? 126.707 127.890 128.060 1.00 48.17 168 LEU D O 1
ATOM 9936 N N . SER D 2 169 ? 124.633 128.259 127.279 1.00 45.10 169 SER D N 1
ATOM 9937 C CA . SER D 2 169 ? 124.521 129.586 127.869 1.00 51.58 169 SER D CA 1
ATOM 9938 C C . SER D 2 169 ? 123.857 129.565 129.237 1.00 55.27 169 SER D C 1
ATOM 9939 O O . SER D 2 169 ? 123.495 130.628 129.751 1.00 52.99 169 SER D O 1
ATOM 9942 N N . VAL D 2 170 ? 123.684 128.388 129.829 1.00 61.15 170 VAL D N 1
ATOM 9943 C CA . VAL D 2 170 ? 123.001 128.227 131.106 1.00 59.50 170 VAL D CA 1
ATOM 9944 C C . VAL D 2 170 ? 124.015 127.785 132.150 1.00 60.99 170 VAL D C 1
ATOM 9945 O O . VAL D 2 170 ? 124.899 126.970 131.863 1.00 63.16 170 VAL D O 1
ATO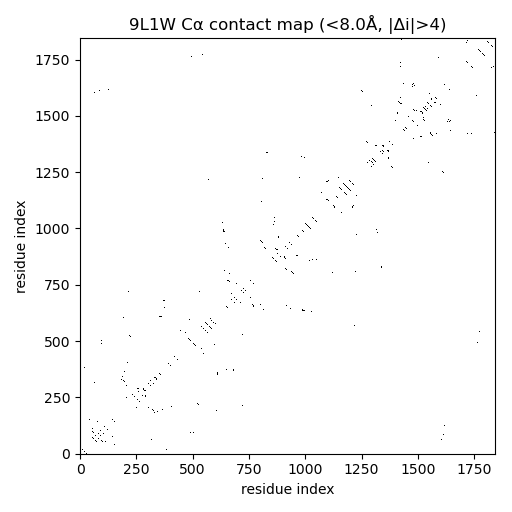M 9949 N N . LEU D 2 171 ? 123.905 128.339 133.352 1.00 62.26 171 LEU D N 1
ATOM 9950 C CA . LEU D 2 171 ? 124.750 127.900 134.451 1.00 63.91 171 LEU D CA 1
ATOM 9951 C C . LEU D 2 171 ? 124.190 126.623 135.067 1.00 65.63 171 LEU D C 1
ATOM 9952 O O . LEU D 2 171 ? 123.038 126.578 135.503 1.00 62.44 171 LEU D O 1
ATOM 9957 N N . PHE D 2 172 ? 125.014 125.582 135.102 1.00 65.04 172 PHE D N 1
ATOM 9958 C CA . PHE D 2 172 ? 124.596 124.294 135.649 1.00 67.51 172 PHE D CA 1
ATOM 9959 C C . PHE D 2 172 ? 124.506 124.340 137.170 1.00 71.90 172 PHE D C 1
ATOM 9960 O O . PHE D 2 172 ? 124.717 125.383 137.786 1.00 69.58 172 PHE D O 1
ATOM 9969 N N . MET E 1 1 ? 112.196 117.443 91.801 1.00 164.25 1 MET E N 1
ATOM 9970 C CA . MET E 1 1 ? 111.726 118.473 90.883 1.00 162.64 1 MET E CA 1
ATOM 9971 C C . MET E 1 1 ? 110.204 118.562 90.904 1.00 161.36 1 MET E C 1
ATOM 9972 O O . MET E 1 1 ? 109.514 117.543 90.912 1.00 159.32 1 MET E O 1
ATOM 9977 N N . THR E 1 2 ? 109.687 119.788 90.919 1.00 160.72 2 THR E N 1
ATOM 9978 C CA . THR E 1 2 ? 108.252 120.046 90.935 1.00 159.51 2 THR E CA 1
ATOM 9979 C C . THR E 1 2 ? 107.866 120.757 89.646 1.00 156.77 2 THR E C 1
ATOM 9980 O O . THR E 1 2 ? 108.224 121.923 89.445 1.00 153.32 2 THR E O 1
ATOM 9984 N N . THR E 1 3 ? 107.139 120.058 88.780 1.00 156.13 3 THR E N 1
ATOM 9985 C CA . THR E 1 3 ? 106.684 120.609 87.514 1.00 154.36 3 THR E CA 1
ATOM 9986 C C . THR E 1 3 ? 105.242 120.187 87.278 1.00 150.86 3 THR E C 1
ATOM 9987 O O . THR E 1 3 ? 104.842 119.084 87.670 1.00 146.92 3 THR E O 1
ATOM 9991 N N . PRO E 1 4 ? 104.433 121.052 86.663 1.00 153.35 4 PRO E N 1
ATOM 9992 C CA . PRO E 1 4 ? 103.036 120.671 86.397 1.00 152.45 4 PRO E CA 1
ATOM 9993 C C . PRO E 1 4 ? 102.896 119.465 85.484 1.00 151.19 4 PRO E C 1
ATOM 9994 O O . PRO E 1 4 ? 101.948 118.686 85.638 1.00 149.60 4 PRO E O 1
ATOM 9998 N N . SER E 1 5 ? 103.817 119.291 84.532 1.00 154.82 5 SER E N 1
ATOM 9999 C CA . SER E 1 5 ? 103.647 118.262 83.509 1.00 154.99 5 SER E CA 1
ATOM 10000 C C . SER E 1 5 ? 103.727 116.858 84.098 1.00 148.80 5 SER E C 1
ATOM 10001 O O . SER E 1 5 ? 102.896 115.998 83.784 1.00 142.56 5 SER E O 1
ATOM 10004 N N . ASP E 1 6 ? 104.725 116.604 84.946 1.00 148.29 6 ASP E N 1
ATOM 10005 C CA . ASP E 1 6 ? 104.901 115.264 85.496 1.00 146.26 6 ASP E CA 1
ATOM 10006 C C . ASP E 1 6 ? 103.756 114.892 86.429 1.00 141.42 6 ASP E C 1
ATOM 10007 O O . ASP E 1 6 ? 103.352 113.725 86.494 1.00 138.48 6 ASP E O 1
ATOM 10012 N N . LEU E 1 7 ? 103.227 115.865 87.164 1.00 137.45 7 LEU E N 1
ATOM 10013 C CA . LEU E 1 7 ? 102.122 115.599 88.072 1.00 126.41 7 LEU E CA 1
ATOM 10014 C C . LEU E 1 7 ? 100.801 115.535 87.313 1.00 122.90 7 LEU E C 1
ATOM 10015 O O . LEU E 1 7 ? 100.631 116.152 86.259 1.00 129.62 7 LEU E O 1
ATOM 10020 N N . ASN E 1 8 ? 99.856 114.767 87.863 1.00 117.31 8 ASN E N 1
ATOM 10021 C CA . ASN E 1 8 ? 98.510 114.630 87.306 1.00 115.10 8 ASN E CA 1
ATOM 10022 C C . ASN E 1 8 ? 97.501 115.000 88.395 1.00 103.85 8 ASN E C 1
ATOM 10023 O O . ASN E 1 8 ? 97.030 114.145 89.145 1.00 102.07 8 ASN E O 1
ATOM 10028 N N . ILE E 1 9 ? 97.177 116.292 88.480 1.00 101.03 9 ILE E N 1
ATOM 10029 C CA . ILE E 1 9 ? 96.261 116.763 89.515 1.00 94.29 9 ILE E CA 1
ATOM 10030 C C . ILE E 1 9 ? 94.837 116.307 89.227 1.00 95.38 9 ILE E C 1
ATOM 10031 O O . ILE E 1 9 ? 94.134 115.820 90.120 1.00 96.73 9 ILE E O 1
ATOM 10036 N N . TYR E 1 10 ? 94.390 116.450 87.977 1.00 92.92 10 TYR E N 1
ATOM 10037 C CA . TYR E 1 10 ? 92.994 116.168 87.657 1.00 90.68 10 TYR E CA 1
ATOM 10038 C C . TYR E 1 10 ? 92.674 114.684 87.789 1.00 91.83 10 TYR E C 1
ATOM 10039 O O . TYR E 1 10 ? 91.509 114.306 87.950 1.00 93.05 10 TYR E O 1
ATOM 10048 N N . GLN E 1 11 ? 93.693 113.827 87.712 1.00 93.77 11 GLN E N 1
ATOM 10049 C CA . GLN E 1 11 ? 93.461 112.396 87.871 1.00 94.85 11 GLN E CA 1
ATOM 10050 C C . GLN E 1 11 ? 93.113 112.043 89.311 1.00 89.49 11 GLN E C 1
ATOM 10051 O O . GLN E 1 11 ? 92.384 111.076 89.563 1.00 88.88 11 GLN E O 1
ATOM 10057 N N . LEU E 1 12 ? 93.631 112.811 90.271 1.00 83.01 12 LEU E N 1
ATOM 10058 C CA . LEU E 1 12 ? 93.522 112.413 91.670 1.00 78.44 12 LEU E CA 1
ATOM 10059 C C . LEU E 1 12 ? 92.127 112.668 92.229 1.00 78.48 12 LEU E C 1
ATOM 10060 O O . LEU E 1 12 ? 91.643 111.904 93.070 1.00 76.20 12 LEU E O 1
ATOM 10065 N N . ILE E 1 13 ? 91.464 113.731 91.781 1.00 82.65 13 ILE E N 1
ATOM 10066 C CA . ILE E 1 13 ? 90.152 114.115 92.290 1.00 81.98 13 ILE E CA 1
ATOM 10067 C C . ILE E 1 13 ? 89.140 114.051 91.154 1.00 84.49 13 ILE E C 1
ATOM 10068 O O . ILE E 1 13 ? 89.411 114.517 90.042 1.00 87.74 13 ILE E O 1
ATOM 10073 N N . ASP E 1 14 ? 87.982 113.457 91.430 1.00 84.21 14 ASP E N 1
ATOM 10074 C CA . ASP E 1 14 ? 86.882 113.365 90.473 1.00 90.39 14 ASP E CA 1
ATOM 10075 C C . ASP E 1 14 ? 85.651 113.992 91.121 1.00 93.70 14 ASP E C 1
ATOM 10076 O O . ASP E 1 14 ? 84.932 113.334 91.877 1.00 94.81 14 ASP E O 1
ATOM 10081 N N . THR E 1 15 ? 85.406 115.267 90.812 1.00 93.33 15 THR E N 1
ATOM 10082 C CA . THR E 1 15 ? 84.336 116.001 91.478 1.00 92.28 15 THR E CA 1
ATOM 10083 C C . THR E 1 15 ? 82.958 115.510 91.047 1.00 99.54 15 THR E C 1
ATOM 10084 O O . THR E 1 15 ? 82.051 115.390 91.878 1.00 105.39 15 THR E O 1
ATOM 10088 N N . GLN E 1 16 ? 82.782 115.218 89.755 1.00 104.41 16 GLN E N 1
ATOM 10089 C CA . GLN E 1 16 ? 81.451 114.916 89.234 1.00 105.35 16 GLN E CA 1
ATOM 10090 C C . GLN E 1 16 ? 80.868 113.656 89.865 1.00 106.76 16 GLN E C 1
ATOM 10091 O O . GLN E 1 16 ? 79.680 113.616 90.204 1.00 108.11 16 GLN E O 1
ATOM 10097 N N . ASN E 1 17 ? 81.682 112.616 90.029 1.00 105.73 17 ASN E N 1
ATOM 10098 C CA . ASN E 1 17 ? 81.237 111.378 90.652 1.00 102.27 17 ASN E CA 1
ATOM 10099 C C . ASN E 1 17 ? 81.436 111.375 92.162 1.00 101.30 17 ASN E C 1
ATOM 10100 O O . ASN E 1 17 ? 80.853 110.532 92.851 1.00 100.26 17 ASN E O 1
ATOM 10105 N N . GLY E 1 18 ? 82.230 112.302 92.692 1.00 101.42 18 GLY E N 1
ATOM 10106 C CA . GLY E 1 18 ? 82.486 112.363 94.117 1.00 90.36 18 GLY E CA 1
ATOM 10107 C C . GLY E 1 18 ? 83.440 111.302 94.626 1.00 85.05 18 GLY E C 1
ATOM 10108 O O . GLY E 1 18 ? 83.065 110.479 95.465 1.00 84.98 18 GLY E O 1
ATOM 10109 N N . ARG E 1 19 ? 84.672 111.301 94.122 1.00 83.62 19 ARG E N 1
ATOM 10110 C CA . ARG E 1 19 ? 85.717 110.393 94.579 1.00 81.21 19 ARG E CA 1
ATOM 10111 C C . ARG E 1 19 ? 86.984 111.189 94.856 1.00 79.77 19 ARG E C 1
ATOM 10112 O O . ARG E 1 19 ? 87.260 112.177 94.170 1.00 85.46 19 ARG E O 1
ATOM 10120 N N . VAL E 1 20 ? 87.746 110.763 95.860 1.00 71.36 20 VAL E N 1
ATOM 10121 C CA . VAL E 1 20 ? 89.009 111.404 96.217 1.00 65.16 20 VAL E CA 1
ATOM 10122 C C . VAL E 1 20 ? 90.063 110.331 96.461 1.00 61.49 20 VAL E C 1
ATOM 10123 O O . VAL E 1 20 ? 89.786 109.323 97.119 1.00 65.37 20 VAL E O 1
ATOM 10127 N N . THR E 1 21 ? 91.268 110.542 95.919 1.00 59.10 21 THR E N 1
ATOM 10128 C CA . THR E 1 21 ? 92.397 109.656 96.178 1.00 56.95 21 THR E CA 1
ATOM 10129 C C . THR E 1 21 ? 93.263 110.223 97.303 1.00 55.54 21 THR E C 1
ATOM 10130 O O . THR E 1 21 ? 93.703 111.372 97.227 1.00 59.25 21 THR E O 1
ATOM 10134 N N . PRO E 1 22 ? 93.528 109.440 98.354 1.00 51.06 22 PRO E N 1
ATOM 10135 C CA . PRO E 1 22 ? 94.217 109.987 99.534 1.00 45.83 22 PRO E CA 1
ATOM 10136 C C . PRO E 1 22 ? 95.647 110.435 99.278 1.00 41.30 22 PRO E C 1
ATOM 10137 O O . PRO E 1 22 ? 96.235 111.078 100.156 1.00 39.51 22 PRO E O 1
ATOM 10141 N N . ARG E 1 23 ? 96.218 110.138 98.111 1.00 46.37 23 ARG E N 1
ATOM 10142 C CA . ARG E 1 23 ? 97.601 110.511 97.835 1.00 47.19 23 ARG E CA 1
ATOM 10143 C C . ARG E 1 23 ? 97.816 112.017 97.876 1.00 47.06 23 ARG E C 1
ATOM 10144 O O . ARG E 1 23 ? 98.960 112.463 98.000 1.00 49.43 23 ARG E O 1
ATOM 10152 N N . ILE E 1 24 ? 96.747 112.810 97.775 1.00 45.82 24 ILE E N 1
ATOM 10153 C CA . ILE E 1 24 ? 96.892 114.263 97.799 1.00 46.35 24 ILE E CA 1
ATOM 10154 C C . ILE E 1 24 ? 97.253 114.745 99.197 1.00 40.10 24 ILE E C 1
ATOM 10155 O O . ILE E 1 24 ? 97.703 115.882 99.378 1.00 39.46 24 ILE E O 1
ATOM 10160 N N . TYR E 1 25 ? 97.064 113.896 100.210 1.00 41.07 25 TYR E N 1
ATOM 10161 C CA . TYR E 1 25 ? 97.294 114.335 101.584 1.00 40.08 25 TYR E CA 1
ATOM 10162 C C . TYR E 1 25 ? 98.732 114.093 102.033 1.00 47.24 25 TYR E C 1
ATOM 10163 O O . TYR E 1 25 ? 99.121 114.526 103.122 1.00 47.22 25 TYR E O 1
ATOM 10172 N N . THR E 1 26 ? 99.536 113.399 101.226 1.00 48.67 26 THR E N 1
ATOM 10173 C CA . THR E 1 26 ? 100.861 112.965 101.655 1.00 45.08 26 THR E CA 1
ATOM 10174 C C . THR E 1 26 ? 101.952 113.164 100.607 1.00 53.71 26 THR E C 1
ATOM 10175 O O . THR E 1 26 ? 103.045 112.613 100.766 1.00 66.32 26 THR E O 1
ATOM 10179 N N . ASP E 1 27 ? 101.700 113.925 99.558 1.00 49.71 27 ASP E N 1
ATOM 10180 C CA . ASP E 1 27 ? 102.733 113.945 98.522 1.00 58.22 27 ASP E CA 1
ATOM 10181 C C . ASP E 1 27 ? 103.612 115.182 98.668 1.00 61.53 27 ASP E C 1
ATOM 10182 O O . ASP E 1 27 ? 103.091 116.302 98.692 1.00 66.56 27 ASP E O 1
ATOM 10187 N N . PRO E 1 28 ? 104.936 115.024 98.773 1.00 60.21 28 PRO E N 1
ATOM 10188 C CA . PRO E 1 28 ? 105.801 116.205 98.964 1.00 62.51 28 PRO E CA 1
ATOM 10189 C C . PRO E 1 28 ? 105.856 117.141 97.767 1.00 61.00 28 PRO E C 1
ATOM 10190 O O . PRO E 1 28 ? 105.917 118.365 97.948 1.00 61.95 28 PRO E O 1
ATOM 10194 N N . ASP E 1 29 ? 105.856 116.603 96.545 1.00 63.03 29 ASP E N 1
ATOM 10195 C CA . ASP E 1 29 ? 105.855 117.459 95.362 1.00 63.80 29 ASP E CA 1
ATOM 10196 C C . ASP E 1 29 ? 104.588 118.296 95.301 1.00 64.26 29 ASP E C 1
ATOM 10197 O O . ASP E 1 29 ? 104.627 119.479 94.936 1.00 68.03 29 ASP E O 1
ATOM 10202 N N . ILE E 1 30 ? 103.451 117.695 95.655 1.00 59.11 30 ILE E N 1
ATOM 10203 C CA . ILE E 1 30 ? 102.213 118.453 95.772 1.00 58.79 30 ILE E CA 1
ATOM 10204 C C . ILE E 1 30 ? 102.372 119.562 96.799 1.00 53.53 30 ILE E C 1
ATOM 10205 O O . ILE E 1 30 ? 101.885 120.678 96.603 1.00 59.42 30 ILE E O 1
ATOM 10210 N N . TYR E 1 31 ? 103.060 119.280 97.906 1.00 47.35 31 TYR E N 1
ATOM 10211 C CA . TYR E 1 31 ? 103.224 120.297 98.939 1.00 44.63 31 TYR E CA 1
ATOM 10212 C C . TYR E 1 31 ? 104.054 121.471 98.438 1.00 46.62 31 TYR E C 1
ATOM 10213 O O . TYR E 1 31 ? 103.721 122.632 98.703 1.00 53.19 31 TYR E O 1
ATOM 10222 N N . GLN E 1 32 ? 105.142 121.195 97.719 1.00 49.33 32 GLN E N 1
ATOM 10223 C CA . GLN E 1 32 ? 105.960 122.285 97.196 1.00 49.37 32 GLN E CA 1
ATOM 10224 C C . GLN E 1 32 ? 105.204 123.088 96.144 1.00 52.60 32 GLN E C 1
ATOM 10225 O O . GLN E 1 32 ? 105.310 124.321 96.100 1.00 57.13 32 GLN E O 1
ATOM 10231 N N . LEU E 1 33 ? 104.430 122.412 95.293 1.00 49.58 33 LEU E N 1
ATOM 10232 C CA . LEU E 1 33 ? 103.618 123.134 94.320 1.00 48.37 33 LEU E CA 1
ATOM 10233 C C . LEU E 1 33 ? 102.577 124.004 95.015 1.00 51.30 33 LEU E C 1
ATOM 10234 O O . LEU E 1 33 ? 102.303 125.130 94.580 1.00 56.73 33 LEU E O 1
ATOM 10239 N N . GLU E 1 34 ? 101.989 123.498 96.104 1.00 50.20 34 GLU E N 1
ATOM 10240 C CA . GLU E 1 34 ? 101.055 124.297 96.890 1.00 45.41 34 GLU E CA 1
ATOM 10241 C C . GLU E 1 34 ? 101.730 125.537 97.454 1.00 49.29 34 GLU E C 1
ATOM 10242 O O . GLU E 1 34 ? 101.203 126.644 97.323 1.00 48.74 34 GLU E O 1
ATOM 10248 N N . LEU E 1 35 ? 102.908 125.371 98.059 1.00 49.55 35 LEU E N 1
ATOM 10249 C CA . LEU E 1 35 ? 103.630 126.518 98.604 1.00 46.19 35 LEU E CA 1
ATOM 10250 C C . LEU E 1 35 ? 103.931 127.543 97.523 1.00 48.17 35 LEU E C 1
ATOM 10251 O O . LEU E 1 35 ? 103.870 128.752 97.768 1.00 50.19 35 LEU E O 1
ATOM 10256 N N . GLU E 1 36 ? 104.275 127.080 96.323 1.00 53.07 36 GLU E N 1
ATOM 10257 C CA . GLU E 1 36 ? 104.578 128.013 95.244 1.00 55.88 36 GLU E CA 1
ATOM 10258 C C . GLU E 1 36 ? 103.337 128.768 94.782 1.00 53.18 36 GLU E C 1
ATOM 10259 O O . GLU E 1 36 ? 103.399 129.979 94.546 1.00 49.39 36 GLU E O 1
ATOM 10265 N N . ARG E 1 37 ? 102.202 128.080 94.644 1.00 54.39 37 ARG E N 1
ATOM 10266 C CA . ARG E 1 37 ? 101.057 128.671 93.956 1.00 54.38 37 ARG E CA 1
ATOM 10267 C C . ARG E 1 37 ? 99.914 129.087 94.879 1.00 51.97 37 ARG E C 1
ATOM 10268 O O . ARG E 1 37 ? 99.498 130.250 94.852 1.00 57.09 37 ARG E O 1
ATOM 10276 N N . ILE E 1 38 ? 99.395 128.173 95.698 1.00 47.26 38 ILE E N 1
ATOM 10277 C CA . ILE E 1 38 ? 98.187 128.471 96.463 1.00 43.01 38 ILE E CA 1
ATOM 10278 C C . ILE E 1 38 ? 98.463 129.538 97.515 1.00 45.85 38 ILE E C 1
ATOM 10279 O O . ILE E 1 38 ? 97.721 130.518 97.635 1.00 46.17 38 ILE E O 1
ATOM 10284 N N . PHE E 1 39 ? 99.534 129.370 98.290 1.00 42.67 39 PHE E N 1
ATOM 10285 C CA . PHE E 1 39 ? 99.852 130.364 99.310 1.00 37.82 39 PHE E CA 1
ATOM 10286 C C . PHE E 1 39 ? 100.557 131.567 98.703 1.00 41.93 39 PHE E C 1
ATOM 10287 O O . PHE E 1 39 ? 100.668 132.618 99.342 1.00 47.31 39 PHE E O 1
ATOM 10295 N N . GLY E 1 40 ? 101.041 131.431 97.471 1.00 41.42 40 GLY E N 1
ATOM 10296 C CA . GLY E 1 40 ? 101.675 132.556 96.810 1.00 39.81 40 GLY E CA 1
ATOM 10297 C C . GLY E 1 40 ? 100.680 133.517 96.191 1.00 49.31 40 GLY E C 1
ATOM 10298 O O . GLY E 1 40 ? 100.977 134.700 96.015 1.00 58.82 40 GLY E O 1
ATOM 10299 N N . ARG E 1 41 ? 99.491 133.029 95.841 1.00 50.03 41 ARG E N 1
ATOM 10300 C CA . ARG E 1 41 ? 98.543 133.837 95.087 1.00 50.99 41 ARG E CA 1
ATOM 10301 C C . ARG E 1 41 ? 97.228 134.113 95.812 1.00 55.09 41 ARG E C 1
ATOM 10302 O O . ARG E 1 41 ? 96.346 134.744 95.224 1.00 64.36 41 ARG E O 1
ATOM 10310 N N . CYS E 1 42 ? 97.069 133.682 97.061 1.00 49.67 42 CYS E N 1
ATOM 10311 C CA . CYS E 1 42 ? 95.799 133.801 97.767 1.00 45.43 42 CYS E CA 1
ATOM 10312 C C . CYS E 1 42 ? 95.920 134.732 98.965 1.00 48.02 42 CYS E C 1
ATOM 10313 O O . CYS E 1 42 ? 96.974 134.807 99.601 1.00 57.08 42 CYS E O 1
ATOM 10316 N N . TRP E 1 43 ? 94.833 135.439 99.269 1.00 43.42 43 TRP E N 1
ATOM 10317 C CA . TRP E 1 43 ? 94.818 136.348 100.408 1.00 39.33 43 TRP E CA 1
ATOM 10318 C C . TRP E 1 43 ? 94.866 135.571 101.716 1.00 39.77 43 TRP E C 1
ATOM 10319 O O . TRP E 1 43 ? 94.122 134.608 101.908 1.00 46.67 43 TRP E O 1
ATOM 10330 N N . LEU E 1 44 ? 95.729 136.011 102.629 1.00 39.41 44 LEU E N 1
ATOM 10331 C CA . LEU E 1 44 ? 95.970 135.318 103.885 1.00 37.16 44 LEU E CA 1
ATOM 10332 C C . LEU E 1 44 ? 95.770 136.274 105.050 1.00 36.20 44 LEU E C 1
ATOM 10333 O O . LEU E 1 44 ? 96.100 137.457 104.955 1.00 34.79 44 LEU E O 1
ATOM 10338 N N . PHE E 1 45 ? 95.221 135.754 106.146 1.00 40.48 45 PHE E N 1
ATOM 10339 C CA . PHE E 1 45 ? 94.942 136.571 107.319 1.00 37.34 45 PHE E CA 1
ATOM 10340 C C . PHE E 1 45 ? 96.232 136.959 108.032 1.00 45.96 45 PHE E C 1
ATOM 10341 O O . PHE E 1 45 ? 97.148 136.146 108.181 1.00 49.94 45 PHE E O 1
ATOM 10349 N N . LEU E 1 46 ? 96.302 138.215 108.477 1.00 43.32 46 LEU E N 1
ATOM 10350 C CA . LEU E 1 46 ? 97.485 138.721 109.164 1.00 41.71 46 LEU E CA 1
ATOM 10351 C C . LEU E 1 46 ? 97.206 139.077 110.618 1.00 42.24 46 LEU E C 1
ATOM 10352 O O . LEU E 1 46 ? 97.835 138.503 111.511 1.00 45.27 46 LEU E O 1
ATOM 10357 N N . ALA E 1 47 ? 96.273 139.986 110.891 1.00 37.70 47 ALA E N 1
ATOM 10358 C CA . ALA E 1 47 ? 96.025 140.419 112.259 1.00 34.66 47 ALA E CA 1
ATOM 10359 C C . ALA E 1 47 ? 94.714 141.187 112.327 1.00 43.06 47 ALA E C 1
ATOM 10360 O O . ALA E 1 47 ? 93.935 141.229 111.372 1.00 48.67 47 ALA E O 1
ATOM 10362 N N . HIS E 1 48 ? 94.483 141.792 113.486 1.00 45.53 48 HIS E N 1
ATOM 10363 C CA . HIS E 1 48 ? 93.323 142.625 113.752 1.00 49.37 48 HIS E CA 1
ATOM 10364 C C . HIS E 1 48 ? 93.794 144.029 114.109 1.00 54.01 48 HIS E C 1
ATOM 10365 O O . HIS E 1 48 ? 94.799 144.201 114.802 1.00 56.73 48 HIS E O 1
ATOM 10372 N N . GLU E 1 49 ? 93.060 145.037 113.633 1.00 56.36 49 GLU E N 1
ATOM 10373 C CA . GLU E 1 49 ? 93.495 146.418 113.827 1.00 60.15 49 GLU E CA 1
ATOM 10374 C C . GLU E 1 49 ? 93.496 146.817 115.296 1.00 65.38 49 GLU E C 1
ATOM 10375 O O . GLU E 1 49 ? 94.054 147.860 115.653 1.00 66.22 49 GLU E O 1
ATOM 10381 N N . SER E 1 50 ? 92.863 146.022 116.158 1.00 67.54 50 SER E N 1
ATOM 10382 C CA . SER E 1 50 ? 92.890 146.310 117.587 1.00 63.22 50 SER E CA 1
ATOM 10383 C C . SER E 1 50 ? 94.235 145.949 118.203 1.00 63.10 50 SER E C 1
ATOM 10384 O O . SER E 1 50 ? 94.572 146.424 119.293 1.00 66.23 50 SER E O 1
ATOM 10387 N N . GLN E 1 51 ? 95.010 145.096 117.531 1.00 58.54 51 GLN E N 1
ATOM 10388 C CA . GLN E 1 51 ? 96.278 144.652 118.098 1.00 55.75 51 GLN E CA 1
ATOM 10389 C C . GLN E 1 51 ? 97.413 145.629 117.812 1.00 57.50 51 GLN E C 1
ATOM 10390 O O . GLN E 1 51 ? 98.477 145.538 118.432 1.00 61.12 51 GLN E O 1
ATOM 10396 N N . ILE E 1 52 ? 97.216 146.559 116.884 1.00 58.21 52 ILE E N 1
ATOM 10397 C CA . ILE E 1 52 ? 98.241 147.548 116.558 1.00 55.07 52 ILE E CA 1
ATOM 10398 C C . ILE E 1 52 ? 97.608 148.938 116.544 1.00 59.84 52 ILE E C 1
ATOM 10399 O O . ILE E 1 52 ? 97.485 149.557 115.479 1.00 62.35 52 ILE E O 1
ATOM 10404 N N . PRO E 1 53 ? 97.208 149.473 117.701 1.00 59.10 53 PRO E N 1
ATOM 10405 C CA . PRO E 1 53 ? 96.423 150.718 117.685 1.00 63.85 53 PRO E CA 1
ATOM 10406 C C . PRO E 1 53 ? 97.232 151.966 117.382 1.00 72.94 53 PRO E C 1
ATOM 10407 O O . PRO E 1 53 ? 96.760 152.830 116.634 1.00 74.97 53 PRO E O 1
ATOM 10411 N N . LYS E 1 54 ? 98.428 152.099 117.943 1.00 77.16 54 LYS E N 1
ATOM 10412 C CA . LYS E 1 54 ? 99.200 153.329 117.878 1.00 73.43 54 LYS E CA 1
ATOM 10413 C C . LYS E 1 54 ? 100.394 153.179 116.944 1.00 70.69 54 LYS E C 1
ATOM 10414 O O . LYS E 1 54 ? 100.882 152.066 116.720 1.00 67.03 54 LYS E O 1
ATOM 10420 N N . PRO E 1 55 ? 100.883 154.282 116.373 1.00 72.05 55 PRO E N 1
ATOM 10421 C CA . PRO E 1 55 ? 102.005 154.191 115.431 1.00 73.22 55 PRO E CA 1
ATOM 10422 C C . PRO E 1 55 ? 103.232 153.555 116.065 1.00 67.71 55 PRO E C 1
ATOM 10423 O O . PRO E 1 55 ? 103.548 153.793 117.232 1.00 69.37 55 PRO E O 1
ATOM 10427 N N . GLY E 1 56 ? 103.925 152.738 115.275 1.00 59.33 56 GLY E N 1
ATOM 10428 C CA . GLY E 1 56 ? 105.080 152.007 115.737 1.00 58.59 56 GLY E CA 1
ATOM 10429 C C . GLY E 1 56 ? 104.781 150.647 116.326 1.00 62.06 56 GLY E C 1
ATOM 10430 O O . GLY E 1 56 ? 105.720 149.885 116.582 1.00 62.38 56 GLY E O 1
ATOM 10431 N N . ASP E 1 57 ? 103.512 150.315 116.547 1.00 62.71 57 ASP E N 1
ATOM 10432 C CA . ASP E 1 57 ? 103.160 149.008 117.083 1.00 55.85 57 ASP E CA 1
ATOM 10433 C C . ASP E 1 57 ? 103.295 147.937 116.012 1.00 50.72 57 ASP E C 1
ATOM 10434 O O . ASP E 1 57 ? 102.947 148.151 114.843 1.00 59.55 57 ASP E O 1
ATOM 10439 N N . PHE E 1 58 ? 103.797 146.771 116.416 1.00 44.01 58 PHE E N 1
ATOM 10440 C CA . PHE E 1 58 ? 104.042 145.695 115.469 1.00 46.63 58 PHE E CA 1
ATOM 10441 C C . PHE E 1 58 ? 103.540 144.370 116.025 1.00 46.96 58 PHE E C 1
ATOM 10442 O O . PHE E 1 58 ? 103.287 144.222 117.222 1.00 53.75 58 PHE E O 1
ATOM 10450 N N . PHE E 1 59 ? 103.383 143.411 115.116 1.00 42.56 59 PHE E N 1
ATOM 10451 C CA . PHE E 1 59 ? 102.900 142.074 115.423 1.00 35.17 59 PHE E CA 1
ATOM 10452 C C . PHE E 1 59 ? 103.581 141.086 114.486 1.00 37.84 59 PHE E C 1
ATOM 10453 O O . PHE E 1 59 ? 103.702 141.336 113.286 1.00 44.02 59 PHE E O 1
ATOM 10461 N N . ASN E 1 60 ? 104.025 139.960 115.037 1.00 32.31 60 ASN E N 1
ATOM 10462 C CA . ASN E 1 60 ? 104.738 138.939 114.279 1.00 30.41 60 ASN E CA 1
ATOM 10463 C C . ASN E 1 60 ? 103.791 137.801 113.926 1.00 33.79 60 ASN E C 1
ATOM 10464 O O . ASN E 1 60 ? 103.142 137.237 114.811 1.00 42.87 60 ASN E O 1
ATOM 10469 N N . THR E 1 61 ? 103.727 137.452 112.640 1.00 31.59 61 THR E N 1
ATOM 10470 C CA . THR E 1 61 ? 102.822 136.423 112.149 1.00 30.87 61 THR E CA 1
ATOM 10471 C C . THR E 1 61 ? 103.506 135.663 111.019 1.00 31.84 61 THR E C 1
ATOM 10472 O O . THR E 1 61 ? 104.710 135.807 110.788 1.00 36.31 61 THR E O 1
ATOM 10476 N N . TYR E 1 62 ? 102.733 134.855 110.296 1.00 29.47 62 TYR E N 1
ATOM 10477 C CA . TYR E 1 62 ? 103.257 134.027 109.218 1.00 27.08 62 TYR E CA 1
ATOM 10478 C C . TYR E 1 62 ? 102.404 134.157 107.966 1.00 33.54 62 TYR E C 1
ATOM 10479 O O . TYR E 1 62 ? 101.210 134.456 108.041 1.00 43.39 62 TYR E O 1
ATOM 10488 N N . MET E 1 63 ? 103.034 133.943 106.815 1.00 34.25 63 MET E N 1
ATOM 10489 C CA . MET E 1 63 ? 102.348 133.719 105.549 1.00 35.69 63 MET E CA 1
ATOM 10490 C C . MET E 1 63 ? 102.963 132.485 104.904 1.00 40.18 63 MET E C 1
ATOM 10491 O O . MET E 1 63 ? 104.127 132.512 104.492 1.00 45.84 63 MET E O 1
ATOM 10496 N N . GLY E 1 64 ? 102.194 131.404 104.836 1.00 35.20 64 GLY E N 1
ATOM 10497 C CA . GLY E 1 64 ? 102.764 130.151 104.375 1.00 32.34 64 GLY E CA 1
ATOM 10498 C C . GLY E 1 64 ? 103.744 129.623 105.399 1.00 38.15 64 GLY E C 1
ATOM 10499 O O . GLY E 1 64 ? 103.368 129.224 106.505 1.00 43.91 64 GLY E O 1
ATOM 10500 N N . GLU E 1 65 ? 105.021 129.606 105.032 1.00 38.86 65 GLU E N 1
ATOM 10501 C CA . GLU E 1 65 ? 106.096 129.312 105.967 1.00 42.62 65 GLU E CA 1
ATOM 10502 C C . GLU E 1 65 ? 107.051 130.485 106.147 1.00 48.35 65 GLU E C 1
ATOM 10503 O O . GLU E 1 65 ? 108.150 130.297 106.676 1.00 56.50 65 GLU E O 1
ATOM 10509 N N . ASP E 1 66 ? 106.663 131.684 105.724 1.00 41.65 66 ASP E N 1
ATOM 10510 C CA . ASP E 1 66 ? 107.526 132.855 105.785 1.00 33.48 66 ASP E CA 1
ATOM 10511 C C . ASP E 1 66 ? 107.094 133.756 106.931 1.00 37.28 66 ASP E C 1
ATOM 10512 O O . ASP E 1 66 ? 105.923 134.137 107.017 1.00 41.99 66 ASP E O 1
ATOM 10517 N N . ALA E 1 67 ? 108.037 134.100 107.802 1.00 31.17 67 ALA E N 1
ATOM 10518 C CA . ALA E 1 67 ? 107.746 135.026 108.885 1.00 29.96 67 ALA E CA 1
ATOM 10519 C C . ALA E 1 67 ? 107.490 136.420 108.332 1.00 35.38 67 ALA E C 1
ATOM 10520 O O . ALA E 1 67 ? 108.161 136.865 107.399 1.00 41.61 67 ALA E O 1
ATOM 10522 N N . VAL E 1 68 ? 106.511 137.112 108.909 1.00 32.87 68 VAL E N 1
ATOM 10523 C CA . VAL E 1 68 ? 106.095 138.430 108.449 1.00 29.67 68 VAL E CA 1
ATOM 10524 C C . VAL E 1 68 ? 105.853 139.308 109.668 1.00 35.21 68 VAL E C 1
ATOM 10525 O O . VAL E 1 68 ? 105.409 138.834 110.717 1.00 37.05 68 VAL E O 1
ATOM 10529 N N . VAL E 1 69 ? 106.180 140.591 109.543 1.00 41.29 69 VAL E N 1
ATOM 10530 C CA . VAL E 1 69 ? 105.957 141.561 110.608 1.00 42.23 69 VAL E CA 1
ATOM 10531 C C . VAL E 1 69 ? 105.005 142.632 110.092 1.00 45.84 69 VAL E C 1
ATOM 10532 O O . VAL E 1 69 ? 105.198 143.168 108.996 1.00 50.87 69 VAL E O 1
ATOM 10536 N N . VAL E 1 70 ? 103.968 142.923 110.873 1.00 44.80 70 VAL E N 1
ATOM 10537 C CA . VAL E 1 70 ? 102.954 143.913 110.531 1.00 44.46 70 VAL E CA 1
ATOM 10538 C C . VAL E 1 70 ? 103.162 145.112 111.442 1.00 47.20 70 VAL E C 1
ATOM 10539 O O . VAL E 1 70 ? 103.235 144.957 112.666 1.00 56.15 70 VAL E O 1
ATOM 10543 N N . VAL E 1 71 ? 103.256 146.303 110.860 1.00 47.65 71 VAL E N 1
ATOM 10544 C CA . VAL E 1 71 ? 103.593 147.506 111.608 1.00 51.02 71 VAL E CA 1
ATOM 10545 C C . VAL E 1 71 ? 102.640 148.629 111.222 1.00 53.09 71 VAL E C 1
ATOM 10546 O O . VAL E 1 71 ? 102.294 148.795 110.044 1.00 54.05 71 VAL E O 1
ATOM 10550 N N . ARG E 1 72 ? 102.202 149.387 112.227 1.00 51.10 72 ARG E N 1
ATOM 10551 C CA . ARG E 1 72 ? 101.337 150.540 112.004 1.00 52.69 72 ARG E CA 1
ATOM 10552 C C . ARG E 1 72 ? 102.184 151.779 111.741 1.00 60.91 72 ARG E C 1
ATOM 10553 O O . ARG E 1 72 ? 103.068 152.113 112.536 1.00 64.25 72 ARG E O 1
ATOM 10561 N N . GLN E 1 73 ? 101.909 152.467 110.637 1.00 63.54 73 GLN E N 1
ATOM 10562 C CA . GLN E 1 73 ? 102.690 153.630 110.246 1.00 63.80 73 GLN E CA 1
ATOM 10563 C C . GLN E 1 73 ? 102.174 154.896 110.926 1.00 74.24 73 GLN E C 1
ATOM 10564 O O . GLN E 1 73 ? 101.101 154.921 111.531 1.00 76.18 73 GLN E O 1
ATOM 10570 N N . LYS E 1 74 ? 102.964 155.966 110.808 1.00 80.27 74 LYS E N 1
ATOM 10571 C CA . LYS E 1 74 ? 102.650 157.206 111.511 1.00 82.93 74 LYS E CA 1
ATOM 10572 C C . LYS E 1 74 ? 101.426 157.895 110.921 1.00 83.24 74 LYS E C 1
ATOM 10573 O O . LYS E 1 74 ? 100.647 158.520 111.649 1.00 86.20 74 LYS E O 1
ATOM 10579 N N . ASP E 1 75 ? 101.243 157.808 109.602 1.00 85.79 75 ASP E N 1
ATOM 10580 C CA . ASP E 1 75 ? 100.102 158.458 108.969 1.00 83.42 75 ASP E CA 1
ATOM 10581 C C . ASP E 1 75 ? 98.809 157.666 109.114 1.00 83.69 75 ASP E C 1
ATOM 10582 O O . ASP E 1 75 ? 97.765 158.132 108.648 1.00 83.76 75 ASP E O 1
ATOM 10587 N N . GLY E 1 76 ? 98.849 156.490 109.736 1.00 80.31 76 GLY E N 1
ATOM 10588 C CA . GLY E 1 76 ? 97.666 155.681 109.931 1.00 74.65 76 GLY E CA 1
ATOM 10589 C C . GLY E 1 76 ? 97.570 154.450 109.059 1.00 75.13 76 GLY E C 1
ATOM 10590 O O . GLY E 1 76 ? 96.684 153.620 109.290 1.00 80.05 76 GLY E O 1
ATOM 10591 N N . SER E 1 77 ? 98.446 154.302 108.071 1.00 73.18 77 SER E N 1
ATOM 10592 C CA . SER E 1 77 ? 98.430 153.127 107.218 1.00 66.95 77 SER E CA 1
ATOM 10593 C C . SER E 1 77 ? 99.051 151.935 107.937 1.00 62.21 77 SER E C 1
ATOM 10594 O O . SER E 1 77 ? 99.530 152.036 109.068 1.00 67.50 77 SER E O 1
ATOM 10597 N N . ILE E 1 78 ? 99.026 150.788 107.264 1.00 56.69 78 ILE E N 1
ATOM 10598 C CA . ILE E 1 78 ? 99.541 149.532 107.794 1.00 57.19 78 ILE E CA 1
ATOM 10599 C C . ILE E 1 78 ? 100.444 148.915 106.738 1.00 54.94 78 ILE E C 1
ATOM 10600 O O . ILE E 1 78 ? 100.105 148.930 105.550 1.00 56.79 78 ILE E O 1
ATOM 10605 N N . LYS E 1 79 ? 101.593 148.386 107.157 1.00 55.23 79 LYS E N 1
ATOM 10606 C CA . LYS E 1 79 ? 102.500 147.752 106.210 1.00 53.25 79 LYS E CA 1
ATOM 10607 C C . LYS E 1 79 ? 103.017 146.434 106.764 1.00 52.52 79 LYS E C 1
ATOM 10608 O O . LYS E 1 79 ? 103.230 146.288 107.968 1.00 57.77 79 LYS E O 1
ATOM 10614 N N . ALA E 1 80 ? 103.240 145.478 105.869 1.00 43.20 80 ALA E N 1
ATOM 10615 C CA . ALA E 1 80 ? 103.764 144.174 106.241 1.00 43.75 80 ALA E CA 1
ATOM 10616 C C . ALA E 1 80 ? 105.066 143.916 105.503 1.00 50.02 80 ALA E C 1
ATOM 10617 O O . ALA E 1 80 ? 105.161 144.152 104.296 1.00 54.23 80 ALA E O 1
ATOM 10619 N N . PHE E 1 81 ? 106.063 143.419 106.232 1.00 46.99 81 PHE E N 1
ATOM 10620 C CA . PHE E 1 81 ? 107.389 143.172 105.686 1.00 43.20 81 PHE E CA 1
ATOM 10621 C C . PHE E 1 81 ? 107.812 141.742 105.976 1.00 44.20 81 PHE E C 1
ATOM 10622 O O . PHE E 1 81 ? 107.320 141.108 106.912 1.00 49.99 81 PHE E O 1
ATOM 10630 N N . LEU E 1 82 ? 108.732 141.240 105.157 1.00 39.00 82 LEU E N 1
ATOM 10631 C CA . LEU E 1 82 ? 109.334 139.939 105.402 1.00 37.32 82 LEU E CA 1
ATOM 10632 C C . LEU E 1 82 ? 110.468 140.067 106.414 1.00 46.02 82 LEU E C 1
ATOM 10633 O O . LEU E 1 82 ? 111.242 141.026 106.381 1.00 52.13 82 LEU E O 1
ATOM 10638 N N . ASN E 1 83 ? 110.564 139.097 107.322 1.00 46.80 83 ASN E N 1
ATOM 10639 C CA . ASN E 1 83 ? 111.617 139.089 108.343 1.00 49.33 83 ASN E CA 1
ATOM 10640 C C . ASN E 1 83 ? 112.900 138.498 107.761 1.00 48.72 83 ASN E C 1
ATOM 10641 O O . ASN E 1 83 ? 113.181 137.304 107.861 1.00 54.15 83 ASN E O 1
ATOM 10646 N N . GLN E 1 84 ? 113.691 139.371 107.142 1.00 39.62 84 GLN E N 1
ATOM 10647 C CA . GLN E 1 84 ? 114.968 138.968 106.575 1.00 39.70 84 GLN E CA 1
ATOM 10648 C C . GLN E 1 84 ? 115.831 140.196 106.343 1.00 51.40 84 GLN E C 1
ATOM 10649 O O . GLN E 1 84 ? 115.391 141.155 105.706 1.00 60.24 84 GLN E O 1
ATOM 10655 N N . CYS E 1 85 ? 117.055 140.159 106.862 1.00 45.78 85 CYS E N 1
ATOM 10656 C CA . CYS E 1 85 ? 118.030 141.207 106.608 1.00 44.78 85 CYS E CA 1
ATOM 10657 C C . CYS E 1 85 ? 118.605 141.050 105.207 1.00 56.58 85 CYS E C 1
ATOM 10658 O O . CYS E 1 85 ? 118.966 139.947 104.791 1.00 61.00 85 CYS E O 1
ATOM 10661 N N . ARG E 1 86 ? 118.685 142.162 104.474 1.00 55.51 86 ARG E N 1
ATOM 10662 C CA . ARG E 1 86 ? 119.108 142.095 103.077 1.00 52.73 86 ARG E CA 1
ATOM 10663 C C . ARG E 1 86 ? 120.564 141.666 102.949 1.00 53.53 86 ARG E C 1
ATOM 10664 O O . ARG E 1 86 ? 121.012 141.276 101.865 1.00 59.01 86 ARG E O 1
ATOM 10672 N N . HIS E 1 87 ? 121.318 141.748 104.034 1.00 53.41 87 HIS E N 1
ATOM 10673 C CA . HIS E 1 87 ? 122.707 141.323 104.075 1.00 54.93 87 HIS E CA 1
ATOM 10674 C C . HIS E 1 87 ? 122.800 140.093 104.970 1.00 68.27 87 HIS E C 1
ATOM 10675 O O . HIS E 1 87 ? 122.656 140.207 106.188 1.00 75.06 87 HIS E O 1
ATOM 10682 N N . ARG E 1 88 ? 122.994 138.921 104.360 1.00 62.01 88 ARG E N 1
ATOM 10683 C CA . ARG E 1 88 ? 123.168 137.602 105.002 1.00 56.78 88 ARG E CA 1
ATOM 10684 C C . ARG E 1 88 ? 121.899 136.972 105.564 1.00 56.39 88 ARG E C 1
ATOM 10685 O O . ARG E 1 88 ? 121.990 135.886 106.147 1.00 60.92 88 ARG E O 1
ATOM 10693 N N . ALA E 1 89 ? 120.732 137.600 105.420 1.00 48.41 89 ALA E N 1
ATOM 10694 C CA . ALA E 1 89 ? 119.449 136.946 105.697 1.00 50.50 89 ALA E CA 1
ATOM 10695 C C . ALA E 1 89 ? 119.314 136.497 107.151 1.00 54.69 89 ALA E C 1
ATOM 10696 O O . ALA E 1 89 ? 119.189 135.308 107.446 1.00 56.64 89 ALA E O 1
ATOM 10698 N N . MET E 1 90 ? 119.323 137.457 108.069 1.00 52.64 90 MET E N 1
ATOM 10699 C CA . MET E 1 90 ? 119.084 137.214 109.483 1.00 42.79 90 MET E CA 1
ATOM 10700 C C . MET E 1 90 ? 117.859 138.003 109.929 1.00 44.70 90 MET E C 1
ATOM 10701 O O . MET E 1 90 ? 117.600 139.100 109.432 1.00 52.30 90 MET E O 1
ATOM 10706 N N . ARG E 1 91 ? 117.089 137.436 110.856 1.00 41.08 91 ARG E N 1
ATOM 10707 C CA . ARG E 1 91 ? 115.845 138.077 111.267 1.00 44.82 91 ARG E CA 1
ATOM 10708 C C . ARG E 1 91 ? 116.119 139.320 112.101 1.00 46.06 91 ARG E C 1
ATOM 10709 O O . ARG E 1 91 ? 117.144 139.423 112.777 1.00 52.04 91 ARG E O 1
ATOM 10717 N N . VAL E 1 92 ? 115.186 140.275 112.048 1.00 45.49 92 VAL E N 1
ATOM 10718 C CA . VAL E 1 92 ? 115.367 141.548 112.739 1.00 48.53 92 VAL E CA 1
ATOM 10719 C C . VAL E 1 92 ? 114.409 141.746 113.908 1.00 54.08 92 VAL E C 1
ATOM 10720 O O . VAL E 1 92 ? 114.514 142.762 114.611 1.00 60.04 92 VAL E O 1
ATOM 10724 N N . SER E 1 93 ? 113.483 140.818 114.144 1.00 51.43 93 SER E N 1
ATOM 10725 C CA . SER E 1 93 ? 112.544 140.931 115.251 1.00 54.08 93 SER E CA 1
ATOM 10726 C C . SER E 1 93 ? 112.197 139.548 115.780 1.00 53.36 93 SER E C 1
ATOM 10727 O O . SER E 1 93 ? 112.135 138.585 115.014 1.00 54.37 93 SER E O 1
ATOM 10730 N N . TYR E 1 94 ? 111.977 139.453 117.092 1.00 53.97 94 TYR E N 1
ATOM 10731 C CA . TYR E 1 94 ? 111.631 138.186 117.726 1.00 52.22 94 TYR E CA 1
ATOM 10732 C C . TYR E 1 94 ? 110.479 138.270 118.717 1.00 53.64 94 TYR E C 1
ATOM 10733 O O . TYR E 1 94 ? 109.870 137.241 119.009 1.00 57.47 94 TYR E O 1
ATOM 10742 N N . ALA E 1 95 ? 110.166 139.449 119.242 1.00 56.10 95 ALA E N 1
ATOM 10743 C CA . ALA E 1 95 ? 109.113 139.566 120.239 1.00 52.45 95 ALA E CA 1
ATOM 10744 C C . ALA E 1 95 ? 107.746 139.283 119.628 1.00 59.98 95 ALA E C 1
ATOM 10745 O O . ALA E 1 95 ? 107.545 139.391 118.416 1.00 63.68 95 ALA E O 1
ATOM 10747 N N . ASP E 1 96 ? 106.798 138.906 120.488 1.00 61.87 96 ASP E N 1
ATOM 10748 C CA . ASP E 1 96 ? 105.445 138.629 120.018 1.00 57.52 96 ASP E CA 1
ATOM 10749 C C . ASP E 1 96 ? 104.736 139.905 119.584 1.00 57.76 96 ASP E C 1
ATOM 10750 O O . ASP E 1 96 ? 104.117 139.946 118.516 1.00 54.90 96 ASP E O 1
ATOM 10755 N N . CYS E 1 97 ? 104.808 140.954 120.399 1.00 60.73 97 CYS E N 1
ATOM 10756 C CA . CYS E 1 97 ? 104.212 142.236 120.056 1.00 53.01 97 CYS E CA 1
ATOM 10757 C C . CYS E 1 97 ? 104.902 143.321 120.866 1.00 52.91 97 CYS E C 1
ATOM 10758 O O . CYS E 1 97 ? 105.548 143.044 121.878 1.00 60.55 97 CYS E O 1
ATOM 10761 N N . GLY E 1 98 ? 104.762 144.558 120.408 1.00 60.78 98 GLY E N 1
ATOM 10762 C CA . GLY E 1 98 ? 105.359 145.671 121.114 1.00 66.71 98 GLY E CA 1
ATOM 10763 C C . GLY E 1 98 ? 105.413 146.917 120.253 1.00 65.25 98 GLY E C 1
ATOM 10764 O O . GLY E 1 98 ? 104.750 147.018 119.214 1.00 67.18 98 GLY E O 1
ATOM 10765 N N . ASN E 1 99 ? 106.222 147.866 120.721 1.00 65.12 99 ASN E N 1
ATOM 10766 C CA . ASN E 1 99 ? 106.387 149.175 120.103 1.00 67.89 99 ASN E CA 1
ATOM 10767 C C . ASN E 1 99 ? 107.873 149.440 119.916 1.00 67.97 99 ASN E C 1
ATOM 10768 O O . ASN E 1 99 ? 108.668 149.186 120.826 1.00 74.31 99 ASN E O 1
ATOM 10773 N N . THR E 1 100 ? 108.247 149.956 118.746 1.00 66.64 100 THR E N 1
ATOM 10774 C CA . THR E 1 100 ? 109.650 150.165 118.424 1.00 69.06 100 THR E CA 1
ATOM 10775 C C . THR E 1 100 ? 109.783 151.321 117.445 1.00 72.22 100 THR E C 1
ATOM 10776 O O . THR E 1 100 ? 108.805 151.766 116.840 1.00 72.24 100 THR E O 1
ATOM 10780 N N . ARG E 1 101 ? 111.014 151.808 117.301 1.00 75.54 101 ARG E N 1
ATOM 10781 C CA . ARG E 1 101 ? 111.317 152.877 116.359 1.00 69.75 101 ARG E CA 1
ATOM 10782 C C . ARG E 1 101 ? 112.191 152.425 115.197 1.00 68.26 101 ARG E C 1
ATOM 10783 O O . ARG E 1 101 ? 112.168 153.061 114.140 1.00 66.94 101 ARG E O 1
ATOM 10791 N N . ALA E 1 102 ? 112.956 151.349 115.363 1.00 66.84 102 ALA E N 1
ATOM 10792 C CA . ALA E 1 102 ? 113.753 150.798 114.277 1.00 57.54 102 ALA E CA 1
ATOM 10793 C C . ALA E 1 102 ? 114.069 149.342 114.580 1.00 60.99 102 ALA E C 1
ATOM 10794 O O . ALA E 1 102 ? 114.077 148.918 115.738 1.00 68.71 102 ALA E O 1
ATOM 10796 N N . PHE E 1 103 ? 114.338 148.580 113.524 1.00 55.31 103 PHE E N 1
ATOM 10797 C CA . PHE E 1 103 ? 114.716 147.177 113.636 1.00 51.74 103 PHE E CA 1
ATOM 10798 C C . PHE E 1 103 ? 116.205 147.043 113.353 1.00 53.72 103 PHE E C 1
ATOM 10799 O O . PHE E 1 103 ? 116.684 147.504 112.314 1.00 57.34 103 PHE E O 1
ATOM 10807 N N . THR E 1 104 ? 116.933 146.404 114.265 1.00 53.10 104 THR E N 1
ATOM 10808 C CA . THR E 1 104 ? 118.382 146.283 114.168 1.00 47.88 104 THR E CA 1
ATOM 10809 C C . THR E 1 104 ? 118.778 144.821 114.032 1.00 52.84 104 THR E C 1
ATOM 10810 O O . THR E 1 104 ? 118.381 143.988 114.851 1.00 59.61 104 THR E O 1
ATOM 10814 N N . CYS E 1 105 ? 119.561 144.517 113.004 1.00 48.53 105 CYS E N 1
ATOM 10815 C CA . CYS E 1 105 ? 120.083 143.168 112.829 1.00 43.13 105 CYS E CA 1
ATOM 10816 C C . CYS E 1 105 ? 121.208 142.924 113.828 1.00 51.11 105 CYS E C 1
ATOM 10817 O O . CYS E 1 105 ? 122.140 143.730 113.910 1.00 57.88 105 CYS E O 1
ATOM 10820 N N . PRO E 1 106 ? 121.157 141.845 114.613 1.00 48.71 106 PRO E N 1
ATOM 10821 C CA . PRO E 1 106 ? 122.208 141.645 115.623 1.00 45.26 106 PRO E CA 1
ATOM 10822 C C . PRO E 1 106 ? 123.509 141.096 115.062 1.00 49.84 106 PRO E C 1
ATOM 10823 O O . PRO E 1 106 ? 124.545 141.187 115.729 1.00 55.35 106 PRO E O 1
ATOM 10827 N N . TYR E 1 107 ? 123.488 140.515 113.862 1.00 47.20 107 TYR E N 1
ATOM 10828 C CA . TYR E 1 107 ? 124.680 139.857 113.334 1.00 39.82 107 TYR E CA 1
ATOM 10829 C C . TYR E 1 107 ? 125.750 140.872 112.950 1.00 44.13 107 TYR E C 1
ATOM 10830 O O . TYR E 1 107 ? 126.915 140.738 113.339 1.00 52.10 107 TYR E O 1
ATOM 10839 N N . HIS E 1 108 ? 125.375 141.904 112.192 1.00 50.50 108 HIS E N 1
ATOM 10840 C CA 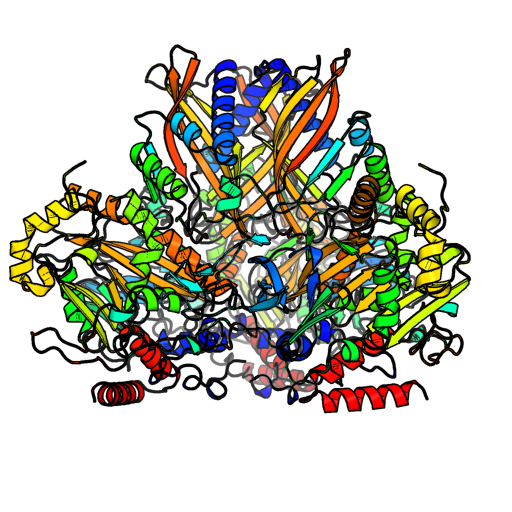. HIS E 1 108 ? 126.328 142.916 111.758 1.00 47.42 108 HIS E CA 1
ATOM 10841 C C . HIS E 1 108 ? 125.960 144.333 112.169 1.00 53.05 108 HIS E C 1
ATOM 10842 O O . HIS E 1 108 ? 126.868 145.146 112.366 1.00 62.52 108 HIS E O 1
ATOM 10849 N N . GLY E 1 109 ? 124.678 144.660 112.299 1.00 49.28 109 GLY E N 1
ATOM 10850 C CA . GLY E 1 109 ? 124.282 145.959 112.797 1.00 50.35 109 GLY E CA 1
ATOM 10851 C C . GLY E 1 109 ? 123.544 146.859 111.832 1.00 59.78 109 GLY E C 1
ATOM 10852 O O . GLY E 1 109 ? 123.405 148.053 112.120 1.00 65.84 109 GLY E O 1
ATOM 10853 N N . TRP E 1 110 ? 123.068 146.341 110.701 1.00 57.05 110 TRP E N 1
ATOM 10854 C CA . TRP E 1 110 ? 122.256 147.154 109.804 1.00 53.96 110 TRP E CA 1
ATOM 10855 C C . TRP E 1 110 ? 120.924 147.492 110.461 1.00 57.05 110 TRP E C 1
ATOM 10856 O O . TRP E 1 110 ? 120.299 146.644 111.100 1.00 55.49 110 TRP E O 1
ATOM 10867 N N . SER E 1 111 ? 120.483 148.737 110.293 1.00 58.12 111 SER E N 1
ATOM 10868 C CA . SER E 1 111 ? 119.286 149.246 110.951 1.00 57.69 111 SER E CA 1
ATOM 10869 C C . SER E 1 111 ? 118.276 149.716 109.914 1.00 59.15 111 SER E C 1
ATOM 10870 O O . SER E 1 111 ? 118.641 150.405 108.957 1.00 62.12 111 SER E O 1
ATOM 10873 N N . TYR E 1 112 ? 117.009 149.352 110.114 1.00 57.57 112 TYR E N 1
ATOM 10874 C CA . TYR E 1 112 ? 115.922 149.677 109.200 1.00 50.21 112 TYR E CA 1
ATOM 10875 C C . TYR E 1 112 ? 114.842 150.459 109.935 1.00 59.18 112 TYR E C 1
ATOM 10876 O O . TYR E 1 112 ? 114.534 150.166 111.094 1.00 66.19 112 TYR E O 1
ATOM 10885 N N . GLY E 1 113 ? 114.261 151.449 109.255 1.00 64.00 113 GLY E N 1
ATOM 10886 C CA . GLY E 1 113 ? 113.157 152.194 109.822 1.00 62.72 113 GLY E CA 1
ATOM 10887 C C . GLY E 1 113 ? 111.848 151.434 109.729 1.00 69.05 113 GLY E C 1
ATOM 10888 O O . GLY E 1 113 ? 111.766 150.351 109.154 1.00 72.06 113 GLY E O 1
ATOM 10889 N N . ILE E 1 114 ? 110.800 152.017 110.317 1.00 70.67 114 ILE E N 1
ATOM 10890 C CA . ILE E 1 114 ? 109.496 151.357 110.302 1.00 71.20 114 ILE E CA 1
ATOM 10891 C C . ILE E 1 114 ? 108.912 151.348 108.895 1.00 71.30 114 ILE E C 1
ATOM 10892 O O . ILE E 1 114 ? 108.132 150.458 108.540 1.00 75.10 114 ILE E O 1
ATOM 10897 N N . ASN E 1 115 ? 109.271 152.336 108.072 1.00 71.83 115 ASN E N 1
ATOM 10898 C CA . ASN E 1 115 ? 108.814 152.326 106.687 1.00 71.63 115 ASN E CA 1
ATOM 10899 C C . ASN E 1 115 ? 109.603 151.347 105.826 1.00 69.45 115 ASN E C 1
ATOM 10900 O O . ASN E 1 115 ? 109.251 151.146 104.660 1.00 70.97 115 ASN E O 1
ATOM 10905 N N . GLY E 1 116 ? 110.658 150.741 106.369 1.00 65.56 116 GLY E N 1
ATOM 10906 C CA . GLY E 1 116 ? 111.395 149.700 105.689 1.00 64.33 116 GLY E CA 1
ATOM 10907 C C . GLY E 1 116 ? 112.711 150.129 105.079 1.00 72.54 116 GLY E C 1
ATOM 10908 O O . GLY E 1 116 ? 113.498 149.263 104.683 1.00 74.90 116 GLY E O 1
ATOM 10909 N N . GLU E 1 117 ? 112.978 151.428 104.995 1.00 72.14 117 GLU E N 1
ATOM 10910 C CA . GLU E 1 117 ? 114.205 151.896 104.370 1.00 74.93 117 GLU E CA 1
ATOM 10911 C C . GLU E 1 117 ? 115.414 151.600 105.249 1.00 74.29 117 GLU E C 1
ATOM 10912 O O . GLU E 1 117 ? 115.303 151.437 106.466 1.00 68.05 117 GLU E O 1
ATOM 10918 N N . LEU E 1 118 ? 116.582 151.535 104.615 1.00 72.42 118 LEU E N 1
ATOM 10919 C CA . LEU E 1 118 ? 117.840 151.246 105.299 1.00 63.66 118 LEU E CA 1
ATOM 10920 C C . LEU E 1 118 ? 118.464 152.570 105.722 1.00 69.15 118 LEU E C 1
ATOM 10921 O O . LEU E 1 118 ? 118.939 153.340 104.885 1.00 76.79 118 LEU E O 1
ATOM 10926 N N . ILE E 1 119 ? 118.462 152.842 107.028 1.00 70.05 119 ILE E N 1
ATOM 10927 C CA . ILE E 1 119 ? 118.888 154.155 107.504 1.00 72.57 119 ILE E CA 1
ATOM 10928 C C . ILE E 1 119 ? 120.358 154.148 107.911 1.00 75.35 119 ILE E C 1
ATOM 10929 O O . ILE E 1 119 ? 121.078 155.126 107.681 1.00 80.48 119 ILE E O 1
ATOM 10934 N N . ASP E 1 120 ? 120.831 153.064 108.523 1.00 73.28 120 ASP E N 1
ATOM 10935 C CA . ASP E 1 120 ? 122.173 153.029 109.091 1.00 74.33 120 ASP E CA 1
ATOM 10936 C C . ASP E 1 120 ? 122.939 151.824 108.568 1.00 81.53 120 ASP E C 1
ATOM 10937 O O . ASP E 1 120 ? 122.379 150.732 108.446 1.00 81.21 120 ASP E O 1
ATOM 10942 N N . VAL E 1 121 ? 124.214 152.032 108.258 1.00 85.25 121 VAL E N 1
ATOM 10943 C CA . VAL E 1 121 ? 125.139 150.983 107.850 1.00 78.18 121 VAL E CA 1
ATOM 10944 C C . VAL E 1 121 ? 126.468 151.252 108.547 1.00 81.21 121 VAL E C 1
ATOM 10945 O O . VAL E 1 121 ? 127.112 152.268 108.271 1.00 84.17 121 VAL E O 1
ATOM 10949 N N . PRO E 1 122 ? 126.915 150.389 109.458 1.00 79.97 122 PRO E N 1
ATOM 10950 C CA . PRO E 1 122 ? 128.124 150.695 110.234 1.00 76.15 122 PRO E CA 1
ATOM 10951 C C . PRO E 1 122 ? 129.377 150.706 109.374 1.00 83.34 122 PRO E C 1
ATOM 10952 O O . PRO E 1 122 ? 129.602 149.809 108.559 1.00 88.85 122 PRO E O 1
ATOM 10956 N N . LEU E 1 123 ? 130.206 151.731 109.585 1.00 83.81 123 LEU E N 1
ATOM 10957 C CA . LEU E 1 123 ? 131.481 151.891 108.880 1.00 86.40 123 LEU E CA 1
ATOM 10958 C C . LEU E 1 123 ? 131.303 151.805 107.367 1.00 90.34 123 LEU E C 1
ATOM 10959 O O . LEU E 1 123 ? 132.044 151.108 106.672 1.00 91.43 123 LEU E O 1
ATOM 10964 N N . GLU E 1 124 ? 130.302 152.515 106.852 1.00 92.35 124 GLU E N 1
ATOM 10965 C CA . GLU E 1 124 ? 130.060 152.502 105.413 1.00 92.08 124 GLU E CA 1
ATOM 10966 C C . GLU E 1 124 ? 131.205 153.088 104.592 1.00 100.47 124 GLU E C 1
ATOM 10967 O O . GLU E 1 124 ? 131.588 152.455 103.592 1.00 103.10 124 GLU E O 1
ATOM 10973 N N . PRO E 1 125 ? 131.774 154.259 104.916 1.00 103.11 125 PRO E N 1
ATOM 10974 C CA . PRO E 1 125 ? 132.857 154.783 104.063 1.00 103.83 125 PRO E CA 1
ATOM 10975 C C . PRO E 1 125 ? 134.050 153.849 103.943 1.00 102.46 125 PRO E C 1
ATOM 10976 O O . PRO E 1 125 ? 134.654 153.762 102.867 1.00 104.38 125 PRO E O 1
ATOM 10980 N N . ARG E 1 126 ? 134.411 153.147 105.017 1.00 98.58 126 ARG E N 1
ATOM 10981 C CA . ARG E 1 126 ? 135.548 152.236 104.943 1.00 101.59 126 ARG E CA 1
ATOM 10982 C C . ARG E 1 126 ? 135.179 150.941 104.229 1.00 103.89 126 ARG E C 1
ATOM 10983 O O . ARG E 1 126 ? 135.986 150.392 103.470 1.00 99.13 126 ARG E O 1
ATOM 10991 N N . ALA E 1 127 ? 133.967 150.435 104.465 1.00 103.90 127 ALA E N 1
ATOM 10992 C CA . ALA E 1 127 ? 133.577 149.153 103.890 1.00 96.54 127 ALA E CA 1
ATOM 10993 C C . ALA E 1 127 ? 133.207 149.282 102.418 1.00 98.64 127 ALA E C 1
ATOM 10994 O O . ALA E 1 127 ? 133.473 148.370 101.627 1.00 100.56 127 ALA E O 1
ATOM 10996 N N . TYR E 1 128 ? 132.604 150.403 102.025 1.00 97.92 128 TYR E N 1
ATOM 10997 C CA . TYR E 1 128 ? 132.078 150.589 100.671 1.00 96.35 128 TYR E CA 1
ATOM 10998 C C . TYR E 1 128 ? 132.669 151.853 100.063 1.00 100.36 128 TYR E C 1
ATOM 10999 O O . TYR E 1 128 ? 131.996 152.890 99.981 1.00 99.52 128 TYR E O 1
ATOM 11008 N N . PRO E 1 129 ? 133.931 151.806 99.625 1.00 105.57 129 PRO E N 1
ATOM 11009 C CA . PRO E 1 129 ? 134.524 152.996 98.993 1.00 105.36 129 PRO E CA 1
ATOM 11010 C C . PRO E 1 129 ? 133.835 153.412 97.704 1.00 107.92 129 PRO E C 1
ATOM 11011 O O . PRO E 1 129 ? 133.766 154.611 97.405 1.00 104.86 129 PRO E O 1
ATOM 11015 N N . GLN E 1 130 ? 133.324 152.456 96.924 1.00 110.69 130 GLN E N 1
ATOM 11016 C CA . GLN E 1 130 ? 132.685 152.805 95.658 1.00 107.52 130 GLN E CA 1
ATOM 11017 C C . GLN E 1 130 ? 131.304 153.408 95.883 1.00 107.76 130 GLN E C 1
ATOM 11018 O O . GLN E 1 130 ? 130.806 154.167 95.043 1.00 107.63 130 GLN E O 1
ATOM 11024 N N . GLY E 1 131 ? 130.673 153.083 96.996 1.00 107.04 131 GLY E N 1
ATOM 11025 C CA . GLY E 1 131 ? 129.368 153.621 97.315 1.00 103.35 131 GLY E CA 1
ATOM 11026 C C . GLY E 1 131 ? 128.295 152.548 97.285 1.00 98.34 131 GLY E C 1
ATOM 11027 O O . GLY E 1 131 ? 128.337 151.605 96.483 1.00 99.56 131 GLY E O 1
ATOM 11028 N N . LEU E 1 132 ? 127.313 152.695 98.170 1.00 98.49 132 LEU E N 1
ATOM 11029 C CA . LEU E 1 132 ? 126.212 151.751 98.294 1.00 100.96 132 LEU E CA 1
ATOM 11030 C C . LEU E 1 132 ? 124.889 152.475 98.097 1.00 102.64 132 LEU E C 1
ATOM 11031 O O . LEU E 1 132 ? 124.679 153.562 98.644 1.00 106.73 132 LEU E O 1
ATOM 11036 N N . CYS E 1 133 ? 124.002 151.869 97.314 1.00 97.79 133 CYS E N 1
ATOM 11037 C CA . CYS E 1 133 ? 122.689 152.439 97.034 1.00 98.26 133 CYS E CA 1
ATOM 11038 C C . CYS E 1 133 ? 121.703 151.912 98.071 1.00 96.55 133 CYS E C 1
ATOM 11039 O O . CYS E 1 133 ? 121.255 150.765 97.986 1.00 93.19 133 CYS E O 1
ATOM 11042 N N . LYS E 1 134 ? 121.364 152.753 99.050 1.00 95.20 134 LYS E N 1
ATOM 11043 C CA . LYS E 1 134 ? 120.491 152.313 100.134 1.00 92.36 134 LYS E CA 1
ATOM 11044 C C . LYS E 1 134 ? 119.053 152.140 99.661 1.00 93.36 134 LYS E C 1
ATOM 11045 O O . LYS E 1 134 ? 118.244 151.492 100.335 1.00 89.57 134 LYS E O 1
ATOM 11051 N N . SER E 1 135 ? 118.709 152.726 98.515 1.00 94.07 135 SER E N 1
ATOM 11052 C CA . SER E 1 135 ? 117.353 152.586 97.995 1.00 91.58 135 SER E CA 1
ATOM 11053 C C . SER E 1 135 ? 117.063 151.151 97.575 1.00 93.57 135 SER E C 1
ATOM 11054 O O . SER E 1 135 ? 115.950 150.652 97.777 1.00 98.32 135 SER E O 1
ATOM 11057 N N . HIS E 1 136 ? 118.048 150.472 96.986 1.00 94.63 136 HIS E N 1
ATOM 11058 C CA . HIS E 1 136 ? 117.806 149.138 96.447 1.00 94.10 136 HIS E CA 1
ATOM 11059 C C . HIS E 1 136 ? 117.688 148.085 97.542 1.00 91.18 136 HIS E C 1
ATOM 11060 O O . HIS E 1 136 ? 116.992 147.081 97.360 1.00 92.62 136 HIS E O 1
ATOM 11067 N N . TRP E 1 137 ? 118.358 148.285 98.677 1.00 87.88 137 TRP E N 1
ATOM 11068 C CA . TRP E 1 137 ? 118.477 147.256 99.701 1.00 80.41 137 TRP E CA 1
ATOM 11069 C C . TRP E 1 137 ? 117.513 147.453 100.866 1.00 78.29 137 TRP E C 1
ATOM 11070 O O . TRP E 1 137 ? 117.873 147.169 102.012 1.00 79.11 137 TRP E O 1
ATOM 11081 N N . GLY E 1 138 ? 116.303 147.929 100.605 1.00 78.18 138 GLY E N 1
ATOM 11082 C CA . GLY E 1 138 ? 115.309 148.027 101.651 1.00 70.93 138 GLY E CA 1
ATOM 11083 C C . GLY E 1 138 ? 114.695 146.679 101.975 1.00 65.30 138 GLY E C 1
ATOM 11084 O O . GLY E 1 138 ? 114.969 145.661 101.341 1.00 69.05 138 GLY E O 1
ATOM 11085 N N . LEU E 1 139 ? 113.843 146.676 102.997 1.00 59.26 139 LEU E N 1
ATOM 11086 C CA . LEU E 1 139 ? 113.171 145.448 103.399 1.00 57.25 139 LEU E CA 1
ATOM 11087 C C . LEU E 1 139 ? 112.195 144.990 102.324 1.00 58.76 139 LEU E C 1
ATOM 11088 O O . LEU E 1 139 ? 111.528 145.804 101.682 1.00 62.29 139 LEU E O 1
ATOM 11093 N N . ASN E 1 140 ? 112.122 143.676 102.121 1.00 58.07 140 ASN E N 1
ATOM 11094 C CA . ASN E 1 140 ? 111.107 143.120 101.237 1.00 53.51 140 ASN E CA 1
ATOM 11095 C C . ASN E 1 140 ? 109.723 143.437 101.782 1.00 53.96 140 ASN E C 1
ATOM 11096 O O . ASN E 1 140 ? 109.448 143.246 102.969 1.00 56.96 140 ASN E O 1
ATOM 11101 N N . GLU E 1 141 ? 108.845 143.917 100.911 1.00 48.65 141 GLU E N 1
ATOM 11102 C CA . GLU E 1 141 ? 107.540 144.405 101.325 1.00 48.86 141 GLU E CA 1
ATOM 11103 C C . GLU E 1 141 ? 106.441 143.603 100.647 1.00 52.34 141 GLU E C 1
ATOM 11104 O O . GLU E 1 141 ? 106.560 143.236 99.476 1.00 59.47 141 GLU E O 1
ATOM 11110 N N . VAL E 1 142 ? 105.379 143.325 101.392 1.00 51.34 142 VAL E N 1
ATOM 11111 C CA . VAL E 1 142 ? 104.193 142.709 100.789 1.00 47.11 142 VAL E CA 1
ATOM 11112 C C . VAL E 1 142 ? 103.474 143.756 99.948 1.00 49.77 142 VAL E C 1
ATOM 11113 O O . VAL E 1 142 ? 103.044 144.790 100.488 1.00 51.03 142 VAL E O 1
ATOM 11117 N N . PRO E 1 143 ? 103.339 143.554 98.635 1.00 50.39 143 PRO E N 1
ATOM 11118 C CA . PRO E 1 143 ? 102.754 144.611 97.794 1.00 52.05 143 PRO E CA 1
ATOM 11119 C C . PRO E 1 143 ? 101.306 144.939 98.116 1.00 58.86 143 PRO E C 1
ATOM 11120 O O . PRO E 1 143 ? 100.912 146.108 98.018 1.00 61.72 143 PRO E O 1
ATOM 11124 N N . CYS E 1 144 ? 100.498 143.954 98.497 1.00 58.62 144 CYS E N 1
ATOM 11125 C CA . CYS E 1 144 ? 99.068 144.154 98.707 1.00 55.65 144 CYS E CA 1
ATOM 11126 C C . CYS E 1 144 ? 98.704 143.821 100.146 1.00 55.18 144 CYS E C 1
ATOM 11127 O O . CYS E 1 144 ? 98.867 142.677 100.582 1.00 51.91 144 CYS E O 1
ATOM 11130 N N . VAL E 1 145 ? 98.205 144.819 100.874 1.00 55.30 145 VAL E N 1
ATOM 11131 C CA . VAL E 1 145 ? 97.699 144.661 102.233 1.00 55.96 145 VAL E CA 1
ATOM 11132 C C . VAL E 1 145 ? 96.410 145.460 102.342 1.00 59.62 145 VAL E C 1
ATOM 11133 O O . VAL E 1 145 ? 96.372 146.630 101.945 1.00 60.28 145 VAL E O 1
ATOM 11137 N N . GLU E 1 146 ? 95.356 144.840 102.872 1.00 60.49 146 GLU E N 1
ATOM 11138 C CA . GLU E 1 146 ? 94.071 145.523 102.948 1.00 59.93 146 GLU E CA 1
ATOM 11139 C C . GLU E 1 146 ? 93.247 144.958 104.095 1.00 54.23 146 GLU E C 1
ATOM 11140 O O . GLU E 1 146 ? 93.331 143.772 104.410 1.00 52.31 146 GLU E O 1
ATOM 11146 N N . SER E 1 147 ? 92.431 145.815 104.704 1.00 58.69 147 SER E N 1
ATOM 11147 C CA . SER E 1 147 ? 91.657 145.455 105.884 1.00 62.05 147 SER E CA 1
ATOM 11148 C C . SER E 1 147 ? 90.169 145.530 105.580 1.00 66.64 147 SER E C 1
ATOM 11149 O O . SER E 1 147 ? 89.693 146.521 105.017 1.00 73.64 147 SER E O 1
ATOM 11152 N N . TYR E 1 148 ? 89.443 144.483 105.961 1.00 59.68 148 TYR E N 1
ATOM 11153 C CA . TYR E 1 148 ? 87.993 144.404 105.827 1.00 58.59 148 TYR E CA 1
ATOM 11154 C C . TYR E 1 148 ? 87.383 144.510 107.218 1.00 62.06 148 TYR E C 1
ATOM 11155 O O . TYR E 1 148 ? 87.495 143.578 108.023 1.00 65.52 148 TYR E O 1
ATOM 11164 N N . LYS E 1 149 ? 86.772 145.661 107.504 1.00 66.89 149 LYS E N 1
ATOM 11165 C CA . LYS E 1 149 ? 86.057 145.911 108.759 1.00 67.98 149 LYS E CA 1
ATOM 11166 C C . LYS E 1 149 ? 86.901 145.568 109.984 1.00 65.22 149 LYS E C 1
ATOM 11167 O O . LYS E 1 149 ? 86.383 145.182 111.033 1.00 67.95 149 LYS E O 1
ATOM 11173 N N . GLY E 1 150 ? 88.214 145.724 109.858 1.00 62.35 150 GLY E N 1
ATOM 11174 C CA . GLY E 1 150 ? 89.110 145.497 110.968 1.00 57.34 150 GLY E CA 1
ATOM 11175 C C . GLY E 1 150 ? 89.904 144.210 110.936 1.00 57.89 150 GLY E C 1
ATOM 11176 O O . GLY E 1 150 ? 90.656 143.952 111.882 1.00 63.26 150 GLY E O 1
ATOM 11177 N N . LEU E 1 151 ? 89.775 143.395 109.894 1.00 53.15 151 LEU E N 1
ATOM 11178 C CA . LEU E 1 151 ? 90.599 142.202 109.733 1.00 49.57 151 LEU E CA 1
ATOM 11179 C C . LEU E 1 151 ? 91.571 142.425 108.586 1.00 51.54 151 LEU E C 1
ATOM 11180 O O . LEU E 1 151 ? 91.148 142.763 107.478 1.00 53.73 151 LEU E O 1
ATOM 11185 N N . ILE E 1 152 ? 92.864 142.228 108.836 1.00 48.77 152 ILE E N 1
ATOM 11186 C CA . ILE E 1 152 ? 93.905 142.570 107.873 1.00 46.87 152 ILE E CA 1
ATOM 11187 C C . ILE E 1 152 ? 94.305 141.324 107.095 1.00 45.05 152 ILE E C 1
ATOM 11188 O O . ILE E 1 152 ? 94.698 140.313 107.687 1.00 45.21 152 ILE E O 1
ATOM 11193 N N . PHE E 1 153 ? 94.213 141.401 105.768 1.00 42.38 153 PHE E N 1
ATOM 11194 C CA . PHE E 1 153 ? 94.651 140.351 104.865 1.00 41.26 153 PHE E CA 1
ATOM 11195 C C . PHE E 1 153 ? 95.793 140.883 104.009 1.00 44.95 153 PHE E C 1
ATOM 11196 O O . PHE E 1 153 ? 95.923 142.092 103.790 1.00 48.01 153 PHE E O 1
ATOM 11204 N N . GLY E 1 154 ? 96.617 139.966 103.521 1.00 39.70 154 GLY E N 1
ATOM 11205 C CA . GLY E 1 154 ? 97.741 140.327 102.678 1.00 40.01 154 GLY E CA 1
ATOM 11206 C C . GLY E 1 154 ? 97.927 139.323 101.562 1.00 44.77 154 GLY E C 1
ATOM 11207 O O . GLY E 1 154 ? 97.567 138.152 101.685 1.00 40.60 154 GLY E O 1
ATOM 11208 N N . ASN E 1 155 ? 98.505 139.798 100.461 1.00 54.78 155 ASN E N 1
ATOM 11209 C CA . ASN E 1 155 ? 98.700 138.993 99.263 1.00 52.87 155 ASN E CA 1
ATOM 11210 C C . ASN E 1 155 ? 100.079 139.259 98.677 1.00 57.27 155 ASN E C 1
ATOM 11211 O O . ASN E 1 155 ? 100.532 140.405 98.636 1.00 54.93 155 ASN E O 1
ATOM 11216 N N . TRP E 1 156 ? 100.736 138.195 98.210 1.00 58.19 156 TRP E N 1
ATOM 11217 C CA . TRP E 1 156 ? 102.058 138.308 97.604 1.00 55.16 156 TRP E CA 1
ATOM 11218 C C . TRP E 1 156 ? 102.024 138.727 96.141 1.00 60.22 156 TRP E C 1
ATOM 11219 O O . TRP E 1 156 ? 103.057 139.158 95.621 1.00 64.64 156 TRP E O 1
ATOM 11230 N N . ASP E 1 157 ? 100.885 138.610 95.465 1.00 60.44 157 ASP E N 1
ATOM 11231 C CA . ASP E 1 157 ? 100.814 138.735 94.014 1.00 61.12 157 ASP E CA 1
ATOM 11232 C C . ASP E 1 157 ? 99.951 139.927 93.633 1.00 63.79 157 ASP E C 1
ATOM 11233 O O . ASP E 1 157 ? 98.849 140.096 94.162 1.00 67.11 157 ASP E O 1
ATOM 11238 N N . THR E 1 158 ? 100.456 140.746 92.708 1.00 67.69 158 THR E N 1
ATOM 11239 C CA . THR E 1 158 ? 99.716 141.926 92.271 1.00 75.37 158 THR E CA 1
ATOM 11240 C C . THR E 1 158 ? 98.594 141.557 91.306 1.00 80.75 158 THR E C 1
ATOM 11241 O O . THR E 1 158 ? 97.563 142.236 91.253 1.00 83.06 158 THR E O 1
ATOM 11245 N N . SER E 1 159 ? 98.773 140.480 90.538 1.00 79.64 159 SER E N 1
ATOM 11246 C CA . SER E 1 159 ? 97.800 140.133 89.507 1.00 80.49 159 SER E CA 1
ATOM 11247 C C . SER E 1 159 ? 96.501 139.593 90.094 1.00 88.53 159 SER E C 1
ATOM 11248 O O . SER E 1 159 ? 95.479 139.557 89.400 1.00 90.67 159 SER E O 1
ATOM 11251 N N . ALA E 1 160 ? 96.516 139.163 91.353 1.00 87.39 160 ALA E N 1
ATOM 11252 C CA . ALA E 1 160 ? 95.330 138.577 91.956 1.00 81.56 160 ALA E CA 1
ATOM 11253 C C . ALA E 1 160 ? 94.256 139.644 92.175 1.00 84.39 160 ALA E C 1
ATOM 11254 O O . ALA E 1 160 ? 94.568 140.827 92.335 1.00 86.18 160 ALA E O 1
ATOM 11256 N N . PRO E 1 161 ? 92.983 139.254 92.184 1.00 80.14 161 PRO E N 1
ATOM 11257 C CA . PRO E 1 161 ? 91.908 140.236 92.358 1.00 77.19 161 PRO E CA 1
ATOM 11258 C C . PRO E 1 161 ? 91.907 140.845 93.752 1.00 80.57 161 PRO E C 1
ATOM 11259 O O . PRO E 1 161 ? 92.556 140.359 94.680 1.00 79.28 161 PRO E O 1
ATOM 11263 N N . GLY E 1 162 ? 91.149 141.932 93.886 1.00 80.45 162 GLY E N 1
ATOM 11264 C CA . GLY E 1 162 ? 91.086 142.641 95.146 1.00 74.47 162 GLY E CA 1
ATOM 11265 C C . GLY E 1 162 ? 90.397 141.838 96.231 1.00 76.81 162 GLY E C 1
ATOM 11266 O O . GLY E 1 162 ? 89.791 140.796 95.988 1.00 80.69 162 GLY E O 1
ATOM 11267 N N . LEU E 1 163 ? 90.502 142.342 97.464 1.00 75.65 163 LEU E N 1
ATOM 11268 C CA . LEU E 1 163 ? 89.966 141.611 98.609 1.00 74.37 163 LEU E CA 1
ATOM 11269 C C . LEU E 1 163 ? 88.456 141.449 98.513 1.00 72.01 163 LEU E C 1
ATOM 11270 O O . LEU E 1 163 ? 87.923 140.366 98.786 1.00 71.28 163 LEU E O 1
ATOM 11275 N N . ARG E 1 164 ? 87.747 142.512 98.130 1.00 74.09 164 ARG E N 1
ATOM 11276 C CA . ARG E 1 164 ? 86.294 142.430 98.034 1.00 78.99 164 ARG E CA 1
ATOM 11277 C C . ARG E 1 164 ? 85.866 141.414 96.983 1.00 80.56 164 ARG E C 1
ATOM 11278 O O . ARG E 1 164 ? 84.930 140.636 97.205 1.00 80.38 164 ARG E O 1
ATOM 11286 N N . ASP E 1 165 ? 86.537 141.407 95.829 1.00 78.69 165 ASP E N 1
ATOM 11287 C CA . ASP E 1 165 ? 86.184 140.463 94.773 1.00 76.76 165 ASP E CA 1
ATOM 11288 C C . ASP E 1 165 ? 86.608 139.045 95.131 1.00 71.37 165 ASP E C 1
ATOM 11289 O O . ASP E 1 165 ? 85.932 138.079 94.763 1.00 70.65 165 ASP E O 1
ATOM 11294 N N . TYR E 1 166 ? 87.734 138.898 95.831 1.00 67.46 166 TYR E N 1
ATOM 11295 C CA . TYR E 1 166 ? 88.154 137.577 96.286 1.00 65.67 166 TYR E CA 1
ATOM 11296 C C . TYR E 1 166 ? 87.153 136.995 97.274 1.00 69.95 166 TYR E C 1
ATOM 11297 O O . TYR E 1 166 ? 86.851 135.797 97.230 1.00 67.68 166 TYR E O 1
ATOM 11306 N N . LEU E 1 167 ? 86.627 137.827 98.176 1.00 70.69 167 LEU E N 1
ATOM 11307 C CA . LEU E 1 167 ? 85.623 137.351 99.122 1.00 69.10 167 LEU E CA 1
ATOM 11308 C C . LEU E 1 167 ? 84.298 137.069 98.422 1.00 74.91 167 LEU E C 1
ATOM 11309 O O . LEU E 1 167 ? 83.841 135.921 98.381 1.00 76.06 167 LEU E O 1
ATOM 11314 N N . GLY E 1 168 ? 83.670 138.097 97.861 1.00 69.69 168 GLY E N 1
ATOM 11315 C CA . GLY E 1 168 ? 82.434 137.872 97.132 1.00 67.33 168 GLY E CA 1
ATOM 11316 C C . GLY E 1 168 ? 81.247 137.690 98.058 1.00 74.36 168 GLY E C 1
ATOM 11317 O O . GLY E 1 168 ? 80.882 138.587 98.825 1.00 74.16 168 GLY E O 1
ATOM 11318 N N . ASP E 1 169 ? 80.624 136.511 97.981 1.00 79.56 169 ASP E N 1
ATOM 11319 C CA . ASP E 1 169 ? 79.403 136.260 98.742 1.00 77.04 169 ASP E CA 1
ATOM 11320 C C . ASP E 1 169 ? 79.687 135.999 100.215 1.00 73.48 169 ASP E C 1
ATOM 11321 O O . ASP E 1 169 ? 78.863 136.337 101.071 1.00 74.51 169 ASP E O 1
ATOM 11326 N N . ILE E 1 170 ? 80.839 135.401 100.532 1.00 69.29 170 ILE E N 1
ATOM 11327 C CA . ILE E 1 170 ? 81.169 135.085 101.917 1.00 66.93 170 ILE E CA 1
ATOM 11328 C C . ILE E 1 170 ? 81.295 136.346 102.760 1.00 74.17 170 ILE E C 1
ATOM 11329 O O . ILE E 1 170 ? 81.250 136.280 103.995 1.00 79.13 170 ILE E O 1
ATOM 11334 N N . ALA E 1 171 ? 81.445 137.507 102.119 1.00 72.17 171 ALA E N 1
ATOM 11335 C CA . ALA E 1 171 ? 81.401 138.764 102.854 1.00 71.70 171 ALA E CA 1
ATOM 11336 C C . ALA E 1 171 ? 80.040 138.968 103.505 1.00 73.84 171 ALA E C 1
ATOM 11337 O O . ALA E 1 171 ? 79.947 139.517 104.607 1.00 72.47 171 ALA E O 1
ATOM 11339 N N . TRP E 1 172 ? 78.973 138.520 102.840 1.00 75.17 172 TRP E N 1
ATOM 11340 C CA . TRP E 1 172 ? 77.629 138.672 103.388 1.00 76.09 172 TRP E CA 1
ATOM 11341 C C . TRP E 1 172 ? 77.452 137.857 104.664 1.00 81.57 172 TRP E C 1
ATOM 11342 O O . TRP E 1 172 ? 76.637 138.208 105.525 1.00 84.20 172 TRP E O 1
ATOM 11353 N N . TYR E 1 173 ? 78.195 136.756 104.798 1.00 79.79 173 TYR E N 1
ATOM 11354 C CA . TYR E 1 173 ? 78.112 135.954 106.015 1.00 79.38 173 TYR E CA 1
ATOM 11355 C C . TYR E 1 173 ? 79.067 136.465 107.088 1.00 84.77 173 TYR E C 1
ATOM 11356 O O . TYR E 1 173 ? 78.744 136.427 108.281 1.00 84.03 173 TYR E O 1
ATOM 11365 N N . LEU E 1 174 ? 80.249 136.938 106.686 1.00 81.63 174 LEU E N 1
ATOM 11366 C CA . LEU E 1 174 ? 81.184 137.508 107.654 1.00 74.85 174 LEU E CA 1
ATOM 11367 C C . LEU E 1 174 ? 80.625 138.784 108.274 1.00 74.62 174 LEU E C 1
ATOM 11368 O O . LEU E 1 174 ? 80.872 139.080 109.453 1.00 78.20 174 LEU E O 1
ATOM 11373 N N . ASP E 1 175 ? 79.863 139.551 107.492 1.00 77.10 175 ASP E N 1
ATOM 11374 C CA . ASP E 1 175 ? 79.268 140.781 107.996 1.00 81.95 175 ASP E CA 1
ATOM 11375 C C . ASP E 1 175 ? 78.281 140.506 109.118 1.00 86.53 175 ASP E C 1
ATOM 11376 O O . ASP E 1 175 ? 77.998 141.395 109.928 1.00 86.82 175 ASP E O 1
ATOM 11381 N N . GLY E 1 176 ? 77.739 139.289 109.176 1.00 85.15 176 GLY E N 1
ATOM 11382 C CA . GLY E 1 176 ? 76.847 138.941 110.269 1.00 78.33 176 GLY E CA 1
ATOM 11383 C C . GLY E 1 176 ? 77.537 139.008 111.616 1.00 83.96 176 GLY E C 1
ATOM 11384 O O . GLY E 1 176 ? 76.987 139.536 112.584 1.00 89.32 176 GLY E O 1
ATOM 11385 N N . MET E 1 177 ? 78.753 138.467 111.698 1.00 87.42 177 MET E N 1
ATOM 11386 C CA . MET E 1 177 ? 79.523 138.561 112.933 1.00 81.09 177 MET E CA 1
ATOM 11387 C C . MET E 1 177 ? 80.111 139.955 113.121 1.00 84.25 177 MET E C 1
ATOM 11388 O O . MET E 1 177 ? 80.079 140.507 114.227 1.00 86.77 177 MET E O 1
ATOM 11393 N N . LEU E 1 178 ? 80.651 140.546 112.051 1.00 85.29 178 LEU E N 1
ATOM 11394 C CA . LEU E 1 178 ? 81.476 141.740 112.228 1.00 82.53 178 LEU E CA 1
ATOM 11395 C C . LEU E 1 178 ? 80.648 142.992 112.515 1.00 86.69 178 LEU E C 1
ATOM 11396 O O . LEU E 1 178 ? 81.125 143.907 113.194 1.00 87.46 178 LEU E O 1
ATOM 11401 N N . ASP E 1 179 ? 79.417 143.067 112.008 1.00 87.49 179 ASP E N 1
ATOM 11402 C CA . ASP E 1 179 ? 78.627 144.291 112.097 1.00 91.16 179 ASP E CA 1
ATOM 11403 C C . ASP E 1 179 ? 77.411 144.165 113.009 1.00 91.72 179 ASP E C 1
ATOM 11404 O O . ASP E 1 179 ? 76.358 144.731 112.700 1.00 92.33 179 ASP E O 1
ATOM 11409 N N . ARG E 1 180 ? 77.527 143.446 114.126 1.00 92.65 180 ARG E N 1
ATOM 11410 C CA . ARG E 1 180 ? 76.387 143.324 115.028 1.00 97.97 180 ARG E CA 1
ATOM 11411 C C . ARG E 1 180 ? 76.084 144.644 115.728 1.00 106.22 180 ARG E C 1
ATOM 11412 O O . ARG E 1 180 ? 74.915 145.010 115.895 1.00 108.76 180 ARG E O 1
ATOM 11420 N N . ARG E 1 181 ? 77.117 145.369 116.149 1.00 108.90 181 ARG E N 1
ATOM 11421 C CA . ARG E 1 181 ? 76.946 146.611 116.887 1.00 109.79 181 ARG E CA 1
ATOM 11422 C C . ARG E 1 181 ? 77.895 147.673 116.352 1.00 111.93 181 ARG E C 1
ATOM 11423 O O . ARG E 1 181 ? 78.837 147.381 115.611 1.00 107.20 181 ARG E O 1
ATOM 11431 N N . GLU E 1 182 ? 77.631 148.918 116.740 1.00 114.36 182 GLU E N 1
ATOM 11432 C CA . GLU E 1 182 ? 78.515 150.020 116.395 1.00 117.64 182 GLU E CA 1
ATOM 11433 C C . GLU E 1 182 ? 79.860 149.873 117.097 1.00 120.24 182 GLU E C 1
ATOM 11434 O O . GLU E 1 182 ? 79.964 149.294 118.181 1.00 123.07 182 GLU E O 1
ATOM 11440 N N . GLY E 1 183 ? 80.899 150.411 116.464 1.00 115.23 183 GLY E N 1
ATOM 11441 C CA . GLY E 1 183 ? 82.239 150.341 117.001 1.00 107.45 183 GLY E CA 1
ATOM 11442 C C . GLY E 1 183 ? 83.052 149.148 116.553 1.00 99.63 183 GLY E C 1
ATOM 11443 O O . GLY E 1 183 ? 84.235 149.062 116.904 1.00 102.18 183 GLY E O 1
ATOM 11444 N N . GLY E 1 184 ? 82.469 148.232 115.789 1.00 94.22 184 GLY E N 1
ATOM 11445 C CA . GLY E 1 184 ? 83.239 147.095 115.313 1.00 89.21 184 GLY E CA 1
ATOM 11446 C C . GLY E 1 184 ? 83.498 146.103 116.428 1.00 87.95 184 GLY E C 1
ATOM 11447 O O . GLY E 1 184 ? 82.673 145.912 117.327 1.00 88.77 184 GLY E O 1
ATOM 11448 N N . THR E 1 185 ? 84.662 145.458 116.374 1.00 82.77 185 THR E N 1
ATOM 11449 C CA . THR E 1 185 ? 85.028 144.431 117.335 1.00 78.52 185 THR E CA 1
ATOM 11450 C C . THR E 1 185 ? 86.465 144.648 117.787 1.00 79.36 185 THR E C 1
ATOM 11451 O O . THR E 1 185 ? 87.167 145.534 117.295 1.00 77.25 185 THR E O 1
ATOM 11455 N N . GLU E 1 186 ? 86.889 143.830 118.749 1.00 78.84 186 GLU E N 1
ATOM 11456 C CA . GLU E 1 186 ? 88.260 143.839 119.232 1.00 72.14 186 GLU E CA 1
ATOM 11457 C C . GLU E 1 186 ? 88.605 142.479 119.820 1.00 67.51 186 GLU E C 1
ATOM 11458 O O . GLU E 1 186 ? 87.722 141.708 120.210 1.00 71.63 186 GLU E O 1
ATOM 11464 N N . ILE E 1 187 ? 89.908 142.197 119.876 1.00 61.98 187 ILE E N 1
ATOM 11465 C CA . ILE E 1 187 ? 90.393 140.936 120.419 1.00 61.08 187 ILE E CA 1
ATOM 11466 C C . ILE E 1 187 ? 90.531 141.055 121.929 1.00 63.64 187 ILE E C 1
ATOM 11467 O O . ILE E 1 187 ? 90.802 142.138 122.464 1.00 68.08 187 ILE E O 1
ATOM 11472 N N . VAL E 1 188 ? 90.335 139.942 122.629 1.00 64.67 188 VAL E N 1
ATOM 11473 C CA . VAL E 1 188 ? 90.412 139.901 124.084 1.00 62.10 188 VAL E CA 1
ATOM 11474 C C . VAL E 1 188 ? 91.428 138.844 124.495 1.00 63.83 188 VAL E C 1
ATOM 11475 O O . VAL E 1 188 ? 91.226 137.650 124.245 1.00 64.64 188 VAL E O 1
ATOM 11479 N N . GLY E 1 189 ? 92.518 139.285 125.118 1.00 61.02 189 GLY E N 1
ATOM 11480 C CA . GLY E 1 189 ? 93.387 138.400 125.865 1.00 60.74 189 GLY E CA 1
ATOM 11481 C C . GLY E 1 189 ? 94.172 137.334 125.126 1.00 53.87 189 GLY E C 1
ATOM 11482 O O . GLY E 1 189 ? 93.837 136.151 125.212 1.00 59.59 189 GLY E O 1
ATOM 11483 N N . GLY E 1 190 ? 95.195 137.727 124.379 1.00 47.13 190 GLY E N 1
ATOM 11484 C CA . GLY E 1 190 ? 96.240 136.808 123.985 1.00 46.66 190 GLY E CA 1
ATOM 11485 C C . GLY E 1 190 ? 95.828 135.813 122.916 1.00 42.82 190 GLY E C 1
ATOM 11486 O O . GLY E 1 190 ? 94.678 135.738 122.484 1.00 50.84 190 GLY E O 1
ATOM 11487 N N . VAL E 1 191 ? 96.813 135.020 122.499 1.00 33.25 191 VAL E N 1
ATOM 11488 C CA . VAL E 1 191 ? 96.688 134.068 121.402 1.00 30.69 191 VAL E CA 1
ATOM 11489 C C . VAL E 1 191 ? 97.142 132.702 121.896 1.00 39.97 191 VAL E C 1
ATOM 11490 O O . VAL E 1 191 ? 98.143 132.600 122.610 1.00 49.99 191 VAL E O 1
ATOM 11494 N N . GLN E 1 192 ? 96.415 131.653 121.515 1.00 40.85 192 GLN E N 1
ATOM 11495 C CA . GLN E 1 192 ? 96.797 130.287 121.867 1.00 34.81 192 GLN E CA 1
ATOM 11496 C C . GLN E 1 192 ? 97.436 129.602 120.667 1.00 37.38 192 GLN E C 1
ATOM 11497 O O . GLN E 1 192 ? 96.897 129.660 119.561 1.00 47.19 192 GLN E O 1
ATOM 11503 N N . LYS E 1 193 ? 98.577 128.953 120.881 1.00 32.12 193 LYS E N 1
ATOM 11504 C CA . LYS E 1 193 ? 99.335 128.330 119.803 1.00 34.19 193 LYS E CA 1
ATOM 11505 C C . LYS E 1 193 ? 99.619 126.874 120.139 1.00 33.46 193 LYS E C 1
ATOM 11506 O O . LYS E 1 193 ? 100.079 126.574 121.244 1.00 40.17 193 LYS E O 1
ATOM 11512 N N . TRP E 1 194 ? 99.358 125.972 119.191 1.00 29.52 194 TRP E N 1
ATOM 11513 C CA . TRP E 1 194 ? 99.785 124.588 119.390 1.00 25.61 194 TRP E CA 1
ATOM 11514 C C . TRP E 1 194 ? 99.949 123.892 118.045 1.00 34.23 194 TRP E C 1
ATOM 11515 O O . TRP E 1 194 ? 99.717 124.484 116.992 1.00 45.34 194 TRP E O 1
ATOM 11526 N N . VAL E 1 195 ? 100.391 122.635 118.088 1.00 31.45 195 VAL E N 1
ATOM 11527 C CA . VAL E 1 195 ? 100.846 121.903 116.906 1.00 28.65 195 VAL E CA 1
ATOM 11528 C C . VAL E 1 195 ? 100.064 120.601 116.782 1.00 35.63 195 VAL E C 1
ATOM 11529 O O . VAL E 1 195 ? 99.867 119.894 117.776 1.00 42.05 195 VAL E O 1
ATOM 11533 N N . ILE E 1 196 ? 99.627 120.279 115.562 1.00 32.03 196 ILE E N 1
ATOM 11534 C CA . ILE E 1 196 ? 98.924 119.034 115.266 1.00 31.14 196 ILE E CA 1
ATOM 11535 C C . ILE E 1 196 ? 99.617 118.356 114.092 1.00 34.00 196 ILE E C 1
ATOM 11536 O O . ILE E 1 196 ? 100.129 119.030 113.193 1.00 39.64 196 ILE E O 1
ATOM 11541 N N . ASN E 1 197 ? 99.635 117.023 114.097 1.00 31.91 197 ASN E N 1
ATOM 11542 C CA . ASN E 1 197 ? 100.323 116.252 113.057 1.00 31.32 197 ASN E CA 1
ATOM 11543 C C . ASN E 1 197 ? 99.329 115.771 111.997 1.00 33.30 197 ASN E C 1
ATOM 11544 O O . ASN E 1 197 ? 98.961 114.600 111.925 1.00 40.17 197 ASN E O 1
ATOM 11549 N N . CYS E 1 198 ? 98.914 116.704 111.143 1.00 33.60 198 CYS E N 1
ATOM 11550 C CA . CYS E 1 198 ? 98.007 116.382 110.051 1.00 31.14 198 CYS E CA 1
ATOM 11551 C C . CYS E 1 198 ? 98.111 117.449 108.972 1.00 39.01 198 CYS E C 1
ATOM 11552 O O . CYS E 1 198 ? 98.580 118.562 109.213 1.00 42.31 198 CYS E O 1
ATOM 11555 N N . ASN E 1 199 ? 97.659 117.095 107.773 1.00 38.86 199 ASN E N 1
ATOM 11556 C CA . ASN E 1 199 ? 97.640 118.025 106.654 1.00 33.96 199 ASN E CA 1
ATOM 11557 C C . ASN E 1 199 ? 96.653 119.157 106.925 1.00 39.46 199 ASN E C 1
ATOM 11558 O O . ASN E 1 199 ? 95.686 118.997 107.671 1.00 49.70 199 ASN E O 1
ATOM 11563 N N . TRP E 1 200 ? 96.905 120.321 106.320 1.00 29.38 200 TRP E N 1
ATOM 11564 C CA . TRP E 1 200 ? 96.020 121.461 106.549 1.00 31.43 200 TRP E CA 1
ATOM 11565 C C . TRP E 1 200 ? 94.654 121.255 105.904 1.00 35.15 200 TRP E C 1
ATOM 11566 O O . TRP E 1 200 ? 93.660 121.871 106.326 1.00 43.37 200 TRP E O 1
ATOM 11577 N N . LYS E 1 201 ? 94.579 120.387 104.894 1.00 30.40 201 LYS E N 1
ATOM 11578 C CA . LYS E 1 201 ? 93.321 120.183 104.189 1.00 28.54 201 LYS E CA 1
ATOM 11579 C C . LYS E 1 201 ? 92.276 119.535 105.087 1.00 36.51 201 LYS E C 1
ATOM 11580 O O . LYS E 1 201 ? 91.080 119.784 104.923 1.00 41.99 201 LYS E O 1
ATOM 11586 N N . PHE E 1 202 ? 92.701 118.727 106.059 1.00 35.10 202 PHE E N 1
ATOM 11587 C CA . PHE E 1 202 ? 91.734 118.141 106.985 1.00 31.55 202 PHE E CA 1
ATOM 11588 C C . PHE E 1 202 ? 90.960 119.203 107.761 1.00 38.63 202 PHE E C 1
ATOM 11589 O O . PHE E 1 202 ? 89.724 119.265 107.611 1.00 45.28 202 PHE E O 1
ATOM 11597 N N . PRO E 1 203 ? 91.586 120.048 108.599 1.00 37.32 203 PRO E N 1
ATOM 11598 C CA . PRO E 1 203 ? 90.790 121.074 109.286 1.00 33.32 203 PRO E CA 1
ATOM 11599 C C . PRO E 1 203 ? 90.145 122.062 108.338 1.00 36.80 203 PRO E C 1
ATOM 11600 O O . PRO E 1 203 ? 89.027 122.519 108.609 1.00 41.18 203 PRO E O 1
ATOM 11604 N N . ALA E 1 204 ? 90.806 122.403 107.225 1.00 34.29 204 ALA E N 1
ATOM 11605 C CA . ALA E 1 204 ? 90.191 123.336 106.288 1.00 37.47 204 ALA E CA 1
ATOM 11606 C C . ALA E 1 204 ? 88.861 122.803 105.773 1.00 47.40 204 ALA E C 1
ATOM 11607 O O . ALA E 1 204 ? 87.837 123.493 105.840 1.00 58.45 204 ALA E O 1
ATOM 11609 N N . GLU E 1 205 ? 88.844 121.560 105.289 1.00 49.52 205 GLU E N 1
ATOM 11610 C CA . GLU E 1 205 ? 87.614 120.985 104.759 1.00 50.57 205 GLU E CA 1
ATOM 11611 C C . GLU E 1 205 ? 86.567 120.802 105.847 1.00 52.42 205 GLU E C 1
ATOM 11612 O O . GLU E 1 205 ? 85.373 121.028 105.609 1.00 56.21 205 GLU E O 1
ATOM 11618 N N . GLN E 1 206 ? 86.982 120.379 107.046 1.00 54.76 206 GLN E N 1
ATOM 11619 C CA . GLN E 1 206 ? 85.998 120.189 108.107 1.00 52.28 206 GLN E CA 1
ATOM 11620 C C . GLN E 1 206 ? 85.317 121.500 108.472 1.00 52.36 206 GLN E C 1
ATOM 11621 O O . GLN E 1 206 ? 84.093 121.547 108.635 1.00 61.52 206 GLN E O 1
ATOM 11627 N N . PHE E 1 207 ? 86.085 122.580 108.600 1.00 46.41 207 PHE E N 1
ATOM 11628 C CA . PHE E 1 207 ? 85.462 123.850 108.947 1.00 46.73 207 PHE E CA 1
ATOM 11629 C C . PHE E 1 207 ? 84.794 124.486 107.737 1.00 51.77 207 PHE E C 1
ATOM 11630 O O . PHE E 1 207 ? 84.080 125.485 107.872 1.00 58.78 207 PHE E O 1
ATOM 11638 N N . ALA E 1 208 ? 85.015 123.929 106.544 1.00 55.75 208 ALA E N 1
ATOM 11639 C CA . ALA E 1 208 ? 84.262 124.395 105.385 1.00 58.34 208 ALA E CA 1
ATOM 11640 C C . ALA E 1 208 ? 82.880 123.755 105.318 1.00 62.19 208 ALA E C 1
ATOM 11641 O O . ALA E 1 208 ? 81.870 124.464 105.282 1.00 66.66 208 ALA E O 1
ATOM 11643 N N . SER E 1 209 ? 82.807 122.420 105.296 1.00 61.45 209 SER E N 1
ATOM 11644 C CA . SER E 1 209 ? 81.550 121.748 104.981 1.00 64.27 209 SER E CA 1
ATOM 11645 C C . SER E 1 209 ? 81.226 120.536 105.848 1.00 69.19 209 SER E C 1
ATOM 11646 O O . SER E 1 209 ? 80.725 119.541 105.314 1.00 73.68 209 SER E O 1
ATOM 11649 N N . ASP E 1 210 ? 81.489 120.567 107.151 1.00 70.28 210 ASP E N 1
ATOM 11650 C CA . ASP E 1 210 ? 81.281 119.389 107.988 1.00 71.81 210 ASP E CA 1
ATOM 11651 C C . ASP E 1 210 ? 80.455 119.736 109.218 1.00 69.69 210 ASP E C 1
ATOM 11652 O O . ASP E 1 210 ? 80.971 120.331 110.168 1.00 72.95 210 ASP E O 1
ATOM 11657 N N . GLN E 1 211 ? 79.179 119.353 109.198 1.00 67.38 211 GLN E N 1
ATOM 11658 C CA . GLN E 1 211 ? 78.343 119.303 110.390 1.00 71.05 211 GLN E CA 1
ATOM 11659 C C . GLN E 1 211 ? 77.932 117.878 110.728 1.00 72.03 211 GLN E C 1
ATOM 11660 O O . GLN E 1 211 ? 77.339 117.651 111.788 1.00 72.78 211 GLN E O 1
ATOM 11666 N N . TYR E 1 212 ? 78.257 116.913 109.868 1.00 70.50 212 TYR E N 1
ATOM 11667 C CA . TYR E 1 212 ? 77.841 115.529 110.059 1.00 69.40 212 TYR E CA 1
ATOM 11668 C C . TYR E 1 212 ? 78.466 114.920 111.309 1.00 67.88 212 TYR E C 1
ATOM 11669 O O . TYR E 1 212 ? 77.826 114.133 112.014 1.00 67.56 212 TYR E O 1
ATOM 11678 N N . HIS E 1 213 ? 79.720 115.269 111.597 1.00 65.51 213 HIS E N 1
ATOM 11679 C CA . HIS E 1 213 ? 80.465 114.561 112.630 1.00 60.62 213 HIS E CA 1
ATOM 11680 C C . HIS E 1 213 ? 80.007 114.934 114.032 1.00 65.94 213 HIS E C 1
ATOM 11681 O O . HIS E 1 213 ? 80.208 114.157 114.972 1.00 69.85 213 HIS E O 1
ATOM 11688 N N . ALA E 1 214 ? 79.399 116.110 114.201 1.00 64.23 214 ALA E N 1
ATOM 11689 C CA . ALA E 1 214 ? 79.043 116.575 115.539 1.00 61.04 214 ALA E CA 1
ATOM 11690 C C . ALA E 1 214 ? 78.033 115.649 116.203 1.00 70.11 214 ALA E C 1
ATOM 11691 O O . ALA E 1 214 ? 77.876 115.665 117.429 1.00 74.22 214 ALA E O 1
ATOM 11693 N N . LEU E 1 215 ? 77.327 114.843 115.409 1.00 75.59 215 LEU E N 1
ATOM 11694 C CA . LEU E 1 215 ? 76.355 113.914 115.972 1.00 69.43 215 LEU E CA 1
ATOM 11695 C C . LEU E 1 215 ? 77.036 112.787 116.735 1.00 66.23 215 LEU E C 1
ATOM 11696 O O . LEU E 1 215 ? 76.548 112.358 117.786 1.00 74.26 215 LEU E O 1
ATOM 11701 N N . PHE E 1 216 ? 78.159 112.286 116.220 1.00 64.28 216 PHE E N 1
ATOM 11702 C CA . PHE E 1 216 ? 78.810 111.113 116.793 1.00 66.92 216 PHE E CA 1
ATOM 11703 C C . PHE E 1 216 ? 80.096 111.445 117.540 1.00 71.22 216 PHE E C 1
ATOM 11704 O O . PHE E 1 216 ? 80.337 110.899 118.620 1.00 76.30 216 PHE E O 1
ATOM 11712 N N . SER E 1 217 ? 80.936 112.320 116.983 1.00 62.36 217 SER E N 1
ATOM 11713 C CA . SER E 1 217 ? 82.212 112.623 117.625 1.00 59.69 217 SER E CA 1
ATOM 11714 C C . SER E 1 217 ? 82.014 113.301 118.974 1.00 67.56 217 SER E C 1
ATOM 11715 O O . SER E 1 217 ? 82.684 112.956 119.953 1.00 74.57 217 SER E O 1
ATOM 11718 N N . HIS E 1 218 ? 81.095 114.262 119.049 1.00 64.43 218 HIS E N 1
ATOM 11719 C CA . HIS E 1 218 ? 80.866 115.031 120.263 1.00 56.27 218 HIS E CA 1
ATOM 11720 C C . HIS E 1 218 ? 79.647 114.550 121.039 1.00 62.32 218 HIS E C 1
ATOM 11721 O O . HIS E 1 218 ? 78.951 115.364 121.652 1.00 68.72 218 HIS E O 1
ATOM 11728 N N . ALA E 1 219 ? 79.366 113.246 121.017 1.00 67.85 219 ALA E N 1
ATOM 11729 C CA . ALA E 1 219 ? 78.235 112.723 121.777 1.00 72.52 219 ALA E CA 1
ATOM 11730 C C . ALA E 1 219 ? 78.479 112.823 123.278 1.00 79.59 219 ALA E C 1
ATOM 11731 O O . ALA E 1 219 ? 77.571 113.179 124.040 1.00 81.40 219 ALA E O 1
ATOM 11733 N N . SER E 1 220 ? 79.698 112.508 123.722 1.00 79.79 220 SER E N 1
ATOM 11734 C CA . SER E 1 220 ? 79.999 112.529 125.150 1.00 77.39 220 SER E CA 1
ATOM 11735 C C . SER E 1 220 ? 79.906 113.938 125.721 1.00 77.33 220 SER E C 1
ATOM 11736 O O . SER E 1 220 ? 79.382 114.134 126.823 1.00 77.97 220 SER E O 1
ATOM 11739 N N . ALA E 1 221 ? 80.417 114.930 124.989 1.00 78.42 221 ALA E N 1
ATOM 11740 C CA . ALA E 1 221 ? 80.354 116.307 125.467 1.00 78.18 221 ALA E CA 1
ATOM 11741 C C . ALA E 1 221 ? 78.912 116.782 125.585 1.00 79.77 221 ALA E C 1
ATOM 11742 O O . ALA E 1 221 ? 78.548 117.451 126.559 1.00 80.21 221 ALA E O 1
ATOM 11744 N N . VAL E 1 222 ? 78.077 116.442 124.601 1.00 80.36 222 VAL E N 1
ATOM 11745 C CA . VAL E 1 222 ? 76.665 116.809 124.660 1.00 87.94 222 VAL E CA 1
ATOM 11746 C C . VAL E 1 222 ? 75.988 116.133 125.843 1.00 89.02 222 VAL E C 1
ATOM 11747 O O . VAL E 1 222 ? 75.222 116.762 126.583 1.00 89.83 222 VAL E O 1
ATOM 11751 N N . GLN E 1 223 ? 76.263 114.844 126.044 1.00 88.58 223 GLN E N 1
ATOM 11752 C CA . GLN E 1 223 ? 75.629 114.106 127.132 1.00 88.46 223 GLN E CA 1
ATOM 11753 C C . GLN E 1 223 ? 76.027 114.672 128.490 1.00 89.42 223 GLN E C 1
ATOM 11754 O O . GLN E 1 223 ? 75.195 114.783 129.397 1.00 88.97 223 GLN E O 1
ATOM 11760 N N . VAL E 1 224 ? 77.301 115.034 128.649 1.00 91.12 224 VAL E N 1
ATOM 11761 C CA . VAL E 1 224 ? 77.782 115.501 129.946 1.00 88.57 224 VAL E CA 1
ATOM 11762 C C . VAL E 1 224 ? 77.327 116.930 130.221 1.00 90.77 224 VAL E C 1
ATOM 11763 O O . VAL E 1 224 ? 76.837 117.237 131.314 1.00 91.69 224 VAL E O 1
ATOM 11767 N N . LEU E 1 225 ? 77.485 117.827 129.245 1.00 95.72 225 LEU E N 1
ATOM 11768 C CA . LEU E 1 225 ? 77.180 119.235 129.485 1.00 99.06 225 LEU E CA 1
ATOM 11769 C C . LEU E 1 225 ? 75.688 119.459 129.695 1.00 95.91 225 LEU E C 1
ATOM 11770 O O . LEU E 1 225 ? 75.287 120.450 130.315 1.00 94.04 225 LEU E O 1
ATOM 11775 N N . GLY E 1 226 ? 74.855 118.559 129.186 1.00 98.88 226 GLY E N 1
ATOM 11776 C CA . GLY E 1 226 ? 73.419 118.663 129.373 1.00 104.71 226 GLY E CA 1
ATOM 11777 C C . GLY E 1 226 ? 72.642 118.728 128.074 1.00 111.54 226 GLY E C 1
ATOM 11778 O O . GLY E 1 226 ? 73.227 118.804 126.994 1.00 111.41 226 GLY E O 1
ATOM 11779 N N . GLY E 1 237 ? 76.685 126.258 132.468 1.00 121.36 237 GLY E N 1
ATOM 11780 C CA . GLY E 1 237 ? 77.126 125.000 133.043 1.00 122.90 237 GLY E CA 1
ATOM 11781 C C . GLY E 1 237 ? 76.030 124.266 133.789 1.00 130.75 237 GLY E C 1
ATOM 11782 O O . GLY E 1 237 ? 76.052 123.041 133.897 1.00 127.19 237 GLY E O 1
ATOM 11783 N N . ASP E 1 238 ? 75.066 125.023 134.301 1.00 137.32 238 ASP E N 1
ATOM 11784 C CA . ASP E 1 238 ? 73.948 124.466 135.048 1.00 146.64 238 ASP E CA 1
ATOM 11785 C C . ASP E 1 238 ? 72.868 124.006 134.065 1.00 150.84 238 ASP E C 1
ATOM 11786 O O . ASP E 1 238 ? 73.124 123.857 132.868 1.00 147.75 238 ASP E O 1
ATOM 11791 N N . GLY E 1 239 ? 71.658 123.758 134.564 1.00 151.79 239 GLY E N 1
ATOM 11792 C CA . GLY E 1 239 ? 70.547 123.351 133.726 1.00 150.24 239 GLY E CA 1
ATOM 11793 C C . GLY E 1 239 ? 70.198 124.350 132.642 1.00 151.61 239 GLY E C 1
ATOM 11794 O O . GLY E 1 239 ? 70.057 125.547 132.907 1.00 149.77 239 GLY E O 1
ATOM 11795 N N . GLN E 1 240 ? 70.055 123.861 131.413 1.00 152.50 240 GLN E N 1
ATOM 11796 C CA . GLN E 1 240 ? 69.736 124.693 130.260 1.00 151.13 240 GLN E CA 1
ATOM 11797 C C . GLN E 1 240 ? 68.900 123.867 129.292 1.00 145.52 240 GLN E C 1
ATOM 11798 O O . GLN E 1 240 ? 68.352 122.821 129.649 1.00 141.33 240 GLN E O 1
ATOM 11804 N N . THR E 1 241 ? 68.799 124.351 128.058 1.00 146.40 241 THR E N 1
ATOM 11805 C CA . THR E 1 241 ? 68.205 123.548 126.999 1.00 143.41 241 THR E CA 1
ATOM 11806 C C . THR E 1 241 ? 69.105 122.354 126.715 1.00 142.52 241 THR E C 1
ATOM 11807 O O . THR E 1 241 ? 70.167 122.498 126.103 1.00 143.85 241 THR E O 1
ATOM 11811 N N . ALA E 1 242 ? 68.683 121.175 127.178 1.00 142.75 242 ALA E N 1
ATOM 11812 C CA . ALA E 1 242 ? 69.530 119.992 127.071 1.00 138.15 242 ALA E CA 1
ATOM 11813 C C . ALA E 1 242 ? 69.784 119.617 125.617 1.00 139.07 242 ALA E C 1
ATOM 11814 O O . ALA E 1 242 ? 70.920 119.308 125.238 1.00 138.10 242 ALA E O 1
ATOM 11816 N N . ARG E 1 243 ? 68.747 119.640 124.791 1.00 139.66 243 ARG E N 1
ATOM 11817 C CA . ARG E 1 243 ? 68.906 119.261 123.399 1.00 139.74 243 ARG E CA 1
ATOM 11818 C C . ARG E 1 243 ? 69.672 120.345 122.643 1.00 137.69 243 ARG E C 1
ATOM 11819 O O . ARG E 1 243 ? 69.396 121.536 122.813 1.00 132.46 243 ARG E O 1
ATOM 11827 N N . PRO E 1 244 ? 70.639 119.968 121.811 1.00 136.86 244 PRO E N 1
ATOM 11828 C CA . PRO E 1 244 ? 71.358 120.964 121.010 1.00 135.41 244 PRO E CA 1
ATOM 11829 C C . PRO E 1 244 ? 70.444 121.607 119.978 1.00 144.43 244 PRO E C 1
ATOM 11830 O O . PRO E 1 244 ? 69.278 121.243 119.813 1.00 147.50 244 PRO E O 1
ATOM 11834 N N . VAL E 1 245 ? 71.005 122.586 119.265 1.00 144.00 245 VAL E N 1
ATOM 11835 C CA . VAL E 1 245 ? 70.206 123.390 118.343 1.00 142.67 245 VAL E CA 1
ATOM 11836 C C . VAL E 1 245 ? 69.704 122.564 117.167 1.00 141.31 245 VAL E C 1
ATOM 11837 O O . VAL E 1 245 ? 68.642 122.860 116.607 1.00 142.48 245 VAL E O 1
ATOM 11841 N N . TRP E 1 246 ? 70.446 121.529 116.766 1.00 136.97 246 TRP E N 1
ATOM 11842 C CA . TRP E 1 246 ? 70.102 120.833 115.529 1.00 136.57 246 TRP E CA 1
ATOM 11843 C C . TRP E 1 246 ? 68.803 120.046 115.664 1.00 144.10 246 TRP E C 1
ATOM 11844 O O . TRP E 1 246 ? 68.109 119.811 114.668 1.00 144.00 246 TRP E O 1
ATOM 11855 N N . GLU E 1 247 ? 68.454 119.631 116.883 1.00 146.26 247 GLU E N 1
ATOM 11856 C CA . GLU E 1 247 ? 67.207 118.896 117.073 1.00 147.45 247 GLU E CA 1
ATOM 11857 C C . GLU E 1 247 ? 65.994 119.796 116.879 1.00 148.54 247 GLU E C 1
ATOM 11858 O O . GLU E 1 247 ? 65.031 119.416 116.203 1.00 147.03 247 GLU E O 1
ATOM 11864 N N . THR E 1 248 ? 66.022 120.995 117.464 1.00 147.54 248 THR E N 1
ATOM 11865 C CA . THR E 1 248 ? 64.864 121.880 117.397 1.00 148.27 248 THR E CA 1
ATOM 11866 C C . THR E 1 248 ? 64.782 122.603 116.057 1.00 143.66 248 THR E C 1
ATOM 11867 O O . THR E 1 248 ? 63.718 123.113 115.687 1.00 138.37 248 THR E O 1
ATOM 11871 N N . ALA E 1 249 ? 65.891 122.663 115.324 1.00 142.08 249 ALA E N 1
ATOM 11872 C CA . ALA E 1 249 ? 65.946 123.454 114.101 1.00 138.08 249 ALA E CA 1
ATOM 11873 C C . ALA E 1 249 ? 65.007 122.899 113.038 1.00 133.82 249 ALA E C 1
ATOM 11874 O O . ALA E 1 249 ? 64.849 121.683 112.901 1.00 132.90 249 ALA E O 1
ATOM 11876 N N . LYS E 1 250 ? 64.381 123.804 112.281 1.00 129.85 250 LYS E N 1
ATOM 11877 C CA . LYS E 1 250 ? 63.483 123.379 111.213 1.00 128.13 250 LYS E CA 1
ATOM 11878 C C . LYS E 1 250 ? 64.200 123.334 109.867 1.00 127.97 250 LYS E C 1
ATOM 11879 O O . LYS E 1 250 ? 64.178 122.305 109.182 1.00 125.93 250 LYS E O 1
ATOM 11885 N N . ASP E 1 251 ? 64.845 124.430 109.476 1.00 127.03 251 ASP E N 1
ATOM 11886 C CA . ASP E 1 251 ? 65.513 124.530 108.188 1.00 119.45 251 ASP E CA 1
ATOM 11887 C C . ASP E 1 251 ? 67.004 124.733 108.406 1.00 112.05 251 ASP E C 1
ATOM 11888 O O . ASP E 1 251 ? 67.436 125.297 109.415 1.00 113.68 251 ASP E O 1
ATOM 11893 N N . ALA E 1 252 ? 67.790 124.266 107.442 1.00 108.09 252 ALA E N 1
ATOM 11894 C CA . ALA E 1 252 ? 69.239 124.351 107.507 1.00 103.09 252 ALA E CA 1
ATOM 11895 C C . ALA E 1 252 ? 69.788 124.777 106.154 1.00 99.61 252 ALA E C 1
ATOM 11896 O O . ALA E 1 252 ? 69.226 124.441 105.109 1.00 102.33 252 ALA E O 1
ATOM 11898 N N . LEU E 1 253 ? 70.893 125.519 106.179 1.00 97.61 253 LEU E N 1
ATOM 11899 C CA . LEU E 1 253 ? 71.476 126.075 104.966 1.00 94.24 253 LEU E CA 1
ATOM 11900 C C . LEU E 1 253 ? 72.978 125.834 104.945 1.00 93.65 253 LEU E C 1
ATOM 11901 O O . LEU E 1 253 ? 73.646 125.953 105.981 1.00 100.93 253 LEU E O 1
ATOM 11906 N N . GLN E 1 254 ? 73.500 125.494 103.766 1.00 86.70 254 GLN E N 1
ATOM 11907 C CA . GLN E 1 254 ? 74.931 125.389 103.521 1.00 85.06 254 GLN E CA 1
ATOM 11908 C C . GLN E 1 254 ? 75.281 126.108 102.227 1.00 87.81 254 GLN E C 1
ATOM 11909 O O . GLN E 1 254 ? 74.653 125.873 101.190 1.00 91.44 254 GLN E O 1
ATOM 11915 N N . PHE E 1 255 ? 76.295 126.964 102.291 1.00 85.90 255 PHE E N 1
ATOM 11916 C CA . PHE E 1 255 ? 76.783 127.736 101.157 1.00 82.38 255 PHE E CA 1
ATOM 11917 C C . PHE E 1 255 ? 78.168 127.225 100.782 1.00 86.55 255 PHE E C 1
ATOM 11918 O O . PHE E 1 255 ? 79.061 127.174 101.632 1.00 90.47 255 PHE E O 1
ATOM 11926 N N . GLY E 1 256 ? 78.334 126.830 99.520 1.00 83.65 256 GLY E N 1
ATOM 11927 C CA . GLY E 1 256 ? 79.514 126.102 99.085 1.00 85.57 256 GLY E CA 1
ATOM 11928 C C . GLY E 1 256 ? 80.279 126.626 97.882 1.00 89.93 256 GLY E C 1
ATOM 11929 O O . GLY E 1 256 ? 80.657 125.829 97.018 1.00 86.73 256 GLY E O 1
ATOM 11930 N N . GLN E 1 257 ? 80.520 127.932 97.786 1.00 89.39 257 GLN E N 1
ATOM 11931 C CA . GLN E 1 257 ? 80.923 128.526 96.513 1.00 86.66 257 GLN E CA 1
ATOM 11932 C C . GLN E 1 257 ? 82.351 129.051 96.566 1.00 83.87 257 GLN E C 1
ATOM 11933 O O . GLN E 1 257 ? 82.750 129.677 97.552 1.00 85.11 257 GLN E O 1
ATOM 11939 N N . ASP E 1 258 ? 83.109 128.801 95.490 1.00 82.65 258 ASP E N 1
ATOM 11940 C CA . ASP E 1 258 ? 84.470 129.322 95.302 1.00 80.54 258 ASP E CA 1
ATOM 11941 C C . ASP E 1 258 ? 85.442 128.803 96.357 1.00 74.49 258 ASP E C 1
ATOM 11942 O O . ASP E 1 258 ? 86.454 129.442 96.648 1.00 72.02 258 ASP E O 1
ATOM 11947 N N . GLY E 1 259 ? 85.156 127.641 96.930 1.00 77.08 259 GLY E N 1
ATOM 11948 C CA . GLY E 1 259 ? 85.945 127.138 98.030 1.00 69.32 259 GLY E CA 1
ATOM 11949 C C . GLY E 1 259 ? 85.599 127.740 99.370 1.00 68.57 259 GLY E C 1
ATOM 11950 O O . GLY E 1 259 ? 86.072 127.239 100.397 1.00 66.82 259 GLY E O 1
ATOM 11951 N N . HIS E 1 260 ? 84.784 128.789 99.393 1.00 68.39 260 HIS E N 1
ATOM 11952 C CA . HIS E 1 260 ? 84.282 129.379 100.624 1.00 63.24 260 HIS E CA 1
ATOM 11953 C C . HIS E 1 260 ? 83.031 128.626 101.052 1.00 69.31 260 HIS E C 1
ATOM 11954 O O . HIS E 1 260 ? 82.089 128.471 100.262 1.00 75.33 260 HIS E O 1
ATOM 11961 N N . GLY E 1 261 ? 83.028 128.164 102.295 1.00 68.13 261 GLY E N 1
ATOM 11962 C CA . GLY E 1 261 ? 81.920 127.393 102.815 1.00 65.00 261 GLY E CA 1
ATOM 11963 C C . GLY E 1 261 ? 81.370 128.001 104.087 1.00 68.15 261 GLY E C 1
ATOM 11964 O O . GLY E 1 261 ? 82.079 128.654 104.852 1.00 73.69 261 GLY E O 1
ATOM 11965 N N . SER E 1 262 ? 80.074 127.786 104.292 1.00 71.17 262 SER E N 1
ATOM 11966 C CA . SER E 1 262 ? 79.382 128.260 105.481 1.00 74.74 262 SER E CA 1
ATOM 11967 C C . SER E 1 262 ? 78.183 127.359 105.730 1.00 76.60 262 SER E C 1
ATOM 11968 O O . SER E 1 262 ? 77.676 126.724 104.806 1.00 78.04 262 SER E O 1
ATOM 11971 N N . GLY E 1 263 ? 77.728 127.309 106.974 1.00 76.61 263 GLY E N 1
ATOM 11972 C CA . GLY E 1 263 ? 76.585 126.474 107.306 1.00 73.19 263 GLY E CA 1
ATOM 11973 C C . GLY E 1 263 ? 75.946 126.865 108.617 1.00 78.55 263 GLY E C 1
ATOM 11974 O O . GLY E 1 263 ? 76.636 127.162 109.599 1.00 83.33 263 GLY E O 1
ATOM 11975 N N . PHE E 1 264 ? 74.611 126.846 108.637 1.00 85.42 264 PHE E N 1
ATOM 11976 C CA . PHE E 1 264 ? 73.887 127.166 109.864 1.00 87.88 264 PHE E CA 1
ATOM 11977 C C . PHE E 1 264 ? 72.473 126.598 109.824 1.00 93.50 264 PHE E C 1
ATOM 11978 O O . PHE E 1 264 ? 72.031 126.038 108.817 1.00 98.83 264 PHE E O 1
ATOM 11986 N N . PHE E 1 265 ? 71.780 126.736 110.954 1.00 97.21 265 PHE E N 1
ATOM 11987 C CA . PHE E 1 265 ? 70.417 126.249 111.144 1.00 101.31 265 PHE E CA 1
ATOM 11988 C C . PHE E 1 265 ? 69.469 127.429 111.311 1.00 105.20 265 PHE E C 1
ATOM 11989 O O . PHE E 1 265 ? 69.880 128.498 111.773 1.00 107.42 265 PHE E O 1
ATOM 11997 N N . PHE E 1 266 ? 68.205 127.232 110.943 1.00 108.91 266 PHE E N 1
ATOM 11998 C CA . PHE E 1 266 ? 67.186 128.248 111.180 1.00 112.15 266 PHE E CA 1
ATOM 11999 C C . PHE E 1 266 ? 66.499 128.003 112.518 1.00 121.00 266 PHE E C 1
ATOM 12000 O O . PHE E 1 266 ? 66.052 126.888 112.803 1.00 123.83 266 PHE E O 1
ATOM 12008 N N . THR E 1 267 ? 66.402 129.048 113.338 1.00 125.58 267 THR E N 1
ATOM 12009 C CA . THR E 1 267 ? 65.820 128.927 114.666 1.00 130.44 267 THR E CA 1
ATOM 12010 C C . THR E 1 267 ? 64.852 130.078 114.903 1.00 134.15 267 THR E C 1
ATOM 12011 O O . THR E 1 267 ? 65.054 131.191 114.412 1.00 133.68 267 THR E O 1
ATOM 12015 N N . GLU E 1 268 ? 63.790 129.792 115.662 1.00 137.93 268 GLU E N 1
ATOM 12016 C CA . GLU E 1 268 ? 62.776 130.806 115.940 1.00 138.97 268 GLU E CA 1
ATOM 12017 C C . GLU E 1 268 ? 63.334 131.942 116.789 1.00 138.70 268 GLU E C 1
ATOM 12018 O O . GLU E 1 268 ? 63.034 133.116 116.543 1.00 135.66 268 GLU E O 1
ATOM 12024 N N . LYS E 1 269 ? 64.142 131.614 117.789 1.00 140.56 269 LYS E N 1
ATOM 12025 C CA . LYS E 1 269 ? 64.638 132.561 118.773 1.00 136.32 269 LYS E CA 1
ATOM 12026 C C . LYS E 1 269 ? 66.154 132.664 118.695 1.00 135.52 269 LYS E C 1
ATOM 12027 O O . LYS E 1 269 ? 66.827 131.727 118.250 1.00 131.55 269 LYS E O 1
ATOM 12033 N N . PRO E 1 270 ? 66.730 133.793 119.118 1.00 140.10 270 PRO E N 1
ATOM 12034 C CA . PRO E 1 270 ? 68.194 133.888 119.166 1.00 135.89 270 PRO E CA 1
ATOM 12035 C C . PRO E 1 270 ? 68.767 133.075 120.314 1.00 134.49 270 PRO E C 1
ATOM 12036 O O . PRO E 1 270 ? 68.696 133.490 121.475 1.00 132.37 270 PRO E O 1
ATOM 12040 N N . ASP E 1 271 ? 69.343 131.918 120.000 1.00 128.77 271 ASP E N 1
ATOM 12041 C CA . ASP E 1 271 ? 69.869 131.006 121.006 1.00 122.14 271 ASP E CA 1
ATOM 12042 C C . ASP E 1 271 ? 71.251 130.535 120.587 1.00 119.11 271 ASP E C 1
ATOM 12043 O O . ASP E 1 271 ? 71.437 130.074 119.456 1.00 114.54 271 ASP E O 1
ATOM 12048 N N . ALA E 1 272 ? 72.212 130.644 121.497 1.00 117.77 272 ALA E N 1
ATOM 12049 C CA . ALA E 1 272 ? 73.526 130.074 121.268 1.00 111.32 272 ALA E CA 1
ATOM 12050 C C . ALA E 1 272 ? 73.508 128.585 121.602 1.00 112.47 272 ALA E C 1
ATOM 12051 O O . ALA E 1 272 ? 72.509 128.038 122.074 1.00 118.16 272 ALA E O 1
ATOM 12053 N N . ASN E 1 273 ? 74.631 127.921 121.350 1.00 103.29 273 ASN E N 1
ATOM 12054 C CA . ASN E 1 273 ? 74.689 126.489 121.581 1.00 103.38 273 ASN E CA 1
ATOM 12055 C C . ASN E 1 273 ? 74.807 126.191 123.076 1.00 109.64 273 ASN E C 1
ATOM 12056 O O . ASN E 1 273 ? 74.977 127.085 123.909 1.00 110.57 273 ASN E O 1
ATOM 12061 N N . VAL E 1 274 ? 74.703 124.903 123.413 1.00 112.56 274 VAL E N 1
ATOM 12062 C CA . VAL E 1 274 ? 74.631 124.498 124.815 1.00 112.08 274 VAL E CA 1
ATOM 12063 C C . VAL E 1 274 ? 75.980 124.628 125.510 1.00 111.98 274 VAL E C 1
ATOM 12064 O O . VAL E 1 274 ? 76.059 124.565 126.743 1.00 110.03 274 VAL E O 1
ATOM 12068 N N . TRP E 1 275 ? 77.060 124.797 124.744 1.00 110.46 275 TRP E N 1
ATOM 12069 C CA . TRP E 1 275 ? 78.392 124.822 125.342 1.00 100.04 275 TRP E CA 1
ATOM 12070 C C . TRP E 1 275 ? 78.707 126.176 125.964 1.00 100.15 275 TRP E C 1
ATOM 12071 O O . TRP E 1 275 ? 79.577 126.278 126.836 1.00 101.12 275 TRP E O 1
ATOM 12082 N N . VAL E 1 276 ? 78.017 127.231 125.525 1.00 102.61 276 VAL E N 1
ATOM 12083 C CA . VAL E 1 276 ? 78.337 128.570 126.001 1.00 103.53 276 VAL E CA 1
ATOM 12084 C C . VAL E 1 276 ? 77.784 128.784 127.408 1.00 102.97 276 VAL E C 1
ATOM 12085 O O . VAL E 1 276 ? 76.936 128.027 127.896 1.00 106.31 276 VAL E O 1
ATOM 12089 N N . ASP E 1 277 ? 78.280 129.828 128.067 1.00 99.28 277 ASP E N 1
ATOM 12090 C CA . ASP E 1 277 ? 77.814 130.196 129.394 1.00 99.06 277 ASP E CA 1
ATOM 12091 C C . ASP E 1 277 ? 76.502 130.974 129.304 1.00 100.30 277 ASP E C 1
ATOM 12092 O O . ASP E 1 277 ? 76.136 131.509 128.255 1.00 101.71 277 ASP E O 1
ATOM 12097 N N . GLY E 1 278 ? 75.788 131.027 130.430 1.00 99.68 278 GLY E N 1
ATOM 12098 C CA . GLY E 1 278 ? 74.497 131.696 130.449 1.00 97.69 278 GLY E CA 1
ATOM 12099 C C . GLY E 1 278 ? 74.595 133.194 130.227 1.00 100.06 278 GLY E C 1
ATOM 12100 O O . GLY E 1 278 ? 73.717 133.796 129.603 1.00 106.03 278 GLY E O 1
ATOM 12101 N N . ALA E 1 279 ? 75.656 133.819 130.743 1.00 97.18 279 ALA E N 1
ATOM 12102 C CA . ALA E 1 279 ? 75.798 135.267 130.614 1.00 96.02 279 ALA E CA 1
ATOM 12103 C C . ALA E 1 279 ? 75.937 135.687 129.155 1.00 95.73 279 ALA E C 1
ATOM 12104 O O . ALA E 1 279 ? 75.394 136.720 128.744 1.00 94.90 279 ALA E O 1
ATOM 12106 N N . VAL E 1 280 ? 76.666 134.902 128.359 1.00 92.18 280 VAL E N 1
ATOM 12107 C CA . VAL E 1 280 ? 76.840 135.221 126.945 1.00 88.11 280 VAL E CA 1
ATOM 12108 C C . VAL E 1 280 ? 75.502 135.179 126.213 1.00 95.27 280 VAL E C 1
ATOM 12109 O O . VAL E 1 280 ? 75.173 136.082 125.429 1.00 99.24 280 VAL E O 1
ATOM 12113 N N . SER E 1 281 ? 74.708 134.134 126.459 1.00 94.37 281 SER E N 1
ATOM 12114 C CA . SER E 1 281 ? 73.400 134.036 125.819 1.00 92.57 281 SER E CA 1
ATOM 12115 C C . SER E 1 281 ? 72.480 135.158 126.278 1.00 95.96 281 SER E C 1
ATOM 12116 O O . SER E 1 281 ? 71.697 135.694 125.484 1.00 102.78 281 SER E O 1
ATOM 12119 N N . SER E 1 282 ? 72.554 135.523 127.559 1.00 91.89 282 SER E N 1
ATOM 12120 C CA . SER E 1 282 ? 71.749 136.636 128.052 1.00 94.31 282 SER E CA 1
ATOM 12121 C C . SER E 1 282 ? 72.132 137.939 127.361 1.00 99.64 282 SER E C 1
ATOM 12122 O O . SER E 1 282 ? 71.260 138.733 126.990 1.00 105.52 282 SER E O 1
ATOM 12125 N N . TYR E 1 283 ? 73.433 138.174 127.177 1.00 95.94 283 TYR E N 1
ATOM 12126 C CA . TYR E 1 283 ? 73.883 139.365 126.462 1.00 94.71 283 TYR E CA 1
ATOM 12127 C C . TYR E 1 283 ? 73.366 139.373 125.029 1.00 100.41 283 TYR E C 1
ATOM 12128 O O . TYR E 1 283 ? 72.902 140.408 124.531 1.00 99.26 283 TYR E O 1
ATOM 12137 N N . TYR E 1 284 ? 73.427 138.222 124.354 1.00 102.43 284 TYR E N 1
ATOM 12138 C CA . TYR E 1 284 ? 72.902 138.135 122.993 1.00 97.35 284 TYR E CA 1
ATOM 12139 C C . TYR E 1 284 ? 71.413 138.455 122.948 1.00 102.62 284 TYR E C 1
ATOM 12140 O O . TYR E 1 284 ? 70.956 139.214 122.083 1.00 108.59 284 TYR E O 1
ATOM 12149 N N . ARG E 1 285 ? 70.638 137.884 123.873 1.00 105.36 285 ARG E N 1
ATOM 12150 C CA . ARG E 1 285 ? 69.199 138.130 123.887 1.00 108.11 285 ARG E CA 1
ATOM 12151 C C . ARG E 1 285 ? 68.889 139.592 124.181 1.00 112.30 285 ARG E C 1
ATOM 12152 O O . ARG E 1 285 ? 67.931 140.153 123.638 1.00 116.39 285 ARG E O 1
ATOM 12160 N N . GLU E 1 286 ? 69.681 140.225 125.047 1.00 110.71 286 GLU E N 1
ATOM 12161 C CA . GLU E 1 286 ? 69.433 141.624 125.377 1.00 112.05 286 GLU E CA 1
ATOM 12162 C C . GLU E 1 286 ? 69.789 142.546 124.216 1.00 114.56 286 GLU E C 1
ATOM 12163 O O . GLU E 1 286 ? 69.129 143.571 124.007 1.00 116.07 286 GLU E O 1
ATOM 12169 N N . THR E 1 287 ? 70.827 142.208 123.451 1.00 113.75 287 THR E N 1
ATOM 12170 C CA . THR E 1 287 ? 71.272 143.070 122.362 1.00 115.16 287 THR E CA 1
ATOM 12171 C C . THR E 1 287 ? 70.721 142.660 120.999 1.00 117.57 287 THR E C 1
ATOM 12172 O O . THR E 1 287 ? 71.128 143.238 119.986 1.00 118.14 287 THR E O 1
ATOM 12176 N N . TYR E 1 288 ? 69.819 141.675 120.950 1.00 114.04 288 TYR E N 1
ATOM 12177 C CA . TYR E 1 288 ? 69.262 141.230 119.673 1.00 113.78 288 TYR E CA 1
ATOM 12178 C C . TYR E 1 288 ? 68.629 142.367 118.873 1.00 119.54 288 TYR E C 1
ATOM 12179 O O . TYR E 1 288 ? 68.634 142.334 117.637 1.00 121.25 288 TYR E O 1
ATOM 12188 N N . ALA E 1 289 ? 68.064 143.371 119.549 1.00 119.02 289 ALA E N 1
ATOM 12189 C CA . ALA E 1 289 ? 67.321 144.409 118.835 1.00 120.09 289 ALA E CA 1
ATOM 12190 C C . ALA E 1 289 ? 68.224 145.213 117.904 1.00 122.18 289 ALA E C 1
ATOM 12191 O O . ALA E 1 289 ? 67.902 145.403 116.723 1.00 123.20 289 ALA E O 1
ATOM 12193 N N . GLU E 1 290 ? 69.358 145.693 118.419 1.00 120.73 290 GLU E N 1
ATOM 12194 C CA . GLU E 1 290 ? 70.275 146.478 117.597 1.00 120.39 290 GLU E CA 1
ATOM 12195 C C . GLU E 1 290 ? 70.835 145.648 116.451 1.00 120.37 290 GLU E C 1
ATOM 12196 O O . GLU E 1 290 ? 70.956 146.135 115.320 1.00 121.42 290 GLU E O 1
ATOM 12202 N N . ALA E 1 291 ? 71.182 144.389 116.724 1.00 119.48 291 ALA E N 1
ATOM 12203 C CA . ALA E 1 291 ? 71.713 143.523 115.679 1.00 115.65 291 ALA E CA 1
ATOM 12204 C C . ALA E 1 291 ? 70.688 143.292 114.579 1.00 116.26 291 ALA E C 1
ATOM 12205 O O . ALA E 1 291 ? 71.030 143.298 113.391 1.00 115.31 291 ALA E O 1
ATOM 12207 N N . GLU E 1 292 ? 69.424 143.082 114.953 1.00 117.81 292 GLU E N 1
ATOM 12208 C CA . GLU E 1 292 ? 68.379 142.909 113.951 1.00 115.38 292 GLU E CA 1
ATOM 12209 C C . GLU E 1 292 ? 68.188 144.179 113.136 1.00 116.22 292 GLU E C 1
ATOM 12210 O O . GLU E 1 292 ? 67.996 144.121 111.916 1.00 115.49 292 GLU E O 1
ATOM 12216 N N . GLN E 1 293 ? 68.233 145.338 113.796 1.00 115.30 293 GLN E N 1
ATOM 12217 C CA . GLN E 1 293 ? 68.059 146.596 113.078 1.00 115.66 293 GLN E CA 1
ATOM 12218 C C . GLN E 1 293 ? 69.187 146.828 112.080 1.00 116.72 293 GLN E C 1
ATOM 12219 O O . GLN E 1 293 ? 68.949 147.300 110.962 1.00 118.36 293 GLN E O 1
ATOM 12225 N N . ARG E 1 294 ? 70.424 146.503 112.463 1.00 116.69 294 ARG E N 1
ATOM 12226 C CA . ARG E 1 294 ? 71.563 146.818 111.606 1.00 112.89 294 ARG E CA 1
ATOM 12227 C C . ARG E 1 294 ? 71.649 145.887 110.402 1.00 108.46 294 ARG E C 1
ATOM 12228 O O . ARG E 1 294 ? 71.944 146.336 109.288 1.00 108.02 294 ARG E O 1
ATOM 12236 N N . LEU E 1 295 ? 71.405 144.593 110.597 1.00 109.22 295 LEU E N 1
ATOM 12237 C CA . LEU E 1 295 ? 71.616 143.599 109.551 1.00 107.36 295 LEU E CA 1
ATOM 12238 C C . LEU E 1 295 ? 70.327 143.079 108.934 1.00 106.97 295 LEU E C 1
ATOM 12239 O O . LEU E 1 295 ? 70.143 143.169 107.717 1.00 103.63 295 LEU E O 1
ATOM 12244 N N . GLY E 1 296 ? 69.432 142.539 109.740 1.00 110.41 296 GLY E N 1
ATOM 12245 C CA . GLY E 1 296 ? 68.240 141.870 109.255 1.00 109.63 296 GLY E CA 1
ATOM 12246 C C . GLY E 1 296 ? 67.950 140.651 110.109 1.00 112.49 296 GLY E C 1
ATOM 12247 O O . GLY E 1 296 ? 68.809 140.136 110.824 1.00 112.47 296 GLY E O 1
ATOM 12248 N N . GLU E 1 297 ? 66.707 140.174 110.024 1.00 113.24 297 GLU E N 1
ATOM 12249 C CA . GLU E 1 297 ? 66.263 139.109 110.918 1.00 113.63 297 GLU E CA 1
ATOM 12250 C C . GLU E 1 297 ? 67.020 137.810 110.672 1.00 107.55 297 GLU E C 1
ATOM 12251 O O . GLU E 1 297 ? 67.330 137.078 111.618 1.00 110.05 297 GLU E O 1
ATOM 12257 N N . VAL E 1 298 ? 67.320 137.501 109.409 1.00 102.53 298 VAL E N 1
ATOM 12258 C CA . VAL E 1 298 ? 67.913 136.206 109.079 1.00 103.79 298 VAL E CA 1
ATOM 12259 C C . VAL E 1 298 ? 69.270 136.047 109.751 1.00 103.43 298 VAL E C 1
ATOM 12260 O O . VAL E 1 298 ? 69.543 135.035 110.407 1.00 102.78 298 VAL E O 1
ATOM 12264 N N . ARG E 1 299 ? 70.141 137.046 109.601 1.00 104.27 299 ARG E N 1
ATOM 12265 C CA . ARG E 1 299 ? 71.488 136.938 110.153 1.00 100.90 299 ARG E CA 1
ATOM 12266 C C . ARG E 1 299 ? 71.499 137.182 111.656 1.00 106.07 299 ARG E C 1
ATOM 12267 O O . ARG E 1 299 ? 72.329 136.612 112.375 1.00 106.00 299 ARG E O 1
ATOM 12275 N N . ALA E 1 300 ? 70.590 138.026 112.151 1.00 107.48 300 ALA E N 1
ATOM 12276 C CA . ALA E 1 300 ? 70.571 138.347 113.575 1.00 104.53 300 ALA E CA 1
ATOM 12277 C C . ALA E 1 300 ? 70.221 137.129 114.419 1.00 108.79 300 ALA E C 1
ATOM 12278 O O . ALA E 1 300 ? 70.749 136.958 115.523 1.00 109.77 300 ALA E O 1
ATOM 12280 N N . LEU E 1 301 ? 69.326 136.275 113.923 1.00 109.14 301 LEU E N 1
ATOM 12281 C CA . LEU E 1 301 ? 68.925 135.087 114.665 1.00 108.53 301 LEU E CA 1
ATOM 12282 C C . LEU E 1 301 ? 69.948 133.963 114.589 1.00 106.24 301 LEU E C 1
ATOM 12283 O O . LEU E 1 301 ? 69.762 132.938 115.252 1.00 109.05 301 LEU E O 1
ATOM 12288 N N . ARG E 1 302 ? 71.007 134.117 113.798 1.00 102.54 302 ARG E N 1
ATOM 12289 C CA . ARG E 1 302 ? 72.028 133.083 113.655 1.00 98.22 302 ARG E CA 1
ATOM 12290 C C . ARG E 1 302 ? 73.099 133.286 114.718 1.00 100.73 302 ARG E C 1
ATOM 12291 O O . ARG E 1 302 ? 73.918 134.205 114.618 1.00 101.74 302 ARG E O 1
ATOM 12299 N N . LEU E 1 303 ? 73.100 132.423 115.734 1.00 97.67 303 LEU E N 1
ATOM 12300 C CA . LEU E 1 303 ? 74.143 132.415 116.752 1.00 89.63 303 LEU E CA 1
ATOM 12301 C C . LEU E 1 303 ? 74.850 131.067 116.815 1.00 86.28 303 LEU E C 1
ATOM 12302 O O . LEU E 1 303 ? 75.374 130.692 117.866 1.00 89.78 303 LEU E O 1
ATOM 12307 N N . ALA E 1 304 ? 74.860 130.327 115.711 1.00 80.39 304 ALA E N 1
ATOM 12308 C CA . ALA E 1 304 ? 75.541 129.045 115.638 1.00 74.44 304 ALA E CA 1
ATOM 12309 C C . ALA E 1 304 ? 75.860 128.749 114.182 1.00 80.38 304 ALA E C 1
ATOM 12310 O O . ALA E 1 304 ? 75.323 129.381 113.270 1.00 85.39 304 ALA E O 1
ATOM 12312 N N . GLY E 1 305 ? 76.747 127.795 113.973 1.00 81.06 305 GLY E N 1
ATOM 12313 C CA . GLY E 1 305 ? 77.129 127.404 112.631 1.00 79.07 305 GLY E CA 1
ATOM 12314 C C . GLY E 1 305 ? 78.636 127.364 112.497 1.00 67.08 305 GLY E C 1
ATOM 12315 O O . GLY E 1 305 ? 79.374 127.467 113.471 1.00 70.31 305 GLY E O 1
ATOM 12316 N N . HIS E 1 306 ? 79.078 127.208 111.253 1.00 61.92 306 HIS E N 1
ATOM 12317 C CA . HIS E 1 306 ? 80.498 127.160 110.937 1.00 60.43 306 HIS E CA 1
ATOM 12318 C C . HIS E 1 306 ? 80.768 127.966 109.678 1.00 61.31 306 HIS E C 1
ATOM 12319 O O . HIS E 1 306 ? 79.881 128.116 108.830 1.00 73.63 306 HIS E O 1
ATOM 12326 N N . ASN E 1 307 ? 81.991 128.485 109.551 1.00 55.62 307 ASN E N 1
ATOM 12327 C CA . ASN E 1 307 ? 82.375 129.185 108.336 1.00 59.27 307 ASN E CA 1
ATOM 12328 C C . ASN E 1 307 ? 83.828 128.880 108.010 1.00 55.38 307 ASN E C 1
ATOM 12329 O O . ASN E 1 307 ? 84.568 128.361 108.847 1.00 60.57 307 ASN E O 1
ATOM 12334 N N . ASN E 1 308 ? 84.223 129.183 106.775 1.00 50.99 308 ASN E N 1
ATOM 12335 C CA . ASN E 1 308 ? 85.615 129.047 106.375 1.00 45.62 308 ASN E CA 1
ATOM 12336 C C . ASN E 1 308 ? 85.885 129.934 105.171 1.00 45.36 308 ASN E C 1
ATOM 12337 O O . ASN E 1 308 ? 85.039 130.079 104.286 1.00 56.75 308 ASN E O 1
ATOM 12342 N N . ILE E 1 309 ? 87.077 130.523 105.148 1.00 43.85 309 ILE E N 1
ATOM 12343 C CA . ILE E 1 309 ? 87.554 131.331 104.033 1.00 45.11 309 ILE E CA 1
ATOM 12344 C C . ILE E 1 309 ? 88.841 130.710 103.510 1.00 49.96 309 ILE E C 1
ATOM 12345 O O . ILE E 1 309 ? 89.784 130.472 104.279 1.00 55.89 309 ILE E O 1
ATOM 12350 N N . PHE E 1 310 ? 88.866 130.454 102.205 1.00 47.34 310 PHE E N 1
ATOM 12351 C CA . PHE E 1 310 ? 89.974 129.764 101.567 1.00 44.86 310 PHE E CA 1
ATOM 12352 C C . PHE E 1 310 ? 91.242 130.612 101.649 1.00 49.82 310 PHE E C 1
ATOM 12353 O O . PHE E 1 310 ? 91.190 131.828 101.436 1.00 60.09 310 PHE E O 1
ATOM 12361 N N . PRO E 1 311 ? 92.396 130.008 101.940 1.00 46.61 311 PRO E N 1
ATOM 12362 C CA . PRO E 1 311 ? 92.590 128.598 102.291 1.00 44.04 311 PRO E CA 1
ATOM 12363 C C . PRO E 1 311 ? 92.345 128.263 103.758 1.00 48.78 311 PRO E C 1
ATOM 12364 O O . PRO E 1 311 ? 91.782 127.215 104.049 1.00 49.55 311 PRO E O 1
ATOM 12368 N N . THR E 1 312 ? 92.747 129.115 104.712 1.00 50.36 312 THR E N 1
ATOM 12369 C CA . THR E 1 312 ? 92.934 128.694 106.102 1.00 44.95 312 THR E CA 1
ATOM 12370 C C . THR E 1 312 ? 92.435 129.743 107.104 1.00 39.96 312 THR E C 1
ATOM 12371 O O . THR E 1 312 ? 93.145 130.067 108.052 1.00 45.59 312 THR E O 1
ATOM 12375 N N . LEU E 1 313 ? 91.229 130.278 106.921 1.00 36.46 313 LEU E N 1
ATOM 12376 C CA . LEU E 1 313 ? 90.624 131.090 107.976 1.00 32.41 313 LEU E CA 1
ATOM 12377 C C . LEU E 1 313 ? 89.334 130.425 108.430 1.00 41.55 313 LEU E C 1
ATOM 12378 O O . LEU E 1 313 ? 88.487 130.100 107.595 1.00 49.87 313 LEU E O 1
ATOM 12383 N N . SER E 1 314 ? 89.169 130.218 109.741 1.00 38.80 314 SER E N 1
ATOM 12384 C CA . SER E 1 314 ? 87.973 129.541 110.232 1.00 35.83 314 SER E CA 1
ATOM 12385 C C . SER E 1 314 ? 87.376 130.285 111.416 1.00 39.37 314 SER E C 1
ATOM 12386 O O . SER E 1 314 ? 88.104 130.872 112.219 1.00 44.32 314 SER E O 1
ATOM 12389 N N . TRP E 1 315 ? 86.046 130.253 111.527 1.00 43.67 315 TRP E N 1
ATOM 12390 C CA . TRP E 1 315 ? 85.376 130.815 112.691 1.00 45.99 315 TRP E CA 1
ATOM 12391 C C . TRP E 1 315 ? 83.975 130.238 112.858 1.00 53.19 315 TRP E C 1
ATOM 12392 O O . TRP E 1 315 ? 83.326 129.813 111.894 1.00 65.31 315 TRP E O 1
ATOM 12403 N N . LEU E 1 316 ? 83.516 130.256 114.108 1.00 51.73 316 LEU E N 1
ATOM 12404 C CA . LEU E 1 316 ? 82.199 129.779 114.510 1.00 50.48 316 LEU E CA 1
ATOM 12405 C C . LEU E 1 316 ? 81.439 130.934 115.147 1.00 60.21 316 LEU E C 1
ATOM 12406 O O . LEU E 1 316 ? 82.028 131.746 115.865 1.00 65.71 316 LEU E O 1
ATOM 12411 N N . ASN E 1 317 ? 80.133 131.004 114.888 1.00 62.21 317 ASN E N 1
ATOM 12412 C CA . ASN E 1 317 ? 79.369 132.192 115.258 1.00 70.21 317 ASN E CA 1
ATOM 12413 C C . ASN E 1 317 ? 79.074 132.242 116.754 1.00 75.28 317 ASN E C 1
ATOM 12414 O O . ASN E 1 317 ? 79.059 133.321 117.357 1.00 75.85 317 ASN E O 1
ATOM 12419 N N . GLY E 1 318 ? 78.818 131.088 117.369 1.00 72.99 318 GLY E N 1
ATOM 12420 C CA . GLY E 1 318 ? 78.355 131.091 118.748 1.00 72.54 318 GLY E CA 1
ATOM 12421 C C . GLY E 1 318 ? 79.424 131.482 119.751 1.00 72.27 318 GLY E C 1
ATOM 12422 O O . GLY E 1 318 ? 79.246 132.428 120.523 1.00 71.24 318 GLY E O 1
ATOM 12423 N N . THR E 1 319 ? 80.547 130.769 119.751 1.00 72.69 319 THR E N 1
ATOM 12424 C CA . THR E 1 319 ? 81.576 130.925 120.768 1.00 67.81 319 THR E CA 1
ATOM 12425 C C . THR E 1 319 ? 82.547 132.061 120.479 1.00 70.68 319 THR E C 1
ATOM 12426 O O . THR E 1 319 ? 83.377 132.373 121.339 1.00 70.50 319 THR E O 1
ATOM 12430 N N . ALA E 1 320 ? 82.465 132.681 119.302 1.00 71.90 320 ALA E N 1
ATOM 12431 C CA . ALA E 1 320 ? 83.320 133.812 118.942 1.00 66.40 320 ALA E CA 1
ATOM 12432 C C . ALA E 1 320 ? 84.800 133.437 119.013 1.00 61.06 320 ALA E C 1
ATOM 12433 O O . ALA E 1 320 ? 85.544 133.907 119.874 1.00 65.40 320 ALA E O 1
ATOM 12435 N N . THR E 1 321 ? 85.220 132.555 118.107 1.00 53.60 321 THR E N 1
ATOM 12436 C CA . THR E 1 321 ? 86.606 132.120 118.004 1.00 55.40 321 THR E CA 1
ATOM 12437 C C . THR E 1 321 ? 87.098 132.326 116.580 1.00 51.02 321 THR E C 1
ATOM 12438 O O . THR E 1 321 ? 86.345 132.113 115.626 1.00 55.39 321 THR E O 1
ATOM 12442 N N . LEU E 1 322 ? 88.355 132.736 116.438 1.00 40.38 322 LEU E N 1
ATOM 12443 C CA . LEU E 1 322 ? 89.026 132.824 115.147 1.00 33.94 322 LEU E CA 1
ATOM 12444 C C . LEU E 1 322 ? 90.195 131.853 115.148 1.00 32.21 322 LEU E C 1
ATOM 12445 O O . LEU E 1 322 ? 90.954 131.801 116.117 1.00 38.49 322 LEU E O 1
ATOM 12450 N N . ARG E 1 323 ? 90.341 131.083 114.075 1.00 32.78 323 ARG E N 1
ATOM 12451 C CA . ARG E 1 323 ? 91.391 130.079 114.001 1.00 31.06 323 ARG E CA 1
ATOM 12452 C C . ARG E 1 323 ? 92.141 130.210 112.686 1.00 33.49 323 ARG E C 1
ATOM 12453 O O . ARG E 1 323 ? 91.527 130.332 111.616 1.00 43.08 323 ARG E O 1
ATOM 12461 N N . VAL E 1 324 ? 93.471 130.189 112.776 1.00 29.95 324 VAL E N 1
ATOM 12462 C CA . VAL E 1 324 ? 94.347 130.265 111.613 1.00 32.31 324 VAL E CA 1
ATOM 12463 C C . VAL E 1 324 ? 95.288 129.069 111.638 1.00 35.30 324 VAL E C 1
ATOM 12464 O O . VAL E 1 324 ? 95.892 128.766 112.675 1.00 40.36 324 VAL E O 1
ATOM 12468 N N . TRP E 1 325 ? 95.412 128.399 110.496 1.00 34.50 325 TRP E N 1
ATOM 12469 C CA . TRP E 1 325 ? 96.251 127.219 110.343 1.00 34.64 325 TRP E CA 1
ATOM 12470 C C . TRP E 1 325 ? 97.458 127.568 109.485 1.00 40.99 325 TRP E C 1
ATOM 12471 O O . TRP E 1 325 ? 97.304 128.064 108.365 1.00 41.74 325 TRP E O 1
ATOM 12482 N N . HIS E 1 326 ? 98.655 127.310 110.010 1.00 42.31 326 HIS E N 1
ATOM 12483 C CA . HIS E 1 326 ? 99.902 127.531 109.293 1.00 30.36 326 HIS E CA 1
ATOM 12484 C C . HIS E 1 326 ? 100.504 126.186 108.925 1.00 37.05 326 HIS E C 1
ATOM 12485 O O . HIS E 1 326 ? 100.783 125.382 109.826 1.00 43.88 326 HIS E O 1
ATOM 12492 N N . PRO E 1 327 ? 100.705 125.882 107.644 1.00 33.02 327 PRO E N 1
ATOM 12493 C CA . PRO E 1 327 ? 101.247 124.569 107.275 1.00 32.05 327 PRO E CA 1
ATOM 12494 C C . PRO E 1 327 ? 102.726 124.465 107.614 1.00 36.47 327 PRO E C 1
ATOM 12495 O O . PRO E 1 327 ? 103.503 125.382 107.350 1.00 39.51 327 PRO E O 1
ATOM 12499 N N . ARG E 1 328 ? 103.113 123.331 108.200 1.00 36.95 328 ARG E N 1
ATOM 12500 C CA . ARG E 1 328 ? 104.507 123.033 108.515 1.00 35.27 328 ARG E CA 1
ATOM 12501 C C . ARG E 1 328 ? 104.835 121.648 107.956 1.00 36.53 328 ARG E C 1
ATOM 12502 O O . ARG E 1 328 ? 104.831 120.657 108.679 1.00 47.82 328 ARG E O 1
ATOM 12510 N N . GLY E 1 329 ? 105.156 121.582 106.673 1.00 32.79 329 GLY E N 1
ATOM 12511 C CA . GLY E 1 329 ? 105.440 120.316 106.042 1.00 36.19 329 GLY E CA 1
ATOM 12512 C C . GLY E 1 329 ? 104.183 119.615 105.570 1.00 41.85 329 GLY E C 1
ATOM 12513 O O . GLY E 1 329 ? 103.063 120.019 105.893 1.00 41.00 329 GLY E O 1
ATOM 12514 N N . PRO E 1 330 ? 104.346 118.546 104.788 1.00 45.03 330 PRO E N 1
ATOM 12515 C CA . PRO E 1 330 ? 103.162 117.862 104.243 1.00 41.35 330 PRO E CA 1
ATOM 12516 C C . PRO E 1 330 ? 102.292 117.206 105.297 1.00 44.12 330 PRO E C 1
ATOM 12517 O O . PRO E 1 330 ? 101.120 116.926 105.028 1.00 44.09 330 PRO E O 1
ATOM 12521 N N . ASP E 1 331 ? 102.826 116.943 106.490 1.00 47.78 331 ASP E N 1
ATOM 12522 C CA . ASP E 1 331 ? 102.085 116.236 107.527 1.00 41.14 331 ASP E CA 1
ATOM 12523 C C . ASP E 1 331 ? 102.183 116.907 108.893 1.00 39.26 331 ASP E C 1
ATOM 12524 O O . ASP E 1 331 ? 102.370 116.219 109.898 1.00 46.50 331 ASP E O 1
ATOM 12529 N N . GLN E 1 332 ? 102.073 118.232 108.949 1.00 34.71 332 GLN E N 1
ATOM 12530 C CA . GLN E 1 332 ? 101.934 118.951 110.207 1.00 31.30 332 GLN E CA 1
ATOM 12531 C C . GLN E 1 332 ? 101.231 120.274 109.953 1.00 32.78 332 GLN E C 1
ATOM 12532 O O . GLN E 1 332 ? 101.134 120.742 108.818 1.00 38.91 332 GLN E O 1
ATOM 12538 N N . VAL E 1 333 ? 100.735 120.873 111.035 1.00 28.86 333 VAL E N 1
ATOM 12539 C CA . VAL E 1 333 ? 100.071 122.168 110.979 1.00 28.70 333 VAL E CA 1
ATOM 12540 C C . VAL E 1 333 ? 100.172 122.798 112.360 1.00 32.09 333 VAL E C 1
ATOM 12541 O O . VAL E 1 333 ? 100.302 122.107 113.373 1.00 36.34 333 VAL E O 1
ATOM 12545 N N . GLU E 1 334 ? 100.150 124.126 112.397 1.00 30.26 334 GLU E N 1
ATOM 12546 C CA . GLU E 1 334 ? 100.187 124.872 113.646 1.00 30.46 334 GLU E CA 1
ATOM 12547 C C . GLU E 1 334 ? 98.970 125.778 113.726 1.00 34.45 334 GLU E C 1
ATOM 12548 O O . GLU E 1 334 ? 98.678 126.514 112.782 1.00 40.47 334 GLU E O 1
ATOM 12554 N N . VAL E 1 335 ? 98.273 125.731 114.854 1.00 28.78 335 VAL E N 1
ATOM 12555 C CA . VAL E 1 335 ? 97.013 126.435 115.040 1.00 30.28 335 VAL E CA 1
ATOM 12556 C C . VAL E 1 335 ? 97.246 127.624 115.955 1.00 31.35 335 VAL E C 1
ATOM 12557 O O . VAL E 1 335 ? 97.840 127.478 117.036 1.00 31.32 335 VAL E O 1
ATOM 12561 N N . TRP E 1 336 ? 96.784 128.797 115.514 1.00 33.22 336 TRP E N 1
ATOM 12562 C CA . TRP E 1 336 ? 96.693 129.993 116.341 1.00 30.73 336 TRP E CA 1
ATOM 12563 C C . TRP E 1 336 ? 95.224 130.336 116.538 1.00 30.02 336 TRP E C 1
ATOM 12564 O O . TRP E 1 336 ? 94.472 130.447 115.562 1.00 43.98 336 TRP E O 1
ATOM 12575 N N . ALA E 1 337 ? 94.824 130.512 117.793 1.00 22.11 337 ALA E N 1
ATOM 12576 C CA . ALA E 1 337 ? 93.436 130.744 118.161 1.00 23.95 337 ALA E CA 1
ATOM 12577 C C . ALA E 1 337 ? 93.303 132.083 118.869 1.00 28.75 337 ALA E C 1
ATOM 12578 O O . ALA E 1 337 ? 94.026 132.354 119.838 1.00 34.28 337 ALA E O 1
ATOM 12580 N N . PHE E 1 338 ? 92.369 132.903 118.383 1.00 29.41 338 PHE E N 1
ATOM 12581 C CA . PHE E 1 338 ? 92.044 134.214 118.921 1.00 35.11 338 PHE E CA 1
ATOM 12582 C C . PHE E 1 338 ? 90.601 134.215 119.407 1.00 40.01 338 PHE E C 1
ATOM 12583 O O . PHE E 1 338 ? 89.760 133.470 118.899 1.00 42.92 338 PHE E O 1
ATOM 12591 N N . CYS E 1 339 ? 90.310 135.084 120.370 1.00 49.33 339 CYS E N 1
ATOM 12592 C CA . CYS E 1 339 ? 88.951 135.330 120.834 1.00 51.70 339 CYS E CA 1
ATOM 12593 C C . CYS E 1 339 ? 88.586 136.779 120.544 1.00 57.00 339 CYS E C 1
ATOM 12594 O O . CYS E 1 339 ? 89.335 137.692 120.903 1.00 64.34 339 CYS E O 1
ATOM 12597 N N . ILE E 1 340 ? 87.439 136.989 119.905 1.00 54.18 340 ILE E N 1
ATOM 12598 C CA . ILE E 1 340 ? 87.048 138.292 119.380 1.00 60.48 340 ILE E CA 1
ATOM 12599 C C . ILE E 1 340 ? 85.639 138.610 119.862 1.00 64.98 340 ILE E C 1
ATOM 12600 O O . ILE E 1 340 ? 84.776 137.727 119.884 1.00 71.85 340 ILE E O 1
ATOM 12605 N N . THR E 1 341 ? 85.406 139.863 120.256 1.00 66.67 341 THR E N 1
ATOM 12606 C CA . THR E 1 341 ? 84.092 140.255 120.749 1.00 70.34 341 THR E CA 1
ATOM 12607 C C . THR E 1 341 ? 83.828 141.726 120.463 1.00 75.47 341 THR E C 1
ATOM 12608 O O . THR E 1 341 ? 84.733 142.489 120.124 1.00 80.24 341 THR E O 1
ATOM 12612 N N . ASP E 1 342 ? 82.565 142.116 120.630 1.00 78.41 342 ASP E N 1
ATOM 12613 C CA . ASP E 1 342 ? 82.154 143.488 120.363 1.00 86.47 342 ASP E CA 1
ATOM 12614 C C . ASP E 1 342 ? 82.850 144.462 121.305 1.00 89.73 342 ASP E C 1
ATOM 12615 O O . ASP E 1 342 ? 83.036 144.181 122.491 1.00 88.46 342 ASP E O 1
ATOM 12620 N N . LYS E 1 343 ? 83.225 145.623 120.764 1.00 93.20 343 LYS E N 1
ATOM 12621 C CA . LYS E 1 343 ? 83.982 146.600 121.541 1.00 92.29 343 LYS E CA 1
ATOM 12622 C C . LYS E 1 343 ? 83.129 147.229 122.635 1.00 96.17 343 LYS E C 1
ATOM 12623 O O . LYS E 1 343 ? 83.632 147.542 123.720 1.00 97.78 343 LYS E O 1
ATOM 12629 N N . ALA E 1 344 ? 81.836 147.427 122.370 1.00 96.16 344 ALA E N 1
ATOM 12630 C CA . ALA E 1 344 ? 80.979 148.122 123.323 1.00 94.18 344 ALA E CA 1
ATOM 12631 C C . ALA E 1 344 ? 80.661 147.285 124.556 1.00 100.16 344 ALA E C 1
ATOM 12632 O O . ALA E 1 344 ? 80.125 147.822 125.530 1.00 102.65 344 ALA E O 1
ATOM 12634 N N . ALA E 1 345 ? 80.967 145.989 124.538 1.00 97.57 345 ALA E N 1
ATOM 12635 C CA . ALA E 1 345 ? 80.676 145.139 125.685 1.00 96.02 345 ALA E CA 1
ATOM 12636 C C . ALA E 1 345 ? 81.516 145.547 126.890 1.00 98.50 345 ALA E C 1
ATOM 12637 O O . ALA E 1 345 ? 82.658 145.992 126.752 1.00 101.04 345 ALA E O 1
ATOM 12639 N N . SER E 1 346 ? 80.940 145.395 128.080 1.00 96.73 346 SER E N 1
ATOM 12640 C CA . SER E 1 346 ? 81.642 145.740 129.305 1.00 96.94 346 SER E CA 1
ATOM 12641 C C . SER E 1 346 ? 82.685 144.676 129.640 1.00 103.31 346 SER E C 1
ATOM 12642 O O . SER E 1 346 ? 82.764 143.619 129.008 1.00 103.35 346 SER E O 1
ATOM 12645 N N . ASP E 1 347 ? 83.497 144.969 130.660 1.00 102.80 347 ASP E N 1
ATOM 12646 C CA . ASP E 1 347 ? 84.608 144.086 131.007 1.00 98.78 347 ASP E CA 1
ATOM 12647 C C . ASP E 1 347 ? 84.122 142.722 131.482 1.00 98.08 347 ASP E C 1
ATOM 12648 O O . ASP E 1 347 ? 84.738 141.695 131.172 1.00 94.40 347 ASP E O 1
ATOM 12653 N N . GLU E 1 348 ? 83.033 142.691 132.253 1.00 101.80 348 GLU E N 1
ATOM 12654 C CA . GLU E 1 348 ? 82.525 141.422 132.765 1.00 99.11 348 GLU E CA 1
ATOM 12655 C C . GLU E 1 348 ? 82.085 140.504 131.632 1.00 94.43 348 GLU E C 1
ATOM 12656 O O . GLU E 1 348 ? 82.367 139.298 131.649 1.00 94.21 348 GLU E O 1
ATOM 12662 N N . VAL E 1 349 ? 81.396 141.058 130.634 1.00 92.26 349 VAL E N 1
ATOM 12663 C CA . VAL E 1 349 ? 80.942 140.248 129.509 1.00 89.88 349 VAL E CA 1
ATOM 12664 C C . VAL E 1 349 ? 82.134 139.719 128.724 1.00 85.42 349 VAL E C 1
ATOM 12665 O O . VAL E 1 349 ? 82.129 138.575 128.255 1.00 82.02 349 VAL E O 1
ATOM 12669 N N . LYS E 1 350 ? 83.179 140.535 128.579 1.00 85.04 350 LYS E N 1
ATOM 12670 C CA . LYS E 1 350 ? 84.371 140.089 127.865 1.00 82.44 350 LYS E CA 1
ATOM 12671 C C . LYS E 1 350 ? 85.092 138.980 128.623 1.00 81.28 350 LYS E C 1
ATOM 12672 O O . LYS E 1 350 ? 85.604 138.031 128.015 1.00 78.93 350 LYS E O 1
ATOM 12678 N N . ALA E 1 351 ? 85.143 139.080 129.953 1.00 81.16 351 ALA E N 1
ATOM 12679 C CA . ALA E 1 351 ? 85.713 137.998 130.748 1.00 73.81 351 ALA E CA 1
ATOM 12680 C C . ALA E 1 351 ? 84.908 136.717 130.584 1.00 74.26 351 ALA E C 1
ATOM 12681 O O . ALA E 1 351 ? 85.477 135.621 130.478 1.00 75.67 351 ALA E O 1
ATOM 12683 N N . ALA E 1 352 ? 83.578 136.835 130.563 1.00 74.46 352 ALA E N 1
ATOM 12684 C CA . ALA E 1 352 ? 82.736 135.665 130.333 1.00 74.97 352 ALA E CA 1
ATOM 12685 C C . ALA E 1 352 ? 83.013 135.047 128.968 1.00 75.28 352 ALA E C 1
ATOM 12686 O O . ALA E 1 352 ? 83.091 133.818 128.837 1.00 73.87 352 ALA E O 1
ATOM 12688 N N . PHE E 1 353 ? 83.161 135.887 127.940 1.00 73.98 353 PHE E N 1
ATOM 12689 C CA . PHE E 1 353 ? 83.496 135.394 126.607 1.00 69.72 353 PHE E CA 1
ATOM 12690 C C . PHE E 1 353 ? 84.818 134.640 126.612 1.00 70.65 353 PHE E C 1
ATOM 12691 O O . PHE E 1 353 ? 84.929 133.559 126.019 1.00 69.35 353 PHE E O 1
ATOM 12699 N N . GLU E 1 354 ? 85.836 135.204 127.266 1.00 69.11 354 GLU E N 1
ATOM 12700 C CA . GLU E 1 354 ? 87.143 134.557 127.289 1.00 63.44 354 GLU E CA 1
ATOM 12701 C C . GLU E 1 354 ? 87.074 133.206 127.989 1.00 59.42 354 GLU E C 1
ATOM 12702 O O . GLU E 1 354 ? 87.612 132.209 127.488 1.00 54.49 354 GLU E O 1
ATOM 12708 N N . ASN E 1 355 ? 86.399 133.150 129.141 1.00 63.09 355 ASN E N 1
ATOM 12709 C CA . ASN E 1 355 ? 86.276 131.883 129.856 1.00 60.72 355 ASN E CA 1
ATOM 12710 C C . ASN E 1 355 ? 85.536 130.847 129.021 1.00 60.95 355 ASN E C 1
ATOM 12711 O O . ASN E 1 355 ? 85.967 129.691 128.933 1.00 62.32 355 ASN E O 1
ATOM 12716 N N . SER E 1 356 ? 84.431 131.244 128.385 1.00 64.37 356 SER E N 1
ATOM 12717 C CA . SER E 1 356 ? 83.649 130.299 127.592 1.00 63.50 356 SER E CA 1
ATOM 12718 C C . SER E 1 356 ? 84.454 129.758 126.417 1.00 62.08 356 SER E C 1
ATOM 12719 O O . SER E 1 356 ? 84.486 128.543 126.175 1.00 57.52 356 SER E O 1
ATOM 12722 N N . ALA E 1 357 ? 85.110 130.649 125.669 1.00 61.69 357 ALA E N 1
ATOM 12723 C CA . ALA E 1 357 ? 85.866 130.212 124.502 1.00 54.26 357 ALA E CA 1
ATOM 12724 C C . ALA E 1 357 ? 87.034 129.320 124.897 1.00 60.30 357 ALA E C 1
ATOM 12725 O O . ALA E 1 357 ? 87.282 128.298 124.250 1.00 56.84 357 ALA E O 1
ATOM 12727 N N . THR E 1 358 ? 87.758 129.679 125.963 1.00 67.15 358 THR E N 1
ATOM 12728 C CA . THR E 1 358 ? 88.911 128.878 126.363 1.00 56.65 358 THR E CA 1
ATOM 12729 C C . THR E 1 358 ? 88.486 127.540 126.954 1.00 56.82 358 THR E C 1
ATOM 12730 O O . THR E 1 358 ? 89.227 126.555 126.865 1.00 58.80 358 THR E O 1
ATOM 12734 N N . ARG E 1 359 ? 87.306 127.480 127.576 1.00 57.59 359 ARG E N 1
ATOM 12735 C CA . ARG E 1 359 ? 86.822 126.203 128.086 1.00 58.41 359 ARG E CA 1
ATOM 12736 C C . ARG E 1 359 ? 86.403 125.283 126.950 1.00 60.93 359 ARG E C 1
ATOM 12737 O O . ARG E 1 359 ? 86.755 124.098 126.933 1.00 56.34 359 ARG E O 1
ATOM 12745 N N . ALA E 1 360 ? 85.635 125.809 125.991 1.00 64.81 360 ALA E N 1
ATOM 12746 C CA . ALA E 1 360 ? 85.092 124.948 124.944 1.00 58.60 360 ALA E CA 1
ATOM 12747 C C . ALA E 1 360 ? 86.154 124.556 123.922 1.00 57.17 360 ALA E C 1
ATOM 12748 O O . ALA E 1 360 ? 86.235 123.389 123.526 1.00 50.50 360 ALA E O 1
ATOM 12750 N N . PHE E 1 361 ? 86.980 125.508 123.486 1.00 59.73 361 PHE E N 1
ATOM 12751 C CA . PHE E 1 361 ? 87.938 125.280 122.412 1.00 54.54 361 PHE E CA 1
ATOM 12752 C C . PHE E 1 361 ? 89.339 125.630 122.883 1.00 52.64 361 PHE E C 1
ATOM 12753 O O . PHE E 1 361 ? 89.541 126.656 123.539 1.00 55.99 361 PHE E O 1
ATOM 12761 N N . GLY E 1 362 ? 90.299 124.779 122.541 1.00 47.14 362 GLY E N 1
ATOM 12762 C CA . GLY E 1 362 ? 91.672 124.959 122.939 1.00 43.83 362 GLY E CA 1
ATOM 12763 C C . GLY E 1 362 ? 92.381 123.624 122.998 1.00 42.30 362 GLY E C 1
ATOM 12764 O O . GLY E 1 362 ? 91.813 122.588 122.645 1.00 46.57 362 GLY E O 1
ATOM 12765 N N . PRO E 1 363 ? 93.641 123.618 123.434 1.00 46.12 363 PRO E N 1
ATOM 12766 C CA . PRO E 1 363 ? 94.326 122.330 123.622 1.00 37.05 363 PRO E CA 1
ATOM 12767 C C . PRO E 1 363 ? 93.626 121.433 124.627 1.00 42.51 363 PRO E C 1
ATOM 12768 O O . PRO E 1 363 ? 93.642 120.206 124.480 1.00 41.35 363 PRO E O 1
ATOM 12772 N N . ALA E 1 364 ? 93.001 122.020 125.646 1.00 45.20 364 ALA E N 1
ATOM 12773 C CA . ALA E 1 364 ? 92.325 121.283 126.700 1.00 37.10 364 ALA E CA 1
ATOM 12774 C C . ALA E 1 364 ? 90.811 121.422 126.641 1.00 48.66 364 ALA E C 1
ATOM 12775 O O . ALA E 1 364 ? 90.138 121.162 127.642 1.00 55.24 364 ALA E O 1
ATOM 12777 N N . GLY E 1 365 ? 90.260 121.834 125.502 1.00 49.09 365 GLY E N 1
ATOM 12778 C CA . GLY E 1 365 ? 88.825 122.004 125.402 1.00 51.92 365 GLY E CA 1
ATOM 12779 C C . GLY E 1 365 ? 88.095 120.677 125.337 1.00 53.68 365 GLY E C 1
ATOM 12780 O O . GLY E 1 365 ? 88.678 119.628 125.076 1.00 56.95 365 GLY E O 1
ATOM 12781 N N . PHE E 1 366 ? 86.786 120.730 125.590 1.00 58.73 366 PHE E N 1
ATOM 12782 C CA . PHE E 1 366 ? 85.966 119.523 125.536 1.00 61.68 366 PHE E CA 1
ATOM 12783 C C . PHE E 1 366 ? 85.841 119.000 124.110 1.00 68.23 366 PHE E C 1
ATOM 12784 O O . PHE E 1 366 ? 85.684 117.795 123.888 1.00 69.54 366 PHE E O 1
ATOM 12792 N N . LEU E 1 367 ? 85.901 119.898 123.125 1.00 64.34 367 LEU E N 1
ATOM 12793 C CA . LEU E 1 367 ? 85.522 119.523 121.767 1.00 57.06 367 LEU E CA 1
ATOM 12794 C C . LEU E 1 367 ? 86.738 119.266 120.884 1.00 63.27 367 LEU E C 1
ATOM 12795 O O . LEU E 1 367 ? 86.709 118.371 120.033 1.00 68.89 367 LEU E O 1
ATOM 12800 N N . GLU E 1 368 ? 87.815 120.034 121.068 1.00 58.78 368 GLU E N 1
ATOM 12801 C CA . GLU E 1 368 ? 88.940 119.978 120.135 1.00 56.05 368 GLU E CA 1
ATOM 12802 C C . GLU E 1 368 ? 89.697 118.654 120.212 1.00 56.67 368 GLU E C 1
ATOM 12803 O O . GLU E 1 368 ? 90.303 118.222 119.216 1.00 60.30 368 GLU E O 1
ATOM 12809 N N . GLN E 1 369 ? 89.671 117.998 121.374 1.00 51.22 369 GLN E N 1
ATOM 12810 C CA . GLN E 1 369 ? 90.492 116.812 121.587 1.00 52.59 369 GLN E CA 1
ATOM 12811 C C . GLN E 1 369 ? 90.165 115.712 120.585 1.00 56.19 369 GLN E C 1
ATOM 12812 O O . GLN E 1 369 ? 91.069 115.139 119.957 1.00 53.93 369 GLN E O 1
ATOM 12818 N N . ASP E 1 370 ? 88.877 115.411 120.413 1.00 54.82 370 ASP E N 1
ATOM 12819 C CA . ASP E 1 370 ? 88.481 114.315 119.536 1.00 52.08 370 ASP E CA 1
ATOM 12820 C C . ASP E 1 370 ? 88.809 114.621 118.081 1.00 52.25 370 ASP E C 1
ATOM 12821 O O . ASP E 1 370 ? 89.247 113.734 117.337 1.00 59.35 370 ASP E O 1
ATOM 12826 N N . ASP E 1 371 ? 88.609 115.871 117.658 1.00 49.64 371 ASP E N 1
ATOM 12827 C CA . ASP E 1 371 ? 88.921 116.248 116.284 1.00 46.32 371 ASP E CA 1
ATOM 12828 C C . ASP E 1 371 ? 90.403 116.076 115.985 1.00 45.62 371 ASP E C 1
ATOM 12829 O O . ASP E 1 371 ? 90.777 115.470 114.966 1.00 48.48 371 ASP E O 1
ATOM 12834 N N . SER E 1 372 ? 91.264 116.597 116.863 1.00 43.54 372 SER E N 1
ATOM 12835 C CA . SER E 1 372 ? 92.698 116.447 116.645 1.00 39.15 372 SER E CA 1
ATOM 12836 C C . SER E 1 372 ? 93.104 114.978 116.646 1.00 42.64 372 SER E C 1
ATOM 12837 O O . SER E 1 372 ? 93.950 114.557 115.843 1.00 45.21 372 SER E O 1
ATOM 12840 N N . GLU E 1 373 ? 92.500 114.178 117.531 1.00 44.63 373 GLU E N 1
ATOM 12841 C CA . GLU E 1 373 ? 92.807 112.751 117.563 1.00 46.04 373 GLU E CA 1
ATOM 12842 C C . GLU E 1 373 ? 92.461 112.076 116.242 1.00 44.98 373 GLU E C 1
ATOM 12843 O O . GLU E 1 373 ? 93.256 111.290 115.710 1.00 46.05 373 GLU E O 1
ATOM 12849 N N . ASN E 1 374 ? 91.279 112.370 115.696 1.00 44.05 374 ASN E N 1
ATOM 12850 C CA . ASN E 1 374 ? 90.879 111.749 114.438 1.00 41.05 374 ASN E CA 1
ATOM 12851 C C . ASN E 1 374 ? 91.825 112.128 113.306 1.00 41.01 374 ASN E C 1
ATOM 12852 O O . ASN E 1 374 ? 92.245 111.265 112.519 1.00 43.63 374 ASN E O 1
ATOM 12857 N N . TRP E 1 375 ? 92.179 113.413 113.210 1.00 37.33 375 TRP E N 1
ATOM 12858 C CA . TRP E 1 375 ? 93.072 113.838 112.135 1.00 29.39 375 TRP E CA 1
ATOM 12859 C C . TRP E 1 375 ? 94.430 113.154 112.241 1.00 33.78 375 TRP E C 1
ATOM 12860 O O . TRP E 1 375 ? 94.982 112.684 111.234 1.00 37.74 375 TRP E O 1
ATOM 12871 N N . CYS E 1 376 ? 94.981 113.073 113.456 1.00 34.59 376 CYS E N 1
ATOM 12872 C CA . CYS E 1 376 ? 96.284 112.437 113.625 1.00 33.41 376 CYS E CA 1
ATOM 12873 C C . CYS E 1 376 ? 96.232 110.951 113.288 1.00 37.13 376 CYS E C 1
ATOM 12874 O O . CYS E 1 376 ? 97.173 110.412 112.694 1.00 36.77 376 CYS E O 1
ATOM 12877 N N . GLU E 1 377 ? 95.147 110.267 113.662 1.00 39.97 377 GLU E N 1
ATOM 12878 C CA . GLU E 1 377 ? 95.028 108.849 113.329 1.00 39.66 377 GLU E CA 1
ATOM 12879 C C . GLU E 1 377 ? 94.974 108.628 111.821 1.00 38.37 377 GLU E C 1
ATOM 12880 O O . GLU E 1 377 ? 95.614 107.705 111.296 1.00 37.81 377 GLU E O 1
ATOM 12886 N N . ILE E 1 378 ? 94.207 109.457 111.107 1.00 37.60 378 ILE E N 1
ATOM 12887 C CA . ILE E 1 378 ? 94.147 109.326 109.651 1.00 32.63 378 ILE E CA 1
ATOM 12888 C C . ILE E 1 378 ? 95.526 109.539 109.038 1.00 36.60 378 ILE E C 1
ATOM 12889 O O . ILE E 1 378 ? 95.952 108.792 108.142 1.00 39.55 378 ILE E O 1
ATOM 12894 N N . GLN E 1 379 ? 96.247 110.563 109.505 1.00 34.25 379 GLN E N 1
ATOM 12895 C CA . GLN E 1 379 ? 97.569 110.822 108.944 1.00 29.43 379 GLN E CA 1
ATOM 12896 C C . GLN E 1 379 ? 98.530 109.673 109.229 1.00 37.24 379 GLN E C 1
ATOM 12897 O O . GLN E 1 379 ? 99.358 109.326 108.381 1.00 41.61 379 GLN E O 1
ATOM 12903 N N . LYS E 1 380 ? 98.442 109.073 110.420 1.00 42.09 380 LYS E N 1
ATOM 12904 C CA . LYS E 1 380 ? 99.279 107.913 110.718 1.00 40.06 380 LYS E CA 1
ATOM 12905 C C . LYS E 1 380 ? 98.968 106.755 109.782 1.00 40.49 380 LYS E C 1
ATOM 12906 O O . LYS E 1 380 ? 99.881 106.066 109.312 1.00 43.05 380 LYS E O 1
ATOM 12912 N N . LEU E 1 381 ? 97.683 106.514 109.513 1.00 38.25 381 LEU E N 1
ATOM 12913 C CA . LEU E 1 381 ? 97.315 105.420 108.618 1.00 35.30 381 LEU E CA 1
ATOM 12914 C C . LEU E 1 381 ? 97.856 105.643 107.214 1.00 38.57 381 LEU E C 1
ATOM 12915 O O . LEU E 1 381 ? 98.283 104.693 106.549 1.00 38.91 381 LEU E O 1
ATOM 12920 N N . LEU E 1 382 ? 97.851 106.890 106.743 1.00 45.53 382 LEU E N 1
ATOM 12921 C CA . LEU E 1 382 ? 98.262 107.147 105.364 1.00 41.76 382 LEU E CA 1
ATOM 12922 C C . LEU E 1 382 ? 99.768 107.007 105.167 1.00 41.73 382 LEU E C 1
ATOM 12923 O O . LEU E 1 382 ? 100.431 107.967 104.764 1.00 47.36 382 LEU E O 1
ATOM 12928 N N . LYS E 1 383 ? 100.317 105.820 105.428 1.00 42.24 383 LYS E N 1
ATOM 12929 C CA . LYS E 1 383 ? 101.741 105.559 105.235 1.00 44.78 383 LYS E CA 1
ATOM 12930 C C . LYS E 1 383 ? 102.007 104.333 104.373 1.00 50.01 383 LYS E C 1
ATOM 12931 O O . LYS E 1 383 ? 103.168 104.055 104.059 1.00 52.88 383 LYS E O 1
ATOM 12937 N N . GLY E 1 384 ? 100.975 103.595 103.983 1.00 48.06 384 GLY E N 1
ATOM 12938 C CA . GLY E 1 384 ? 101.145 102.380 103.215 1.00 45.83 384 GLY E CA 1
ATOM 12939 C C . GLY E 1 384 ? 100.835 102.613 101.751 1.00 49.39 384 GLY E C 1
ATOM 12940 O O . GLY E 1 384 ? 100.094 103.529 101.398 1.00 56.26 384 GLY E O 1
ATOM 12941 N N . HIS E 1 385 ? 101.423 101.775 100.895 1.00 47.80 385 HIS E N 1
ATOM 12942 C CA . HIS E 1 385 ? 101.178 101.897 99.462 1.00 51.55 385 HIS E CA 1
ATOM 12943 C C . HIS E 1 385 ? 99.720 101.619 99.121 1.00 53.37 385 HIS E C 1
ATOM 12944 O O . HIS E 1 385 ? 99.110 102.347 98.331 1.00 56.20 385 HIS E O 1
ATOM 12951 N N . ARG E 1 386 ? 99.145 100.568 99.703 1.00 51.56 386 ARG E N 1
ATOM 12952 C CA . ARG E 1 386 ? 97.763 100.221 99.395 1.00 49.18 386 ARG E CA 1
ATOM 12953 C C . ARG E 1 386 ? 96.791 101.193 100.047 1.00 57.69 386 ARG E C 1
ATOM 12954 O O . ARG E 1 386 ? 95.706 101.447 99.512 1.00 61.61 386 ARG E O 1
ATOM 12962 N N . ALA E 1 387 ? 97.159 101.739 101.206 1.00 55.97 387 ALA E N 1
ATOM 12963 C CA . ALA E 1 387 ? 96.258 102.629 101.930 1.00 45.60 387 ALA E CA 1
ATOM 12964 C C . ALA E 1 387 ? 95.988 103.906 101.150 1.00 51.93 387 ALA E C 1
ATOM 12965 O O . ALA E 1 387 ? 94.854 104.397 101.129 1.00 62.80 387 ALA E O 1
ATOM 12967 N N . ARG E 1 388 ? 97.009 104.466 100.509 1.00 49.19 388 ARG E N 1
ATOM 12968 C CA . ARG E 1 388 ? 96.852 105.729 99.802 1.00 46.71 388 ARG E CA 1
ATOM 12969 C C . ARG E 1 388 ? 96.600 105.560 98.308 1.00 53.01 388 ARG E C 1
ATOM 12970 O O . ARG E 1 388 ? 96.959 106.448 97.532 1.00 55.97 388 ARG E O 1
ATOM 12978 N N . ASN E 1 389 ? 95.986 104.452 97.890 1.00 58.44 389 ASN E N 1
ATOM 12979 C CA . ASN E 1 389 ? 95.555 104.257 96.510 1.00 61.68 389 ASN E CA 1
ATOM 12980 C C . ASN E 1 389 ? 94.124 103.741 96.416 1.00 64.48 389 ASN E C 1
ATOM 12981 O O . ASN E 1 389 ? 93.770 103.095 95.426 1.00 68.40 389 ASN E O 1
ATOM 12986 N N . SER E 1 390 ? 93.297 104.000 97.424 1.00 63.95 390 SER E N 1
ATOM 12987 C CA . SER E 1 390 ? 91.917 103.532 97.455 1.00 66.04 390 SER E CA 1
ATOM 12988 C C . SER E 1 390 ? 90.975 104.726 97.474 1.00 69.48 390 SER E C 1
ATOM 12989 O O . SER E 1 390 ? 91.167 105.658 98.258 1.00 76.71 390 SER E O 1
ATOM 12992 N N . LYS E 1 391 ? 89.953 104.686 96.623 1.00 64.93 391 LYS E N 1
ATOM 12993 C CA . LYS E 1 391 ? 89.056 105.823 96.464 1.00 63.81 391 LYS E CA 1
ATOM 12994 C C . LYS E 1 391 ? 88.227 106.058 97.722 1.00 65.55 391 LYS E C 1
ATOM 12995 O O . LYS E 1 391 ? 87.878 105.121 98.443 1.00 63.90 391 LYS E O 1
ATOM 13001 N N . LEU E 1 392 ? 87.904 107.326 97.974 1.00 64.83 392 LEU E N 1
ATOM 13002 C CA . LEU E 1 392 ? 87.065 107.739 99.086 1.00 62.45 392 LEU E CA 1
ATOM 13003 C C . LEU E 1 392 ? 85.835 108.458 98.551 1.00 66.38 392 LEU E C 1
ATOM 13004 O O . LEU E 1 392 ? 85.911 109.189 97.558 1.00 72.96 392 LEU E O 1
ATOM 13009 N N . CYS E 1 393 ? 84.712 108.264 99.244 1.00 71.22 393 CYS E N 1
ATOM 13010 C CA . CYS E 1 393 ? 83.411 108.735 98.785 1.00 76.09 393 CYS E CA 1
ATOM 13011 C C . CYS E 1 393 ? 83.188 110.204 99.125 1.00 79.86 393 CYS E C 1
ATOM 13012 O O . CYS E 1 393 ? 83.539 110.660 100.217 1.00 81.43 393 CYS E O 1
ATOM 13015 N N . LEU E 1 394 ? 82.596 110.940 98.184 1.00 81.03 394 LEU E N 1
ATOM 13016 C CA . LEU E 1 394 ? 82.195 112.332 98.375 1.00 83.87 394 LEU E CA 1
ATOM 13017 C C . LEU E 1 394 ? 80.823 112.584 97.759 1.00 89.36 394 LEU E C 1
ATOM 13018 O O . LEU E 1 394 ? 80.604 113.597 97.087 1.00 91.96 394 LEU E O 1
ATOM 13023 N N . GLU E 1 395 ? 79.876 111.675 97.982 1.00 88.88 395 GLU E N 1
ATOM 13024 C CA . GLU E 1 395 ? 78.615 111.677 97.251 1.00 92.04 395 GLU E CA 1
ATOM 13025 C C . GLU E 1 395 ? 77.438 112.227 98.049 1.00 94.08 395 GLU E C 1
ATOM 13026 O O . GLU E 1 395 ? 76.290 112.016 97.649 1.00 99.28 395 GLU E O 1
ATOM 13032 N N . MET E 1 396 ? 77.681 112.919 99.157 1.00 90.27 396 MET E N 1
ATOM 13033 C CA . MET E 1 396 ? 76.575 113.464 99.934 1.00 89.56 396 MET E CA 1
ATOM 13034 C C . MET E 1 396 ? 75.894 114.603 99.186 1.00 87.67 396 MET E C 1
ATOM 13035 O O . MET E 1 396 ? 76.550 115.522 98.690 1.00 88.96 396 MET E O 1
ATOM 13040 N N . GLY E 1 397 ? 74.568 114.537 99.113 1.00 90.05 397 GLY E N 1
ATOM 13041 C CA . GLY E 1 397 ? 73.781 115.606 98.513 1.00 91.37 397 GLY E CA 1
ATOM 13042 C C . GLY E 1 397 ? 74.141 115.920 97.079 1.00 96.53 397 GLY E C 1
ATOM 13043 O O . GLY E 1 397 ? 74.254 117.096 96.714 1.00 95.83 397 GLY E O 1
ATOM 13044 N N . LEU E 1 398 ? 74.316 114.894 96.251 1.00 99.31 398 LEU E N 1
ATOM 13045 C CA . LEU E 1 398 ? 74.793 115.085 94.888 1.00 99.68 398 LEU E CA 1
ATOM 13046 C C . LEU E 1 398 ? 73.614 115.323 93.954 1.00 103.69 398 LEU E C 1
ATOM 13047 O O . LEU E 1 398 ? 72.730 114.471 93.831 1.00 105.94 398 LEU E O 1
ATOM 13052 N N . GLY E 1 399 ? 73.608 116.478 93.289 1.00 104.59 399 GLY E N 1
ATOM 13053 C CA . GLY E 1 399 ? 72.586 116.803 92.318 1.00 107.80 399 GLY E CA 1
ATOM 13054 C C . GLY E 1 399 ? 71.436 117.647 92.825 1.00 107.35 399 GLY E C 1
ATOM 13055 O O . GLY E 1 399 ? 70.562 118.008 92.028 1.00 103.96 399 GLY E O 1
ATOM 13056 N N . GLN E 1 400 ? 71.404 117.977 94.114 1.00 108.25 400 GLN E N 1
ATOM 13057 C CA . GLN E 1 400 ? 70.337 118.782 94.691 1.00 106.65 400 GLN E CA 1
ATOM 13058 C C . GLN E 1 400 ? 70.709 120.253 94.825 1.00 106.36 400 GLN E C 1
ATOM 13059 O O . GLN E 1 400 ? 69.986 121.004 95.486 1.00 109.85 400 GLN E O 1
ATOM 13065 N N . GLU E 1 401 ? 71.818 120.679 94.226 1.00 106.16 401 GLU E N 1
ATOM 13066 C CA . GLU E 1 401 ? 72.217 122.077 94.311 1.00 105.73 401 GLU E CA 1
ATOM 13067 C C . GLU E 1 401 ? 71.206 122.964 93.597 1.00 108.18 401 GLU E C 1
ATOM 13068 O O . GLU E 1 401 ? 70.721 122.634 92.512 1.00 108.79 401 GLU E O 1
ATOM 13074 N N . LYS E 1 402 ? 70.888 124.099 94.215 1.00 110.07 402 LYS E N 1
ATOM 13075 C CA . LYS E 1 402 ? 69.976 125.064 93.621 1.00 113.02 402 LYS E CA 1
ATOM 13076 C C . LYS E 1 402 ? 70.228 126.430 94.239 1.00 116.66 402 LYS E C 1
ATOM 13077 O O . LYS E 1 402 ? 70.859 126.550 95.291 1.00 118.13 402 LYS E O 1
ATOM 13083 N N . ARG E 1 403 ? 69.724 127.463 93.571 1.00 115.81 403 ARG E N 1
ATOM 13084 C CA . ARG E 1 403 ? 69.845 128.837 94.040 1.00 115.93 403 ARG E CA 1
ATOM 13085 C C . ARG E 1 403 ? 68.548 129.248 94.726 1.00 117.82 403 ARG E C 1
ATOM 13086 O O . ARG E 1 403 ? 67.472 129.175 94.123 1.00 120.49 403 ARG E O 1
ATOM 13094 N N . ARG E 1 404 ? 68.653 129.679 95.980 1.00 117.31 404 ARG E N 1
ATOM 13095 C CA . ARG E 1 404 ? 67.478 130.096 96.732 1.00 121.06 404 ARG E CA 1
ATOM 13096 C C . ARG E 1 404 ? 66.903 131.391 96.174 1.00 124.08 404 ARG E C 1
ATOM 13097 O O . ARG E 1 404 ? 67.603 132.197 95.556 1.00 123.94 404 ARG E O 1
ATOM 13105 N N . ASP E 1 405 ? 65.604 131.581 96.396 1.00 129.73 405 ASP E N 1
ATOM 13106 C CA . ASP E 1 405 ? 64.900 132.785 95.981 1.00 134.69 405 ASP E CA 1
ATOM 13107 C C . ASP E 1 405 ? 64.400 133.609 97.160 1.00 136.05 405 ASP E C 1
ATOM 13108 O O . ASP E 1 405 ? 63.621 134.546 96.961 1.00 137.71 405 ASP E O 1
ATOM 13113 N N . ASP E 1 406 ? 64.821 133.282 98.380 1.00 135.00 406 ASP E N 1
ATOM 13114 C CA . ASP E 1 406 ? 64.371 133.991 99.570 1.00 137.34 406 ASP E CA 1
ATOM 13115 C C . ASP E 1 406 ? 65.306 135.124 99.976 1.00 135.10 406 ASP E C 1
ATOM 13116 O O . ASP E 1 406 ? 65.110 135.719 101.040 1.00 134.09 406 ASP E O 1
ATOM 13121 N N . GLY E 1 407 ? 66.310 135.435 99.160 1.00 132.42 407 GLY E N 1
ATOM 13122 C CA . GLY E 1 407 ? 67.195 136.548 99.433 1.00 129.44 407 GLY E CA 1
ATOM 13123 C C . GLY E 1 407 ? 68.548 136.193 100.006 1.00 124.80 407 GLY E C 1
ATOM 13124 O O . GLY E 1 407 ? 69.280 137.100 100.417 1.00 125.67 407 GLY E O 1
ATOM 13125 N N . ILE E 1 408 ? 68.904 134.919 100.050 1.00 121.72 408 ILE E N 1
ATOM 13126 C CA . ILE E 1 408 ? 70.198 134.472 100.561 1.00 115.91 408 ILE E CA 1
ATOM 13127 C C . ILE E 1 408 ? 71.117 134.210 99.373 1.00 116.82 408 ILE E C 1
ATOM 13128 O O . ILE E 1 408 ? 70.829 133.309 98.574 1.00 119.93 408 ILE E O 1
ATOM 13133 N N . PRO E 1 409 ? 72.206 134.960 99.218 1.00 111.10 409 PRO E N 1
ATOM 13134 C CA . PRO E 1 409 ? 73.028 134.832 98.010 1.00 107.54 409 PRO E CA 1
ATOM 13135 C C . PRO E 1 409 ? 73.832 133.543 97.977 1.00 105.69 409 PRO E C 1
ATOM 13136 O O . PRO E 1 409 ? 74.155 132.952 99.010 1.00 102.26 409 PRO E O 1
ATOM 13140 N N . GLY E 1 410 ? 74.164 133.117 96.758 1.00 102.34 410 GLY E N 1
ATOM 13141 C CA . GLY E 1 410 ? 75.079 132.014 96.549 1.00 96.44 410 GLY E CA 1
ATOM 13142 C C . GLY E 1 410 ? 74.403 130.689 96.265 1.00 98.45 410 GLY E C 1
ATOM 13143 O O . GLY E 1 410 ? 73.180 130.532 96.324 1.00 95.57 410 GLY E O 1
ATOM 13144 N N . ILE E 1 411 ? 75.244 129.709 95.930 1.00 104.08 411 ILE E N 1
ATOM 13145 C CA . ILE E 1 411 ? 74.788 128.337 95.757 1.00 105.93 411 ILE E CA 1
ATOM 13146 C C . ILE E 1 411 ? 74.446 127.745 97.116 1.00 106.14 411 ILE E C 1
ATOM 13147 O O . ILE E 1 411 ? 75.236 127.824 98.065 1.00 102.26 411 ILE E O 1
ATOM 13152 N N . THR E 1 412 ? 73.264 127.141 97.217 1.00 104.00 412 THR E N 1
ATOM 13153 C CA . THR E 1 412 ? 72.739 126.666 98.487 1.00 97.92 412 THR E CA 1
ATOM 13154 C C . THR E 1 412 ? 72.325 125.206 98.369 1.00 98.54 412 THR E C 1
ATOM 13155 O O . THR E 1 412 ? 71.812 124.770 97.336 1.00 105.25 412 THR E O 1
ATOM 13159 N N . ASN E 1 413 ? 72.565 124.452 99.440 1.00 95.80 413 ASN E N 1
ATOM 13160 C CA . ASN E 1 413 ? 72.150 123.061 99.528 1.00 92.91 413 ASN E CA 1
ATOM 13161 C C . ASN E 1 413 ? 71.869 122.746 100.991 1.00 91.56 413 ASN E C 1
ATOM 13162 O O . ASN E 1 413 ? 72.075 123.579 101.875 1.00 95.62 413 ASN E O 1
ATOM 13167 N N . TYR E 1 414 ? 71.382 121.535 101.240 1.00 86.75 414 TYR E N 1
ATOM 13168 C CA . TYR E 1 414 ? 71.091 121.116 102.601 1.00 86.58 414 TYR E CA 1
ATOM 13169 C C . TYR E 1 414 ? 72.380 121.016 103.416 1.00 89.97 414 TYR E C 1
ATOM 13170 O O . TYR E 1 414 ? 73.469 120.789 102.883 1.00 90.00 414 TYR E O 1
ATOM 13179 N N . ILE E 1 415 ? 72.244 121.197 104.732 1.00 89.75 415 ILE E N 1
ATOM 13180 C CA . ILE E 1 415 ? 73.417 121.289 105.598 1.00 88.04 415 ILE E CA 1
ATOM 13181 C C . ILE E 1 415 ? 74.146 119.952 105.673 1.00 85.31 415 ILE E C 1
ATOM 13182 O O . ILE E 1 415 ? 75.335 119.897 106.007 1.00 86.18 415 ILE E O 1
ATOM 13187 N N . PHE E 1 416 ? 73.449 118.855 105.381 1.00 83.44 416 PHE E N 1
ATOM 13188 C CA . PHE E 1 416 ? 74.074 117.533 105.359 1.00 86.65 416 PHE E CA 1
ATOM 13189 C C . PHE E 1 416 ? 74.437 117.176 103.918 1.00 85.82 416 PHE E C 1
ATOM 13190 O O . PHE E 1 416 ? 73.913 116.240 103.312 1.00 92.38 416 PHE E O 1
ATOM 13198 N N . SER E 1 417 ? 75.366 117.954 103.371 1.00 81.28 417 SER E N 1
ATOM 13199 C CA . SER E 1 417 ? 75.837 117.762 102.011 1.00 83.27 417 SER E CA 1
ATOM 13200 C C . SER E 1 417 ? 77.293 118.189 101.922 1.00 88.68 417 SER E C 1
ATOM 13201 O O . SER E 1 417 ? 77.817 118.871 102.805 1.00 90.28 417 SER E O 1
ATOM 13204 N N . GLU E 1 418 ? 77.945 117.774 100.840 1.00 86.12 418 GLU E N 1
ATOM 13205 C CA . GLU E 1 418 ? 79.354 118.062 100.611 1.00 82.38 418 GLU E CA 1
ATOM 13206 C C . GLU E 1 418 ? 79.569 118.940 99.384 1.00 82.08 418 GLU E C 1
ATOM 13207 O O . GLU E 1 418 ? 80.471 118.690 98.584 1.00 82.75 418 GLU E O 1
ATOM 13213 N N . THR E 1 419 ? 78.735 119.967 99.218 1.00 81.04 419 THR E N 1
ATOM 13214 C CA . THR E 1 419 ? 78.930 120.904 98.117 1.00 81.12 419 THR E CA 1
ATOM 13215 C C . THR E 1 419 ? 80.210 121.709 98.300 1.00 83.49 419 THR E C 1
ATOM 13216 O O . THR E 1 419 ? 81.007 121.850 97.362 1.00 81.35 419 THR E O 1
ATOM 13220 N N . ALA E 1 420 ? 80.429 122.236 99.507 1.00 85.09 420 ALA E N 1
ATOM 13221 C CA . ALA E 1 420 ? 81.569 123.114 99.741 1.00 75.04 420 ALA E CA 1
ATOM 13222 C C . ALA E 1 420 ? 82.883 122.350 99.682 1.00 71.81 420 ALA E C 1
ATOM 13223 O O . ALA E 1 420 ? 83.896 122.889 99.228 1.00 74.82 420 ALA E O 1
ATOM 13225 N N . ALA E 1 421 ? 82.893 121.097 100.139 1.00 68.01 421 ALA E N 1
ATOM 13226 C CA . ALA E 1 421 ? 84.109 120.296 100.044 1.00 64.96 421 ALA E CA 1
ATOM 13227 C C . ALA E 1 421 ? 84.506 120.065 98.592 1.00 71.88 421 ALA E C 1
ATOM 13228 O O . ALA E 1 421 ? 85.681 120.210 98.226 1.00 77.08 421 ALA E O 1
ATOM 13230 N N . ARG E 1 422 ? 83.537 119.714 97.744 1.00 71.15 422 ARG E N 1
ATOM 13231 C CA . ARG E 1 422 ? 83.828 119.512 96.330 1.00 70.91 422 ARG E CA 1
ATOM 13232 C C . ARG E 1 422 ? 84.260 120.813 95.666 1.00 71.96 422 ARG E C 1
ATOM 13233 O O . ARG E 1 422 ? 85.166 120.817 94.825 1.00 71.90 422 ARG E O 1
ATOM 13241 N N . GLY E 1 423 ? 83.626 121.929 96.032 1.00 74.44 423 GLY E N 1
ATOM 13242 C CA . GLY E 1 423 ? 84.055 123.213 95.499 1.00 73.06 423 GLY E CA 1
ATOM 13243 C C . GLY E 1 423 ? 85.474 123.569 95.899 1.00 69.70 423 GLY E C 1
ATOM 13244 O O . GLY E 1 423 ? 86.250 124.077 95.086 1.00 72.67 423 GLY E O 1
ATOM 13245 N N . MET E 1 424 ? 85.833 123.302 97.158 1.00 62.85 424 MET E N 1
ATOM 13246 C CA . MET E 1 424 ? 87.194 123.557 97.618 1.00 55.14 424 MET E CA 1
ATOM 13247 C C . MET E 1 424 ? 88.202 122.702 96.866 1.00 63.18 424 MET E C 1
ATOM 13248 O O . MET E 1 424 ? 89.266 123.190 96.473 1.00 69.09 424 MET E O 1
ATOM 13253 N N . TYR E 1 425 ? 87.891 121.422 96.658 1.00 62.41 425 TYR E N 1
ATOM 13254 C CA . TYR E 1 425 ? 88.825 120.563 95.936 1.00 56.39 425 TYR E CA 1
ATOM 13255 C C . TYR E 1 425 ? 88.945 120.979 94.474 1.00 62.57 425 TYR E C 1
ATOM 13256 O O . TYR E 1 425 ? 90.033 120.906 93.889 1.00 65.96 425 TYR E O 1
ATOM 13265 N N . GLN E 1 426 ? 87.847 121.435 93.869 1.00 64.49 426 GLN E N 1
ATOM 13266 C CA . GLN E 1 426 ? 87.923 121.936 92.500 1.00 64.01 426 GLN E CA 1
ATOM 13267 C C . GLN E 1 426 ? 88.778 123.194 92.418 1.00 65.86 426 GLN E C 1
ATOM 13268 O O . GLN E 1 426 ? 89.577 123.350 91.488 1.00 68.61 426 GLN E O 1
ATOM 13274 N N . ARG E 1 427 ? 88.619 124.107 93.380 1.00 68.27 427 ARG E N 1
ATOM 13275 C CA . ARG E 1 427 ? 89.446 125.312 93.408 1.00 66.54 427 ARG E CA 1
ATOM 13276 C C . ARG E 1 427 ? 90.916 124.965 93.607 1.00 61.06 427 ARG E C 1
ATOM 13277 O O . ARG E 1 427 ? 91.797 125.576 92.992 1.00 62.39 427 ARG E O 1
ATOM 13285 N N . TRP E 1 428 ? 91.196 123.994 94.476 1.00 55.89 428 TRP E N 1
ATOM 13286 C CA . TRP E 1 428 ? 92.559 123.517 94.679 1.00 50.95 428 TRP E CA 1
ATOM 13287 C C . TRP E 1 428 ? 93.156 122.983 93.382 1.00 57.54 428 TRP E C 1
ATOM 13288 O O . TRP E 1 428 ? 94.273 123.357 92.998 1.00 61.50 428 TRP E O 1
ATOM 13299 N N . ALA E 1 429 ? 92.410 122.130 92.675 1.00 60.47 429 ALA E N 1
ATOM 13300 C CA . ALA E 1 429 ? 92.912 121.553 91.432 1.00 60.78 429 ALA E CA 1
ATOM 13301 C C . ALA E 1 429 ? 93.092 122.614 90.351 1.00 70.97 429 ALA E C 1
ATOM 13302 O O . ALA E 1 429 ? 93.995 122.507 89.514 1.00 76.43 429 ALA E O 1
ATOM 13304 N N . ASP E 1 430 ? 92.230 123.633 90.336 1.00 71.70 430 ASP E N 1
ATOM 13305 C CA . ASP E 1 430 ? 92.360 124.692 89.339 1.00 71.66 430 ASP E CA 1
ATOM 13306 C C . ASP E 1 430 ? 93.557 125.590 89.622 1.00 68.57 430 ASP E C 1
ATOM 13307 O O . ASP E 1 430 ? 94.321 125.918 88.708 1.00 71.57 430 ASP E O 1
ATOM 13312 N N . LEU E 1 431 ? 93.734 126.010 90.878 1.00 64.49 431 LEU E N 1
ATOM 13313 C CA . LEU E 1 431 ? 94.864 126.872 91.213 1.00 61.84 431 LEU E CA 1
ATOM 13314 C C . LEU E 1 431 ? 96.186 126.148 91.023 1.00 62.95 431 LEU E C 1
ATOM 13315 O O . LEU E 1 431 ? 97.177 126.752 90.598 1.00 67.91 431 LEU E O 1
ATOM 13320 N N . LEU E 1 432 ? 96.228 124.853 91.343 1.00 66.78 432 LEU E N 1
ATOM 13321 C CA . LEU E 1 432 ? 97.488 124.123 91.260 1.00 66.42 432 LEU E CA 1
ATOM 13322 C C . LEU E 1 432 ? 97.905 123.880 89.814 1.00 69.12 432 LEU E C 1
ATOM 13323 O O . LEU E 1 432 ? 99.085 123.644 89.536 1.00 74.27 432 LEU E O 1
ATOM 13328 N N . SER E 1 433 ? 96.958 123.922 88.881 1.00 68.25 433 SER E N 1
ATOM 13329 C CA . SER E 1 433 ? 97.225 123.526 87.505 1.00 66.99 433 SER E CA 1
ATOM 13330 C C . SER E 1 433 ? 97.033 124.645 86.487 1.00 75.53 433 SER E C 1
ATOM 13331 O O . SER E 1 433 ? 96.785 124.353 85.314 1.00 80.49 433 SER E O 1
ATOM 13334 N N . SER E 1 434 ? 97.126 125.908 86.893 1.00 80.67 434 SER E N 1
ATOM 13335 C CA . SER E 1 434 ? 96.937 127.035 85.989 1.00 87.64 434 SER E CA 1
ATOM 13336 C C . SER E 1 434 ? 98.060 128.043 86.179 1.00 87.72 434 SER E C 1
ATOM 13337 O O . SER E 1 434 ? 98.570 128.207 87.291 1.00 84.74 434 SER E O 1
ATOM 13340 N N . GLU E 1 435 ? 98.441 128.718 85.091 1.00 93.07 435 GLU E N 1
ATOM 13341 C CA . GLU E 1 435 ? 99.533 129.682 85.165 1.00 96.17 435 GLU E CA 1
ATOM 13342 C C . GLU E 1 435 ? 99.038 131.068 85.562 1.00 97.14 435 GLU E C 1
ATOM 13343 O O . GLU E 1 435 ? 99.727 131.794 86.288 1.00 94.73 435 GLU E O 1
ATOM 13349 N N . SER E 1 436 ? 97.855 131.458 85.096 1.00 98.05 436 SER E N 1
ATOM 13350 C CA . SER E 1 436 ? 97.349 132.808 85.286 1.00 97.60 436 SER E CA 1
ATOM 13351 C C . SER E 1 436 ? 96.023 132.783 86.032 1.00 97.57 436 SER E C 1
ATOM 13352 O O . SER E 1 436 ? 95.295 131.788 86.005 1.00 99.68 436 SER E O 1
ATOM 13355 N N . TRP E 1 437 ? 95.717 133.897 86.702 1.00 94.26 437 TRP E N 1
ATOM 13356 C CA . TRP E 1 437 ? 94.465 133.996 87.445 1.00 95.75 437 TRP E CA 1
ATOM 13357 C C . TRP E 1 437 ? 93.260 133.985 86.513 1.00 104.13 437 TRP E C 1
ATOM 13358 O O . TRP E 1 437 ? 92.182 133.506 86.885 1.00 106.70 437 TRP E O 1
ATOM 13369 N N . GLN E 1 438 ? 93.417 134.523 85.302 1.00 104.92 438 GLN E N 1
ATOM 13370 C CA . GLN E 1 438 ? 92.294 134.579 84.374 1.00 106.41 438 GLN E CA 1
ATOM 13371 C C . GLN E 1 438 ? 91.842 133.181 83.971 1.00 105.66 438 GLN E C 1
ATOM 13372 O O . GLN E 1 438 ? 90.639 132.918 83.851 1.00 108.78 438 GLN E O 1
ATOM 13378 N N . GLU E 1 439 ? 92.794 132.269 83.760 1.00 99.05 439 GLU E N 1
ATOM 13379 C CA . GLU E 1 439 ? 92.438 130.888 83.453 1.00 99.91 439 GLU E CA 1
ATOM 13380 C C . GLU E 1 439 ? 91.693 130.244 84.616 1.00 103.33 439 GLU E C 1
ATOM 13381 O O . GLU E 1 439 ? 90.730 129.494 84.410 1.00 105.25 439 GLU E O 1
ATOM 13387 N N . VAL E 1 440 ? 92.120 130.532 85.848 1.00 102.66 440 VAL E N 1
ATOM 13388 C CA . VAL E 1 440 ? 91.429 130.010 87.023 1.00 98.11 440 VAL E CA 1
ATOM 13389 C C . VAL E 1 440 ? 89.995 130.517 87.069 1.00 99.40 440 VAL E C 1
ATOM 13390 O O . VAL E 1 440 ? 89.057 129.754 87.334 1.00 102.48 440 VAL E O 1
ATOM 13394 N N . LEU E 1 441 ? 89.800 131.813 86.819 1.00 98.33 441 LEU E N 1
ATOM 13395 C CA . LEU E 1 441 ? 88.453 132.374 86.854 1.00 98.91 441 LEU E CA 1
ATOM 13396 C C . LEU E 1 441 ? 87.574 131.774 85.762 1.00 100.38 441 LEU E C 1
ATOM 13397 O O . LEU E 1 441 ? 86.396 131.472 85.997 1.00 103.94 441 LEU E O 1
ATOM 13402 N N . ASP E 1 442 ? 88.130 131.589 84.561 1.00 101.08 442 ASP E N 1
ATOM 13403 C CA . ASP E 1 442 ? 87.364 130.974 83.481 1.00 99.80 442 ASP E CA 1
ATOM 13404 C C . ASP E 1 442 ? 86.962 129.545 83.828 1.00 101.03 442 ASP E C 1
ATOM 13405 O O . ASP E 1 442 ? 85.816 129.139 83.594 1.00 103.86 442 ASP E O 1
ATOM 13410 N N . LYS E 1 443 ? 87.890 128.767 84.392 1.00 99.81 443 LYS E N 1
ATOM 13411 C CA . LYS E 1 443 ? 87.568 127.394 84.771 1.00 98.95 443 LYS E CA 1
ATOM 13412 C C . LYS E 1 443 ? 86.511 127.355 85.867 1.00 100.38 443 LYS E C 1
ATOM 13413 O O . LYS E 1 443 ? 85.616 126.502 85.845 1.00 98.27 443 LYS E O 1
ATOM 13419 N N . THR E 1 444 ? 86.601 128.263 86.840 1.00 101.00 444 THR E N 1
ATOM 13420 C CA . THR E 1 444 ? 85.597 128.307 87.899 1.00 98.19 444 THR E CA 1
ATOM 13421 C C . THR E 1 444 ? 84.219 128.642 87.341 1.00 101.92 444 THR E C 1
ATOM 13422 O O . THR E 1 444 ? 83.216 128.027 87.730 1.00 105.34 444 THR E O 1
ATOM 13426 N N . ALA E 1 445 ? 84.149 129.611 86.424 1.00 103.73 445 ALA E N 1
ATOM 13427 C CA . ALA E 1 445 ? 82.868 129.950 85.808 1.00 97.39 445 ALA E CA 1
ATOM 13428 C C . ALA E 1 445 ? 82.303 128.771 85.026 1.00 103.99 445 ALA E C 1
ATOM 13429 O O . ALA E 1 445 ? 81.097 128.491 85.090 1.00 107.20 445 ALA E O 1
ATOM 13431 N N . ALA E 1 446 ? 83.160 128.066 84.282 1.00 104.12 446 ALA E N 1
ATOM 13432 C CA . ALA E 1 446 ? 82.704 126.892 83.546 1.00 104.39 446 ALA E CA 1
ATOM 13433 C C . ALA E 1 446 ? 82.169 125.821 84.489 1.00 105.66 446 ALA E C 1
ATOM 13434 O O . ALA E 1 446 ? 81.122 125.215 84.224 1.00 106.52 446 ALA E O 1
ATOM 13436 N N . TYR E 1 447 ? 82.870 125.579 85.599 1.00 105.15 447 TYR E N 1
ATOM 13437 C CA . TYR E 1 447 ? 82.418 124.576 86.559 1.00 103.22 447 TYR E CA 1
ATOM 13438 C C . TYR E 1 447 ? 81.073 124.953 87.164 1.00 104.52 447 TYR E C 1
ATOM 13439 O O . TYR E 1 447 ? 80.198 124.095 87.330 1.00 106.66 447 TYR E O 1
ATOM 13448 N N . GLN E 1 448 ? 80.895 126.227 87.520 1.00 103.21 448 GLN E N 1
ATOM 13449 C CA . GLN E 1 448 ? 79.619 126.652 88.090 1.00 101.98 448 GLN E CA 1
ATOM 13450 C C . GLN E 1 448 ? 78.485 126.498 87.084 1.00 110.00 448 GLN E C 1
ATOM 13451 O O . GLN E 1 448 ? 77.397 126.015 87.429 1.00 111.15 448 GLN E O 1
ATOM 13457 N N . GLN E 1 449 ? 78.723 126.891 85.828 1.00 112.88 449 GLN E N 1
ATOM 13458 C CA . GLN E 1 449 ? 77.694 126.736 84.803 1.00 111.50 449 GLN E CA 1
ATOM 13459 C C . GLN E 1 449 ? 77.348 125.268 84.590 1.00 112.36 449 GLN E C 1
ATOM 13460 O O . GLN E 1 449 ? 76.184 124.925 84.357 1.00 117.02 449 GLN E O 1
ATOM 13466 N N . GLU E 1 450 ? 78.350 124.387 84.654 1.00 113.77 450 GLU E N 1
ATOM 13467 C CA . GLU E 1 450 ? 78.080 122.957 84.539 1.00 115.66 450 GLU E CA 1
ATOM 13468 C C . GLU E 1 450 ? 77.245 122.450 85.709 1.00 114.82 450 GLU E C 1
ATOM 13469 O O . GLU E 1 450 ? 76.261 121.729 85.512 1.00 113.09 450 GLU E O 1
ATOM 13475 N N . VAL E 1 451 ? 77.618 122.820 86.936 1.00 114.88 451 VAL E N 1
ATOM 13476 C CA . VAL E 1 451 ? 76.955 122.253 88.108 1.00 113.81 451 VAL E CA 1
ATOM 13477 C C . VAL E 1 451 ? 75.524 122.765 88.218 1.00 113.34 451 VAL E C 1
ATOM 13478 O O . VAL E 1 451 ? 74.645 122.074 88.747 1.00 110.26 451 VAL E O 1
ATOM 13482 N N . MET E 1 452 ? 75.262 123.978 87.722 1.00 115.22 452 MET E N 1
ATOM 13483 C CA . MET E 1 452 ? 73.898 124.500 87.783 1.00 119.70 452 MET E CA 1
ATOM 13484 C C . MET E 1 452 ? 72.979 123.779 86.804 1.00 120.76 452 MET E C 1
ATOM 13485 O O . MET E 1 452 ? 71.756 123.767 86.987 1.00 120.32 452 MET E O 1
ATOM 13490 N N . LYS E 1 453 ? 73.542 123.181 85.760 1.00 121.90 453 LYS E N 1
ATOM 13491 C CA . LYS E 1 453 ? 72.748 122.411 84.808 1.00 120.92 453 LYS E CA 1
ATOM 13492 C C . LYS E 1 453 ? 72.594 120.968 85.273 1.00 121.99 453 LYS E C 1
ATOM 13493 O O . LYS E 1 453 ? 73.510 120.392 85.857 1.00 121.38 453 LYS E O 1
ATOM 13500 N N . MET F 2 1 ? 110.149 134.715 153.599 1.00 140.64 1 MET F N 1
ATOM 13501 C CA . MET F 2 1 ? 110.732 134.836 154.930 1.00 148.63 1 MET F CA 1
ATOM 13502 C C . MET F 2 1 ? 109.977 133.980 155.941 1.00 148.20 1 MET F C 1
ATOM 13503 O O . MET F 2 1 ? 110.396 133.851 157.092 1.00 147.27 1 MET F O 1
ATOM 13508 N N . SER F 2 2 ? 108.859 133.403 155.506 1.00 144.07 2 SER F N 1
ATOM 13509 C CA . SER F 2 2 ? 108.065 132.558 156.387 1.00 135.87 2 SER F CA 1
ATOM 13510 C C . SER F 2 2 ? 108.843 131.302 156.760 1.00 135.90 2 SER F C 1
ATOM 13511 O O . SER F 2 2 ? 109.517 130.696 155.922 1.00 137.14 2 SER F O 1
ATOM 13514 N N . ALA F 2 3 ? 108.744 130.915 158.030 1.00 128.80 3 ALA F N 1
ATOM 13515 C CA . ALA F 2 3 ? 109.539 129.808 158.541 1.00 119.48 3 ALA F CA 1
ATOM 13516 C C . ALA F 2 3 ? 109.150 128.498 157.871 1.00 113.39 3 ALA F C 1
ATOM 13517 O O . ALA F 2 3 ? 107.968 128.207 157.672 1.00 108.59 3 ALA F O 1
ATOM 13519 N N . GLN F 2 4 ? 110.159 127.709 157.519 1.00 107.71 4 GLN F N 1
ATOM 13520 C CA . GLN F 2 4 ? 109.926 126.382 156.976 1.00 100.81 4 GLN F CA 1
ATOM 13521 C C . GLN F 2 4 ? 109.370 125.459 158.054 1.00 96.19 4 GLN F C 1
ATOM 13522 O O . GLN F 2 4 ? 109.718 125.563 159.233 1.00 95.59 4 GLN F O 1
ATOM 13528 N N . VAL F 2 5 ? 108.495 124.542 157.638 1.00 86.04 5 VAL F N 1
ATOM 13529 C CA . VAL F 2 5 ? 107.918 123.597 158.584 1.00 80.16 5 VAL F CA 1
ATOM 13530 C C . VAL F 2 5 ? 108.996 122.649 159.105 1.00 76.79 5 VAL F C 1
ATOM 13531 O O . VAL F 2 5 ? 110.093 122.530 158.547 1.00 68.67 5 VAL F O 1
ATOM 13535 N N . SER F 2 6 ? 108.673 121.964 160.198 1.00 74.52 6 SER F N 1
ATOM 13536 C CA . SER F 2 6 ? 109.604 121.023 160.795 1.00 68.16 6 SER F CA 1
ATOM 13537 C C . SER F 2 6 ? 109.654 119.731 159.980 1.00 71.96 6 SER F C 1
ATOM 13538 O O . SER F 2 6 ? 109.127 119.638 158.868 1.00 74.87 6 SER F O 1
ATOM 13541 N N . LEU F 2 7 ? 110.321 118.723 160.546 1.00 67.81 7 LEU F N 1
ATOM 13542 C CA . LEU F 2 7 ? 110.506 117.462 159.836 1.00 62.71 7 LEU F CA 1
ATOM 13543 C C . LEU F 2 7 ? 109.200 116.689 159.697 1.00 68.43 7 LEU F C 1
ATOM 13544 O O . LEU F 2 7 ? 108.910 116.133 158.630 1.00 72.15 7 LEU F O 1
ATOM 13549 N N . GLU F 2 8 ? 108.403 116.633 160.766 1.00 67.03 8 GLU F N 1
ATOM 13550 C CA . GLU F 2 8 ? 107.197 115.810 160.751 1.00 72.08 8 GLU F CA 1
ATOM 13551 C C . GLU F 2 8 ? 106.193 116.314 159.721 1.00 70.02 8 GLU F C 1
ATOM 13552 O O . GLU F 2 8 ? 105.625 115.529 158.950 1.00 72.16 8 GLU F O 1
ATOM 13558 N N . LEU F 2 9 ? 105.955 117.626 159.701 1.00 60.29 9 LEU F N 1
ATOM 13559 C CA . LEU F 2 9 ? 105.001 118.190 158.755 1.00 59.33 9 LEU F CA 1
ATOM 13560 C C . LEU F 2 9 ? 105.478 118.015 157.322 1.00 54.14 9 LEU F C 1
ATOM 13561 O O . LEU F 2 9 ? 104.682 117.697 156.429 1.00 54.71 9 LEU F O 1
ATOM 13566 N N . HIS F 2 10 ? 106.774 118.222 157.084 1.00 50.00 10 HIS F N 1
ATOM 13567 C CA . HIS F 2 10 ? 107.328 118.010 155.754 1.00 54.92 10 HIS F CA 1
ATOM 13568 C C . HIS F 2 10 ? 107.101 116.577 155.298 1.00 55.81 10 HIS F C 1
ATOM 13569 O O . HIS F 2 10 ? 106.645 116.335 154.172 1.00 60.69 10 HIS F O 1
ATOM 13576 N N . HIS F 2 11 ? 107.376 115.615 156.180 1.00 52.39 11 HIS F N 1
ATOM 13577 C CA . HIS F 2 11 ? 107.185 114.208 155.848 1.00 53.38 11 HIS F CA 1
ATOM 13578 C C . HIS F 2 11 ? 105.729 113.912 155.505 1.00 54.51 11 HIS F C 1
ATOM 13579 O O . HIS F 2 11 ? 105.433 113.287 154.477 1.00 54.95 11 HIS F O 1
ATOM 13586 N N . ARG F 2 12 ? 104.801 114.368 156.349 1.00 53.28 12 ARG F N 1
ATOM 13587 C CA . ARG F 2 12 ? 103.393 114.045 156.135 1.00 53.83 12 ARG F CA 1
ATOM 13588 C C . ARG F 2 12 ? 102.855 114.673 154.853 1.00 52.73 12 ARG F C 1
ATOM 13589 O O . ARG F 2 12 ? 102.135 114.016 154.088 1.00 53.35 12 ARG F O 1
ATOM 13597 N N . ILE F 2 13 ? 103.192 115.937 154.593 1.00 47.04 13 ILE F N 1
ATOM 13598 C CA . ILE F 2 13 ? 102.682 116.594 153.394 1.00 42.15 13 ILE F CA 1
ATOM 13599 C C . ILE F 2 13 ? 103.278 115.965 152.140 1.00 46.56 13 ILE F C 1
ATOM 13600 O O . ILE F 2 13 ? 102.583 115.782 151.127 1.00 55.18 13 ILE F O 1
ATOM 13605 N N . SER F 2 14 ? 104.565 115.612 152.181 1.00 43.16 14 SER F N 1
ATOM 13606 C CA . SER F 2 14 ? 105.169 114.943 151.037 1.00 37.50 14 SER F CA 1
ATOM 13607 C C . SER F 2 14 ? 104.487 113.609 150.759 1.00 40.50 14 SER F C 1
ATOM 13608 O O . SER F 2 14 ? 104.212 113.272 149.599 1.00 43.21 14 SER F O 1
ATOM 13611 N N . GLN F 2 15 ? 104.196 112.840 151.811 1.00 42.75 15 GLN F N 1
ATOM 13612 C CA . GLN F 2 15 ? 103.511 111.565 151.616 1.00 44.21 15 GLN F CA 1
ATOM 13613 C C . GLN F 2 15 ? 102.117 111.769 151.033 1.00 43.80 15 GLN F C 1
ATOM 13614 O O . GLN F 2 15 ? 101.669 110.984 150.188 1.00 41.59 15 GLN F O 1
ATOM 13620 N N . PHE F 2 16 ? 101.415 112.815 151.475 1.00 47.30 16 PHE F N 1
ATOM 13621 C CA . PHE F 2 16 ? 100.095 113.107 150.920 1.00 42.06 16 PHE F CA 1
ATOM 13622 C C . PHE F 2 16 ? 100.170 113.390 149.423 1.00 38.14 16 PHE F C 1
ATOM 13623 O O . PHE F 2 16 ? 99.360 112.871 148.639 1.00 40.79 16 PHE F O 1
ATOM 13631 N N . LEU F 2 17 ? 101.141 114.207 149.004 1.00 31.93 17 LEU F N 1
ATOM 13632 C CA . LEU F 2 17 ? 101.278 114.505 147.580 1.00 33.07 17 LEU F CA 1
ATOM 13633 C C . LEU F 2 17 ? 101.616 113.251 146.778 1.00 37.96 17 LEU F C 1
ATOM 13634 O O . LEU F 2 17 ? 101.085 113.041 145.676 1.00 41.20 17 LEU F O 1
ATOM 13639 N N . PHE F 2 18 ? 102.501 112.405 147.312 1.00 38.59 18 PHE F N 1
ATOM 13640 C CA . PHE F 2 18 ? 102.833 111.164 146.618 1.00 33.24 18 PHE F CA 1
ATOM 13641 C C . PHE F 2 18 ? 101.606 110.275 146.464 1.00 37.33 18 PHE F C 1
ATOM 13642 O O . PHE F 2 18 ? 101.404 109.658 145.412 1.00 40.51 18 PHE F O 1
ATOM 13650 N N . HIS F 2 19 ? 100.781 110.190 147.510 1.00 41.71 19 HIS F N 1
ATOM 13651 C CA . HIS F 2 19 ? 99.574 109.371 147.445 1.00 37.42 19 HIS F CA 1
ATOM 13652 C C . HIS F 2 19 ? 98.613 109.883 146.381 1.00 38.05 19 HIS F C 1
ATOM 13653 O O . HIS F 2 19 ? 98.030 109.093 145.628 1.00 39.75 19 HIS F O 1
ATOM 13660 N N . GLU F 2 20 ? 98.433 111.204 146.304 1.00 40.53 20 GLU F N 1
ATOM 13661 C CA . GLU F 2 20 ? 97.566 111.763 145.269 1.00 35.32 20 GLU F CA 1
ATOM 13662 C C . GLU F 2 20 ? 98.080 111.431 143.870 1.00 35.98 20 GLU F C 1
ATOM 13663 O O . GLU F 2 20 ? 97.303 111.044 142.981 1.00 42.38 20 GLU F O 1
ATOM 13669 N N . ALA F 2 21 ? 99.390 111.567 143.652 1.00 34.87 21 ALA F N 1
ATOM 13670 C CA . ALA F 2 21 ? 99.941 111.233 142.341 1.00 35.75 21 ALA F CA 1
ATOM 13671 C C . ALA F 2 21 ? 99.735 109.759 142.011 1.00 35.68 21 ALA F C 1
ATOM 13672 O O . ALA F 2 21 ? 99.402 109.409 140.871 1.00 33.41 21 ALA F O 1
ATOM 13674 N N . SER F 2 22 ? 99.928 108.879 142.995 1.00 41.13 22 SER F N 1
ATOM 13675 C CA . SER F 2 22 ? 99.739 107.452 142.752 1.00 33.12 22 SER F CA 1
ATOM 13676 C C . SER F 2 22 ? 98.290 107.140 142.411 1.00 36.30 22 SER F C 1
ATOM 13677 O O . SER F 2 22 ? 98.016 106.271 141.577 1.00 40.95 22 SER F O 1
ATOM 13680 N N . LEU F 2 23 ? 97.346 107.828 143.056 1.00 44.77 23 LEU F N 1
ATOM 13681 C CA . LEU F 2 23 ? 95.942 107.661 142.689 1.00 38.71 23 LEU F CA 1
ATOM 13682 C C . LEU F 2 23 ? 95.702 108.067 141.244 1.00 38.97 23 LEU F C 1
ATOM 13683 O O . LEU F 2 23 ? 94.958 107.398 140.520 1.00 36.46 23 LEU F O 1
ATOM 13688 N N . LEU F 2 24 ? 96.318 109.166 140.806 1.00 43.81 24 LEU F N 1
ATOM 13689 C CA . LEU F 2 24 ? 96.144 109.578 139.413 1.00 37.59 24 LEU F CA 1
ATOM 13690 C C . LEU F 2 24 ? 96.740 108.561 138.444 1.00 40.56 24 LEU F C 1
ATOM 13691 O O . LEU F 2 24 ? 96.198 108.343 137.356 1.00 36.85 24 LEU F O 1
ATOM 13696 N N . ASP F 2 25 ? 97.860 107.932 138.816 1.00 48.84 25 ASP F N 1
ATOM 13697 C CA . ASP F 2 25 ? 98.549 107.035 137.886 1.00 41.04 25 ASP F CA 1
ATOM 13698 C C . ASP F 2 25 ? 97.809 105.715 137.700 1.00 37.58 25 ASP F C 1
ATOM 13699 O O . ASP F 2 25 ? 97.966 105.055 136.668 1.00 34.23 25 ASP F O 1
ATOM 13704 N N . ASP F 2 26 ? 97.020 105.301 138.686 1.00 41.94 26 ASP F N 1
ATOM 13705 C CA . ASP F 2 26 ? 96.367 103.999 138.668 1.00 40.39 26 ASP F CA 1
ATOM 13706 C C . ASP F 2 26 ? 94.941 104.045 138.134 1.00 45.93 26 ASP F C 1
ATOM 13707 O O . ASP F 2 26 ? 94.216 103.055 138.268 1.00 46.73 26 ASP F O 1
ATOM 13712 N N . TRP F 2 27 ? 94.521 105.167 137.549 1.00 45.61 27 TRP F N 1
ATOM 13713 C CA . TRP F 2 27 ? 93.184 105.321 136.972 1.00 43.25 27 TRP F CA 1
ATOM 13714 C C . TRP F 2 27 ? 92.096 105.158 138.033 1.00 43.74 27 TRP F C 1
ATOM 13715 O O . TRP F 2 27 ? 91.126 104.421 137.853 1.00 44.33 27 TRP F O 1
ATOM 13726 N N . LYS F 2 28 ? 92.259 105.863 139.146 1.00 42.91 28 LYS F N 1
ATOM 13727 C CA . LYS F 2 28 ? 91.261 105.924 140.213 1.00 49.61 28 LYS F CA 1
ATOM 13728 C C . LYS F 2 28 ? 90.836 107.377 140.386 1.00 51.51 28 LYS F C 1
ATOM 13729 O O . LYS F 2 28 ? 91.375 108.095 141.229 1.00 55.05 28 LYS F O 1
ATOM 13735 N N . PHE F 2 29 ? 89.854 107.808 139.594 1.00 46.91 29 PHE F N 1
ATOM 13736 C CA . PHE F 2 29 ? 89.536 109.229 139.548 1.00 44.91 29 PHE F CA 1
ATOM 13737 C C . PHE F 2 29 ? 88.526 109.620 140.621 1.00 52.26 29 PHE F C 1
ATOM 13738 O O . PHE F 2 29 ? 88.458 110.790 141.014 1.00 59.44 29 PHE F O 1
ATOM 13746 N N . ARG F 2 30 ? 87.744 108.664 141.121 1.00 50.36 30 ARG F N 1
ATOM 13747 C CA . ARG F 2 30 ? 86.786 108.993 142.172 1.00 52.21 30 ARG F CA 1
ATOM 13748 C C . ARG F 2 30 ? 87.485 109.268 143.499 1.00 60.14 30 ARG F C 1
ATOM 13749 O O . ARG F 2 30 ? 87.127 110.212 144.212 1.00 64.68 30 ARG F O 1
ATOM 13757 N N . ASP F 2 31 ? 88.494 108.467 143.845 1.00 60.38 31 ASP F N 1
ATOM 13758 C CA . ASP F 2 31 ? 89.268 108.748 145.051 1.00 57.74 31 ASP F CA 1
ATOM 13759 C C . ASP F 2 31 ? 90.035 110.059 144.924 1.00 59.15 31 ASP F C 1
ATOM 13760 O O . ASP F 2 31 ? 90.091 110.854 145.873 1.00 64.76 31 ASP F O 1
ATOM 13765 N N . TRP F 2 32 ? 90.623 110.310 143.753 1.00 52.10 32 TRP F N 1
ATOM 13766 C CA . TRP F 2 32 ? 91.316 111.573 143.536 1.00 50.07 32 TRP F CA 1
ATOM 13767 C C . TRP F 2 32 ? 90.363 112.748 143.687 1.00 53.16 32 TRP F C 1
ATOM 13768 O O . TRP F 2 32 ? 90.723 113.779 144.264 1.00 56.07 32 TRP F O 1
ATOM 13779 N N . LEU F 2 33 ? 89.139 112.609 143.179 1.00 52.68 33 LEU F N 1
ATOM 13780 C CA . LEU F 2 33 ? 88.139 113.652 143.365 1.00 54.86 33 LEU F CA 1
ATOM 13781 C C . LEU F 2 33 ? 87.769 113.800 144.834 1.00 56.61 33 LEU F C 1
ATOM 13782 O O . LEU F 2 33 ? 87.458 114.902 145.298 1.00 61.38 33 LEU F O 1
ATOM 13787 N N . ALA F 2 34 ? 87.779 112.694 145.579 1.00 54.82 34 ALA F N 1
ATOM 13788 C CA . ALA F 2 34 ? 87.510 112.764 147.011 1.00 55.07 34 ALA F CA 1
ATOM 13789 C C . ALA F 2 34 ? 88.619 113.504 147.748 1.00 63.34 34 ALA F C 1
ATOM 13790 O O . ALA F 2 34 ? 88.391 114.062 148.827 1.00 66.68 34 ALA F O 1
ATOM 13792 N N . GLN F 2 35 ? 89.831 113.505 147.189 1.00 65.19 35 GLN F N 1
ATOM 13793 C CA . GLN F 2 35 ? 90.947 114.188 147.843 1.00 61.98 35 GLN F CA 1
ATOM 13794 C C . GLN F 2 35 ? 90.757 115.703 147.866 1.00 61.36 35 GLN F C 1
ATOM 13795 O O . GLN F 2 35 ? 91.097 116.361 148.854 1.00 62.93 35 GLN F O 1
ATOM 13801 N N . LEU F 2 36 ? 90.226 116.274 146.787 1.00 57.47 36 LEU F N 1
ATOM 13802 C CA . LEU F 2 36 ? 90.209 117.724 146.635 1.00 52.14 36 LEU F CA 1
ATOM 13803 C C . LEU F 2 36 ? 89.240 118.379 147.611 1.00 57.75 36 LEU F C 1
ATOM 13804 O O . LEU F 2 36 ? 88.284 117.756 148.080 1.00 61.76 36 LEU F O 1
ATOM 13809 N N . ASP F 2 37 ? 89.497 119.646 147.919 1.00 53.92 37 ASP F N 1
ATOM 13810 C CA . ASP F 2 37 ? 88.616 120.432 148.766 1.00 53.44 37 ASP F CA 1
ATOM 13811 C C . ASP F 2 37 ? 87.576 121.157 147.918 1.00 63.88 37 ASP F C 1
ATOM 13812 O O . ASP F 2 37 ? 87.728 121.315 146.705 1.00 71.85 37 ASP F O 1
ATOM 13817 N N . GLU F 2 38 ? 86.510 121.614 148.581 1.00 66.75 38 GLU F N 1
ATOM 13818 C CA . GLU F 2 38 ? 85.378 122.197 147.866 1.00 67.09 38 GLU F CA 1
ATOM 13819 C C . GLU F 2 38 ? 85.761 123.461 147.107 1.00 66.26 38 GLU F C 1
ATOM 13820 O O . GLU F 2 38 ? 85.197 123.738 146.043 1.00 72.10 38 GLU F O 1
ATOM 13826 N N . GLU F 2 39 ? 86.706 124.242 147.630 1.00 62.55 39 GLU F N 1
ATOM 13827 C CA . GLU F 2 39 ? 87.112 125.492 147.005 1.00 60.61 39 GLU F CA 1
ATOM 13828 C C . GLU F 2 39 ? 88.359 125.337 146.144 1.00 57.02 39 GLU F C 1
ATOM 13829 O O . GLU F 2 39 ? 89.157 126.274 146.050 1.00 61.54 39 GLU F O 1
ATOM 13835 N N . ILE F 2 40 ? 88.541 124.174 145.517 1.00 48.20 40 ILE F N 1
ATOM 13836 C CA . ILE F 2 40 ? 89.716 123.952 144.686 1.00 44.82 40 ILE F CA 1
ATOM 13837 C C . ILE F 2 40 ? 89.715 124.922 143.512 1.00 51.56 40 ILE F C 1
ATOM 13838 O O . ILE F 2 40 ? 88.670 125.212 142.917 1.00 57.94 40 ILE F O 1
ATOM 13843 N N . ARG F 2 41 ? 90.892 125.459 143.198 1.00 48.13 41 ARG F N 1
ATOM 13844 C CA . ARG F 2 41 ? 91.104 126.296 142.025 1.00 42.90 41 ARG F CA 1
ATOM 13845 C C . ARG F 2 41 ? 92.265 125.731 141.225 1.00 39.76 41 ARG F C 1
ATOM 13846 O O . ARG F 2 41 ? 93.393 125.677 141.720 1.00 46.17 41 ARG F O 1
ATOM 13854 N N . TYR F 2 42 ? 91.995 125.350 139.984 1.00 34.34 42 TYR F N 1
ATOM 13855 C CA . TYR F 2 42 ? 92.931 124.620 139.141 1.00 33.71 42 TYR F CA 1
ATOM 13856 C C . TYR F 2 42 ? 93.270 125.477 137.928 1.00 40.61 42 TYR F C 1
ATOM 13857 O O . TYR F 2 42 ? 92.409 125.707 137.076 1.00 50.30 42 TYR F O 1
ATOM 13866 N N . THR F 2 43 ? 94.517 125.951 137.844 1.00 37.08 43 THR F N 1
ATOM 13867 C CA . THR F 2 43 ? 94.838 127.030 136.916 1.00 33.04 43 THR F CA 1
ATOM 13868 C C . THR F 2 43 ? 96.098 126.741 136.107 1.00 37.33 43 THR F C 1
ATOM 13869 O O . THR F 2 43 ? 97.051 126.150 136.619 1.00 41.74 43 THR F O 1
ATOM 13873 N N . MET F 2 44 ? 96.088 127.161 134.836 1.00 34.28 44 MET F N 1
ATOM 13874 C CA . MET F 2 44 ? 97.272 127.203 133.985 1.00 30.66 44 MET F CA 1
ATOM 13875 C C . MET F 2 44 ? 97.115 128.315 132.953 1.00 34.07 44 MET F C 1
ATOM 13876 O O . MET F 2 44 ? 96.017 128.557 132.449 1.00 41.18 44 MET F O 1
ATOM 13881 N N . ARG F 2 45 ? 98.226 128.975 132.623 1.00 38.28 45 ARG F N 1
ATOM 13882 C CA . ARG F 2 45 ? 98.222 130.089 131.681 1.00 38.97 45 ARG F CA 1
ATOM 13883 C C . ARG F 2 45 ? 99.234 129.835 130.570 1.00 47.26 45 ARG F C 1
ATOM 13884 O O . ARG F 2 45 ? 99.919 128.811 130.549 1.00 51.26 45 ARG F O 1
ATOM 13892 N N . THR F 2 46 ? 99.317 130.787 129.640 1.00 50.49 46 THR F N 1
ATOM 13893 C CA . THR F 2 46 ? 100.217 130.673 128.499 1.00 52.71 46 THR F CA 1
ATOM 13894 C C . THR F 2 46 ? 101.537 131.403 128.757 1.00 53.59 46 THR F C 1
ATOM 13895 O O . THR F 2 46 ? 101.688 132.157 129.722 1.00 56.35 46 THR F O 1
ATOM 13899 N N . THR F 2 47 ? 102.499 131.173 127.864 1.00 49.80 47 THR F N 1
ATOM 13900 C CA . THR F 2 47 ? 103.847 131.715 127.974 1.00 55.44 47 THR F CA 1
ATOM 13901 C C . THR F 2 47 ? 104.179 132.552 126.744 1.00 57.96 47 THR F C 1
ATOM 13902 O O . THR F 2 47 ? 103.831 132.180 125.620 1.00 63.70 47 THR F O 1
ATOM 13906 N N . VAL F 2 48 ? 104.858 133.683 126.958 1.00 51.33 48 VAL F N 1
ATOM 13907 C CA . VAL F 2 48 ? 105.139 134.649 125.904 1.00 50.08 48 VAL F CA 1
ATOM 13908 C C . VAL F 2 48 ? 106.598 135.084 125.970 1.00 54.32 48 VAL F C 1
ATOM 13909 O O . VAL F 2 48 ? 107.285 134.888 126.973 1.00 60.04 48 VAL F O 1
ATOM 13913 N N . ASN F 2 49 ? 107.064 135.682 124.873 1.00 58.71 49 ASN F N 1
ATOM 13914 C CA . ASN F 2 49 ? 108.384 136.294 124.782 1.00 57.57 49 ASN F CA 1
ATOM 13915 C C . ASN F 2 49 ? 108.234 137.802 124.622 1.00 59.98 49 ASN F C 1
ATOM 13916 O O . ASN F 2 49 ? 107.376 138.269 123.869 1.00 67.84 49 ASN F O 1
ATOM 13921 N N . ALA F 2 50 ? 109.076 138.562 125.319 1.00 58.37 50 ALA F N 1
ATOM 13922 C CA . ALA F 2 50 ? 108.966 140.013 125.355 1.00 63.50 50 ALA F CA 1
ATOM 13923 C C . ALA F 2 50 ? 110.284 140.672 124.968 1.00 76.59 50 ALA F C 1
ATOM 13924 O O . ALA F 2 50 ? 111.340 140.035 124.936 1.00 78.73 50 ALA F O 1
ATOM 13926 N N . GLN F 2 51 ? 110.206 141.967 124.669 1.00 81.76 51 GLN F N 1
ATOM 13927 C CA . GLN F 2 51 ? 111.389 142.748 124.335 1.00 82.85 51 GLN F CA 1
ATOM 13928 C C . GLN F 2 51 ? 112.248 142.993 125.571 1.00 88.58 51 GLN F C 1
ATOM 13929 O O . GLN F 2 51 ? 111.809 142.811 126.708 1.00 93.38 51 GLN F O 1
ATOM 13935 N N . THR F 2 52 ? 113.491 143.418 125.334 1.00 80.47 52 THR F N 1
ATOM 13936 C CA . THR F 2 52 ? 114.387 143.731 126.443 1.00 80.17 52 THR F CA 1
ATOM 13937 C C . THR F 2 52 ? 113.861 144.902 127.262 1.00 84.75 52 THR F C 1
ATOM 13938 O O . THR F 2 52 ? 113.901 144.875 128.499 1.00 89.84 52 THR F O 1
ATOM 13942 N N . ARG F 2 53 ? 113.366 145.941 126.588 1.00 90.37 53 ARG F N 1
ATOM 13943 C CA . ARG F 2 53 ? 112.820 147.097 127.291 1.00 93.55 53 ARG F CA 1
ATOM 13944 C C . ARG F 2 53 ? 111.597 146.715 128.113 1.00 91.50 53 ARG F C 1
ATOM 13945 O O . ARG F 2 53 ? 111.432 147.180 129.247 1.00 93.91 53 ARG F O 1
ATOM 13953 N N . ASP F 2 54 ? 110.726 145.869 127.557 1.00 86.76 54 ASP F N 1
ATOM 13954 C CA . ASP F 2 54 ? 109.560 145.413 128.304 1.00 84.17 54 ASP F CA 1
ATOM 13955 C C . ASP F 2 54 ? 109.969 144.620 129.537 1.00 84.86 54 ASP F C 1
ATOM 13956 O O . ASP F 2 54 ? 109.396 144.801 130.617 1.00 92.47 54 ASP F O 1
ATOM 13961 N N . ARG F 2 55 ? 110.960 143.735 129.398 1.00 84.23 55 ARG F N 1
ATOM 13962 C CA . ARG F 2 55 ? 111.420 142.964 130.549 1.00 89.52 55 ARG F CA 1
ATOM 13963 C C . ARG F 2 55 ? 112.016 143.870 131.617 1.00 93.26 55 ARG F C 1
ATOM 13964 O O . ARG F 2 55 ? 111.810 143.646 132.815 1.00 90.68 55 ARG F O 1
ATOM 13972 N N . ARG F 2 56 ? 112.765 144.894 131.205 1.00 94.99 56 ARG F N 1
ATOM 13973 C CA . ARG F 2 56 ? 113.292 145.845 132.177 1.00 93.95 56 ARG F CA 1
ATOM 13974 C C . ARG F 2 56 ? 112.166 146.591 132.884 1.00 95.79 56 ARG F C 1
ATOM 13975 O O . ARG F 2 56 ? 112.227 146.813 134.099 1.00 97.08 56 ARG F O 1
ATOM 13983 N N . LYS F 2 57 ? 111.131 146.990 132.141 1.00 97.50 57 LYS F N 1
ATOM 13984 C CA . LYS F 2 57 ? 109.992 147.657 132.767 1.00 96.79 57 LYS F CA 1
ATOM 13985 C C . LYS F 2 57 ? 109.165 146.685 133.599 1.00 99.17 57 LYS F C 1
ATOM 13986 O O . LYS F 2 57 ? 108.693 147.035 134.686 1.00 98.29 57 LYS F O 1
ATOM 13992 N N . GLY F 2 58 ? 108.979 145.463 133.107 1.00 100.11 58 GLY F N 1
ATOM 13993 C CA . GLY F 2 58 ? 108.101 144.491 133.728 1.00 94.63 58 GLY F CA 1
ATOM 13994 C C . GLY F 2 58 ? 106.865 144.162 132.920 1.00 95.52 58 GLY F C 1
ATOM 13995 O O . GLY F 2 58 ? 106.048 143.352 133.372 1.00 97.55 58 GLY F O 1
ATOM 13996 N N . VAL F 2 59 ? 106.700 144.767 131.743 1.00 97.55 59 VAL F N 1
ATOM 13997 C CA . VAL F 2 59 ? 105.531 144.505 130.915 1.00 95.85 59 VAL F CA 1
ATOM 13998 C C . VAL F 2 59 ? 105.788 143.291 130.027 1.00 87.97 59 VAL F C 1
ATOM 13999 O O . VAL F 2 59 ? 106.936 142.936 129.733 1.00 85.75 59 VAL F O 1
ATOM 14003 N N . GLN F 2 60 ? 104.713 142.638 129.609 1.00 83.22 60 GLN F N 1
ATOM 14004 C CA . GLN F 2 60 ? 104.785 141.481 128.733 1.00 79.74 60 GLN F CA 1
ATOM 14005 C C . GLN F 2 60 ? 103.548 141.447 127.850 1.00 79.72 60 GLN F C 1
ATOM 14006 O O . GLN F 2 60 ? 102.530 142.068 128.174 1.00 79.15 60 GLN F O 1
ATOM 14012 N N . PRO F 2 61 ? 103.611 140.744 126.721 1.00 72.56 61 PRO F N 1
ATOM 14013 C CA . PRO F 2 61 ? 102.419 140.587 125.896 1.00 67.85 61 PRO F CA 1
ATOM 14014 C C . PRO F 2 61 ? 101.326 139.878 126.663 1.00 69.75 61 PRO F C 1
ATOM 14015 O O . PRO F 2 61 ? 101.600 139.062 127.564 1.00 73.09 61 PRO F O 1
ATOM 14019 N N . PRO F 2 62 ? 100.060 140.163 126.353 1.00 62.84 62 PRO F N 1
ATOM 14020 C CA . PRO F 2 62 ? 98.957 139.576 127.122 1.00 62.99 62 PRO F CA 1
ATOM 14021 C C . PRO F 2 62 ? 98.879 138.064 126.961 1.00 61.76 62 PRO F C 1
ATOM 14022 O O . PRO F 2 62 ? 99.250 137.509 125.926 1.00 58.75 62 PRO F O 1
ATOM 14026 N N . THR F 2 63 ? 98.377 137.403 128.005 1.00 60.98 63 THR F N 1
ATOM 14027 C CA . THR F 2 63 ? 98.263 135.954 128.069 1.00 58.64 63 THR F CA 1
ATOM 14028 C C . THR F 2 63 ? 96.804 135.546 128.245 1.00 60.06 63 THR F C 1
ATOM 14029 O O . THR F 2 63 ? 95.915 136.390 128.380 1.00 64.26 63 THR F O 1
ATOM 14033 N N . THR F 2 64 ? 96.562 134.235 128.245 1.00 58.61 64 THR F N 1
ATOM 14034 C CA . THR F 2 64 ? 95.209 133.701 128.326 1.00 55.14 64 THR F CA 1
ATOM 14035 C C . THR F 2 64 ? 95.222 132.359 129.049 1.00 53.08 64 THR F C 1
ATOM 14036 O O . THR F 2 64 ? 96.272 131.741 129.234 1.00 52.67 64 THR F O 1
ATOM 14040 N N . TRP F 2 65 ? 94.033 131.913 129.451 1.00 49.18 65 TRP F N 1
ATOM 14041 C CA . TRP F 2 65 ? 93.898 130.678 130.211 1.00 36.47 65 TRP F CA 1
ATOM 14042 C C . TRP F 2 65 ? 94.162 129.455 129.343 1.00 34.24 65 TRP F C 1
ATOM 14043 O O . TRP F 2 65 ? 94.101 129.519 128.115 1.00 44.42 65 TRP F O 1
ATOM 14054 N N . ILE F 2 66 ? 94.463 128.337 129.996 1.00 33.74 66 ILE F N 1
ATOM 14055 C CA . ILE F 2 66 ? 94.356 127.018 129.390 1.00 35.80 66 ILE F CA 1
ATOM 14056 C C . ILE F 2 66 ? 93.473 126.100 130.225 1.00 40.24 66 ILE F C 1
ATOM 14057 O O . ILE F 2 66 ? 92.601 125.415 129.690 1.00 52.77 66 ILE F O 1
ATOM 14062 N N . PHE F 2 67 ? 93.682 126.088 131.538 1.00 36.87 67 PHE F N 1
ATOM 14063 C CA . PHE F 2 67 ? 92.784 125.452 132.492 1.00 36.15 67 PHE F CA 1
ATOM 14064 C C . PHE F 2 67 ? 92.247 126.525 133.423 1.00 40.50 67 PHE F C 1
ATOM 14065 O O . PHE F 2 67 ? 92.988 127.425 133.825 1.00 52.45 67 PHE F O 1
ATOM 14073 N N . ASN F 2 68 ? 90.965 126.441 133.756 1.00 37.34 68 ASN F N 1
ATOM 14074 C CA . ASN F 2 68 ? 90.377 127.263 134.806 1.00 41.18 68 ASN F CA 1
ATOM 14075 C C . ASN F 2 68 ? 89.147 126.540 135.327 1.00 51.11 68 ASN F C 1
ATOM 14076 O O . ASN F 2 68 ? 88.076 126.624 134.719 1.00 64.84 68 ASN F O 1
ATOM 14081 N N . ASP F 2 69 ? 89.292 125.850 136.454 1.00 41.77 69 ASP F N 1
ATOM 14082 C CA . ASP F 2 69 ? 88.286 124.899 136.890 1.00 41.77 69 ASP F CA 1
ATOM 14083 C C . ASP F 2 69 ? 87.965 125.094 138.362 1.00 44.88 69 ASP F C 1
ATOM 14084 O O . ASP F 2 69 ? 88.750 125.653 139.128 1.00 47.55 69 ASP F O 1
ATOM 14089 N N . THR F 2 70 ? 86.781 124.626 138.737 1.00 51.85 70 THR F N 1
ATOM 14090 C CA . THR F 2 70 ? 86.410 124.368 140.116 1.00 54.19 70 THR F CA 1
ATOM 14091 C C . THR F 2 70 ? 86.172 122.871 140.247 1.00 59.03 70 THR F C 1
ATOM 14092 O O . THR F 2 70 ? 86.501 122.095 139.349 1.00 62.28 70 THR F O 1
ATOM 14096 N N . LYS F 2 71 ? 85.607 122.453 141.378 1.00 61.51 71 LYS F N 1
ATOM 14097 C CA . LYS F 2 71 ? 85.412 121.023 141.590 1.00 62.51 71 LYS F CA 1
ATOM 14098 C C . LYS F 2 71 ? 84.360 120.456 140.642 1.00 67.38 71 LYS F C 1
ATOM 14099 O O . LYS F 2 71 ? 84.477 119.311 140.188 1.00 73.54 71 LYS F O 1
ATOM 14105 N N . ASP F 2 72 ? 83.328 121.243 140.325 1.00 62.66 72 ASP F N 1
ATOM 14106 C CA . ASP F 2 72 ? 82.244 120.744 139.481 1.00 58.61 72 ASP F CA 1
ATOM 14107 C C . ASP F 2 72 ? 82.713 120.484 138.054 1.00 61.89 72 ASP F C 1
ATOM 14108 O O . ASP F 2 72 ? 82.315 119.491 137.431 1.00 65.34 72 ASP F O 1
ATOM 14113 N N . GLN F 2 73 ? 83.551 121.367 137.510 1.00 61.43 73 GLN F N 1
ATOM 14114 C CA . GLN F 2 73 ? 84.063 121.149 136.162 1.00 59.10 73 GLN F CA 1
ATOM 14115 C C . GLN F 2 73 ? 84.979 119.933 136.113 1.00 55.87 73 GLN F C 1
ATOM 14116 O O . GLN F 2 73 ? 85.000 119.198 135.118 1.00 59.25 73 GLN F O 1
ATOM 14122 N N . LEU F 2 74 ? 85.737 119.697 137.182 1.00 52.36 74 LEU F N 1
ATOM 14123 C CA . LEU F 2 74 ? 86.526 118.475 137.261 1.00 51.16 74 LEU F CA 1
ATOM 14124 C C . LEU F 2 74 ? 85.626 117.246 137.326 1.00 57.80 74 LEU F C 1
ATOM 14125 O O . LEU F 2 74 ? 85.935 116.209 136.725 1.00 62.71 74 LEU F O 1
ATOM 14130 N N . GLU F 2 75 ? 84.496 117.345 138.034 1.00 58.04 75 GLU F N 1
ATOM 14131 C CA . GLU F 2 75 ? 83.529 116.250 138.030 1.00 57.14 75 GLU F CA 1
ATOM 14132 C C . GLU F 2 75 ? 83.018 115.974 136.623 1.00 60.85 75 GLU F C 1
ATOM 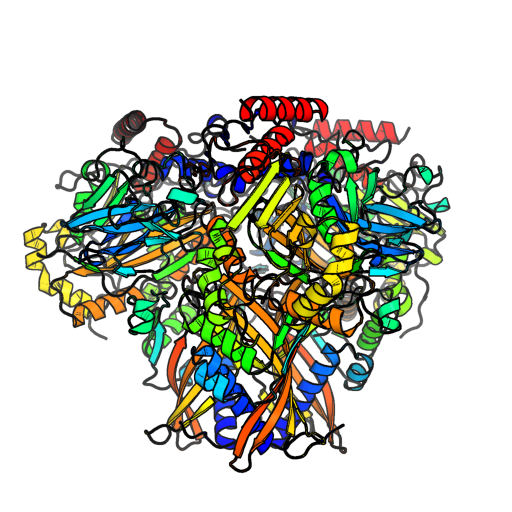14133 O O . GLU F 2 75 ? 82.867 114.813 136.224 1.00 66.05 75 GLU F O 1
ATOM 14139 N N . ARG F 2 76 ? 82.724 117.031 135.866 1.00 60.33 76 ARG F N 1
ATOM 14140 C CA . ARG F 2 76 ? 82.272 116.850 134.488 1.00 56.88 76 ARG F CA 1
ATOM 14141 C C . ARG F 2 76 ? 83.349 116.190 133.635 1.00 57.57 76 ARG F C 1
ATOM 14142 O O . ARG F 2 76 ? 83.053 115.311 132.816 1.00 61.87 76 ARG F O 1
ATOM 14150 N N . ARG F 2 77 ? 84.606 116.608 133.808 1.00 54.83 77 ARG F N 1
ATOM 14151 C CA . ARG F 2 77 ? 85.696 116.003 133.047 1.00 48.72 77 ARG F CA 1
ATOM 14152 C C . ARG F 2 77 ? 85.850 114.525 133.382 1.00 52.85 77 ARG F C 1
ATOM 14153 O O . ARG F 2 77 ? 86.209 113.720 132.516 1.00 59.73 77 ARG F O 1
ATOM 14161 N N . ILE F 2 78 ? 85.603 114.150 134.638 1.00 53.37 78 ILE F N 1
ATOM 14162 C CA . ILE F 2 78 ? 85.662 112.738 135.014 1.00 54.28 78 ILE F CA 1
ATOM 14163 C C . ILE F 2 78 ? 84.503 111.963 134.394 1.00 61.06 78 ILE F C 1
ATOM 14164 O O . ILE F 2 78 ? 84.683 110.860 133.857 1.00 65.28 78 ILE F O 1
ATOM 14169 N N . ALA F 2 79 ? 83.293 112.522 134.465 1.00 60.87 79 ALA F N 1
ATOM 14170 C CA . ALA F 2 79 ? 82.124 111.824 133.941 1.00 62.98 79 ALA F CA 1
ATOM 14171 C C . ALA F 2 79 ? 82.232 111.617 132.438 1.00 63.70 79 ALA F C 1
ATOM 14172 O O . ALA F 2 79 ? 81.779 110.593 131.909 1.00 65.09 79 ALA F O 1
ATOM 14174 N N . ARG F 2 80 ? 82.831 112.580 131.733 1.00 61.06 80 ARG F N 1
ATOM 14175 C CA . ARG F 2 80 ? 83.007 112.441 130.291 1.00 57.54 80 ARG F CA 1
ATOM 14176 C C . ARG F 2 80 ? 83.823 111.199 129.953 1.00 65.50 80 ARG F C 1
ATOM 14177 O O . ARG F 2 80 ? 83.480 110.455 129.028 1.00 69.48 80 ARG F O 1
ATOM 14185 N N . LEU F 2 81 ? 84.906 110.956 130.694 1.00 70.07 81 LEU F N 1
ATOM 14186 C CA . LEU F 2 81 ? 85.665 109.725 130.509 1.00 67.73 81 LEU F CA 1
ATOM 14187 C C . LEU F 2 81 ? 84.842 108.508 130.904 1.00 68.44 81 LEU F C 1
ATOM 14188 O O . LEU F 2 81 ? 84.891 107.471 130.233 1.00 73.34 81 LEU F O 1
ATOM 14193 N N . GLU F 2 82 ? 84.084 108.612 131.997 1.00 70.39 82 GLU F N 1
ATOM 14194 C CA . GLU F 2 82 ? 83.346 107.448 132.485 1.00 75.47 82 GLU F CA 1
ATOM 14195 C C . GLU F 2 82 ? 82.226 107.025 131.540 1.00 79.91 82 GLU F C 1
ATOM 14196 O O . GLU F 2 82 ? 81.766 105.882 131.614 1.00 82.74 82 GLU F O 1
ATOM 14202 N N . THR F 2 83 ? 81.763 107.919 130.660 1.00 80.05 83 THR F N 1
ATOM 14203 C CA . THR F 2 83 ? 80.683 107.545 129.746 1.00 74.59 83 THR F CA 1
ATOM 14204 C C . THR F 2 83 ? 81.105 106.420 128.809 1.00 78.51 83 THR F C 1
ATOM 14205 O O . THR F 2 83 ? 80.321 105.505 128.536 1.00 82.12 83 THR F O 1
ATOM 14209 N N . GLY F 2 84 ? 82.333 106.471 128.305 1.00 82.57 84 GLY F N 1
ATOM 14210 C CA . GLY F 2 84 ? 82.807 105.506 127.337 1.00 79.93 84 GLY F CA 1
ATOM 14211 C C . GLY F 2 84 ? 82.813 105.991 125.906 1.00 80.37 84 GLY F C 1
ATOM 14212 O O . GLY F 2 84 ? 83.078 105.192 125.002 1.00 82.50 84 GLY F O 1
ATOM 14213 N N . MET F 2 85 ? 82.531 107.271 125.671 1.00 78.76 85 MET F N 1
ATOM 14214 C CA . MET F 2 85 ? 82.468 107.833 124.330 1.00 78.36 85 MET F CA 1
ATOM 14215 C C . MET F 2 85 ? 83.489 108.942 124.108 1.00 78.38 85 MET F C 1
ATOM 14216 O O . MET F 2 85 ? 83.293 109.781 123.224 1.00 75.66 85 MET F O 1
ATOM 14221 N N . ALA F 2 86 ? 84.562 108.980 124.894 1.00 76.86 86 ALA F N 1
ATOM 14222 C CA . ALA F 2 86 ? 85.620 109.974 124.722 1.00 68.79 86 ALA F CA 1
ATOM 14223 C C . ALA F 2 86 ? 86.729 109.341 123.893 1.00 70.90 86 ALA F C 1
ATOM 14224 O O . ALA F 2 86 ? 87.506 108.528 124.395 1.00 77.05 86 ALA F O 1
ATOM 14226 N N . TRP F 2 87 ? 86.808 109.716 122.616 1.00 74.20 87 TRP F N 1
ATOM 14227 C CA . TRP F 2 87 ? 87.747 109.054 121.716 1.00 73.22 87 TRP F CA 1
ATOM 14228 C C . TRP F 2 87 ? 89.173 109.546 121.918 1.00 71.35 87 TRP F C 1
ATOM 14229 O O . TRP F 2 87 ? 90.116 108.928 121.410 1.00 71.14 87 TRP F O 1
ATOM 14240 N N . ALA F 2 88 ? 89.356 110.656 122.634 1.00 72.26 88 ALA F N 1
ATOM 14241 C CA . ALA F 2 88 ? 90.705 111.080 122.994 1.00 68.65 88 ALA F CA 1
ATOM 14242 C C . ALA F 2 88 ? 91.331 110.119 123.995 1.00 65.76 88 ALA F C 1
ATOM 14243 O O . ALA F 2 88 ? 92.528 109.823 123.920 1.00 66.90 88 ALA F O 1
ATOM 14245 N N . GLU F 2 89 ? 90.535 109.625 124.940 1.00 63.61 89 GLU F N 1
ATOM 14246 C CA . GLU F 2 89 ? 90.992 108.705 125.971 1.00 60.21 89 GLU F CA 1
ATOM 14247 C C . GLU F 2 89 ? 90.496 107.284 125.755 1.00 62.81 89 GLU F C 1
ATOM 14248 O O . GLU F 2 89 ? 90.230 106.580 126.732 1.00 64.67 89 GLU F O 1
ATOM 14254 N N . GLU F 2 90 ? 90.336 106.861 124.506 1.00 64.41 90 GLU F N 1
ATOM 14255 C CA . GLU F 2 90 ? 90.031 105.476 124.171 1.00 67.90 90 GLU F CA 1
ATOM 14256 C C . GLU F 2 90 ? 91.007 105.006 123.103 1.00 74.81 90 GLU F C 1
ATOM 14257 O O . GLU F 2 90 ? 90.865 105.396 121.931 1.00 76.13 90 GLU F O 1
ATOM 14263 N N . PRO F 2 91 ? 92.011 104.183 123.440 1.00 73.22 91 PRO F N 1
ATOM 14264 C CA . PRO F 2 91 ? 92.316 103.618 124.761 1.00 62.14 91 PRO F CA 1
ATOM 14265 C C . PRO F 2 91 ? 92.973 104.651 125.669 1.00 64.43 91 PRO F C 1
ATOM 14266 O O . PRO F 2 91 ? 93.518 105.634 125.178 1.00 70.88 91 PRO F O 1
ATOM 14270 N N . PRO F 2 92 ? 92.938 104.465 126.987 1.00 59.92 92 PRO F N 1
ATOM 14271 C CA . PRO F 2 92 ? 93.486 105.482 127.888 1.00 54.64 92 PRO F CA 1
ATOM 14272 C C . PRO F 2 92 ? 94.994 105.606 127.757 1.00 59.91 92 PRO F C 1
ATOM 14273 O O . PRO F 2 92 ? 95.685 104.682 127.322 1.00 66.52 92 PRO F O 1
ATOM 14277 N N . SER F 2 93 ? 95.501 106.778 128.128 1.00 53.77 93 SER F N 1
ATOM 14278 C CA . SER F 2 93 ? 96.938 107.002 128.123 1.00 54.40 93 SER F CA 1
ATOM 14279 C C . SER F 2 93 ? 97.563 106.511 129.424 1.00 49.25 93 SER F C 1
ATOM 14280 O O . SER F 2 93 ? 96.897 106.382 130.453 1.00 50.16 93 SER F O 1
ATOM 14283 N N . ARG F 2 94 ? 98.861 106.233 129.364 1.00 42.44 94 ARG F N 1
ATOM 14284 C CA . ARG F 2 94 ? 99.637 105.774 130.508 1.00 40.62 94 ARG F CA 1
ATOM 14285 C C . ARG F 2 94 ? 100.578 106.892 130.935 1.00 37.50 94 ARG F C 1
ATOM 14286 O O . ARG F 2 94 ? 101.416 107.335 130.145 1.00 36.39 94 ARG F O 1
ATOM 14294 N N . THR F 2 95 ? 100.450 107.334 132.182 1.00 33.53 95 THR F N 1
ATOM 14295 C CA . THR F 2 95 ? 101.159 108.509 132.660 1.00 33.29 95 THR F CA 1
ATOM 14296 C C . THR F 2 95 ? 101.943 108.190 133.922 1.00 38.75 95 THR F C 1
ATOM 14297 O O . THR F 2 95 ? 101.590 107.288 134.684 1.00 40.04 95 THR F O 1
ATOM 14301 N N . ARG F 2 96 ? 103.020 108.944 134.126 1.00 38.35 96 ARG F N 1
ATOM 14302 C CA . ARG F 2 96 ? 103.787 108.922 135.365 1.00 30.87 96 ARG F CA 1
ATOM 14303 C C . ARG F 2 96 ? 104.062 110.351 135.802 1.00 30.53 96 ARG F C 1
ATOM 14304 O O . ARG F 2 96 ? 104.433 111.193 134.978 1.00 37.80 96 ARG F O 1
ATOM 14312 N N . HIS F 2 97 ? 103.878 110.620 137.092 1.00 25.57 97 HIS F N 1
ATOM 14313 C CA . HIS F 2 97 ? 104.182 111.910 137.694 1.00 27.24 97 HIS F CA 1
ATOM 14314 C C . HIS F 2 97 ? 105.433 111.781 138.551 1.00 30.82 97 HIS F C 1
ATOM 14315 O O . HIS F 2 97 ? 105.479 110.941 139.455 1.00 41.38 97 HIS F O 1
ATOM 14322 N N . LEU F 2 98 ? 106.434 112.618 138.288 1.00 24.81 98 LEU F N 1
ATOM 14323 C CA . LEU F 2 98 ? 107.644 112.671 139.095 1.00 24.66 98 LEU F CA 1
ATOM 14324 C C . LEU F 2 98 ? 107.740 114.042 139.746 1.00 33.46 98 LEU F C 1
ATOM 14325 O O . LEU F 2 98 ? 107.721 115.062 139.051 1.00 43.77 98 LEU F O 1
ATOM 14330 N N . ILE F 2 99 ? 107.861 114.060 141.071 1.00 30.90 99 ILE F N 1
ATOM 14331 C CA . ILE F 2 99 ? 107.821 115.278 141.869 1.00 28.34 99 ILE F CA 1
ATOM 14332 C C . ILE F 2 99 ? 109.147 115.428 142.602 1.00 31.78 99 ILE F C 1
ATOM 14333 O O . ILE F 2 99 ? 109.698 114.444 143.105 1.00 31.80 99 ILE F O 1
ATOM 14338 N N . SER F 2 100 ? 109.661 116.656 142.662 1.00 34.47 100 SER F N 1
ATOM 14339 C CA . SER F 2 100 ? 110.974 116.904 143.237 1.00 34.79 100 SER F CA 1
ATOM 14340 C C . SER F 2 100 ? 111.046 118.313 143.813 1.00 33.14 100 SER F C 1
ATOM 14341 O O . SER F 2 100 ? 110.167 119.148 143.589 1.00 40.32 100 SER F O 1
ATOM 14344 N N . ASN F 2 101 ? 112.119 118.564 144.568 1.00 28.14 101 ASN F N 1
ATOM 14345 C CA . ASN F 2 101 ? 112.448 119.895 145.086 1.00 32.03 101 ASN F CA 1
ATOM 14346 C C . ASN F 2 101 ? 111.323 120.473 145.938 1.00 32.42 101 ASN F C 1
ATOM 14347 O O . ASN F 2 101 ? 110.940 121.633 145.782 1.00 37.37 101 ASN F O 1
ATOM 14352 N N . CYS F 2 102 ? 110.804 119.675 146.865 1.00 28.56 102 CYS F N 1
ATOM 14353 C CA . CYS F 2 102 ? 109.636 120.082 147.637 1.00 29.68 102 CYS F CA 1
ATOM 14354 C C . CYS F 2 102 ? 110.025 121.099 148.703 1.00 33.05 102 CYS F C 1
ATOM 14355 O O . CYS F 2 102 ? 110.833 120.802 149.587 1.00 39.05 102 CYS F O 1
ATOM 14358 N N . GLN F 2 103 ? 109.443 122.295 148.627 1.00 29.80 103 GLN F N 1
ATOM 14359 C CA . GLN F 2 103 ? 109.620 123.333 149.637 1.00 29.78 103 GLN F CA 1
ATOM 14360 C C . GLN F 2 103 ? 108.267 123.629 150.263 1.00 33.26 103 GLN F C 1
ATOM 14361 O O . GLN F 2 103 ? 107.296 123.890 149.548 1.00 41.30 103 GLN F O 1
ATOM 14367 N N . ILE F 2 104 ? 108.206 123.607 151.590 1.00 33.97 104 ILE F N 1
ATOM 14368 C CA . ILE F 2 104 ? 106.965 123.806 152.328 1.00 40.55 104 ILE F CA 1
ATOM 14369 C C . ILE F 2 104 ? 107.150 124.977 153.280 1.00 51.49 104 ILE F C 1
ATOM 14370 O O . ILE F 2 104 ? 108.200 125.102 153.919 1.00 65.74 104 ILE F O 1
ATOM 14375 N N . SER F 2 105 ? 106.137 125.836 153.365 1.00 49.90 105 SER F N 1
ATOM 14376 C CA . SER F 2 105 ? 106.189 127.031 154.192 1.00 59.25 105 SER F CA 1
ATOM 14377 C C . SER F 2 105 ? 104.837 127.259 154.851 1.00 67.91 105 SER F C 1
ATOM 14378 O O . SER F 2 105 ? 103.807 126.749 154.402 1.00 70.80 105 SER F O 1
ATOM 14381 N N . GLU F 2 106 ? 104.851 128.040 155.928 1.00 78.99 106 GLU F N 1
ATOM 14382 C CA . GLU F 2 106 ? 103.621 128.371 156.629 1.00 86.27 106 GLU F CA 1
ATOM 14383 C C . GLU F 2 106 ? 102.880 129.501 155.919 1.00 87.55 106 GLU F C 1
ATOM 14384 O O . GLU F 2 106 ? 103.414 130.175 155.035 1.00 91.35 106 GLU F O 1
ATOM 14390 N N . THR F 2 107 ? 101.630 129.704 156.325 1.00 87.59 107 THR F N 1
ATOM 14391 C CA . THR F 2 107 ? 100.762 130.710 155.734 1.00 92.49 107 THR F CA 1
ATOM 14392 C C . THR F 2 107 ? 100.069 131.491 156.843 1.00 100.37 107 THR F C 1
ATOM 14393 O O . THR F 2 107 ? 99.999 131.049 157.993 1.00 102.49 107 THR F O 1
ATOM 14397 N N . ASP F 2 108 ? 99.567 132.674 156.484 1.00 101.17 108 ASP F N 1
ATOM 14398 C CA . ASP F 2 108 ? 98.902 133.529 157.462 1.00 102.24 108 ASP F CA 1
ATOM 14399 C C . ASP F 2 108 ? 97.640 132.875 158.012 1.00 101.55 108 ASP F C 1
ATOM 14400 O O . ASP F 2 108 ? 97.366 132.956 159.215 1.00 100.47 108 ASP F O 1
ATOM 14405 N N . ILE F 2 109 ? 96.859 132.235 157.152 1.00 102.99 109 ILE F N 1
ATOM 14406 C CA . ILE F 2 109 ? 95.651 131.536 157.608 1.00 99.68 109 ILE F CA 1
ATOM 14407 C C . ILE F 2 109 ? 96.059 130.316 158.426 1.00 102.44 109 ILE F C 1
ATOM 14408 O O . ILE F 2 109 ? 96.918 129.536 157.979 1.00 98.30 109 ILE F O 1
ATOM 14413 N N . PRO F 2 110 ? 95.495 130.111 159.615 1.00 101.60 110 PRO F N 1
ATOM 14414 C CA . PRO F 2 110 ? 95.864 128.933 160.409 1.00 100.41 110 PRO F CA 1
ATOM 14415 C C . PRO F 2 110 ? 95.484 127.638 159.705 1.00 97.96 110 PRO F 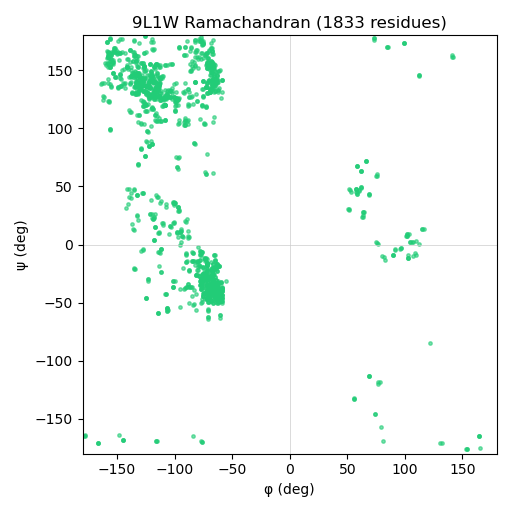C 1
ATOM 14416 O O . PRO F 2 110 ? 94.472 127.563 159.004 1.00 96.93 110 PRO F O 1
ATOM 14420 N N . ASN F 2 111 ? 96.318 126.616 159.901 1.00 91.61 111 ASN F N 1
ATOM 14421 C CA . ASN F 2 111 ? 96.123 125.273 159.360 1.00 87.48 111 ASN F CA 1
ATOM 14422 C C . ASN F 2 111 ? 96.142 125.232 157.837 1.00 82.23 111 ASN F C 1
ATOM 14423 O O . ASN F 2 111 ? 95.512 124.359 157.236 1.00 78.66 111 ASN F O 1
ATOM 14428 N N . VAL F 2 112 ? 96.850 126.156 157.191 1.00 80.34 112 VAL F N 1
ATOM 14429 C CA . VAL F 2 112 ? 97.038 126.151 155.745 1.00 76.26 112 VAL F CA 1
ATOM 14430 C C . VAL F 2 112 ? 98.526 126.304 155.464 1.00 73.30 112 VAL F C 1
ATOM 14431 O O . VAL F 2 112 ? 99.187 127.159 156.063 1.00 76.04 112 VAL F O 1
ATOM 14435 N N . PHE F 2 113 ? 99.050 125.477 154.561 1.00 66.69 113 PHE F N 1
ATOM 14436 C CA . PHE F 2 113 ? 100.475 125.454 154.260 1.00 60.84 113 PHE F CA 1
ATOM 14437 C C . PHE F 2 113 ? 100.700 125.576 152.762 1.00 54.75 113 PHE F C 1
ATOM 14438 O O . PHE F 2 113 ? 99.952 125.002 151.966 1.00 55.07 113 PHE F O 1
ATOM 14446 N N . ALA F 2 114 ? 101.745 126.312 152.384 1.00 49.22 114 ALA F N 1
ATOM 14447 C CA . ALA F 2 114 ? 102.074 126.561 150.986 1.00 39.91 114 ALA F CA 1
ATOM 14448 C C . ALA F 2 114 ? 103.200 125.633 150.553 1.00 40.64 114 ALA F C 1
ATOM 14449 O O . ALA F 2 114 ? 104.154 125.420 151.305 1.00 53.87 114 ALA F O 1
ATOM 14451 N N . VAL F 2 115 ? 103.086 125.079 149.349 1.00 30.57 115 VAL F N 1
ATOM 14452 C CA . VAL F 2 115 ? 104.029 124.094 148.835 1.00 26.76 115 VAL F CA 1
ATOM 14453 C C . VAL F 2 115 ? 104.468 124.513 147.439 1.00 30.05 115 VAL F C 1
ATOM 14454 O O . VAL F 2 115 ? 103.660 125.019 146.655 1.00 39.64 115 VAL F O 1
ATOM 14458 N N . ARG F 2 116 ? 105.747 124.313 147.133 1.00 24.11 116 ARG F N 1
ATOM 14459 C CA . ARG F 2 116 ? 106.278 124.512 145.792 1.00 25.25 116 ARG F CA 1
ATOM 14460 C C . ARG F 2 116 ? 107.114 123.305 145.402 1.00 27.07 116 ARG F C 1
ATOM 14461 O O . ARG F 2 116 ? 107.984 122.880 146.168 1.00 29.66 116 ARG F O 1
ATOM 14469 N N . VAL F 2 117 ? 106.851 122.750 144.214 1.00 29.76 117 VAL F N 1
ATOM 14470 C CA . VAL F 2 117 ? 107.580 121.586 143.725 1.00 23.84 117 VAL F CA 1
ATOM 14471 C C . VAL F 2 117 ? 107.887 121.760 142.245 1.00 27.35 117 VAL F C 1
ATOM 14472 O O . VAL F 2 117 ? 107.361 122.650 141.577 1.00 33.47 117 VAL F O 1
ATOM 14476 N N . ASN F 2 118 ? 108.763 120.895 141.739 1.00 26.64 118 ASN F N 1
ATOM 14477 C CA . ASN F 2 118 ? 109.023 120.761 140.314 1.00 26.26 118 ASN F CA 1
ATOM 14478 C C . ASN F 2 118 ? 108.521 119.404 139.850 1.00 29.47 118 ASN F C 1
ATOM 14479 O O . ASN F 2 118 ? 108.640 118.411 140.573 1.00 37.32 118 ASN F O 1
ATOM 14484 N N . TYR F 2 119 ? 107.957 119.357 138.646 1.00 25.20 119 TYR F N 1
ATOM 14485 C CA . TYR F 2 119 ? 107.317 118.144 138.167 1.00 24.74 119 TYR F CA 1
ATOM 14486 C C . TYR F 2 119 ? 107.790 117.808 136.762 1.00 25.92 119 TYR F C 1
ATOM 14487 O O . TYR F 2 119 ? 108.098 118.689 135.949 1.00 32.56 119 TYR F O 1
ATOM 14496 N N . LEU F 2 120 ? 107.839 116.502 136.500 1.00 23.41 120 LEU F N 1
ATOM 14497 C CA . LEU F 2 120 ? 107.939 115.945 135.158 1.00 20.10 120 LEU F CA 1
ATOM 14498 C C . LEU F 2 120 ? 106.804 114.950 134.968 1.00 24.89 120 LEU F C 1
ATOM 14499 O O . LEU F 2 120 ? 106.692 113.977 135.720 1.00 30.15 120 LEU F O 1
ATOM 14504 N N . LEU F 2 121 ? 105.961 115.197 133.972 1.00 24.31 121 LEU F N 1
ATOM 14505 C CA . LEU F 2 121 ? 104.846 114.327 133.636 1.00 24.84 121 LEU F CA 1
ATOM 14506 C C . LEU F 2 121 ? 105.176 113.624 132.331 1.00 29.61 121 LEU F C 1
ATOM 14507 O O . LEU F 2 121 ? 105.391 114.280 131.309 1.00 34.56 121 LEU F O 1
ATOM 14512 N N . TYR F 2 122 ? 105.220 112.298 132.368 1.00 23.85 122 TYR F N 1
ATOM 14513 C CA . TYR F 2 122 ? 105.510 111.491 131.193 1.00 22.07 122 TYR F CA 1
ATOM 14514 C C . TYR F 2 122 ? 104.229 110.815 130.740 1.00 27.34 122 TYR F C 1
ATOM 14515 O O . TYR F 2 122 ? 103.555 110.166 131.543 1.00 32.28 122 TYR F O 1
ATOM 14524 N N . ARG F 2 123 ? 103.893 110.973 129.462 1.00 26.73 123 ARG F N 1
ATOM 14525 C CA . ARG F 2 123 ? 102.663 110.438 128.896 1.00 27.41 123 ARG F CA 1
ATOM 14526 C C . ARG F 2 123 ? 102.981 109.606 127.665 1.00 29.69 123 ARG F C 1
ATOM 14527 O O . ARG F 2 123 ? 103.591 110.107 126.717 1.00 35.98 123 ARG F O 1
ATOM 14535 N N . ALA F 2 124 ? 102.567 108.341 127.680 1.00 29.30 124 ALA F N 1
ATOM 14536 C CA . ALA F 2 124 ? 102.721 107.439 126.548 1.00 32.44 124 ALA F CA 1
ATOM 14537 C C . ALA F 2 124 ? 101.370 106.823 126.228 1.00 43.74 124 ALA F C 1
ATOM 14538 O O . ALA F 2 124 ? 100.680 106.338 127.128 1.00 47.55 124 ALA F O 1
ATOM 14540 N N . GLN F 2 125 ? 100.995 106.836 124.952 1.00 49.92 125 GLN F N 1
ATOM 14541 C CA . GLN F 2 125 ? 99.669 106.409 124.538 1.00 47.84 125 GLN F CA 1
ATOM 14542 C C . GLN F 2 125 ? 99.764 105.614 123.246 1.00 50.79 125 GLN F C 1
ATOM 14543 O O . GLN F 2 125 ? 100.658 105.839 122.431 1.00 54.51 125 GLN F O 1
ATOM 14549 N N . LYS F 2 126 ? 98.826 104.686 123.067 1.00 50.40 126 LYS F N 1
ATOM 14550 C CA . LYS F 2 126 ? 98.726 103.853 121.859 1.00 52.33 126 LYS F CA 1
ATOM 14551 C C . LYS F 2 126 ? 100.067 103.147 121.676 1.00 54.06 126 LYS F C 1
ATOM 14552 O O . LYS F 2 126 ? 100.596 102.588 122.650 1.00 57.16 126 LYS F O 1
ATOM 14558 N N . GLU F 2 127 ? 100.647 103.140 120.481 1.00 56.45 127 GLU F N 1
ATOM 14559 C CA . GLU F 2 127 ? 101.957 102.553 120.241 1.00 50.67 127 GLU F CA 1
ATOM 14560 C C . GLU F 2 127 ? 102.886 103.618 119.680 1.00 60.24 127 GLU F C 1
ATOM 14561 O O . GLU F 2 127 ? 102.540 104.296 118.706 1.00 68.74 127 GLU F O 1
ATOM 14567 N N . ARG F 2 128 ? 104.051 103.776 120.311 1.00 55.15 128 ARG F N 1
ATOM 14568 C CA . ARG F 2 128 ? 105.100 104.690 119.857 1.00 52.08 128 ARG F CA 1
ATOM 14569 C C . ARG F 2 128 ? 104.705 106.158 119.997 1.00 54.42 128 ARG F C 1
ATOM 14570 O O . ARG F 2 128 ? 104.957 106.962 119.098 1.00 71.67 128 ARG F O 1
ATOM 14578 N N . ASP F 2 129 ? 104.095 106.533 121.119 1.00 52.41 129 ASP F N 1
ATOM 14579 C CA . ASP F 2 129 ? 103.831 107.930 121.444 1.00 57.41 129 ASP F CA 1
ATOM 14580 C C . ASP F 2 129 ? 104.422 108.244 122.809 1.00 53.43 129 ASP F C 1
ATOM 14581 O O . ASP F 2 129 ? 104.203 107.499 123.767 1.00 56.52 129 ASP F O 1
ATOM 14586 N N . GLU F 2 130 ? 105.173 109.341 122.895 1.00 44.36 130 GLU F N 1
ATOM 14587 C CA . GLU F 2 130 ? 105.830 109.742 124.133 1.00 36.51 130 GLU F CA 1
ATOM 14588 C C . GLU F 2 130 ? 105.841 111.258 124.229 1.00 38.34 130 GLU F C 1
ATOM 14589 O O . GLU F 2 130 ? 106.069 111.939 123.226 1.00 44.36 130 GLU F O 1
ATOM 14595 N N . THR F 2 131 ? 105.586 111.784 125.426 1.00 33.66 131 THR F N 1
ATOM 14596 C CA . THR F 2 131 ? 105.600 113.224 125.643 1.00 30.74 131 THR F CA 1
ATOM 14597 C C . THR F 2 131 ? 106.030 113.531 127.070 1.00 29.10 131 THR F C 1
ATOM 14598 O O . THR F 2 131 ? 105.552 112.905 128.019 1.00 35.70 131 THR F O 1
ATOM 14602 N N . PHE F 2 132 ? 106.930 114.503 127.211 1.00 20.47 132 PHE F N 1
ATOM 14603 C CA . PHE F 2 132 ? 107.403 114.981 128.504 1.00 19.96 132 PHE F CA 1
ATOM 14604 C C . PHE F 2 132 ? 106.900 116.399 128.725 1.00 28.72 132 PHE F C 1
ATOM 14605 O O . PHE F 2 132 ? 107.053 117.254 127.848 1.00 39.73 132 PHE F O 1
ATOM 14613 N N . TYR F 2 133 ? 106.313 116.653 129.891 1.00 22.76 133 TYR F N 1
ATOM 14614 C CA . TYR F 2 133 ? 105.948 118.001 130.311 1.00 22.22 133 TYR F CA 1
ATOM 14615 C C . TYR F 2 133 ? 106.705 118.319 131.590 1.00 27.09 133 TYR F C 1
ATOM 14616 O O . TYR F 2 133 ? 106.478 117.677 132.617 1.00 33.64 133 TYR F O 1
ATOM 14625 N N . VAL F 2 134 ? 107.583 119.316 131.540 1.00 22.20 134 VAL F N 1
ATOM 14626 C CA . VAL F 2 134 ? 108.406 119.676 132.687 1.00 20.00 134 VAL F CA 1
ATOM 14627 C C . VAL F 2 134 ? 108.050 121.087 133.129 1.00 25.69 134 VAL F C 1
ATOM 14628 O O . VAL F 2 134 ? 107.816 121.971 132.300 1.00 33.62 134 VAL F O 1
ATOM 14632 N N . GLY F 2 135 ? 107.987 121.297 134.440 1.00 23.12 135 GLY F N 1
ATOM 14633 C CA . GLY F 2 135 ? 107.658 122.620 134.934 1.00 19.17 135 GLY F CA 1
ATOM 14634 C C . GLY F 2 135 ? 107.675 122.683 136.448 1.00 24.65 135 GLY F C 1
ATOM 14635 O O . GLY F 2 135 ? 108.216 121.805 137.118 1.00 28.29 135 GLY F O 1
ATOM 14636 N N . THR F 2 136 ? 107.069 123.749 136.969 1.00 24.10 136 THR F N 1
ATOM 14637 C CA . THR F 2 136 ? 106.959 123.988 138.400 1.00 25.98 136 THR F CA 1
ATOM 14638 C C . THR F 2 136 ? 105.492 124.043 138.803 1.00 31.50 136 THR F C 1
ATOM 14639 O O . THR F 2 136 ? 104.601 124.114 137.957 1.00 35.08 136 THR F O 1
ATOM 14643 N N . ARG F 2 137 ? 105.242 124.005 140.111 1.00 33.46 137 ARG F N 1
ATOM 14644 C CA . ARG F 2 137 ? 103.880 123.891 140.609 1.00 31.20 137 ARG F CA 1
ATOM 14645 C C . ARG F 2 137 ? 103.773 124.456 142.018 1.00 30.93 137 ARG F C 1
ATOM 14646 O O . ARG F 2 137 ? 104.623 124.184 142.873 1.00 32.60 137 ARG F O 1
ATOM 14654 N N . PHE F 2 138 ? 102.711 125.230 142.250 1.00 28.71 138 PHE F N 1
ATOM 14655 C CA . PHE F 2 138 ? 102.406 125.834 143.542 1.00 29.92 138 PHE F CA 1
ATOM 14656 C C . PHE F 2 138 ? 101.106 125.247 144.073 1.00 35.12 138 PHE F C 1
ATOM 14657 O O . PHE F 2 138 ? 100.129 125.136 143.329 1.00 41.66 138 PHE F O 1
ATOM 14665 N N . ASP F 2 139 ? 101.086 124.894 145.358 1.00 33.61 139 ASP F N 1
ATOM 14666 C CA . ASP F 2 139 ? 99.929 124.275 145.990 1.00 32.52 139 ASP F CA 1
ATOM 14667 C C . ASP F 2 139 ? 99.663 124.907 147.348 1.00 36.13 139 ASP F C 1
ATOM 14668 O O . ASP F 2 139 ? 100.559 125.484 147.968 1.00 46.63 139 ASP F O 1
ATOM 14673 N N . LYS F 2 140 ? 98.423 124.781 147.810 1.00 35.66 140 LYS F N 1
ATOM 14674 C CA . LYS F 2 140 ? 98.055 125.094 149.184 1.00 34.92 140 LYS F CA 1
ATOM 14675 C C . LYS F 2 140 ? 97.297 123.909 149.759 1.00 50.29 140 LYS F C 1
ATOM 14676 O O . LYS F 2 140 ? 96.447 123.326 149.080 1.00 55.65 140 LYS F O 1
ATOM 14682 N N . VAL F 2 141 ? 97.607 123.546 151.000 1.00 51.53 141 VAL F N 1
ATOM 14683 C CA . VAL F 2 141 ? 97.065 122.345 151.621 1.00 48.92 141 VAL F CA 1
ATOM 14684 C C . VAL F 2 141 ? 96.494 122.706 152.985 1.00 52.29 141 VAL F C 1
ATOM 14685 O O . VAL F 2 141 ? 97.102 123.471 153.740 1.00 59.25 141 VAL F O 1
ATOM 14689 N N . ARG F 2 142 ? 95.321 122.159 153.298 1.00 54.87 142 ARG F N 1
ATOM 14690 C CA . ARG F 2 142 ? 94.643 122.398 154.566 1.00 61.92 142 ARG F CA 1
ATOM 14691 C C . ARG F 2 142 ? 94.583 121.109 155.370 1.00 67.14 142 ARG F C 1
ATOM 14692 O O . ARG F 2 142 ? 94.199 120.063 154.841 1.00 72.75 142 ARG F O 1
ATOM 14700 N N . ARG F 2 143 ? 94.940 121.190 156.648 1.00 72.32 143 ARG F N 1
ATOM 14701 C CA . ARG F 2 143 ? 94.920 120.041 157.542 1.00 77.83 143 ARG F CA 1
ATOM 14702 C C . ARG F 2 143 ? 93.649 120.056 158.379 1.00 87.69 143 ARG F C 1
ATOM 14703 O O . ARG F 2 143 ? 93.297 121.085 158.964 1.00 92.18 143 ARG F O 1
ATOM 14711 N N . LEU F 2 144 ? 92.963 118.919 158.427 1.00 87.72 144 LEU F N 1
ATOM 14712 C CA . LEU F 2 144 ? 91.790 118.784 159.273 1.00 95.44 144 LEU F CA 1
ATOM 14713 C C . LEU F 2 144 ? 92.196 118.358 160.680 1.00 103.05 144 LEU F C 1
ATOM 14714 O O . LEU F 2 144 ? 93.327 117.938 160.930 1.00 103.71 144 LEU F O 1
ATOM 14719 N N . GLU F 2 145 ? 91.245 118.471 161.609 1.00 113.35 145 GLU F N 1
ATOM 14720 C CA . GLU F 2 145 ? 91.515 118.102 162.992 1.00 122.41 145 GLU F CA 1
ATOM 14721 C C . GLU F 2 145 ? 91.783 116.611 163.153 1.00 120.12 145 GLU F C 1
ATOM 14722 O O . GLU F 2 145 ? 92.459 116.215 164.108 1.00 120.85 145 GLU F O 1
ATOM 14728 N N . ASP F 2 146 ? 91.272 115.780 162.249 1.00 118.99 146 ASP F N 1
ATOM 14729 C CA . ASP F 2 146 ? 91.501 114.343 162.295 1.00 118.70 146 ASP F CA 1
ATOM 14730 C C . ASP F 2 146 ? 92.754 113.919 161.539 1.00 116.16 146 ASP F C 1
ATOM 14731 O O . ASP F 2 146 ? 92.857 112.753 161.144 1.00 114.33 146 ASP F O 1
ATOM 14736 N N . ASP F 2 147 ? 93.702 114.837 161.337 1.00 115.40 147 ASP F N 1
ATOM 14737 C CA . ASP F 2 147 ? 94.964 114.552 160.649 1.00 112.23 147 ASP F CA 1
ATOM 14738 C C . ASP F 2 147 ? 94.730 114.026 159.235 1.00 105.93 147 ASP F C 1
ATOM 14739 O O . ASP F 2 147 ? 95.369 113.070 158.793 1.00 101.91 147 ASP F O 1
ATOM 14744 N N . ASN F 2 148 ? 93.803 114.656 158.521 1.00 103.99 148 ASN F N 1
ATOM 14745 C CA . ASN F 2 148 ? 93.593 114.418 157.103 1.00 98.63 148 ASN F CA 1
ATOM 14746 C C . ASN F 2 148 ? 93.808 115.722 156.349 1.00 93.48 148 ASN F C 1
ATOM 14747 O O . ASN F 2 148 ? 93.479 116.803 156.845 1.00 96.30 148 ASN F O 1
ATOM 14752 N N . TRP F 2 149 ? 94.362 115.616 155.147 1.00 82.01 149 TRP F N 1
ATOM 14753 C CA . TRP F 2 149 ? 94.754 116.782 154.374 1.00 73.63 149 TRP F CA 1
ATOM 14754 C C . TRP F 2 149 ? 93.905 116.905 153.117 1.00 74.59 149 TRP F C 1
ATOM 14755 O O . TRP F 2 149 ? 93.526 115.906 152.500 1.00 77.95 149 TRP F O 1
ATOM 14766 N N . ARG F 2 150 ? 93.611 118.150 152.747 1.00 70.00 150 ARG F N 1
ATOM 14767 C CA . ARG F 2 150 ? 92.873 118.472 151.536 1.00 56.28 150 ARG F CA 1
ATOM 14768 C C . ARG F 2 150 ? 93.670 119.481 150.724 1.00 49.21 150 ARG F C 1
ATOM 14769 O O . ARG F 2 150 ? 94.464 120.249 151.270 1.00 55.98 150 ARG F O 1
ATOM 14777 N N . LEU F 2 151 ? 93.442 119.478 149.414 1.00 45.93 151 LEU F N 1
ATOM 14778 C CA . LEU F 2 151 ? 94.122 120.373 148.485 1.00 48.11 151 LEU F CA 1
ATOM 14779 C C . LEU F 2 151 ? 93.198 121.550 148.184 1.00 50.24 151 LEU F C 1
ATOM 14780 O O . LEU F 2 151 ? 92.051 121.354 147.775 1.00 56.00 151 LEU F O 1
ATOM 14785 N N . LEU F 2 152 ? 93.695 122.774 148.384 1.00 42.47 152 LEU F N 1
ATOM 14786 C CA . LEU F 2 152 ? 92.843 123.950 148.236 1.00 43.70 152 LEU F CA 1
ATOM 14787 C C . LEU F 2 152 ? 93.063 124.649 146.901 1.00 47.37 152 LEU F C 1
ATOM 14788 O O . LEU F 2 152 ? 92.134 125.252 146.355 1.00 52.09 152 LEU F O 1
ATOM 14793 N N . GLU F 2 153 ? 94.281 124.603 146.366 1.00 43.63 153 GLU F N 1
ATOM 14794 C CA . GLU F 2 153 ? 94.594 125.365 145.167 1.00 40.01 153 GLU F CA 1
ATOM 14795 C C . GLU F 2 153 ? 95.729 124.688 144.414 1.00 39.05 153 GLU F C 1
ATOM 14796 O O . GLU F 2 153 ? 96.502 123.925 144.992 1.00 42.34 153 GLU F O 1
ATOM 14802 N N . ARG F 2 154 ? 95.816 124.969 143.116 1.00 39.22 154 ARG F N 1
ATOM 14803 C CA . ARG F 2 154 ? 96.900 124.469 142.285 1.00 34.35 154 ARG F CA 1
ATOM 14804 C C . ARG F 2 154 ? 97.067 125.370 141.072 1.00 38.28 154 ARG F C 1
ATOM 14805 O O . ARG F 2 154 ? 96.118 125.575 140.307 1.00 45.45 154 ARG F O 1
ATOM 14813 N N . ASP F 2 155 ? 98.277 125.899 140.904 1.00 35.79 155 ASP F N 1
ATOM 14814 C CA . ASP F 2 155 ? 98.635 126.771 139.796 1.00 31.36 155 ASP F CA 1
ATOM 14815 C C . ASP F 2 155 ? 99.843 126.171 139.096 1.00 31.78 155 ASP F C 1
ATOM 14816 O O . ASP F 2 155 ? 100.895 126.005 139.717 1.00 42.07 155 ASP F O 1
ATOM 14821 N N . ILE F 2 156 ? 99.705 125.858 137.812 1.00 27.64 156 ILE F N 1
ATOM 14822 C CA . ILE F 2 156 ? 100.707 125.090 137.083 1.00 28.44 156 ILE F CA 1
ATOM 14823 C C . ILE F 2 156 ? 101.385 125.992 136.063 1.00 37.37 156 ILE F C 1
ATOM 14824 O O . ILE F 2 156 ? 100.752 126.887 135.494 1.00 41.22 156 ILE F O 1
ATOM 14829 N N . VAL F 2 157 ? 102.678 125.761 135.844 1.00 36.11 157 VAL F N 1
ATOM 14830 C CA . VAL F 2 157 ? 103.479 126.513 134.887 1.00 32.98 157 VAL F CA 1
ATOM 14831 C C . VAL F 2 157 ? 104.068 125.536 133.879 1.00 36.76 157 VAL F C 1
ATOM 14832 O O . VAL F 2 157 ? 104.729 124.567 134.263 1.00 45.24 157 VAL F O 1
ATOM 14836 N N . LEU F 2 158 ? 103.833 125.792 132.598 1.00 34.19 158 LEU F N 1
ATOM 14837 C CA . LEU F 2 158 ? 104.402 124.999 131.519 1.00 33.88 158 LEU F CA 1
ATOM 14838 C C . LEU F 2 158 ? 105.373 125.862 130.724 1.00 43.73 158 LEU F C 1
ATOM 14839 O O . LEU F 2 158 ? 105.064 127.009 130.386 1.00 53.06 158 LEU F O 1
ATOM 14844 N N . ASP F 2 159 ? 106.543 125.308 130.421 1.00 40.98 159 ASP F N 1
ATOM 14845 C CA . ASP F 2 159 ? 107.652 126.071 129.863 1.00 39.35 159 ASP F CA 1
ATOM 14846 C C . ASP F 2 159 ? 107.635 126.150 128.343 1.00 44.95 159 ASP F C 1
ATOM 14847 O O . ASP F 2 159 ? 108.597 126.654 127.756 1.00 48.06 159 ASP F O 1
ATOM 14852 N N . GLN F 2 160 ? 106.583 125.667 127.693 1.00 44.27 160 GLN F N 1
ATOM 14853 C CA . GLN F 2 160 ? 106.509 125.643 126.239 1.00 40.46 160 GLN F CA 1
ATOM 14854 C C . GLN F 2 160 ? 105.690 126.831 125.751 1.00 42.11 160 GLN F C 1
ATOM 14855 O O . GLN F 2 160 ? 104.517 126.968 126.109 1.00 43.67 160 GLN F O 1
ATOM 14861 N N . ALA F 2 161 ? 106.313 127.688 124.939 1.00 45.03 161 ALA F N 1
ATOM 14862 C CA . ALA F 2 161 ? 105.585 128.795 124.327 1.00 40.09 161 ALA F CA 1
ATOM 14863 C C . ALA F 2 161 ? 104.644 128.300 123.237 1.00 39.13 161 ALA F C 1
ATOM 14864 O O . ALA F 2 161 ? 103.522 128.802 123.103 1.00 42.59 161 ALA F O 1
ATOM 14866 N N . VAL F 2 162 ? 105.086 127.331 122.444 1.00 37.50 162 VAL F N 1
ATOM 14867 C CA . VAL F 2 162 ? 104.254 126.657 121.456 1.00 36.88 162 VAL F CA 1
ATOM 14868 C C . VAL F 2 162 ? 104.147 125.201 121.885 1.00 38.12 162 VAL F C 1
ATOM 14869 O O . VAL F 2 162 ? 105.111 124.437 121.757 1.00 47.55 162 VAL F O 1
ATOM 14873 N N . ILE F 2 163 ? 102.980 124.812 122.400 1.00 29.02 163 ILE F N 1
ATOM 14874 C CA . ILE F 2 163 ? 102.791 123.457 122.903 1.00 28.97 163 ILE F CA 1
ATOM 14875 C C . ILE F 2 163 ? 102.900 122.464 121.755 1.00 40.16 163 ILE F C 1
ATOM 14876 O O . ILE F 2 163 ? 102.278 122.635 120.700 1.00 49.21 163 ILE F O 1
ATOM 14881 N N . THR F 2 164 ? 103.683 121.409 121.958 1.00 39.47 164 THR F N 1
ATOM 14882 C CA . THR F 2 164 ? 104.033 120.481 120.893 1.00 36.64 164 THR F CA 1
ATOM 14883 C C . THR F 2 164 ? 103.222 119.192 120.921 1.00 44.51 164 THR F C 1
ATOM 14884 O O . THR F 2 164 ? 103.641 118.202 120.317 1.00 55.02 164 THR F O 1
ATOM 14888 N N . SER F 2 165 ? 102.084 119.174 121.605 1.00 40.36 165 SER F N 1
ATOM 14889 C CA . SER F 2 165 ? 101.189 118.027 121.604 1.00 42.07 165 SER F CA 1
ATOM 14890 C C . SER F 2 165 ? 99.820 118.439 121.078 1.00 49.90 165 SER F C 1
ATOM 14891 O O . SER F 2 165 ? 99.384 119.577 121.264 1.00 48.31 165 SER F O 1
ATOM 14894 N N . HIS F 2 166 ? 99.142 117.496 120.418 1.00 53.26 166 HIS F N 1
ATOM 14895 C CA . HIS F 2 166 ? 97.898 117.830 119.731 1.00 41.94 166 HIS F CA 1
ATOM 14896 C C . HIS F 2 166 ? 96.762 118.104 120.712 1.00 39.65 166 HIS F C 1
ATOM 14897 O O . HIS F 2 166 ? 95.835 118.857 120.397 1.00 41.74 166 HIS F O 1
ATOM 14904 N N . ASN F 2 167 ? 96.809 117.507 121.901 1.00 39.39 167 ASN F N 1
ATOM 14905 C CA . ASN F 2 167 ? 95.820 117.793 122.930 1.00 42.95 167 ASN F CA 1
ATOM 14906 C C . ASN F 2 167 ? 96.381 117.428 124.296 1.00 48.42 167 ASN F C 1
ATOM 14907 O O . ASN F 2 167 ? 97.397 116.742 124.412 1.00 49.43 167 ASN F O 1
ATOM 14912 N N . LEU F 2 168 ? 95.697 117.908 125.342 1.00 47.69 168 LEU F N 1
ATOM 14913 C CA . LEU F 2 168 ? 96.063 117.651 126.737 1.00 40.06 168 LEU F CA 1
ATOM 14914 C C . LEU F 2 168 ? 94.864 116.994 127.415 1.00 41.82 168 LEU F C 1
ATOM 14915 O O . LEU F 2 168 ? 94.059 117.661 128.065 1.00 48.60 168 LEU F O 1
ATOM 14920 N N . SER F 2 169 ? 94.758 115.677 127.278 1.00 44.73 169 SER F N 1
ATOM 14921 C CA . SER F 2 169 ? 93.662 114.924 127.874 1.00 53.35 169 SER F CA 1
ATOM 14922 C C . SER F 2 169 ? 94.020 114.340 129.231 1.00 57.48 169 SER F C 1
ATOM 14923 O O . SER F 2 169 ? 93.295 113.473 129.728 1.00 53.57 169 SER F O 1
ATOM 14926 N N . VAL F 2 170 ? 95.118 114.785 129.833 1.00 63.26 170 VAL F N 1
ATOM 14927 C CA . VAL F 2 170 ? 95.597 114.271 131.108 1.00 57.95 170 VAL F CA 1
ATOM 14928 C C . VAL F 2 170 ? 95.476 115.369 132.153 1.00 58.00 170 VAL F C 1
ATOM 14929 O O . VAL F 2 170 ? 95.744 116.542 131.868 1.00 59.08 170 VAL F O 1
ATOM 14933 N N . LEU F 2 171 ? 95.048 114.997 133.355 1.00 58.37 171 LEU F N 1
ATOM 14934 C CA . LEU F 2 171 ? 95.007 115.949 134.454 1.00 61.58 171 LEU F CA 1
ATOM 14935 C C . LEU F 2 171 ? 96.392 116.101 135.071 1.00 63.54 171 LEU F C 1
ATOM 14936 O O . LEU F 2 171 ? 97.008 115.125 135.506 1.00 59.79 171 LEU F O 1
ATOM 14941 N N . PHE F 2 172 ? 96.884 117.335 135.106 1.00 64.88 172 PHE F N 1
ATOM 14942 C CA . PHE F 2 172 ? 98.209 117.615 135.650 1.00 66.28 172 PHE F CA 1
ATOM 14943 C C . PHE F 2 172 ? 98.216 117.520 137.172 1.00 71.31 172 PHE F C 1
ATOM 14944 O O . PHE F 2 172 ? 97.208 117.181 137.789 1.00 69.65 172 PHE F O 1
#

InterPro domains:
  IPR001663 Aromatic-ring-hydroxylating dioxygenase, alpha subunit [PR00090] (27-52)
  IPR001663 Aromatic-ring-hydroxylating dioxygenase, alpha subunit [PR00090] (57-72)
  IPR001663 Aromatic-ring-hydroxylating dioxygenase, alpha subunit [PR00090] (78-98)
  IPR001663 Aromatic-ring-hydroxylating dioxygenase, alpha subunit [PR00090] (99-119)
  IPR001663 Aromatic-ring-hydroxylating dioxygenase, alpha subunit [PR00090] (143-169)
  IPR001663 Aromatic-ring-hydroxylating dioxygenase, alpha subunit [PR00090] (184-206)
  IPR001663 Aromatic-ring-hydroxylating dioxygenase, alpha subunit [PTHR43756] (14-392)
  IPR015879 Aromatic-ring-hydroxylating dioxygenase, alpha subunit, C-terminal domain [PF00848] (165-433)
  IPR015881 Aromatic-ring-hydroxylating dioxygenase ARHD, Rieske 2Fe-2S-binding site [PS00570] (85-108)
  IPR017941 Rieske [2Fe-2S] iron-sulphur domain [PF00355] (43-126)
  IPR017941 Rieske [2Fe-2S] iron-sulphur domain [PS51296] (44-142)
  IPR020875 3-phenylpropionate/cinnamic acid dioxygenase, alpha subunit [MF_01648] (1-453)
  IPR036922 Rieske [2Fe-2S] iron-sulphur domain superfamily [G3DSA:2.102.10.10] (42-171)
  IPR036922 Rieske [2Fe-2S] iron-sulphur domain superfamily [SSF50022] (3-157)
  IPR043266 Ring-hydroxylating dioxygenase, alpha subunit NdoB-like, C-terminal [cd08881] (184-433)
  IPR054883 3-phenylpropionate/cinnamic acid dioxygenase subunit alpha [NF042946] (6-453)

Nearest PDB structures (foldseek):
  8k0a-assembly1_A  TM=9.956E-01  e=2.068E-87  Escherichia coli K-12
  2xr8-assembly3_S  TM=9.140E-01  e=5.718E-51  Paraburkholderia xenovorans LB400
  2yfl-assembly1_I  TM=9.082E-01  e=8.192E-50  Paraburkholderia xenovorans LB400
  2xrx-assembly4_U  TM=9.096E-01  e=1.143E-49  Paraburkholderia xenovorans LB400
  2ckf-assembly1_A  TM=9.098E-01  e=3.001E-44  Sphingomonas sp. CHY-1

Sequence (1845 aa):
MTTPSDLNIYQLIDTQNGRVTPRIYTDPDIYQLELERIFGRCWLFLAHESQIPKPGDFFNTYMGEDAVVVVRQKDGSIKAFLNQCRHRAMRVSYADCGNTRAFTCPYHGWSYGINGELIDVPLEPRAYPQGLCKSHWGLNEVPCVESYKGLIFGNWDTSAPGLRDYLGDIAWYLDGMLDRREGGTEIVGGVQKWVINCNWKFPAEQFASDQYHALFSHASAVQVLGGDGQTARPVWETAKDALQFGQDGHGSGFFFTEKPDANVWVDGAVSSYYRETYAEAEQRLGEVRALRLAGHNNIFPTLSWLNGTATLRVWHPRGPDQVEVWAFCITDKAASDEVKAAFENSATRAFGPAGFLEQDDSENWCEIQKLLKGHRARNSKLCLEMGLGQEKRRDDGIPGITNYIFSETAARGMYQRWADLLSSESWQEVLDKTAAYQQEVMKMSAQVSLELHHRISQFLFHEASLLDDWKFRDWLAQLDEEIRYTMRTTVNAQTRDRRKGVQPPTTWIFNDTKDQLERRIARLETGMAWAEEPPSRTRHLISNCQISETDIPNVFAVRVNYLLYRAQKERDETFYVGTRFDKVRRLEDDNWRLLERDIVLDQAVITSHNLSVLFMTTPSDLNIYQLIDTQNGRVTPRIYTDPDIYQLELERIFGRCWLFLAHESQIPKPGDFFNTYMGEDAVVVVRQKDGSIKAFLNQCRHRAMRVSYADCGNTRAFTCPYHGWSYGINGELIDVPLEPRAYPQGLCKSHWGLNEVPCVESYKGLIFGNWDTSAPGLRDYLGDIAWYLDGMLDRREGGTEIVGGVQKWVINCNWKFPAEQFASDQYHALFSHASAVQVLGGDGQTARPVWETAKDALQFGQDGHGSGFFFTEKPDANVWVDGAVSSYYRETYAEAEQRLGEVRALRLAGHNNIFPTLSWLNGTATLRVWHPRGPDQVEVWAFCITDKAASDEVKAAFENSATRAFGPAGFLEQDDSENWCEIQKLLKGHRARNSKLCLEMGLGQEKRRDDGIPGITNYIFSETAARGMYQRWADLLSSESWQEVLDKTAAYQQEVMKMSAQVSLELHHRISQFLFHEASLLDDWKFRDWLAQLDEEIRYTMRTTVNAQTRDRRKGVQPPTTWIFNDTKDQLERRIARLETGMAWAEEPPSRTRHLISNCQISETDIPNVFAVRVNYLLYRAQKERDETFYVGTRFDKVRRLEDDNWRLLERDIVLDQAVITSHNLSVLFMTTPSDLNIYQLIDTQNGRVTPRIYTDPDIYQLELERIFGRCWLFLAHESQIPKPGDFFNTYMGEDAVVVVRQKDGSIKAFLNQCRHRAMRVSYADCGNTRAFTCPYHGWSYGINGELIDVPLEPRAYPQGLCKSHWGLNEVPCVESYKGLIFGNWDTSAPGLRDYLGDIAWYLDGMLDRREGGTEIVGGVQKWVINCNWKFPAEQFASDQYHALFSHASAVQVLGGDGQTARPVWETAKDALQFGQDGHGSGFFFTEKPDANVWVDGAVSSYYRETYAEAEQRLGEVRALRLAGHNNIFPTLSWLNGTATLRVWHPRGPDQVEVWAFCITDKAASDEVKAAFENSATRAFGPAGFLEQDDSENWCEIQKLLKGHRARNSKLCLEMGLGQEKRRDDGIPGITNYIFSETAARGMYQRWADLLSSESWQEVLDKTAAYQQEVMKMSAQVSLELHHRISQFLFHEASLLDDWKFRDWLAQLDEEIRYTMRTTVNAQTRDRRKGVQPPTTWIFNDTKDQLERRIARLETGMAWAEEPPSRTRHLISNCQISETDIPNVFAVRVNYLLYRAQKERDETFYVGTRFDKVRRLEDDNWRLLERDIVLDQAVITSHNLSVLF

Foldseek 3Di:
DADLVVDDLPVQDDLQQFKHFQVCLFDQSNVVLCLVFVLQFDKAFDDFCQQAPAFQKKAWDDRQNWIKIWGAHHVGDIWIFTQFQLPPTAGFDDDGIDGDAWTFGPPQTFIAGPVFFTDDDPPCCVVPVPDDDRVVRTTHTQPDWDDDLGIIIGHNDPQHDDPCVLCPQVVLLVCLQQPQDPPTKHFDDDKAKDKFFGAQQQVQLCLAANPPCCVPLVPVVLVVLLPDDDRSDWPVVPFDAKKWFAALLKIKIFTDDPAQAATSLADPLLRVVLRVSLVSSCVRRHDRSSSTQFIWTHRPPFWIDTRNLQKIWGWHDDGSTMIMIMMTHMGHPPDDPVNSVSSVVSNPQQDHPNHSRVVSSSVVRNVLSVQPPDPVSSGDMDGQCFQNLVWEADDPPRDHIIDGSRHSSNVSSNSLLSSLRSNDDHVVSSVVVSVVVVVVRHD/DFDADDDVVVVLVVVVVVVLQVCQQVPNVVVNLVQADQQEWEWEKADADDDPVCVVVVHTDDIDTDDTDGSVVSVVLSVVVVVVPDPVVVVHKHKHKDKADWTKGDDPDPQKIKIKIKIWMWIDDDPPDIDIWTFMKIWMWGADPVGGIHTNYIYTYTPDNDDPDPDDSGDD/DLDCVVPDQPVQDDLQQFKHFQVCLDDQSNVVLCLVFVLQFDKAFDDFCQQAPAFQKKAWDDRQNWIKIWGAHHVGDIWIFTQFQLPPTAGFDDDGIDGDAWTFGPPQTFIAGPVFFGDDDPPCCVVPVVDDDRVVRTTHTQPDWDDDLGIIITHNDPQHDDPCVLCPQVVLLVCLQQVQDPPTKHFDDDKAKDKFFGAQQQVQLCLAANPPCCVPLVPVVLVVLCVDDDNSDWPVVPFDAKKWFAALLKIKIFTDDPAQAATSLADPLLRVVLRVSLVSRCVRRHDRSSSTQFIWTHRPPFWIDTRNLQKIWGWHDDGSTMIMIMMTHMGHPPDDPVNSVSSVVSNPQQDHPNHSRVVSSSVVRNVLSVQPPDPVSSGDMDGQCFQNLVWEADPPPRDHIIDGSRHSSNVSSNSLLSSLRSPDDHVVSSVVVSVVVVVVRHD/DFDFDDDVVVVLVVVVVVVLQVCQQVPNVVVNLVQADQQEWEWEKADADDDPVCVVVVHTDDIDTDDTDGSVVSVVLSVVVVVVPDVVCVPHKHKHKDKADWTKGDDPDPQKIKIKIKIWMWIDDDPPDIDIWTFMKIWMWGADPVGGIHTNYIYTYTPDNDDPDPDDSGDD/DADLVVDDLPVQADLQQFKGFQVCLDDQSNVVLCLVFVLQFDKAFDDFCQQAPAFQKKAWDDRQNWIKIWGAHHVGDIWIFTQFQLPPTAGFDDDGIDGDAWTFGPPQTFIAGPVFFTDDDPPCCVVPVVDDDRVVRTTHTQPDWDDDLGIIIGHNDPQHDDPCVLCPQVVLQVCLQQVQDPPTKHFDDDKAKDKFFGALLLVQLCLAANPPCCVPLLPVVLVCVCVDDDPSDWPVVQFDAKKWFAALLKIWIFTDDPAQAATSLADPLLRVVLNVSLVSSCVRRHDRSSSTQFIWTHRPPFWIDTRNLQKIWGWHDDGSTMIMIMMTHMGHPPDDPVNSVSSVVSNPQQDHPNHSRVVSSSVVRNVLSVQPPDPVSSGDMDGQCFQNLQWDADDPPRDHIIDGSRHSNNVSSNSLLSSLRSNDDHVVSSVVVSVVVVVVSND/DFDFDDDVVVVLVVVVVVVLQVCQQVPNVVVNLVQADQQEWEWEKADFDDDPVCVVVVHTPDIDTDDTDGSVVSVVLSVVVVVVPDPVVVPHKGKHKDKADWTKGDDPDPQKIKIKIKIWMWIDDDPPDIDIWTFMKIWMWGADPVRGIHTNYIYTYTPDNDDPDPDDSGDD

Solvent-accessible surface area: 67155 Å² total; per-residue (Å²): 157,66,61,78,96,91,16,84,11,102,144,20,10,60,18,124,76,1,86,4,14,0,54,3,7,32,19,78,26,2,11,70,12,2,11,86,43,0,9,17,24,1,12,12,15,3,0,7,55,41,43,0,86,144,60,4,18,3,18,25,6,54,4,7,27,10,10,0,1,0,0,34,8,132,120,38,51,31,62,0,2,5,3,2,1,25,6,26,1,8,58,14,9,86,2,26,32,21,70,13,151,38,8,62,1,22,11,7,6,1,14,0,8,8,81,4,115,7,96,76,9,38,78,36,111,134,0,6,73,80,42,21,61,74,100,130,14,16,16,45,85,5,75,32,42,77,38,15,101,13,1,0,4,0,0,22,45,105,84,14,37,34,2,124,115,18,4,43,47,0,17,64,4,2,25,6,19,8,30,21,53,132,47,29,12,39,26,22,27,12,28,15,36,0,4,0,66,0,5,4,5,14,0,0,9,10,20,0,11,25,36,9,13,10,52,53,0,11,30,1,2,26,119,27,54,46,134,127,78,91,96,58,157,6,32,48,100,103,28,144,63,7,0,1,2,5,24,50,0,6,0,0,0,8,27,39,40,142,114,24,34,14,20,26,32,10,57,23,56,2,5,46,21,18,119,140,32,59,77,58,1,70,147,102,26,26,105,69,38,0,30,15,7,24,17,11,0,0,4,5,2,10,5,0,0,32,14,3,5,6,5,2,1,9,2,9,1,40,19,40,70,41,0,8,0,10,10,12,12,4,8,13,108,60,9,61,113,129,32,30,50,16,6,23,59,4,6,17,62,4,19,2,2,3,0,9,8,5,8,2,10,0,8,1,1,8,16,2,17,87,21,6,127,0,60,108,7,50,86,15,107,5,0,6,28,6,3,58,60,80,25,133,127,81,146,83,61,10,48,14,10,6,14,72,3,14,2,8,15,0,0,11,11,4,4,31,22,3,0,2,1,1,42,0,134,62,12,118,67,0,69,83,61,18,47,60,42,36,131,86,47,51,227,212,68,65,119,11,71,43,76,48,34,27,100,0,15,17,21,4,29,88,8,6,12,16,11,15,58,114,98,51,120,70,0,12,66,35,5,18,121,114,2,100,2,23,0,101,32,38,22,13,5,26,30,106,24,70,165,154,62,89,109,10,85,28,4,62,11,4,42,2,49,31,82,45,0,75,106,31,1,33,11,48,99,42,16,57,2,45,1,23,27,9,28,4,33,14,27,13,14,12,21,12,16,46,6,18,99,43,143,103,111,68,6,15,33,4,51,0,8,9,2,1,3,11,4,7,24,63,109,43,74,35,45,1,2,0,4,9,84,4,79,0,97,73,60,180,89,75,68,19,69,2,28,71,2,54,3,51,7,4,16,19,3,10,54,10,28,0,4,18,14,24,4,139,86,61,46,92,102,24,85,8,101,143,19,11,57,19,123,76,1,85,4,14,0,78,2,8,33,25,79,66,3,12,79,6,2,10,70,30,0,9,16,25,1,14,12,16,2,0,7,55,42,43,0,86,146,62,2,20,4,18,24,6,54,4,6,26,10,11,0,1,0,0,34,8,128,119,39,52,29,61,0,2,5,3,3,1,24,5,25,1,9,56,14,10,85,2,28,32,21,71,14,146,38,8,61,2,23,11,8,6,0,14,0,9,11,80,4,112,7,98,75,8,35,79,36,112,140,0,6,73,78,42,22,60,73,100,130,14,16,16,44,83,5,75,32,42,78,38,15,83,14,2,0,4,0,1,22,42,105,86,14,34,36,2,121,115,20,5,42,48,1,17,57,4,2,24,6,20,4,35,23,51,117,46,26,12,36,25,21,27,12,28,14,35,0,4,0,66,0,5,4,6,14,0,0,6,9,19,0,10,24,30,8,12,9,54,51,0,10,30,0,2,26,122,31,37,44,117,130,84,95,91,51,156,4,27,42,100,93,29,135,63,6,0,1,2,5,22,51,0,6,0,0,0,7,24,45,42,138,116,26,33,14,14,14,38,12,58,30,55,3,15,46,22,17,132,140,34,56,76,60,1,68,140,88,27,21,108,57,40,0,29,15,6,21,19,11,0,0,4,4,2,10,5,0,0,25,13,3,5,6,5,3,1,9,2,8,1,40,18,38,70,41,0,8,0,10,11,11,12,5,8,14,107,59,8,61,114,130,34,28,50,19,6,24,58,3,6,17,61,3,17,1,3,3,0,8,5,6,8,2,10,0,7,1,2,7,16,2,17,85,21,6,128,0,61,109,6,48,87,14,106,5,0,5,29,6,4,58,61,82,26,130,124,82,146,82,62,10,48,14,9,6,12,69,2,15,2,8,15,0,0,10,10,5,4,30,23,2,0,2,0,0,34,0,133,64,13,117,68,0,68,81,59,17,48,61,42,35,129,86,45,52,229,225,51,70,118,10,71,41,76,47,32,28,102,0,15,17,23,3,29,88,8,6,13,17,11,15,61,116,103,46,127,74,0,11,64,35,5,19,123,114,1,97,2,22,0,98,31,35,24,13,6,26,32,112,24,69,166,152,62,88,110,10,86,29,5,62,13,4,42,2,47,31,81,46,0,74,93,29,1,33,12,34,100,42,16,54,1,43,1,31,18,9,16,13,32,15,27,13,13,12,22,12,16,38,4,17,85,41,145,107,111,68,6,16,30,5,51,0,7,9,3,2,4,12,4,7,24,64,113,42,77,35,42,1,2,0,4,10,84,5,79,0,98,76,60,182,91,74,65,19,68,2,26,72,2,54,4,51,7,5,15,17,3,9,56,11,27,1,3,26,17,23,5,119,55,44,64,91,116,29,79,11,104,139,19,10,57,19,125,77,0,86,6,14,1,77,3,9,31,25,80,30,3,12,70,3,3,11,79,29,0,9,17,25,1,14,13,15,3,0,7,56,42,43,0,85,144,62,2,19,4,18,27,6,54,4,7,26,10,10,0,1,0,0,35,8,127,121,39,51,30,61,0,1,5,3,3,1,24,6,23,2,9,58,14,10,83,2,27,32,20,72,15,146,37,8,60,2,22,10,7,6,1,15,0,8,11,80,4,114,8,98,75,9,37,78,36,110,133,0,6,73,79,43,22,60,73,101,130,14,16,16,44,82,5,73,33,43,78,38,15,80,13,2,0,3,0,0,22,43,105,84,14,35,35,1,123,114,18,5,43,48,1,18,65,4,2,28,5,19,3,33,20,52,118,46,26,11,37,25,22,26,12,28,14,36,0,5,0,64,0,6,4,5,15,0,0,9,10,19,0,9,22,32,8,14,11,52,51,0,12,30,0,1,26,123,30,33,39,46,122,80,90,91,61,163,8,24,50,106,88,19,147,63,7,0,1,3,5,23,52,0,6,0,0,0,7,26,41,29,140,115,23,34,14,14,21,44,5,45,26,51,2,12,47,21,15,138,136,27,58,70,61,1,66,138,89,28,26,107,69,40,0,29,14,7,20,18,10,0,0,3,4,2,10,4,0,1,25,15,3,5,6,5,4,2,10,2,8,1,38,19,40,67,42,0,8,0,10,11,12,12,4,8,13,106,59,9,61,113,130,31,30,49,17,6,23,58,5,6,18,59,3,17,1,3,3,0,8,6,4,7,2,11,0,8,1,2,7,15,1,17,86,21,6,128,0,62,111,6,48,87,14,107,8,0,6,29,7,3,57,60,82,28,132,125,81,147,82,62,10,49,12,8,5,13,71,3,16,2,8,15,0,0,10,10,4,5,30,22,3,0,2,0,0,36,0,127,63,14,117,66,0,69,83,60,18,49,61,42,36,123,83,44,67,220,250,62,66,116,8,70,40,76,50,34,27,117,0,15,18,22,4,30,60,8,8,13,17,10,14,60,116,100,50,129,73,1,12,64,29,4,18,122,116,1,97,1,22,0,100,29,38,32,13,9,26,32,112,25,68,168,152,62,92,103,8,85,20,4,61,12,4,42,1,48,32,81,45,0,75,66,29,1,33,12,46,100,44,16,57,2,45,1,21,26,10,28,5,34,13,26,13,13,11,23,11,16,45,5,32,85,42,145,103,111,67,6,16,33,5,52,0,8,9,2,2,7,12,3,8,25,64,113,43,81,34,44,1,2,0,4,9,86,5,78,0,97,73,57,175,91,96,69,19,63,2,30,72,2,56,4,50,7,4,15,18,3,9,57,11,27,0,4,19,14,23,4

B-factor: mean 70.34, std 29.73, range [15.57, 199.06]

GO terms:
  GO:0019380 3-phenylpropionate catabolic process (P, IMP)

Secondary structure (DSSP, 8-state):
---TTT--HHHHEETTTTEE-GGGGS-HHHHHHHHHHHHHHS-EEEEETTSS-STTEEEEEEETTEEEEEEE-TTS-EEEEES--TTT---S---SEEE-SEEE-TTT--EEETTS-EEE-TTHHHH-SS---TTTT---B-SEEEEETTEEEEES-SSSPPHHHHHTTHHHHHHHHHTSSTT-EEE-S--EEEEESS-THHHHHHHHH--SGGGTTTHHHHHHH-------S-HHHH-S-EEEEEETTEEEEEE--SS----TTS-HHHHHHHHHTHHHHHHHT-HHHHT---EEEEETTTEEEETTTTEEEEEEE-STT-EEEEEEEEEETTS-HHHHHHHHHHHHHHSSTT-TTHHHHHHHHHHHHHHTTSTTGGGS-EE--TTTT--EE-SSS--SEEE-SSS-HHHHHHHHHHHHHHT-SSHHHHHHHHHHHHHHHH-/-PPBP-HHHHHHHHHHHHHHHHHHHTT-HHHHHHHEEEEEEEEEE------HHHHHHT------EEEEE-HHHHHHHHHHHHHT--GGGSSPPEEEEEEEEEEEEE-SSTTEEEEEEEEEEEEE-SSS-EEEEEEEEEEEEEE-TTS-EEEEEEEEEE--SSB-SS---S--/---TTTS-HHHHEETTTTEE-GGGGS-HHHHHHHHHHHHHHS-EEEEETTSS-STTEEEEEEETTEEEEEEE-TTS-EEEEES--TTT---S---SEEE-SEEE-TTT--EEETTS-EEE-TTHHHH-SS---TTTT---B-SEEEEETTEEEEES-SSSPPHHHHHTTHHHHHHHHHTSSTT-EEE-S--EEEEESS-THHHHHHHHH--SGGGTTTHHHHHHH-------S-HHHH---EEEEEETTEEEEEE--SS----TTS-HHHHHHHHHTHHHHHHHT-HHHHT----EEEETTTEEEETTTTEEEEEEE-STT-EEEEEEEEEETTS-HHHHHHHHHHHHHHSSTT-TTHHHHHHHHHHHHHHTTSTTGGGS-EE--TTTT--EE-SSS--SEEE-SSS-HHHHHHHHHHHHHHT-SSHHHHHHHHHHHHHHHH-/-PPBP-HHHHHHHHHHHHHHHHHHHTT-HHHHHHHEEEEEEEEEE------HHHHHHT------EEEEE-HHHHHHHHHHHHHT--SSSSSPPEEEEEEEEEEEEE-SSTTEEEEEEEEEEEEE-SSS-EEEEEEEEEEEEEE-TTS-EEEEEEEEEE--SSB-SS---S--/---TTT--HHHHEETTTTEE-GGGGS-HHHHHHHHHHHHHHS-EEEEETTSS-STTEEEEEEETTEEEEEEE-TTS-EEEEES--TTT---S---SEEE-SEEE-TTT--EEETTS-EEE-TTHHHH-SS---TTTT---B-SEEEEETTEEEEES-SSSPPHHHHHTTHHHHHHHHHTSSTT-EEE-S--EEEEESS-THHHHHHHHH--GGGGTTTHHHHHHH---S---S-HHHH---EEEEEETTEEEEEE--SS----TTS-HHHHHHHHHHHHHHHHHT-HHHHT----EEEETTTEEEETTTTEEEEEEE-STT-EEEEEEEEEETTS-HHHHHHHHHHHHHHSSTT-TTHHHHHHHHHHHHHHTTSTTGGGS-EE--TTTT--EE-SSS--SEEE-SSS-HHHHHHHHHHHHHHT-SSHHHHHHHHHHHHHHHH-/-PPBP-HHHHHHHHHHHHHHHHHHHTT-HHHHHHHEEEEEEEEEE------HHHHHHT------EEEEE-HHHHHHHHHHHHHT--GGGSSPPEEEEEEEEEEEEE-SSTTEEEEEEEEEEEEE-SSS-EEEEEEEEEEEEEE-TTS-EEEEEEEEEE--SSB-SS---S--